Protein 4WZ9 (pdb70)

Sequence (1777 aa):
QAVDERYRLPTTSIPIHYDLHLRTEIHRNERTFTGTVGIQLQVVQATDKLVMHNRGLVMSSAKVSSLPNGVTGAPTLIGDVQYSTDTTFEHITFTSPTILQPGTYLLEVAFQGRLATNDDGFYVSSYVADNGERRYLATTQFESTSARMAFPCYDEPGLKATFTVSITHSLSYKAISNMPQKTTTDIETDMRTTFFEKTPAMSTYLLAFVVSDFQLRLSGAQRVYVRPNAFNEATFALEAGVKILKVLDDHLGIPYDTYMPKLDQIAIPDFAAGAMENWGLVTYREQALLFNPAVSTYRGKTNVATTIAHEYAHQWFGNLVSPEWWEYIWLNEGFATLYEFYALDMAYPGQEYWELFNQQVIQYAMGQDGQASTRPMNWNAATPGEISALFDRVAYDKSGSVLNMMRHVLGDDNWKAGLKAYLTDRALQGAVDEQLYAGLQSAIEGKGVLPNGVTVAQIMRTWTNEAGYPVLNVRRSYDTGDVIISQERFYNDRKVPNTNIWMIPYNYVHQAKADFNEFDDFQWLATKAARIETTVPANEWIVFNKQQVGYYRVNYDEHNWELITNALHENWASIHRLNRAQLIDDAYWLARSGRLDLRVALRFMTYLRNEREYAPWTAANVALTYFNNRLRGTAEYHNFLIFVDALIEDIYSLLTIDAVSPDDTLLHKYLVQTISTWACSMGYTDCLMKTAALLKAEASGTGPAVHPDIASVTYCYGMRSALESEFQYLYRKMMNSKNLAERTMLIDSLGCSNNKEFLKAFLTTALGSINYRADERRRVVQAIYSGGRTGVDALIEFLMDPALVNEFVSTLSTSTLNSALSAIASRTNNVEEMNKLNALITALGSRVNSQTAANLRTTAQANLDWVNGFEGLMLSNFLAEAQAVDERYRLPTTSIPIHYDLHLRTEIHRNERTFTGTVGIQLQVVQATDKLVMHNRGLVMSSAKVSSLPNGVTGAPTLIGDVQYSTDTTFEHITFTSPTILQPGTYLLEVAFQGRLATNDDGFYVSSYVADNGERRYLATTQFESTSARMAFPCYDEPGLKATFTVSITHSLSYKAISNMPQKTTTDIETDMRTTFFEKTPAMSTYLLAFVVSDFQLRLSGAQRVYVRPNAFNEATFALEAGVKILKVLDDHLGIPYDTYMPKLDQIAIPDFAAGAMENWGLVTYREQALLFNPAVSTYRGKTNVATTIAHEYAHQWFGNLVSPEWWEYIWLNEGFATLYEFYALDMAYPGQEYWELFNQQVIQYAMGQDGQASTRPMNWNAATPGEISALFDRVAYDKSGSVLNMMRHVLGDDNWKAGLKAYLTDRALQGAVDEQLYAGLQSAIEGKGVLPNGVTVAQIMRTWTNEAGYPVLNVRRSYDTGDVIISQERFYNDRKVPNTNIWMIPYNYVHQAKADFNEFDDFQWLATKAARIETTVPANEWIVFNKQQVGYYRVNYDEHNWELITNALHENWASIHRLNRAQLIDDAYWLARSGRLDLRVALRFMTYLRNEREYAPWTAANVALTYFNNRLRGTAEYHNFLIFVDALIEDIYSLLTIDAVSPDDTLLHKYLVQTISTWACSMGYTDCLMKTAALLKAEASGTGPAVHPDIASVTYCYGMRSALESEFQYLYRKMMNSKNLAERTMLIDSLGCSNNKEFLKAFLTTALGSGTGVEINYRADERRRVVQAIYSGGRTGVDALIEFLMDPALVNEFVSTLSTSTLNSALSAIASRTNNVEEMNKLNALITALGSRVNSQTAANLRTTAQANLDWVNGFEGLMLSNFLAEAAAAKAAAK

Secondary structure (DSSP, 8-state):
-----S-SPPSSEEEEEEEEEEEE-GGGT--EEEEEEEEEEEESS-EEEEEEE-SS-EEEEEEEEEESSSSSS--EEEEE-EEEEETTTTEEEEEEEEEE-SSEEEEEEEEEEE-BSSSSSEEEEEEE-TTS-EEEEEEE--TTT-GGGTS-B---TTS-BEEEEEEEEETTSEEEESSPEEEEEEETTTEEEEEEPPP-SB-GGG--EEEE--EEEEETTEEEEE-GGGGGG-HHHHHHHHHHHHHHHHHHTS-GGGT-S-EEEEEESS-SSSEE--TTEEEEEGGGT---TTT--HHHHHHHHHHHHHHHHHTTBTTTEEESSGGGTHHHHHHHHHHHHHHHHHHSTTS-GGGHHIIIIIIHHHHHHTSTTPPPSS----SHHHHHHTSSTIIIIIHHHHHHHHHHHH-HHHHHHHHHHHHHHHTTEEE-HHHHHHHHHHTTTTS--S-TT--HHHHHHHHHSSSS-EEEEEE--TTTTEEEEEEEE--SS----------EEE--EESSS------S--EEE-SSEEEEE----TTS-EE-SGGG-SSSEEEE-HHHHHHHHHHHHH-TTSS-HHHHHHHHHHHHHHHHHTSS-HHHHHHHHGGGGT---HHHHHHHHHHHHHHHHHHTTSTTHHHHHHHHHHHHTTT--S--SS---TT--HHHHHHHHHHHHHHHHTT-HHHHHHHHHHHHHHHHSSSPPPPGGGHHHHHHTTSTT--HHHHHHHHHHHHH---HHHHHHHHHHHTT-S-HHHHHHHHHHTS------HHHHHHHHHHHHHT-HHHHHHHHHHHHSHHHHHHHHHHS-HHHHHHHHHHHHHT--SHHHHHHHHHHHHHHGGGS-HHHHHHHHHHHHHHHHHTTBHHHHHHHHHT---/-----S-SPPSSEEEEEEEEEEEE-GGGT--EEEEEEEEEEEESS-EEEEEEE-SS-EEEEEEEEEETTTTTS--EEEEE-EEEEETTTTEEEEEEEEEE-SSEEEEEEEEEEE-BSSSSSEEEEEEE-TTS-EEEEEEE--TTTTGGGTS-B---TTS-BEEEEEEEEETTSEEEESSPEEEEEEETTTEEEEEEPPP-SB-GGG--EEEE--EEEEETTEEEEE-GGGGGG-HHHHHHHHHHHHHHHHHHTS-GGGT-S-EEEEEESS-SSSEE--TTEEEEEGGGT---TTT--HHHHHHHHHHHHHHHHHTTBTTTEEESSGGGTHHHHHHHHHHHHHHHHHHSBTB-GGGHHIIIIIIHHHHHHTSTT---SS----SHHHHHHTSSTIIIIIHHHHHHHHHHHH-HHHHHHHHHHHHHHHTTEEE-HHHHHHHHHHTTTTS--S-TT--HHHHHHHHHSSSS-EEEEEEEETTTTEEEEEEEE--SS----------EEE--EESSS------S--EEE-SSEEEEE----TTS-EE-SGGG-SSSEEEE-HHHHHHHHHHHHH-TTSS-HHHHHHHHHHHHHHHHHTSS-HHHHHHHHGGGGT---HHHHHHHHHHHHHHHHHHTTSTTHHHHHHHHHHHHTTT--S--SS---TT--HHHHHHHHHHHHHHHHHT-HHHHHHHHHHHHHHHHSSSPPPPGGGHHHHHHHTTTT--HHHHHHHHHHHHH---HHHHHHHHHHHHT-S-HHHHHHHHHHTSS---TT-----HHHHHHHHHHHHHT-HHHHHHHHHHHHSHHHHHHHHHHS-HHHHHHHHHHHHHT--SHHHHHHHHHHHHHHGGGS-HHHHHHHHHHHHHHHHHTTBHHHHHHHHS----/-B---/-B-

B-factor: mean 59.49, std 18.25, range [20.0, 155.06]

Solvent-accessible surface area: 66012 Å² total; per-residue (Å²): 240,62,143,44,75,108,37,101,16,55,114,28,4,56,5,56,22,0,74,2,54,0,59,1,35,1,53,143,33,50,58,18,2,67,2,69,2,14,0,32,0,59,2,88,121,42,16,48,100,6,15,0,5,6,60,39,13,23,21,80,57,8,87,1,5,24,10,100,97,40,71,118,41,68,72,70,123,58,12,115,10,116,64,78,54,64,86,80,42,24,18,1,29,2,44,10,101,72,97,7,109,83,19,24,16,28,0,61,3,31,1,50,1,43,0,10,35,59,34,37,0,2,0,13,2,20,12,50,6,115,105,44,80,126,68,26,0,0,1,1,20,0,13,21,6,3,0,12,30,0,0,0,0,1,6,13,3,22,41,28,5,32,1,39,3,16,0,4,2,8,58,90,22,80,2,14,2,1,17,33,82,132,61,68,54,85,54,119,122,85,3,56,11,2,69,5,70,117,4,28,28,0,0,1,2,0,0,0,0,2,1,6,33,18,82,57,62,93,48,78,65,10,75,0,7,0,15,43,44,2,72,123,25,0,64,16,0,20,85,0,0,63,95,0,21,132,26,0,22,94,16,1,32,18,58,15,105,75,72,5,81,31,1,7,0,0,2,0,13,35,8,69,25,2,0,1,0,0,4,0,0,0,0,0,35,7,37,6,0,16,24,38,95,74,30,17,24,11,91,20,66,5,79,0,0,10,15,0,0,2,0,0,0,0,3,4,2,0,0,4,4,0,0,80,21,2,43,41,0,0,3,1,0,0,0,0,4,0,0,37,4,29,0,0,38,60,11,36,105,68,89,58,11,49,20,0,0,7,15,72,3,3,15,92,1,0,16,64,2,0,69,52,101,18,24,17,0,17,112,51,5,7,36,40,51,82,4,57,70,5,45,47,74,6,0,20,17,1,0,0,1,1,0,2,0,5,26,38,13,6,27,90,100,33,1,71,49,0,0,97,35,2,0,84,81,41,20,58,81,8,0,40,7,73,49,0,2,60,8,0,30,66,13,7,118,83,139,62,59,14,73,154,75,29,45,3,9,75,3,1,95,24,3,0,67,61,22,0,0,0,0,0,42,4,179,18,54,43,110,110,29,32,3,74,0,33,8,40,28,0,21,16,94,105,147,61,128,28,131,33,66,0,39,0,0,6,3,68,7,31,63,77,159,48,78,6,89,98,50,127,60,34,97,45,4,49,75,73,49,35,158,32,139,33,117,12,53,37,109,22,2,2,1,2,1,11,30,0,7,0,1,0,0,1,14,12,24,102,111,0,0,72,42,0,4,68,3,0,79,138,83,52,50,38,1,24,76,11,0,7,0,0,1,0,6,1,0,8,32,0,14,77,18,64,31,18,63,15,120,21,2,6,106,0,4,40,0,0,87,51,0,152,62,10,0,0,4,32,2,0,45,73,0,3,55,33,6,30,88,60,1,60,25,21,101,59,46,120,48,4,45,73,12,0,52,28,2,0,78,69,8,43,96,35,112,9,59,90,10,40,43,137,125,32,66,17,17,54,30,11,11,2,26,19,0,2,47,19,0,4,64,31,29,37,97,64,0,49,143,59,4,40,57,32,0,106,18,16,28,68,64,120,25,118,69,10,81,13,17,10,2,43,11,0,5,20,19,3,1,51,106,22,120,116,72,9,19,75,46,0,29,119,51,0,23,119,18,93,13,23,44,16,12,36,26,0,0,45,3,0,1,11,4,73,55,76,135,36,1,61,58,4,2,75,29,0,15,47,82,115,88,13,64,57,55,4,37,118,70,0,4,64,3,2,30,65,11,34,40,45,3,1,21,1,2,3,64,7,1,72,62,91,60,51,6,81,97,0,21,60,57,12,46,47,34,11,2,14,64,2,0,57,9,0,0,67,88,0,7,33,107,113,8,21,95,64,0,41,45,0,10,98,46,11,38,63,68,17,36,95,99,16,8,52,74,6,91,90,64,0,74,51,21,28,82,23,32,110,28,161,41,1,88,44,1,19,104,26,5,82,97,154,239,58,143,46,79,163,38,98,17,54,109,23,3,60,5,55,20,0,75,1,55,0,62,1,42,0,48,92,42,65,54,36,2,55,3,71,2,14,0,35,0,62,2,90,119,35,20,48,97,5,13,0,4,7,60,71,12,102,18,81,56,9,86,1,6,24,11,102,114,25,77,130,15,71,69,72,125,57,12,117,12,119,65,81,65,63,120,84,40,22,18,2,30,1,48,11,100,75,101,6,121,77,19,22,16,28,0,55,2,30,4,82,8,160,8,24,102,106,33,39,0,3,0,16,2,21,13,45,11,42,73,49,93,118,58,27,0,0,0,1,22,1,13,20,5,2,0,12,30,0,0,0,0,1,5,12,2,23,39,27,5,31,0,38,3,15,0,4,1,7,50,46,6,75,1,14,2,1,16,31,77,134,63,66,55,84,55,115,104,75,3,54,11,3,70,6,73,117,5,27,28,0,0,1,2,0,0,0,0,1,1,7,22,17,15,28,22,94,44,78,65,7,75,0,7,0,15,18,43,1,6,73,24,0,50,12,0,15,80,0,0,62,96,0,21,126,25,0,20,98,11,1,33,19,58,14,107,77,70,5,83,29,1,6,0,0,2,0,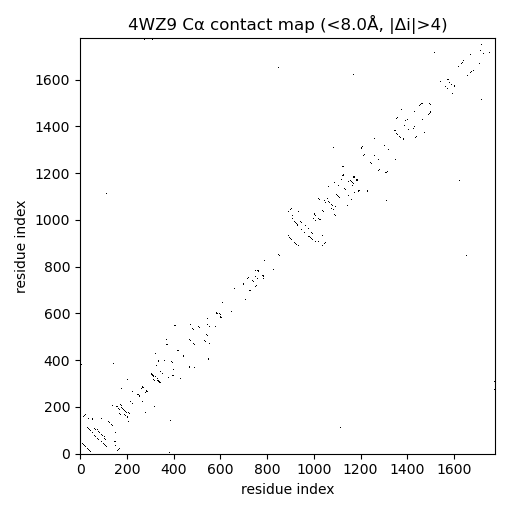12,35,9,71,27,9,0,0,0,0,3,0,0,0,0,0,66,7,46,7,0,15,24,30,95,44,29,18,21,11,93,20,66,4,82,0,0,10,15,0,0,1,0,0,0,0,4,4,2,0,0,4,3,0,0,74,21,2,43,37,2,0,3,1,0,0,0,0,3,0,0,36,6,19,0,0,37,75,12,36,105,69,91,57,11,50,18,0,0,6,16,71,3,2,16,97,1,0,18,65,2,0,74,51,101,17,24,15,0,17,111,51,4,7,36,39,50,82,4,57,69,5,32,40,62,6,0,8,12,1,0,0,2,1,0,2,0,4,27,36,14,6,30,85,106,27,1,69,47,0,0,95,35,2,0,83,80,41,20,58,80,6,0,39,8,71,50,0,2,59,7,0,31,65,14,7,117,82,138,71,56,18,68,163,68,28,45,3,8,76,2,1,92,24,2,0,70,61,22,0,0,0,0,0,39,4,159,9,52,42,132,83,11,22,4,78,1,34,6,34,27,0,23,18,94,104,140,64,125,20,132,33,69,0,39,0,0,5,2,70,7,29,62,76,157,48,78,5,89,98,52,131,61,36,97,44,3,48,77,75,49,34,161,30,138,32,117,7,53,41,107,24,1,2,1,1,2,12,32,0,7,0,1,0,0,2,12,11,25,101,88,0,0,68,24,0,3,67,2,0,80,141,82,56,52,36,1,24,73,9,0,3,0,0,2,0,7,1,0,7,31,0,14,78,15,63,27,17,63,16,123,21,2,3,106,0,3,41,0,0,88,50,0,148,63,10,0,0,6,33,1,0,42,72,0,3,56,32,6,32,91,67,1,62,25,26,95,62,43,123,40,2,53,63,25,1,53,34,3,2,81,63,7,40,89,36,118,12,61,85,13,37,45,137,123,37,65,18,17,58,32,13,10,5,30,17,2,2,42,22,0,5,71,34,31,35,97,60,0,49,144,67,3,41,58,30,0,108,18,16,27,68,36,116,14,107,67,11,78,12,20,15,2,39,13,1,4,19,21,2,1,49,105,22,120,110,77,10,16,72,45,0,28,122,52,0,9,108,16,105,16,25,45,15,10,37,28,0,0,44,2,0,1,12,3,71,53,75,137,30,0,60,59,3,2,67,44,0,14,14,24,19,51,23,136,60,85,58,11,62,62,55,6,32,120,72,0,5,67,4,2,33,65,11,34,38,45,3,0,19,2,2,3,57,5,1,70,62,88,60,48,5,81,92,0,23,92,47,13,64,67,78,19,1,56,67,2,2,55,11,0,0,65,83,0,13,34,110,112,9,23,87,71,0,49,40,0,12,98,43,9,40,123,89,21,91,97,124,46,10,43,71,10,98,88,63,0,75,55,27,35,82,27,33,111,31,164,39,2,91,42,1,18,106,28,12,81,112,137,10,11,62,100,124,15,12,134

Radius of gyration: 40.38 Å; Cα contacts (8 Å, |Δi|>4): 3620; chains: 4; bounding box: 84×122×118 Å

CATH classification: 2.60.40.1730 (+3 more: 1.10.390.10, 2.60.40.1910, 1.25.50.20)

Foldseek 3Di:
DDDADDLAFDPQKAWAEKEKEKEDACQVPPFKMKIKIKTKMWGRHWFQKDKAAADAKFWDWKFKWFAPPHDPGDTHTQTTWDWDADNFSRIIMTGGPDTDDGHIMIMMTIIMGGADDQAAAQHKAWDADPVGDIGIKTKGAQPLHHLNRVDTGRQFFQRWYKYWYKYKYFPQKDKDWQADWPDWDDDDPTMIMTTGDIAFTGGSRLTIMMIGNWDWDDDQQEIETDRVVQVQFQVLLRLLLVLLQVLCCVLLVNHLVVGGSHAYEYATCDHDDQWAQRRRYIYGHCLQGGHDQQAAALVSSLSVNLVSQLSSQCNQQDTQENASGLLQLLSRQLSSQLSSQVSSCVSPPPQPSNLVLLLVFQLVLQVVLQAPPFAFNRDHHNGSVRSVVNPDSCSHRVSNLVLLLVCLLQDSVLSSQLSSQLSVVQGSGHDDDVSSQVSSQVSCPVVCSDPPPDGSVVQVCLRRHDGAAWEKEWEDPAVVAKIKIFIAGHHLAEGDGDDGFHFWWKAKAKQVGADLPHRSGIDTDRDGMDMGGGDDHLLIAMDMHRLCSTSHAYHYPLSNLVSLLVVCQVPVPSHPPSSLLSLLLSLLSCCSHVVDQVLSSLSSLLSLLPDAFQRNLSSNLVSLVVVQLLCPVHPLNVLSLVSVCSNQVNNVPADLLQRDDPPQHSRVLNVSQSRLQSCLVSCVVVSLVSLLVQLVCPLPVVHHHRRNSNCLSSLQSSLAAHDPSSLVSLVVVLLPDPRVVSNLSSLLSSLQYLDLVSLLVQLVCLFDHSPDDLVVNLSNLVSNLVNDPSSLLSVLVQLLDPVSVVRVCVRRPLVSVLVSLLSLLLRQQDPVSLVSSVSNLVSNPPSDDPVSSVVSNVNNVCSNVCCPDPNNCSVSVSSPDD/DDDADDLAFDPFKFWAEKEKEKEDACQVPAFKMKIKIKTKMWGDHWFQKDKAAADAKFWDWKFKWFAPPAPPGDTGTQTTWDWDADNFSRIIMTGGPDTDDGHIMIMMTIIMGGADDQQAAQHKAWDADPVRDIGIKTKGAQPLHHLNHVDTDRQFFQRWYKYWYKYKYFPQKDKDWQADWPDWADDDPTMIMTTGDIAFTGGSRLTIMMIGNWDWDDDQQEIETERPVLVVQQVLLRLLLVLLQVLCCVLLVNHLVVGGSHAYEYATCDHDDQWAQRNRYIYGHCLQGGHDQQAAALVSSLSVNLVSQLSSQCNQQDTQENASGLLQLLSRQLSSQLSSQVSSCVSVPPLPSNVCLLLVAQLVLQVVLQAPPFAFNRDDHNGSVRSVVNVDSCSHRVSNLVVLLVPLLQDSQLNSQLSSQLSVVQGSGHDDPVSSQVSSQVSCPVVPSDDDPDGSVVQVCLRRHDGAAWEWEWEFCAVQTKIKIFIAGHHLAEGDGDDRFHFWWKDKAKQVGADLPHRSGIDTDRDGMDMGGDDDHSLIAMDMHRLCSTSHAYHYPLSNLVSQLVVCQVPVPSHPLSSLLRLLQSLLSCCSHVVDQVLSSLSSLLSLLPDAFQRNLSSNLVSLVVVCLLCPVHPLNVLSLVSVCSNQVNNVPADLLQRDDPPQHSRNLNVSQSRLQSCLVSCVVVSLVSLLVQLVCPLPVVDDHRRNSNCLSSLQSNQAAHDPSSLVSLVVVLQPDPRVVSVLSSLLRSLQYLDLVSLLVQLVCLQDHDDDSTDHDDLVVNLSNLVSNLVNDPSSLLSVLVQLLDPVSVVSVPVRHPLVSVLVSLLSLLLRAQDPVSLVSSVSNVVSNPPSDDPVSVVVSNVNNVVSNCCCPDPNVVSPSVSSPPD/DDDDD

InterPro domains:
  IPR001930 Peptidase M1, alanine aminopeptidase/leukotriene A4 hydrolase [PR00756] (204-219)
  IPR001930 Peptidase M1, alanine aminopeptidase/leukotriene A4 hydrolase [PR00756] (252-267)
  IPR001930 Peptidase M1, alanine aminopeptidase/leukotriene A4 hydrolase [PR00756] (327-337)
  IPR001930 Peptidase M1, alanine aminopeptidase/leukotriene A4 hydrolase [PR00756] (363-378)
  IPR001930 Peptidase M1, alanine aminopeptidase/leukotriene A4 hydrolase [PR00756] (382-394)
  IPR014782 Peptidase M1, membrane alanine aminopeptidase [PF01433] (292-519)
  IPR024571 ERAP1-like C-terminal domain [PF11838] (597-905)
  IPR027268 Peptidase M4/M1, CTD superfamily [G3DSA:1.10.390.10] (272-524)
  IPR034016 Aminopeptidase N-type [cd09601] (72-521)
  IPR042097 Aminopeptidase N-like , N-terminal domain superfamliy [G3DSA:2.60.40.1730] (57-270)
  IPR042097 Aminopeptidase N-like , N-terminal domain superfamliy [SSF63737] (61-269)
  IPR045357 Aminopeptidase N-like , N-terminal domain [PF17900] (71-262)
  IPR050344 Peptidase M1 family aminopeptidases [PTHR11533] (50-929)

GO terms:
  GO:0042802 identical protein binding (F, IPI)
  GO:0008237 metallopeptidase activity (F, IDA)
  GO:0008270 zinc ion binding (F, IDA)
  GO:0006508 proteolysis (P, IDA)
  GO:0016285 alanyl aminopeptidase activity (F, EXP)

Nearest PDB structures (foldseek):
  4wz9-assembly1_B  TM=1.001E+00  e=0.000E+00  Anopheles gambiae
  6m8p-assembly1_A  TM=8.643E-01  e=8.526E-62  Homo sapiens
  6atk-assembly3_C  TM=8.465E-01  e=3.366E-62  Homo sapiens
  5lhd-assembly1_A  TM=8.600E-01  e=1.985E-61  Homo sapiens
  7zyf-assembly2_B  TM=8.657E-01  e=4.342E-54  Homo sapiens

Structure (mmCIF, N/CA/C/O backbone):
data_4WZ9
#
_entry.id   4WZ9
#
_cell.length_a   113.480
_cell.length_b   132.900
_cell.length_c   146.010
_cell.angle_alpha   90.00
_cell.angle_beta   90.00
_cell.angle_gamma   90.00
#
_symmetry.space_group_name_H-M   'P 21 21 21'
#
loop_
_entity.id
_entity.type
_entity.pdbx_description
1 polymer AGAP004809-PA
2 polymer ALA-ALA-ALA-LYS-ALA
3 polymer ALA-ALA-LYS
4 non-polymer 'ZINC ION'
5 non-polymer GLYCEROL
6 non-polymer '2-[N-CYCLOHEXYLAMINO]ETHANE SULFONIC ACID'
7 non-polymer 'COPPER (II) ION'
8 water water
#
loop_
_atom_site.group_PDB
_atom_site.id
_atom_site.type_symbol
_atom_site.label_atom_id
_atom_site.label_alt_id
_atom_site.label_comp_id
_atom_site.label_asym_id
_atom_site.label_entity_id
_atom_site.label_seq_id
_atom_site.pdbx_PDB_ins_code
_atom_site.Cartn_x
_atom_site.Cartn_y
_atom_site.Cartn_z
_atom_site.occupancy
_atom_site.B_iso_or_equiv
_atom_site.auth_seq_id
_atom_site.auth_comp_id
_atom_site.auth_asym_id
_atom_site.auth_atom_id
_atom_site.pdbx_PDB_model_num
ATOM 1 N N . GLN A 1 40 ? 34.413 1.255 -28.977 1.00 117.63 57 GLN A N 1
ATOM 2 C CA . GLN A 1 40 ? 35.055 0.163 -29.770 1.00 118.52 57 GLN A CA 1
ATOM 3 C C . GLN A 1 40 ? 34.845 -1.206 -29.139 1.00 112.27 57 GLN A C 1
ATOM 4 O O . GLN A 1 40 ? 35.799 -1.869 -28.705 1.00 120.13 57 GLN A O 1
ATOM 10 N N . ALA A 1 41 ? 33.584 -1.619 -29.089 1.00 101.57 58 ALA A N 1
ATOM 11 C CA . ALA A 1 41 ? 33.241 -2.995 -28.766 1.00 97.93 58 ALA A CA 1
ATOM 12 C C . ALA A 1 41 ? 32.734 -3.691 -30.035 1.00 96.09 58 ALA A C 1
ATOM 13 O O . ALA A 1 41 ? 31.604 -3.466 -30.473 1.00 87.93 58 ALA A O 1
ATOM 15 N N . VAL A 1 42 ? 33.608 -4.495 -30.638 1.00 100.32 59 VAL A N 1
ATOM 16 C CA . VAL A 1 42 ? 33.240 -5.385 -31.741 1.00 103.09 59 VAL A CA 1
ATOM 17 C C . VAL A 1 42 ? 32.468 -6.581 -31.196 1.00 94.28 59 VAL A C 1
ATOM 18 O O . VAL A 1 42 ? 32.875 -7.159 -30.183 1.00 96.74 59 VAL A O 1
ATOM 22 N N . ASP A 1 43 ? 31.377 -6.948 -31.864 1.00 82.24 60 ASP A N 1
ATOM 23 C CA . ASP A 1 43 ? 30.672 -8.188 -31.550 1.00 80.30 60 ASP A CA 1
ATOM 24 C C . ASP A 1 43 ? 30.517 -9.092 -32.749 1.00 82.60 60 ASP A C 1
ATOM 25 O O . ASP A 1 43 ? 31.503 -9.716 -33.119 1.00 83.79 60 ASP A O 1
ATOM 30 N N . GLU A 1 44 ? 29.325 -9.169 -33.377 1.00 84.26 61 GLU A N 1
ATOM 31 C CA . GLU A 1 44 ? 29.029 -10.340 -34.203 1.00 76.22 61 GLU A CA 1
ATOM 32 C C . GLU A 1 44 ? 27.744 -10.518 -35.084 1.00 77.90 61 GLU A C 1
ATOM 33 O O . GLU A 1 44 ? 26.829 -9.689 -35.209 1.00 68.71 61 GLU A O 1
ATOM 39 N N . ARG A 1 45 ? 27.779 -11.696 -35.698 1.00 77.84 62 ARG A N 1
ATOM 40 C CA . ARG A 1 45 ? 26.809 -12.245 -36.599 1.00 73.39 62 ARG A CA 1
ATOM 41 C C . ARG A 1 45 ? 26.271 -13.569 -36.024 1.00 72.80 62 ARG A C 1
ATOM 42 O O . ARG A 1 45 ? 25.775 -14.431 -36.755 1.00 73.93 62 ARG A O 1
ATOM 50 N N . TYR A 1 46 ? 26.408 -13.743 -34.710 1.00 70.58 63 TYR A N 1
ATOM 51 C CA . TYR A 1 46 ? 25.701 -14.792 -33.985 1.00 67.19 63 TYR A CA 1
ATOM 52 C C . TYR A 1 46 ? 24.209 -14.411 -33.800 1.00 63.46 63 TYR A C 1
ATOM 53 O O . TYR A 1 46 ? 23.422 -15.244 -33.375 1.00 70.17 63 TYR A O 1
ATOM 62 N N . ARG A 1 47 ? 23.837 -13.168 -34.079 1.00 58.53 64 ARG A N 1
ATOM 63 C CA . ARG A 1 47 ? 22.449 -12.759 -33.980 1.00 58.19 64 ARG A CA 1
ATOM 64 C C . ARG A 1 47 ? 21.657 -13.373 -35.110 1.00 60.01 64 ARG A C 1
ATOM 65 O O . ARG A 1 47 ? 22.155 -13.570 -36.220 1.00 60.47 64 ARG A O 1
ATOM 73 N N . LEU A 1 48 ? 20.411 -13.690 -34.818 1.00 58.69 65 LEU A N 1
ATOM 74 C CA . LEU A 1 48 ? 19.549 -14.269 -35.822 1.00 60.73 65 LEU A CA 1
ATOM 75 C C . LEU A 1 48 ? 19.309 -13.284 -36.972 1.00 62.91 65 LEU A C 1
ATOM 76 O O . LEU A 1 48 ? 19.264 -12.073 -36.751 1.00 64.46 65 LEU A O 1
ATOM 81 N N . PRO A 1 49 ? 19.138 -13.804 -38.204 1.00 65.21 66 PRO A N 1
ATOM 82 C CA . PRO A 1 49 ? 18.580 -12.972 -39.253 1.00 66.83 66 PRO A CA 1
ATOM 83 C C . PRO A 1 49 ? 17.300 -12.320 -38.774 1.00 67.94 66 PRO A C 1
ATOM 84 O O . PRO A 1 49 ? 16.596 -12.849 -37.924 1.00 69.27 66 PRO A O 1
ATOM 88 N N . THR A 1 50 ? 17.014 -11.163 -39.312 1.00 71.02 67 THR A N 1
ATOM 89 C CA . THR A 1 50 ? 15.929 -10.390 -38.806 1.00 72.97 67 THR A CA 1
ATOM 90 C C . THR A 1 50 ? 14.687 -10.518 -39.710 1.00 74.78 67 THR A C 1
ATOM 91 O O . THR A 1 50 ? 13.703 -9.803 -39.521 1.00 76.31 67 THR A O 1
ATOM 95 N N . THR A 1 51 ? 14.718 -11.467 -40.646 1.00 76.58 68 THR A N 1
ATOM 96 C CA . THR A 1 51 ? 13.697 -11.590 -41.695 1.00 81.47 68 THR A CA 1
ATOM 97 C C . THR A 1 51 ? 12.362 -12.128 -41.177 1.00 79.09 68 THR A C 1
ATOM 98 O O . THR A 1 51 ? 11.293 -11.786 -41.684 1.00 80.82 68 THR A O 1
ATOM 102 N N . SER A 1 52 ? 12.452 -12.972 -40.164 1.00 74.17 69 SER A N 1
ATOM 103 C CA . SER A 1 52 ? 11.330 -13.676 -39.607 1.00 76.72 69 SER A CA 1
ATOM 104 C C . SER A 1 52 ? 11.272 -13.468 -38.094 1.00 75.34 69 SER A C 1
ATOM 105 O O . SER A 1 52 ? 12.282 -13.147 -37.475 1.00 73.20 69 SER A O 1
ATOM 108 N N . ILE A 1 53 ? 10.099 -13.679 -37.495 1.00 73.67 70 ILE A N 1
ATOM 109 C CA . ILE A 1 53 ? 9.856 -13.327 -36.090 1.00 71.56 70 ILE A CA 1
ATOM 110 C C . ILE A 1 53 ? 8.779 -14.245 -35.490 1.00 68.01 70 ILE A C 1
ATOM 111 O O . ILE A 1 53 ? 7.759 -14.508 -36.118 1.00 65.53 70 ILE A O 1
ATOM 116 N N . PRO A 1 54 ? 8.986 -14.725 -34.254 1.00 65.28 71 PRO A N 1
ATOM 117 C CA . PRO A 1 54 ? 8.002 -15.670 -33.735 1.00 61.78 71 PRO A CA 1
ATOM 118 C C . PRO A 1 54 ? 6.727 -14.980 -33.278 1.00 60.12 71 PRO A C 1
ATOM 119 O O . PRO A 1 54 ? 6.747 -13.822 -32.904 1.00 59.56 71 PRO A O 1
ATOM 123 N N . ILE A 1 55 ? 5.633 -15.726 -33.279 1.00 60.93 72 ILE A N 1
ATOM 124 C CA . ILE A 1 55 ? 4.353 -15.274 -32.712 1.00 61.75 72 ILE A CA 1
ATOM 125 C C . ILE A 1 55 ? 3.937 -16.220 -31.577 1.00 57.64 72 ILE A C 1
ATOM 126 O O . ILE A 1 55 ? 3.660 -15.778 -30.464 1.00 55.17 72 ILE A O 1
ATOM 131 N N . HIS A 1 56 ? 3.889 -17.518 -31.868 1.00 55.57 73 HIS A N 1
ATOM 132 C CA . HIS A 1 56 ? 3.380 -18.488 -30.907 1.00 54.92 73 HIS A CA 1
ATOM 133 C C . HIS A 1 56 ? 4.003 -19.849 -31.088 1.00 52.69 73 HIS A C 1
ATOM 134 O O . HIS A 1 56 ? 4.119 -20.364 -32.186 1.00 55.09 73 HIS A O 1
ATOM 141 N N . TYR A 1 57 ? 4.413 -20.433 -29.994 1.00 52.99 74 TYR A N 1
ATOM 142 C CA . TYR A 1 57 ? 4.958 -21.770 -30.022 1.00 53.90 74 TYR A CA 1
ATOM 143 C C . TYR A 1 57 ? 3.945 -22.714 -29.394 1.00 55.45 74 TYR A C 1
ATOM 144 O O . TYR A 1 57 ? 3.402 -22.454 -28.311 1.00 54.64 74 TYR A O 1
ATOM 153 N N . ASP A 1 58 ? 3.726 -23.825 -30.072 1.00 57.16 75 ASP A N 1
ATOM 154 C CA . ASP A 1 58 ? 2.877 -24.887 -29.583 1.00 60.75 75 ASP A CA 1
ATOM 155 C C . ASP A 1 58 ? 3.765 -26.133 -29.340 1.00 56.82 75 ASP A C 1
ATOM 156 O O . ASP A 1 58 ? 4.094 -26.843 -30.294 1.00 56.52 75 ASP A O 1
ATOM 161 N N . LEU A 1 59 ? 4.200 -26.354 -28.103 1.00 48.48 76 LEU A N 1
ATOM 162 C CA . LEU A 1 59 ? 5.239 -27.336 -27.827 1.00 47.71 76 LEU A CA 1
ATOM 163 C C . LEU A 1 59 ? 4.716 -28.575 -27.147 1.00 48.23 76 LEU A C 1
ATOM 164 O O . LEU A 1 59 ? 4.047 -28.482 -26.118 1.00 50.07 76 LEU A O 1
ATOM 169 N N . HIS A 1 60 ? 5.027 -29.740 -27.715 1.00 46.58 77 HIS A N 1
ATOM 170 C CA . HIS A 1 60 ? 4.755 -30.991 -27.056 1.00 46.50 77 HIS A CA 1
ATOM 171 C C . HIS A 1 60 ? 6.051 -31.819 -26.926 1.00 48.41 77 HIS A C 1
ATOM 172 O O . HIS A 1 60 ? 6.763 -32.010 -27.905 1.00 48.21 77 HIS A O 1
ATOM 179 N N . LEU A 1 61 ? 6.325 -32.315 -25.715 1.00 46.10 78 LEU A N 1
ATOM 180 C CA . LEU A 1 61 ? 7.479 -33.150 -25.444 1.00 45.42 78 LEU A CA 1
ATOM 181 C C . LEU A 1 61 ? 7.057 -34.414 -24.748 1.00 45.40 78 LEU A C 1
ATOM 182 O O . LEU A 1 61 ? 6.119 -34.405 -23.935 1.00 50.50 78 LEU A O 1
ATOM 187 N N . ARG A 1 62 ? 7.747 -35.509 -25.058 1.00 43.18 79 ARG A N 1
ATOM 188 C CA . ARG A 1 62 ? 7.528 -36.770 -24.359 1.00 43.89 79 ARG A CA 1
ATOM 189 C C . ARG A 1 62 ? 8.798 -37.196 -23.663 1.00 42.34 79 ARG A C 1
ATOM 190 O O . ARG A 1 62 ? 9.865 -37.201 -24.291 1.00 42.67 79 ARG A O 1
ATOM 198 N N . THR A 1 63 ? 8.696 -37.544 -22.381 1.00 40.53 80 THR A N 1
ATOM 199 C CA . THR A 1 63 ? 9.831 -38.114 -21.651 1.00 41.06 80 THR A CA 1
ATOM 200 C C . THR A 1 63 ? 9.427 -39.294 -20.803 1.00 40.03 80 THR A C 1
ATOM 201 O O . THR A 1 63 ? 8.414 -39.253 -20.090 1.00 42.11 80 THR A O 1
ATOM 205 N N . GLU A 1 64 ? 10.247 -40.327 -20.841 1.00 38.80 81 GLU A N 1
ATOM 206 C CA . GLU A 1 64 ? 10.032 -41.475 -20.000 1.00 39.79 81 GLU A CA 1
ATOM 207 C C . GLU A 1 64 ? 11.136 -41.552 -18.937 1.00 38.68 81 GLU A C 1
ATOM 208 O O . GLU A 1 64 ? 11.636 -42.614 -18.594 1.00 40.76 81 GLU A O 1
ATOM 214 N N . ILE A 1 65 ? 11.422 -40.399 -18.346 1.00 37.56 82 ILE A N 1
ATOM 215 C CA . ILE A 1 65 ? 12.446 -40.276 -17.313 1.00 38.23 82 ILE A CA 1
ATOM 216 C C . ILE A 1 65 ? 12.150 -41.098 -16.043 1.00 38.91 82 ILE A C 1
ATOM 217 O O . ILE A 1 65 ? 13.070 -41.373 -15.242 1.00 35.85 82 ILE A O 1
ATOM 222 N N . HIS A 1 66 ? 10.882 -41.492 -15.858 1.00 37.39 83 HIS A N 1
ATOM 223 C CA . HIS A 1 66 ? 10.463 -42.278 -14.697 1.00 36.82 83 HIS A CA 1
ATOM 224 C C . HIS A 1 66 ? 11.134 -43.647 -14.743 1.00 38.57 83 HIS A C 1
ATOM 225 O O . HIS A 1 66 ? 11.298 -44.294 -13.746 1.00 36.52 83 HIS A O 1
ATOM 232 N N . ARG A 1 67 ? 11.552 -44.031 -15.937 1.00 43.91 84 ARG A N 1
ATOM 233 C CA . ARG A 1 67 ? 12.157 -45.315 -16.241 1.00 45.72 84 ARG A CA 1
ATOM 234 C C . ARG A 1 67 ? 13.669 -45.127 -16.483 1.00 45.05 84 ARG A C 1
ATOM 235 O O . ARG A 1 67 ? 14.356 -46.036 -16.906 1.00 46.61 84 ARG A O 1
ATOM 243 N N . ASN A 1 68 ? 14.191 -43.947 -16.187 1.00 43.44 85 ASN A N 1
ATOM 244 C CA . ASN A 1 68 ? 15.539 -43.563 -16.585 1.00 43.11 85 ASN A CA 1
ATOM 245 C C . ASN A 1 68 ? 15.833 -43.646 -18.097 1.00 47.28 85 ASN A C 1
ATOM 246 O O . ASN A 1 68 ? 16.990 -43.738 -18.478 1.00 50.07 85 ASN A O 1
ATOM 251 N N . GLU A 1 69 ? 14.804 -43.577 -18.945 1.00 47.52 86 GLU A N 1
ATOM 252 C CA . GLU A 1 69 ? 14.996 -43.289 -20.349 1.00 50.06 86 GLU A CA 1
ATOM 253 C C . GLU A 1 69 ? 15.322 -41.828 -20.532 1.00 46.01 86 GLU A C 1
ATOM 254 O O . GLU A 1 69 ? 14.546 -40.975 -20.192 1.00 48.84 86 GLU A O 1
ATOM 260 N N . ARG A 1 70 ? 16.452 -41.547 -21.157 1.00 46.07 87 ARG A N 1
ATOM 261 C CA . ARG A 1 70 ? 16.982 -40.187 -21.254 1.00 42.96 87 ARG A CA 1
ATOM 262 C C . ARG A 1 70 ? 16.898 -39.566 -22.639 1.00 42.10 87 ARG A C 1
ATOM 263 O O . ARG A 1 70 ? 17.343 -38.446 -22.832 1.00 45.66 87 ARG A O 1
ATOM 271 N N . THR A 1 71 ? 16.297 -40.263 -23.581 1.00 39.77 88 THR A N 1
ATOM 272 C CA . THR A 1 71 ? 15.937 -39.628 -24.826 1.00 41.03 88 THR A CA 1
ATOM 273 C C . THR A 1 71 ? 14.583 -38.922 -24.660 1.00 40.95 88 THR A C 1
ATOM 274 O O . THR A 1 71 ? 13.742 -39.303 -23.858 1.00 39.86 88 THR A O 1
ATOM 278 N N . PHE A 1 72 ? 14.366 -37.885 -25.441 1.00 41.49 89 PHE A N 1
ATOM 279 C CA . PHE A 1 72 ? 13.064 -37.250 -25.439 1.00 41.35 89 PHE A CA 1
ATOM 280 C C . PHE A 1 72 ? 12.647 -36.851 -26.826 1.00 44.11 89 PHE A C 1
ATOM 281 O O . PHE A 1 72 ? 13.476 -36.615 -27.681 1.00 49.18 89 PHE A O 1
ATOM 289 N N . THR A 1 73 ? 11.356 -36.828 -27.056 1.00 47.52 90 THR A N 1
ATOM 290 C CA . THR A 1 73 ? 10.824 -36.530 -28.372 1.00 53.07 90 THR A CA 1
ATOM 291 C C . THR A 1 73 ? 9.909 -35.338 -28.310 1.00 51.74 90 THR A C 1
ATOM 292 O O . THR A 1 73 ? 9.252 -35.103 -27.310 1.00 53.22 90 THR A O 1
ATOM 296 N N . GLY A 1 74 ? 9.831 -34.599 -29.401 1.00 51.04 91 GLY A N 1
ATOM 297 C CA . GLY A 1 74 ? 9.032 -33.407 -29.386 1.00 50.22 91 GLY A CA 1
ATOM 298 C C . GLY A 1 74 ? 8.496 -33.035 -30.732 1.00 51.04 91 GLY A C 1
ATOM 299 O O . GLY A 1 74 ? 9.018 -33.457 -31.766 1.00 51.89 91 GLY A O 1
ATOM 300 N N . THR A 1 75 ? 7.436 -32.241 -30.700 1.00 51.29 92 THR A N 1
ATOM 301 C CA . THR A 1 75 ? 6.958 -31.550 -31.873 1.00 52.53 92 THR A CA 1
ATOM 302 C C . THR A 1 75 ? 6.691 -30.111 -31.469 1.00 52.42 92 THR A C 1
ATOM 303 O O . THR A 1 75 ? 6.323 -29.820 -30.330 1.00 57.55 92 THR A O 1
ATOM 307 N N . VAL A 1 76 ? 6.919 -29.211 -32.401 1.00 51.46 93 VAL A N 1
ATOM 308 C CA . VAL A 1 76 ? 6.624 -27.819 -32.186 1.00 52.21 93 VAL A CA 1
ATOM 309 C C . VAL A 1 76 ? 5.960 -27.251 -33.433 1.00 52.13 93 VAL A C 1
ATOM 310 O O . VAL A 1 76 ? 6.384 -27.523 -34.550 1.00 50.30 93 VAL A O 1
ATOM 314 N N . GLY A 1 77 ? 4.874 -26.514 -33.208 1.00 54.18 94 GLY A N 1
ATOM 315 C CA . GLY A 1 77 ? 4.178 -25.770 -34.249 1.00 54.65 94 GLY A CA 1
ATOM 316 C C . GLY A 1 77 ? 4.446 -24.298 -33.978 1.00 54.99 94 GLY A C 1
ATOM 317 O O . GLY A 1 77 ? 3.985 -23.768 -32.967 1.00 56.72 94 GLY A O 1
ATOM 318 N N . ILE A 1 78 ? 5.232 -23.651 -34.834 1.00 53.56 95 ILE A N 1
ATOM 319 C CA . ILE A 1 78 ? 5.603 -22.266 -34.626 1.00 52.33 95 ILE A CA 1
ATOM 320 C C . ILE A 1 78 ? 4.905 -21.339 -35.607 1.00 55.40 95 ILE A C 1
ATOM 321 O O . ILE A 1 78 ? 5.215 -21.353 -36.808 1.00 55.46 95 ILE A O 1
ATOM 326 N N . GLN A 1 79 ? 3.969 -20.541 -35.090 1.00 55.89 96 GLN A N 1
ATOM 327 C CA . GLN A 1 79 ? 3.366 -19.442 -35.853 1.00 59.05 96 GLN A CA 1
ATOM 328 C C . GLN A 1 79 ? 4.363 -18.276 -35.891 1.00 59.69 96 GLN A C 1
ATOM 329 O O . GLN A 1 79 ? 4.836 -17.811 -34.856 1.00 57.70 96 GLN A O 1
ATOM 335 N N . LEU A 1 80 ? 4.684 -17.812 -37.089 1.00 64.25 97 LEU A N 1
ATOM 336 C CA . LEU A 1 80 ? 5.683 -16.764 -37.261 1.00 67.87 97 LEU A CA 1
ATOM 337 C C . LEU A 1 80 ? 5.275 -15.780 -38.333 1.00 72.45 97 LEU A C 1
ATOM 338 O O . LEU A 1 80 ? 4.421 -16.084 -39.168 1.00 78.72 97 LEU A O 1
ATOM 343 N N . GLN A 1 81 ? 5.889 -14.601 -38.290 1.00 73.33 98 GLN A N 1
ATOM 344 C CA . GLN A 1 81 ? 5.650 -13.559 -39.255 1.00 75.47 98 GLN A CA 1
ATOM 345 C C . GLN A 1 81 ? 6.886 -13.389 -40.113 1.00 76.36 98 GLN A C 1
ATOM 346 O O . GLN A 1 81 ? 7.997 -13.312 -39.601 1.00 74.36 98 GLN A O 1
ATOM 352 N N . VAL A 1 82 ? 6.715 -13.353 -41.428 1.00 82.24 99 VAL A N 1
ATOM 353 C CA . VAL A 1 82 ? 7.833 -12.967 -42.294 1.00 84.25 99 VAL A CA 1
ATOM 354 C C . VAL A 1 82 ? 7.723 -11.467 -42.467 1.00 86.91 99 VAL A C 1
ATOM 355 O O . VAL A 1 82 ? 6.625 -10.934 -42.644 1.00 96.15 99 VAL A O 1
ATOM 359 N N . VAL A 1 83 ? 8.857 -10.791 -42.358 1.00 86.05 100 VAL A N 1
ATOM 360 C CA . VAL A 1 83 ? 8.931 -9.335 -42.520 1.00 88.86 100 VAL A CA 1
ATOM 361 C C . VAL A 1 83 ? 9.644 -8.978 -43.828 1.00 89.83 100 VAL A C 1
ATOM 362 O O . VAL A 1 83 ? 9.149 -8.159 -44.600 1.00 97.66 100 VAL A O 1
ATOM 366 N N . GLN A 1 84 ? 10.806 -9.583 -44.054 1.00 87.55 101 GLN A N 1
ATOM 367 C CA . GLN A 1 84 ? 11.541 -9.445 -45.302 1.00 91.05 101 GLN A CA 1
ATOM 368 C C . GLN A 1 84 ? 11.415 -10.774 -46.039 1.00 86.82 101 GLN A C 1
ATOM 369 O O . GLN A 1 84 ? 11.738 -11.817 -45.499 1.00 88.22 101 GLN A O 1
ATOM 375 N N . ALA A 1 85 ? 10.959 -10.729 -47.277 1.00 88.07 102 ALA A N 1
ATOM 376 C CA . ALA A 1 85 ? 10.678 -11.952 -48.022 1.00 89.16 102 ALA A CA 1
ATOM 377 C C . ALA A 1 85 ? 11.885 -12.871 -47.971 1.00 85.81 102 ALA A C 1
ATOM 378 O O . ALA A 1 85 ? 13.006 -12.418 -48.130 1.00 83.81 102 ALA A O 1
ATOM 380 N N . THR A 1 86 ? 11.666 -14.160 -47.749 1.00 84.56 103 THR A N 1
ATOM 381 C CA . THR A 1 86 ? 12.790 -15.088 -47.747 1.00 83.55 103 THR A CA 1
ATOM 382 C C . THR A 1 86 ? 12.419 -16.508 -48.124 1.00 83.04 103 THR A C 1
ATOM 383 O O . THR A 1 86 ? 11.256 -16.908 -48.194 1.00 85.92 103 THR A O 1
ATOM 387 N N . ASP A 1 87 ? 13.481 -17.222 -48.422 1.00 85.24 104 ASP A N 1
ATOM 388 C CA . ASP A 1 87 ? 13.504 -18.597 -48.823 1.00 88.05 104 ASP A CA 1
ATOM 389 C C . ASP A 1 87 ? 13.850 -19.440 -47.585 1.00 89.66 104 ASP A C 1
ATOM 390 O O . ASP A 1 87 ? 13.680 -20.663 -47.574 1.00 89.93 104 ASP A O 1
ATOM 395 N N . LYS A 1 88 ? 14.314 -18.783 -46.522 1.00 88.75 105 LYS A N 1
ATOM 396 C CA . LYS A 1 88 ? 14.814 -19.516 -45.370 1.00 90.11 105 LYS A CA 1
ATOM 397 C C . LYS A 1 88 ? 14.607 -18.857 -44.005 1.00 86.95 105 LYS A C 1
ATOM 398 O O . LYS A 1 88 ? 14.834 -17.657 -43.824 1.00 89.20 105 LYS A O 1
ATOM 404 N N . LEU A 1 89 ? 14.190 -19.684 -43.053 1.00 82.26 106 LEU A N 1
ATOM 405 C CA . LEU A 1 89 ? 13.866 -19.253 -41.705 1.00 76.92 106 LEU A CA 1
ATOM 406 C C . LEU A 1 89 ? 14.970 -19.729 -40.773 1.00 69.80 106 LEU A C 1
ATOM 407 O O . LEU A 1 89 ? 15.259 -20.927 -40.714 1.00 69.75 106 LEU A O 1
ATOM 412 N N . VAL A 1 90 ? 15.614 -18.780 -40.097 1.00 64.42 107 VAL A N 1
ATOM 413 C CA . VAL A 1 90 ? 16.758 -19.075 -39.262 1.00 60.17 107 VAL A CA 1
ATOM 414 C C . VAL A 1 90 ? 16.422 -18.860 -37.787 1.00 60.28 107 VAL A C 1
ATOM 415 O O . VAL A 1 90 ? 15.988 -17.776 -37.380 1.00 59.31 107 VAL A O 1
ATOM 419 N N . MET A 1 91 ? 16.610 -19.919 -36.997 1.00 60.25 108 MET A N 1
ATOM 420 C CA . MET A 1 91 ? 16.438 -19.853 -35.548 1.00 59.53 108 MET A CA 1
ATOM 421 C C . MET A 1 91 ? 17.524 -20.716 -34.868 1.00 56.78 108 MET A C 1
ATOM 422 O O . MET A 1 91 ? 18.492 -21.090 -35.535 1.00 55.38 108 MET A O 1
ATOM 427 N N . HIS A 1 92 ? 17.370 -21.047 -33.580 1.00 52.91 109 HIS A N 1
ATOM 428 C CA . HIS A 1 92 ? 18.444 -21.696 -32.817 1.00 49.81 109 HIS A CA 1
ATOM 429 C C . HIS A 1 92 ? 18.215 -23.169 -32.586 1.00 49.43 109 HIS A C 1
ATOM 430 O O . HIS A 1 92 ? 17.072 -23.627 -32.523 1.00 48.96 109 HIS A O 1
ATOM 437 N N . ASN A 1 93 ? 19.319 -23.902 -32.459 1.00 48.71 110 ASN A N 1
ATOM 438 C CA . ASN A 1 93 ? 19.314 -25.317 -32.065 1.00 49.34 110 ASN A CA 1
ATOM 439 C C . ASN A 1 93 ? 20.706 -25.713 -31.570 1.00 48.93 110 ASN A C 1
ATOM 440 O O . ASN A 1 93 ? 21.701 -25.525 -32.284 1.00 50.68 110 ASN A O 1
ATOM 445 N N . ARG A 1 94 ? 20.753 -26.262 -30.359 1.00 45.43 111 ARG A N 1
ATOM 446 C CA . ARG A 1 94 ? 21.938 -26.912 -29.824 1.00 44.66 111 ARG A CA 1
ATOM 447 C C . ARG A 1 94 ? 21.614 -28.343 -29.423 1.00 44.26 111 ARG A C 1
ATOM 448 O O . ARG A 1 94 ? 20.986 -28.585 -28.396 1.00 48.45 111 ARG A O 1
ATOM 456 N N . GLY A 1 95 ? 22.063 -29.286 -30.226 1.00 45.24 112 GLY A N 1
ATOM 457 C CA . GLY A 1 95 ? 22.009 -30.697 -29.892 1.00 45.20 112 GLY A CA 1
ATOM 458 C C . GLY A 1 95 ? 20.838 -31.461 -30.485 1.00 45.83 112 GLY A C 1
ATOM 459 O O . GLY A 1 95 ? 20.841 -32.694 -30.470 1.00 48.50 112 GLY A O 1
ATOM 460 N N . LEU A 1 96 ? 19.828 -30.768 -30.987 1.00 46.48 113 LEU A N 1
ATOM 461 C CA . LEU A 1 96 ? 18.616 -31.477 -31.432 1.00 49.56 113 LEU A CA 1
ATOM 462 C C . LEU A 1 96 ? 18.755 -32.035 -32.839 1.00 52.28 113 LEU A C 1
ATOM 463 O O . LEU A 1 96 ? 19.436 -31.457 -33.685 1.00 56.58 113 LEU A O 1
ATOM 468 N N . VAL A 1 97 ? 18.113 -33.175 -33.061 1.00 50.90 114 VAL A N 1
ATOM 469 C CA . VAL A 1 97 ? 18.122 -33.863 -34.334 1.00 52.51 114 VAL A CA 1
ATOM 470 C C . VAL A 1 97 ? 16.727 -33.816 -34.946 1.00 54.48 114 VAL A C 1
ATOM 471 O O . VAL A 1 97 ? 15.820 -34.505 -34.459 1.00 53.84 114 VAL A O 1
ATOM 475 N N . MET A 1 98 ? 16.538 -33.049 -36.019 1.00 54.81 115 MET A N 1
ATOM 476 C CA . MET A 1 98 ? 15.210 -33.007 -36.658 1.00 57.02 115 MET A CA 1
ATOM 477 C C . MET A 1 98 ? 14.926 -34.301 -37.410 1.00 56.31 115 MET A C 1
ATOM 478 O O . MET A 1 98 ? 15.834 -34.884 -37.992 1.00 56.84 115 MET A O 1
ATOM 483 N N . SER A 1 99 ? 13.662 -34.728 -37.399 1.00 56.05 116 SER A N 1
ATOM 484 C CA . SER A 1 99 ? 13.183 -35.898 -38.166 1.00 58.04 116 SER A CA 1
ATOM 485 C C . SER A 1 99 ? 12.222 -35.546 -39.303 1.00 58.86 116 SER A C 1
ATOM 486 O O . SER A 1 99 ? 12.003 -36.371 -40.175 1.00 63.97 116 SER A O 1
ATOM 489 N N . SER A 1 100 ? 11.654 -34.339 -39.289 1.00 57.67 117 SER A N 1
ATOM 490 C CA . SER A 1 100 ? 10.724 -33.882 -40.320 1.00 56.48 117 SER A CA 1
ATOM 491 C C . SER A 1 100 ? 10.359 -32.424 -40.111 1.00 58.33 117 SER A C 1
ATOM 492 O O . SER A 1 100 ? 10.382 -31.917 -38.988 1.00 55.33 117 SER A O 1
ATOM 495 N N . ALA A 1 101 ? 9.978 -31.757 -41.194 1.00 63.08 118 ALA A N 1
ATOM 496 C CA . ALA A 1 101 ? 9.523 -30.379 -41.095 1.00 66.18 118 ALA A CA 1
ATOM 497 C C . ALA A 1 101 ? 8.800 -29.924 -42.353 1.00 71.83 118 ALA A C 1
ATOM 498 O O . ALA A 1 101 ? 9.141 -30.324 -43.476 1.00 74.44 118 ALA A O 1
ATOM 500 N N . LYS A 1 102 ? 7.810 -29.060 -42.135 1.00 73.09 119 LYS A N 1
ATOM 501 C CA . LYS A 1 102 ? 6.971 -28.556 -43.194 1.00 73.66 119 LYS A CA 1
ATOM 502 C C . LYS A 1 102 ? 6.449 -27.168 -42.835 1.00 74.47 119 LYS A C 1
ATOM 503 O O . LYS A 1 102 ? 6.460 -26.782 -41.680 1.00 73.14 119 LYS A O 1
ATOM 509 N N . VAL A 1 103 ? 5.994 -26.425 -43.834 1.00 77.56 120 VAL A N 1
ATOM 510 C CA . VAL A 1 103 ? 5.465 -25.079 -43.622 1.00 78.68 120 VAL A CA 1
ATOM 511 C C . VAL A 1 103 ? 4.077 -24.976 -44.221 1.00 79.23 120 VAL A C 1
ATOM 512 O O . VAL A 1 103 ? 3.715 -25.731 -45.114 1.00 80.24 120 VAL A O 1
ATOM 516 N N . SER A 1 104 ? 3.302 -24.043 -43.702 1.00 77.20 121 SER A N 1
ATOM 517 C CA . SER A 1 104 ? 2.040 -23.693 -44.280 1.00 80.69 121 SER A CA 1
ATOM 518 C C . SER A 1 104 ? 1.858 -22.211 -44.063 1.00 81.20 121 SER A C 1
ATOM 519 O O . SER A 1 104 ? 2.607 -21.581 -43.309 1.00 72.85 121 SER A O 1
ATOM 522 N N . SER A 1 105 ? 0.899 -21.649 -44.792 1.00 84.50 122 SER A N 1
ATOM 523 C CA . SER A 1 105 ? 0.624 -20.244 -44.663 1.00 85.04 122 SER A CA 1
ATOM 524 C C . SER A 1 105 ? -0.627 -20.164 -43.834 1.00 81.49 122 SER A C 1
ATOM 525 O O . SER A 1 105 ? -1.402 -21.120 -43.774 1.00 79.03 122 SER A O 1
ATOM 528 N N . LEU A 1 106 ? -0.799 -19.030 -43.179 1.00 82.26 123 LEU A N 1
ATOM 529 C CA . LEU A 1 106 ? -2.069 -18.696 -42.571 1.00 89.78 123 LEU A CA 1
ATOM 530 C C . LEU A 1 106 ? -2.585 -17.454 -43.271 1.00 94.41 123 LEU A C 1
ATOM 531 O O . LEU A 1 106 ? -2.120 -16.339 -42.988 1.00 93.31 123 LEU A O 1
ATOM 536 N N . PRO A 1 107 ? -3.524 -17.644 -44.213 1.00 100.55 124 PRO A N 1
ATOM 537 C CA . PRO A 1 107 ? -3.918 -16.489 -45.002 1.00 105.36 124 PRO A CA 1
ATOM 538 C C . PRO A 1 107 ? -4.728 -15.504 -44.171 1.00 107.88 124 PRO A C 1
ATOM 539 O O . PRO A 1 107 ? -4.548 -14.304 -44.322 1.00 105.04 124 PRO A O 1
ATOM 543 N N . ASN A 1 108 ? -5.591 -15.996 -43.287 1.00 112.86 125 ASN A N 1
ATOM 544 C CA . ASN A 1 108 ? -6.156 -15.136 -42.256 1.00 119.15 125 ASN A CA 1
ATOM 545 C C . ASN A 1 108 ? -5.440 -15.501 -40.958 1.00 116.43 125 ASN A C 1
ATOM 546 O O . ASN A 1 108 ? -5.338 -16.672 -40.582 1.00 114.96 125 ASN A O 1
ATOM 551 N N . GLY A 1 109 ? -4.881 -14.462 -40.345 1.00 118.89 126 GLY A N 1
ATOM 552 C CA . GLY A 1 109 ? -3.968 -14.513 -39.203 1.00 118.56 126 GLY A CA 1
ATOM 553 C C . GLY A 1 109 ? -3.604 -15.811 -38.498 1.00 114.60 126 GLY A C 1
ATOM 554 O O . GLY A 1 109 ? -2.925 -16.670 -39.067 1.00 127.14 126 GLY A O 1
ATOM 555 N N . VAL A 1 110 ? -3.992 -15.911 -37.228 1.00 106.70 127 VAL A N 1
ATOM 556 C CA . VAL A 1 110 ? -3.542 -17.011 -36.353 1.00 98.27 127 VAL A CA 1
ATOM 557 C C . VAL A 1 110 ? -4.710 -17.920 -36.032 1.00 98.03 127 VAL A C 1
ATOM 558 O O . VAL A 1 110 ? -4.546 -19.126 -35.903 1.00 96.81 127 VAL A O 1
ATOM 562 N N . THR A 1 111 ? -5.896 -17.334 -35.913 1.00 100.49 128 THR A N 1
ATOM 563 C CA . THR A 1 111 ? -7.117 -18.092 -36.019 1.00 100.26 128 THR A CA 1
ATOM 564 C C . THR A 1 111 ? -7.297 -18.148 -37.532 1.00 101.77 128 THR A C 1
ATOM 565 O O . THR A 1 111 ? -6.878 -17.229 -38.269 1.00 110.71 128 THR A O 1
ATOM 569 N N . GLY A 1 112 ? -7.888 -19.236 -37.994 1.00 96.31 129 GLY A N 1
ATOM 570 C CA . GLY A 1 112 ? -8.039 -19.485 -39.419 1.00 94.81 129 GLY A CA 1
ATOM 571 C C . GLY A 1 112 ? -7.153 -20.655 -39.783 1.00 90.00 129 GLY A C 1
ATOM 572 O O . GLY A 1 112 ? -6.258 -21.008 -39.035 1.00 86.77 129 GLY A O 1
ATOM 573 N N . ALA A 1 113 ? -7.415 -21.262 -40.929 1.00 92.17 130 ALA A N 1
ATOM 574 C CA . ALA A 1 113 ? -6.811 -22.543 -41.256 1.00 88.38 130 ALA A CA 1
ATOM 575 C C . ALA A 1 113 ? -5.485 -22.361 -41.985 1.00 88.14 130 ALA A C 1
ATOM 576 O O . ALA A 1 113 ? -5.256 -21.332 -42.657 1.00 88.10 130 ALA A O 1
ATOM 578 N N . PRO A 1 114 ? -4.604 -23.370 -41.866 1.00 87.44 131 PRO A N 1
ATOM 579 C CA . PRO A 1 114 ? -3.322 -23.337 -42.557 1.00 87.35 131 PRO A CA 1
ATOM 580 C C . PRO A 1 114 ? -3.446 -23.983 -43.919 1.00 84.82 131 PRO A C 1
ATOM 581 O O . PRO A 1 114 ? -4.361 -24.758 -44.144 1.00 82.46 131 PRO A O 1
ATOM 585 N N . THR A 1 115 ? -2.530 -23.663 -44.820 1.00 85.02 132 THR A N 1
ATOM 586 C CA . THR A 1 115 ? -2.562 -24.268 -46.136 1.00 84.56 132 THR A CA 1
ATOM 587 C C . THR A 1 115 ? -1.133 -24.717 -46.496 1.00 82.07 132 THR A C 1
ATOM 588 O O . THR A 1 115 ? -0.216 -23.902 -46.698 1.00 76.22 132 THR A O 1
ATOM 592 N N . LEU A 1 116 ? -0.981 -26.038 -46.567 1.00 80.81 133 LEU A N 1
ATOM 593 C CA . LEU A 1 116 ? 0.304 -26.679 -46.762 1.00 81.18 133 LEU A CA 1
ATOM 594 C C . LEU A 1 116 ? 1.067 -26.139 -47.964 1.00 81.66 133 LEU A C 1
ATOM 595 O O . LEU A 1 116 ? 0.604 -26.183 -49.107 1.00 84.01 133 LEU A O 1
ATOM 600 N N . ILE A 1 117 ? 2.254 -25.629 -47.683 1.00 78.70 134 ILE A N 1
ATOM 601 C CA . ILE A 1 117 ? 3.173 -25.161 -48.708 1.00 79.41 134 ILE A CA 1
ATOM 602 C C . ILE A 1 117 ? 4.042 -26.361 -49.120 1.00 80.61 134 ILE A C 1
ATOM 603 O O . ILE A 1 117 ? 3.811 -26.934 -50.164 1.00 89.03 134 ILE A O 1
ATOM 608 N N . GLY A 1 118 ? 4.984 -26.782 -48.289 1.00 79.96 135 GLY A N 1
ATOM 609 C CA . GLY A 1 118 ? 5.697 -28.044 -48.541 1.00 79.85 135 GLY A CA 1
ATOM 610 C C . GLY A 1 118 ? 6.617 -28.492 -47.411 1.00 78.42 135 GLY A C 1
ATOM 611 O O . GLY A 1 118 ? 6.891 -27.732 -46.475 1.00 74.76 135 GLY A O 1
ATOM 612 N N . ASP A 1 119 ? 7.101 -29.729 -47.507 1.00 77.60 136 ASP A N 1
ATOM 613 C CA . ASP A 1 119 ? 8.155 -30.196 -46.620 1.00 77.85 136 ASP A CA 1
ATOM 614 C C . ASP A 1 119 ? 9.283 -29.179 -46.737 1.00 79.37 136 ASP A C 1
ATOM 615 O O . ASP A 1 119 ? 9.422 -28.532 -47.763 1.00 83.41 136 ASP A O 1
ATOM 620 N N . VAL A 1 120 ? 10.095 -29.037 -45.703 1.00 78.13 137 VAL A N 1
ATOM 621 C CA . VAL A 1 120 ? 11.159 -28.031 -45.743 1.00 78.44 137 VAL A CA 1
ATOM 622 C C . VAL A 1 120 ? 12.479 -28.685 -45.421 1.00 79.74 137 VAL A C 1
ATOM 623 O O . VAL A 1 120 ? 12.497 -29.786 -44.828 1.00 79.04 137 VAL A O 1
ATOM 627 N N . GLN A 1 121 ? 13.567 -28.019 -45.809 1.00 77.71 138 GLN A N 1
ATOM 628 C CA . GLN A 1 121 ? 14.879 -28.561 -45.573 1.00 81.97 138 GLN A CA 1
ATOM 629 C C . GLN A 1 121 ? 15.565 -27.921 -44.370 1.00 75.62 138 GLN A C 1
ATOM 630 O O . GLN A 1 121 ? 15.550 -26.705 -44.219 1.00 79.22 138 GLN A O 1
ATOM 636 N N . TYR A 1 122 ? 16.187 -28.750 -43.536 1.00 68.40 139 TYR A N 1
ATOM 637 C CA . TYR A 1 122 ? 16.845 -28.267 -42.330 1.00 63.93 139 TYR A CA 1
ATOM 638 C C . TYR A 1 122 ? 18.337 -28.553 -42.290 1.00 62.20 139 TYR A C 1
ATOM 639 O O . TYR A 1 122 ? 18.797 -29.643 -42.630 1.00 65.82 139 TYR A O 1
ATOM 648 N N . SER A 1 123 ? 19.086 -27.550 -41.859 1.00 61.11 140 SER A N 1
ATOM 649 C CA . SER A 1 123 ? 20.518 -27.679 -41.629 1.00 61.68 140 SER A CA 1
ATOM 650 C C . SER A 1 123 ? 20.912 -26.787 -40.448 1.00 61.53 140 SER A C 1
ATOM 651 O O . SER A 1 123 ? 20.317 -25.735 -40.270 1.00 64.27 140 SER A O 1
ATOM 654 N N . THR A 1 124 ? 21.911 -27.202 -39.662 1.00 59.16 141 THR A N 1
ATOM 655 C CA . THR A 1 124 ? 22.330 -26.436 -38.492 1.00 55.52 141 THR A CA 1
ATOM 656 C C . THR A 1 124 ? 23.818 -26.077 -38.522 1.00 54.00 141 THR A C 1
ATOM 657 O O . THR A 1 124 ? 24.634 -26.926 -38.812 1.00 53.50 141 THR A O 1
ATOM 661 N N . ASP A 1 125 ? 24.151 -24.821 -38.202 1.00 52.68 142 ASP A N 1
ATOM 662 C CA . ASP A 1 125 ? 25.524 -24.369 -38.003 1.00 52.16 142 ASP A CA 1
ATOM 663 C C . ASP A 1 125 ? 25.876 -24.482 -36.518 1.00 53.44 142 ASP A C 1
ATOM 664 O O . ASP A 1 125 ? 25.448 -23.689 -35.696 1.00 54.18 142 ASP A O 1
ATOM 669 N N . THR A 1 126 ? 26.680 -25.488 -36.201 1.00 54.06 143 THR A N 1
ATOM 670 C CA . THR A 1 126 ? 27.123 -25.803 -34.846 1.00 52.11 143 THR A CA 1
ATOM 671 C C . THR A 1 126 ? 27.795 -24.671 -34.107 1.00 51.06 143 THR A C 1
ATOM 672 O O . THR A 1 126 ? 27.623 -24.563 -32.905 1.00 55.83 143 THR A O 1
ATOM 676 N N . THR A 1 127 ? 28.513 -23.812 -34.814 1.00 50.62 144 THR A N 1
ATOM 677 C CA . THR A 1 127 ? 29.181 -22.655 -34.231 1.00 53.46 144 THR A CA 1
ATOM 678 C C . THR A 1 127 ? 28.245 -21.499 -33.830 1.00 55.10 144 THR A C 1
ATOM 679 O O . THR A 1 127 ? 28.272 -21.072 -32.674 1.00 55.59 144 THR A O 1
ATOM 683 N N . PHE A 1 128 ? 27.440 -20.986 -34.762 1.00 56.25 145 PHE A N 1
ATOM 684 C CA . PHE A 1 128 ? 26.426 -19.984 -34.412 1.00 59.71 145 PHE A CA 1
ATOM 685 C C . PHE A 1 128 ? 25.186 -20.623 -33.782 1.00 61.23 145 PHE A C 1
ATOM 686 O O . PHE A 1 128 ? 24.351 -19.915 -33.244 1.00 61.03 145 PHE A O 1
ATOM 694 N N . GLU A 1 129 ? 25.074 -21.953 -33.834 1.00 60.67 146 GLU A N 1
ATOM 695 C CA . GLU A 1 129 ? 23.901 -22.678 -33.344 1.00 59.82 146 GLU A CA 1
ATOM 696 C C . GLU A 1 129 ? 22.646 -22.141 -34.012 1.00 60.57 146 GLU A C 1
ATOM 697 O O . GLU A 1 129 ? 21.607 -21.987 -33.387 1.00 64.54 146 GLU A O 1
ATOM 703 N N . HIS A 1 130 ? 22.765 -21.830 -35.299 1.00 62.44 147 HIS A N 1
ATOM 704 C CA . HIS A 1 130 ? 21.624 -21.436 -36.099 1.00 58.70 147 HIS A CA 1
ATOM 705 C C . HIS A 1 130 ? 21.155 -22.670 -36.844 1.00 56.55 147 HIS A C 1
ATOM 706 O O . HIS A 1 130 ? 21.932 -23.333 -37.490 1.00 54.07 147 HIS A O 1
ATOM 713 N N . ILE A 1 131 ? 19.882 -22.997 -36.710 1.00 57.32 148 ILE A N 1
ATOM 714 C CA . ILE A 1 131 ? 19.257 -23.974 -37.589 1.00 58.13 148 ILE A CA 1
ATOM 715 C C . ILE A 1 131 ? 18.477 -23.199 -38.663 1.00 58.79 148 ILE A C 1
ATOM 716 O O . ILE A 1 131 ? 17.786 -22.223 -38.360 1.00 54.18 148 ILE A O 1
ATOM 721 N N . THR A 1 132 ? 18.580 -23.658 -39.910 1.00 58.23 149 THR A N 1
ATOM 722 C CA . THR A 1 132 ? 17.901 -23.022 -41.007 1.00 58.56 149 THR A CA 1
ATOM 723 C C . THR A 1 132 ? 16.966 -23.995 -41.667 1.00 60.73 149 THR A C 1
ATOM 724 O O . THR A 1 132 ? 17.350 -25.074 -42.094 1.00 65.72 149 THR A O 1
ATOM 728 N N . PHE A 1 133 ? 15.716 -23.599 -41.739 1.00 63.63 150 PHE A N 1
ATOM 729 C CA . PHE A 1 133 ? 14.714 -24.343 -42.443 1.00 67.71 150 PHE A CA 1
ATOM 730 C C . PHE A 1 133 ? 14.561 -23.668 -43.797 1.00 72.46 150 PHE A C 1
ATOM 731 O O . PHE A 1 133 ? 14.422 -22.442 -43.872 1.00 71.68 150 PHE A O 1
ATOM 739 N N . THR A 1 134 ? 14.594 -24.464 -44.863 1.00 75.66 151 THR A N 1
ATOM 740 C CA . THR A 1 134 ? 14.555 -23.927 -46.207 1.00 79.23 151 THR A CA 1
ATOM 741 C C . THR A 1 134 ? 13.373 -24.458 -47.021 1.00 84.84 151 THR A C 1
ATOM 742 O O . THR A 1 134 ? 13.226 -25.663 -47.234 1.00 90.52 151 THR A O 1
ATOM 746 N N . SER A 1 135 ? 12.563 -23.513 -47.495 1.00 83.75 152 SER A N 1
ATOM 747 C CA . SER A 1 135 ? 11.307 -23.795 -48.178 1.00 84.21 152 SER A CA 1
ATOM 748 C C . SER A 1 135 ? 11.564 -23.968 -49.677 1.00 87.05 152 SER A C 1
ATOM 749 O O . SER A 1 135 ? 12.483 -23.364 -50.210 1.00 85.90 152 SER A O 1
ATOM 752 N N . PRO A 1 136 ? 10.745 -24.781 -50.367 1.00 89.17 153 PRO A N 1
ATOM 753 C CA . PRO A 1 136 ? 10.856 -24.829 -51.828 1.00 91.14 153 PRO A CA 1
ATOM 754 C C . PRO A 1 136 ? 10.521 -23.473 -52.417 1.00 90.73 153 PRO A C 1
ATOM 755 O O . PRO A 1 136 ? 11.115 -23.067 -53.407 1.00 85.29 153 PRO A O 1
ATOM 759 N N . THR A 1 137 ? 9.597 -22.770 -51.772 1.00 91.88 154 THR A N 1
ATOM 760 C CA . THR A 1 137 ? 9.148 -21.458 -52.201 1.00 93.82 154 THR A CA 1
ATOM 761 C C . THR A 1 137 ? 9.740 -20.311 -51.399 1.00 96.18 154 THR A C 1
ATOM 762 O O . THR A 1 137 ? 10.139 -20.481 -50.254 1.00 99.63 154 THR A O 1
ATOM 766 N N . ILE A 1 138 ? 9.770 -19.125 -51.997 1.00 97.35 155 ILE A N 1
ATOM 767 C CA . ILE A 1 138 ? 10.103 -17.918 -51.257 1.00 95.53 155 ILE A CA 1
ATOM 768 C C . ILE A 1 138 ? 8.847 -17.327 -50.603 1.00 96.24 155 ILE A C 1
ATOM 769 O O . ILE A 1 138 ? 7.894 -16.944 -51.281 1.00 92.88 155 ILE A O 1
ATOM 774 N N . LEU A 1 139 ? 8.862 -17.236 -49.273 1.00 94.84 156 LEU A N 1
ATOM 775 C CA . LEU A 1 139 ? 7.712 -16.735 -48.533 1.00 96.40 156 LEU A CA 1
ATOM 776 C C . LEU A 1 139 ? 7.628 -15.213 -48.572 1.00 95.11 156 LEU A C 1
ATOM 777 O O . LEU A 1 139 ? 8.633 -14.528 -48.428 1.00 94.61 156 LEU A O 1
ATOM 782 N N . GLN A 1 140 ? 6.414 -14.700 -48.729 1.00 94.25 157 GLN A N 1
ATOM 783 C CA . GLN A 1 140 ? 6.192 -13.264 -48.821 1.00 96.21 157 GLN A CA 1
ATOM 784 C C . GLN A 1 140 ? 5.608 -12.760 -47.504 1.00 94.88 157 GLN A C 1
ATOM 785 O O . GLN A 1 140 ? 4.761 -13.430 -46.911 1.00 92.10 157 GLN A O 1
ATOM 791 N N . PRO A 1 141 ? 6.041 -11.564 -47.061 1.00 93.87 158 PRO A N 1
ATOM 792 C CA . PRO A 1 141 ? 5.612 -10.945 -45.812 1.00 92.25 158 PRO A CA 1
ATOM 793 C C . PRO A 1 141 ? 4.174 -11.299 -45.390 1.00 93.82 158 PRO A C 1
ATOM 794 O O . PRO A 1 141 ? 3.200 -10.714 -45.880 1.00 97.89 158 PRO A O 1
ATOM 798 N N . GLY A 1 142 ? 4.056 -12.265 -44.484 1.00 89.56 159 GLY A N 1
ATOM 799 C CA . GLY A 1 142 ? 2.760 -12.693 -43.969 1.00 85.78 159 GLY A CA 1
ATOM 800 C C . GLY A 1 142 ? 2.914 -13.581 -42.756 1.00 81.47 159 GLY A C 1
ATOM 801 O O . GLY A 1 142 ? 3.975 -13.626 -42.141 1.00 79.77 159 GLY A O 1
ATOM 802 N N . THR A 1 143 ? 1.847 -14.286 -42.415 1.00 81.27 160 THR A N 1
ATOM 803 C CA . THR A 1 143 ? 1.835 -15.147 -41.255 1.00 78.17 160 THR A CA 1
ATOM 804 C C . THR A 1 143 ? 1.923 -16.589 -41.747 1.00 78.65 160 THR A C 1
ATOM 805 O O . THR A 1 143 ? 1.136 -17.000 -42.606 1.00 78.91 160 THR A O 1
ATOM 809 N N . TYR A 1 144 ? 2.859 -17.354 -41.181 1.00 78.40 161 TYR A N 1
ATOM 810 C CA . TYR A 1 144 ? 3.036 -18.766 -41.534 1.00 79.95 161 TYR A CA 1
ATOM 811 C C . TYR A 1 144 ? 3.086 -19.703 -40.321 1.00 77.73 161 TYR A C 1
ATOM 812 O O . TYR A 1 144 ? 3.225 -19.250 -39.180 1.00 75.79 161 TYR A O 1
ATOM 821 N N . LEU A 1 145 ? 2.951 -21.006 -40.576 1.00 74.51 162 LEU A N 1
ATOM 822 C CA . LEU A 1 145 ? 3.039 -22.004 -39.523 1.00 68.48 162 LEU A CA 1
ATOM 823 C C . LEU A 1 145 ? 4.038 -23.069 -39.875 1.00 66.51 162 LEU A C 1
ATOM 824 O O . LEU A 1 145 ? 3.776 -23.901 -40.742 1.00 66.65 162 LEU A O 1
ATOM 829 N N . LEU A 1 146 ? 5.162 -23.058 -39.155 1.00 65.25 163 LEU A N 1
ATOM 830 C CA . LEU A 1 146 ? 6.221 -24.064 -39.292 1.00 63.88 163 LEU A CA 1
ATOM 831 C C . LEU A 1 146 ? 6.013 -25.203 -38.295 1.00 63.43 163 LEU A C 1
ATOM 832 O O . LEU A 1 146 ? 5.681 -24.951 -37.143 1.00 67.62 163 LEU A O 1
ATOM 837 N N . GLU A 1 147 ? 6.195 -26.443 -38.736 1.00 61.70 164 GLU A N 1
ATOM 838 C CA . GLU A 1 147 ? 5.907 -27.614 -37.909 1.00 60.14 164 GLU A CA 1
ATOM 839 C C . GLU A 1 147 ? 7.048 -28.606 -38.007 1.00 60.00 164 GLU A C 1
ATOM 840 O O . GLU A 1 147 ? 7.333 -29.149 -39.063 1.00 58.40 164 GLU A O 1
ATOM 846 N N . VAL A 1 148 ? 7.700 -28.837 -36.877 1.00 60.21 165 VAL A N 1
ATOM 847 C CA . VAL A 1 148 ? 8.912 -29.630 -36.839 1.00 59.15 165 VAL A CA 1
ATOM 848 C C . VAL A 1 148 ? 8.781 -30.761 -35.845 1.00 54.98 165 VAL A C 1
ATOM 849 O O . VAL A 1 148 ? 8.311 -30.548 -34.757 1.00 52.33 165 VAL A O 1
ATOM 853 N N . ALA A 1 149 ? 9.184 -31.960 -36.229 1.00 55.18 166 ALA A N 1
ATOM 854 C CA . ALA A 1 149 ? 9.306 -33.049 -35.279 1.00 55.74 166 ALA A CA 1
ATOM 855 C C . ALA A 1 149 ? 10.779 -33.264 -35.080 1.00 56.48 166 ALA A C 1
ATOM 856 O O . ALA A 1 149 ? 11.548 -33.101 -36.017 1.00 54.98 166 ALA A O 1
ATOM 858 N N . PHE A 1 150 ? 11.174 -33.597 -33.851 1.00 53.76 167 PHE A N 1
ATOM 859 C CA . PHE A 1 150 ? 12.571 -33.644 -33.508 1.00 51.17 167 PHE A CA 1
ATOM 860 C C . PHE A 1 150 ? 12.795 -34.514 -32.311 1.00 50.31 167 PHE A C 1
ATOM 861 O O . PHE A 1 150 ? 11.863 -34.835 -31.592 1.00 49.30 167 PHE A O 1
ATOM 869 N N . GLN A 1 151 ? 14.051 -34.844 -32.062 1.00 51.01 168 GLN A N 1
ATOM 870 C CA . GLN A 1 151 ? 14.395 -35.706 -30.956 1.00 51.20 168 GLN A CA 1
ATOM 871 C C . GLN A 1 151 ? 15.668 -35.215 -30.299 1.00 49.54 168 GLN A C 1
ATOM 872 O O . GLN A 1 151 ? 16.618 -34.817 -30.962 1.00 57.32 168 GLN A O 1
ATOM 878 N N . GLY A 1 152 ? 15.685 -35.234 -28.975 1.00 48.26 169 GLY A N 1
ATOM 879 C CA . GLY A 1 152 ? 16.866 -34.881 -28.208 1.00 45.17 169 GLY A CA 1
ATOM 880 C C . GLY A 1 152 ? 17.247 -35.898 -27.148 1.00 43.40 169 GLY A C 1
ATOM 881 O O . GLY A 1 152 ? 16.679 -36.997 -27.085 1.00 43.78 169 GLY A O 1
ATOM 882 N N . ARG A 1 153 ? 18.204 -35.503 -26.305 1.00 41.29 170 ARG A N 1
ATOM 883 C CA . ARG A 1 153 ? 18.565 -36.255 -25.107 1.00 40.37 170 ARG A CA 1
ATOM 884 C C . ARG A 1 153 ? 18.743 -35.332 -23.893 1.00 39.39 170 ARG A C 1
ATOM 885 O O . ARG A 1 153 ? 19.169 -34.200 -24.032 1.00 37.30 170 ARG A O 1
ATOM 893 N N . LEU A 1 154 ? 18.388 -35.823 -22.705 1.00 41.02 171 LEU A N 1
ATOM 894 C CA . LEU A 1 154 ? 18.513 -35.040 -21.460 1.00 41.29 171 LEU A CA 1
ATOM 895 C C . LEU A 1 154 ? 19.962 -34.760 -21.036 1.00 38.87 171 LEU A C 1
ATOM 896 O O . LEU A 1 154 ? 20.796 -35.658 -20.943 1.00 42.65 171 LEU A O 1
ATOM 901 N N . ALA A 1 155 ? 20.282 -33.505 -20.810 1.00 37.26 172 ALA A N 1
ATOM 902 C CA . ALA A 1 155 ? 21.650 -33.176 -20.436 1.00 36.81 172 ALA A CA 1
ATOM 903 C C . ALA A 1 155 ? 22.012 -33.805 -19.074 1.00 37.95 172 ALA A C 1
ATOM 904 O O . ALA A 1 155 ? 21.123 -34.225 -18.368 1.00 36.32 172 ALA A O 1
ATOM 906 N N . THR A 1 156 ? 23.303 -33.877 -18.721 1.00 37.34 173 THR A N 1
ATOM 907 C CA . THR A 1 156 ? 23.694 -34.279 -17.377 1.00 36.20 173 THR A CA 1
ATOM 908 C C . THR A 1 156 ? 24.608 -33.283 -16.753 1.00 34.62 173 THR A C 1
ATOM 909 O O . THR A 1 156 ? 25.276 -33.578 -15.774 1.00 34.09 173 THR A O 1
ATOM 913 N N . ASN A 1 157 ? 24.628 -32.082 -17.308 1.00 34.77 174 ASN A N 1
ATOM 914 C CA . ASN A 1 157 ? 25.449 -31.002 -16.799 1.00 35.43 174 ASN A CA 1
ATOM 915 C C . ASN A 1 157 ? 24.539 -29.873 -16.305 1.00 37.44 174 ASN A C 1
ATOM 916 O O . ASN A 1 157 ? 24.949 -28.702 -16.267 1.00 37.60 174 ASN A O 1
ATOM 921 N N . ASP A 1 158 ? 23.282 -30.203 -15.998 1.00 39.02 175 ASP A N 1
ATOM 922 C CA . ASP A 1 158 ? 22.303 -29.252 -15.406 1.00 40.14 175 ASP A CA 1
ATOM 923 C C . ASP A 1 158 ? 21.994 -28.038 -16.277 1.00 38.01 175 ASP A C 1
ATOM 924 O O . ASP A 1 158 ? 21.874 -26.949 -15.752 1.00 36.96 175 ASP A O 1
ATOM 929 N N . ASP A 1 159 ? 21.886 -28.223 -17.592 1.00 39.29 176 ASP A N 1
ATOM 930 C CA . ASP A 1 159 ? 21.719 -27.083 -18.450 1.00 43.85 176 ASP A CA 1
ATOM 931 C C . ASP A 1 159 ? 20.554 -27.064 -19.394 1.00 46.88 176 ASP A C 1
ATOM 932 O O . ASP A 1 159 ? 19.969 -25.995 -19.632 1.00 55.98 176 ASP A O 1
ATOM 937 N N . GLY A 1 160 ? 20.166 -28.138 -20.006 1.00 42.48 177 GLY A N 1
ATOM 938 C CA . GLY A 1 160 ? 19.060 -27.825 -20.966 1.00 41.40 177 GLY A CA 1
ATOM 939 C C . GLY A 1 160 ? 17.751 -28.203 -20.369 1.00 37.21 177 GLY A C 1
ATOM 940 O O . GLY A 1 160 ? 17.365 -27.733 -19.307 1.00 37.90 177 GLY A O 1
ATOM 941 N N . PHE A 1 161 ? 17.114 -29.115 -21.063 1.00 34.26 178 PHE A N 1
ATOM 942 C CA . PHE A 1 161 ? 16.238 -30.069 -20.474 1.00 35.71 178 PHE A CA 1
ATOM 943 C C . PHE A 1 161 ? 17.197 -31.134 -19.965 1.00 37.20 178 PHE A C 1
ATOM 944 O O . PHE A 1 161 ? 17.838 -31.846 -20.737 1.00 37.51 178 PHE A O 1
ATOM 952 N N . TYR A 1 162 ? 17.298 -31.272 -18.653 1.00 37.55 179 TYR A N 1
ATOM 953 C CA . TYR A 1 162 ? 18.278 -32.223 -18.083 1.00 36.95 179 TYR A CA 1
ATOM 954 C C . TYR A 1 162 ? 17.725 -33.210 -17.069 1.00 35.50 179 TYR A C 1
ATOM 955 O O . TYR A 1 162 ? 16.585 -33.102 -16.641 1.00 40.00 179 TYR A O 1
ATOM 964 N N . VAL A 1 163 ? 18.558 -34.158 -16.689 1.00 33.18 180 VAL A N 1
ATOM 965 C CA . VAL A 1 163 ? 18.211 -35.112 -15.681 1.00 35.73 180 VAL A CA 1
ATOM 966 C C . VAL A 1 163 ? 18.667 -34.661 -14.296 1.00 35.06 180 VAL A C 1
ATOM 967 O O . VAL A 1 163 ? 19.724 -34.062 -14.157 1.00 34.84 180 VAL A O 1
ATOM 971 N N . SER A 1 164 ? 17.864 -34.971 -13.272 1.00 34.63 181 SER A N 1
ATOM 972 C CA . SER A 1 164 ? 18.238 -34.768 -11.878 1.00 32.32 181 SER A CA 1
ATOM 973 C C . SER A 1 164 ? 17.833 -36.018 -11.154 1.00 30.68 181 SER A C 1
ATOM 974 O O . SER A 1 164 ? 17.175 -36.906 -11.717 1.00 31.50 181 SER A O 1
ATOM 977 N N . SER A 1 165 ? 18.199 -36.137 -9.897 1.00 30.70 182 SER A N 1
ATOM 978 C CA . SER A 1 165 ? 17.873 -37.365 -9.204 1.00 29.88 182 SER A CA 1
ATOM 979 C C . SER A 1 165 ? 17.953 -37.207 -7.736 1.00 28.90 182 SER A C 1
ATOM 980 O O . SER A 1 165 ? 18.488 -36.261 -7.244 1.00 28.94 182 SER A O 1
ATOM 983 N N . TYR A 1 166 ? 17.379 -38.145 -7.015 1.00 32.12 183 TYR A N 1
ATOM 984 C CA . TYR A 1 166 ? 17.543 -38.169 -5.552 1.00 31.38 183 TYR A CA 1
ATOM 985 C C . TYR A 1 166 ? 17.362 -39.571 -5.089 1.00 32.13 183 TYR A C 1
ATOM 986 O O . TYR A 1 166 ? 16.892 -40.444 -5.844 1.00 33.86 183 TYR A O 1
ATOM 995 N N . VAL A 1 167 ? 17.684 -39.788 -3.832 1.00 34.78 184 VAL A N 1
ATOM 996 C CA . VAL A 1 167 ? 17.547 -41.099 -3.230 1.00 34.98 184 VAL A CA 1
ATOM 997 C C . VAL A 1 167 ? 16.436 -41.042 -2.224 1.00 35.08 184 VAL A C 1
ATOM 998 O O . VAL A 1 167 ? 16.453 -40.242 -1.297 1.00 32.08 184 VAL A O 1
ATOM 1002 N N . ALA A 1 168 ? 15.487 -41.940 -2.400 1.00 39.75 185 ALA A N 1
ATOM 1003 C CA . ALA A 1 168 ? 14.350 -42.054 -1.506 1.00 42.83 185 ALA A CA 1
ATOM 1004 C C . ALA A 1 168 ? 14.786 -42.570 -0.135 1.00 48.10 185 ALA A C 1
ATOM 1005 O O . ALA A 1 168 ? 15.948 -42.974 0.038 1.00 49.29 185 ALA A O 1
ATOM 1007 N N . ASP A 1 169 ? 13.855 -42.578 0.830 1.00 48.96 186 ASP A N 1
ATOM 1008 C CA . ASP A 1 169 ? 14.167 -43.098 2.171 1.00 48.54 186 ASP A CA 1
ATOM 1009 C C . ASP A 1 169 ? 14.535 -44.600 2.145 1.00 49.20 186 ASP A C 1
ATOM 1010 O O . ASP A 1 169 ? 15.317 -45.042 2.966 1.00 51.24 186 ASP A O 1
ATOM 1015 N N . ASN A 1 170 ? 14.071 -45.353 1.154 1.00 48.99 187 ASN A N 1
ATOM 1016 C CA . ASN A 1 170 ? 14.358 -46.800 1.075 1.00 51.40 187 ASN A CA 1
ATOM 1017 C C . ASN A 1 170 ? 15.623 -47.125 0.333 1.00 52.94 187 ASN A C 1
ATOM 1018 O O . ASN A 1 170 ? 15.798 -48.262 -0.078 1.00 57.52 187 ASN A O 1
ATOM 1023 N N . GLY A 1 171 ? 16.443 -46.119 0.046 1.00 53.61 188 GLY A N 1
ATOM 1024 C CA . GLY A 1 171 ? 17.645 -46.291 -0.792 1.00 52.35 188 GLY A CA 1
ATOM 1025 C C . GLY A 1 171 ? 17.535 -46.312 -2.328 1.00 52.02 188 GLY A C 1
ATOM 1026 O O . GLY A 1 171 ? 18.553 -46.376 -3.002 1.00 52.72 188 GLY A O 1
ATOM 1027 N N . GLU A 1 172 ? 16.328 -46.295 -2.891 1.00 49.97 189 GLU A N 1
ATOM 1028 C CA . GLU A 1 172 ? 16.138 -46.347 -4.352 1.00 49.06 189 GLU A CA 1
ATOM 1029 C C . GLU A 1 172 ? 16.356 -44.928 -4.935 1.00 45.15 189 GLU A C 1
ATOM 1030 O O . GLU A 1 172 ? 16.066 -43.932 -4.301 1.00 44.84 189 GLU A O 1
ATOM 1036 N N . ARG A 1 173 ? 16.930 -44.857 -6.121 1.00 42.71 190 ARG A N 1
ATOM 1037 C CA . ARG A 1 173 ? 17.246 -43.613 -6.771 1.00 39.76 190 ARG A CA 1
ATOM 1038 C C . ARG A 1 173 ? 16.114 -43.307 -7.696 1.00 40.24 190 ARG A C 1
ATOM 1039 O O . ARG A 1 173 ? 15.647 -44.173 -8.429 1.00 42.37 190 ARG A O 1
ATOM 1047 N N . ARG A 1 174 ? 15.662 -42.063 -7.675 1.00 41.21 191 ARG A N 1
ATOM 1048 C CA . ARG A 1 174 ? 14.515 -41.674 -8.478 1.00 40.98 191 ARG A CA 1
ATOM 1049 C C . ARG A 1 174 ? 14.932 -40.519 -9.362 1.00 37.65 191 ARG A C 1
ATOM 1050 O O . ARG A 1 174 ? 15.670 -39.627 -8.919 1.00 39.47 191 ARG A O 1
ATOM 1058 N N . TYR A 1 175 ? 14.441 -40.524 -10.588 1.00 35.16 192 TYR A N 1
ATOM 1059 C CA . TYR A 1 175 ? 14.854 -39.546 -11.571 1.00 34.54 192 TYR A CA 1
ATOM 1060 C C . TYR A 1 175 ? 13.758 -38.536 -11.788 1.00 34.34 192 TYR A C 1
ATOM 1061 O O . TYR A 1 175 ? 12.593 -38.794 -11.505 1.00 33.92 192 TYR A O 1
ATOM 1070 N N . LEU A 1 176 ? 14.152 -37.389 -12.316 1.00 35.24 193 LEU A N 1
ATOM 1071 C CA . LEU A 1 176 ? 13.209 -36.371 -12.755 1.00 36.79 193 LEU A CA 1
ATOM 1072 C C . LEU A 1 176 ? 13.820 -35.553 -13.885 1.00 36.91 193 LEU A C 1
ATOM 1073 O O . LEU A 1 176 ? 15.040 -35.451 -13.994 1.00 34.68 193 LEU A O 1
ATOM 1078 N N . ALA A 1 177 ? 12.973 -35.005 -14.751 1.00 37.27 194 ALA A N 1
ATOM 1079 C CA . ALA A 1 177 ? 13.442 -34.155 -15.824 1.00 36.76 194 ALA A CA 1
ATOM 1080 C C . ALA A 1 177 ? 13.070 -32.749 -15.476 1.00 38.65 194 ALA A C 1
ATOM 1081 O O . ALA A 1 177 ? 11.956 -32.498 -15.025 1.00 39.46 194 ALA A O 1
ATOM 1083 N N . THR A 1 178 ? 13.982 -31.824 -15.734 1.00 38.78 195 THR A N 1
ATOM 1084 C CA . THR A 1 178 ? 13.758 -30.452 -15.387 1.00 40.16 195 THR A CA 1
ATOM 1085 C C . THR A 1 178 ? 14.511 -29.555 -16.331 1.00 39.71 195 THR A C 1
ATOM 1086 O O . THR A 1 178 ? 15.243 -30.047 -17.183 1.00 41.42 195 THR A O 1
ATOM 1090 N N . THR A 1 179 ? 14.334 -28.241 -16.193 1.00 40.23 196 THR A N 1
ATOM 1091 C CA . THR A 1 179 ? 14.862 -27.277 -17.164 1.00 39.16 196 THR A CA 1
ATOM 1092 C C . THR A 1 179 ? 15.637 -26.114 -16.582 1.00 40.48 196 THR A C 1
ATOM 1093 O O . THR A 1 179 ? 15.424 -25.700 -15.436 1.00 43.08 196 THR A O 1
ATOM 1097 N N . GLN A 1 180 ? 16.556 -25.593 -17.394 1.00 38.63 197 GLN A N 1
ATOM 1098 C CA . GLN A 1 180 ? 17.253 -24.355 -17.099 1.00 38.11 197 GLN A CA 1
ATOM 1099 C C . GLN A 1 180 ? 17.589 -23.710 -18.445 1.00 38.32 197 GLN A C 1
ATOM 1100 O O . GLN A 1 180 ? 18.339 -24.280 -19.213 1.00 38.94 197 GLN A O 1
ATOM 1106 N N . PHE A 1 181 ? 17.016 -22.560 -18.760 1.00 37.77 198 PHE A N 1
ATOM 1107 C CA . PHE A 1 181 ? 17.259 -22.009 -20.078 1.00 38.32 198 PHE A CA 1
ATOM 1108 C C . PHE A 1 181 ? 18.077 -20.730 -20.076 1.00 39.71 198 PHE A C 1
ATOM 1109 O O . PHE A 1 181 ? 18.777 -20.517 -21.054 1.00 41.92 198 PHE A O 1
ATOM 1117 N N . GLU A 1 182 ? 18.037 -19.923 -18.997 1.00 42.49 199 GLU A N 1
ATOM 1118 C CA . GLU A 1 182 ? 18.632 -18.580 -19.005 1.00 43.26 199 GLU A CA 1
ATOM 1119 C C . GLU A 1 182 ? 20.088 -18.694 -19.432 1.00 48.50 199 GLU A C 1
ATOM 1120 O O . GLU A 1 182 ? 20.750 -19.672 -19.118 1.00 40.58 199 GLU A O 1
ATOM 1126 N N . SER A 1 183 ? 20.551 -17.593 -20.053 1.00 55.60 200 SER A N 1
ATOM 1127 C CA . SER A 1 183 ? 21.501 -17.551 -21.126 1.00 58.78 200 SER A CA 1
ATOM 1128 C C . SER A 1 183 ? 20.711 -18.136 -22.322 1.00 57.10 200 SER A C 1
ATOM 1129 O O . SER A 1 183 ? 19.711 -17.579 -22.745 1.00 54.32 200 SER A O 1
ATOM 1132 N N . THR A 1 184 ? 21.112 -19.281 -22.837 1.00 56.09 201 THR A N 1
ATOM 1133 C CA . THR A 1 184 ? 20.802 -19.622 -24.220 1.00 52.35 201 THR A CA 1
ATOM 1134 C C . THR A 1 184 ? 20.570 -21.102 -24.388 1.00 48.02 201 THR A C 1
ATOM 1135 O O . THR A 1 184 ? 21.061 -21.724 -25.338 1.00 42.75 201 THR A O 1
ATOM 1139 N N . SER A 1 185 ? 19.818 -21.672 -23.472 1.00 45.74 202 SER A N 1
ATOM 1140 C CA . SER A 1 185 ? 19.670 -23.105 -23.460 1.00 46.03 202 SER A CA 1
ATOM 1141 C C . SER A 1 185 ? 18.269 -23.624 -23.761 1.00 43.50 202 SER A C 1
ATOM 1142 O O . SER A 1 185 ? 18.053 -24.821 -23.766 1.00 41.18 202 SER A O 1
ATOM 1145 N N . ALA A 1 186 ? 17.343 -22.727 -24.060 1.00 44.56 203 ALA A N 1
ATOM 1146 C CA . ALA A 1 186 ? 16.017 -23.140 -24.522 1.00 46.20 203 ALA A CA 1
ATOM 1147 C C . ALA A 1 186 ? 16.153 -23.849 -25.850 1.00 44.72 203 ALA A C 1
ATOM 1148 O O . ALA A 1 186 ? 15.417 -24.788 -26.154 1.00 43.51 203 ALA A O 1
ATOM 1150 N N . ARG A 1 187 ? 17.161 -23.435 -26.602 1.00 46.01 204 ARG A N 1
ATOM 1151 C CA . ARG A 1 187 ? 17.538 -24.121 -27.845 1.00 45.98 204 ARG A CA 1
ATOM 1152 C C . ARG A 1 187 ? 17.979 -25.603 -27.672 1.00 44.17 204 ARG A C 1
ATOM 1153 O O . ARG A 1 187 ? 18.090 -26.324 -28.662 1.00 47.02 204 ARG A O 1
ATOM 1161 N N . MET A 1 188 ? 18.205 -26.071 -26.449 1.00 43.52 205 MET A N 1
ATOM 1162 C CA . MET A 1 188 ? 18.544 -27.501 -26.228 1.00 44.82 205 MET A CA 1
ATOM 1163 C C . MET A 1 188 ? 17.321 -28.382 -26.072 1.00 45.85 205 MET A C 1
ATOM 1164 O O . MET A 1 188 ? 17.462 -29.594 -26.041 1.00 46.15 205 MET A O 1
ATOM 1169 N N . ALA A 1 189 ? 16.134 -27.781 -25.966 1.00 45.71 206 ALA A N 1
ATOM 1170 C CA . ALA A 1 189 ? 14.924 -28.545 -25.714 1.00 46.49 206 ALA A CA 1
ATOM 1171 C C . ALA A 1 189 ? 13.972 -28.464 -26.866 1.00 48.52 206 ALA A C 1
ATOM 1172 O O . ALA A 1 189 ? 13.245 -29.425 -27.159 1.00 50.90 206 ALA A O 1
ATOM 1174 N N . PHE A 1 190 ? 13.966 -27.322 -27.551 1.00 50.10 207 PHE A N 1
ATOM 1175 C CA . PHE A 1 190 ? 13.203 -27.208 -28.798 1.00 49.99 207 PHE A CA 1
ATOM 1176 C C . PHE A 1 190 ? 13.777 -26.118 -29.684 1.00 47.54 207 PHE A C 1
ATOM 1177 O O . PHE A 1 190 ? 14.366 -25.155 -29.194 1.00 46.34 207 PHE A O 1
ATOM 1185 N N . PRO A 1 191 ? 13.646 -26.297 -31.003 1.00 47.31 208 PRO A N 1
ATOM 1186 C CA . PRO A 1 191 ? 14.154 -25.295 -31.935 1.00 48.60 208 PRO A CA 1
ATOM 1187 C C . PRO A 1 191 ? 13.322 -24.027 -31.781 1.00 50.47 208 PRO A C 1
ATOM 1188 O O . PRO A 1 191 ? 12.109 -24.116 -31.792 1.00 52.62 208 PRO A O 1
ATOM 1192 N N . CYS A 1 192 ? 13.962 -22.878 -31.613 1.00 50.22 209 CYS A N 1
ATOM 1193 C CA . CYS A 1 192 ? 13.245 -21.660 -31.325 1.00 52.57 209 CYS A CA 1
ATOM 1194 C C . CYS A 1 192 ? 14.077 -20.444 -31.607 1.00 53.78 209 CYS A C 1
ATOM 1195 O O . CYS A 1 192 ? 15.268 -20.565 -31.901 1.00 57.96 209 CYS A O 1
ATOM 1198 N N . TYR A 1 193 ? 13.441 -19.276 -31.600 1.00 55.60 210 TYR A N 1
ATOM 1199 C CA . TYR A 1 193 ? 14.154 -18.025 -31.813 1.00 55.57 210 TYR A CA 1
ATOM 1200 C C . TYR A 1 193 ? 14.652 -17.606 -30.446 1.00 55.08 210 TYR A C 1
ATOM 1201 O O . TYR A 1 193 ? 14.071 -16.753 -29.796 1.00 58.73 210 TYR A O 1
ATOM 1210 N N . ASP A 1 194 ? 15.737 -18.222 -30.016 1.00 52.65 211 ASP A N 1
ATOM 1211 C CA . ASP A 1 194 ? 16.223 -18.094 -28.657 1.00 51.23 211 ASP A CA 1
ATOM 1212 C C . ASP A 1 194 ? 16.968 -16.759 -28.408 1.00 52.14 211 ASP A C 1
ATOM 1213 O O . ASP A 1 194 ? 18.164 -16.730 -28.088 1.00 53.58 211 ASP A O 1
ATOM 1218 N N . GLU A 1 195 ? 16.246 -15.642 -28.530 1.00 51.75 212 GLU A N 1
ATOM 1219 C CA . GLU A 1 195 ? 16.760 -14.333 -28.100 1.00 52.24 212 GLU A CA 1
ATOM 1220 C C . GLU A 1 195 ? 15.702 -13.652 -27.261 1.00 48.71 212 GLU A C 1
ATOM 1221 O O . GLU A 1 195 ? 14.556 -13.543 -27.686 1.00 56.04 212 GLU A O 1
ATOM 1227 N N . PRO A 1 196 ? 16.083 -13.118 -26.098 1.00 45.74 213 PRO A N 1
ATOM 1228 C CA . PRO A 1 196 ? 15.099 -12.503 -25.170 1.00 45.89 213 PRO A CA 1
ATOM 1229 C C . PRO A 1 196 ? 14.153 -11.423 -25.739 1.00 47.74 213 PRO A C 1
ATOM 1230 O O . PRO A 1 196 ? 13.125 -11.178 -25.156 1.00 48.10 213 PRO A O 1
ATOM 1234 N N . GLY A 1 197 ? 14.522 -10.753 -26.826 1.00 50.91 214 GLY A N 1
ATOM 1235 C CA . GLY A 1 197 ? 13.675 -9.693 -27.393 1.00 52.27 214 GLY A CA 1
ATOM 1236 C C . GLY A 1 197 ? 12.538 -10.251 -28.243 1.00 53.01 214 GLY A C 1
ATOM 1237 O O . GLY A 1 197 ? 11.591 -9.536 -28.569 1.00 60.17 214 GLY A O 1
ATOM 1238 N N . LEU A 1 198 ? 12.642 -11.519 -28.626 1.00 51.85 215 LEU A N 1
ATOM 1239 C CA . LEU A 1 198 ? 11.690 -12.159 -29.525 1.00 51.66 215 LEU A CA 1
ATOM 1240 C C . LEU A 1 198 ? 10.624 -12.887 -28.733 1.00 52.31 215 LEU A C 1
ATOM 1241 O O . LEU A 1 198 ? 10.423 -14.106 -28.866 1.00 51.52 215 LEU A O 1
ATOM 1246 N N . LYS A 1 199 ? 9.904 -12.114 -27.934 1.00 52.56 216 LYS A N 1
ATOM 1247 C CA . LYS A 1 199 ? 8.872 -12.651 -27.082 1.00 52.23 216 LYS A CA 1
ATOM 1248 C C . LYS A 1 199 ? 7.763 -13.304 -27.903 1.00 53.87 216 LYS A C 1
ATOM 1249 O O . LYS A 1 199 ? 7.486 -12.907 -29.020 1.00 55.46 216 LYS A O 1
ATOM 1255 N N . ALA A 1 200 ? 7.136 -14.309 -27.322 1.00 53.29 217 ALA A N 1
ATOM 1256 C CA . ALA A 1 200 ? 6.074 -15.045 -27.975 1.00 53.89 217 ALA A CA 1
ATOM 1257 C C . ALA A 1 200 ? 5.206 -15.704 -26.891 1.00 55.23 217 ALA A C 1
ATOM 1258 O O . ALA A 1 200 ? 5.600 -15.747 -25.720 1.00 54.82 217 ALA A O 1
ATOM 1260 N N . THR A 1 201 ? 4.017 -16.176 -27.271 1.00 57.35 218 THR A N 1
ATOM 1261 C CA . THR A 1 201 ? 3.189 -16.989 -26.378 1.00 58.70 218 THR A CA 1
ATOM 1262 C C . THR A 1 201 ? 3.569 -18.470 -26.524 1.00 56.95 218 THR A C 1
ATOM 1263 O O . THR A 1 201 ? 4.043 -18.900 -27.574 1.00 60.56 218 THR A O 1
ATOM 1267 N N . PHE A 1 202 ? 3.384 -19.235 -25.461 1.00 56.09 219 PHE A N 1
ATOM 1268 C CA . PHE A 1 202 ? 3.820 -20.628 -25.433 1.00 54.19 219 PHE A CA 1
ATOM 1269 C C . PHE A 1 202 ? 2.710 -21.527 -24.923 1.00 52.54 219 PHE A C 1
ATOM 1270 O O . PHE A 1 202 ? 2.168 -21.266 -23.849 1.00 55.37 219 PHE A O 1
ATOM 1278 N N . THR A 1 203 ? 2.361 -22.564 -25.676 1.00 48.84 220 THR A N 1
ATOM 1279 C CA . THR A 1 203 ? 1.385 -23.510 -25.196 1.00 50.47 220 THR A CA 1
ATOM 1280 C C . THR A 1 203 ? 2.045 -24.839 -25.156 1.00 49.08 220 THR A C 1
ATOM 1281 O O . THR A 1 203 ? 2.347 -25.408 -26.203 1.00 56.55 220 THR A O 1
ATOM 1285 N N . VAL A 1 204 ? 2.181 -25.350 -23.940 1.00 47.03 221 VAL A N 1
ATOM 1286 C CA . VAL A 1 204 ? 3.034 -26.484 -23.625 1.00 45.49 221 VAL A CA 1
ATOM 1287 C C . VAL A 1 204 ? 2.233 -27.708 -23.209 1.00 43.33 221 VAL A C 1
ATOM 1288 O O . VAL A 1 204 ? 1.343 -27.607 -22.395 1.00 41.07 221 VAL A O 1
ATOM 1292 N N . SER A 1 205 ? 2.606 -28.865 -23.739 1.00 43.35 222 SER A N 1
ATOM 1293 C CA . SER A 1 205 ? 2.048 -30.126 -23.307 1.00 45.24 222 SER A CA 1
ATOM 1294 C C . SER A 1 205 ? 3.140 -31.190 -23.174 1.00 44.59 222 SER A C 1
ATOM 1295 O O . SER A 1 205 ? 4.109 -31.173 -23.952 1.00 45.06 222 SER A O 1
ATOM 1298 N N . ILE A 1 206 ? 3.010 -32.068 -22.171 1.00 40.83 223 ILE A N 1
ATOM 1299 C CA . ILE A 1 206 ? 4.037 -33.059 -21.890 1.00 43.15 223 ILE A CA 1
ATOM 1300 C C . ILE A 1 206 ? 3.474 -34.441 -21.638 1.00 41.64 223 ILE A C 1
ATOM 1301 O O . ILE A 1 206 ? 2.590 -34.622 -20.821 1.00 39.94 223 ILE A O 1
ATOM 1306 N N . THR A 1 207 ? 4.039 -35.428 -22.322 1.00 41.02 224 THR A N 1
ATOM 1307 C CA . THR A 1 207 ? 3.633 -36.806 -22.117 1.00 40.93 224 THR A CA 1
ATOM 1308 C C . THR A 1 207 ? 4.601 -37.455 -21.140 1.00 39.95 224 THR A C 1
ATOM 1309 O O . THR A 1 207 ? 5.808 -37.323 -21.276 1.00 39.31 224 THR A O 1
ATOM 1313 N N . HIS A 1 208 ? 4.057 -38.174 -20.177 1.00 39.11 225 HIS A N 1
ATOM 1314 C CA . HIS A 1 208 ? 4.848 -38.695 -19.084 1.00 39.73 225 HIS A CA 1
ATOM 1315 C C . HIS A 1 208 ? 4.088 -39.797 -18.348 1.00 39.44 225 HIS A C 1
ATOM 1316 O O . HIS A 1 208 ? 2.962 -40.106 -18.695 1.00 41.17 225 HIS A O 1
ATOM 1323 N N . SER A 1 209 ? 4.743 -40.426 -17.386 1.00 39.25 226 SER A N 1
ATOM 1324 C CA . SER A 1 209 ? 4.158 -41.534 -16.632 1.00 40.45 226 SER A CA 1
ATOM 1325 C C . SER A 1 209 ? 2.973 -41.078 -15.803 1.00 42.44 226 SER A C 1
ATOM 1326 O O . SER A 1 209 ? 3.025 -40.024 -15.173 1.00 44.09 226 SER A O 1
ATOM 1329 N N . LEU A 1 210 ? 1.905 -41.878 -15.827 1.00 47.24 227 LEU A N 1
ATOM 1330 C CA . LEU A 1 210 ? 0.671 -41.611 -15.059 1.00 48.81 227 LEU A CA 1
ATOM 1331 C C . LEU A 1 210 ? 1.122 -41.315 -13.607 1.00 46.30 227 LEU A C 1
ATOM 1332 O O . LEU A 1 210 ? 0.525 -40.515 -12.908 1.00 46.52 227 LEU A O 1
ATOM 1337 N N . SER A 1 211 ? 2.195 -41.966 -13.167 1.00 43.46 228 SER A N 1
ATOM 1338 C CA . SER A 1 211 ? 2.604 -41.909 -11.739 1.00 43.22 228 SER A CA 1
ATOM 1339 C C . SER A 1 211 ? 3.510 -40.733 -11.367 1.00 40.57 228 SER A C 1
ATOM 1340 O O . SER A 1 211 ? 3.993 -40.666 -10.258 1.00 38.32 228 SER A O 1
ATOM 1343 N N . TYR A 1 212 ? 3.771 -39.854 -12.328 1.00 40.20 229 TYR A N 1
ATOM 1344 C CA . TYR A 1 212 ? 4.568 -38.692 -12.153 1.00 38.11 229 TYR A CA 1
ATOM 1345 C C . TYR A 1 212 ? 3.675 -37.511 -12.503 1.00 40.06 229 TYR A C 1
ATOM 1346 O O . TYR A 1 212 ? 2.694 -37.655 -13.210 1.00 41.45 229 TYR A O 1
ATOM 1355 N N . LYS A 1 213 ? 4.094 -36.326 -12.071 1.00 43.25 230 LYS A N 1
ATOM 1356 C CA . LYS A 1 213 ? 3.401 -35.109 -12.336 1.00 45.09 230 LYS A CA 1
ATOM 1357 C C . LYS A 1 213 ? 4.273 -34.174 -13.175 1.00 43.69 230 LYS A C 1
ATOM 1358 O O . LYS A 1 213 ? 5.494 -34.175 -13.063 1.00 41.98 230 LYS A O 1
ATOM 1364 N N . ALA A 1 214 ? 3.612 -33.365 -14.004 1.00 43.94 231 ALA A N 1
ATOM 1365 C CA . ALA A 1 214 ? 4.246 -32.341 -14.805 1.00 42.79 231 ALA A CA 1
ATOM 1366 C C . ALA A 1 214 ? 3.734 -30.995 -14.352 1.00 41.98 231 ALA A C 1
ATOM 1367 O O . ALA A 1 214 ? 2.543 -30.815 -14.172 1.00 42.30 231 ALA A O 1
ATOM 1369 N N . ILE A 1 215 ? 4.622 -30.037 -14.192 1.00 39.86 232 ILE A N 1
ATOM 1370 C CA . ILE A 1 215 ? 4.193 -28.684 -13.977 1.00 40.25 232 ILE A CA 1
ATOM 1371 C C . ILE A 1 215 ? 5.006 -27.823 -14.928 1.00 40.91 232 ILE A C 1
ATOM 1372 O O . ILE A 1 215 ? 5.999 -28.259 -15.473 1.00 44.95 232 ILE A O 1
ATOM 1377 N N . SER A 1 216 ? 4.615 -26.578 -15.059 1.00 39.96 233 SER A N 1
ATOM 1378 C CA . SER A 1 216 ? 5.219 -25.704 -16.004 1.00 40.59 233 SER A CA 1
ATOM 1379 C C . SER A 1 216 ? 4.915 -24.263 -15.613 1.00 39.23 233 SER A C 1
ATOM 1380 O O . SER A 1 216 ? 4.426 -24.015 -14.541 1.00 43.82 233 SER A O 1
ATOM 1383 N N . ASN A 1 217 ? 5.227 -23.309 -16.456 1.00 38.01 234 ASN A N 1
ATOM 1384 C CA . ASN A 1 217 ? 4.889 -21.934 -16.137 1.00 40.55 234 ASN A CA 1
ATOM 1385 C C . ASN A 1 217 ? 3.411 -21.732 -15.783 1.00 43.43 234 ASN A C 1
ATOM 1386 O O . ASN A 1 217 ? 3.107 -21.138 -14.769 1.00 46.61 234 ASN A O 1
ATOM 1391 N N . MET A 1 218 ? 2.516 -22.209 -16.647 1.00 45.61 235 MET A N 1
ATOM 1392 C CA . MET A 1 218 ? 1.094 -21.936 -16.523 1.00 47.33 235 MET A CA 1
ATOM 1393 C C . MET A 1 218 ? 0.407 -23.081 -15.805 1.00 46.37 235 MET A C 1
ATOM 1394 O O . MET A 1 218 ? 1.003 -24.140 -15.627 1.00 48.47 235 MET A O 1
ATOM 1399 N N . PRO A 1 219 ? -0.828 -22.853 -15.336 1.00 45.80 236 PRO A N 1
ATOM 1400 C CA . PRO A 1 219 ? -1.589 -23.874 -14.672 1.00 44.28 236 PRO A CA 1
ATOM 1401 C C . PRO A 1 219 ? -1.929 -25.014 -15.613 1.00 45.34 236 PRO A C 1
ATOM 1402 O O . PRO A 1 219 ? -1.972 -24.848 -16.823 1.00 43.04 236 PRO A O 1
ATOM 1406 N N . GLN A 1 220 ? -2.216 -26.163 -15.024 1.00 47.59 237 GLN A N 1
ATOM 1407 C CA . GLN A 1 220 ? -2.712 -27.268 -15.790 1.00 49.39 237 GLN A CA 1
ATOM 1408 C C . GLN A 1 220 ? -4.019 -26.862 -16.453 1.00 51.87 237 GLN A C 1
ATOM 1409 O O . GLN A 1 220 ? -4.899 -26.298 -15.806 1.00 53.16 237 GLN A O 1
ATOM 1415 N N . LYS A 1 221 ? -4.149 -27.143 -17.743 1.00 55.22 238 LYS A N 1
ATOM 1416 C CA . LYS A 1 221 ? -5.435 -27.011 -18.444 1.00 57.74 238 LYS A CA 1
ATOM 1417 C C . LYS A 1 221 ? -6.233 -28.322 -18.461 1.00 55.29 238 LYS A C 1
ATOM 1418 O O . LYS A 1 221 ? -7.436 -28.288 -18.294 1.00 50.44 238 LYS A O 1
ATOM 1424 N N . THR A 1 222 ? -5.566 -29.462 -18.643 1.00 55.10 239 THR A N 1
ATOM 1425 C CA . THR A 1 222 ? -6.253 -30.745 -18.633 1.00 53.20 239 THR A CA 1
ATOM 1426 C C . THR A 1 222 ? -5.280 -31.946 -18.698 1.00 55.23 239 THR A C 1
ATOM 1427 O O . THR A 1 222 ? -4.204 -31.826 -19.238 1.00 55.15 239 THR A O 1
ATOM 1431 N N . THR A 1 223 ? -5.669 -33.075 -18.089 1.00 57.41 240 THR A N 1
ATOM 1432 C CA . THR A 1 223 ? -4.932 -34.354 -18.143 1.00 57.94 240 THR A CA 1
ATOM 1433 C C . THR A 1 223 ? -5.620 -35.124 -19.254 1.00 54.43 240 THR A C 1
ATOM 1434 O O . THR A 1 223 ? -6.739 -34.852 -19.553 1.00 54.31 240 THR A O 1
ATOM 1438 N N . THR A 1 224 ? -4.929 -36.049 -19.883 1.00 52.90 241 THR A N 1
ATOM 1439 C CA . THR A 1 224 ? -5.596 -37.104 -20.615 1.00 51.96 241 THR A CA 1
ATOM 1440 C C . THR A 1 224 ? -4.755 -38.363 -20.477 1.00 51.03 241 THR A C 1
ATOM 1441 O O . THR A 1 224 ? -3.588 -38.356 -20.827 1.00 53.15 241 THR A O 1
ATOM 1445 N N . ASP A 1 225 ? -5.324 -39.416 -19.911 1.00 51.30 242 ASP A N 1
ATOM 1446 C CA . ASP A 1 225 ? -4.600 -40.680 -19.780 1.00 50.08 242 ASP A CA 1
ATOM 1447 C C . ASP A 1 225 ? -4.456 -41.260 -21.161 1.00 48.99 242 ASP A C 1
ATOM 1448 O O . ASP A 1 225 ? -5.284 -41.014 -22.016 1.00 49.74 242 ASP A O 1
ATOM 1453 N N . ILE A 1 226 ? -3.368 -41.983 -21.392 1.00 48.59 243 ILE A N 1
ATOM 1454 C CA . ILE A 1 226 ? -3.119 -42.588 -22.692 1.00 48.58 243 ILE A CA 1
ATOM 1455 C C . ILE A 1 226 ? -2.349 -43.860 -22.541 1.00 49.14 243 ILE A C 1
ATOM 1456 O O . ILE A 1 226 ? -1.791 -44.158 -21.479 1.00 52.70 243 ILE A O 1
ATOM 1461 N N . GLU A 1 227 ? -2.340 -44.624 -23.618 1.00 51.23 244 GLU A N 1
ATOM 1462 C CA . GLU A 1 227 ? -1.741 -45.943 -23.627 1.00 53.86 244 GLU A CA 1
ATOM 1463 C C . GLU A 1 227 ? -2.150 -46.680 -22.369 1.00 52.32 244 GLU A C 1
ATOM 1464 O O . GLU A 1 227 ? -3.241 -46.513 -21.861 1.00 52.84 244 GLU A O 1
ATOM 1470 N N . THR A 1 228 ? -1.248 -47.483 -21.855 1.00 53.13 245 THR A N 1
ATOM 1471 C CA . THR A 1 228 ? -1.507 -48.224 -20.690 1.00 52.57 245 THR A CA 1
ATOM 1472 C C . THR A 1 228 ? -0.919 -47.512 -19.428 1.00 52.28 245 THR A C 1
ATOM 1473 O O . THR A 1 228 ? -1.443 -47.645 -18.335 1.00 46.92 245 THR A O 1
ATOM 1477 N N . ASP A 1 229 ? 0.115 -46.694 -19.626 1.00 55.61 246 ASP A N 1
ATOM 1478 C CA . ASP A 1 229 ? 1.032 -46.228 -18.564 1.00 57.09 246 ASP A CA 1
ATOM 1479 C C . ASP A 1 229 ? 1.121 -44.728 -18.363 1.00 52.58 246 ASP A C 1
ATOM 1480 O O . ASP A 1 229 ? 1.732 -44.241 -17.404 1.00 49.02 246 ASP A O 1
ATOM 1485 N N . MET A 1 230 ? 0.639 -43.985 -19.333 1.00 50.66 247 MET A N 1
ATOM 1486 C CA . MET A 1 230 ? 1.178 -42.657 -19.532 1.00 51.10 247 MET A CA 1
ATOM 1487 C C . MET A 1 230 ? 0.056 -41.690 -19.544 1.00 49.56 247 MET A C 1
ATOM 1488 O O . MET A 1 230 ? -1.095 -42.073 -19.489 1.00 52.35 247 MET A O 1
ATOM 1493 N N . ARG A 1 231 ? 0.429 -40.432 -19.619 1.00 49.64 248 ARG A N 1
ATOM 1494 C CA . ARG A 1 231 ? -0.492 -39.341 -19.605 1.00 49.97 248 ARG A CA 1
ATOM 1495 C C . ARG A 1 231 ? 0.119 -38.147 -20.297 1.00 48.06 248 ARG A C 1
ATOM 1496 O O . ARG A 1 231 ? 1.334 -37.919 -20.208 1.00 50.55 248 ARG A O 1
ATOM 1504 N N . THR A 1 232 ? -0.731 -37.351 -20.919 1.00 44.39 249 THR A N 1
ATOM 1505 C CA . THR A 1 232 ? -0.345 -36.046 -21.382 1.00 43.54 249 THR A CA 1
ATOM 1506 C C . THR A 1 232 ? -0.995 -34.974 -20.542 1.00 42.78 249 THR A C 1
ATOM 1507 O O . THR A 1 232 ? -2.243 -34.929 -20.409 1.00 42.71 249 THR A O 1
ATOM 1511 N N . THR A 1 233 ? -0.148 -34.115 -19.987 1.00 39.12 250 THR A N 1
ATOM 1512 C CA . THR A 1 233 ? -0.594 -32.978 -19.257 1.00 40.97 250 THR A CA 1
ATOM 1513 C C . THR A 1 233 ? -0.557 -31.791 -20.202 1.00 43.43 250 THR A C 1
ATOM 1514 O O . THR A 1 233 ? 0.431 -31.602 -20.877 1.00 47.93 250 THR A O 1
ATOM 1518 N N . PHE A 1 234 ? -1.650 -31.028 -20.270 1.00 44.59 251 PHE A N 1
ATOM 1519 C CA . PHE A 1 234 ? -1.754 -29.824 -21.095 1.00 44.48 251 PHE A CA 1
ATOM 1520 C C . PHE A 1 234 ? -1.765 -28.566 -20.236 1.00 44.55 251 PHE A C 1
ATOM 1521 O O . PHE A 1 234 ? -2.376 -28.522 -19.183 1.00 45.26 251 PHE A O 1
ATOM 1529 N N . PHE A 1 235 ? -1.086 -27.532 -20.699 1.00 45.86 252 PHE A N 1
ATOM 1530 C CA . PHE A 1 235 ? -0.944 -26.291 -19.925 1.00 45.14 252 PHE A CA 1
ATOM 1531 C C . PHE A 1 235 ? -1.606 -25.147 -20.655 1.00 45.97 252 PHE A C 1
ATOM 1532 O O . PHE A 1 235 ? -1.677 -25.150 -21.873 1.00 45.05 252 PHE A O 1
ATOM 1540 N N . GLU A 1 236 ? -2.106 -24.188 -19.893 1.00 48.51 253 GLU A N 1
ATOM 1541 C CA . GLU A 1 236 ? -2.661 -22.967 -20.441 1.00 52.33 253 GLU A CA 1
ATOM 1542 C C . GLU A 1 236 ? -1.567 -22.207 -21.159 1.00 50.39 253 GLU A C 1
ATOM 1543 O O . GLU A 1 236 ? -0.403 -22.350 -20.831 1.00 54.16 253 GLU A O 1
ATOM 1549 N N . LYS A 1 237 ? -1.969 -21.422 -22.150 1.00 51.82 254 LYS A N 1
ATOM 1550 C CA . LYS A 1 237 ? -1.081 -20.588 -22.955 1.00 52.74 254 LYS A CA 1
ATOM 1551 C C . LYS A 1 237 ? -0.482 -19.486 -22.131 1.00 50.28 254 LYS A C 1
ATOM 1552 O O . LYS A 1 237 ? -1.154 -18.884 -21.312 1.00 49.85 254 LYS A O 1
ATOM 1558 N N . THR A 1 238 ? 0.796 -19.224 -22.348 1.00 50.71 255 THR A N 1
ATOM 1559 C CA . THR A 1 238 ? 1.484 -18.176 -21.603 1.00 50.07 255 THR A CA 1
ATOM 1560 C C . THR A 1 238 ? 1.138 -16.830 -22.188 1.00 48.55 255 THR A C 1
ATOM 1561 O O . THR A 1 238 ? 0.644 -16.757 -23.302 1.00 47.87 255 THR A O 1
ATOM 1565 N N . PRO A 1 239 ? 1.432 -15.761 -21.437 1.00 48.49 256 PRO A N 1
ATOM 1566 C CA . PRO A 1 239 ? 1.528 -14.446 -22.015 1.00 48.99 256 PRO A CA 1
ATOM 1567 C C . PRO A 1 239 ? 2.754 -14.380 -22.880 1.00 52.86 256 PRO A C 1
ATOM 1568 O O . PRO A 1 239 ? 3.481 -15.402 -23.056 1.00 48.14 256 PRO A O 1
ATOM 1572 N N . ALA A 1 240 ? 2.948 -13.181 -23.437 1.00 57.17 257 ALA A N 1
ATOM 1573 C CA . ALA A 1 240 ? 4.134 -12.831 -24.185 1.00 57.14 257 ALA A CA 1
ATOM 1574 C C . ALA A 1 240 ? 5.346 -12.930 -23.268 1.00 58.31 257 ALA A C 1
ATOM 1575 O O . ALA A 1 240 ? 5.451 -12.216 -22.267 1.00 62.43 257 ALA A O 1
ATOM 1577 N N . MET A 1 241 ? 6.282 -13.794 -23.624 1.00 56.89 258 MET A N 1
ATOM 1578 C CA . MET A 1 241 ? 7.463 -13.933 -22.801 1.00 56.44 258 MET A CA 1
ATOM 1579 C C . MET A 1 241 ? 8.632 -14.445 -23.603 1.00 52.60 258 MET A C 1
ATOM 1580 O O . MET A 1 241 ? 8.467 -14.870 -24.747 1.00 50.16 258 MET A O 1
ATOM 1585 N N . SER A 1 242 ? 9.805 -14.362 -22.993 1.00 48.95 259 SER A N 1
ATOM 1586 C CA . SER A 1 242 ? 11.021 -14.783 -23.628 1.00 48.56 259 SER A CA 1
ATOM 1587 C C . SER A 1 242 ? 11.229 -16.286 -23.453 1.00 49.99 259 SER A C 1
ATOM 1588 O O . SER A 1 242 ? 10.817 -16.895 -22.459 1.00 56.59 259 SER A O 1
ATOM 1591 N N . THR A 1 243 ? 11.866 -16.897 -24.430 1.00 47.76 260 THR A N 1
ATOM 1592 C CA . THR A 1 243 ? 12.159 -18.326 -24.375 1.00 44.98 260 THR A CA 1
ATOM 1593 C C . THR A 1 243 ? 12.977 -18.755 -23.169 1.00 42.90 260 THR A C 1
ATOM 1594 O O . THR A 1 243 ? 12.891 -19.899 -22.743 1.00 42.39 260 THR A O 1
ATOM 1598 N N . TYR A 1 244 ? 13.812 -17.870 -22.641 1.00 43.57 261 TYR A N 1
ATOM 1599 C CA . TYR A 1 244 ? 14.728 -18.267 -21.580 1.00 43.89 261 TYR A CA 1
ATOM 1600 C C . TYR A 1 244 ? 14.021 -18.523 -20.266 1.00 45.73 261 TYR A C 1
ATOM 1601 O O . TYR A 1 244 ? 14.602 -19.081 -19.339 1.00 47.19 261 TYR A O 1
ATOM 1610 N N . LEU A 1 245 ? 12.766 -18.091 -20.189 1.00 50.29 262 LEU A N 1
ATOM 1611 C CA . LEU A 1 245 ? 11.956 -18.189 -18.981 1.00 47.16 262 LEU A CA 1
ATOM 1612 C C . LEU A 1 245 ? 11.004 -19.343 -19.039 1.00 46.24 262 LEU A C 1
ATOM 1613 O O . LEU A 1 245 ? 10.293 -19.567 -18.075 1.00 45.90 262 LEU A O 1
ATOM 1618 N N . LEU A 1 246 ? 10.959 -20.066 -20.158 1.00 44.49 263 LEU A N 1
ATOM 1619 C CA . LEU A 1 246 ? 10.079 -21.227 -20.254 1.00 43.96 263 LEU A CA 1
ATOM 1620 C C . LEU A 1 246 ? 10.625 -22.309 -19.367 1.00 38.76 263 LEU A C 1
ATOM 1621 O O . LEU A 1 246 ? 11.812 -22.437 -19.224 1.00 41.53 263 LEU A O 1
ATOM 1626 N N . ALA A 1 247 ? 9.751 -23.092 -18.769 1.00 37.32 264 ALA A N 1
ATOM 1627 C CA . ALA A 1 247 ? 10.177 -24.117 -17.824 1.00 37.43 264 ALA A CA 1
ATOM 1628 C C . ALA A 1 247 ? 9.124 -25.199 -17.628 1.00 39.02 264 ALA A C 1
ATOM 1629 O O . ALA A 1 247 ? 7.941 -24.958 -17.719 1.00 42.04 264 ALA A O 1
ATOM 1631 N N . PHE A 1 248 ? 9.569 -26.405 -17.350 1.00 40.00 265 PHE A N 1
ATOM 1632 C CA . PHE A 1 248 ? 8.673 -27.506 -16.994 1.00 40.39 265 PHE A CA 1
ATOM 1633 C C . PHE A 1 248 ? 9.447 -28.533 -16.238 1.00 40.63 265 PHE A C 1
ATOM 1634 O O . PHE A 1 248 ? 10.673 -28.608 -16.366 1.00 42.51 265 PHE A O 1
ATOM 1642 N N . VAL A 1 249 ? 8.739 -29.331 -15.453 1.00 39.80 266 VAL A N 1
ATOM 1643 C CA . VAL A 1 249 ? 9.393 -30.312 -14.618 1.00 40.19 266 VAL A CA 1
ATOM 1644 C C . VAL A 1 249 ? 8.499 -31.523 -14.566 1.00 43.29 266 VAL A C 1
ATOM 1645 O O . VAL A 1 249 ? 7.294 -31.395 -14.328 1.00 43.92 266 VAL A O 1
ATOM 1649 N N . VAL A 1 250 ? 9.112 -32.697 -14.706 1.00 42.95 267 VAL A N 1
ATOM 1650 C CA . VAL A 1 250 ? 8.397 -33.942 -14.686 1.00 40.31 267 VAL A CA 1
ATOM 1651 C C . VAL A 1 250 ? 9.017 -34.739 -13.573 1.00 38.07 267 VAL A C 1
ATOM 1652 O O . VAL A 1 250 ? 10.165 -35.078 -13.631 1.00 38.79 267 VAL A O 1
ATOM 1656 N N . SER A 1 251 ? 8.237 -35.029 -12.539 1.00 39.24 268 SER A N 1
ATOM 1657 C CA . SER A 1 251 ? 8.750 -35.652 -11.306 1.00 34.58 268 SER A CA 1
ATOM 1658 C C . SER A 1 251 ? 7.679 -36.384 -10.523 1.00 35.07 268 SER A C 1
ATOM 1659 O O . SER A 1 251 ? 6.507 -36.418 -10.908 1.00 35.65 268 SER A O 1
ATOM 1662 N N . ASP A 1 252 ? 8.101 -36.962 -9.410 1.00 35.97 269 ASP A N 1
ATOM 1663 C CA . ASP A 1 252 ? 7.196 -37.552 -8.432 1.00 37.06 269 ASP A CA 1
ATOM 1664 C C . ASP A 1 252 ? 7.272 -36.748 -7.130 1.00 36.47 269 ASP A C 1
ATOM 1665 O O . ASP A 1 252 ? 7.077 -37.310 -6.048 1.00 38.73 269 ASP A O 1
ATOM 1670 N N . PHE A 1 253 ? 7.555 -35.451 -7.246 1.00 36.71 270 PHE A N 1
ATOM 1671 C CA . PHE A 1 253 ? 7.628 -34.537 -6.082 1.00 39.92 270 PHE A CA 1
ATOM 1672 C C . PHE A 1 253 ? 6.280 -34.250 -5.413 1.00 43.66 270 PHE A C 1
ATOM 1673 O O . PHE A 1 253 ? 5.226 -34.601 -5.937 1.00 47.72 270 PHE A O 1
ATOM 1681 N N . GLN A 1 254 ? 6.330 -33.604 -4.250 1.00 45.78 271 GLN A N 1
ATOM 1682 C CA . GLN A 1 254 ? 5.129 -33.160 -3.513 1.00 41.19 271 GLN A CA 1
ATOM 1683 C C . GLN A 1 254 ? 5.094 -31.692 -3.304 1.00 39.50 271 GLN A C 1
ATOM 1684 O O . GLN A 1 254 ? 6.067 -31.024 -3.559 1.00 42.99 271 GLN A O 1
ATOM 1690 N N . LEU A 1 255 ? 3.936 -31.199 -2.901 1.00 40.15 272 LEU A N 1
ATOM 1691 C CA . LEU A 1 255 ? 3.632 -29.797 -2.881 1.00 39.63 272 LEU A CA 1
ATOM 1692 C C . LEU A 1 255 ? 3.242 -29.502 -1.462 1.00 41.57 272 LEU A C 1
ATOM 1693 O O . LEU A 1 255 ? 2.784 -30.373 -0.752 1.00 49.51 272 LEU A O 1
ATOM 1698 N N . ARG A 1 256 ? 3.478 -28.282 -1.026 1.00 42.86 273 ARG A N 1
ATOM 1699 C CA . ARG A 1 256 ? 2.724 -27.680 0.060 1.00 43.02 273 ARG A CA 1
ATOM 1700 C C . ARG A 1 256 ? 2.113 -26.416 -0.505 1.00 43.22 273 ARG A C 1
ATOM 1701 O O . ARG A 1 256 ? 2.572 -25.935 -1.546 1.00 38.51 273 ARG A O 1
ATOM 1709 N N . LEU A 1 257 ? 1.028 -25.930 0.103 1.00 44.16 274 LEU A N 1
ATOM 1710 C CA . LEU A 1 257 ? 0.383 -24.764 -0.472 1.00 45.61 274 LEU A CA 1
ATOM 1711 C C . LEU A 1 257 ? -0.390 -23.862 0.421 1.00 44.62 274 LEU A C 1
ATOM 1712 O O . LEU A 1 257 ? -0.639 -24.125 1.608 1.00 42.58 274 LEU A O 1
ATOM 1717 N N . SER A 1 258 ? -0.714 -22.741 -0.202 1.00 43.17 275 SER A N 1
ATOM 1718 C CA . SER A 1 258 ? -1.338 -21.645 0.443 1.00 44.31 275 SER A CA 1
ATOM 1719 C C . SER A 1 258 ? -1.890 -20.810 -0.672 1.00 44.18 275 SER A C 1
ATOM 1720 O O . SER A 1 258 ? -1.113 -20.152 -1.379 1.00 43.64 275 SER A O 1
ATOM 1723 N N . GLY A 1 259 ? -3.211 -20.858 -0.858 1.00 43.69 276 GLY A N 1
ATOM 1724 C CA . GLY A 1 259 ? -3.869 -20.083 -1.904 1.00 44.12 276 GLY A CA 1
ATOM 1725 C C . GLY A 1 259 ? -3.386 -20.439 -3.297 1.00 44.37 276 GLY A C 1
ATOM 1726 O O . GLY A 1 259 ? -3.468 -21.567 -3.687 1.00 41.66 276 GLY A O 1
ATOM 1727 N N . ALA A 1 260 ? -2.860 -19.448 -4.024 1.00 48.16 277 ALA A N 1
ATOM 1728 C CA . ALA A 1 260 ? -2.420 -19.578 -5.412 1.00 46.77 277 ALA A CA 1
ATOM 1729 C C . ALA A 1 260 ? -0.906 -19.941 -5.535 1.00 46.59 277 ALA A C 1
ATOM 1730 O O . ALA A 1 260 ? -0.356 -19.953 -6.632 1.00 48.01 277 ALA A O 1
ATOM 1732 N N . GLN A 1 261 ? -0.248 -20.252 -4.415 1.00 46.29 278 GLN A N 1
ATOM 1733 C CA . GLN A 1 261 ? 1.206 -20.542 -4.362 1.00 45.45 278 GLN A CA 1
ATOM 1734 C C . GLN A 1 261 ? 1.544 -21.917 -3.796 1.00 42.93 278 GLN A C 1
ATOM 1735 O O . GLN A 1 261 ? 1.057 -22.293 -2.771 1.00 44.61 278 GLN A O 1
ATOM 1741 N N . ARG A 1 262 ? 2.399 -22.659 -4.457 1.00 43.32 279 ARG A N 1
ATOM 1742 C CA . ARG A 1 262 ? 2.869 -23.912 -3.924 1.00 42.46 279 ARG A CA 1
ATOM 1743 C C . ARG A 1 262 ? 4.383 -23.926 -3.849 1.00 42.47 279 ARG A C 1
ATOM 1744 O O . ARG A 1 262 ? 5.070 -23.129 -4.478 1.00 42.83 279 ARG A O 1
ATOM 1752 N N . VAL A 1 263 ? 4.890 -24.851 -3.052 1.00 43.13 280 VAL A N 1
ATOM 1753 C CA . VAL A 1 263 ? 6.294 -25.207 -3.019 1.00 40.45 280 VAL A CA 1
ATOM 1754 C C . VAL A 1 263 ? 6.431 -26.714 -3.248 1.00 38.81 280 VAL A C 1
ATOM 1755 O O . VAL A 1 263 ? 5.922 -27.512 -2.467 1.00 35.07 280 VAL A O 1
ATOM 1759 N N . TYR A 1 264 ? 7.144 -27.091 -4.305 1.00 37.97 281 TYR A N 1
ATOM 1760 C CA . TYR A 1 264 ? 7.422 -28.482 -4.588 1.00 37.08 281 TYR A CA 1
ATOM 1761 C C . TYR A 1 264 ? 8.770 -29.006 -4.109 1.00 36.66 281 TYR A C 1
ATOM 1762 O O . TYR A 1 264 ? 9.802 -28.379 -4.282 1.00 38.20 281 TYR A O 1
ATOM 1771 N N . VAL A 1 265 ? 8.748 -30.190 -3.520 1.00 37.31 282 VAL A N 1
ATOM 1772 C CA . VAL A 1 265 ? 9.945 -30.846 -2.982 1.00 35.77 282 VAL A CA 1
ATOM 1773 C C . VAL A 1 265 ? 9.908 -32.356 -3.166 1.00 35.54 282 VAL A C 1
ATOM 1774 O O . VAL A 1 265 ? 8.843 -32.963 -3.371 1.00 36.80 282 VAL A O 1
ATOM 1778 N N . ARG A 1 266 ? 11.085 -32.951 -3.140 1.00 34.44 283 ARG A N 1
ATOM 1779 C CA . ARG A 1 266 ? 11.174 -34.391 -3.156 1.00 35.86 283 ARG A CA 1
ATOM 1780 C C . ARG A 1 266 ? 10.471 -34.856 -1.882 1.00 35.18 283 ARG A C 1
ATOM 1781 O O . ARG A 1 266 ? 10.552 -34.190 -0.850 1.00 33.61 283 ARG A O 1
ATOM 1789 N N . PRO A 1 267 ? 9.792 -36.004 -1.952 1.00 32.90 284 PRO A N 1
ATOM 1790 C CA . PRO A 1 267 ? 8.955 -36.401 -0.858 1.00 34.17 284 PRO A CA 1
ATOM 1791 C C . PRO A 1 267 ? 9.665 -36.427 0.497 1.00 36.12 284 PRO A C 1
ATOM 1792 O O . PRO A 1 267 ? 9.044 -36.047 1.504 1.00 37.42 284 PRO A O 1
ATOM 1796 N N . ASN A 1 268 ? 10.920 -36.866 0.549 1.00 33.77 285 ASN A N 1
ATOM 1797 C CA . ASN A 1 268 ? 11.620 -36.856 1.818 1.00 34.39 285 ASN A CA 1
ATOM 1798 C C . ASN A 1 268 ? 12.219 -35.517 2.235 1.00 34.57 285 ASN A C 1
ATOM 1799 O O . ASN A 1 268 ? 13.007 -35.496 3.160 1.00 34.94 285 ASN A O 1
ATOM 1804 N N . ALA A 1 269 ? 11.796 -34.409 1.618 1.00 32.24 286 ALA A N 1
ATOM 1805 C CA . ALA A 1 269 ? 12.150 -33.067 2.082 1.00 33.92 286 ALA A CA 1
ATOM 1806 C C . ALA A 1 269 ? 10.934 -32.240 2.510 1.00 35.57 286 ALA A C 1
ATOM 1807 O O . ALA A 1 269 ? 11.013 -31.055 2.856 1.00 34.38 286 ALA A O 1
ATOM 1809 N N . PHE A 1 270 ? 9.800 -32.894 2.512 1.00 37.90 287 PHE A N 1
ATOM 1810 C CA . PHE A 1 270 ? 8.516 -32.264 2.750 1.00 37.80 287 PHE A CA 1
ATOM 1811 C C . PHE A 1 270 ? 8.490 -31.357 3.992 1.00 36.79 287 PHE A C 1
ATOM 1812 O O . PHE A 1 270 ? 7.885 -30.291 3.948 1.00 35.31 287 PHE A O 1
ATOM 1820 N N . ASN A 1 271 ? 9.117 -31.799 5.080 1.00 38.95 288 ASN A N 1
ATOM 1821 C CA . ASN A 1 271 ? 9.134 -31.024 6.325 1.00 41.87 288 ASN A CA 1
ATOM 1822 C C . ASN A 1 271 ? 10.006 -29.811 6.305 1.00 43.07 288 ASN A C 1
ATOM 1823 O O . ASN A 1 271 ? 9.994 -29.066 7.254 1.00 48.92 288 ASN A O 1
ATOM 1828 N N . GLU A 1 272 ? 10.753 -29.593 5.236 1.00 42.86 289 GLU A N 1
ATOM 1829 C CA . GLU A 1 272 ? 11.651 -28.469 5.191 1.00 42.60 289 GLU A CA 1
ATOM 1830 C C . GLU A 1 272 ? 11.166 -27.382 4.247 1.00 40.55 289 GLU A C 1
ATOM 1831 O O . GLU A 1 272 ? 11.916 -26.469 3.918 1.00 38.90 289 GLU A O 1
ATOM 1837 N N . ALA A 1 273 ? 9.908 -27.453 3.835 1.00 41.32 290 ALA A N 1
ATOM 1838 C CA . ALA A 1 273 ? 9.397 -26.547 2.804 1.00 42.91 290 ALA A CA 1
ATOM 1839 C C . ALA A 1 273 ? 8.480 -25.430 3.331 1.00 44.29 290 ALA A C 1
ATOM 1840 O O . ALA A 1 273 ? 8.043 -24.572 2.570 1.00 41.91 290 ALA A O 1
ATOM 1842 N N . THR A 1 274 ? 8.246 -25.429 4.639 1.00 46.23 291 THR A N 1
ATOM 1843 C CA . THR A 1 274 ? 7.312 -24.498 5.293 1.00 45.69 291 THR A CA 1
ATOM 1844 C C . THR A 1 274 ? 7.720 -23.048 5.207 1.00 44.74 291 THR A C 1
ATOM 1845 O O . THR A 1 274 ? 6.903 -22.180 4.861 1.00 42.45 291 THR A O 1
ATOM 1849 N N . PHE A 1 275 ? 8.988 -22.762 5.536 1.00 44.06 292 PHE A N 1
ATOM 1850 C CA . PHE A 1 275 ? 9.457 -21.378 5.497 1.00 42.84 292 PHE A CA 1
ATOM 1851 C C . PHE A 1 275 ? 9.311 -20.754 4.112 1.00 42.60 292 PHE A C 1
ATOM 1852 O O . PHE A 1 275 ? 8.905 -19.610 4.002 1.00 45.36 292 PHE A O 1
ATOM 1860 N N . ALA A 1 276 ? 9.659 -21.501 3.066 1.00 39.66 293 ALA A N 1
ATOM 1861 C CA . ALA A 1 276 ? 9.674 -20.944 1.721 1.00 38.61 293 ALA A CA 1
ATOM 1862 C C . ALA A 1 276 ? 8.300 -20.507 1.333 1.00 38.92 293 ALA A C 1
ATOM 1863 O O . ALA A 1 276 ? 8.124 -19.473 0.712 1.00 39.60 293 ALA A O 1
ATOM 1865 N N . LEU A 1 277 ? 7.315 -21.305 1.723 1.00 39.41 294 LEU A N 1
ATOM 1866 C CA . LEU A 1 277 ? 5.917 -20.997 1.430 1.00 38.50 294 LEU A CA 1
ATOM 1867 C C . LEU A 1 277 ? 5.467 -19.732 2.185 1.00 40.96 294 LEU A C 1
ATOM 1868 O O . LEU A 1 277 ? 4.863 -18.850 1.597 1.00 39.89 294 LEU A O 1
ATOM 1873 N N . GLU A 1 278 ? 5.796 -19.618 3.469 1.00 45.34 295 GLU A N 1
ATOM 1874 C CA . GLU A 1 278 ? 5.532 -18.356 4.191 1.00 51.44 295 GLU A CA 1
ATOM 1875 C C . GLU A 1 278 ? 6.148 -17.166 3.509 1.00 48.09 295 GLU A C 1
ATOM 1876 O O . GLU A 1 278 ? 5.502 -16.155 3.323 1.00 50.45 295 GLU A O 1
ATOM 1882 N N . ALA A 1 279 ? 7.420 -17.276 3.190 1.00 46.21 296 ALA A N 1
ATOM 1883 C CA . ALA A 1 279 ? 8.167 -16.126 2.692 1.00 46.52 296 ALA A CA 1
ATOM 1884 C C . ALA A 1 279 ? 7.620 -15.709 1.353 1.00 43.65 296 ALA A C 1
ATOM 1885 O O . ALA A 1 279 ? 7.494 -14.553 1.059 1.00 42.30 296 ALA A O 1
ATOM 1887 N N . GLY A 1 280 ? 7.293 -16.689 0.543 1.00 45.38 297 GLY A N 1
ATOM 1888 C CA . GLY A 1 280 ? 6.770 -16.417 -0.780 1.00 48.44 297 GLY A CA 1
ATOM 1889 C C . GLY A 1 280 ? 5.471 -15.630 -0.728 1.00 50.85 297 GLY A C 1
ATOM 1890 O O . GLY A 1 280 ? 5.245 -14.720 -1.530 1.00 48.01 297 GLY A O 1
ATOM 1891 N N . VAL A 1 281 ? 4.606 -15.985 0.205 1.00 50.14 298 VAL A N 1
ATOM 1892 C CA . VAL A 1 281 ? 3.362 -15.280 0.297 1.00 52.85 298 VAL A CA 1
ATOM 1893 C C . VAL A 1 281 ? 3.622 -13.814 0.703 1.00 52.54 298 VAL A C 1
ATOM 1894 O O . VAL A 1 281 ? 3.111 -12.884 0.073 1.00 53.78 298 VAL A O 1
ATOM 1898 N N . LYS A 1 282 ? 4.415 -13.615 1.745 1.00 49.85 299 LYS A N 1
ATOM 1899 C CA . LYS A 1 282 ? 4.641 -12.277 2.262 1.00 49.99 299 LYS A CA 1
ATOM 1900 C C . LYS A 1 282 ? 5.318 -11.416 1.222 1.00 49.50 299 LYS A C 1
ATOM 1901 O O . LYS A 1 282 ? 4.858 -10.310 0.934 1.00 53.96 299 LYS A O 1
ATOM 1907 N N . ILE A 1 283 ? 6.355 -11.957 0.603 1.00 46.78 300 ILE A N 1
ATOM 1908 C CA . ILE A 1 283 ? 7.182 -11.205 -0.365 1.00 48.06 300 ILE A CA 1
ATOM 1909 C C . ILE A 1 283 ? 6.416 -10.839 -1.616 1.00 47.03 300 ILE A C 1
ATOM 1910 O O . ILE A 1 283 ? 6.534 -9.739 -2.094 1.00 49.49 300 ILE A O 1
ATOM 1915 N N . LEU A 1 284 ? 5.616 -11.749 -2.127 1.00 48.29 301 LEU A N 1
ATOM 1916 C CA . LEU A 1 284 ? 4.837 -11.446 -3.315 1.00 50.45 301 LEU A CA 1
ATOM 1917 C C . LEU A 1 284 ? 3.866 -10.273 -3.086 1.00 55.03 301 LEU A C 1
ATOM 1918 O O . LEU A 1 284 ? 3.626 -9.469 -3.983 1.00 51.81 301 LEU A O 1
ATOM 1923 N N . LYS A 1 285 ? 3.337 -10.177 -1.870 1.00 59.78 302 LYS A N 1
ATOM 1924 C CA . LYS A 1 285 ? 2.368 -9.145 -1.560 1.00 67.55 302 LYS A CA 1
ATOM 1925 C C . LYS A 1 285 ? 3.025 -7.770 -1.454 1.00 63.91 302 LYS A C 1
ATOM 1926 O O . LYS A 1 285 ? 2.495 -6.773 -1.961 1.00 62.78 302 LYS A O 1
ATOM 1932 N N . VAL A 1 286 ? 4.160 -7.732 -0.757 1.00 59.89 303 VAL A N 1
ATOM 1933 C CA . VAL A 1 286 ? 4.952 -6.518 -0.607 1.00 57.43 303 VAL A CA 1
ATOM 1934 C C . VAL A 1 286 ? 5.256 -5.947 -1.997 1.00 57.42 303 VAL A C 1
ATOM 1935 O O . VAL A 1 286 ? 5.069 -4.752 -2.245 1.00 57.96 303 VAL A O 1
ATOM 1939 N N . LEU A 1 287 ? 5.678 -6.808 -2.907 1.00 55.01 304 LEU A N 1
ATOM 1940 C CA . LEU A 1 287 ? 6.033 -6.379 -4.247 1.00 58.50 304 LEU A CA 1
ATOM 1941 C C . LEU A 1 287 ? 4.847 -5.917 -5.052 1.00 59.61 304 LEU A C 1
ATOM 1942 O O . LEU A 1 287 ? 4.964 -4.952 -5.803 1.00 65.21 304 LEU A O 1
ATOM 1947 N N . ASP A 1 288 ? 3.721 -6.606 -4.897 1.00 60.35 305 ASP A N 1
ATOM 1948 C CA . ASP A 1 288 ? 2.443 -6.195 -5.489 1.00 61.16 305 ASP A CA 1
ATOM 1949 C C . ASP A 1 288 ? 2.095 -4.757 -5.120 1.00 62.69 305 ASP A C 1
ATOM 1950 O O . ASP A 1 288 ? 1.827 -3.931 -5.991 1.00 63.48 305 ASP A O 1
ATOM 1955 N N . ASP A 1 289 ? 2.130 -4.471 -3.822 1.00 63.62 306 ASP A N 1
ATOM 1956 C CA . ASP A 1 289 ? 1.801 -3.156 -3.296 1.00 65.62 306 ASP A CA 1
ATOM 1957 C C . ASP A 1 289 ? 2.824 -2.120 -3.673 1.00 65.42 306 ASP A C 1
ATOM 1958 O O . ASP A 1 289 ? 2.506 -1.100 -4.253 1.00 68.43 306 ASP A O 1
ATOM 1963 N N . HIS A 1 290 ? 4.065 -2.388 -3.324 1.00 65.86 307 HIS A N 1
ATOM 1964 C CA . HIS A 1 290 ? 5.164 -1.454 -3.569 1.00 65.85 307 HIS A CA 1
ATOM 1965 C C . HIS A 1 290 ? 5.283 -1.024 -5.031 1.00 64.82 307 HIS A C 1
ATOM 1966 O O . HIS A 1 290 ? 5.507 0.152 -5.325 1.00 64.28 307 HIS A O 1
ATOM 1973 N N . LEU A 1 291 ? 5.155 -1.976 -5.951 1.00 63.55 308 LEU A N 1
ATOM 1974 C CA . LEU A 1 291 ? 5.301 -1.655 -7.375 1.00 65.31 308 LEU A CA 1
ATOM 1975 C C . LEU A 1 291 ? 3.980 -1.213 -7.989 1.00 67.46 308 LEU A C 1
ATOM 1976 O O . LEU A 1 291 ? 3.967 -0.602 -9.058 1.00 68.41 308 LEU A O 1
ATOM 1981 N N . GLY A 1 292 ? 2.874 -1.546 -7.327 1.00 67.47 309 GLY A N 1
ATOM 1982 C CA . GLY A 1 292 ? 1.562 -1.109 -7.762 1.00 68.98 309 GLY A CA 1
ATOM 1983 C C . GLY A 1 292 ? 1.061 -1.852 -8.974 1.00 68.78 309 GLY A C 1
ATOM 1984 O O . GLY A 1 292 ? 0.182 -1.355 -9.679 1.00 68.42 309 GLY A O 1
ATOM 1985 N N . ILE A 1 293 ? 1.635 -3.028 -9.232 1.00 65.76 310 ILE A N 1
ATOM 1986 C CA . ILE A 1 293 ? 1.132 -3.922 -10.270 1.00 65.81 310 ILE A CA 1
ATOM 1987 C C . ILE A 1 293 ? 1.073 -5.320 -9.662 1.00 65.55 310 ILE A C 1
ATOM 1988 O O . ILE A 1 293 ? 2.101 -5.926 -9.414 1.00 67.85 310 ILE A O 1
ATOM 1993 N N . PRO A 1 294 ? -0.124 -5.824 -9.383 1.00 65.80 311 PRO A N 1
ATOM 1994 C CA . PRO A 1 294 ? -0.100 -7.142 -8.809 1.00 64.61 311 PRO A CA 1
ATOM 1995 C C . PRO A 1 294 ? 0.395 -8.220 -9.762 1.00 62.99 311 PRO A C 1
ATOM 1996 O O . PRO A 1 294 ? 0.212 -8.128 -10.969 1.00 61.97 311 PRO A O 1
ATOM 2000 N N . TYR A 1 295 ? 1.070 -9.217 -9.208 1.00 62.34 312 TYR A N 1
ATOM 2001 C CA . TYR A 1 295 ? 1.508 -10.373 -9.967 1.00 61.05 312 TYR A CA 1
ATOM 2002 C C . TYR A 1 295 ? 0.312 -11.024 -10.675 1.00 61.86 312 TYR A C 1
ATOM 2003 O O . TYR A 1 295 ? 0.417 -11.378 -11.857 1.00 62.48 312 TYR A O 1
ATOM 2012 N N . ASP A 1 296 ? -0.816 -11.157 -9.971 1.00 58.46 313 ASP A N 1
ATOM 2013 C CA . ASP A 1 296 ? -1.993 -11.791 -10.571 1.00 59.84 313 ASP A CA 1
ATOM 2014 C C . ASP A 1 296 ? -2.598 -10.972 -11.704 1.00 60.07 313 ASP A C 1
ATOM 2015 O O . ASP A 1 296 ? -3.496 -11.440 -12.382 1.00 61.09 313 ASP A O 1
ATOM 2020 N N . THR A 1 297 ? -2.108 -9.758 -11.915 1.00 61.55 314 THR A N 1
ATOM 2021 C CA . THR A 1 297 ? -2.454 -9.008 -13.117 1.00 64.22 314 THR A CA 1
ATOM 2022 C C . THR A 1 297 ? -2.146 -9.833 -14.373 1.00 63.53 314 THR A C 1
ATOM 2023 O O . THR A 1 297 ? -2.795 -9.657 -15.400 1.00 66.22 314 THR A O 1
ATOM 2027 N N . TYR A 1 298 ? -1.147 -10.709 -14.289 1.00 60.98 315 TYR A N 1
ATOM 2028 C CA . TYR A 1 298 ? -0.735 -11.498 -15.443 1.00 58.04 315 TYR A CA 1
ATOM 2029 C C . TYR A 1 298 ? -0.699 -13.015 -15.256 1.00 53.84 315 TYR A C 1
ATOM 2030 O O . TYR A 1 298 ? -0.696 -13.717 -16.271 1.00 49.40 315 TYR A O 1
ATOM 2039 N N . MET A 1 299 ? -0.732 -13.512 -14.004 1.00 51.40 316 MET A N 1
ATOM 2040 C CA . MET A 1 299 ? -0.531 -14.946 -13.703 1.00 52.15 316 MET A CA 1
ATOM 2041 C C . MET A 1 299 ? -1.395 -15.502 -12.536 1.00 51.87 316 MET A C 1
ATOM 2042 O O . MET A 1 299 ? -1.427 -14.937 -11.449 1.00 50.97 316 MET A O 1
ATOM 2047 N N . PRO A 1 300 ? -2.071 -16.647 -12.736 1.00 55.36 317 PRO A N 1
ATOM 2048 C CA . PRO A 1 300 ? -3.002 -17.121 -11.708 1.00 54.01 317 PRO A CA 1
ATOM 2049 C C . PRO A 1 300 ? -2.353 -17.940 -10.606 1.00 52.67 317 PRO A C 1
ATOM 2050 O O . PRO A 1 300 ? -3.051 -18.336 -9.675 1.00 56.87 317 PRO A O 1
ATOM 2054 N N . LYS A 1 301 ? -1.062 -18.243 -10.722 1.00 50.18 318 LYS A N 1
ATOM 2055 C CA . LYS A 1 301 ? -0.364 -19.002 -9.691 1.00 48.83 318 LYS A CA 1
ATOM 2056 C C . LYS A 1 301 ? 1.128 -18.851 -9.813 1.00 46.67 318 LYS A C 1
ATOM 2057 O O . LYS A 1 301 ? 1.634 -18.577 -10.901 1.00 51.46 318 LYS A O 1
ATOM 2063 N N . LEU A 1 302 ? 1.822 -19.070 -8.701 1.00 44.95 319 LEU A N 1
ATOM 2064 C CA . LEU A 1 302 ? 3.281 -19.030 -8.643 1.00 45.07 319 LEU A CA 1
ATOM 2065 C C . LEU A 1 302 ? 3.798 -20.227 -7.848 1.00 45.63 319 LEU A C 1
ATOM 2066 O O . LEU A 1 302 ? 3.546 -20.371 -6.649 1.00 44.59 319 LEU A O 1
ATOM 2071 N N . ASP A 1 303 ? 4.503 -21.110 -8.530 1.00 46.72 320 ASP A N 1
ATOM 2072 C CA . ASP A 1 303 ? 5.165 -22.238 -7.893 1.00 47.01 320 ASP A CA 1
ATOM 2073 C C . ASP A 1 303 ? 6.648 -21.997 -7.592 1.00 42.88 320 ASP A C 1
ATOM 2074 O O . ASP A 1 303 ? 7.356 -21.354 -8.342 1.00 44.50 320 ASP A O 1
ATOM 2079 N N . GLN A 1 304 ? 7.127 -22.583 -6.506 1.00 39.17 321 GLN A N 1
ATOM 2080 C CA . GLN A 1 304 ? 8.555 -22.673 -6.220 1.00 36.75 321 GLN A CA 1
ATOM 2081 C C . GLN A 1 304 ? 8.916 -24.151 -6.120 1.00 36.09 321 GLN A C 1
ATOM 2082 O O . GLN A 1 304 ? 8.175 -24.903 -5.537 1.00 37.46 321 GLN A O 1
ATOM 2088 N N . ILE A 1 305 ? 10.051 -24.566 -6.681 1.00 36.89 322 ILE A N 1
ATOM 2089 C CA . ILE A 1 305 ? 10.498 -25.981 -6.591 1.00 37.60 322 ILE A CA 1
ATOM 2090 C C . ILE A 1 305 ? 11.988 -26.140 -6.288 1.00 35.41 322 ILE A C 1
ATOM 2091 O O . ILE A 1 305 ? 12.823 -25.426 -6.810 1.00 32.48 322 ILE A O 1
ATOM 2096 N N . ALA A 1 306 ? 12.300 -27.110 -5.448 1.00 35.33 323 ALA A N 1
ATOM 2097 C CA . ALA A 1 306 ? 13.675 -27.353 -5.029 1.00 34.20 323 ALA A CA 1
ATOM 2098 C C . ALA A 1 306 ? 14.204 -28.507 -5.864 1.00 32.86 323 ALA A C 1
ATOM 2099 O O . ALA A 1 306 ? 13.751 -29.637 -5.741 1.00 30.42 323 ALA A O 1
ATOM 2101 N N . ILE A 1 307 ? 15.176 -28.205 -6.702 1.00 33.30 324 ILE A N 1
ATOM 2102 C CA . ILE A 1 307 ? 15.766 -29.190 -7.605 1.00 34.37 324 ILE A CA 1
ATOM 2103 C C . ILE A 1 307 ? 17.124 -29.706 -7.088 1.00 34.11 324 ILE A C 1
ATOM 2104 O O . ILE A 1 307 ? 18.068 -28.918 -6.918 1.00 37.19 324 ILE A O 1
ATOM 2109 N N . PRO A 1 308 ? 17.251 -31.018 -6.851 1.00 34.15 325 PRO A N 1
ATOM 2110 C CA . PRO A 1 308 ? 18.505 -31.577 -6.271 1.00 33.47 325 PRO A CA 1
ATOM 2111 C C . PRO A 1 308 ? 19.789 -31.256 -7.056 1.00 34.31 325 PRO A C 1
ATOM 2112 O O . PRO A 1 308 ? 20.832 -31.054 -6.446 1.00 33.39 325 PRO A O 1
ATOM 2116 N N . ASP A 1 309 ? 19.732 -31.233 -8.381 1.00 34.85 326 ASP A N 1
ATOM 2117 C CA . ASP A 1 309 ? 20.909 -30.890 -9.174 1.00 35.40 326 ASP A CA 1
ATOM 2118 C C . ASP A 1 309 ? 20.633 -29.592 -9.889 1.00 36.67 326 ASP A C 1
ATOM 2119 O O . ASP A 1 309 ? 19.799 -29.530 -10.775 1.00 41.40 326 ASP A O 1
ATOM 2124 N N . PHE A 1 310 ? 21.298 -28.530 -9.455 1.00 37.86 327 PHE A N 1
ATOM 2125 C CA . PHE A 1 310 ? 21.032 -27.216 -9.948 1.00 37.76 327 PHE A CA 1
ATOM 2126 C C . PHE A 1 310 ? 22.301 -26.358 -9.902 1.00 38.90 327 PHE A C 1
ATOM 2127 O O . PHE A 1 310 ? 22.872 -26.146 -8.844 1.00 48.42 327 PHE A O 1
ATOM 2135 N N . ALA A 1 311 ? 22.707 -25.847 -11.058 1.00 37.25 328 ALA A N 1
ATOM 2136 C CA . ALA A 1 311 ? 23.939 -25.059 -11.255 1.00 34.22 328 ALA A CA 1
ATOM 2137 C C . ALA A 1 311 ? 23.992 -23.695 -10.566 1.00 35.69 328 ALA A C 1
ATOM 2138 O O . ALA A 1 311 ? 24.924 -23.421 -9.837 1.00 38.08 328 ALA A O 1
ATOM 2140 N N . ALA A 1 312 ? 23.029 -22.819 -10.813 1.00 36.77 329 ALA A N 1
ATOM 2141 C CA . ALA A 1 312 ? 22.941 -21.560 -10.069 1.00 36.86 329 ALA A CA 1
ATOM 2142 C C . ALA A 1 312 ? 22.362 -21.767 -8.685 1.00 38.42 329 ALA A C 1
ATOM 2143 O O . ALA A 1 312 ? 22.221 -22.883 -8.207 1.00 41.21 329 ALA A O 1
ATOM 2145 N N . GLY A 1 313 ? 22.046 -20.661 -8.030 1.00 43.17 330 GLY A N 1
ATOM 2146 C CA . GLY A 1 313 ? 21.277 -20.668 -6.774 1.00 43.36 330 GLY A CA 1
ATOM 2147 C C . GLY A 1 313 ? 19.797 -20.862 -7.046 1.00 42.01 330 GLY A C 1
ATOM 2148 O O . GLY A 1 313 ? 19.163 -21.673 -6.379 1.00 40.57 330 GLY A O 1
ATOM 2149 N N . ALA A 1 314 ? 19.283 -20.168 -8.066 1.00 40.94 331 ALA A N 1
ATOM 2150 C CA . ALA A 1 314 ? 17.863 -20.229 -8.423 1.00 40.51 331 ALA A CA 1
ATOM 2151 C C . ALA A 1 314 ? 17.601 -19.594 -9.773 1.00 40.30 331 ALA A C 1
ATOM 2152 O O . ALA A 1 314 ? 18.466 -18.917 -10.304 1.00 42.70 331 ALA A O 1
ATOM 2154 N N . MET A 1 315 ? 16.443 -19.871 -10.358 1.00 42.74 332 MET A N 1
ATOM 2155 C CA . MET A 1 315 ? 16.060 -19.305 -11.676 1.00 45.02 332 MET A CA 1
ATOM 2156 C C . MET A 1 315 ? 14.577 -18.855 -11.704 1.00 45.37 332 MET A C 1
ATOM 2157 O O . MET A 1 315 ? 13.654 -19.629 -11.431 1.00 45.09 332 MET A O 1
ATOM 2162 N N . GLU A 1 316 ? 14.376 -17.607 -12.100 1.00 46.83 333 GLU A N 1
ATOM 2163 C CA . GLU A 1 316 ? 13.084 -16.896 -11.968 1.00 47.76 333 GLU A CA 1
ATOM 2164 C C . GLU A 1 316 ? 11.994 -17.219 -12.999 1.00 46.77 333 GLU A C 1
ATOM 2165 O O . GLU A 1 316 ? 11.123 -16.384 -13.256 1.00 50.37 333 GLU A O 1
ATOM 2171 N N . ASN A 1 317 ? 12.035 -18.396 -13.613 1.00 46.42 334 ASN A N 1
ATOM 2172 C CA . ASN A 1 317 ? 11.046 -18.742 -14.656 1.00 45.60 334 ASN A CA 1
ATOM 2173 C C . ASN A 1 317 ? 9.678 -18.289 -14.215 1.00 45.87 334 ASN A C 1
ATOM 2174 O O . ASN A 1 317 ? 9.252 -18.591 -13.102 1.00 50.17 334 ASN A O 1
ATOM 2179 N N . TRP A 1 318 ? 8.984 -17.586 -15.091 1.00 46.94 335 TRP A N 1
ATOM 2180 C CA . TRP A 1 318 ? 7.678 -17.025 -14.768 1.00 48.10 335 TRP A CA 1
ATOM 2181 C C . TRP A 1 318 ? 6.706 -18.111 -14.297 1.00 48.27 335 TRP A C 1
ATOM 2182 O O . TRP A 1 318 ? 6.471 -19.101 -15.009 1.00 48.66 335 TRP A O 1
ATOM 2193 N N . GLY A 1 319 ? 6.194 -17.955 -13.078 1.00 46.20 336 GLY A N 1
ATOM 2194 C CA . GLY A 1 319 ? 5.245 -18.906 -12.521 1.00 45.92 336 GLY A CA 1
ATOM 2195 C C . GLY A 1 319 ? 5.817 -20.190 -11.935 1.00 45.70 336 GLY A C 1
ATOM 2196 O O . GLY A 1 319 ? 5.074 -20.934 -11.248 1.00 49.45 336 GLY A O 1
ATOM 2197 N N . LEU A 1 320 ? 7.102 -20.466 -12.200 1.00 41.60 337 LEU A N 1
ATOM 2198 C CA . LEU A 1 320 ? 7.742 -21.687 -11.775 1.00 40.35 337 LEU A CA 1
ATOM 2199 C C . LEU A 1 320 ? 9.250 -21.446 -11.527 1.00 42.41 337 LEU A C 1
ATOM 2200 O O . LEU A 1 320 ? 10.099 -21.636 -12.403 1.00 45.55 337 LEU A O 1
ATOM 2205 N N . VAL A 1 321 ? 9.574 -21.093 -10.295 1.00 41.10 338 VAL A N 1
ATOM 2206 C CA . VAL A 1 321 ? 10.894 -20.629 -9.928 1.00 39.81 338 VAL A CA 1
ATOM 2207 C C . VAL A 1 321 ? 11.661 -21.801 -9.386 1.00 38.68 338 VAL A C 1
ATOM 2208 O O . VAL A 1 321 ? 11.197 -22.440 -8.448 1.00 37.79 338 VAL A O 1
ATOM 2212 N N . THR A 1 322 ? 12.827 -22.094 -9.965 1.00 38.48 339 THR A N 1
ATOM 2213 C CA . THR A 1 322 ? 13.631 -23.243 -9.534 1.00 39.57 339 THR A CA 1
ATOM 2214 C C . THR A 1 322 ? 14.719 -22.819 -8.570 1.00 41.45 339 THR A C 1
ATOM 2215 O O . THR A 1 322 ? 15.282 -21.726 -8.671 1.00 47.16 339 THR A O 1
ATOM 2219 N N . TYR A 1 323 ? 14.995 -23.682 -7.602 1.00 39.86 340 TYR A N 1
ATOM 2220 C CA . TYR A 1 323 ? 16.001 -23.399 -6.607 1.00 37.30 340 TYR A CA 1
ATOM 2221 C C . TYR A 1 323 ? 16.866 -24.610 -6.441 1.00 35.98 340 TYR A C 1
ATOM 2222 O O . TYR A 1 323 ? 16.394 -25.737 -6.561 1.00 33.55 340 TYR A O 1
ATOM 2231 N N . ARG A 1 324 ? 18.133 -24.393 -6.113 1.00 37.51 341 ARG A N 1
ATOM 2232 C CA . ARG A 1 324 ? 18.894 -25.486 -5.553 1.00 40.21 341 ARG A CA 1
ATOM 2233 C C . ARG A 1 324 ? 18.356 -25.619 -4.115 1.00 38.20 341 ARG A C 1
ATOM 2234 O O . ARG A 1 324 ? 17.861 -24.647 -3.520 1.00 36.91 341 ARG A O 1
ATOM 2242 N N . GLU A 1 325 ? 18.453 -26.813 -3.556 1.00 35.47 342 GLU A N 1
ATOM 2243 C CA . GLU A 1 325 ? 17.900 -27.079 -2.233 1.00 34.17 342 GLU A CA 1
ATOM 2244 C C . GLU A 1 325 ? 18.383 -26.156 -1.136 1.00 34.12 342 GLU A C 1
ATOM 2245 O O . GLU A 1 325 ? 17.602 -25.746 -0.282 1.00 34.92 342 GLU A O 1
ATOM 2251 N N . GLN A 1 326 ? 19.653 -25.800 -1.157 1.00 34.26 343 GLN A N 1
ATOM 2252 C CA . GLN A 1 326 ? 20.193 -24.904 -0.103 1.00 35.75 343 GLN A CA 1
ATOM 2253 C C . GLN A 1 326 ? 19.623 -23.510 -0.192 1.00 33.76 343 GLN A C 1
ATOM 2254 O O . GLN A 1 326 ? 19.808 -22.724 0.722 1.00 30.65 343 GLN A O 1
ATOM 2260 N N . ALA A 1 327 ? 18.956 -23.189 -1.299 1.00 33.65 344 ALA A N 1
ATOM 2261 C CA . ALA A 1 327 ? 18.399 -21.849 -1.450 1.00 36.28 344 ALA A CA 1
ATOM 2262 C C . ALA A 1 327 ? 16.916 -21.788 -1.122 1.00 36.16 344 ALA A C 1
ATOM 2263 O O . ALA A 1 327 ? 16.296 -20.744 -1.253 1.00 39.70 344 ALA A O 1
ATOM 2265 N N . LEU A 1 328 ? 16.349 -22.901 -0.709 1.00 36.64 345 LEU A N 1
ATOM 2266 C CA . LEU A 1 328 ? 14.912 -22.963 -0.457 1.00 38.10 345 LEU A CA 1
ATOM 2267 C C . LEU A 1 328 ? 14.535 -23.760 0.795 1.00 37.52 345 LEU A C 1
ATOM 2268 O O . LEU A 1 328 ? 13.573 -23.418 1.473 1.00 38.81 345 LEU A O 1
ATOM 2273 N N . LEU A 1 329 ? 15.240 -24.847 1.080 1.00 36.05 346 LEU A N 1
ATOM 2274 C CA . LEU A 1 329 ? 14.874 -25.664 2.199 1.00 36.66 346 LEU A CA 1
ATOM 2275 C C . LEU A 1 329 ? 15.429 -25.107 3.465 1.00 37.61 346 LEU A C 1
ATOM 2276 O O . LEU A 1 329 ? 16.521 -24.569 3.475 1.00 41.68 346 LEU A O 1
ATOM 2281 N N . PHE A 1 330 ? 14.651 -25.260 4.542 1.00 38.42 347 PHE A N 1
ATOM 2282 C CA . PHE A 1 330 ? 15.029 -24.834 5.884 1.00 37.02 347 PHE A CA 1
ATOM 2283 C C . PHE A 1 330 ? 14.425 -25.799 6.890 1.00 38.27 347 PHE A C 1
ATOM 2284 O O . PHE A 1 330 ? 13.263 -26.175 6.810 1.00 36.95 347 PHE A O 1
ATOM 2292 N N . ASN A 1 331 ? 15.245 -26.171 7.850 1.00 40.83 348 ASN A N 1
ATOM 2293 C CA . ASN A 1 331 ? 14.854 -27.075 8.893 1.00 44.22 348 ASN A CA 1
ATOM 2294 C C . ASN A 1 331 ? 15.454 -26.520 10.139 1.00 46.82 348 ASN A C 1
ATOM 2295 O O . ASN A 1 331 ? 16.662 -26.596 10.311 1.00 46.63 348 ASN A O 1
ATOM 2300 N N . PRO A 1 332 ? 14.613 -26.006 11.027 1.00 49.65 349 PRO A N 1
ATOM 2301 C CA . PRO A 1 332 ? 15.080 -25.287 12.210 1.00 52.14 349 PRO A CA 1
ATOM 2302 C C . PRO A 1 332 ? 15.891 -26.123 13.201 1.00 51.90 349 PRO A C 1
ATOM 2303 O O . PRO A 1 332 ? 16.647 -25.554 13.976 1.00 54.96 349 PRO A O 1
ATOM 2307 N N . ALA A 1 333 ? 15.772 -27.444 13.172 1.00 48.13 350 ALA A N 1
ATOM 2308 C CA . ALA A 1 333 ? 16.649 -28.268 14.008 1.00 47.65 350 ALA A CA 1
ATOM 2309 C C . ALA A 1 333 ? 18.148 -28.270 13.583 1.00 48.86 350 ALA A C 1
ATOM 2310 O O . ALA A 1 333 ? 19.028 -28.516 14.434 1.00 49.09 350 ALA A O 1
ATOM 2312 N N . VAL A 1 334 ? 18.441 -28.017 12.295 1.00 45.09 351 VAL A N 1
ATOM 2313 C CA . VAL A 1 334 ? 19.834 -28.009 11.811 1.00 42.64 351 VAL A CA 1
ATOM 2314 C C . VAL A 1 334 ? 20.263 -26.857 10.921 1.00 39.71 351 VAL A C 1
ATOM 2315 O O . VAL A 1 334 ? 21.448 -26.606 10.796 1.00 41.30 351 VAL A O 1
ATOM 2319 N N . SER A 1 335 ? 19.341 -26.122 10.342 1.00 38.72 352 SER A N 1
ATOM 2320 C CA . SER A 1 335 ? 19.723 -24.990 9.507 1.00 37.43 352 SER A CA 1
ATOM 2321 C C . SER A 1 335 ? 20.099 -23.737 10.313 1.00 39.82 352 SER A C 1
ATOM 2322 O O . SER A 1 335 ? 19.481 -23.401 11.310 1.00 41.34 352 SER A O 1
ATOM 2325 N N . THR A 1 336 ? 21.119 -23.029 9.864 1.00 40.02 353 THR A N 1
ATOM 2326 C CA . THR A 1 336 ? 21.581 -21.845 10.599 1.00 40.19 353 THR A CA 1
ATOM 2327 C C . THR A 1 336 ? 20.771 -20.605 10.221 1.00 40.35 353 THR A C 1
ATOM 2328 O O . THR A 1 336 ? 20.084 -20.607 9.189 1.00 37.44 353 THR A O 1
ATOM 2332 N N . TYR A 1 337 ? 20.857 -19.560 11.054 1.00 40.07 354 TYR A N 1
ATOM 2333 C CA . TYR A 1 337 ? 20.299 -18.260 10.702 1.00 40.40 354 TYR A CA 1
ATOM 2334 C C . TYR A 1 337 ? 20.864 -17.780 9.332 1.00 41.57 354 TYR A C 1
ATOM 2335 O O . TYR A 1 337 ? 20.189 -17.069 8.580 1.00 39.93 354 TYR A O 1
ATOM 2344 N N . ARG A 1 338 ? 22.097 -18.168 8.996 1.00 41.80 355 ARG A N 1
ATOM 2345 C CA . ARG A 1 338 ? 22.638 -17.800 7.683 1.00 41.03 355 ARG A CA 1
ATOM 2346 C C . ARG A 1 338 ? 21.898 -18.513 6.598 1.00 36.64 355 ARG A C 1
ATOM 2347 O O . ARG A 1 338 ? 21.506 -17.917 5.610 1.00 37.25 355 ARG A O 1
ATOM 2355 N N . GLY A 1 339 ? 21.699 -19.793 6.797 1.00 34.09 356 GLY A N 1
ATOM 2356 C CA . GLY A 1 339 ? 20.961 -20.576 5.867 1.00 33.80 356 GLY A CA 1
ATOM 2357 C C . GLY A 1 339 ? 19.585 -20.019 5.652 1.00 35.40 356 GLY A C 1
ATOM 2358 O O . GLY A 1 339 ? 19.094 -19.961 4.543 1.00 35.30 356 GLY A O 1
ATOM 2359 N N . LYS A 1 340 ? 18.949 -19.583 6.722 1.00 39.56 357 LYS A N 1
ATOM 2360 C CA . LYS A 1 340 ? 17.613 -19.049 6.590 1.00 39.46 357 LYS A CA 1
ATOM 2361 C C . LYS A 1 340 ? 17.667 -17.751 5.819 1.00 38.17 357 LYS A C 1
ATOM 2362 O O . LYS A 1 340 ? 16.787 -17.458 5.022 1.00 37.51 357 LYS A O 1
ATOM 2368 N N . THR A 1 341 ? 18.694 -16.972 6.066 1.00 37.73 358 THR A N 1
ATOM 2369 C CA . THR A 1 341 ? 18.841 -15.743 5.333 1.00 41.57 358 THR A CA 1
ATOM 2370 C C . THR A 1 341 ? 19.047 -16.001 3.848 1.00 43.45 358 THR A C 1
ATOM 2371 O O . THR A 1 341 ? 18.533 -15.253 3.001 1.00 49.15 358 THR A O 1
ATOM 2375 N N . ASN A 1 342 ? 19.785 -17.044 3.510 1.00 45.09 359 ASN A N 1
ATOM 2376 C CA . ASN A 1 342 ? 19.991 -17.362 2.101 1.00 47.26 359 ASN A CA 1
ATOM 2377 C C . ASN A 1 342 ? 18.707 -17.724 1.411 1.00 44.18 359 ASN A C 1
ATOM 2378 O O . ASN A 1 342 ? 18.504 -17.294 0.261 1.00 41.84 359 ASN A O 1
ATOM 2383 N N . VAL A 1 343 ? 17.850 -18.509 2.079 1.00 39.62 360 VAL A N 1
ATOM 2384 C CA . VAL A 1 343 ? 16.567 -18.847 1.479 1.00 39.69 360 VAL A CA 1
ATOM 2385 C C . VAL A 1 343 ? 15.712 -17.573 1.257 1.00 41.50 360 VAL A C 1
ATOM 2386 O O . VAL A 1 343 ? 15.125 -17.383 0.187 1.00 40.36 360 VAL A O 1
ATOM 2390 N N . ALA A 1 344 ? 15.704 -16.686 2.253 1.00 42.91 361 ALA A N 1
ATOM 2391 C CA . ALA A 1 344 ? 14.803 -15.536 2.293 1.00 44.33 361 ALA A CA 1
ATOM 2392 C C . ALA A 1 344 ? 15.176 -14.502 1.248 1.00 45.47 361 ALA A C 1
ATOM 2393 O O . ALA A 1 344 ? 14.325 -13.944 0.575 1.00 48.00 361 ALA A O 1
ATOM 2395 N N . THR A 1 345 ? 16.470 -14.270 1.099 1.00 43.89 362 THR A N 1
ATOM 2396 C CA . THR A 1 345 ? 16.976 -13.318 0.107 1.00 43.32 362 THR A CA 1
ATOM 2397 C C . THR A 1 345 ? 16.816 -13.883 -1.304 1.00 43.10 362 THR A C 1
ATOM 2398 O O . THR A 1 345 ? 16.587 -13.158 -2.254 1.00 46.44 362 THR A O 1
ATOM 2402 N N . THR A 1 346 ? 16.965 -15.189 -1.450 1.00 39.84 363 THR A N 1
ATOM 2403 C CA . THR A 1 346 ? 16.898 -15.775 -2.772 1.00 38.14 363 THR A CA 1
ATOM 2404 C C . THR A 1 346 ? 15.491 -15.710 -3.290 1.00 37.28 363 THR A C 1
ATOM 2405 O O . THR A 1 346 ? 15.279 -15.422 -4.455 1.00 35.84 363 THR A O 1
ATOM 2409 N N . ILE A 1 347 ? 14.530 -16.030 -2.423 1.00 37.61 364 ILE A N 1
ATOM 2410 C CA . ILE A 1 347 ? 13.129 -15.907 -2.769 1.00 37.71 364 ILE A CA 1
ATOM 2411 C C . ILE A 1 347 ? 12.851 -14.465 -3.133 1.00 38.17 364 ILE A C 1
ATOM 2412 O O . ILE A 1 347 ? 12.278 -14.176 -4.175 1.00 40.57 364 ILE A O 1
ATOM 2417 N N . ALA A 1 348 ? 13.282 -13.551 -2.306 1.00 38.59 365 ALA A N 1
ATOM 2418 C CA . ALA A 1 348 ? 13.031 -12.163 -2.614 1.00 42.42 365 ALA A CA 1
ATOM 2419 C C . ALA A 1 348 ? 13.638 -11.798 -3.973 1.00 40.47 365 ALA A C 1
ATOM 2420 O O . ALA A 1 348 ? 13.054 -11.070 -4.744 1.00 38.75 365 ALA A O 1
ATOM 2422 N N . HIS A 1 349 ? 14.831 -12.295 -4.230 1.00 41.64 366 HIS A N 1
ATOM 2423 C CA . HIS A 1 349 ? 15.530 -12.006 -5.470 1.00 40.17 366 HIS A CA 1
ATOM 2424 C C . HIS A 1 349 ? 14.669 -12.457 -6.638 1.00 38.96 366 HIS A C 1
ATOM 2425 O O . HIS A 1 349 ? 14.372 -11.690 -7.539 1.00 37.98 366 HIS A O 1
ATOM 2432 N N . GLU A 1 350 ? 14.277 -13.723 -6.632 1.00 39.63 367 GLU A N 1
ATOM 2433 C CA . GLU A 1 350 ? 13.609 -14.319 -7.804 1.00 40.75 367 GLU A CA 1
ATOM 2434 C C . GLU A 1 350 ? 12.163 -13.802 -7.989 1.00 40.43 367 GLU A C 1
ATOM 2435 O O . GLU A 1 350 ? 11.675 -13.703 -9.110 1.00 37.86 367 GLU A O 1
ATOM 2441 N N . TYR A 1 351 ? 11.497 -13.449 -6.891 1.00 41.35 368 TYR A N 1
ATOM 2442 C CA . TYR A 1 351 ? 10.168 -12.844 -6.985 1.00 44.82 368 TYR A CA 1
ATOM 2443 C C . TYR A 1 351 ? 10.210 -11.439 -7.606 1.00 45.17 368 TYR A C 1
ATOM 2444 O O . TYR A 1 351 ? 9.348 -11.082 -8.431 1.00 44.00 368 TYR A O 1
ATOM 2453 N N . ALA A 1 352 ? 11.245 -10.678 -7.260 1.00 45.15 369 ALA A N 1
ATOM 2454 C CA . ALA A 1 352 ? 11.489 -9.406 -7.893 1.00 45.14 369 ALA A CA 1
ATOM 2455 C C . ALA A 1 352 ? 11.541 -9.552 -9.408 1.00 46.75 369 ALA A C 1
ATOM 2456 O O . ALA A 1 352 ? 10.994 -8.720 -10.119 1.00 46.78 369 ALA A O 1
ATOM 2458 N N . HIS A 1 353 ? 12.198 -10.609 -9.894 1.00 47.11 370 HIS A N 1
ATOM 2459 C CA . HIS A 1 353 ? 12.286 -10.890 -11.345 1.00 48.60 370 HIS A CA 1
ATOM 2460 C C . HIS A 1 353 ? 10.934 -11.059 -12.060 1.00 46.36 370 HIS A C 1
ATOM 2461 O O . HIS A 1 353 ? 10.857 -10.853 -13.269 1.00 46.55 370 HIS A O 1
ATOM 2468 N N . GLN A 1 354 ? 9.891 -11.449 -11.337 1.00 43.30 371 GLN A N 1
ATOM 2469 C CA . GLN A 1 354 ? 8.590 -11.631 -11.976 1.00 47.50 371 GLN A CA 1
ATOM 2470 C C . GLN A 1 354 ? 8.169 -10.349 -12.691 1.00 53.64 371 GLN A C 1
ATOM 2471 O O . GLN A 1 354 ? 7.490 -10.402 -13.723 1.00 58.75 371 GLN A O 1
ATOM 2477 N N . TRP A 1 355 ? 8.581 -9.204 -12.133 1.00 54.59 372 TRP A N 1
ATOM 2478 C CA . TRP A 1 355 ? 8.436 -7.914 -12.790 1.00 56.25 372 TRP A CA 1
ATOM 2479 C C . TRP A 1 355 ? 9.703 -7.600 -13.591 1.00 55.47 372 TRP A C 1
ATOM 2480 O O . TRP A 1 355 ? 9.655 -7.440 -14.823 1.00 57.68 372 TRP A O 1
ATOM 2491 N N . PHE A 1 356 ? 10.843 -7.530 -12.898 1.00 53.44 373 PHE A N 1
ATOM 2492 C CA . PHE A 1 356 ? 12.117 -7.167 -13.520 1.00 52.68 373 PHE A CA 1
ATOM 2493 C C . PHE A 1 356 ? 12.814 -8.365 -14.158 1.00 52.04 373 PHE A C 1
ATOM 2494 O O . PHE A 1 356 ? 13.736 -8.963 -13.597 1.00 54.02 373 PHE A O 1
ATOM 2502 N N . GLY A 1 357 ? 12.402 -8.679 -15.366 1.00 50.67 374 GLY A N 1
ATOM 2503 C CA . GLY A 1 357 ? 12.931 -9.796 -16.071 1.00 49.19 374 GLY A CA 1
ATOM 2504 C C . GLY A 1 357 ? 11.817 -10.432 -16.835 1.00 50.65 374 GLY A C 1
ATOM 2505 O O . GLY A 1 357 ? 11.975 -10.667 -18.014 1.00 50.53 374 GLY A O 1
ATOM 2506 N N . ASN A 1 358 ? 10.697 -10.735 -16.174 1.00 53.53 375 ASN A N 1
ATOM 2507 C CA . ASN A 1 358 ? 9.690 -11.613 -16.773 1.00 54.23 375 ASN A CA 1
ATOM 2508 C C . ASN A 1 358 ? 8.613 -10.811 -17.524 1.00 55.49 375 ASN A C 1
ATOM 2509 O O . ASN A 1 358 ? 8.475 -10.934 -18.766 1.00 58.27 375 ASN A O 1
ATOM 2514 N N . LEU A 1 359 ? 7.911 -9.949 -16.784 1.00 54.57 376 LEU A N 1
ATOM 2515 C CA . LEU A 1 359 ? 7.022 -8.932 -17.355 1.00 56.41 376 LEU A CA 1
ATOM 2516 C C . LEU A 1 359 ? 7.766 -7.956 -18.257 1.00 56.72 376 LEU A C 1
ATOM 2517 O O . LEU A 1 359 ? 7.377 -7.739 -19.396 1.00 58.39 376 LEU A O 1
ATOM 2522 N N . VAL A 1 360 ? 8.844 -7.378 -17.739 1.00 58.14 377 VAL A N 1
ATOM 2523 C CA . VAL A 1 360 ? 9.768 -6.568 -18.531 1.00 58.57 377 VAL A CA 1
ATOM 2524 C C . VAL A 1 360 ? 11.077 -7.319 -18.622 1.00 53.97 377 VAL A C 1
ATOM 2525 O O . VAL A 1 360 ? 11.749 -7.489 -17.624 1.00 55.88 377 VAL A O 1
ATOM 2529 N N . SER A 1 361 ? 11.438 -7.688 -19.845 1.00 51.90 378 SER A N 1
ATOM 2530 C CA . SER A 1 361 ? 12.644 -8.417 -20.141 1.00 53.04 378 SER A CA 1
ATOM 2531 C C . SER A 1 361 ? 13.643 -7.539 -20.925 1.00 56.32 378 SER A C 1
ATOM 2532 O O . SER A 1 361 ? 13.238 -6.616 -21.621 1.00 52.59 378 SER A O 1
ATOM 2535 N N . PRO A 1 362 ? 14.953 -7.843 -20.825 1.00 56.42 379 PRO A N 1
ATOM 2536 C CA . PRO A 1 362 ? 15.958 -7.139 -21.605 1.00 57.77 379 PRO A CA 1
ATOM 2537 C C . PRO A 1 362 ? 15.799 -7.379 -23.096 1.00 58.78 379 PRO A C 1
ATOM 2538 O O . PRO A 1 362 ? 15.619 -8.517 -23.524 1.00 54.81 379 PRO A O 1
ATOM 2542 N N . GLU A 1 363 ? 15.868 -6.297 -23.871 1.00 61.41 380 GLU A N 1
ATOM 2543 C CA . GLU A 1 363 ? 15.748 -6.378 -25.323 1.00 63.18 380 GLU A CA 1
ATOM 2544 C C . GLU A 1 363 ? 16.856 -7.282 -25.845 1.00 58.33 380 GLU A C 1
ATOM 2545 O O . GLU A 1 363 ? 16.658 -8.056 -26.795 1.00 59.06 380 GLU A O 1
ATOM 2551 N N . TRP A 1 364 ? 18.011 -7.164 -25.194 1.00 55.42 381 TRP A N 1
ATOM 2552 C CA . TRP A 1 364 ? 19.195 -7.993 -25.465 1.00 53.71 381 TRP A CA 1
ATOM 2553 C C . TRP A 1 364 ? 20.115 -7.990 -24.199 1.00 52.92 381 TRP A C 1
ATOM 2554 O O . TRP A 1 364 ? 19.946 -7.160 -23.302 1.00 54.39 381 TRP A O 1
ATOM 2565 N N . TRP A 1 365 ? 21.028 -8.951 -24.107 1.00 51.52 382 TRP A N 1
ATOM 2566 C CA . TRP A 1 365 ? 21.799 -9.187 -22.893 1.00 50.87 382 TRP A CA 1
ATOM 2567 C C . TRP A 1 365 ? 22.673 -8.015 -22.471 1.00 53.31 382 TRP A C 1
ATOM 2568 O O . TRP A 1 365 ? 23.100 -7.939 -21.328 1.00 58.07 382 TRP A O 1
ATOM 2579 N N . GLU A 1 366 ? 22.938 -7.097 -23.387 1.00 60.14 383 GLU A N 1
ATOM 2580 C CA . GLU A 1 366 ? 23.675 -5.870 -23.084 1.00 63.20 383 GLU A CA 1
ATOM 2581 C C . GLU A 1 366 ? 23.050 -5.161 -21.890 1.00 62.77 383 GLU A C 1
ATOM 2582 O O . GLU A 1 366 ? 23.727 -4.459 -21.126 1.00 60.17 383 GLU A O 1
ATOM 2588 N N . TYR A 1 367 ? 21.750 -5.361 -21.711 1.00 61.21 384 TYR A N 1
ATOM 2589 C CA . TYR A 1 367 ? 21.039 -4.667 -20.657 1.00 61.74 384 TYR A CA 1
ATOM 2590 C C . TYR A 1 367 ? 20.566 -5.636 -19.589 1.00 59.93 384 TYR A C 1
ATOM 2591 O O . TYR A 1 367 ? 19.551 -5.394 -18.925 1.00 55.40 384 TYR A O 1
ATOM 2600 N N . ILE A 1 368 ? 21.340 -6.704 -19.388 1.00 58.17 385 ILE A N 1
ATOM 2601 C CA . ILE A 1 368 ? 20.978 -7.707 -18.421 1.00 54.36 385 ILE A CA 1
ATOM 2602 C C . ILE A 1 368 ? 20.923 -7.158 -17.007 1.00 51.82 385 ILE A C 1
ATOM 2603 O O . ILE A 1 368 ? 20.266 -7.743 -16.155 1.00 54.04 385 ILE A O 1
ATOM 2608 N N . TRP A 1 369 ? 21.598 -6.049 -16.741 1.00 49.43 386 TRP A N 1
ATOM 2609 C CA . TRP A 1 369 ? 21.521 -5.458 -15.402 1.00 49.93 386 TRP A CA 1
ATOM 2610 C C . TRP A 1 369 ? 20.112 -4.955 -15.116 1.00 50.99 386 TRP A C 1
ATOM 2611 O O . TRP A 1 369 ? 19.713 -4.852 -13.953 1.00 50.38 386 TRP A O 1
ATOM 2622 N N . LEU A 1 370 ? 19.337 -4.689 -16.164 1.00 52.27 387 LEU A N 1
ATOM 2623 C CA . LEU A 1 370 ? 17.933 -4.303 -15.960 1.00 53.77 387 LEU A CA 1
ATOM 2624 C C . LEU A 1 370 ? 17.187 -5.378 -15.153 1.00 52.63 387 LEU A C 1
ATOM 2625 O O . LEU A 1 370 ? 16.278 -5.061 -14.399 1.00 55.07 387 LEU A O 1
ATOM 2630 N N . ASN A 1 371 ? 17.564 -6.639 -15.328 1.00 50.55 388 ASN A N 1
ATOM 2631 C CA . ASN A 1 371 ? 17.072 -7.723 -14.476 1.00 51.11 388 ASN A CA 1
ATOM 2632 C C . ASN A 1 371 ? 17.820 -7.797 -13.154 1.00 49.82 388 ASN A C 1
ATOM 2633 O O . ASN A 1 371 ? 17.252 -7.561 -12.073 1.00 47.51 388 ASN A O 1
ATOM 2638 N N . GLU A 1 372 ? 19.125 -8.043 -13.251 1.00 48.15 389 GLU A N 1
ATOM 2639 C CA . GLU A 1 372 ? 19.887 -8.482 -12.090 1.00 47.75 389 GLU A CA 1
ATOM 2640 C C . GLU A 1 372 ? 20.234 -7.360 -11.098 1.00 48.61 389 GLU A C 1
ATOM 2641 O O . GLU A 1 372 ? 20.498 -7.628 -9.922 1.00 49.52 389 GLU A O 1
ATOM 2647 N N . GLY A 1 373 ? 20.196 -6.111 -11.546 1.00 47.52 390 GLY A N 1
ATOM 2648 C CA . GLY A 1 373 ? 20.351 -5.001 -10.641 1.00 47.37 390 GLY A CA 1
ATOM 2649 C C . GLY A 1 373 ? 19.162 -4.837 -9.727 1.00 47.92 390 GLY A C 1
ATOM 2650 O O . GLY A 1 373 ? 19.303 -4.716 -8.509 1.00 50.43 390 GLY A O 1
ATOM 2651 N N . PHE A 1 374 ? 17.969 -4.850 -10.298 1.00 49.29 391 PHE A N 1
ATOM 2652 C CA . PHE A 1 374 ? 16.752 -4.709 -9.494 1.00 49.94 391 PHE A CA 1
ATOM 2653 C C . PHE A 1 374 ? 16.547 -5.902 -8.580 1.00 47.05 391 PHE A C 1
ATOM 2654 O O . PHE A 1 374 ? 16.144 -5.739 -7.428 1.00 43.69 391 PHE A O 1
ATOM 2662 N N . ALA A 1 375 ? 16.841 -7.096 -9.091 1.00 46.38 392 ALA A N 1
ATOM 2663 C CA . ALA A 1 375 ? 16.722 -8.319 -8.266 1.00 47.57 392 ALA A CA 1
ATOM 2664 C C . ALA A 1 375 ? 17.652 -8.291 -7.051 1.00 46.76 392 ALA A C 1
ATOM 2665 O O . ALA A 1 375 ? 17.265 -8.715 -5.974 1.00 45.86 392 ALA A O 1
ATOM 2667 N N . THR A 1 376 ? 18.856 -7.747 -7.228 1.00 44.31 393 THR A N 1
ATOM 2668 C CA . THR A 1 376 ? 19.802 -7.647 -6.125 1.00 44.56 393 THR A CA 1
ATOM 2669 C C . THR A 1 376 ? 19.369 -6.599 -5.119 1.00 46.93 393 THR A C 1
ATOM 2670 O O . THR A 1 376 ? 19.465 -6.829 -3.927 1.00 51.14 393 THR A O 1
ATOM 2674 N N . LEU A 1 377 ? 18.893 -5.450 -5.584 1.00 46.47 394 LEU A N 1
ATOM 2675 C CA . LEU A 1 377 ? 18.386 -4.456 -4.665 1.00 47.97 394 LEU A CA 1
ATOM 2676 C C . LEU A 1 377 ? 17.219 -5.009 -3.870 1.00 50.95 394 LEU A C 1
ATOM 2677 O O . LEU A 1 377 ? 17.177 -4.855 -2.642 1.00 51.48 394 LEU A O 1
ATOM 2682 N N . TYR A 1 378 ? 16.249 -5.606 -4.567 1.00 52.17 395 TYR A N 1
ATOM 2683 C CA . TYR A 1 378 ? 15.010 -6.040 -3.921 1.00 54.76 395 TYR A CA 1
ATOM 2684 C C . TYR A 1 378 ? 15.222 -7.343 -3.155 1.00 51.75 395 TYR A C 1
ATOM 2685 O O . TYR A 1 378 ? 14.441 -7.685 -2.274 1.00 50.52 395 TYR A O 1
ATOM 2694 N N . GLU A 1 379 ? 16.313 -8.033 -3.469 1.00 53.94 396 GLU A N 1
ATOM 2695 C CA . GLU A 1 379 ? 16.800 -9.163 -2.682 1.00 52.47 396 GLU A CA 1
ATOM 2696 C C . GLU A 1 379 ? 16.790 -8.803 -1.201 1.00 49.55 396 GLU A C 1
ATOM 2697 O O . GLU A 1 379 ? 16.428 -9.623 -0.363 1.00 51.52 396 GLU A O 1
ATOM 2703 N N . PHE A 1 380 ? 17.173 -7.575 -0.878 1.00 48.47 397 PHE A N 1
ATOM 2704 C CA . PHE A 1 380 ? 17.205 -7.114 0.535 1.00 52.12 397 PHE A CA 1
ATOM 2705 C C . PHE A 1 380 ? 16.047 -6.156 0.916 1.00 54.44 397 PHE A C 1
ATOM 2706 O O . PHE A 1 380 ? 15.530 -6.208 2.022 1.00 55.70 397 PHE A O 1
ATOM 2714 N N . TYR A 1 381 ? 15.618 -5.324 -0.026 1.00 56.11 398 TYR A N 1
ATOM 2715 C CA . TYR A 1 381 ? 14.601 -4.287 0.235 1.00 57.78 398 TYR A CA 1
ATOM 2716 C C . TYR A 1 381 ? 13.160 -4.839 0.421 1.00 55.93 398 TYR A C 1
ATOM 2717 O O . TYR A 1 381 ? 12.528 -4.608 1.460 1.00 51.23 398 TYR A O 1
ATOM 2726 N N . ALA A 1 382 ? 12.679 -5.599 -0.570 1.00 56.00 399 ALA A N 1
ATOM 2727 C CA . ALA A 1 382 ? 11.396 -6.326 -0.442 1.00 55.72 399 ALA A CA 1
ATOM 2728 C C . ALA A 1 382 ? 11.386 -7.267 0.769 1.00 55.52 399 ALA A C 1
ATOM 2729 O O . ALA A 1 382 ? 10.417 -7.288 1.507 1.00 59.43 399 ALA A O 1
ATOM 2731 N N . LEU A 1 383 ? 12.478 -7.992 1.008 1.00 55.18 400 LEU A N 1
ATOM 2732 C CA . LEU A 1 383 ? 12.546 -8.851 2.179 1.00 52.73 400 LEU A CA 1
ATOM 2733 C C . LEU A 1 383 ? 12.390 -8.054 3.475 1.00 55.28 400 LEU A C 1
ATOM 2734 O O . LEU A 1 383 ? 11.690 -8.487 4.404 1.00 56.44 400 LEU A O 1
ATOM 2739 N N . ASP A 1 384 ? 13.027 -6.884 3.552 1.00 57.21 401 ASP A N 1
ATOM 2740 C CA . ASP A 1 384 ? 12.928 -6.035 4.755 1.00 56.36 401 ASP A CA 1
ATOM 2741 C C . ASP A 1 384 ? 11.516 -5.492 4.963 1.00 56.19 401 ASP A C 1
ATOM 2742 O O . ASP A 1 384 ? 11.011 -5.481 6.084 1.00 55.06 401 ASP A O 1
ATOM 2747 N N . MET A 1 385 ? 10.878 -5.119 3.858 1.00 55.24 402 MET A N 1
ATOM 2748 C CA . MET A 1 385 ? 9.462 -4.775 3.849 1.00 57.19 402 MET A CA 1
ATOM 2749 C C . MET A 1 385 ? 8.558 -5.978 4.194 1.00 56.03 402 MET A C 1
ATOM 2750 O O . MET A 1 385 ? 7.472 -5.814 4.733 1.00 56.29 402 MET A O 1
ATOM 2755 N N . ALA A 1 386 ? 8.995 -7.190 3.878 1.00 53.88 403 ALA A N 1
ATOM 2756 C CA . ALA A 1 386 ? 8.213 -8.383 4.211 1.00 53.78 403 ALA A CA 1
ATOM 2757 C C . ALA A 1 386 ? 8.453 -8.935 5.622 1.00 53.79 403 ALA A C 1
ATOM 2758 O O . ALA A 1 386 ? 7.642 -9.708 6.127 1.00 56.37 403 ALA A O 1
ATOM 2760 N N . TYR A 1 387 ? 9.566 -8.567 6.251 1.00 54.83 404 TYR A N 1
ATOM 2761 C CA . TYR A 1 387 ? 9.839 -8.967 7.633 1.00 55.82 404 TYR A CA 1
ATOM 2762 C C . TYR A 1 387 ? 10.449 -7.777 8.402 1.00 57.08 404 TYR A C 1
ATOM 2763 O O . TYR A 1 387 ? 11.581 -7.865 8.896 1.00 58.36 404 TYR A O 1
ATOM 2772 N N . PRO A 1 388 ? 9.697 -6.660 8.517 1.00 59.47 405 PRO A N 1
ATOM 2773 C CA . PRO A 1 388 ? 10.175 -5.431 9.193 1.00 60.70 405 PRO A CA 1
ATOM 2774 C C . PRO A 1 388 ? 10.613 -5.709 10.616 1.00 60.59 405 PRO A C 1
ATOM 2775 O O . PRO A 1 388 ? 9.924 -6.430 11.308 1.00 62.81 405 PRO A O 1
ATOM 2779 N N . GLY A 1 389 ? 11.772 -5.217 11.031 1.00 62.77 406 GLY A N 1
ATOM 2780 C CA . GLY A 1 389 ? 12.219 -5.413 12.417 1.00 67.05 406 GLY A CA 1
ATOM 2781 C C . GLY A 1 389 ? 13.259 -6.508 12.585 1.00 67.16 406 GLY A C 1
ATOM 2782 O O . GLY A 1 389 ? 14.081 -6.458 13.503 1.00 69.57 406 GLY A O 1
ATOM 2783 N N . GLN A 1 390 ? 13.199 -7.519 11.727 1.00 69.34 407 GLN A N 1
ATOM 2784 C CA . GLN A 1 390 ? 14.367 -8.339 11.438 1.00 70.61 407 GLN A CA 1
ATOM 2785 C C . GLN A 1 390 ? 15.162 -7.377 10.588 1.00 73.42 407 GLN A C 1
ATOM 2786 O O . GLN A 1 390 ? 14.626 -6.856 9.599 1.00 80.47 407 GLN A O 1
ATOM 2792 N N . GLU A 1 391 ? 16.397 -7.077 10.951 1.00 70.03 408 GLU A N 1
ATOM 2793 C CA . GLU A 1 391 ? 17.025 -5.917 10.318 1.00 69.23 408 GLU A CA 1
ATOM 2794 C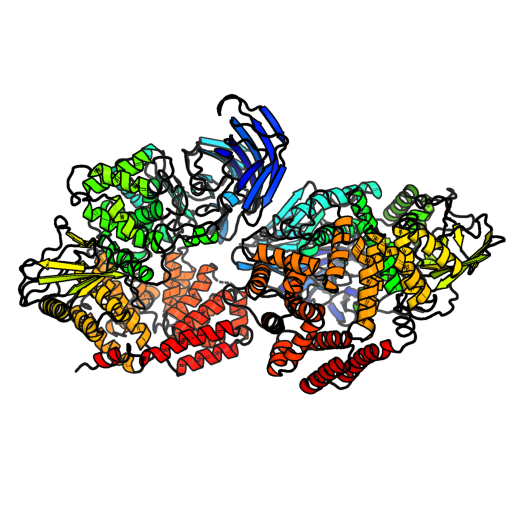 C . GLU A 1 391 ? 17.702 -6.323 8.989 1.00 64.59 408 GLU A C 1
ATOM 2795 O O . GLU A 1 391 ? 18.871 -5.985 8.730 1.00 68.00 408 GLU A O 1
ATOM 2801 N N . TYR A 1 392 ? 16.973 -7.030 8.130 1.00 56.06 409 TYR A N 1
ATOM 2802 C CA . TYR A 1 392 ? 17.571 -7.586 6.914 1.00 52.22 409 TYR A CA 1
ATOM 2803 C C . TYR A 1 392 ? 18.239 -6.526 6.036 1.00 51.92 409 TYR A C 1
ATOM 2804 O O . TYR A 1 392 ? 19.274 -6.794 5.421 1.00 51.30 409 TYR A O 1
ATOM 2813 N N . TRP A 1 393 ? 17.641 -5.341 5.940 1.00 51.34 410 TRP A N 1
ATOM 2814 C CA . TRP A 1 393 ? 18.214 -4.297 5.096 1.00 51.33 410 TRP A CA 1
ATOM 2815 C C . TRP A 1 393 ? 19.626 -3.893 5.506 1.00 51.71 410 TRP A C 1
ATOM 2816 O O . TRP A 1 393 ? 20.376 -3.452 4.641 1.00 52.55 410 TRP A O 1
ATOM 2827 N N . GLU A 1 394 ? 20.014 -4.039 6.778 1.00 53.07 411 GLU A N 1
ATOM 2828 C CA . GLU A 1 394 ? 21.398 -3.672 7.162 1.00 55.95 411 GLU A CA 1
ATOM 2829 C C . GLU A 1 394 ? 22.420 -4.485 6.392 1.00 54.87 411 GLU A C 1
ATOM 2830 O O . GLU A 1 394 ? 23.513 -4.008 6.099 1.00 59.90 411 GLU A O 1
ATOM 2836 N N . LEU A 1 395 ? 22.059 -5.717 6.074 1.00 53.26 412 LEU A N 1
ATOM 2837 C CA . LEU A 1 395 ? 22.968 -6.631 5.418 1.00 52.92 412 LEU A CA 1
ATOM 2838 C C . LEU A 1 395 ? 23.424 -6.115 4.054 1.00 49.89 412 LEU A C 1
ATOM 2839 O O . LEU A 1 395 ? 24.445 -6.538 3.544 1.00 44.71 412 LEU A O 1
ATOM 2844 N N . PHE A 1 396 ? 22.640 -5.219 3.478 1.00 48.41 413 PHE A N 1
ATOM 2845 C CA . PHE A 1 396 ? 22.908 -4.712 2.159 1.00 50.36 413 PHE A CA 1
ATOM 2846 C C . PHE A 1 396 ? 24.254 -3.989 2.040 1.00 54.68 413 PHE A C 1
ATOM 2847 O O . PHE A 1 396 ? 24.951 -4.168 1.058 1.00 58.76 413 PHE A O 1
ATOM 2855 N N . ASN A 1 397 ? 24.623 -3.189 3.030 1.00 56.73 414 ASN A N 1
ATOM 2856 C CA . ASN A 1 397 ? 25.816 -2.378 2.927 1.00 57.44 414 ASN A CA 1
ATOM 2857 C C . ASN A 1 397 ? 27.049 -3.231 2.794 1.00 59.64 414 ASN A C 1
ATOM 2858 O O . ASN A 1 397 ? 27.897 -2.950 1.951 1.00 65.99 414 ASN A O 1
ATOM 2863 N N . GLN A 1 398 ? 27.151 -4.300 3.581 1.00 59.73 415 GLN A N 1
ATOM 2864 C CA . GLN A 1 398 ? 28.353 -5.143 3.543 1.00 55.33 415 GLN A CA 1
ATOM 2865 C C . GLN A 1 398 ? 28.264 -6.236 2.480 1.00 49.84 415 GLN A C 1
ATOM 2866 O O . GLN A 1 398 ? 29.238 -6.539 1.826 1.00 47.47 415 GLN A O 1
ATOM 2872 N N . GLN A 1 399 ? 27.094 -6.799 2.296 1.00 46.73 416 GLN A N 1
ATOM 2873 C CA . GLN A 1 399 ? 26.951 -7.908 1.397 1.00 44.77 416 GLN A CA 1
ATOM 2874 C C . GLN A 1 399 ? 26.738 -7.490 -0.027 1.00 44.97 416 GLN A C 1
ATOM 2875 O O . GLN A 1 399 ? 26.831 -8.324 -0.907 1.00 43.96 416 GLN A O 1
ATOM 2881 N N . VAL A 1 400 ? 26.427 -6.231 -0.276 1.00 45.50 417 VAL A N 1
ATOM 2882 C CA . VAL A 1 400 ? 26.276 -5.782 -1.654 1.00 48.50 417 VAL A CA 1
ATOM 2883 C C . VAL A 1 400 ? 27.164 -4.585 -2.036 1.00 48.64 417 VAL A C 1
ATOM 2884 O O . VAL A 1 400 ? 27.885 -4.659 -3.017 1.00 44.53 417 VAL A O 1
ATOM 2888 N N . ILE A 1 401 ? 27.095 -3.495 -1.276 1.00 48.07 418 ILE A N 1
ATOM 2889 C CA . ILE A 1 401 ? 27.790 -2.283 -1.659 1.00 49.38 418 ILE A CA 1
ATOM 2890 C C . ILE A 1 401 ? 29.281 -2.526 -1.574 1.00 46.93 418 ILE A C 1
ATOM 2891 O O . ILE A 1 401 ? 29.973 -2.450 -2.582 1.00 46.74 418 ILE A O 1
ATOM 2896 N N . GLN A 1 402 ? 29.758 -2.862 -0.375 1.00 46.58 419 GLN A N 1
ATOM 2897 C CA . GLN A 1 402 ? 31.194 -3.038 -0.154 1.00 46.69 419 GLN A CA 1
ATOM 2898 C C . GLN A 1 402 ? 31.725 -4.218 -0.934 1.00 43.22 419 GLN A C 1
ATOM 2899 O O . GLN A 1 402 ? 32.742 -4.120 -1.585 1.00 44.81 419 GLN A O 1
ATOM 2905 N N . TYR A 1 403 ? 30.975 -5.297 -0.946 1.00 42.01 420 TYR A N 1
ATOM 2906 C CA . TYR A 1 403 ? 31.249 -6.381 -1.854 1.00 42.99 420 TYR A CA 1
ATOM 2907 C C . TYR A 1 403 ? 31.388 -5.941 -3.302 1.00 43.34 420 TYR A C 1
ATOM 2908 O O . TYR A 1 403 ? 32.309 -6.366 -3.974 1.00 47.94 420 TYR A O 1
ATOM 2917 N N . ALA A 1 404 ? 30.504 -5.096 -3.805 1.00 45.02 421 ALA A N 1
ATOM 2918 C CA . ALA A 1 404 ? 30.607 -4.645 -5.215 1.00 46.40 421 ALA A CA 1
ATOM 2919 C C . ALA A 1 404 ? 31.862 -3.870 -5.461 1.00 46.77 421 ALA A C 1
ATOM 2920 O O . ALA A 1 404 ? 32.498 -4.062 -6.493 1.00 49.11 421 ALA A O 1
ATOM 2922 N N . MET A 1 405 ? 32.212 -2.987 -4.532 1.00 47.52 422 MET A N 1
ATOM 2923 C CA . MET A 1 405 ? 33.374 -2.103 -4.707 1.00 50.31 422 MET A CA 1
ATOM 2924 C C . MET A 1 405 ? 34.674 -2.881 -4.791 1.00 48.22 422 MET A C 1
ATOM 2925 O O . MET A 1 405 ? 35.580 -2.513 -5.543 1.00 51.17 422 MET A O 1
ATOM 2930 N N . GLY A 1 406 ? 34.764 -3.966 -4.031 1.00 45.42 423 GLY A N 1
ATOM 2931 C CA . GLY A 1 406 ? 35.915 -4.845 -4.110 1.00 46.30 423 GLY A CA 1
ATOM 2932 C C . GLY A 1 406 ? 36.245 -5.296 -5.543 1.00 45.40 423 GLY A C 1
ATOM 2933 O O . GLY A 1 406 ? 37.342 -5.076 -6.036 1.00 42.37 423 GLY A O 1
ATOM 2934 N N . GLN A 1 407 ? 35.284 -5.893 -6.229 1.00 45.62 424 GLN A N 1
ATOM 2935 C CA . GLN A 1 407 ? 35.541 -6.378 -7.570 1.00 49.67 424 GLN A CA 1
ATOM 2936 C C . GLN A 1 407 ? 35.639 -5.246 -8.569 1.00 49.77 424 GLN A C 1
ATOM 2937 O O . GLN A 1 407 ? 36.407 -5.340 -9.535 1.00 47.18 424 GLN A O 1
ATOM 2943 N N . ASP A 1 408 ? 34.872 -4.172 -8.334 1.00 49.74 425 ASP A N 1
ATOM 2944 C CA . ASP A 1 408 ? 34.729 -3.102 -9.310 1.00 50.02 425 ASP A CA 1
ATOM 2945 C C . ASP A 1 408 ? 35.945 -2.159 -9.214 1.00 49.44 425 ASP A C 1
ATOM 2946 O O . ASP A 1 408 ? 36.103 -1.251 -10.012 1.00 55.40 425 ASP A O 1
ATOM 2951 N N . GLY A 1 409 ? 36.829 -2.396 -8.257 1.00 49.57 426 GLY A N 1
ATOM 2952 C CA . GLY A 1 409 ? 38.083 -1.658 -8.169 1.00 49.90 426 GLY A CA 1
ATOM 2953 C C . GLY A 1 409 ? 39.209 -2.292 -8.974 1.00 50.42 426 GLY A C 1
ATOM 2954 O O . GLY A 1 409 ? 40.340 -1.838 -8.922 1.00 46.83 426 GLY A O 1
ATOM 2955 N N . GLN A 1 410 ? 38.908 -3.357 -9.698 1.00 49.31 427 GLN A N 1
ATOM 2956 C CA . GLN A 1 410 ? 39.878 -3.977 -10.538 1.00 53.87 427 GLN A CA 1
ATOM 2957 C C . GLN A 1 410 ? 39.829 -3.445 -11.938 1.00 57.14 427 GLN A C 1
ATOM 2958 O O . GLN A 1 410 ? 38.785 -2.997 -12.383 1.00 69.02 427 GLN A O 1
ATOM 2964 N N . ALA A 1 411 ? 40.960 -3.510 -12.636 1.00 55.96 428 ALA A N 1
ATOM 2965 C CA . ALA A 1 411 ? 41.098 -2.945 -13.979 1.00 53.81 428 ALA A CA 1
ATOM 2966 C C . ALA A 1 411 ? 40.350 -3.760 -15.014 1.00 51.03 428 ALA A C 1
ATOM 2967 O O . ALA A 1 411 ? 40.016 -3.275 -16.063 1.00 53.80 428 ALA A O 1
ATOM 2969 N N . SER A 1 412 ? 40.080 -5.006 -14.718 1.00 50.11 429 SER A N 1
ATOM 2970 C CA . SER A 1 412 ? 39.305 -5.840 -15.632 1.00 46.87 429 SER A CA 1
ATOM 2971 C C . SER A 1 412 ? 37.775 -5.651 -15.541 1.00 47.26 429 SER A C 1
ATOM 2972 O O . SER A 1 412 ? 37.062 -6.224 -16.351 1.00 47.61 429 SER A O 1
ATOM 2975 N N . THR A 1 413 ? 37.260 -4.873 -14.582 1.00 43.89 430 THR A N 1
ATOM 2976 C CA . THR A 1 413 ? 35.809 -4.740 -14.419 1.00 41.80 430 THR A CA 1
ATOM 2977 C C . THR A 1 413 ? 35.173 -4.054 -15.633 1.00 42.59 430 THR A C 1
ATOM 2978 O O . THR A 1 413 ? 35.799 -3.249 -16.303 1.00 43.60 430 THR A O 1
ATOM 2982 N N . ARG A 1 414 ? 33.918 -4.384 -15.893 1.00 42.28 431 ARG A N 1
ATOM 2983 C CA . ARG A 1 414 ? 33.182 -3.835 -17.031 1.00 43.49 431 ARG A CA 1
ATOM 2984 C C . ARG A 1 414 ? 32.191 -2.699 -16.643 1.00 45.42 431 ARG A C 1
ATOM 2985 O O . ARG A 1 414 ? 31.818 -2.505 -15.464 1.00 44.81 431 ARG A O 1
ATOM 2993 N N . PRO A 1 415 ? 31.774 -1.928 -17.645 1.00 48.27 432 PRO A N 1
ATOM 2994 C CA . PRO A 1 415 ? 30.617 -1.054 -17.431 1.00 51.15 432 PRO A CA 1
ATOM 2995 C C . PRO A 1 415 ? 29.298 -1.836 -17.404 1.00 48.63 432 PRO A C 1
ATOM 2996 O O . PRO A 1 415 ? 29.194 -2.878 -18.032 1.00 48.73 432 PRO A O 1
ATOM 3000 N N . MET A 1 416 ? 28.320 -1.346 -16.665 1.00 47.66 433 MET A N 1
ATOM 3001 C CA . MET A 1 416 ? 27.005 -1.991 -16.615 1.00 47.74 433 MET A CA 1
ATOM 3002 C C . MET A 1 416 ? 26.473 -2.308 -18.021 1.00 47.97 433 MET A C 1
ATOM 3003 O O . MET A 1 416 ? 26.051 -3.429 -18.308 1.00 46.53 433 MET A O 1
ATOM 3008 N N . ASN A 1 417 ? 26.498 -1.318 -18.903 1.00 51.08 434 ASN A N 1
ATOM 3009 C CA . ASN A 1 417 ? 26.154 -1.554 -20.308 1.00 52.00 434 ASN A CA 1
ATOM 3010 C C . ASN A 1 417 ? 27.335 -2.137 -21.021 1.00 50.64 434 ASN A C 1
ATOM 3011 O O . ASN A 1 417 ? 28.386 -1.517 -21.097 1.00 52.94 434 ASN A O 1
ATOM 3016 N N . TRP A 1 418 ? 27.179 -3.347 -21.518 1.00 50.75 435 TRP A N 1
ATOM 3017 C CA . TRP A 1 418 ? 28.293 -4.040 -22.133 1.00 51.20 435 TRP A CA 1
ATOM 3018 C C . TRP A 1 418 ? 27.734 -5.203 -22.879 1.00 48.65 435 TRP A C 1
ATOM 3019 O O . TRP A 1 418 ? 26.984 -6.024 -22.336 1.00 51.17 435 TRP A O 1
ATOM 3030 N N . ASN A 1 419 ? 28.114 -5.270 -24.134 1.00 49.26 436 ASN A N 1
ATOM 3031 C CA . ASN A 1 419 ? 27.448 -6.119 -25.076 1.00 49.32 436 ASN A CA 1
ATOM 3032 C C . ASN A 1 419 ? 28.132 -7.476 -25.133 1.00 48.97 436 ASN A C 1
ATOM 3033 O O . ASN A 1 419 ? 29.213 -7.667 -24.548 1.00 47.27 436 ASN A O 1
ATOM 3038 N N . ALA A 1 420 ? 27.481 -8.417 -25.811 1.00 48.85 437 ALA A N 1
ATOM 3039 C CA . ALA A 1 420 ? 27.993 -9.779 -25.950 1.00 51.35 437 ALA A CA 1
ATOM 3040 C C . ALA A 1 420 ? 27.337 -10.484 -27.131 1.00 51.63 437 ALA A C 1
ATOM 3041 O O . ALA A 1 420 ? 26.302 -10.050 -27.637 1.00 50.06 437 ALA A O 1
ATOM 3043 N N . ALA A 1 421 ? 27.969 -11.561 -27.581 1.00 52.07 438 ALA A N 1
ATOM 3044 C CA . ALA A 1 421 ? 27.502 -12.256 -28.769 1.00 54.47 438 ALA A CA 1
ATOM 3045 C C . ALA A 1 421 ? 27.497 -13.752 -28.598 1.00 52.23 438 ALA A C 1
ATOM 3046 O O . ALA A 1 421 ? 26.496 -14.371 -28.876 1.00 58.72 438 ALA A O 1
ATOM 3048 N N . THR A 1 422 ? 28.602 -14.340 -28.166 1.00 50.22 439 THR A N 1
ATOM 3049 C CA . THR A 1 422 ? 28.668 -15.801 -28.053 1.00 51.35 439 THR A CA 1
ATOM 3050 C C . THR A 1 422 ? 27.995 -16.295 -26.791 1.00 46.76 439 THR A C 1
ATOM 3051 O O . THR A 1 422 ? 27.776 -15.539 -25.865 1.00 46.30 439 THR A O 1
ATOM 3055 N N . PRO A 1 423 ? 27.682 -17.583 -26.735 1.00 49.31 440 PRO A N 1
ATOM 3056 C CA . PRO A 1 423 ? 27.085 -18.050 -25.472 1.00 46.34 440 PRO A CA 1
ATOM 3057 C C . PRO A 1 423 ? 27.981 -17.846 -24.259 1.00 45.52 440 PRO A C 1
ATOM 3058 O O . PRO A 1 423 ? 27.488 -17.524 -23.194 1.00 50.95 440 PRO A O 1
ATOM 3062 N N . GLY A 1 424 ? 29.287 -17.994 -24.417 1.00 46.95 441 GLY A N 1
ATOM 3063 C CA . GLY A 1 424 ? 30.215 -17.793 -23.320 1.00 43.19 441 GLY A CA 1
ATOM 3064 C C . GLY A 1 424 ? 30.298 -16.335 -22.933 1.00 43.57 441 GLY A C 1
ATOM 3065 O O . GLY A 1 424 ? 30.402 -15.987 -21.721 1.00 38.32 441 GLY A O 1
ATOM 3066 N N . GLU A 1 425 ? 30.254 -15.465 -23.939 1.00 42.39 442 GLU A N 1
ATOM 3067 C CA . GLU A 1 425 ? 30.286 -14.026 -23.634 1.00 45.69 442 GLU A CA 1
ATOM 3068 C C . GLU A 1 425 ? 29.033 -13.621 -22.835 1.00 47.29 442 GLU A C 1
ATOM 3069 O O . GLU A 1 425 ? 29.119 -12.811 -21.910 1.00 45.16 442 GLU A O 1
ATOM 3075 N N . ILE A 1 426 ? 27.890 -14.219 -23.175 1.00 46.25 443 ILE A N 1
ATOM 3076 C CA . ILE A 1 426 ? 26.643 -13.911 -22.507 1.00 47.57 443 ILE A CA 1
ATOM 3077 C C . ILE A 1 426 ? 26.658 -14.377 -21.054 1.00 45.03 443 ILE A C 1
ATOM 3078 O O . ILE A 1 426 ? 26.426 -13.567 -20.147 1.00 42.98 443 ILE A O 1
ATOM 3083 N N . SER A 1 427 ? 26.995 -15.643 -20.808 1.00 44.53 444 SER A N 1
ATOM 3084 C CA . SER A 1 427 ? 27.158 -16.096 -19.404 1.00 42.75 444 SER A CA 1
ATOM 3085 C C . SER A 1 427 ? 28.092 -15.198 -18.613 1.00 39.82 444 SER A C 1
ATOM 3086 O O . SER A 1 427 ? 27.850 -14.950 -17.467 1.00 40.62 444 SER A O 1
ATOM 3089 N N . ALA A 1 428 ? 29.169 -14.737 -19.229 1.00 38.95 445 ALA A N 1
ATOM 3090 C CA . ALA A 1 428 ? 30.177 -13.953 -18.516 1.00 39.76 445 ALA A CA 1
ATOM 3091 C C . ALA A 1 428 ? 29.652 -12.617 -18.074 1.00 41.12 445 ALA A C 1
ATOM 3092 O O . ALA A 1 428 ? 30.239 -12.007 -17.196 1.00 43.73 445 ALA A O 1
ATOM 3094 N N . LEU A 1 429 ? 28.542 -12.165 -18.657 1.00 40.13 446 LEU A N 1
ATOM 3095 C CA . LEU A 1 429 ? 27.940 -10.943 -18.190 1.00 42.85 446 LEU A CA 1
ATOM 3096 C C . LEU A 1 429 ? 27.275 -11.099 -16.808 1.00 42.81 446 LEU A C 1
ATOM 3097 O O . LEU A 1 429 ? 26.970 -10.086 -16.137 1.00 45.21 446 LEU A O 1
ATOM 3102 N N . PHE A 1 430 ? 26.995 -12.337 -16.411 1.00 39.14 447 PHE A N 1
ATOM 3103 C CA . PHE A 1 430 ? 26.314 -12.573 -15.165 1.00 41.18 447 PHE A CA 1
ATOM 3104 C C . PHE A 1 430 ? 27.312 -12.570 -14.045 1.00 39.79 447 PHE A C 1
ATOM 3105 O O . PHE A 1 430 ? 27.579 -13.583 -13.444 1.00 39.54 447 PHE A O 1
ATOM 3113 N N . ASP A 1 431 ? 27.799 -11.386 -13.725 1.00 43.48 448 ASP A N 1
ATOM 3114 C CA . ASP A 1 431 ? 28.962 -11.213 -12.861 1.00 42.92 448 ASP A CA 1
ATOM 3115 C C . ASP A 1 431 ? 28.679 -10.183 -11.782 1.00 44.07 448 ASP A C 1
ATOM 3116 O O . ASP A 1 431 ? 27.563 -9.763 -11.615 1.00 43.59 448 ASP A O 1
ATOM 3121 N N . ARG A 1 432 ? 29.700 -9.748 -11.067 1.00 49.14 449 ARG A N 1
ATOM 3122 C CA . ARG A 1 432 ? 29.473 -8.841 -9.962 1.00 55.66 449 ARG A CA 1
ATOM 3123 C C . ARG A 1 432 ? 29.054 -7.457 -10.409 1.00 52.22 449 ARG A C 1
ATOM 3124 O O . ARG A 1 432 ? 28.556 -6.709 -9.609 1.00 50.49 449 ARG A O 1
ATOM 3132 N N . VAL A 1 433 ? 29.225 -7.116 -11.676 1.00 50.59 450 VAL A N 1
ATOM 3133 C CA . VAL A 1 433 ? 28.766 -5.817 -12.148 1.00 50.56 450 VAL A CA 1
ATOM 3134 C C . VAL A 1 433 ? 27.263 -5.833 -12.429 1.00 51.00 450 VAL A C 1
ATOM 3135 O O . VAL A 1 433 ? 26.528 -4.904 -12.049 1.00 48.87 450 VAL A O 1
ATOM 3139 N N . ALA A 1 434 ? 26.796 -6.891 -13.090 1.00 48.70 451 ALA A N 1
ATOM 3140 C CA . ALA A 1 434 ? 25.382 -7.004 -13.384 1.00 48.65 451 ALA A CA 1
ATOM 3141 C C . ALA A 1 434 ? 24.560 -7.064 -12.112 1.00 49.96 451 ALA A C 1
ATOM 3142 O O . ALA A 1 434 ? 23.429 -6.555 -12.078 1.00 54.49 451 ALA A O 1
ATOM 3144 N N . TYR A 1 435 ? 25.119 -7.699 -11.081 1.00 47.03 452 TYR A N 1
ATOM 3145 C CA . TYR A 1 435 ? 24.412 -7.936 -9.829 1.00 46.63 452 TYR A CA 1
ATOM 3146 C C . TYR A 1 435 ? 24.689 -6.795 -8.839 1.00 47.69 452 TYR A C 1
ATOM 3147 O O . TYR A 1 435 ? 23.997 -5.805 -8.810 1.00 52.30 452 TYR A O 1
ATOM 3156 N N . ASP A 1 436 ? 25.736 -6.928 -8.049 1.00 47.80 453 ASP A N 1
ATOM 3157 C CA . ASP A 1 436 ? 25.948 -6.073 -6.903 1.00 48.36 453 ASP A CA 1
ATOM 3158 C C . ASP A 1 436 ? 26.239 -4.605 -7.222 1.00 49.42 453 ASP A C 1
ATOM 3159 O O . ASP A 1 436 ? 25.715 -3.712 -6.530 1.00 49.85 453 ASP A O 1
ATOM 3164 N N . LYS A 1 437 ? 27.061 -4.333 -8.241 1.00 48.59 454 LYS A N 1
ATOM 3165 C CA . LYS A 1 437 ? 27.312 -2.940 -8.669 1.00 53.10 454 LYS A CA 1
ATOM 3166 C C . LYS A 1 437 ? 25.993 -2.276 -9.069 1.00 53.21 454 LYS A C 1
ATOM 3167 O O . LYS A 1 437 ? 25.650 -1.253 -8.504 1.00 56.95 454 LYS A O 1
ATOM 3173 N N . SER A 1 438 ? 25.280 -2.858 -10.038 1.00 51.53 455 SER A N 1
ATOM 3174 C CA . SER A 1 438 ? 24.009 -2.315 -10.513 1.00 54.46 455 SER A CA 1
ATOM 3175 C C . SER A 1 438 ? 23.047 -2.068 -9.364 1.00 56.68 455 SER A C 1
ATOM 3176 O O . SER A 1 438 ? 22.408 -1.005 -9.265 1.00 59.68 455 SER A O 1
ATOM 3179 N N . GLY A 1 439 ? 22.987 -3.043 -8.475 1.00 54.47 456 GLY A N 1
ATOM 3180 C CA . GLY A 1 439 ? 22.169 -2.938 -7.289 1.00 54.95 456 GLY A CA 1
ATOM 3181 C C . GLY A 1 439 ? 22.631 -1.840 -6.349 1.00 55.47 456 GLY A C 1
ATOM 3182 O O . GLY A 1 439 ? 21.832 -1.264 -5.657 1.00 55.82 456 GLY A O 1
ATOM 3183 N N . SER A 1 440 ? 23.926 -1.547 -6.301 1.00 53.83 457 SER A N 1
ATOM 3184 C CA . SER A 1 440 ? 24.378 -0.466 -5.441 1.00 52.57 457 SER A CA 1
ATOM 3185 C C . SER A 1 440 ? 24.054 0.890 -6.059 1.00 52.63 457 SER A C 1
ATOM 3186 O O . SER A 1 440 ? 23.696 1.810 -5.321 1.00 49.97 457 SER A O 1
ATOM 3189 N N . VAL A 1 441 ? 24.130 1.010 -7.389 1.00 52.36 458 VAL A N 1
ATOM 3190 C CA . VAL A 1 441 ? 23.853 2.311 -7.992 1.00 62.03 458 VAL A CA 1
ATOM 3191 C C . VAL A 1 441 ? 22.347 2.605 -8.001 1.00 62.12 458 VAL A C 1
ATOM 3192 O O . VAL A 1 441 ? 21.923 3.744 -7.820 1.00 61.64 458 VAL A O 1
ATOM 3196 N N . LEU A 1 442 ? 21.555 1.563 -8.205 1.00 58.96 459 LEU A N 1
ATOM 3197 C CA . LEU A 1 442 ? 20.129 1.691 -8.118 1.00 56.32 459 LEU A CA 1
ATOM 3198 C C . LEU A 1 442 ? 19.738 2.114 -6.705 1.00 57.49 459 LEU A C 1
ATOM 3199 O O . LEU A 1 442 ? 18.889 3.002 -6.533 1.00 59.29 459 LEU A O 1
ATOM 3204 N N . ASN A 1 443 ? 20.349 1.509 -5.691 1.00 54.65 460 ASN A N 1
ATOM 3205 C CA . ASN A 1 443 ? 20.108 1.953 -4.324 1.00 56.63 460 ASN A CA 1
ATOM 3206 C C . ASN A 1 443 ? 20.469 3.432 -4.124 1.00 57.29 460 ASN A C 1
ATOM 3207 O O . ASN A 1 443 ? 19.833 4.146 -3.324 1.00 54.19 460 ASN A O 1
ATOM 3212 N N . MET A 1 444 ? 21.498 3.874 -4.844 1.00 58.75 461 MET A N 1
ATOM 3213 C CA . MET A 1 444 ? 21.938 5.272 -4.796 1.00 61.43 461 MET A CA 1
ATOM 3214 C C . MET A 1 444 ? 20.871 6.194 -5.403 1.00 62.76 461 MET A C 1
ATOM 3215 O O . MET A 1 444 ? 20.461 7.178 -4.805 1.00 63.35 461 MET A O 1
ATOM 3220 N N . MET A 1 445 ? 20.401 5.837 -6.588 1.00 63.78 462 MET A N 1
ATOM 3221 C CA . MET A 1 445 ? 19.316 6.541 -7.236 1.00 67.77 462 MET A CA 1
ATOM 3222 C C . MET A 1 445 ? 18.010 6.607 -6.416 1.00 68.74 462 MET A C 1
ATOM 3223 O O . MET A 1 445 ? 17.330 7.616 -6.375 1.00 70.15 462 MET A O 1
ATOM 3228 N N . ARG A 1 446 ? 17.662 5.497 -5.802 1.00 70.95 463 ARG A N 1
ATOM 3229 C CA . ARG A 1 446 ? 16.437 5.376 -5.029 1.00 74.86 463 ARG A CA 1
ATOM 3230 C C . ARG A 1 446 ? 16.452 6.458 -3.949 1.00 76.55 463 ARG A C 1
ATOM 3231 O O . ARG A 1 446 ? 15.482 7.197 -3.794 1.00 80.13 463 ARG A O 1
ATOM 3239 N N . HIS A 1 447 ? 17.567 6.578 -3.236 1.00 76.96 464 HIS A N 1
ATOM 3240 C CA . HIS A 1 447 ? 17.695 7.598 -2.186 1.00 79.96 464 HIS A CA 1
ATOM 3241 C C . HIS A 1 447 ? 17.690 9.022 -2.718 1.00 82.11 464 HIS A C 1
ATOM 3242 O O . HIS A 1 447 ? 17.169 9.933 -2.079 1.00 82.14 464 HIS A O 1
ATOM 3249 N N . VAL A 1 448 ? 18.308 9.218 -3.871 1.00 81.22 465 VAL A N 1
ATOM 3250 C CA . VAL A 1 448 ? 18.324 10.528 -4.499 1.00 83.23 465 VAL A CA 1
ATOM 3251 C C . VAL A 1 448 ? 16.931 10.981 -4.950 1.00 81.15 465 VAL A C 1
ATOM 3252 O O . VAL A 1 448 ? 16.616 12.152 -4.882 1.00 80.03 465 VAL A O 1
ATOM 3256 N N . LEU A 1 449 ? 16.106 10.053 -5.419 1.00 82.61 466 LEU A N 1
ATOM 3257 C CA . LEU A 1 449 ? 14.792 10.407 -5.967 1.00 82.67 466 LEU A CA 1
ATOM 3258 C C . LEU A 1 449 ? 13.718 10.495 -4.906 1.00 81.07 466 LEU A C 1
ATOM 3259 O O . LEU A 1 449 ? 12.749 11.233 -5.062 1.00 86.60 466 LEU A O 1
ATOM 3264 N N . GLY A 1 450 ? 13.899 9.753 -3.826 1.00 77.41 467 GLY A N 1
ATOM 3265 C CA . GLY A 1 450 ? 12.887 9.664 -2.801 1.00 77.34 467 GLY A CA 1
ATOM 3266 C C . GLY A 1 450 ? 11.962 8.495 -3.057 1.00 77.18 467 GLY A C 1
ATOM 3267 O O . GLY A 1 450 ? 11.695 8.125 -4.212 1.00 76.13 467 GLY A O 1
ATOM 3268 N N . ASP A 1 451 ? 11.443 7.936 -1.967 1.00 79.02 468 ASP A N 1
ATOM 3269 C CA . ASP A 1 451 ? 10.652 6.702 -2.006 1.00 81.02 468 ASP A CA 1
ATOM 3270 C C . ASP A 1 451 ? 9.519 6.742 -2.993 1.00 78.87 468 ASP A C 1
ATOM 3271 O O . ASP A 1 451 ? 9.444 5.908 -3.892 1.00 81.79 468 ASP A O 1
ATOM 3276 N N . ASP A 1 452 ? 8.630 7.707 -2.834 1.00 79.30 469 ASP A N 1
ATOM 3277 C CA . ASP A 1 452 ? 7.449 7.765 -3.671 1.00 77.41 469 ASP A CA 1
ATOM 3278 C C . ASP A 1 452 ? 7.760 8.036 -5.131 1.00 74.43 469 ASP A C 1
ATOM 3279 O O . ASP A 1 452 ? 7.152 7.437 -6.004 1.00 70.96 469 ASP A O 1
ATOM 3284 N N . ASN A 1 453 ? 8.721 8.906 -5.398 1.00 74.78 470 ASN A N 1
ATOM 3285 C CA . ASN A 1 453 ? 9.108 9.166 -6.777 1.00 74.64 470 ASN A CA 1
ATOM 3286 C C . ASN A 1 453 ? 9.700 7.952 -7.433 1.00 73.20 470 ASN A C 1
ATOM 3287 O O . ASN A 1 453 ? 9.467 7.671 -8.605 1.00 73.43 470 ASN A O 1
ATOM 3292 N N . TRP A 1 454 ? 10.490 7.236 -6.648 1.00 72.67 471 TRP A N 1
ATOM 3293 C CA . TRP A 1 454 ? 11.088 5.985 -7.060 1.00 70.14 471 TRP A CA 1
ATOM 3294 C C . TRP A 1 454 ? 10.021 4.942 -7.482 1.00 69.25 471 TRP A C 1
ATOM 3295 O O . TRP A 1 454 ? 10.064 4.419 -8.610 1.00 65.01 471 TRP A O 1
ATOM 3306 N N . LYS A 1 455 ? 9.082 4.654 -6.571 1.00 69.61 472 LYS A N 1
ATOM 3307 C CA . LYS A 1 455 ? 7.972 3.732 -6.837 1.00 70.57 472 LYS A CA 1
ATOM 3308 C C . LYS A 1 455 ? 7.228 4.154 -8.094 1.00 71.88 472 LYS A C 1
ATOM 3309 O O . LYS A 1 455 ? 6.966 3.348 -8.978 1.00 75.36 472 LYS A O 1
ATOM 3315 N N . ALA A 1 456 ? 6.904 5.434 -8.162 1.00 71.95 473 ALA A N 1
ATOM 3316 C CA . ALA A 1 456 ? 6.187 5.979 -9.303 1.00 73.02 473 ALA A CA 1
ATOM 3317 C C . ALA A 1 456 ? 6.966 5.770 -10.585 1.00 70.06 473 ALA A C 1
ATOM 3318 O O . ALA A 1 456 ? 6.414 5.303 -11.590 1.00 69.89 473 ALA A O 1
ATOM 3320 N N . GLY A 1 457 ? 8.238 6.146 -10.552 1.00 69.81 474 GLY A N 1
ATOM 3321 C CA . GLY A 1 457 ? 9.127 5.945 -11.688 1.00 69.87 474 GLY A CA 1
ATOM 3322 C C . GLY A 1 457 ? 9.096 4.502 -12.169 1.00 69.58 474 GLY A C 1
ATOM 3323 O O . GLY A 1 457 ? 8.876 4.222 -13.358 1.00 69.65 474 GLY A O 1
ATOM 3324 N N . LEU A 1 458 ? 9.280 3.568 -11.239 1.00 68.33 475 LEU A N 1
ATOM 3325 C CA . LEU A 1 458 ? 9.272 2.148 -11.612 1.00 67.27 475 LEU A CA 1
ATOM 3326 C C . LEU A 1 458 ? 7.922 1.685 -12.207 1.00 68.82 475 LEU A C 1
ATOM 3327 O O . LEU A 1 458 ? 7.897 0.922 -13.193 1.00 68.24 475 LEU A O 1
ATOM 3332 N N . LYS A 1 459 ? 6.814 2.141 -11.621 1.00 69.42 476 LYS A N 1
ATOM 3333 C CA . LYS A 1 459 ? 5.495 1.769 -12.125 1.00 68.80 476 LYS A CA 1
ATOM 3334 C C . LYS A 1 459 ? 5.299 2.298 -13.549 1.00 68.37 476 LYS A C 1
ATOM 3335 O O . LYS A 1 459 ? 4.707 1.632 -14.392 1.00 64.62 476 LYS A O 1
ATOM 3341 N N . ALA A 1 460 ? 5.828 3.491 -13.810 1.00 70.85 477 ALA A N 1
ATOM 3342 C CA . ALA A 1 460 ? 5.827 4.047 -15.153 1.00 73.87 477 ALA A CA 1
ATOM 3343 C C . ALA A 1 460 ? 6.606 3.156 -16.113 1.00 73.55 477 ALA A C 1
ATOM 3344 O O . ALA A 1 460 ? 6.106 2.803 -17.177 1.00 76.14 477 ALA A O 1
ATOM 3346 N N . TYR A 1 461 ? 7.828 2.800 -15.723 1.00 70.74 478 TYR A N 1
ATOM 3347 C CA . TYR A 1 461 ? 8.685 1.892 -16.504 1.00 65.84 478 TYR A CA 1
ATOM 3348 C C . TYR A 1 461 ? 8.004 0.569 -16.829 1.00 62.65 478 TYR A C 1
ATOM 3349 O O . TYR A 1 461 ? 7.890 0.181 -17.989 1.00 58.48 478 TYR A O 1
ATOM 3358 N N . LEU A 1 462 ? 7.565 -0.116 -15.774 1.00 61.69 479 LEU A N 1
ATOM 3359 C CA . LEU A 1 462 ? 7.006 -1.441 -15.895 1.00 59.49 479 LEU A CA 1
ATOM 3360 C C . LEU A 1 462 ? 5.750 -1.399 -16.739 1.00 63.10 479 LEU A C 1
ATOM 3361 O O . LEU A 1 462 ? 5.518 -2.261 -17.586 1.00 63.15 479 LEU A O 1
ATOM 3366 N N . THR A 1 463 ? 4.933 -0.381 -16.505 1.00 66.69 480 THR A N 1
ATOM 3367 C CA . THR A 1 463 ? 3.678 -0.233 -17.228 1.00 67.54 480 THR A CA 1
ATOM 3368 C C . THR A 1 463 ? 3.973 -0.001 -18.692 1.00 67.27 480 THR A C 1
ATOM 3369 O O . THR A 1 463 ? 3.364 -0.613 -19.548 1.00 64.63 480 THR A O 1
ATOM 3373 N N . ASP A 1 464 ? 4.927 0.890 -18.953 1.00 70.87 481 ASP A N 1
ATOM 3374 C CA . ASP A 1 464 ? 5.357 1.221 -20.300 1.00 72.74 481 ASP A CA 1
ATOM 3375 C C . ASP A 1 464 ? 5.845 -0.007 -21.052 1.00 71.20 481 ASP A C 1
ATOM 3376 O O . ASP A 1 464 ? 5.405 -0.266 -22.163 1.00 74.49 481 ASP A O 1
ATOM 3381 N N . ARG A 1 465 ? 6.742 -0.775 -20.453 1.00 67.38 482 ARG A N 1
ATOM 3382 C CA . ARG A 1 465 ? 7.437 -1.816 -21.205 1.00 65.21 482 ARG A CA 1
ATOM 3383 C C . ARG A 1 465 ? 6.870 -3.211 -20.980 1.00 62.72 482 ARG A C 1
ATOM 3384 O O . ARG A 1 465 ? 7.376 -4.190 -21.518 1.00 58.11 482 ARG A O 1
ATOM 3392 N N . ALA A 1 466 ? 5.806 -3.274 -20.185 1.00 63.58 483 ALA A N 1
ATOM 3393 C CA . ALA A 1 466 ? 5.072 -4.502 -19.931 1.00 61.59 483 ALA A CA 1
ATOM 3394 C C . ALA A 1 466 ? 4.949 -5.398 -21.163 1.00 61.04 483 ALA A C 1
ATOM 3395 O O . ALA A 1 466 ? 4.690 -4.936 -22.282 1.00 62.66 483 ALA A O 1
ATOM 3397 N N . LEU A 1 467 ? 5.205 -6.679 -20.934 1.00 58.46 484 LEU A N 1
ATOM 3398 C CA . LEU A 1 467 ? 5.200 -7.699 -21.966 1.00 59.74 484 LEU A CA 1
ATOM 3399 C C . LEU A 1 467 ? 6.115 -7.370 -23.136 1.00 59.62 484 LEU A C 1
ATOM 3400 O O . LEU A 1 467 ? 5.948 -7.913 -24.216 1.00 60.34 484 LEU A O 1
ATOM 3405 N N . GLN A 1 468 ? 7.098 -6.509 -22.921 1.00 61.01 485 GLN A N 1
ATOM 3406 C CA . GLN A 1 468 ? 8.007 -6.152 -23.989 1.00 64.69 485 GLN A CA 1
ATOM 3407 C C . GLN A 1 468 ? 9.452 -6.198 -23.558 1.00 63.17 485 GLN A C 1
ATOM 3408 O O . GLN A 1 468 ? 9.758 -6.583 -22.431 1.00 59.48 485 GLN A O 1
ATOM 3414 N N . GLY A 1 469 ? 10.334 -5.794 -24.472 1.00 63.64 486 GLY A N 1
ATOM 3415 C CA . GLY A 1 469 ? 11.758 -5.619 -24.169 1.00 66.42 486 GLY A CA 1
ATOM 3416 C C . GLY A 1 469 ? 12.117 -4.238 -23.641 1.00 66.09 486 GLY A C 1
ATOM 3417 O O . GLY A 1 469 ? 11.420 -3.272 -23.892 1.00 69.18 486 GLY A O 1
ATOM 3418 N N . ALA A 1 470 ? 13.198 -4.158 -22.880 1.00 65.75 487 ALA A N 1
ATOM 3419 C CA . ALA A 1 470 ? 13.632 -2.895 -22.308 1.00 66.62 487 ALA A CA 1
ATOM 3420 C C . ALA A 1 470 ? 15.097 -2.668 -22.632 1.00 67.34 487 ALA A C 1
ATOM 3421 O O . ALA A 1 470 ? 15.889 -3.616 -22.749 1.00 62.52 487 ALA A O 1
ATOM 3423 N N . VAL A 1 471 ? 15.436 -1.394 -22.799 1.00 67.86 488 VAL A N 1
ATOM 3424 C CA . VAL A 1 471 ? 16.810 -0.967 -22.862 1.00 66.48 488 VAL A CA 1
ATOM 3425 C C . VAL A 1 471 ? 16.998 0.111 -21.851 1.00 67.13 488 VAL A C 1
ATOM 3426 O O . VAL A 1 471 ? 16.046 0.627 -21.246 1.00 68.54 488 VAL A O 1
ATOM 3430 N N . ASP A 1 472 ? 18.268 0.433 -21.716 1.00 66.21 489 ASP A N 1
ATOM 3431 C CA . ASP A 1 472 ? 18.788 1.435 -20.844 1.00 68.20 489 ASP A CA 1
ATOM 3432 C C . ASP A 1 472 ? 17.934 2.717 -20.757 1.00 69.67 489 ASP A C 1
ATOM 3433 O O . ASP A 1 472 ? 17.481 3.106 -19.675 1.00 68.82 489 ASP A O 1
ATOM 3438 N N . GLU A 1 473 ? 17.722 3.367 -21.892 1.00 68.27 490 GLU A N 1
ATOM 3439 C CA . GLU A 1 473 ? 17.036 4.650 -21.917 1.00 70.73 490 GLU A CA 1
ATOM 3440 C C . GLU A 1 473 ? 15.560 4.591 -21.450 1.00 71.25 490 GLU A C 1
ATOM 3441 O O . GLU A 1 473 ? 15.113 5.462 -20.688 1.00 72.30 490 GLU A O 1
ATOM 3447 N N . GLN A 1 474 ? 14.828 3.545 -21.842 1.00 69.87 491 GLN A N 1
ATOM 3448 C CA . GLN A 1 474 ? 13.431 3.383 -21.405 1.00 67.87 491 GLN A CA 1
ATOM 3449 C C . GLN A 1 474 ? 13.276 3.428 -19.880 1.00 67.00 491 GLN A C 1
ATOM 3450 O O . GLN A 1 474 ? 12.281 3.939 -19.382 1.00 69.72 491 GLN A O 1
ATOM 3456 N N . LEU A 1 475 ? 14.235 2.890 -19.140 1.00 61.99 492 LEU A N 1
ATOM 3457 C CA . LEU A 1 475 ? 14.175 3.007 -17.693 1.00 62.49 492 LEU A CA 1
ATOM 3458 C C . LEU A 1 475 ? 14.307 4.440 -17.230 1.00 65.92 492 LEU A C 1
ATOM 3459 O O . LEU A 1 475 ? 13.600 4.860 -16.320 1.00 67.47 492 LEU A O 1
ATOM 3464 N N . TYR A 1 476 ? 15.251 5.178 -17.810 1.00 69.26 493 TYR A N 1
ATOM 3465 C CA . TYR A 1 476 ? 15.492 6.564 -17.385 1.00 70.20 493 TYR A CA 1
ATOM 3466 C C . TYR A 1 476 ? 14.242 7.413 -17.660 1.00 71.17 493 TYR A C 1
ATOM 3467 O O . TYR A 1 476 ? 13.861 8.260 -16.849 1.00 71.09 493 TYR A O 1
ATOM 3476 N N . ALA A 1 477 ? 13.617 7.178 -18.809 1.00 72.32 494 ALA A N 1
ATOM 3477 C CA . ALA A 1 477 ? 12.343 7.821 -19.154 1.00 76.65 494 ALA A CA 1
ATOM 3478 C C . ALA A 1 477 ? 11.321 7.667 -18.018 1.00 76.44 494 ALA A C 1
ATOM 3479 O O . ALA A 1 477 ? 10.818 8.663 -17.470 1.00 77.43 494 ALA A O 1
ATOM 3481 N N . GLY A 1 478 ? 11.043 6.412 -17.672 1.00 74.14 495 GLY A N 1
ATOM 3482 C CA . GLY A 1 478 ? 10.156 6.064 -16.569 1.00 75.36 495 GLY A CA 1
ATOM 3483 C C . GLY A 1 478 ? 10.437 6.820 -15.279 1.00 77.00 495 GLY A C 1
ATOM 3484 O O . GLY A 1 478 ? 9.527 7.371 -14.676 1.00 81.01 495 GLY A O 1
ATOM 3485 N N . LEU A 1 479 ? 11.694 6.895 -14.884 1.00 76.94 496 LEU A N 1
ATOM 3486 C CA . LEU A 1 479 ? 12.037 7.511 -13.612 1.00 79.34 496 LEU A CA 1
ATOM 3487 C C . LEU A 1 479 ? 11.891 9.011 -13.675 1.00 80.28 496 LEU A C 1
ATOM 3488 O O . LEU A 1 479 ? 11.521 9.630 -12.689 1.00 83.45 496 LEU A O 1
ATOM 3493 N N . GLN A 1 480 ? 12.199 9.566 -14.847 1.00 79.18 497 GLN A N 1
ATOM 3494 C CA . GLN A 1 480 ? 12.111 10.992 -15.148 1.00 79.77 497 GLN A CA 1
ATOM 3495 C C . GLN A 1 480 ? 10.671 11.479 -15.030 1.00 82.28 497 GLN A C 1
ATOM 3496 O O . GLN A 1 480 ? 10.382 12.440 -14.304 1.00 81.68 497 GLN A O 1
ATOM 3502 N N . SER A 1 481 ? 9.775 10.796 -15.738 1.00 81.76 498 SER A N 1
ATOM 3503 C CA . SER A 1 481 ? 8.356 11.116 -15.712 1.00 82.27 498 SER A CA 1
ATOM 3504 C C . SER A 1 481 ? 7.824 11.329 -14.304 1.00 83.28 498 SER A C 1
ATOM 3505 O O . SER A 1 481 ? 7.044 12.256 -14.092 1.00 91.33 498 SER A O 1
ATOM 3508 N N . ALA A 1 482 ? 8.252 10.516 -13.342 1.00 79.89 499 ALA A N 1
ATOM 3509 C CA . ALA A 1 482 ? 7.743 10.626 -11.962 1.00 81.78 499 ALA A CA 1
ATOM 3510 C C . ALA A 1 482 ? 8.269 11.838 -11.195 1.00 86.36 499 ALA A C 1
ATOM 3511 O O . ALA A 1 482 ? 7.808 12.097 -10.077 1.00 87.28 499 ALA A O 1
ATOM 3513 N N . ILE A 1 483 ? 9.224 12.564 -11.784 1.00 89.39 500 ILE A N 1
ATOM 3514 C CA . ILE A 1 483 ? 9.746 13.807 -11.183 1.00 90.87 500 ILE A CA 1
ATOM 3515 C C . ILE A 1 483 ? 9.786 15.017 -12.099 1.00 91.87 500 ILE A C 1
ATOM 3516 O O . ILE A 1 483 ? 10.311 16.064 -11.710 1.00 93.18 500 ILE A O 1
ATOM 3521 N N . GLU A 1 484 ? 9.266 14.870 -13.316 1.00 92.36 501 GLU A N 1
ATOM 3522 C CA . GLU A 1 484 ? 9.203 15.988 -14.251 1.00 94.96 501 GLU A CA 1
ATOM 3523 C C . GLU A 1 484 ? 8.517 17.178 -13.574 1.00 96.45 501 GLU A C 1
ATOM 3524 O O . GLU A 1 484 ? 7.489 17.018 -12.927 1.00 97.28 501 GLU A O 1
ATOM 3530 N N . GLY A 1 485 ? 9.131 18.350 -13.672 1.00 98.28 502 GLY A N 1
ATOM 3531 C CA . GLY A 1 485 ? 8.620 19.557 -13.022 1.00 104.22 502 GLY A CA 1
ATOM 3532 C C . GLY A 1 485 ? 8.727 19.628 -11.498 1.00 104.20 502 GLY A C 1
ATOM 3533 O O . GLY A 1 485 ? 8.518 20.702 -10.914 1.00 107.03 502 GLY A O 1
ATOM 3534 N N . LYS A 1 486 ? 9.069 18.520 -10.840 1.00 98.04 503 LYS A N 1
ATOM 3535 C CA . LYS A 1 486 ? 9.037 18.483 -9.375 1.00 97.11 503 LYS A CA 1
ATOM 3536 C C . LYS A 1 486 ? 10.295 19.059 -8.725 1.00 97.37 503 LYS A C 1
ATOM 3537 O O . LYS A 1 486 ? 10.415 19.067 -7.495 1.00 93.25 503 LYS A O 1
ATOM 3543 N N . GLY A 1 487 ? 11.221 19.540 -9.556 1.00 101.02 504 GLY A N 1
ATOM 3544 C CA . GLY A 1 487 ? 12.434 20.210 -9.096 1.00 105.02 504 GLY A CA 1
ATOM 3545 C C . GLY A 1 487 ? 13.221 19.455 -8.037 1.00 107.48 504 GLY A C 1
ATOM 3546 O O . GLY A 1 487 ? 13.714 20.064 -7.103 1.00 113.16 504 GLY A O 1
ATOM 3547 N N . VAL A 1 488 ? 13.330 18.135 -8.179 1.00 105.52 505 VAL A N 1
ATOM 3548 C CA . VAL A 1 488 ? 14.084 17.292 -7.227 1.00 105.04 505 VAL A CA 1
ATOM 3549 C C . VAL A 1 488 ? 15.546 17.172 -7.691 1.00 99.36 505 VAL A C 1
ATOM 3550 O O . VAL A 1 488 ? 16.465 17.007 -6.888 1.00 89.46 505 VAL A O 1
ATOM 3554 N N . LEU A 1 489 ? 15.742 17.271 -9.003 1.00 99.02 506 LEU A N 1
ATOM 3555 C CA . LEU A 1 489 ? 17.065 17.437 -9.567 1.00 99.34 506 LEU A CA 1
ATOM 3556 C C . LEU A 1 489 ? 17.305 18.920 -9.931 1.00 102.89 506 LEU A C 1
ATOM 3557 O O . LEU A 1 489 ? 16.409 19.601 -10.462 1.00 102.54 506 LEU A O 1
ATOM 3562 N N . PRO A 1 490 ? 18.516 19.428 -9.637 1.00 101.89 507 PRO A N 1
ATOM 3563 C CA . PRO A 1 490 ? 18.943 20.739 -10.114 1.00 105.71 507 PRO A CA 1
ATOM 3564 C C . PRO A 1 490 ? 18.512 21.000 -11.567 1.00 108.06 507 PRO A C 1
ATOM 3565 O O . PRO A 1 490 ? 18.338 20.076 -12.360 1.00 106.12 507 PRO A O 1
ATOM 3569 N N . ASN A 1 491 ? 18.363 22.257 -11.926 1.00 107.57 508 ASN A N 1
ATOM 3570 C CA . ASN A 1 491 ? 17.726 22.565 -13.188 1.00 107.97 508 ASN A CA 1
ATOM 3571 C C . ASN A 1 491 ? 18.633 22.251 -14.370 1.00 103.69 508 ASN A C 1
ATOM 3572 O O . ASN A 1 491 ? 19.810 22.590 -14.355 1.00 97.91 508 ASN A O 1
ATOM 3577 N N . GLY A 1 492 ? 18.070 21.587 -15.379 1.00 102.33 509 GLY A N 1
ATOM 3578 C CA . GLY A 1 492 ? 18.776 21.291 -16.617 1.00 102.02 509 GLY A CA 1
ATOM 3579 C C . GLY A 1 492 ? 19.328 19.882 -16.623 1.00 100.76 509 GLY A C 1
ATOM 3580 O O . GLY A 1 492 ? 19.973 19.488 -17.587 1.00 101.37 509 GLY A O 1
ATOM 3581 N N . VAL A 1 493 ? 19.068 19.109 -15.565 1.00 98.80 510 VAL A N 1
ATOM 3582 C CA . VAL A 1 493 ? 19.638 17.763 -15.446 1.00 98.53 510 VAL A CA 1
ATOM 3583 C C . VAL A 1 493 ? 18.585 16.641 -15.458 1.00 94.47 510 VAL A C 1
ATOM 3584 O O . VAL A 1 493 ? 17.683 16.603 -14.625 1.00 92.81 510 VAL A O 1
ATOM 3588 N N . THR A 1 494 ? 18.751 15.728 -16.417 1.00 89.02 511 THR A N 1
ATOM 3589 C CA . THR A 1 494 ? 17.887 14.571 -16.597 1.00 84.11 511 THR A CA 1
ATOM 3590 C C . THR A 1 494 ? 18.261 13.460 -15.605 1.00 82.40 511 THR A C 1
ATOM 3591 O O . THR A 1 494 ? 19.373 13.444 -15.068 1.00 80.08 511 THR A O 1
ATOM 3595 N N . VAL A 1 495 ? 17.343 12.515 -15.387 1.00 79.32 512 VAL A N 1
ATOM 3596 C CA . VAL A 1 495 ? 17.702 11.245 -14.793 1.00 74.12 512 VAL A CA 1
ATOM 3597 C C . VAL A 1 495 ? 18.747 10.541 -15.669 1.00 70.45 512 VAL A C 1
ATOM 3598 O O . VAL A 1 495 ? 19.720 10.002 -15.145 1.00 65.95 512 VAL A O 1
ATOM 3602 N N . ALA A 1 496 ? 18.516 10.521 -16.982 1.00 68.36 513 ALA A N 1
ATOM 3603 C CA . ALA A 1 496 ? 19.444 9.915 -17.945 1.00 68.12 513 ALA A CA 1
ATOM 3604 C C . ALA A 1 496 ? 20.852 10.547 -17.995 1.00 71.56 513 ALA A C 1
ATOM 3605 O O . ALA A 1 496 ? 21.871 9.867 -18.200 1.00 65.61 513 ALA A O 1
ATOM 3607 N N . GLN A 1 497 ? 20.931 11.850 -17.773 1.00 78.51 514 GLN A N 1
ATOM 3608 C CA . GLN A 1 497 ? 22.235 12.499 -17.803 1.00 79.74 514 GLN A CA 1
ATOM 3609 C C . GLN A 1 497 ? 23.097 11.866 -16.715 1.00 73.86 514 GLN A C 1
ATOM 3610 O O . GLN A 1 497 ? 24.248 11.514 -16.971 1.00 70.63 514 GLN A O 1
ATOM 3616 N N . ILE A 1 498 ? 22.506 11.712 -15.527 1.00 70.03 515 ILE A N 1
ATOM 3617 C CA . ILE A 1 498 ? 23.198 11.200 -14.357 1.00 68.69 515 ILE A CA 1
ATOM 3618 C C . ILE A 1 498 ? 23.577 9.746 -14.573 1.00 67.75 515 ILE A C 1
ATOM 3619 O O . ILE A 1 498 ? 24.744 9.377 -14.444 1.00 62.81 515 ILE A O 1
ATOM 3624 N N . MET A 1 499 ? 22.591 8.929 -14.917 1.00 70.22 516 MET A N 1
ATOM 3625 C CA . MET A 1 499 ? 22.789 7.485 -14.925 1.00 69.51 516 MET A CA 1
ATOM 3626 C C . MET A 1 499 ? 23.760 7.053 -15.997 1.00 69.25 516 MET A C 1
ATOM 3627 O O . MET A 1 499 ? 24.531 6.101 -15.790 1.00 64.53 516 MET A O 1
ATOM 3632 N N . ARG A 1 500 ? 23.806 7.798 -17.093 1.00 67.27 517 ARG A N 1
ATOM 3633 C CA . ARG A 1 500 ? 24.749 7.455 -18.130 1.00 66.26 517 ARG A CA 1
ATOM 3634 C C . ARG A 1 500 ? 26.191 7.546 -17.671 1.00 66.04 517 ARG A C 1
ATOM 3635 O O . ARG A 1 500 ? 27.042 6.785 -18.131 1.00 63.25 517 ARG A O 1
ATOM 3643 N N . THR A 1 501 ? 26.483 8.458 -16.745 1.00 68.12 518 THR A N 1
ATOM 3644 C CA . THR A 1 501 ? 27.868 8.588 -16.261 1.00 63.47 518 THR A CA 1
ATOM 3645 C C . THR A 1 501 ? 28.248 7.333 -15.491 1.00 58.73 518 THR A C 1
ATOM 3646 O O . THR A 1 501 ? 29.383 6.909 -15.535 1.00 57.89 518 THR A O 1
ATOM 3650 N N . TRP A 1 502 ? 27.272 6.727 -14.822 1.00 59.69 519 TRP A N 1
ATOM 3651 C CA . TRP A 1 502 ? 27.503 5.508 -14.031 1.00 60.38 519 TRP A CA 1
ATOM 3652 C C . TRP A 1 502 ? 27.359 4.207 -14.840 1.00 60.13 519 TRP A C 1
ATOM 3653 O O . TRP A 1 502 ? 27.946 3.178 -14.510 1.00 63.48 519 TRP A O 1
ATOM 3664 N N . THR A 1 503 ? 26.577 4.283 -15.904 1.00 62.20 520 THR A N 1
ATOM 3665 C CA . THR A 1 503 ? 26.135 3.121 -16.640 1.00 60.54 520 THR A CA 1
ATOM 3666 C C . THR A 1 503 ? 27.091 2.740 -17.727 1.00 55.17 520 THR A C 1
ATOM 3667 O O . THR A 1 503 ? 27.286 1.568 -17.991 1.00 54.44 520 THR A O 1
ATOM 3671 N N . ASN A 1 504 ? 27.675 3.739 -18.364 1.00 54.53 521 ASN A N 1
ATOM 3672 C CA . ASN A 1 504 ? 28.565 3.537 -19.503 1.00 53.67 521 ASN A CA 1
ATOM 3673 C C . ASN A 1 504 ? 30.067 3.599 -19.174 1.00 52.69 521 ASN A C 1
ATOM 3674 O O . ASN A 1 504 ? 30.903 3.625 -20.064 1.00 53.48 521 ASN A O 1
ATOM 3679 N N . GLU A 1 505 ? 30.399 3.586 -17.896 1.00 52.09 522 GLU A N 1
ATOM 3680 C CA . GLU A 1 505 ? 31.773 3.689 -17.479 1.00 53.68 522 GLU A CA 1
ATOM 3681 C C . GLU A 1 505 ? 32.132 2.594 -16.463 1.00 50.00 522 GLU A C 1
ATOM 3682 O O . GLU A 1 505 ? 31.452 2.405 -15.490 1.00 52.04 522 GLU A O 1
ATOM 3688 N N . ALA A 1 506 ? 33.216 1.884 -16.724 1.00 49.05 523 ALA A N 1
ATOM 3689 C CA . ALA A 1 506 ? 33.744 0.905 -15.821 1.00 48.28 523 ALA A CA 1
ATOM 3690 C C . ALA A 1 506 ? 34.177 1.518 -14.501 1.00 50.40 523 ALA A C 1
ATOM 3691 O O . ALA A 1 506 ? 34.817 2.554 -14.459 1.00 56.37 523 ALA A O 1
ATOM 3693 N N . GLY A 1 507 ? 33.850 0.828 -13.419 1.00 52.32 524 GLY A N 1
ATOM 3694 C CA . GLY A 1 507 ? 34.410 1.140 -12.143 1.00 50.14 524 GLY A CA 1
ATOM 3695 C C . GLY A 1 507 ? 33.602 2.207 -11.464 1.00 52.03 524 GLY A C 1
ATOM 3696 O O . GLY A 1 507 ? 32.490 2.551 -11.884 1.00 52.40 524 GLY A O 1
ATOM 3697 N N . TYR A 1 508 ? 34.207 2.750 -10.426 1.00 52.14 525 TYR A N 1
ATOM 3698 C CA . TYR A 1 508 ? 33.600 3.752 -9.608 1.00 53.72 525 TYR A CA 1
ATOM 3699 C C . TYR A 1 508 ? 34.664 4.758 -9.172 1.00 55.37 525 TYR A C 1
ATOM 3700 O O . TYR A 1 508 ? 35.856 4.482 -9.290 1.00 58.64 525 TYR A O 1
ATOM 3709 N N . PRO A 1 509 ? 34.238 5.943 -8.712 1.00 53.50 526 PRO A N 1
ATOM 3710 C CA . PRO A 1 509 ? 35.195 6.928 -8.267 1.00 54.12 526 PRO A CA 1
ATOM 3711 C C . PRO A 1 509 ? 35.527 6.847 -6.805 1.00 52.71 526 PRO A C 1
ATOM 3712 O O . PRO A 1 509 ? 34.771 6.295 -6.014 1.00 51.86 526 PRO A O 1
ATOM 3716 N N . VAL A 1 510 ? 36.665 7.427 -6.468 1.00 52.22 527 VAL A N 1
ATOM 3717 C CA . VAL A 1 510 ? 36.909 7.857 -5.117 1.00 54.44 527 VAL A CA 1
ATOM 3718 C C . VAL A 1 510 ? 36.764 9.374 -5.097 1.00 59.40 527 VAL A C 1
ATOM 3719 O O . VAL A 1 510 ? 37.236 10.074 -6.016 1.00 58.01 527 VAL A O 1
ATOM 3723 N N . LEU A 1 511 ? 36.103 9.871 -4.051 1.00 61.35 528 LEU A N 1
ATOM 3724 C CA . LEU A 1 511 ? 35.918 11.291 -3.874 1.00 64.28 528 LEU A CA 1
ATOM 3725 C C . LEU A 1 511 ? 36.906 11.749 -2.834 1.00 64.50 528 LEU A C 1
ATOM 3726 O O . LEU A 1 511 ? 36.826 11.339 -1.659 1.00 60.84 528 LEU A O 1
ATOM 3731 N N . ASN A 1 512 ? 37.845 12.582 -3.279 1.00 66.10 529 ASN A N 1
ATOM 3732 C CA . ASN A 1 512 ? 38.860 13.134 -2.402 1.00 69.08 529 ASN A CA 1
ATOM 3733 C C . ASN A 1 512 ? 38.395 14.398 -1.771 1.00 68.24 529 ASN A C 1
ATOM 3734 O O . ASN A 1 512 ? 37.906 15.252 -2.484 1.00 69.80 529 ASN A O 1
ATOM 3739 N N . VAL A 1 513 ? 38.553 14.515 -0.445 1.00 69.90 530 VAL A N 1
ATOM 3740 C CA . VAL A 1 513 ? 38.148 15.727 0.303 1.00 75.39 530 VAL A CA 1
ATOM 3741 C C . VAL A 1 513 ? 39.296 16.337 1.125 1.00 75.53 530 VAL A C 1
ATOM 3742 O O . VAL A 1 513 ? 39.744 15.804 2.151 1.00 69.62 530 VAL A O 1
ATOM 3746 N N . ARG A 1 514 ? 39.751 17.482 0.623 1.00 80.89 531 ARG A N 1
ATOM 3747 C CA . ARG A 1 514 ? 40.865 18.215 1.183 1.00 85.63 531 ARG A CA 1
ATOM 3748 C C . ARG A 1 514 ? 40.323 19.477 1.829 1.00 88.16 531 ARG A C 1
ATOM 3749 O O . ARG A 1 514 ? 39.666 20.299 1.191 1.00 85.64 531 ARG A O 1
ATOM 3757 N N . ARG A 1 515 ? 40.610 19.652 3.106 1.00 92.31 532 ARG A N 1
ATOM 3758 C CA . ARG A 1 515 ? 40.218 20.905 3.711 1.00 97.77 532 ARG A CA 1
ATOM 3759 C C . ARG A 1 515 ? 41.354 21.870 3.949 1.00 99.34 532 ARG A C 1
ATOM 3760 O O . ARG A 1 515 ? 42.300 21.566 4.673 1.00 91.09 532 ARG A O 1
ATOM 3768 N N . SER A 1 516 ? 41.227 23.041 3.314 1.00 109.45 533 SER A N 1
ATOM 3769 C CA . SER A 1 516 ? 41.939 24.265 3.725 1.00 111.16 533 SER A CA 1
ATOM 3770 C C . SER A 1 516 ? 41.199 24.612 5.004 1.00 108.60 533 SER A C 1
ATOM 3771 O O . SER A 1 516 ? 40.225 25.378 4.991 1.00 109.06 533 SER A O 1
ATOM 3774 N N . TYR A 1 517 ? 41.644 23.966 6.082 1.00 108.54 534 TYR A N 1
ATOM 3775 C CA . TYR A 1 517 ? 40.989 23.998 7.376 1.00 113.45 534 TYR A CA 1
ATOM 3776 C C . TYR A 1 517 ? 40.859 25.421 7.866 1.00 123.61 534 TYR A C 1
ATOM 3777 O O . TYR A 1 517 ? 39.961 26.166 7.468 1.00 130.60 534 TYR A O 1
ATOM 3786 N N . ASP A 1 518 ? 41.800 25.779 8.745 1.00 129.34 535 ASP A N 1
ATOM 3787 C CA . ASP A 1 518 ? 41.733 27.033 9.489 1.00 132.95 535 ASP A CA 1
ATOM 3788 C C . ASP A 1 518 ? 41.692 28.165 8.502 1.00 131.11 535 ASP A C 1
ATOM 3789 O O . ASP A 1 518 ? 42.682 28.845 8.259 1.00 132.44 535 ASP A O 1
ATOM 3794 N N . THR A 1 519 ? 40.496 28.363 7.974 1.00 127.05 536 THR A N 1
ATOM 3795 C CA . THR A 1 519 ? 40.290 29.145 6.776 1.00 124.91 536 THR A CA 1
ATOM 3796 C C . THR A 1 519 ? 38.951 28.786 6.147 1.00 119.03 536 THR A C 1
ATOM 3797 O O . THR A 1 519 ? 38.557 29.416 5.181 1.00 112.44 536 THR A O 1
ATOM 3801 N N . GLY A 1 520 ? 38.273 27.769 6.687 1.00 117.89 537 GLY A N 1
ATOM 3802 C CA . GLY A 1 520 ? 36.873 27.504 6.405 1.00 116.22 537 GLY A CA 1
ATOM 3803 C C . GLY A 1 520 ? 36.500 27.160 4.969 1.00 114.79 537 GLY A C 1
ATOM 3804 O O . GLY A 1 520 ? 35.521 27.709 4.469 1.00 120.96 537 GLY A O 1
ATOM 3805 N N . ASP A 1 521 ? 37.273 26.304 4.287 1.00 107.37 538 ASP A N 1
ATOM 3806 C CA . ASP A 1 521 ? 36.859 25.751 2.982 1.00 102.93 538 ASP A CA 1
ATOM 3807 C C . ASP A 1 521 ? 37.087 24.247 2.841 1.00 98.11 538 ASP A C 1
ATOM 3808 O O . ASP A 1 521 ? 37.756 23.613 3.656 1.00 93.91 538 ASP A O 1
ATOM 3813 N N . VAL A 1 522 ? 36.491 23.672 1.800 1.00 96.22 539 VAL A N 1
ATOM 3814 C CA . VAL A 1 522 ? 36.759 22.281 1.421 1.00 93.02 539 VAL A CA 1
ATOM 3815 C C . VAL A 1 522 ? 36.853 22.175 -0.093 1.00 90.85 539 VAL A C 1
ATOM 3816 O O . VAL A 1 522 ? 36.023 22.722 -0.821 1.00 91.56 539 VAL A O 1
ATOM 3820 N N . ILE A 1 523 ? 37.863 21.447 -0.554 1.00 88.33 540 ILE A N 1
ATOM 3821 C CA . ILE A 1 523 ? 37.952 21.060 -1.954 1.00 85.06 540 ILE A CA 1
ATOM 3822 C C . ILE A 1 523 ? 37.746 19.570 -2.085 1.00 80.32 540 ILE A C 1
ATOM 3823 O O . ILE A 1 523 ? 38.288 18.771 -1.314 1.00 76.96 540 ILE A O 1
ATOM 3828 N N . ILE A 1 524 ? 36.950 19.232 -3.090 1.00 78.37 541 ILE A N 1
ATOM 3829 C CA . ILE A 1 524 ? 36.629 17.868 -3.420 1.00 76.34 541 ILE A CA 1
ATOM 3830 C C . ILE A 1 524 ? 36.984 17.648 -4.857 1.00 74.11 541 ILE A C 1
ATOM 3831 O O . ILE A 1 524 ? 36.952 18.577 -5.663 1.00 73.49 541 ILE A O 1
ATOM 3836 N N . SER A 1 525 ? 37.272 16.389 -5.158 1.00 72.60 542 SER A N 1
ATOM 3837 C CA . SER A 1 525 ? 37.682 15.988 -6.472 1.00 71.23 542 SER A CA 1
ATOM 3838 C C . SER A 1 525 ? 37.524 14.496 -6.631 1.00 66.82 542 SER A C 1
ATOM 3839 O O . SER A 1 525 ? 37.558 13.755 -5.642 1.00 63.51 542 SER A O 1
ATOM 3842 N N . GLN A 1 526 ? 37.369 14.086 -7.897 1.00 68.08 543 GLN A N 1
ATOM 3843 C CA . GLN A 1 526 ? 37.052 12.710 -8.271 1.00 69.28 543 GLN A CA 1
ATOM 3844 C C . GLN A 1 526 ? 38.013 12.152 -9.293 1.00 69.14 543 GLN A C 1
ATOM 3845 O O . GLN A 1 526 ? 38.361 12.794 -10.288 1.00 69.18 543 GLN A O 1
ATOM 3851 N N . GLU A 1 527 ? 38.440 10.935 -9.015 1.00 69.44 544 GLU A N 1
ATOM 3852 C CA . GLU A 1 527 ? 39.177 10.124 -9.970 1.00 70.57 544 GLU A CA 1
ATOM 3853 C C . GLU A 1 527 ? 38.681 8.667 -9.831 1.00 65.50 544 GLU A C 1
ATOM 3854 O O . GLU A 1 527 ? 38.131 8.277 -8.782 1.00 60.02 544 GLU A O 1
ATOM 3860 N N . ARG A 1 528 ? 38.858 7.889 -10.896 1.00 61.32 545 ARG A N 1
ATOM 3861 C CA . ARG A 1 528 ? 38.542 6.473 -10.859 1.00 59.04 545 ARG A CA 1
ATOM 3862 C C . ARG A 1 528 ? 39.360 5.751 -9.796 1.00 55.99 545 ARG A C 1
ATOM 3863 O O . ARG A 1 528 ? 40.557 5.987 -9.659 1.00 58.31 545 ARG A O 1
ATOM 3871 N N . PHE A 1 529 ? 38.704 4.885 -9.033 1.00 54.09 546 PHE A N 1
ATOM 3872 C CA . PHE A 1 529 ? 39.378 4.102 -8.004 1.00 53.56 546 PHE A CA 1
ATOM 3873 C C . PHE A 1 529 ? 39.767 2.715 -8.504 1.00 48.87 546 PHE A C 1
ATOM 3874 O O . PHE A 1 529 ? 38.928 1.983 -9.033 1.00 50.84 546 PHE A O 1
ATOM 3882 N N . TYR A 1 530 ? 41.026 2.362 -8.293 1.00 46.29 547 TYR A N 1
ATOM 3883 C CA . TYR A 1 530 ? 41.521 1.019 -8.539 1.00 46.59 547 TYR A CA 1
ATOM 3884 C C . TYR A 1 530 ? 42.123 0.473 -7.249 1.00 48.33 547 TYR A C 1
ATOM 3885 O O . TYR A 1 530 ? 42.661 1.226 -6.436 1.00 44.71 547 TYR A O 1
ATOM 3894 N N . ASN A 1 531 ? 42.082 -0.854 -7.107 1.00 51.98 548 ASN A N 1
ATOM 3895 C CA . ASN A 1 531 ? 42.551 -1.511 -5.894 1.00 49.68 548 ASN A CA 1
ATOM 3896 C C . ASN A 1 531 ? 44.060 -1.515 -5.819 1.00 48.69 548 ASN A C 1
ATOM 3897 O O . ASN A 1 531 ? 44.628 -1.740 -4.769 1.00 45.85 548 ASN A O 1
ATOM 3902 N N . ASP A 1 532 ? 44.670 -1.148 -6.945 1.00 52.72 549 ASP A N 1
ATOM 3903 C CA . ASP A 1 532 ? 45.873 -1.757 -7.523 1.00 49.82 549 ASP A CA 1
ATOM 3904 C C . ASP A 1 532 ? 46.883 -0.706 -8.086 1.00 49.44 549 ASP A C 1
ATOM 3905 O O . ASP A 1 532 ? 48.053 -1.007 -8.344 1.00 46.52 549 ASP A O 1
ATOM 3910 N N . ARG A 1 533 ? 46.416 0.524 -8.275 1.00 47.78 550 ARG A N 1
ATOM 3911 C CA . ARG A 1 533 ? 47.055 1.467 -9.148 1.00 48.84 550 ARG A CA 1
ATOM 3912 C C . ARG A 1 533 ? 46.284 2.777 -9.136 1.00 48.95 550 ARG A C 1
ATOM 3913 O O . ARG A 1 533 ? 45.126 2.838 -8.724 1.00 46.69 550 ARG A O 1
ATOM 3921 N N . LYS A 1 534 ? 46.937 3.825 -9.616 1.00 52.27 551 LYS A N 1
ATOM 3922 C CA . LYS A 1 534 ? 46.308 5.134 -9.766 1.00 53.18 551 LYS A CA 1
ATOM 3923 C C . LYS A 1 534 ? 46.572 5.459 -11.220 1.00 51.37 551 LYS A C 1
ATOM 3924 O O . LYS A 1 534 ? 47.711 5.441 -11.659 1.00 50.56 551 LYS A O 1
ATOM 3930 N N . VAL A 1 535 ? 45.512 5.676 -11.980 1.00 50.50 552 VAL A N 1
ATOM 3931 C CA . VAL A 1 535 ? 45.631 5.905 -13.401 1.00 52.08 552 VAL A CA 1
ATOM 3932 C C . VAL A 1 535 ? 44.635 6.956 -13.805 1.00 54.11 552 VAL A C 1
ATOM 3933 O O . VAL A 1 535 ? 43.452 6.751 -13.629 1.00 53.96 552 VAL A O 1
ATOM 3937 N N . PRO A 1 536 ? 45.097 8.068 -14.394 1.00 58.32 553 PRO A N 1
ATOM 3938 C CA . PRO A 1 536 ? 44.141 9.123 -14.689 1.00 60.32 553 PRO A CA 1
ATOM 3939 C C . PRO A 1 536 ? 43.047 8.660 -15.648 1.00 59.39 553 PRO A C 1
ATOM 3940 O O . PRO A 1 536 ? 43.245 7.739 -16.425 1.00 61.31 553 PRO A O 1
ATOM 3944 N N . ASN A 1 537 ? 41.883 9.286 -15.563 1.00 59.33 554 ASN A N 1
ATOM 3945 C CA . ASN A 1 537 ? 40.712 8.883 -16.354 1.00 58.71 554 ASN A CA 1
ATOM 3946 C C . ASN A 1 537 ? 39.973 10.126 -16.802 1.00 59.85 554 ASN A C 1
ATOM 3947 O O . ASN A 1 537 ? 39.844 11.075 -16.038 1.00 57.41 554 ASN A O 1
ATOM 3952 N N . THR A 1 538 ? 39.497 10.125 -18.043 1.00 63.39 555 THR A N 1
ATOM 3953 C CA . THR A 1 538 ? 38.850 11.320 -18.642 1.00 65.20 555 THR A CA 1
ATOM 3954 C C . THR A 1 538 ? 37.397 11.504 -18.213 1.00 65.78 555 THR A C 1
ATOM 3955 O O . THR A 1 538 ? 36.959 12.627 -18.040 1.00 65.65 555 THR A O 1
ATOM 3959 N N . ASN A 1 539 ? 36.653 10.398 -18.080 1.00 64.51 556 ASN A N 1
ATOM 3960 C CA . ASN A 1 539 ? 35.227 10.419 -17.731 1.00 62.14 556 ASN A CA 1
ATOM 3961 C C . ASN A 1 539 ? 34.917 11.043 -16.372 1.00 62.07 556 ASN A C 1
ATOM 3962 O O . ASN A 1 539 ? 35.711 10.941 -15.439 1.00 59.96 556 ASN A O 1
ATOM 3967 N N . ILE A 1 540 ? 33.756 11.700 -16.285 1.00 63.89 557 ILE A N 1
ATOM 3968 C CA . ILE A 1 540 ? 33.367 12.452 -15.098 1.00 65.19 557 ILE A CA 1
ATOM 3969 C C . ILE A 1 540 ? 32.012 11.982 -14.586 1.00 65.74 557 ILE A C 1
ATOM 3970 O O . ILE A 1 540 ? 30.977 12.230 -15.204 1.00 68.52 557 ILE A O 1
ATOM 3975 N N . TRP A 1 541 ? 32.020 11.291 -13.458 1.00 63.97 558 TRP A N 1
ATOM 3976 C CA . TRP A 1 541 ? 30.793 10.811 -12.881 1.00 62.82 558 TRP A CA 1
ATOM 3977 C C . TRP A 1 541 ? 30.009 11.987 -12.313 1.00 66.50 558 TRP A C 1
ATOM 3978 O O . TRP A 1 541 ? 30.573 12.869 -11.663 1.00 63.99 558 TRP A O 1
ATOM 3989 N N . MET A 1 542 ? 28.707 11.999 -12.571 1.00 68.03 559 MET A N 1
ATOM 3990 C CA . MET A 1 542 ? 27.855 12.915 -11.885 1.00 69.90 559 MET A CA 1
ATOM 3991 C C . MET A 1 542 ? 27.572 12.291 -10.514 1.00 66.16 559 MET A C 1
ATOM 3992 O O . MET A 1 542 ? 26.756 11.401 -10.390 1.00 66.52 559 MET A O 1
ATOM 3997 N N . ILE A 1 543 ? 28.213 12.817 -9.484 1.00 63.49 560 ILE A N 1
ATOM 3998 C CA . ILE A 1 543 ? 28.220 12.212 -8.166 1.00 62.51 560 ILE A CA 1
ATOM 3999 C C . ILE A 1 543 ? 27.369 12.997 -7.160 1.00 65.62 560 ILE A C 1
ATOM 4000 O O . ILE A 1 543 ? 27.606 14.188 -6.943 1.00 66.10 560 ILE A O 1
ATOM 4005 N N . PRO A 1 544 ? 26.372 12.333 -6.552 1.00 66.10 561 PRO A N 1
ATOM 4006 C CA . PRO A 1 544 ? 25.621 12.929 -5.478 1.00 67.23 561 PRO A CA 1
ATOM 4007 C C . PRO A 1 544 ? 26.309 12.745 -4.128 1.00 68.41 561 PRO A C 1
ATOM 4008 O O . PRO A 1 544 ? 26.708 11.638 -3.758 1.00 66.48 561 PRO A O 1
ATOM 4012 N N . TYR A 1 545 ? 26.439 13.842 -3.401 1.00 71.35 562 TYR A N 1
ATOM 4013 C CA . TYR A 1 545 ? 27.103 13.815 -2.115 1.00 71.15 562 TYR A CA 1
ATOM 4014 C C . TYR A 1 545 ? 26.355 14.655 -1.106 1.00 72.02 562 TYR A C 1
ATOM 4015 O O . TYR A 1 545 ? 25.463 15.431 -1.451 1.00 75.43 562 TYR A O 1
ATOM 4024 N N . ASN A 1 546 ? 26.713 14.450 0.147 1.00 70.18 563 ASN A N 1
ATOM 4025 C CA . ASN A 1 546 ? 26.251 15.266 1.229 1.00 73.77 563 ASN A CA 1
ATOM 4026 C C . ASN A 1 546 ? 27.354 15.208 2.248 1.00 73.20 563 ASN A C 1
ATOM 4027 O O . ASN A 1 546 ? 28.357 14.618 1.972 1.00 74.16 563 ASN A O 1
ATOM 4032 N N . TYR A 1 547 ? 27.208 15.837 3.397 1.00 77.84 564 TYR A N 1
ATOM 4033 C CA . TYR A 1 547 ? 28.222 15.700 4.429 1.00 78.55 564 TYR A CA 1
ATOM 4034 C C . TYR A 1 547 ? 27.709 16.100 5.800 1.00 79.68 564 TYR A C 1
ATOM 4035 O O . TYR A 1 547 ? 26.650 16.706 5.927 1.00 83.88 564 TYR A O 1
ATOM 4044 N N . VAL A 1 548 ? 28.483 15.754 6.820 1.00 76.36 565 VAL A N 1
ATOM 4045 C CA . VAL A 1 548 ? 28.030 15.822 8.189 1.00 77.23 565 VAL A CA 1
ATOM 4046 C C . VAL A 1 548 ? 29.181 16.193 9.084 1.00 79.89 565 VAL A C 1
ATOM 4047 O O . VAL A 1 548 ? 30.258 15.610 8.937 1.00 78.88 565 VAL A O 1
ATOM 4051 N N . HIS A 1 549 ? 28.966 17.132 10.012 1.00 84.38 566 HIS A N 1
ATOM 4052 C CA . HIS A 1 549 ? 30.052 17.556 10.901 1.00 86.72 566 HIS A CA 1
ATOM 4053 C C . HIS A 1 549 ? 29.771 17.293 12.396 1.00 86.19 566 HIS A C 1
ATOM 4054 O O . HIS A 1 549 ? 28.636 17.102 12.799 1.00 83.37 566 HIS A O 1
ATOM 4061 N N . GLN A 1 550 ? 30.844 17.272 13.188 1.00 87.06 567 GLN A N 1
ATOM 4062 C CA . GLN A 1 550 ? 30.862 16.698 14.548 1.00 88.23 567 GLN A CA 1
ATOM 4063 C C . GLN A 1 550 ? 29.812 17.241 15.527 1.00 94.78 567 GLN A C 1
ATOM 4064 O O . GLN A 1 550 ? 29.263 16.477 16.319 1.00 96.88 567 GLN A O 1
ATOM 4070 N N . ALA A 1 551 ? 29.549 18.546 15.480 1.00 100.48 568 ALA A N 1
ATOM 4071 C CA . ALA A 1 551 ? 28.550 19.182 16.363 1.00 105.22 568 ALA A CA 1
ATOM 4072 C C . ALA A 1 551 ? 27.113 18.823 15.978 1.00 107.06 568 ALA A C 1
ATOM 4073 O O . ALA A 1 551 ? 26.294 18.549 16.842 1.00 106.30 568 ALA A O 1
ATOM 4075 N N . LYS A 1 552 ? 26.825 18.848 14.678 1.00 109.59 569 LYS A N 1
ATOM 4076 C CA . LYS A 1 552 ? 25.556 18.374 14.119 1.00 108.71 569 LYS A CA 1
ATOM 4077 C C . LYS A 1 552 ? 25.778 17.005 13.513 1.00 104.83 569 LYS A C 1
ATOM 4078 O O . LYS A 1 552 ? 26.128 16.914 12.333 1.00 108.62 569 LYS A O 1
ATOM 4084 N N . ALA A 1 553 ? 25.570 15.940 14.285 1.00 104.37 570 ALA A N 1
ATOM 4085 C CA . ALA A 1 553 ? 25.889 14.568 13.819 1.00 98.45 570 ALA A CA 1
ATOM 4086 C C . ALA A 1 553 ? 24.665 13.761 13.401 1.00 99.29 570 ALA A C 1
ATOM 4087 O O . ALA A 1 553 ? 24.430 12.668 13.923 1.00 105.33 570 ALA A O 1
ATOM 4089 N N . ASP A 1 554 ? 23.901 14.282 12.441 1.00 102.00 571 ASP A N 1
ATOM 4090 C CA . ASP A 1 554 ? 22.683 13.619 11.948 1.00 104.23 571 ASP A CA 1
ATOM 4091 C C . ASP A 1 554 ? 22.862 12.997 10.560 1.00 95.58 571 ASP A C 1
ATOM 4092 O O . ASP A 1 554 ? 23.036 13.703 9.576 1.00 95.82 571 ASP A O 1
ATOM 4097 N N . PHE A 1 555 ? 22.803 11.676 10.485 1.00 91.21 572 PHE A N 1
ATOM 4098 C CA . PHE A 1 555 ? 23.058 10.971 9.232 1.00 89.96 572 PHE A CA 1
ATOM 4099 C C . PHE A 1 555 ? 21.794 10.404 8.590 1.00 93.91 572 PHE A C 1
ATOM 4100 O O . PHE A 1 555 ? 21.888 9.614 7.636 1.00 96.12 572 PHE A O 1
ATOM 4108 N N . ASN A 1 556 ? 20.619 10.764 9.108 1.00 94.85 573 ASN A N 1
ATOM 4109 C CA . ASN A 1 556 ? 19.402 10.017 8.745 1.00 93.45 573 ASN A CA 1
ATOM 4110 C C . ASN A 1 556 ? 18.552 10.662 7.652 1.00 92.30 573 ASN A C 1
ATOM 4111 O O . ASN A 1 556 ? 17.604 10.049 7.192 1.00 92.56 573 ASN A O 1
ATOM 4116 N N . GLU A 1 557 ? 18.854 11.883 7.242 1.00 94.11 574 GLU A N 1
ATOM 4117 C CA . GLU A 1 557 ? 18.014 12.524 6.227 1.00 100.96 574 GLU A CA 1
ATOM 4118 C C . GLU A 1 557 ? 18.734 12.507 4.891 1.00 99.12 574 GLU A C 1
ATOM 4119 O O . GLU A 1 557 ? 19.955 12.423 4.841 1.00 96.37 574 GLU A O 1
ATOM 4125 N N . PHE A 1 558 ? 17.967 12.563 3.806 1.00 101.54 575 PHE A N 1
ATOM 4126 C CA . PHE A 1 558 ? 18.534 12.540 2.453 1.00 99.93 575 PHE A CA 1
ATOM 4127 C C . PHE A 1 558 ? 17.999 13.658 1.557 1.00 101.66 575 PHE A C 1
ATOM 4128 O O . PHE A 1 558 ? 18.006 13.558 0.338 1.00 99.89 575 PHE A O 1
ATOM 4136 N N . ASP A 1 559 ? 17.547 14.727 2.190 1.00 106.37 576 ASP A N 1
ATOM 4137 C CA . ASP A 1 559 ? 17.030 15.886 1.481 1.00 108.14 576 ASP A CA 1
ATOM 4138 C C . ASP A 1 559 ? 18.160 16.757 0.938 1.00 106.82 576 ASP A C 1
ATOM 4139 O O . ASP A 1 559 ? 17.951 17.513 -0.008 1.00 107.08 576 ASP A O 1
ATOM 4144 N N . ASP A 1 560 ? 19.351 16.645 1.533 1.00 101.33 577 ASP A N 1
ATOM 4145 C CA . ASP A 1 560 ? 20.429 17.627 1.317 1.00 97.04 577 ASP A CA 1
ATOM 4146 C C . ASP A 1 560 ? 21.430 17.193 0.234 1.00 95.46 577 ASP A C 1
ATOM 4147 O O . ASP A 1 560 ? 22.638 17.480 0.349 1.00 94.01 577 ASP A O 1
ATOM 4152 N N . PHE A 1 561 ? 20.948 16.516 -0.814 1.00 91.68 578 PHE A N 1
ATOM 4153 C CA . PHE A 1 561 ? 21.872 15.954 -1.801 1.00 89.92 578 PHE A CA 1
ATOM 4154 C C . PHE A 1 561 ? 22.435 17.019 -2.704 1.00 90.02 578 PHE A C 1
ATOM 4155 O O . PHE A 1 561 ? 21.703 17.827 -3.270 1.00 95.06 578 PHE A O 1
ATOM 4163 N N . GLN A 1 562 ? 23.750 16.980 -2.842 1.00 86.19 579 GLN A N 1
ATOM 4164 C CA . GLN A 1 562 ? 24.510 17.930 -3.625 1.00 85.46 579 GLN A CA 1
ATOM 4165 C C . GLN A 1 562 ? 25.124 17.192 -4.822 1.00 82.04 579 GLN A C 1
ATOM 4166 O O . GLN A 1 562 ? 25.215 15.984 -4.790 1.00 79.17 579 GLN A O 1
ATOM 4172 N N . TRP A 1 563 ? 25.572 17.905 -5.853 1.00 80.94 580 TRP A N 1
ATOM 4173 C CA . TRP A 1 563 ? 26.190 17.241 -7.009 1.00 79.57 580 TRP A CA 1
ATOM 4174 C C . TRP A 1 563 ? 27.583 17.723 -7.400 1.00 80.78 580 TRP A C 1
ATOM 4175 O O . TRP A 1 563 ? 27.832 18.913 -7.490 1.00 80.42 580 TRP A O 1
ATOM 4186 N N . LEU A 1 564 ? 28.486 16.781 -7.650 1.00 81.69 581 LEU A N 1
ATOM 4187 C CA . LEU A 1 564 ? 29.748 17.078 -8.337 1.00 81.99 581 LEU A CA 1
ATOM 4188 C C . LEU A 1 564 ? 29.637 16.585 -9.772 1.00 80.96 581 LEU A C 1
ATOM 4189 O O . LEU A 1 564 ? 29.518 15.399 -10.013 1.00 80.90 581 LEU A O 1
ATOM 4194 N N . ALA A 1 565 ? 29.648 17.517 -10.710 1.00 85.25 582 ALA A N 1
ATOM 4195 C CA . ALA A 1 565 ? 29.458 17.216 -12.119 1.00 85.77 582 ALA A CA 1
ATOM 4196 C C . ALA A 1 565 ? 30.714 17.559 -12.916 1.00 83.76 582 ALA A C 1
ATOM 4197 O O . ALA A 1 565 ? 30.693 17.534 -14.148 1.00 85.60 582 ALA A O 1
ATOM 4199 N N . THR A 1 566 ? 31.799 17.878 -12.201 1.00 79.91 583 THR A N 1
ATOM 4200 C CA . THR A 1 566 ? 33.107 18.200 -12.795 1.00 77.59 583 THR A CA 1
ATOM 4201 C C . THR A 1 566 ? 34.210 17.470 -12.032 1.00 78.55 583 THR A C 1
ATOM 4202 O O . THR A 1 566 ? 33.947 16.774 -11.048 1.00 79.38 583 THR A O 1
ATOM 4206 N N . LYS A 1 567 ? 35.450 17.627 -12.476 1.00 79.79 584 LYS A N 1
ATOM 4207 C CA . LYS A 1 567 ? 36.560 16.944 -11.837 1.00 79.96 584 LYS A CA 1
ATOM 4208 C C . LYS A 1 567 ? 36.798 17.317 -10.403 1.00 78.78 584 LYS A C 1
ATOM 4209 O O . LYS A 1 567 ? 37.108 16.445 -9.593 1.00 76.92 584 LYS A O 1
ATOM 4215 N N . ALA A 1 568 ? 36.628 18.597 -10.090 1.00 82.88 585 ALA A N 1
ATOM 4216 C CA . ALA A 1 568 ? 36.835 19.083 -8.729 1.00 82.79 585 ALA A CA 1
ATOM 4217 C C . ALA A 1 568 ? 36.052 20.366 -8.447 1.00 81.36 585 ALA A C 1
ATOM 4218 O O . ALA A 1 568 ? 35.471 20.953 -9.348 1.00 79.29 585 ALA A O 1
ATOM 4220 N N . ALA A 1 569 ? 35.974 20.740 -7.175 1.00 83.07 586 ALA A N 1
ATOM 4221 C CA . ALA A 1 569 ? 35.138 21.861 -6.758 1.00 86.38 586 ALA A CA 1
ATOM 4222 C C . ALA A 1 569 ? 35.536 22.394 -5.393 1.00 91.90 586 ALA A C 1
ATOM 4223 O O . ALA A 1 569 ? 36.035 21.657 -4.544 1.00 92.09 586 ALA A O 1
ATOM 4225 N N . ARG A 1 570 ? 35.293 23.686 -5.186 1.00 100.76 587 ARG A N 1
ATOM 4226 C CA . ARG A 1 570 ? 35.485 24.300 -3.884 1.00 105.17 587 ARG A CA 1
ATOM 4227 C C . ARG A 1 570 ? 34.145 24.374 -3.159 1.00 103.77 587 ARG A C 1
ATOM 4228 O O . ARG A 1 570 ? 33.167 24.895 -3.680 1.00 97.19 587 ARG A O 1
ATOM 4236 N N . ILE A 1 571 ? 34.113 23.847 -1.943 1.00 105.00 588 ILE A N 1
ATOM 4237 C CA . ILE A 1 571 ? 32.920 23.904 -1.112 1.00 107.81 588 ILE A CA 1
ATOM 4238 C C . ILE A 1 571 ? 33.214 24.874 0.004 1.00 108.94 588 ILE A C 1
ATOM 4239 O O . ILE A 1 571 ? 34.160 24.682 0.783 1.00 106.18 588 ILE A O 1
ATOM 4244 N N . GLU A 1 572 ? 32.423 25.940 0.044 1.00 113.15 589 GLU A N 1
ATOM 4245 C CA . GLU A 1 572 ? 32.573 26.933 1.091 1.00 117.09 589 GLU A CA 1
ATOM 4246 C C . GLU A 1 572 ? 31.727 26.484 2.259 1.00 115.10 589 GLU A C 1
ATOM 4247 O O . GLU A 1 572 ? 30.651 25.930 2.070 1.00 106.90 589 GLU A O 1
ATOM 4253 N N . THR A 1 573 ? 32.241 26.675 3.465 1.00 118.14 590 THR A N 1
ATOM 4254 C CA . THR A 1 573 ? 31.597 26.093 4.623 1.00 121.24 590 THR A CA 1
ATOM 4255 C C . THR A 1 573 ? 31.965 26.738 5.952 1.00 124.44 590 THR A C 1
ATOM 4256 O O . THR A 1 573 ? 32.800 27.653 6.045 1.00 126.66 590 THR A O 1
ATOM 4260 N N . THR A 1 574 ? 31.339 26.185 6.977 1.00 122.29 591 THR A N 1
ATOM 4261 C CA . THR A 1 574 ? 31.104 26.843 8.240 1.00 121.56 591 THR A CA 1
ATOM 4262 C C . THR A 1 574 ? 31.876 26.165 9.380 1.00 115.21 591 THR A C 1
ATOM 4263 O O . THR A 1 574 ? 31.902 26.643 10.511 1.00 115.97 591 THR A O 1
ATOM 4267 N N . VAL A 1 575 ? 32.535 25.064 9.068 1.00 107.87 592 VAL A N 1
ATOM 4268 C CA . VAL A 1 575 ? 32.881 24.094 10.085 1.00 104.39 592 VAL A CA 1
ATOM 4269 C C . VAL A 1 575 ? 34.243 24.368 10.721 1.00 102.75 592 VAL A C 1
ATOM 4270 O O . VAL A 1 575 ? 35.224 24.606 10.016 1.00 99.13 592 VAL A O 1
ATOM 4274 N N . PRO A 1 576 ? 34.299 24.328 12.064 1.00 104.95 593 PRO A N 1
ATOM 4275 C CA . PRO A 1 576 ? 35.545 24.545 12.794 1.00 104.55 593 PRO A CA 1
ATOM 4276 C C . PRO A 1 576 ? 36.599 23.503 12.510 1.00 98.69 593 PRO A C 1
ATOM 4277 O O . PRO A 1 576 ? 36.286 22.316 12.366 1.00 95.25 593 PRO A O 1
ATOM 4281 N N . ALA A 1 577 ? 37.841 23.972 12.485 1.00 98.35 594 ALA A N 1
ATOM 4282 C CA . ALA A 1 577 ? 39.027 23.133 12.318 1.00 95.89 594 ALA A CA 1
ATOM 4283 C C . ALA A 1 577 ? 39.132 22.021 13.363 1.00 92.34 594 ALA A C 1
ATOM 4284 O O . ALA A 1 577 ? 39.946 21.103 13.221 1.00 86.37 594 ALA A O 1
ATOM 4286 N N . ASN A 1 578 ? 38.361 22.156 14.437 1.00 93.87 595 ASN A N 1
ATOM 4287 C CA . ASN A 1 578 ? 38.325 21.168 15.515 1.00 93.78 595 ASN A CA 1
ATOM 4288 C C . ASN A 1 578 ? 37.275 20.084 15.292 1.00 92.56 595 ASN A C 1
ATOM 4289 O O . ASN A 1 578 ? 37.410 18.976 15.805 1.00 87.94 595 ASN A O 1
ATOM 4294 N N . GLU A 1 579 ? 36.230 20.414 14.537 1.00 95.28 596 GLU A N 1
ATOM 4295 C CA . GLU A 1 579 ? 35.184 19.454 14.202 1.00 97.06 596 GLU A CA 1
ATOM 4296 C C . GLU A 1 579 ? 35.550 18.573 12.981 1.00 93.88 596 GLU A C 1
ATOM 4297 O O . GLU A 1 579 ? 36.104 19.072 12.005 1.00 91.22 596 GLU A O 1
ATOM 4303 N N . TRP A 1 580 ? 35.272 17.264 13.059 1.00 88.30 597 TRP A N 1
ATOM 4304 C CA . TRP A 1 580 ? 35.390 16.387 11.879 1.00 83.52 597 TRP A CA 1
ATOM 4305 C C . TRP A 1 580 ? 34.259 16.587 10.884 1.00 84.09 597 TRP A C 1
ATOM 4306 O O . TRP A 1 580 ? 33.181 17.078 11.239 1.00 84.18 597 TRP A O 1
ATOM 4317 N N . ILE A 1 581 ? 34.529 16.207 9.635 1.00 83.27 598 ILE A N 1
ATOM 4318 C CA . ILE A 1 581 ? 33.500 16.090 8.597 1.00 82.94 598 ILE A CA 1
ATOM 4319 C C . ILE A 1 581 ? 33.576 14.712 7.984 1.00 76.28 598 ILE A C 1
ATOM 4320 O O . ILE A 1 581 ? 34.648 14.130 7.890 1.00 74.55 598 ILE A O 1
ATOM 4325 N N . VAL A 1 582 ? 32.423 14.205 7.570 1.00 73.93 599 VAL A N 1
ATOM 4326 C CA . VAL A 1 582 ? 32.317 12.909 6.900 1.00 68.60 599 VAL A CA 1
ATOM 4327 C C . VAL A 1 582 ? 31.333 13.062 5.766 1.00 71.75 599 VAL A C 1
ATOM 4328 O O . VAL A 1 582 ? 30.243 13.608 5.952 1.00 73.46 599 VAL A O 1
ATOM 4332 N N . PHE A 1 583 ? 31.685 12.564 4.594 1.00 72.88 600 PHE A N 1
ATOM 4333 C CA . PHE A 1 583 ? 30.896 12.884 3.423 1.00 75.23 600 PHE A CA 1
ATOM 4334 C C . PHE A 1 583 ? 29.740 11.979 3.053 1.00 78.69 600 PHE A C 1
ATOM 4335 O O . PHE A 1 583 ? 28.649 12.470 2.804 1.00 93.18 600 PHE A O 1
ATOM 4343 N N . ASN A 1 584 ? 29.927 10.685 2.951 1.00 76.53 601 ASN A N 1
ATOM 4344 C CA . ASN A 1 584 ? 28.856 9.907 2.318 1.00 81.48 601 ASN A CA 1
ATOM 4345 C C . ASN A 1 584 ? 27.863 9.339 3.321 1.00 82.38 601 ASN A C 1
ATOM 4346 O O . ASN A 1 584 ? 28.154 8.350 3.993 1.00 88.55 601 ASN A O 1
ATOM 4351 N N . LYS A 1 585 ? 26.677 9.930 3.411 1.00 83.29 602 LYS A N 1
ATOM 4352 C CA . LYS A 1 585 ? 25.702 9.511 4.429 1.00 80.34 602 LYS A CA 1
ATOM 4353 C C . LYS A 1 585 ? 25.283 8.075 4.234 1.00 74.68 602 LYS A C 1
ATOM 4354 O O . LYS A 1 585 ? 24.675 7.754 3.216 1.00 74.70 602 LYS A O 1
ATOM 4360 N N . GLN A 1 586 ? 25.619 7.235 5.223 1.00 75.31 603 GLN A N 1
ATOM 4361 C CA . GLN A 1 586 ? 25.324 5.773 5.269 1.00 73.46 603 GLN A CA 1
ATOM 4362 C C . GLN A 1 586 ? 25.803 4.954 4.054 1.00 72.87 603 GLN A C 1
ATOM 4363 O O . GLN A 1 586 ? 25.263 3.873 3.748 1.00 68.02 603 GLN A O 1
ATOM 4369 N N . GLN A 1 587 ? 26.826 5.486 3.381 1.00 74.09 604 GLN A N 1
ATOM 4370 C CA . GLN A 1 587 ? 27.427 4.903 2.176 1.00 71.46 604 GLN A CA 1
ATOM 4371 C C . GLN A 1 587 ? 26.399 4.584 1.088 1.00 68.77 604 GLN A C 1
ATOM 4372 O O . GLN A 1 587 ? 26.525 3.604 0.358 1.00 75.74 604 GLN A O 1
ATOM 4378 N N . VAL A 1 588 ? 25.419 5.457 0.942 1.00 63.63 605 VAL A N 1
ATOM 4379 C CA . VAL A 1 588 ? 24.395 5.308 -0.071 1.00 62.86 605 VAL A CA 1
ATOM 4380 C C . VAL A 1 588 ? 24.946 5.609 -1.458 1.00 62.43 605 VAL A C 1
ATOM 4381 O O . VAL A 1 588 ? 24.512 5.021 -2.459 1.00 63.73 605 VAL A O 1
ATOM 4385 N N . GLY A 1 589 ? 25.884 6.549 -1.517 1.00 61.91 606 GLY A N 1
ATOM 4386 C CA . GLY A 1 589 ? 26.597 6.866 -2.760 1.00 62.28 606 GLY A CA 1
ATOM 4387 C C . GLY A 1 589 ? 27.654 5.835 -3.124 1.00 59.73 606 GLY A C 1
ATOM 4388 O O . GLY A 1 589 ? 28.435 5.399 -2.281 1.00 57.37 606 GLY A O 1
ATOM 4389 N N . TYR A 1 590 ? 27.675 5.430 -4.381 1.00 60.62 607 TYR A N 1
ATOM 4390 C CA . TYR A 1 590 ? 28.564 4.354 -4.807 1.00 59.65 607 TYR A CA 1
ATOM 4391 C C . TYR A 1 590 ? 29.962 4.875 -5.116 1.00 60.54 607 TYR A C 1
ATOM 4392 O O . TYR A 1 590 ? 30.373 4.988 -6.282 1.00 59.04 607 TYR A O 1
ATOM 4401 N N . TYR A 1 591 ? 30.659 5.249 -4.044 1.00 62.52 608 TYR A N 1
ATOM 4402 C CA . TYR A 1 591 ? 32.014 5.755 -4.130 1.00 61.25 608 TYR A CA 1
ATOM 4403 C C . TYR A 1 591 ? 32.711 5.688 -2.788 1.00 60.03 608 TYR A C 1
ATOM 4404 O O . TYR A 1 591 ? 32.079 5.716 -1.718 1.00 59.14 608 TYR A O 1
ATOM 4413 N N . ARG A 1 592 ? 34.030 5.599 -2.857 1.00 58.47 609 ARG A N 1
ATOM 4414 C CA . ARG A 1 592 ? 34.848 5.628 -1.665 1.00 57.73 609 ARG A CA 1
ATOM 4415 C C . ARG A 1 592 ? 35.167 7.075 -1.363 1.00 57.07 609 ARG A C 1
ATOM 4416 O O . ARG A 1 592 ? 35.002 7.932 -2.223 1.00 59.66 609 ARG A O 1
ATOM 4424 N N . VAL A 1 593 ? 35.610 7.339 -0.140 1.00 56.09 610 VAL A N 1
ATOM 4425 C CA . VAL A 1 593 ? 35.934 8.700 0.282 1.00 59.33 610 VAL A CA 1
ATOM 4426 C C . VAL A 1 593 ? 37.287 8.755 1.004 1.00 57.69 610 VAL A C 1
ATOM 4427 O O . VAL A 1 593 ? 37.511 8.010 1.964 1.00 55.17 610 VAL A O 1
ATOM 4431 N N . ASN A 1 594 ? 38.161 9.658 0.548 1.00 57.29 611 ASN A N 1
ATOM 4432 C CA . ASN A 1 594 ? 39.458 9.882 1.186 1.00 56.92 611 ASN A CA 1
ATOM 4433 C C . ASN A 1 594 ? 39.543 11.303 1.734 1.00 59.78 611 ASN A C 1
ATOM 4434 O O . ASN A 1 594 ? 39.002 12.252 1.155 1.00 60.19 611 ASN A O 1
ATOM 4439 N N . TYR A 1 595 ? 40.205 11.425 2.878 1.00 62.33 612 TYR A N 1
ATOM 4440 C CA . TYR A 1 595 ? 40.325 12.687 3.609 1.00 69.33 612 TYR A CA 1
ATOM 4441 C C . TYR A 1 595 ? 41.807 13.038 3.847 1.00 68.56 612 TYR A C 1
ATOM 4442 O O . TYR A 1 595 ? 42.680 12.207 3.660 1.00 64.02 612 TYR A O 1
ATOM 4451 N N . ASP A 1 596 ? 42.080 14.276 4.253 1.00 73.38 613 ASP A N 1
ATOM 4452 C CA . ASP A 1 596 ? 43.434 14.635 4.690 1.00 76.01 613 ASP A CA 1
ATOM 4453 C C . ASP A 1 596 ? 43.692 13.924 6.008 1.00 77.09 613 ASP A C 1
ATOM 4454 O O . ASP A 1 596 ? 42.742 13.613 6.748 1.00 76.57 613 ASP A O 1
ATOM 4459 N N . GLU A 1 597 ? 44.966 13.697 6.295 1.00 78.51 614 GLU A N 1
ATOM 4460 C CA . GLU A 1 597 ? 45.329 12.966 7.478 1.00 82.46 614 GLU A CA 1
ATOM 4461 C C . GLU A 1 597 ? 44.823 13.709 8.695 1.00 88.19 614 GLU A C 1
ATOM 4462 O O . GLU A 1 597 ? 44.717 13.119 9.778 1.00 85.46 614 GLU A O 1
ATOM 4468 N N . HIS A 1 598 ? 44.567 15.011 8.517 1.00 92.98 615 HIS A N 1
ATOM 4469 C CA . HIS A 1 598 ? 44.058 15.801 9.602 1.00 99.66 615 HIS A CA 1
ATOM 4470 C C . HIS A 1 598 ? 42.681 15.230 9.898 1.00 90.05 615 HIS A C 1
ATOM 4471 O O . HIS A 1 598 ? 42.455 14.572 10.921 1.00 84.10 615 HIS A O 1
ATOM 4478 N N . ASN A 1 599 ? 41.770 15.425 8.966 1.00 84.41 616 ASN A N 1
ATOM 4479 C CA . ASN A 1 599 ? 40.433 14.943 9.145 1.00 82.42 616 ASN A CA 1
ATOM 4480 C C . ASN A 1 599 ? 40.352 13.446 9.455 1.00 77.72 616 ASN A C 1
ATOM 4481 O O . ASN A 1 599 ? 39.430 13.007 10.121 1.00 73.09 616 ASN A O 1
ATOM 4486 N N . TRP A 1 600 ? 41.298 12.650 8.971 1.00 76.93 617 TRP A N 1
ATOM 4487 C CA . TRP A 1 600 ? 41.304 11.243 9.374 1.00 73.32 617 TRP A CA 1
ATOM 4488 C C . TRP A 1 600 ? 41.577 11.140 10.871 1.00 75.85 617 TRP A C 1
ATOM 4489 O O . TRP A 1 600 ? 40.989 10.304 11.559 1.00 76.91 617 TRP A O 1
ATOM 4500 N N . GLU A 1 601 ? 42.454 11.996 11.382 1.00 78.62 618 GLU A N 1
ATOM 4501 C CA . GLU A 1 601 ? 42.799 11.926 12.794 1.00 83.37 618 GLU A CA 1
ATOM 4502 C C . GLU A 1 601 ? 41.736 12.532 13.723 1.00 82.38 618 GLU A C 1
ATOM 4503 O O . GLU A 1 601 ? 41.616 12.126 14.881 1.00 78.02 618 GLU A O 1
ATOM 4509 N N . LEU A 1 602 ? 41.011 13.533 13.229 1.00 79.02 619 LEU A N 1
ATOM 4510 C CA . LEU A 1 602 ? 39.910 14.095 13.978 1.00 76.44 619 LEU A CA 1
ATOM 4511 C C . LEU A 1 602 ? 38.916 12.977 14.205 1.00 77.85 619 LEU A C 1
ATOM 4512 O O . LEU A 1 602 ? 38.452 12.736 15.336 1.00 76.53 619 LEU A O 1
ATOM 4517 N N . ILE A 1 603 ? 38.604 12.296 13.100 1.00 75.80 620 ILE A N 1
ATOM 4518 C CA . ILE A 1 603 ? 37.611 11.229 13.080 1.00 72.50 620 ILE A CA 1
ATOM 4519 C C . ILE A 1 603 ? 38.017 10.146 14.050 1.00 71.86 620 ILE A C 1
ATOM 4520 O O . ILE A 1 603 ? 37.236 9.752 14.931 1.00 70.59 620 ILE A O 1
ATOM 4525 N N . THR A 1 604 ? 39.270 9.729 13.912 1.00 70.39 621 THR A N 1
ATOM 4526 C CA . THR A 1 604 ? 39.850 8.681 14.739 1.00 69.28 621 THR A CA 1
ATOM 4527 C C . THR A 1 604 ? 39.715 8.984 16.238 1.00 71.23 621 THR A C 1
ATOM 4528 O O . THR A 1 604 ? 39.365 8.112 17.031 1.00 66.76 621 THR A O 1
ATOM 4532 N N . ASN A 1 605 ? 40.020 10.225 16.611 1.00 76.24 622 ASN A N 1
ATOM 4533 C CA . ASN A 1 605 ? 39.930 10.663 18.006 1.00 79.00 622 ASN A CA 1
ATOM 4534 C C . ASN A 1 605 ? 38.497 10.666 18.526 1.00 76.26 622 ASN A C 1
ATOM 4535 O O . ASN A 1 605 ? 38.228 10.153 19.602 1.00 72.75 622 ASN A O 1
ATOM 4540 N N . ALA A 1 606 ? 37.597 11.202 17.709 1.00 75.08 623 ALA A N 1
ATOM 4541 C CA . ALA A 1 606 ? 36.197 11.246 18.024 1.00 76.98 623 ALA A CA 1
ATOM 4542 C C . ALA A 1 606 ? 35.603 9.850 18.325 1.00 77.63 623 ALA A C 1
ATOM 4543 O O . ALA A 1 606 ? 34.754 9.727 19.219 1.00 80.75 623 ALA A O 1
ATOM 4545 N N . LEU A 1 607 ? 36.064 8.818 17.613 1.00 73.51 624 LEU A N 1
ATOM 4546 C CA . LEU A 1 607 ? 35.583 7.452 17.819 1.00 71.67 624 LEU A CA 1
ATOM 4547 C C . LEU A 1 607 ? 36.316 6.720 18.938 1.00 72.06 624 LEU A C 1
ATOM 4548 O O . LEU A 1 607 ? 35.877 5.642 19.407 1.00 71.22 624 LEU A O 1
ATOM 4553 N N . HIS A 1 608 ? 37.421 7.285 19.382 1.00 72.29 625 HIS A N 1
ATOM 4554 C CA . HIS A 1 608 ? 38.040 6.782 20.582 1.00 76.69 625 HIS A CA 1
ATOM 4555 C C . HIS A 1 608 ? 37.315 7.266 21.846 1.00 79.95 625 HIS A C 1
ATOM 4556 O O . HIS A 1 608 ? 37.184 6.503 22.804 1.00 80.14 625 HIS A O 1
ATOM 4563 N N . GLU A 1 609 ? 36.879 8.526 21.854 1.00 83.00 626 GLU A N 1
ATOM 4564 C CA . GLU A 1 609 ? 36.282 9.100 23.051 1.00 85.86 626 GLU A CA 1
ATOM 4565 C C . GLU A 1 609 ? 34.888 8.569 23.165 1.00 84.43 626 GLU A C 1
ATOM 4566 O O . GLU A 1 609 ? 34.469 8.173 24.250 1.00 83.70 626 GLU A O 1
ATOM 4572 N N . ASN A 1 610 ? 34.181 8.539 22.036 1.00 82.38 627 ASN A N 1
ATOM 4573 C CA . ASN A 1 610 ? 32.838 7.982 21.974 1.00 83.11 627 ASN A CA 1
ATOM 4574 C C . ASN A 1 610 ? 32.632 7.177 20.683 1.00 79.34 627 ASN A C 1
ATOM 4575 O O . ASN A 1 610 ? 32.331 7.735 19.618 1.00 77.22 627 ASN A O 1
ATOM 4580 N N . TRP A 1 611 ? 32.749 5.856 20.794 1.00 76.75 628 TRP A N 1
ATOM 4581 C CA . TRP A 1 611 ? 32.693 4.957 19.623 1.00 75.45 628 TRP A CA 1
ATOM 4582 C C . TRP A 1 611 ? 31.390 4.941 18.812 1.00 73.84 628 TRP A C 1
ATOM 4583 O O . TRP A 1 611 ? 31.357 4.409 17.694 1.00 71.70 628 TRP A O 1
ATOM 4594 N N . ALA A 1 612 ? 30.328 5.505 19.371 1.00 73.26 629 ALA A N 1
ATOM 4595 C CA . ALA A 1 612 ? 29.043 5.502 18.702 1.00 71.83 629 ALA A CA 1
ATOM 4596 C C . ALA A 1 612 ? 28.634 6.916 18.266 1.00 72.15 629 ALA A C 1
ATOM 4597 O O . ALA A 1 612 ? 27.495 7.151 17.857 1.00 68.24 629 ALA A O 1
ATOM 4599 N N . SER A 1 613 ? 29.583 7.842 18.297 1.00 74.60 630 SER A N 1
ATOM 4600 C CA . SER A 1 613 ? 29.341 9.222 17.844 1.00 79.03 630 SER A CA 1
ATOM 4601 C C . SER A 1 613 ? 29.013 9.356 16.332 1.00 80.82 630 SER A C 1
ATOM 4602 O O . SER A 1 613 ? 28.328 10.306 15.925 1.00 85.61 630 SER A O 1
ATOM 4605 N N . ILE A 1 614 ? 29.455 8.390 15.518 1.00 77.48 631 ILE A N 1
ATOM 4606 C CA . ILE A 1 614 ? 29.181 8.373 14.075 1.00 73.10 631 ILE A CA 1
ATOM 4607 C C . ILE A 1 614 ? 28.279 7.196 13.713 1.00 71.74 631 ILE A C 1
ATOM 4608 O O . ILE A 1 614 ? 28.408 6.117 14.282 1.00 71.44 631 ILE A O 1
ATOM 4613 N N . HIS A 1 615 ? 27.397 7.388 12.739 1.00 70.19 632 HIS A N 1
ATOM 4614 C CA . HIS A 1 615 ? 26.501 6.322 12.310 1.00 69.95 632 HIS A CA 1
ATOM 4615 C C . HIS A 1 615 ? 27.291 5.045 11.946 1.00 68.85 632 HIS A C 1
ATOM 4616 O O . HIS A 1 615 ? 28.299 5.076 11.223 1.00 65.86 632 HIS A O 1
ATOM 4623 N N . ARG A 1 616 ? 26.798 3.922 12.462 1.00 66.43 633 ARG A N 1
ATOM 4624 C CA . ARG A 1 616 ? 27.473 2.652 12.395 1.00 59.10 633 ARG A CA 1
ATOM 4625 C C . ARG A 1 616 ? 27.764 2.220 10.964 1.00 59.19 633 ARG A C 1
ATOM 4626 O O . ARG A 1 616 ? 28.719 1.479 10.732 1.00 58.02 633 ARG A O 1
ATOM 4634 N N . LEU A 1 617 ? 26.932 2.618 10.009 1.00 59.39 634 LEU A N 1
ATOM 4635 C CA . LEU A 1 617 ? 27.208 2.350 8.590 1.00 57.95 634 LEU A CA 1
ATOM 4636 C C . LEU A 1 617 ? 28.325 3.208 8.090 1.00 58.30 634 LEU A C 1
ATOM 4637 O O . LEU A 1 617 ? 29.136 2.782 7.276 1.00 61.39 634 LEU A O 1
ATOM 4642 N N . ASN A 1 618 ? 28.383 4.429 8.579 1.00 63.04 635 ASN A N 1
ATOM 4643 C CA . ASN A 1 618 ? 29.511 5.281 8.251 1.00 64.73 635 ASN A CA 1
ATOM 4644 C C . ASN A 1 618 ? 30.806 4.829 8.930 1.00 61.60 635 ASN A C 1
ATOM 4645 O O . ASN A 1 618 ? 31.863 4.966 8.346 1.00 61.56 635 ASN A O 1
ATOM 4650 N N . ARG A 1 619 ? 30.720 4.256 10.129 1.00 59.87 636 ARG A N 1
ATOM 4651 C CA . ARG A 1 619 ? 31.887 3.669 10.746 1.00 58.45 636 ARG A CA 1
ATOM 4652 C C . ARG A 1 619 ? 32.349 2.521 9.846 1.00 59.09 636 ARG A C 1
ATOM 4653 O O . ARG A 1 619 ? 33.546 2.366 9.598 1.00 61.09 636 ARG A O 1
ATOM 4661 N N . ALA A 1 620 ? 31.392 1.752 9.325 1.00 57.41 637 ALA A N 1
ATOM 4662 C CA . ALA A 1 620 ? 31.692 0.632 8.424 1.00 54.29 637 ALA A CA 1
ATOM 4663 C C . ALA A 1 620 ? 32.289 1.099 7.101 1.00 54.11 637 ALA A C 1
ATOM 4664 O O . ALA A 1 620 ? 33.161 0.439 6.558 1.00 51.62 637 ALA A O 1
ATOM 4666 N N . GLN A 1 621 ? 31.810 2.231 6.597 1.00 55.41 638 GLN A N 1
ATOM 4667 C CA . GLN A 1 621 ? 32.387 2.853 5.423 1.00 58.43 638 GLN A CA 1
ATOM 4668 C C . GLN A 1 621 ? 33.856 3.232 5.670 1.00 57.79 638 GLN A C 1
ATOM 4669 O O . GLN A 1 621 ? 34.770 2.885 4.890 1.00 53.09 638 GLN A O 1
ATOM 4675 N N . LEU A 1 622 ? 34.078 3.923 6.777 1.00 58.15 639 LEU A N 1
ATOM 4676 C CA . LEU A 1 622 ? 35.421 4.374 7.124 1.00 60.21 639 LEU A CA 1
ATOM 4677 C C . LEU A 1 622 ? 36.381 3.186 7.245 1.00 56.83 639 LEU A C 1
ATOM 4678 O O . LEU A 1 622 ? 37.475 3.214 6.707 1.00 59.18 639 LEU A O 1
ATOM 4683 N N . ILE A 1 623 ? 35.944 2.123 7.891 1.00 55.54 640 ILE A N 1
ATOM 4684 C CA . ILE A 1 623 ? 36.793 0.971 8.066 1.00 53.85 640 ILE A CA 1
ATOM 4685 C C . ILE A 1 623 ? 37.219 0.366 6.713 1.00 54.02 640 ILE A C 1
ATOM 4686 O O . ILE A 1 623 ? 38.411 0.146 6.466 1.00 50.35 640 ILE A O 1
ATOM 4691 N N . ASP A 1 624 ? 36.240 0.120 5.849 1.00 52.94 641 ASP A N 1
ATOM 4692 C CA . ASP A 1 624 ? 36.493 -0.492 4.558 1.00 51.17 641 ASP A CA 1
ATOM 4693 C C . ASP A 1 624 ? 37.204 0.455 3.601 1.00 49.47 641 ASP A C 1
ATOM 4694 O O . ASP A 1 624 ? 38.025 0.025 2.791 1.00 44.36 641 ASP A O 1
ATOM 4699 N N . ASP A 1 625 ? 36.841 1.737 3.660 1.00 50.95 642 ASP A N 1
ATOM 4700 C CA . ASP A 1 625 ? 37.506 2.746 2.844 1.00 53.24 642 ASP A CA 1
ATOM 4701 C C . ASP A 1 625 ? 38.992 2.836 3.249 1.00 50.88 642 ASP A C 1
ATOM 4702 O O . ASP A 1 625 ? 39.880 2.679 2.420 1.00 49.26 642 ASP A O 1
ATOM 4707 N N . ALA A 1 626 ? 39.256 3.022 4.530 1.00 49.14 643 ALA A N 1
ATOM 4708 C CA . ALA A 1 626 ? 40.629 3.096 5.001 1.00 50.48 643 ALA A CA 1
ATOM 4709 C C . ALA A 1 626 ? 41.408 1.893 4.530 1.00 48.68 643 ALA A C 1
ATOM 4710 O O . ALA A 1 626 ? 42.490 2.020 4.024 1.00 51.31 643 ALA A O 1
ATOM 4712 N N . TYR A 1 627 ? 40.832 0.720 4.715 1.00 49.91 644 TYR A N 1
ATOM 4713 C CA . TYR A 1 627 ? 41.440 -0.519 4.296 1.00 47.39 644 TYR A CA 1
ATOM 4714 C C . TYR A 1 627 ? 41.855 -0.458 2.842 1.00 47.15 644 TYR A C 1
ATOM 4715 O O . TYR A 1 627 ? 43.020 -0.621 2.531 1.00 48.63 644 TYR A O 1
ATOM 4724 N N . TRP A 1 628 ? 40.922 -0.185 1.945 1.00 48.65 645 TRP A N 1
ATOM 4725 C CA . TRP A 1 628 ? 41.235 -0.194 0.524 1.00 46.22 645 TRP A CA 1
ATOM 4726 C C . TRP A 1 628 ? 42.073 1.000 0.084 1.00 47.73 645 TRP A C 1
ATOM 4727 O O . TRP A 1 628 ? 42.830 0.918 -0.890 1.00 50.39 645 TRP A O 1
ATOM 4738 N N . LEU A 1 629 ? 41.935 2.129 0.740 1.00 48.02 646 LEU A N 1
ATOM 4739 C CA . LEU A 1 629 ? 42.749 3.262 0.353 1.00 50.34 646 LEU A CA 1
ATOM 4740 C C . LEU A 1 629 ? 44.211 2.931 0.646 1.00 52.64 646 LEU A C 1
ATOM 4741 O O . LEU A 1 629 ? 45.107 3.201 -0.177 1.00 54.18 646 LEU A O 1
ATOM 4746 N N . ALA A 1 630 ? 44.451 2.322 1.801 1.00 50.71 647 ALA A N 1
ATOM 4747 C CA . ALA A 1 630 ? 45.800 1.928 2.167 1.00 48.84 647 ALA A CA 1
ATOM 4748 C C . ALA A 1 630 ? 46.361 0.902 1.222 1.00 49.44 647 ALA A C 1
ATOM 4749 O O . ALA A 1 630 ? 47.522 0.978 0.816 1.00 51.29 647 ALA A O 1
ATOM 4751 N N . ARG A 1 631 ? 45.542 -0.069 0.837 1.00 49.80 648 ARG A N 1
ATOM 4752 C CA . ARG A 1 631 ? 46.021 -1.097 -0.089 1.00 46.54 648 ARG A CA 1
ATOM 4753 C C . ARG A 1 631 ? 46.364 -0.542 -1.455 1.00 44.55 648 ARG A C 1
ATOM 4754 O O . ARG A 1 631 ? 47.265 -1.015 -2.087 1.00 40.20 648 ARG A O 1
ATOM 4762 N N . SER A 1 632 ? 45.624 0.446 -1.912 1.00 44.67 649 SER A N 1
ATOM 4763 C CA . SER A 1 632 ? 45.901 1.005 -3.203 1.00 47.73 649 SER A CA 1
ATOM 4764 C C . SER A 1 632 ? 47.033 2.020 -3.123 1.00 47.40 649 SER A C 1
ATOM 4765 O O . SER A 1 632 ? 47.503 2.503 -4.134 1.00 45.53 649 SER A O 1
ATOM 4768 N N . GLY A 1 633 ? 47.467 2.346 -1.916 1.00 50.95 650 GLY A N 1
ATOM 4769 C CA . GLY A 1 633 ? 48.468 3.404 -1.723 1.00 55.06 650 GLY A CA 1
ATOM 4770 C C . GLY A 1 633 ? 47.957 4.823 -1.967 1.00 56.89 650 GLY A C 1
ATOM 4771 O O . GLY A 1 633 ? 48.717 5.699 -2.373 1.00 61.47 650 GLY A O 1
ATOM 4772 N N . ARG A 1 634 ? 46.668 5.037 -1.733 1.00 56.03 651 ARG A N 1
ATOM 4773 C CA . ARG A 1 634 ? 46.101 6.364 -1.702 1.00 57.63 651 ARG A CA 1
ATOM 4774 C C . ARG A 1 634 ? 46.025 6.866 -0.261 1.00 60.58 651 ARG A C 1
ATOM 4775 O O . ARG A 1 634 ? 45.600 8.001 -0.021 1.00 64.90 651 ARG A O 1
ATOM 4783 N N . LEU A 1 635 ? 46.433 6.044 0.700 1.00 57.88 652 LEU A N 1
ATOM 4784 C CA . LEU A 1 635 ? 46.474 6.485 2.086 1.00 60.60 652 LEU A CA 1
ATOM 4785 C C . LEU A 1 635 ? 47.536 5.739 2.882 1.00 60.17 652 LEU A C 1
ATOM 4786 O O . LEU A 1 635 ? 47.715 4.544 2.729 1.00 60.13 652 LEU A O 1
ATOM 4791 N N . ASP A 1 636 ? 48.217 6.476 3.743 1.00 62.08 653 ASP A N 1
ATOM 4792 C CA . ASP A 1 636 ? 49.226 5.928 4.631 1.00 64.00 653 ASP A CA 1
ATOM 4793 C C . ASP A 1 636 ? 48.639 4.810 5.496 1.00 61.19 653 ASP A C 1
ATOM 4794 O O . ASP A 1 636 ? 47.709 5.020 6.292 1.00 65.72 653 ASP A O 1
ATOM 4799 N N . LEU A 1 637 ? 49.199 3.624 5.349 1.00 60.10 654 LEU A N 1
ATOM 4800 C CA . LEU A 1 637 ? 48.742 2.449 6.079 1.00 59.65 654 LEU A CA 1
ATOM 4801 C C . LEU A 1 637 ? 48.696 2.719 7.560 1.00 61.26 654 LEU A C 1
ATOM 4802 O O . LEU A 1 637 ? 47.740 2.327 8.243 1.00 57.79 654 LEU A O 1
ATOM 4807 N N . ARG A 1 638 ? 49.720 3.418 8.042 1.00 64.33 655 ARG A N 1
ATOM 4808 C CA . ARG A 1 638 ? 49.810 3.786 9.445 1.00 67.06 655 ARG A CA 1
ATOM 4809 C C . ARG A 1 638 ? 48.555 4.536 9.952 1.00 65.81 655 ARG A C 1
ATOM 4810 O O . ARG A 1 638 ? 48.049 4.277 11.049 1.00 64.17 655 ARG A O 1
ATOM 4818 N N . VAL A 1 639 ? 48.020 5.418 9.127 1.00 62.62 656 VAL A N 1
ATOM 4819 C CA . VAL A 1 639 ? 46.790 6.120 9.462 1.00 61.30 656 VAL A CA 1
ATOM 4820 C C . VAL A 1 639 ? 45.601 5.168 9.576 1.00 61.68 656 VAL A C 1
ATOM 4821 O O . VAL A 1 639 ? 44.907 5.153 10.591 1.00 66.47 656 VAL A O 1
ATOM 4825 N N . ALA A 1 640 ? 45.375 4.358 8.547 1.00 63.71 657 ALA A N 1
ATOM 4826 C CA . ALA A 1 640 ? 44.250 3.407 8.522 1.00 64.33 657 ALA A CA 1
ATOM 4827 C C . ALA A 1 640 ? 44.271 2.462 9.715 1.00 64.39 657 ALA A C 1
ATOM 4828 O O . ALA A 1 640 ? 43.248 2.214 10.323 1.00 69.75 657 ALA A O 1
ATOM 4830 N N . LEU A 1 641 ? 45.437 1.923 10.043 1.00 66.01 658 LEU A N 1
ATOM 4831 C CA . LEU A 1 641 ? 45.600 1.074 11.230 1.00 67.79 658 LEU A CA 1
ATOM 4832 C C . LEU A 1 641 ? 45.374 1.789 12.554 1.00 72.26 658 LEU A C 1
ATOM 4833 O O . LEU A 1 641 ? 44.838 1.211 13.498 1.00 82.44 658 LEU A O 1
ATOM 4838 N N . ARG A 1 642 ? 45.799 3.040 12.626 1.00 71.99 659 ARG A N 1
ATOM 4839 C CA . ARG A 1 642 ? 45.484 3.883 13.763 1.00 71.51 659 ARG A CA 1
ATOM 4840 C C . ARG A 1 642 ? 43.951 4.003 13.875 1.00 66.50 659 ARG A C 1
ATOM 4841 O O . ARG A 1 642 ? 43.384 3.804 14.927 1.00 62.17 659 ARG A O 1
ATOM 4849 N N . PHE A 1 643 ? 43.281 4.283 12.770 1.00 63.71 660 PHE A N 1
ATOM 4850 C CA . PHE A 1 643 ? 41.836 4.446 12.787 1.00 63.39 660 PHE A CA 1
ATOM 4851 C C . PHE A 1 643 ? 41.101 3.234 13.302 1.00 63.25 660 PHE A C 1
ATOM 4852 O O . PHE A 1 643 ? 39.993 3.354 13.828 1.00 67.66 660 PHE A O 1
ATOM 4860 N N . MET A 1 644 ? 41.691 2.060 13.151 1.00 62.42 661 MET A N 1
ATOM 4861 C CA . MET A 1 644 ? 41.028 0.825 13.545 1.00 64.00 661 MET A CA 1
ATOM 4862 C C . MET A 1 644 ? 41.193 0.437 15.009 1.00 63.60 661 MET A C 1
ATOM 4863 O O . MET A 1 644 ? 40.418 -0.373 15.524 1.00 62.80 661 MET A O 1
ATOM 4868 N N . THR A 1 645 ? 42.159 1.029 15.692 1.00 64.06 662 THR A N 1
ATOM 4869 C CA . THR A 1 645 ? 42.279 0.816 17.121 1.00 65.16 662 THR A CA 1
ATOM 4870 C C . THR A 1 645 ? 40.990 1.146 17.872 1.00 66.76 662 THR A C 1
ATOM 4871 O O . THR A 1 645 ? 40.733 0.563 18.941 1.00 69.96 662 THR A O 1
ATOM 4875 N N . TYR A 1 646 ? 40.143 2.019 17.311 1.00 64.62 663 TYR A N 1
ATOM 4876 C CA . TYR A 1 646 ? 38.873 2.386 17.983 1.00 63.84 663 TYR A CA 1
ATOM 4877 C C . TYR A 1 646 ? 37.931 1.207 18.253 1.00 62.16 663 TYR A C 1
ATOM 4878 O O . TYR A 1 646 ? 37.034 1.304 19.086 1.00 65.51 663 TYR A O 1
ATOM 4887 N N . LEU A 1 647 ? 38.122 0.124 17.508 1.00 61.69 664 LEU A N 1
ATOM 4888 C CA . LEU A 1 647 ? 37.278 -1.049 17.602 1.00 63.18 664 LEU A CA 1
ATOM 4889 C C . LEU A 1 647 ? 37.238 -1.747 18.980 1.00 65.56 664 LEU A C 1
ATOM 4890 O O . LEU A 1 647 ? 36.287 -2.487 19.235 1.00 68.44 664 LEU A O 1
ATOM 4895 N N . ARG A 1 648 ? 38.235 -1.539 19.846 1.00 68.85 665 ARG A N 1
ATOM 4896 C CA . ARG A 1 648 ? 38.135 -1.957 21.259 1.00 73.65 665 ARG A CA 1
ATOM 4897 C C . ARG A 1 648 ? 36.739 -1.740 21.795 1.00 72.11 665 ARG A C 1
ATOM 4898 O O . ARG A 1 648 ? 36.192 -2.593 22.501 1.00 73.56 665 ARG A O 1
ATOM 4906 N N . ASN A 1 649 ? 36.177 -0.583 21.461 1.00 71.95 666 ASN A N 1
ATOM 4907 C CA . ASN A 1 649 ? 34.905 -0.135 22.030 1.00 74.03 666 ASN A CA 1
ATOM 4908 C C . ASN A 1 649 ? 33.691 -0.464 21.191 1.00 71.54 666 ASN A C 1
ATOM 4909 O O . ASN A 1 649 ? 32.564 -0.441 21.690 1.00 76.01 666 ASN A O 1
ATOM 4914 N N . GLU A 1 650 ? 33.923 -0.731 19.913 1.00 69.83 667 GLU A N 1
ATOM 4915 C CA . GLU A 1 650 ? 32.843 -1.036 18.964 1.00 65.48 667 GLU A CA 1
ATOM 4916 C C . GLU A 1 650 ? 31.986 -2.238 19.414 1.00 62.50 667 GLU A C 1
ATOM 4917 O O . GLU A 1 650 ? 32.491 -3.177 20.039 1.00 58.71 667 GLU A O 1
ATOM 4923 N N . ARG A 1 651 ? 30.687 -2.174 19.132 1.00 62.44 668 ARG A N 1
ATOM 4924 C CA . ARG A 1 651 ? 29.758 -3.212 19.583 1.00 64.62 668 ARG A CA 1
ATOM 4925 C C . ARG A 1 651 ? 28.666 -3.617 18.590 1.00 62.66 668 ARG A C 1
ATOM 4926 O O . ARG A 1 651 ? 27.897 -4.507 18.904 1.00 66.43 668 ARG A O 1
ATOM 4934 N N . GLU A 1 652 ? 28.657 -3.062 17.379 1.00 60.86 669 GLU A N 1
ATOM 4935 C CA . GLU A 1 652 ? 27.615 -3.354 16.406 1.00 60.74 669 GLU A CA 1
ATOM 4936 C C . GLU A 1 652 ? 28.063 -4.185 15.180 1.00 60.89 669 GLU A C 1
ATOM 4937 O O . GLU A 1 652 ? 29.257 -4.287 14.870 1.00 59.94 669 GLU A O 1
ATOM 4943 N N . TYR A 1 653 ? 27.065 -4.742 14.475 1.00 56.21 670 TYR A N 1
ATOM 4944 C CA . TYR A 1 653 ? 27.257 -5.713 13.408 1.00 51.35 670 TYR A CA 1
ATOM 4945 C C . TYR A 1 653 ? 28.002 -5.121 12.178 1.00 52.64 670 TYR A C 1
ATOM 4946 O O . TYR A 1 653 ? 28.973 -5.690 11.698 1.00 51.24 670 TYR A O 1
ATOM 4955 N N . ALA A 1 654 ? 27.531 -4.002 11.648 1.00 53.87 671 ALA A N 1
ATOM 4956 C CA . ALA A 1 654 ? 28.081 -3.501 10.400 1.00 54.28 671 ALA A CA 1
ATOM 4957 C C . ALA A 1 654 ? 29.604 -3.271 10.500 1.00 53.14 671 ALA A C 1
ATOM 4958 O O . ALA A 1 654 ? 30.380 -3.864 9.757 1.00 51.12 671 ALA A O 1
ATOM 4960 N N . PRO A 1 655 ? 30.039 -2.448 11.456 1.00 54.48 672 PRO A N 1
ATOM 4961 C CA . PRO A 1 655 ? 31.472 -2.115 11.477 1.00 52.03 672 PRO A CA 1
ATOM 4962 C C . PRO A 1 655 ? 32.358 -3.323 11.672 1.00 48.57 672 PRO A C 1
ATOM 4963 O O . PRO A 1 655 ? 33.396 -3.422 11.030 1.00 48.52 672 PRO A O 1
ATOM 4967 N N . TRP A 1 656 ? 31.965 -4.230 12.549 1.00 47.47 673 TRP A N 1
ATOM 4968 C CA . TRP A 1 656 ? 32.761 -5.419 12.777 1.00 47.67 673 TRP A CA 1
ATOM 4969 C C . TRP A 1 656 ? 32.826 -6.323 11.541 1.00 46.69 673 TRP A C 1
ATOM 4970 O O . TRP A 1 656 ? 33.867 -6.935 11.264 1.00 46.76 673 TRP A O 1
ATOM 4981 N N . THR A 1 657 ? 31.733 -6.376 10.782 1.00 45.53 674 THR A N 1
ATOM 4982 C CA . THR A 1 657 ? 31.722 -7.101 9.511 1.00 43.52 674 THR A CA 1
ATOM 4983 C C . THR A 1 657 ? 32.705 -6.494 8.496 1.00 43.30 674 THR A C 1
ATOM 4984 O O . THR A 1 657 ? 33.423 -7.207 7.796 1.00 41.34 674 THR A O 1
ATOM 4988 N N . ALA A 1 658 ? 32.720 -5.174 8.424 1.00 45.13 675 ALA A N 1
ATOM 4989 C CA . ALA A 1 658 ? 33.683 -4.462 7.593 1.00 44.01 675 ALA A CA 1
ATOM 4990 C C . ALA A 1 658 ? 35.117 -4.773 8.047 1.00 43.29 675 ALA A C 1
ATOM 4991 O O . ALA A 1 658 ? 35.962 -5.262 7.256 1.00 44.50 675 ALA A O 1
ATOM 4993 N N . ALA A 1 659 ? 35.354 -4.586 9.339 1.00 42.23 676 ALA A N 1
ATOM 4994 C CA . ALA A 1 659 ? 36.635 -4.865 9.941 1.00 42.65 676 ALA A CA 1
ATOM 4995 C C . ALA A 1 659 ? 37.106 -6.264 9.641 1.00 43.60 676 ALA A C 1
ATOM 4996 O O . ALA A 1 659 ? 38.282 -6.502 9.402 1.00 44.45 676 ALA A O 1
ATOM 4998 N N . ASN A 1 660 ? 36.177 -7.207 9.651 1.00 47.06 677 ASN A N 1
ATOM 4999 C CA . ASN A 1 660 ? 36.513 -8.602 9.462 1.00 45.20 677 ASN A CA 1
ATOM 5000 C C . ASN A 1 660 ? 37.178 -8.900 8.114 1.00 47.17 677 ASN A C 1
ATOM 5001 O O . ASN A 1 660 ? 38.053 -9.762 8.004 1.00 49.97 677 ASN A O 1
ATOM 5006 N N . VAL A 1 661 ? 36.839 -8.117 7.104 1.00 48.12 678 VAL A N 1
ATOM 5007 C CA . VAL A 1 661 ? 37.505 -8.242 5.810 1.00 44.58 678 VAL A CA 1
ATOM 5008 C C . VAL A 1 661 ? 38.952 -7.744 5.786 1.00 42.87 678 VAL A C 1
ATOM 5009 O O . VAL A 1 661 ? 39.808 -8.396 5.207 1.00 44.74 678 VAL A O 1
ATOM 5013 N N . ALA A 1 662 ? 39.208 -6.587 6.398 1.00 41.91 679 ALA A N 1
ATOM 5014 C CA . ALA A 1 662 ? 40.565 -6.038 6.509 1.00 40.95 679 ALA A CA 1
ATOM 5015 C C . ALA A 1 662 ? 41.447 -6.948 7.330 1.00 39.02 679 ALA A C 1
ATOM 5016 O O . ALA A 1 662 ? 42.520 -7.344 6.906 1.00 40.06 679 ALA A O 1
ATOM 5018 N N . LEU A 1 663 ? 40.955 -7.317 8.498 1.00 39.17 680 LEU A N 1
ATOM 5019 C CA . LEU A 1 663 ? 41.684 -8.213 9.397 1.00 40.07 680 LEU A CA 1
ATOM 5020 C C . LEU A 1 663 ? 42.003 -9.575 8.771 1.00 41.16 680 LEU A C 1
ATOM 5021 O O . LEU A 1 663 ? 43.078 -10.157 9.050 1.00 40.98 680 LEU A O 1
ATOM 5026 N N . THR A 1 664 ? 41.069 -10.074 7.943 1.00 38.96 681 THR A N 1
ATOM 5027 C CA . THR A 1 664 ? 41.220 -11.371 7.333 1.00 38.63 681 THR A CA 1
ATOM 5028 C C . THR A 1 664 ? 42.421 -11.304 6.384 1.00 40.61 681 THR A C 1
ATOM 5029 O O . THR A 1 664 ? 43.266 -12.228 6.372 1.00 40.96 681 THR A O 1
ATOM 5033 N N . TYR A 1 665 ? 42.526 -10.184 5.657 1.00 40.37 682 TYR A N 1
ATOM 5034 C CA . TYR A 1 665 ? 43.584 -9.994 4.678 1.00 38.18 682 TYR A CA 1
ATOM 5035 C C . TYR A 1 665 ? 44.911 -9.963 5.398 1.00 40.34 682 TYR A C 1
ATOM 5036 O O . TYR A 1 665 ? 45.859 -10.673 5.003 1.00 40.39 682 TYR A O 1
ATOM 5045 N N . PHE A 1 666 ? 44.989 -9.186 6.475 1.00 40.40 683 PHE A N 1
ATOM 5046 C CA . PHE A 1 666 ? 46.239 -9.104 7.191 1.00 41.37 683 PHE A CA 1
ATOM 5047 C C . PHE A 1 666 ? 46.583 -10.411 7.853 1.00 41.89 683 PHE A C 1
ATOM 5048 O O . PHE A 1 666 ? 47.753 -10.817 7.909 1.00 41.06 683 PHE A O 1
ATOM 5056 N N . ASN A 1 667 ? 45.554 -11.070 8.343 1.00 42.22 684 ASN A N 1
ATOM 5057 C CA . ASN A 1 667 ? 45.759 -12.330 8.980 1.00 42.94 684 ASN A CA 1
ATOM 5058 C C . ASN A 1 667 ? 46.363 -13.321 8.003 1.00 41.45 684 ASN A C 1
ATOM 5059 O O . ASN A 1 667 ? 47.303 -14.022 8.342 1.00 39.30 684 ASN A O 1
ATOM 5064 N N . ASN A 1 668 ? 45.819 -13.378 6.798 1.00 41.78 685 ASN A N 1
ATOM 5065 C CA . ASN A 1 668 ? 46.325 -14.321 5.810 1.00 40.98 685 ASN A CA 1
ATOM 5066 C C . ASN A 1 668 ? 47.749 -14.021 5.345 1.00 42.85 685 ASN A C 1
ATOM 5067 O O . ASN A 1 668 ? 48.469 -14.952 4.999 1.00 42.61 685 ASN A O 1
ATOM 5072 N N . ARG A 1 669 ? 48.160 -12.748 5.324 1.00 43.00 686 ARG A N 1
ATOM 5073 C CA . ARG A 1 669 ? 49.516 -12.408 4.854 1.00 44.79 686 ARG A CA 1
ATOM 5074 C C . ARG A 1 669 ? 50.541 -12.617 5.946 1.00 43.12 686 ARG A C 1
ATOM 5075 O O . ARG A 1 669 ? 51.676 -12.925 5.635 1.00 42.19 686 ARG A O 1
ATOM 5083 N N . LEU A 1 670 ? 50.156 -12.456 7.215 1.00 41.31 687 LEU A N 1
ATOM 5084 C CA . LEU A 1 670 ? 51.111 -12.618 8.314 1.00 44.17 687 LEU A CA 1
ATOM 5085 C C . LEU A 1 670 ? 51.280 -14.033 8.818 1.00 45.48 687 LEU A C 1
ATOM 5086 O O . LEU A 1 670 ? 52.308 -14.364 9.416 1.00 46.69 687 LEU A O 1
ATOM 5091 N N . ARG A 1 671 ? 50.264 -14.848 8.587 1.00 45.59 688 ARG A N 1
ATOM 5092 C CA . ARG A 1 671 ? 50.138 -16.133 9.215 1.00 48.15 688 ARG A CA 1
ATOM 5093 C C . ARG A 1 671 ? 51.394 -16.944 9.391 1.00 53.12 688 ARG A C 1
ATOM 5094 O O . ARG A 1 671 ? 51.792 -17.190 10.524 1.00 71.64 688 ARG A O 1
ATOM 5102 N N . GLY A 1 672 ? 52.032 -17.390 8.334 1.00 50.73 689 GLY A N 1
ATOM 5103 C CA . GLY A 1 672 ? 53.241 -18.207 8.559 1.00 55.40 689 GLY A CA 1
ATOM 5104 C C . GLY A 1 672 ? 54.533 -17.507 9.012 1.00 53.94 689 GLY A C 1
ATOM 5105 O O . GLY A 1 672 ? 55.567 -18.157 9.135 1.00 53.75 689 GLY A O 1
ATOM 5106 N N . THR A 1 673 ? 54.475 -16.198 9.255 1.00 53.97 690 THR A N 1
ATOM 5107 C CA . THR A 1 673 ? 55.671 -15.340 9.434 1.00 52.61 690 THR A CA 1
ATOM 5108 C C . THR A 1 673 ? 55.997 -15.062 10.903 1.00 53.23 690 THR A C 1
ATOM 5109 O O . THR A 1 673 ? 55.176 -15.294 11.792 1.00 56.77 690 THR A O 1
ATOM 5113 N N . ALA A 1 674 ? 57.188 -14.535 11.152 1.00 53.46 691 ALA A N 1
ATOM 5114 C CA . ALA A 1 674 ? 57.629 -14.183 12.523 1.00 57.26 691 ALA A CA 1
ATOM 5115 C C . ALA A 1 674 ? 56.797 -13.081 13.164 1.00 58.94 691 ALA A C 1
ATOM 5116 O O . ALA A 1 674 ? 56.425 -13.154 14.336 1.00 70.44 691 ALA A O 1
ATOM 5118 N N . GLU A 1 675 ? 56.468 -12.077 12.376 1.00 60.24 692 GLU A N 1
ATOM 5119 C CA . GLU A 1 675 ? 55.694 -10.952 12.852 1.00 63.37 692 GLU A CA 1
ATOM 5120 C C . GLU A 1 675 ? 54.264 -11.336 13.247 1.00 58.77 692 GLU A C 1
ATOM 5121 O O . GLU A 1 675 ? 53.537 -10.520 13.809 1.00 60.75 692 GLU A O 1
ATOM 5127 N N . TYR A 1 676 ? 53.885 -12.583 13.016 1.00 54.51 693 TYR A N 1
ATOM 5128 C CA . TYR A 1 676 ? 52.512 -13.020 13.246 1.00 54.41 693 TYR A CA 1
ATOM 5129 C C . TYR A 1 676 ? 52.028 -12.881 14.678 1.00 57.03 693 TYR A C 1
ATOM 5130 O O . TYR A 1 676 ? 50.870 -12.505 14.922 1.00 57.68 693 TYR A O 1
ATOM 5139 N N . HIS A 1 677 ? 52.919 -13.173 15.619 1.00 58.69 694 HIS A N 1
ATOM 5140 C CA . HIS A 1 677 ? 52.617 -12.979 17.036 1.00 59.34 694 HIS A CA 1
ATOM 5141 C C . HIS A 1 677 ? 52.100 -11.568 17.363 1.00 56.24 694 HIS A C 1
ATOM 5142 O O . HIS A 1 677 ? 51.144 -11.412 18.099 1.00 59.71 694 HIS A O 1
ATOM 5149 N N . ASN A 1 678 ? 52.737 -10.553 16.796 1.00 54.84 695 ASN A N 1
ATOM 5150 C CA . ASN A 1 678 ? 52.375 -9.180 17.068 1.00 57.34 695 ASN A CA 1
ATOM 5151 C C . ASN A 1 678 ? 51.017 -8.834 16.474 1.00 56.88 695 ASN A C 1
ATOM 5152 O O . ASN A 1 678 ? 50.356 -7.905 16.928 1.00 62.37 695 ASN A O 1
ATOM 5157 N N . PHE A 1 679 ? 50.641 -9.530 15.412 1.00 53.07 696 PHE A N 1
ATOM 5158 C CA . PHE A 1 679 ? 49.330 -9.352 14.825 1.00 50.96 696 PHE A CA 1
ATOM 5159 C C . PHE A 1 679 ? 48.283 -9.892 15.776 1.00 49.61 696 PHE A C 1
ATOM 5160 O O . PHE A 1 679 ? 47.285 -9.244 16.057 1.00 47.22 696 PHE A O 1
ATOM 5168 N N . LEU A 1 680 ? 48.532 -11.088 16.284 1.00 51.95 697 LEU A N 1
ATOM 5169 C CA . LEU A 1 680 ? 47.622 -11.713 17.235 1.00 53.77 697 LEU A CA 1
ATOM 5170 C C . LEU A 1 680 ? 47.378 -10.788 18.414 1.00 55.15 697 LEU A C 1
ATOM 5171 O O . LEU A 1 680 ? 46.229 -10.553 18.822 1.00 57.48 697 LEU A O 1
ATOM 5176 N N . ILE A 1 681 ? 48.470 -10.272 18.966 1.00 54.68 698 ILE A N 1
ATOM 5177 C CA . ILE A 1 681 ? 48.407 -9.343 20.077 1.00 55.15 698 ILE A CA 1
ATOM 5178 C C . ILE A 1 681 ? 47.526 -8.155 19.697 1.00 54.04 698 ILE A C 1
ATOM 5179 O O . ILE A 1 681 ? 46.573 -7.802 20.393 1.00 52.56 698 ILE A O 1
ATOM 5184 N N . PHE A 1 682 ? 47.832 -7.556 18.562 1.00 52.11 699 PHE A N 1
ATOM 5185 C CA . PHE A 1 682 ? 47.058 -6.413 18.102 1.00 53.75 699 PHE A CA 1
ATOM 5186 C C . PHE A 1 682 ? 45.544 -6.691 18.011 1.00 56.58 699 PHE A C 1
ATOM 5187 O O . PHE A 1 682 ? 44.725 -5.839 18.377 1.00 54.01 699 PHE A O 1
ATOM 5195 N N . VAL A 1 683 ? 45.173 -7.854 17.488 1.00 56.64 700 VAL A N 1
ATOM 5196 C CA . VAL A 1 683 ? 43.761 -8.155 17.321 1.00 59.43 700 VAL A CA 1
ATOM 5197 C C . VAL A 1 683 ? 43.091 -8.524 18.654 1.00 58.95 700 VAL A C 1
ATOM 5198 O O . VAL A 1 683 ? 41.933 -8.150 18.895 1.00 57.27 700 VAL A O 1
ATOM 5202 N N . ASP A 1 684 ? 43.825 -9.235 19.511 1.00 60.74 701 ASP A N 1
ATOM 5203 C CA . ASP A 1 684 ? 43.369 -9.540 20.877 1.00 63.24 701 ASP A CA 1
ATOM 5204 C C . ASP A 1 684 ? 42.896 -8.244 21.514 1.00 63.17 701 ASP A C 1
ATOM 5205 O O . ASP A 1 684 ? 41.808 -8.168 22.077 1.00 64.60 701 ASP A O 1
ATOM 5210 N N . ALA A 1 685 ? 43.734 -7.214 21.387 1.00 62.15 702 ALA A N 1
ATOM 5211 C CA . ALA A 1 685 ? 43.443 -5.877 21.905 1.00 60.30 702 ALA A CA 1
ATOM 5212 C C . ALA A 1 685 ? 42.106 -5.350 21.384 1.00 60.27 702 ALA A C 1
ATOM 5213 O O . ALA A 1 685 ? 41.328 -4.759 22.140 1.00 65.66 702 ALA A O 1
ATOM 5215 N N . LEU A 1 686 ? 41.816 -5.610 20.116 1.00 56.87 703 LEU A N 1
ATOM 5216 C CA . LEU A 1 686 ? 40.581 -5.141 19.480 1.00 59.27 703 LEU A CA 1
ATOM 5217 C C . LEU A 1 686 ? 39.267 -5.819 19.905 1.00 61.11 703 LEU A C 1
ATOM 5218 O O . LEU A 1 686 ? 38.221 -5.165 19.951 1.00 61.37 703 LEU A O 1
ATOM 5223 N N . ILE A 1 687 ? 39.338 -7.104 20.227 1.00 61.10 704 ILE A N 1
ATOM 5224 C CA . ILE A 1 687 ? 38.145 -7.853 20.496 1.00 63.95 704 ILE A CA 1
ATOM 5225 C C . ILE A 1 687 ? 37.888 -8.170 21.955 1.00 65.96 704 ILE A C 1
ATOM 5226 O O . ILE A 1 687 ? 36.737 -8.135 22.367 1.00 74.00 704 ILE A O 1
ATOM 5231 N N . GLU A 1 688 ? 38.922 -8.442 22.744 1.00 65.16 705 GLU A N 1
ATOM 5232 C CA . GLU A 1 688 ? 38.734 -8.990 24.090 1.00 65.16 705 GLU A CA 1
ATOM 5233 C C . GLU A 1 688 ? 37.587 -8.377 24.902 1.00 65.54 705 GLU A C 1
ATOM 5234 O O . GLU A 1 688 ? 36.946 -9.084 25.664 1.00 60.14 705 GLU A O 1
ATOM 5240 N N . ASP A 1 689 ? 37.342 -7.073 24.759 1.00 67.26 706 ASP A N 1
ATOM 5241 C CA . ASP A 1 689 ? 36.174 -6.453 25.402 1.00 68.49 706 ASP A CA 1
ATOM 5242 C C . ASP A 1 689 ? 34.866 -7.037 24.880 1.00 65.45 706 ASP A C 1
ATOM 5243 O O . ASP A 1 689 ? 34.133 -7.705 25.636 1.00 67.95 706 ASP A O 1
ATOM 5248 N N . ILE A 1 690 ? 34.575 -6.767 23.606 1.00 61.39 707 ILE A N 1
ATOM 5249 C CA . ILE A 1 690 ? 33.342 -7.224 22.993 1.00 59.49 707 ILE A CA 1
ATOM 5250 C C . ILE A 1 690 ? 33.130 -8.711 23.197 1.00 60.35 707 ILE A C 1
ATOM 5251 O O . ILE A 1 690 ? 32.001 -9.161 23.266 1.00 61.07 707 ILE A O 1
ATOM 5256 N N . TYR A 1 691 ? 34.202 -9.470 23.334 1.00 62.64 708 TYR A N 1
ATOM 5257 C CA . TYR A 1 691 ? 34.085 -10.825 23.847 1.00 64.68 708 TYR A CA 1
ATOM 5258 C C . TYR A 1 691 ? 33.590 -10.703 25.331 1.00 72.40 708 TYR A C 1
ATOM 5259 O O . TYR A 1 691 ? 34.290 -10.981 26.305 1.00 79.87 708 TYR A O 1
ATOM 5268 N N . SER A 1 692 ? 32.372 -10.174 25.458 1.00 77.62 709 SER A N 1
ATOM 5269 C CA . SER A 1 692 ? 31.500 -10.232 26.647 1.00 69.30 709 SER A CA 1
ATOM 5270 C C . SER A 1 692 ? 30.113 -10.536 26.032 1.00 71.30 709 SER A C 1
ATOM 5271 O O . SER A 1 692 ? 29.154 -9.794 26.205 1.00 67.92 709 SER A O 1
ATOM 5274 N N . LEU A 1 693 ? 30.072 -11.571 25.183 1.00 69.41 710 LEU A N 1
ATOM 5275 C CA . LEU A 1 693 ? 28.834 -12.113 24.663 1.00 69.80 710 LEU A CA 1
ATOM 5276 C C . LEU A 1 693 ? 28.742 -13.532 25.165 1.00 67.32 710 LEU A C 1
ATOM 5277 O O . LEU A 1 693 ? 29.604 -13.984 25.906 1.00 66.27 710 LEU A O 1
ATOM 5282 N N . LEU A 1 694 ? 27.712 -14.238 24.733 1.00 66.64 711 LEU A N 1
ATOM 5283 C CA . LEU A 1 694 ? 27.619 -15.644 25.019 1.00 69.24 711 LEU A CA 1
ATOM 5284 C C . LEU A 1 694 ? 27.845 -16.322 23.698 1.00 66.05 711 LEU A C 1
ATOM 5285 O O . LEU A 1 694 ? 27.202 -16.009 22.714 1.00 63.02 711 LEU A O 1
ATOM 5290 N N . THR A 1 695 ? 28.849 -17.180 23.679 1.00 66.77 712 THR A N 1
ATOM 5291 C CA . THR A 1 695 ? 29.153 -18.015 22.540 1.00 65.80 712 THR A CA 1
ATOM 5292 C C . THR A 1 695 ? 28.857 -19.481 22.859 1.00 65.23 712 THR A C 1
ATOM 5293 O O . THR A 1 695 ? 28.707 -20.261 21.952 1.00 65.44 712 THR A O 1
ATOM 5297 N N . ILE A 1 696 ? 28.800 -19.822 24.151 1.00 71.62 713 ILE A N 1
ATOM 5298 C CA . ILE A 1 696 ? 28.645 -21.195 24.646 1.00 73.48 713 ILE A CA 1
ATOM 5299 C C . ILE A 1 696 ? 27.255 -21.655 24.287 1.00 75.19 713 ILE A C 1
ATOM 5300 O O . ILE A 1 696 ? 27.037 -22.781 23.930 1.00 78.97 713 ILE A O 1
ATOM 5305 N N . ASP A 1 697 ? 26.285 -20.797 24.513 1.00 77.34 714 ASP A N 1
ATOM 5306 C CA . ASP A 1 697 ? 24.917 -21.198 24.408 1.00 77.97 714 ASP A CA 1
ATOM 5307 C C . ASP A 1 697 ? 24.198 -20.052 23.778 1.00 76.10 714 ASP A C 1
ATOM 5308 O O . ASP A 1 697 ? 22.973 -19.968 23.815 1.00 68.07 714 ASP A O 1
ATOM 5313 N N . ALA A 1 698 ? 25.001 -19.225 23.105 1.00 85.03 715 ALA A N 1
ATOM 5314 C CA . ALA A 1 698 ? 24.638 -17.863 22.663 1.00 89.32 715 ALA A CA 1
ATOM 5315 C C . ALA A 1 698 ? 23.148 -17.638 22.582 1.00 90.95 715 ALA A C 1
ATOM 5316 O O . ALA A 1 698 ? 22.667 -16.515 22.830 1.00 103.74 715 ALA A O 1
ATOM 5318 N N . VAL A 1 699 ? 22.421 -18.695 22.229 1.00 79.61 716 VAL A N 1
ATOM 5319 C CA . VAL A 1 699 ? 21.114 -18.499 21.718 1.00 74.57 716 VAL A CA 1
ATOM 5320 C C . VAL A 1 699 ? 20.156 -18.347 22.863 1.00 71.06 716 VAL A C 1
ATOM 5321 O O . VAL A 1 699 ? 19.792 -19.307 23.520 1.00 69.88 716 VAL A O 1
ATOM 5325 N N . SER A 1 700 ? 19.797 -17.088 23.086 1.00 70.59 717 SER A N 1
ATOM 5326 C CA . SER A 1 700 ? 18.604 -16.705 23.815 1.00 76.76 717 SER A CA 1
ATOM 5327 C C . SER A 1 700 ? 17.535 -16.351 22.788 1.00 76.87 717 SER A C 1
ATOM 5328 O O . SER A 1 700 ? 17.850 -15.840 21.711 1.00 77.87 717 SER A O 1
ATOM 5331 N N . PRO A 1 701 ? 16.268 -16.598 23.134 1.00 73.34 718 PRO A N 1
ATOM 5332 C CA . PRO A 1 701 ? 15.214 -16.300 22.194 1.00 70.55 718 PRO A CA 1
ATOM 5333 C C . PRO A 1 701 ? 15.120 -14.832 21.820 1.00 67.22 718 PRO A C 1
ATOM 5334 O O . PRO A 1 701 ? 14.484 -14.520 20.815 1.00 64.85 718 PRO A O 1
ATOM 5338 N N . ASP A 1 702 ? 15.741 -13.942 22.589 1.00 68.13 719 ASP A N 1
ATOM 5339 C CA . ASP A 1 702 ? 15.541 -12.523 22.358 1.00 70.91 719 ASP A CA 1
ATOM 5340 C C . ASP A 1 702 ? 16.691 -11.935 21.545 1.00 69.42 719 ASP A C 1
ATOM 5341 O O . ASP A 1 702 ? 16.693 -10.744 21.291 1.00 70.98 719 ASP A O 1
ATOM 5346 N N . ASP A 1 703 ? 17.679 -12.715 21.130 1.00 67.03 720 ASP A N 1
ATOM 5347 C CA . ASP A 1 703 ? 18.797 -12.037 20.469 1.00 67.69 720 ASP A CA 1
ATOM 5348 C C . ASP A 1 703 ? 18.599 -12.046 18.943 1.00 61.12 720 ASP A C 1
ATOM 5349 O O . ASP A 1 703 ? 18.148 -13.006 18.382 1.00 57.73 720 ASP A O 1
ATOM 5354 N N . THR A 1 704 ? 18.877 -10.918 18.311 1.00 59.18 721 THR A N 1
ATOM 5355 C CA . THR A 1 704 ? 18.433 -10.632 16.944 1.00 58.27 721 THR A CA 1
ATOM 5356 C C . THR A 1 704 ? 19.277 -11.320 15.842 1.00 55.60 721 THR A C 1
ATOM 5357 O O . THR A 1 704 ? 20.325 -11.890 16.108 1.00 54.05 721 THR A O 1
ATOM 5361 N N . LEU A 1 705 ? 18.806 -11.228 14.605 1.00 51.81 722 LEU A N 1
ATOM 5362 C CA . LEU A 1 705 ? 19.558 -11.650 13.459 1.00 50.28 722 LEU A CA 1
ATOM 5363 C C . LEU A 1 705 ? 20.976 -11.011 13.468 1.00 53.41 722 LEU A C 1
ATOM 5364 O O . LEU A 1 705 ? 22.024 -11.709 13.507 1.00 51.23 722 LEU A O 1
ATOM 5369 N N . LEU A 1 706 ? 21.008 -9.689 13.483 1.00 53.63 723 LEU A N 1
ATOM 5370 C CA . LEU A 1 706 ? 22.272 -8.996 13.502 1.00 53.77 723 LEU A CA 1
ATOM 5371 C C . LEU A 1 706 ? 23.142 -9.430 14.638 1.00 53.36 723 LEU A C 1
ATOM 5372 O O . LEU A 1 706 ? 24.364 -9.468 14.500 1.00 54.37 723 LEU A O 1
ATOM 5377 N N . HIS A 1 707 ? 22.549 -9.742 15.774 1.00 53.43 724 HIS A N 1
ATOM 5378 C CA . HIS A 1 707 ? 23.360 -10.194 16.889 1.00 53.80 724 HIS A CA 1
ATOM 5379 C C . HIS A 1 707 ? 24.046 -11.516 16.534 1.00 53.57 724 HIS A C 1
ATOM 5380 O O . HIS A 1 707 ? 25.224 -11.730 16.860 1.00 55.43 724 HIS A O 1
ATOM 5387 N N . LYS A 1 708 ? 23.315 -12.386 15.849 1.00 50.59 725 LYS A N 1
ATOM 5388 C CA . LYS A 1 708 ? 23.832 -13.677 15.494 1.00 49.83 725 LYS A CA 1
ATOM 5389 C C . LYS A 1 708 ? 25.055 -13.572 14.568 1.00 48.17 725 LYS A C 1
ATOM 5390 O O . LYS A 1 708 ? 26.087 -14.208 14.789 1.00 47.76 725 LYS A O 1
ATOM 5396 N N . TYR A 1 709 ? 24.942 -12.763 13.530 1.00 45.26 726 TYR A N 1
ATOM 5397 C CA . TYR A 1 709 ? 26.085 -12.503 12.699 1.00 44.28 726 TYR A CA 1
ATOM 5398 C C . TYR A 1 709 ? 27.276 -12.001 13.541 1.00 46.16 726 TYR A C 1
ATOM 5399 O O . TYR A 1 709 ? 28.381 -12.540 13.484 1.00 46.54 726 TYR A O 1
ATOM 5408 N N . LEU A 1 710 ? 27.031 -10.985 14.354 1.00 49.02 727 LEU A N 1
ATOM 5409 C CA . LEU A 1 710 ? 28.071 -10.414 15.207 1.00 51.01 727 LEU A CA 1
ATOM 5410 C C . LEU A 1 710 ? 28.740 -11.459 16.055 1.00 50.83 727 LEU A C 1
ATOM 5411 O O . LEU A 1 710 ? 29.951 -11.508 16.104 1.00 51.70 727 LEU A O 1
ATOM 5416 N N . VAL A 1 711 ? 27.951 -12.304 16.716 1.00 50.45 728 VAL A N 1
ATOM 5417 C CA . VAL A 1 711 ? 28.513 -13.349 17.568 1.00 49.21 728 VAL A CA 1
ATOM 5418 C C . VAL A 1 711 ? 29.376 -14.295 16.757 1.00 47.68 728 VAL A C 1
ATOM 5419 O O . VAL A 1 711 ? 30.376 -14.817 17.250 1.00 48.19 728 VAL A O 1
ATOM 5423 N N . GLN A 1 712 ? 28.980 -14.543 15.525 1.00 46.42 729 GLN A N 1
ATOM 5424 C CA . GLN A 1 712 ? 29.700 -15.515 14.734 1.00 46.89 729 GLN A CA 1
ATOM 5425 C C . GLN A 1 712 ? 31.082 -14.955 14.322 1.00 47.64 729 GLN A C 1
ATOM 5426 O O . GLN A 1 712 ? 32.118 -15.603 14.466 1.00 45.18 729 GLN A O 1
ATOM 5432 N N . THR A 1 713 ? 31.077 -13.701 13.905 1.00 48.02 730 THR A N 1
ATOM 5433 C CA . THR A 1 713 ? 32.293 -13.027 13.581 1.00 46.87 730 THR A CA 1
ATOM 5434 C C . THR A 1 713 ? 33.258 -12.914 14.759 1.00 47.51 730 THR A C 1
ATOM 5435 O O . THR A 1 713 ? 34.435 -13.157 14.599 1.00 48.85 730 THR A O 1
ATOM 5439 N N . ILE A 1 714 ? 32.788 -12.522 15.937 1.00 48.50 731 ILE A N 1
ATOM 5440 C CA . ILE A 1 714 ? 33.719 -12.319 17.057 1.00 50.77 731 ILE A CA 1
ATOM 5441 C C . ILE A 1 714 ? 34.263 -13.601 17.635 1.00 50.20 731 ILE A C 1
ATOM 5442 O O . ILE A 1 714 ? 35.434 -13.690 17.976 1.00 50.19 731 ILE A O 1
ATOM 5447 N N . SER A 1 715 ? 33.394 -14.580 17.794 1.00 50.86 732 SER A N 1
ATOM 5448 C CA . SER A 1 715 ? 33.813 -15.849 18.363 1.00 50.04 732 SER A CA 1
ATOM 5449 C C . SER A 1 715 ? 34.757 -16.536 17.377 1.00 48.05 732 SER A C 1
ATOM 5450 O O . SER A 1 715 ? 35.693 -17.226 17.787 1.00 49.16 732 SER A O 1
ATOM 5453 N N . THR A 1 716 ? 34.528 -16.318 16.086 1.00 45.80 733 THR A N 1
ATOM 5454 C CA . THR A 1 716 ? 35.381 -16.933 15.054 1.00 47.54 733 THR A CA 1
ATOM 5455 C C . THR A 1 716 ? 36.846 -16.465 15.273 1.00 46.37 733 THR A C 1
ATOM 5456 O O . THR A 1 716 ? 37.770 -17.265 15.441 1.00 44.32 733 THR A O 1
ATOM 5460 N N . TRP A 1 717 ? 37.014 -15.154 15.323 1.00 45.13 734 TRP A N 1
ATOM 5461 C CA . TRP A 1 717 ? 38.295 -14.571 15.608 1.00 44.34 734 TRP A CA 1
ATOM 5462 C C . TRP A 1 717 ? 38.942 -15.060 16.884 1.00 46.42 734 TRP A C 1
ATOM 5463 O O . TRP A 1 717 ? 40.128 -15.376 16.895 1.00 43.74 734 TRP A O 1
ATOM 5474 N N . ALA A 1 718 ? 38.165 -15.126 17.964 1.00 50.35 735 ALA A N 1
ATOM 5475 C CA . ALA A 1 718 ? 38.711 -15.533 19.268 1.00 52.42 735 ALA A CA 1
ATOM 5476 C C . ALA A 1 718 ? 39.240 -16.949 19.201 1.00 52.24 735 ALA A C 1
ATOM 5477 O O . ALA A 1 718 ? 40.341 -17.255 19.704 1.00 53.21 735 ALA A O 1
ATOM 5479 N N . CYS A 1 719 ? 38.460 -17.802 18.552 1.00 51.15 736 CYS A N 1
ATOM 5480 C CA . CYS A 1 719 ? 38.856 -19.184 18.396 1.00 53.38 736 CYS A CA 1
ATOM 5481 C C . CYS A 1 719 ? 40.062 -19.284 17.427 1.00 54.97 736 CYS A C 1
ATOM 5482 O O . CYS A 1 719 ? 40.965 -20.074 17.665 1.00 55.96 736 CYS A O 1
ATOM 5485 N N . SER A 1 720 ? 40.086 -18.489 16.352 1.00 55.01 737 SER A N 1
ATOM 5486 C CA . SER A 1 720 ? 41.245 -18.462 15.445 1.00 55.70 737 SER A CA 1
ATOM 5487 C C . SER A 1 720 ? 42.470 -18.171 16.264 1.00 57.65 737 SER A C 1
ATOM 5488 O O . SER A 1 720 ? 43.444 -18.881 16.209 1.00 57.34 737 SER A O 1
ATOM 5491 N N . MET A 1 721 ? 42.386 -17.156 17.091 1.00 59.62 738 MET A N 1
ATOM 5492 C CA . MET A 1 721 ? 43.528 -16.778 17.893 1.00 61.74 738 MET A CA 1
ATOM 5493 C C . MET A 1 721 ? 43.875 -17.716 19.051 1.00 62.12 738 MET A C 1
ATOM 5494 O O . MET A 1 721 ? 44.889 -17.522 19.712 1.00 58.89 738 MET A O 1
ATOM 5499 N N . GLY A 1 722 ? 43.039 -18.699 19.344 1.00 64.72 739 GLY A N 1
ATOM 5500 C CA . GLY A 1 722 ? 43.364 -19.635 20.410 1.00 63.32 739 GLY A CA 1
ATOM 5501 C C . GLY A 1 722 ? 42.941 -19.196 21.786 1.00 63.95 739 GLY A C 1
ATOM 5502 O O . GLY A 1 722 ? 43.450 -19.747 22.761 1.00 65.73 739 GLY A O 1
ATOM 5503 N N . TYR A 1 723 ? 42.027 -18.219 21.886 1.00 63.65 740 TYR A N 1
ATOM 5504 C CA . TYR A 1 723 ? 41.366 -17.925 23.168 1.00 65.91 740 TYR A CA 1
ATOM 5505 C C . TYR A 1 723 ? 40.973 -19.270 23.760 1.00 64.31 740 TYR A C 1
ATOM 5506 O O . TYR A 1 723 ? 40.209 -20.012 23.148 1.00 62.60 740 TYR A O 1
ATOM 5515 N N . THR A 1 724 ? 41.520 -19.602 24.916 1.00 63.66 741 THR A N 1
ATOM 5516 C CA . THR A 1 724 ? 41.259 -20.915 25.498 1.00 67.35 741 THR A CA 1
ATOM 5517 C C . THR A 1 724 ? 39.819 -21.032 26.042 1.00 66.47 741 THR A C 1
ATOM 5518 O O . THR A 1 724 ? 39.261 -22.111 26.158 1.00 65.76 741 THR A O 1
ATOM 5522 N N . ASP A 1 725 ? 39.231 -19.900 26.385 1.00 65.05 742 ASP A N 1
ATOM 5523 C CA . ASP A 1 725 ? 37.853 -19.856 26.759 1.00 62.83 742 ASP A CA 1
ATOM 5524 C C . ASP A 1 725 ? 36.973 -20.323 25.583 1.00 62.48 742 ASP A C 1
ATOM 5525 O O . ASP A 1 725 ? 36.117 -21.213 25.741 1.00 64.60 742 ASP A O 1
ATOM 5530 N N . CYS A 1 726 ? 37.189 -19.719 24.415 1.00 60.05 743 CYS A N 1
ATOM 5531 C CA . CYS A 1 726 ? 36.500 -20.093 23.171 1.00 59.53 743 CYS A CA 1
ATOM 5532 C C . CYS A 1 726 ? 36.731 -21.578 22.791 1.00 58.72 743 CYS A C 1
ATOM 5533 O O . CYS A 1 726 ? 35.806 -22.298 22.442 1.00 50.94 743 CYS A O 1
ATOM 5536 N N . LEU A 1 727 ? 37.978 -22.028 22.879 1.00 62.48 744 LEU A N 1
ATOM 5537 C CA . LEU A 1 727 ? 38.322 -23.372 22.411 1.00 61.41 744 LEU A CA 1
ATOM 5538 C C . LEU A 1 727 ? 37.771 -24.433 23.329 1.00 63.62 744 LEU A C 1
ATOM 5539 O O . LEU A 1 727 ? 37.470 -25.536 22.875 1.00 65.63 744 LEU A O 1
ATOM 5544 N N . MET A 1 728 ? 37.632 -24.099 24.613 1.00 64.57 745 MET A N 1
ATOM 5545 C CA . MET A 1 728 ? 37.194 -25.074 25.620 1.00 66.97 745 MET A CA 1
ATOM 5546 C C . MET A 1 728 ? 35.694 -25.193 25.657 1.00 64.40 745 MET A C 1
ATOM 5547 O O . MET A 1 728 ? 35.154 -26.288 25.793 1.00 66.19 745 MET A O 1
ATOM 5552 N N . LYS A 1 729 ? 35.013 -24.068 25.528 1.00 61.10 746 LYS A N 1
ATOM 5553 C CA . LYS A 1 729 ? 33.559 -24.083 25.451 1.00 60.23 746 LYS A CA 1
ATOM 5554 C C . LYS A 1 729 ? 32.995 -24.793 24.196 1.00 56.67 746 LYS A C 1
ATOM 5555 O O . LYS A 1 729 ? 32.031 -25.566 24.291 1.00 54.10 746 LYS A O 1
ATOM 5561 N N . THR A 1 730 ? 33.564 -24.493 23.036 1.00 51.41 747 THR A N 1
ATOM 5562 C CA . THR A 1 730 ? 33.119 -25.130 21.832 1.00 50.88 747 THR A CA 1
ATOM 5563 C C . THR A 1 730 ? 33.407 -26.609 21.962 1.00 54.35 747 THR A C 1
ATOM 5564 O O . THR A 1 730 ? 32.527 -27.452 21.650 1.00 56.65 747 THR A O 1
ATOM 5568 N N . ALA A 1 731 ? 34.619 -26.936 22.411 1.00 53.16 748 ALA A N 1
ATOM 5569 C CA . ALA A 1 731 ? 35.007 -28.343 22.545 1.00 54.50 748 ALA A CA 1
ATOM 5570 C C . ALA A 1 731 ? 34.027 -29.104 23.448 1.00 55.02 748 ALA A C 1
ATOM 5571 O O . ALA A 1 731 ? 33.674 -30.247 23.165 1.00 54.98 748 ALA A O 1
ATOM 5573 N N . ALA A 1 732 ? 33.569 -28.455 24.511 1.00 55.82 749 ALA A N 1
ATOM 5574 C CA . ALA A 1 732 ? 32.682 -29.101 25.469 1.00 61.14 749 ALA A CA 1
ATOM 5575 C C . ALA A 1 732 ? 31.310 -29.336 24.861 1.00 61.55 749 ALA A C 1
ATOM 5576 O O . ALA A 1 732 ? 30.742 -30.425 25.005 1.00 66.15 749 ALA A O 1
ATOM 5578 N N . LEU A 1 733 ? 30.783 -28.321 24.175 1.00 60.68 750 LEU A N 1
ATOM 5579 C CA . LEU A 1 733 ? 29.470 -28.418 23.520 1.00 58.75 750 LEU A CA 1
ATOM 5580 C C . LEU A 1 733 ? 29.328 -29.540 22.551 1.00 57.90 750 LEU A C 1
ATOM 5581 O O . LEU A 1 733 ? 28.316 -30.242 22.535 1.00 60.22 750 LEU A O 1
ATOM 5586 N N . LEU A 1 734 ? 30.328 -29.640 21.689 1.00 56.08 751 LEU A N 1
ATOM 5587 C CA . LEU A 1 734 ? 30.400 -30.728 20.753 1.00 54.29 751 LEU A CA 1
ATOM 5588 C C . LEU A 1 734 ? 30.414 -32.016 21.546 1.00 57.28 751 LEU A C 1
ATOM 5589 O O . LEU A 1 734 ? 29.613 -32.914 21.295 1.00 58.96 751 LEU A O 1
ATOM 5594 N N . LYS A 1 735 ? 31.302 -32.104 22.536 1.00 65.89 752 LYS A N 1
ATOM 5595 C CA . LYS A 1 735 ? 31.361 -33.315 23.406 1.00 70.32 752 LYS A CA 1
ATOM 5596 C C . LYS A 1 735 ? 30.010 -33.633 24.050 1.00 65.63 752 LYS A C 1
ATOM 5597 O O . LYS A 1 735 ? 29.610 -34.782 24.080 1.00 62.65 752 LYS A O 1
ATOM 5603 N N . ALA A 1 736 ? 29.321 -32.599 24.536 1.00 64.58 753 ALA A N 1
ATOM 5604 C CA . ALA A 1 736 ? 27.991 -32.740 25.128 1.00 66.08 753 ALA A CA 1
ATOM 5605 C C . ALA A 1 736 ? 26.944 -33.314 24.155 1.00 64.18 753 ALA A C 1
ATOM 5606 O O . ALA A 1 736 ? 26.145 -34.181 24.536 1.00 61.39 753 ALA A O 1
ATOM 5608 N N . GLU A 1 737 ? 26.978 -32.879 22.900 1.00 63.50 754 GLU A N 1
ATOM 5609 C CA . GLU A 1 737 ? 26.057 -33.417 21.895 1.00 61.94 754 GLU A CA 1
ATOM 5610 C C . GLU A 1 737 ? 26.455 -34.816 21.391 1.00 60.74 754 GLU A C 1
ATOM 5611 O O . GLU A 1 737 ? 25.618 -35.687 21.250 1.00 59.33 754 GLU A O 1
ATOM 5617 N N . ALA A 1 738 ? 27.736 -35.060 21.155 1.00 62.77 755 ALA A N 1
ATOM 5618 C CA . ALA A 1 738 ? 28.149 -36.379 20.646 1.00 65.94 755 ALA A CA 1
ATOM 5619 C C . ALA A 1 738 ? 28.017 -37.495 21.717 1.00 67.27 755 ALA A C 1
ATOM 5620 O O . ALA A 1 738 ? 28.016 -38.684 21.399 1.00 66.34 755 ALA A O 1
ATOM 5622 N N . SER A 1 739 ? 27.934 -37.097 22.980 1.00 67.86 756 SER A N 1
ATOM 5623 C CA . SER A 1 739 ? 28.023 -38.035 24.096 1.00 69.55 756 SER A CA 1
ATOM 5624 C C . SER A 1 739 ? 26.680 -38.486 24.624 1.00 69.13 756 SER A C 1
ATOM 5625 O O . SER A 1 739 ? 26.556 -39.627 25.073 1.00 72.47 756 SER A O 1
ATOM 5628 N N . GLY A 1 740 ? 25.699 -37.582 24.601 1.00 65.79 757 GLY A N 1
ATOM 5629 C CA . GLY A 1 740 ? 24.431 -37.784 25.288 1.00 66.80 757 GLY A CA 1
ATOM 5630 C C . GLY A 1 740 ? 24.288 -36.855 26.473 1.00 68.99 757 GLY A C 1
ATOM 5631 O O . GLY A 1 740 ? 23.197 -36.567 26.900 1.00 71.76 757 GLY A O 1
ATOM 5632 N N . THR A 1 741 ? 25.413 -36.368 26.985 1.00 74.40 758 THR A N 1
ATOM 5633 C CA . THR A 1 741 ? 25.462 -35.457 28.131 1.00 76.13 758 THR A CA 1
ATOM 5634 C C . THR A 1 741 ? 24.542 -34.255 28.004 1.00 73.13 758 THR A C 1
ATOM 5635 O O . THR A 1 741 ? 24.089 -33.709 29.012 1.00 72.03 758 THR A O 1
ATOM 5639 N N . GLY A 1 742 ? 24.266 -33.844 26.773 1.00 69.76 759 GLY A N 1
ATOM 5640 C CA . GLY A 1 742 ? 23.617 -32.576 26.553 1.00 66.35 759 GLY A CA 1
ATOM 5641 C C . GLY A 1 742 ? 22.847 -32.541 25.254 1.00 63.39 759 GLY A C 1
ATOM 5642 O O . GLY A 1 742 ? 22.837 -33.521 24.494 1.00 64.07 759 GLY A O 1
ATOM 5643 N N . PRO A 1 743 ? 22.174 -31.413 24.990 1.00 60.70 760 PRO A N 1
ATOM 5644 C CA . PRO A 1 743 ? 21.336 -31.304 23.796 1.00 58.92 760 PRO A CA 1
ATOM 5645 C C . PRO A 1 743 ? 22.185 -31.115 22.539 1.00 59.80 760 PRO A C 1
ATOM 5646 O O . PRO A 1 743 ? 23.401 -30.951 22.634 1.00 65.12 760 PRO A O 1
ATOM 5650 N N . ALA A 1 744 ? 21.561 -31.130 21.368 1.00 59.10 761 ALA A N 1
ATOM 5651 C CA . ALA A 1 744 ? 22.280 -30.762 20.164 1.00 55.20 761 ALA A CA 1
ATOM 5652 C C . ALA A 1 744 ? 22.660 -29.287 20.275 1.00 52.79 761 ALA A C 1
ATOM 5653 O O . ALA A 1 744 ? 21.995 -28.514 20.970 1.00 52.04 761 ALA A O 1
ATOM 5655 N N . VAL A 1 745 ? 23.735 -28.931 19.596 1.00 49.35 762 VAL A N 1
ATOM 5656 C CA . VAL A 1 745 ? 24.224 -27.577 19.562 1.00 50.86 762 VAL A CA 1
ATOM 5657 C C . VAL A 1 745 ? 23.208 -26.804 18.779 1.00 49.02 762 VAL A C 1
ATOM 5658 O O . VAL A 1 745 ? 22.734 -27.284 17.758 1.00 50.66 762 VAL A O 1
ATOM 5662 N N . HIS A 1 746 ? 22.849 -25.618 19.232 1.00 48.38 763 HIS A N 1
ATOM 5663 C CA . HIS A 1 746 ? 21.882 -24.839 18.486 1.00 49.79 763 HIS A CA 1
ATOM 5664 C C . HIS A 1 746 ? 22.493 -24.454 17.144 1.00 50.76 763 HIS A C 1
ATOM 5665 O O . HIS A 1 746 ? 23.671 -24.123 17.084 1.00 55.15 763 HIS A O 1
ATOM 5672 N N . PRO A 1 747 ? 21.717 -24.528 16.049 1.00 51.50 764 PRO A N 1
ATOM 5673 C CA . PRO A 1 747 ? 22.252 -24.255 14.716 1.00 48.70 764 PRO A CA 1
ATOM 5674 C C . PRO A 1 747 ? 22.932 -22.893 14.563 1.00 48.85 764 PRO A C 1
ATOM 5675 O O . PRO A 1 747 ? 23.993 -22.793 13.935 1.00 50.89 764 PRO A O 1
ATOM 5679 N N . ASP A 1 748 ? 22.335 -21.854 15.121 1.00 47.42 765 ASP A N 1
ATOM 5680 C CA . ASP A 1 748 ? 22.906 -20.515 15.055 1.00 49.46 765 ASP A CA 1
ATOM 5681 C C . ASP A 1 748 ? 24.308 -20.358 15.677 1.00 48.84 765 ASP A C 1
ATOM 5682 O O . ASP A 1 748 ? 24.882 -19.295 15.594 1.00 50.20 765 ASP A O 1
ATOM 5687 N N . ILE A 1 749 ? 24.840 -21.407 16.293 1.00 49.54 766 ILE A N 1
ATOM 5688 C CA . ILE A 1 749 ? 26.184 -21.424 16.881 1.00 52.67 766 ILE A CA 1
ATOM 5689 C C . ILE A 1 749 ? 26.988 -22.662 16.435 1.00 48.38 766 ILE A C 1
ATOM 5690 O O . ILE A 1 749 ? 28.114 -22.874 16.875 1.00 43.80 766 ILE A O 1
ATOM 5695 N N . ALA A 1 750 ? 26.413 -23.452 15.526 1.00 45.51 767 ALA A N 1
ATOM 5696 C CA . ALA A 1 750 ? 26.992 -24.726 15.102 1.00 44.46 767 ALA A CA 1
ATOM 5697 C C . ALA A 1 750 ? 28.256 -24.578 14.222 1.00 42.81 767 ALA A C 1
ATOM 5698 O O . ALA A 1 750 ? 29.221 -25.316 14.410 1.00 42.48 767 ALA A O 1
ATOM 5700 N N . SER A 1 751 ? 28.217 -23.647 13.269 1.00 42.15 768 SER A N 1
ATOM 5701 C CA . SER A 1 751 ? 29.332 -23.361 12.397 1.00 43.33 768 SER A CA 1
ATOM 5702 C C . SER A 1 751 ? 30.612 -23.210 13.213 1.00 45.50 768 SER A C 1
ATOM 5703 O O . SER A 1 751 ? 31.579 -23.948 12.988 1.00 47.14 768 SER A O 1
ATOM 5706 N N . VAL A 1 752 ? 30.598 -22.285 14.179 1.00 45.46 769 VAL A N 1
ATOM 5707 C CA . VAL A 1 752 ? 31.769 -22.054 14.994 1.00 44.65 769 VAL A CA 1
ATOM 5708 C C . VAL A 1 752 ? 32.077 -23.285 15.849 1.00 46.43 769 VAL A C 1
ATOM 5709 O O . VAL A 1 752 ? 33.204 -23.797 15.825 1.00 48.11 769 VAL A O 1
ATOM 5713 N N . THR A 1 753 ? 31.069 -23.742 16.596 1.00 45.83 770 THR A N 1
ATOM 5714 C CA . THR A 1 753 ? 31.211 -24.797 17.602 1.00 45.55 770 THR A CA 1
ATOM 5715 C C . THR A 1 753 ? 31.707 -26.116 17.011 1.00 44.51 770 THR A C 1
ATOM 5716 O O . THR A 1 753 ? 32.520 -26.809 17.609 1.00 41.88 770 THR A O 1
ATOM 5720 N N . TYR A 1 754 ? 31.254 -26.436 15.814 1.00 46.14 771 TYR A N 1
ATOM 5721 C CA . TYR A 1 754 ? 31.606 -27.719 15.225 1.00 47.96 771 TYR A CA 1
ATOM 5722 C C . TYR A 1 754 ? 33.021 -27.699 14.642 1.00 50.79 771 TYR A C 1
ATOM 5723 O O . TYR A 1 754 ? 33.731 -28.722 14.648 1.00 50.30 771 TYR A O 1
ATOM 5732 N N . CYS A 1 755 ? 33.428 -26.541 14.137 1.00 53.02 772 CYS A N 1
ATOM 5733 C CA . CYS A 1 755 ? 34.771 -26.399 13.586 1.00 53.91 772 CYS A CA 1
ATOM 5734 C C . CYS A 1 755 ? 35.815 -26.345 14.704 1.00 55.43 772 CYS A C 1
ATOM 5735 O O . CYS A 1 755 ? 36.604 -27.283 14.840 1.00 61.50 772 CYS A O 1
ATOM 5738 N N . TYR A 1 756 ? 35.779 -25.300 15.536 1.00 53.74 773 TYR A N 1
ATOM 5739 C CA . TYR A 1 756 ? 36.677 -25.174 16.681 1.00 54.55 773 TYR A CA 1
ATOM 5740 C C . TYR A 1 756 ? 35.930 -26.041 17.594 1.00 57.93 773 TYR A C 1
ATOM 5741 O O . TYR A 1 756 ? 34.715 -25.922 17.670 1.00 65.65 773 TYR A O 1
ATOM 5750 N N . GLY A 1 757 ? 36.547 -26.926 18.314 1.00 58.25 774 GLY A N 1
ATOM 5751 C CA . GLY A 1 757 ? 35.665 -27.848 19.064 1.00 57.14 774 GLY A CA 1
ATOM 5752 C C . GLY A 1 757 ? 35.989 -29.174 18.505 1.00 52.40 774 GLY A C 1
ATOM 5753 O O . GLY A 1 757 ? 36.179 -30.103 19.238 1.00 54.63 774 GLY A O 1
ATOM 5754 N N . MET A 1 758 ? 36.124 -29.223 17.197 1.00 49.88 775 MET A N 1
ATOM 5755 C CA . MET A 1 758 ? 36.804 -30.336 16.556 1.00 51.02 775 MET A CA 1
ATOM 5756 C C . MET A 1 758 ? 38.334 -30.212 16.585 1.00 52.06 775 MET A C 1
ATOM 5757 O O . MET A 1 758 ? 39.026 -31.192 16.304 1.00 56.43 775 MET A O 1
ATOM 5762 N N . ARG A 1 759 ? 38.869 -29.024 16.883 1.00 52.83 776 ARG A N 1
ATOM 5763 C CA . ARG A 1 759 ? 40.325 -28.791 16.804 1.00 54.94 776 ARG A CA 1
ATOM 5764 C C . ARG A 1 759 ? 41.193 -29.910 17.366 1.00 53.93 776 ARG A C 1
ATOM 5765 O O . ARG A 1 759 ? 41.957 -30.538 16.636 1.00 53.77 776 ARG A O 1
ATOM 5773 N N . SER A 1 760 ? 41.060 -30.155 18.660 1.00 54.39 777 SER A N 1
ATOM 5774 C CA . SER A 1 760 ? 41.765 -31.243 19.306 1.00 54.86 777 SER A CA 1
ATOM 5775 C C . SER A 1 760 ? 40.797 -32.271 19.872 1.00 55.89 777 SER A C 1
ATOM 5776 O O . SER A 1 760 ? 41.044 -32.847 20.922 1.00 56.52 777 SER A O 1
ATOM 5779 N N . ALA A 1 761 ? 39.710 -32.531 19.162 1.00 54.66 778 ALA A N 1
ATOM 5780 C CA . ALA A 1 761 ? 38.743 -33.504 19.626 1.00 56.96 778 ALA A CA 1
ATOM 5781 C C . ALA A 1 761 ? 39.236 -34.917 19.380 1.00 59.38 778 ALA A C 1
ATOM 5782 O O . ALA A 1 761 ? 40.045 -35.169 18.495 1.00 59.44 778 ALA A O 1
ATOM 5784 N N . LEU A 1 762 ? 38.701 -35.854 20.144 1.00 65.78 779 LEU A N 1
ATOM 5785 C CA . LEU A 1 762 ? 39.085 -37.253 19.993 1.00 69.33 779 LEU A CA 1
ATOM 5786 C C . LEU A 1 762 ? 38.228 -38.006 18.969 1.00 69.80 779 LEU A C 1
ATOM 5787 O O . LEU A 1 762 ? 37.173 -37.533 18.531 1.00 72.28 779 LEU A O 1
ATOM 5792 N N . GLU A 1 763 ? 38.676 -39.208 18.645 1.00 67.98 780 GLU A N 1
ATOM 5793 C CA . GLU A 1 763 ? 38.041 -40.083 17.666 1.00 65.91 780 GLU A CA 1
ATOM 5794 C C . GLU A 1 763 ? 36.516 -40.233 17.800 1.00 65.13 780 GLU A C 1
ATOM 5795 O O . GLU A 1 763 ? 35.825 -40.348 16.799 1.00 62.90 780 GLU A O 1
ATOM 5801 N N . SER A 1 764 ? 35.988 -40.255 19.017 1.00 66.49 781 SER A N 1
ATOM 5802 C CA . SER A 1 764 ? 34.565 -40.491 19.165 1.00 65.15 781 SER A CA 1
ATOM 5803 C C . SER A 1 764 ? 33.771 -39.281 18.673 1.00 65.24 781 SER A C 1
ATOM 5804 O O . SER A 1 764 ? 32.726 -39.444 18.065 1.00 68.34 781 SER A O 1
ATOM 5807 N N . GLU A 1 765 ? 34.254 -38.068 18.922 1.00 67.97 782 GLU A N 1
ATOM 5808 C CA . GLU A 1 765 ? 33.537 -36.854 18.476 1.00 68.54 782 GLU A CA 1
ATOM 5809 C C . GLU A 1 765 ? 33.693 -36.605 16.982 1.00 63.50 782 GLU A C 1
ATOM 5810 O O . GLU A 1 765 ? 32.776 -36.096 16.345 1.00 62.94 782 GLU A O 1
ATOM 5816 N N . PHE A 1 766 ? 34.840 -36.988 16.430 1.00 59.73 783 PHE A N 1
ATOM 5817 C CA . PHE A 1 766 ? 35.082 -36.904 14.995 1.00 57.00 783 PHE A CA 1
ATOM 5818 C C . PHE A 1 766 ? 34.160 -37.910 14.283 1.00 58.79 783 PHE A C 1
ATOM 5819 O O . PHE A 1 766 ? 33.501 -37.587 13.299 1.00 59.23 783 PHE A O 1
ATOM 5827 N N . GLN A 1 767 ? 34.104 -39.132 14.786 1.00 62.95 784 GLN A N 1
ATOM 5828 C CA . GLN A 1 767 ? 33.265 -40.145 14.164 1.00 65.06 784 GLN A CA 1
ATOM 5829 C C . GLN A 1 767 ? 31.795 -39.752 14.264 1.00 60.47 784 GLN A C 1
ATOM 5830 O O . GLN A 1 767 ? 31.012 -40.011 13.352 1.00 54.96 784 GLN A O 1
ATOM 5836 N N . TYR A 1 768 ? 31.430 -39.152 15.390 1.00 57.88 785 TYR A N 1
ATOM 5837 C CA . TYR A 1 768 ? 30.044 -38.812 15.650 1.00 57.67 785 TYR A CA 1
ATOM 5838 C C . TYR A 1 768 ? 29.572 -37.821 14.614 1.00 55.60 785 TYR A C 1
ATOM 5839 O O . TYR A 1 768 ? 28.494 -37.947 14.027 1.00 53.36 785 TYR A O 1
ATOM 5848 N N . LEU A 1 769 ? 30.384 -36.796 14.439 1.00 54.62 786 LEU A N 1
ATOM 5849 C CA . LEU A 1 769 ? 30.083 -35.732 13.489 1.00 54.11 786 LEU A CA 1
ATOM 5850 C C . LEU A 1 769 ? 30.095 -36.219 12.059 1.00 50.06 786 LEU A C 1
ATOM 5851 O O . LEU A 1 769 ? 29.312 -35.770 11.227 1.00 43.98 786 LEU A O 1
ATOM 5856 N N . TYR A 1 770 ? 30.990 -37.160 11.796 1.00 50.22 787 TYR A N 1
ATOM 5857 C CA . TYR A 1 770 ? 31.111 -37.775 10.489 1.00 46.77 787 TYR A CA 1
ATOM 5858 C C . TYR A 1 770 ? 29.883 -38.636 10.153 1.00 47.33 787 TYR A C 1
ATOM 5859 O O . TYR A 1 770 ? 29.387 -38.546 9.036 1.00 43.01 787 TYR A O 1
ATOM 5868 N N . ARG A 1 771 ? 29.424 -39.459 11.103 1.00 47.37 788 ARG A N 1
ATOM 5869 C CA . ARG A 1 771 ? 28.240 -40.302 10.877 1.00 51.18 788 ARG A CA 1
ATOM 5870 C C . ARG A 1 771 ? 26.992 -39.436 10.749 1.00 47.61 788 ARG A C 1
ATOM 5871 O O . ARG A 1 771 ? 26.091 -39.735 9.981 1.00 41.10 788 ARG A O 1
ATOM 5879 N N . LYS A 1 772 ? 26.979 -38.331 11.493 1.00 47.72 789 LYS A N 1
ATOM 5880 C CA . LYS A 1 772 ? 25.882 -37.385 11.417 1.00 45.28 789 LYS A CA 1
ATOM 5881 C C . LYS A 1 772 ? 25.775 -36.810 10.021 1.00 45.56 789 LYS A C 1
ATOM 5882 O O . LYS A 1 772 ? 24.673 -36.659 9.477 1.00 49.31 789 LYS A O 1
ATOM 5888 N N . MET A 1 773 ? 26.909 -36.450 9.445 1.00 44.28 790 MET A N 1
ATOM 5889 C CA . MET A 1 773 ? 26.911 -35.907 8.086 1.00 46.45 790 MET A CA 1
ATOM 5890 C C . MET A 1 773 ? 26.450 -36.962 7.064 1.00 45.62 790 MET A C 1
ATOM 5891 O O . MET A 1 773 ? 25.599 -36.722 6.210 1.00 44.79 790 MET A O 1
ATOM 5896 N N . MET A 1 774 ? 26.979 -38.157 7.193 1.00 46.85 791 MET A N 1
ATOM 5897 C CA . MET A 1 774 ? 26.673 -39.179 6.225 1.00 48.65 791 MET A CA 1
ATOM 5898 C C . MET A 1 774 ? 25.195 -39.587 6.245 1.00 48.26 791 MET A C 1
ATOM 5899 O O . MET A 1 774 ? 24.725 -40.122 5.261 1.00 44.67 791 MET A O 1
ATOM 5904 N N . ASN A 1 775 ? 24.512 -39.397 7.386 1.00 48.53 792 ASN A N 1
ATOM 5905 C CA . ASN A 1 775 ? 23.109 -39.736 7.561 1.00 48.30 792 ASN A CA 1
ATOM 5906 C C . ASN A 1 775 ? 22.134 -38.626 7.248 1.00 44.75 792 ASN A C 1
ATOM 5907 O O . ASN A 1 775 ? 20.941 -38.854 7.118 1.00 46.32 792 ASN A O 1
ATOM 5912 N N . SER A 1 776 ? 22.632 -37.419 7.180 1.00 42.36 793 SER A N 1
ATOM 5913 C CA . SER A 1 776 ? 21.790 -36.296 6.839 1.00 43.06 793 SER A CA 1
ATOM 5914 C C . SER A 1 776 ? 21.447 -36.408 5.380 1.00 43.46 793 SER A C 1
ATOM 5915 O O . SER A 1 776 ? 22.272 -36.858 4.590 1.00 46.44 793 SER A O 1
ATOM 5918 N N . LYS A 1 777 ? 20.207 -36.076 5.046 1.00 43.48 794 LYS A N 1
ATOM 5919 C CA . LYS A 1 777 ? 19.827 -35.921 3.669 1.00 42.78 794 LYS A CA 1
ATOM 5920 C C . LYS A 1 777 ? 19.673 -34.462 3.335 1.00 39.71 794 LYS A C 1
ATOM 5921 O O . LYS A 1 777 ? 19.056 -34.130 2.342 1.00 41.36 794 LYS A O 1
ATOM 5927 N N . ASN A 1 778 ? 20.244 -33.599 4.162 1.00 37.93 795 ASN A N 1
ATOM 5928 C CA . ASN A 1 778 ? 20.224 -32.174 3.947 1.00 36.02 795 ASN A CA 1
ATOM 5929 C C . ASN A 1 778 ? 21.571 -31.608 3.436 1.00 35.72 795 ASN A C 1
ATOM 5930 O O . ASN A 1 778 ? 22.587 -31.642 4.151 1.00 37.57 795 ASN A O 1
ATOM 5935 N N . LEU A 1 779 ? 21.577 -31.052 2.227 1.00 33.38 796 LEU A N 1
ATOM 5936 C CA . LEU A 1 779 ? 22.826 -30.633 1.599 1.00 31.25 796 LEU A CA 1
ATOM 5937 C C . LEU A 1 779 ? 23.537 -29.559 2.394 1.00 32.90 796 LEU A C 1
ATOM 5938 O O . LEU A 1 779 ? 24.760 -29.612 2.585 1.00 36.23 796 LEU A O 1
ATOM 5943 N N . ALA A 1 780 ? 22.811 -28.576 2.866 1.00 32.79 797 ALA A N 1
ATOM 5944 C CA . ALA A 1 780 ? 23.522 -27.494 3.548 1.00 32.46 797 ALA A CA 1
ATOM 5945 C C . ALA A 1 780 ? 24.124 -28.012 4.832 1.00 32.73 797 ALA A C 1
ATOM 5946 O O . ALA A 1 780 ? 25.230 -27.666 5.187 1.00 32.48 797 ALA A O 1
ATOM 5948 N N . GLU A 1 781 ? 23.374 -28.837 5.537 1.00 35.29 798 GLU A N 1
ATOM 5949 C CA . GLU A 1 781 ? 23.912 -29.446 6.727 1.00 39.01 798 GLU A CA 1
ATOM 5950 C C . GLU A 1 781 ? 25.188 -30.200 6.372 1.00 38.63 798 GLU A C 1
ATOM 5951 O O . GLU A 1 781 ? 26.221 -29.969 6.977 1.00 43.77 798 GLU A O 1
ATOM 5957 N N . ARG A 1 782 ? 25.106 -31.077 5.383 1.00 37.19 799 ARG A N 1
ATOM 5958 C CA . ARG A 1 782 ? 26.227 -31.888 5.013 1.00 37.60 799 ARG A CA 1
ATOM 5959 C C . ARG A 1 782 ? 27.463 -31.048 4.773 1.00 37.84 799 ARG A C 1
ATOM 5960 O O . ARG A 1 782 ? 28.561 -31.423 5.200 1.00 33.79 799 ARG A O 1
ATOM 5968 N N . THR A 1 783 ? 27.279 -29.922 4.084 1.00 37.14 800 THR A N 1
ATOM 5969 C CA . THR A 1 783 ? 28.382 -29.075 3.732 1.00 37.22 800 THR A CA 1
ATOM 5970 C C . THR A 1 783 ? 29.029 -28.503 4.976 1.00 39.66 800 THR A C 1
ATOM 5971 O O . THR A 1 783 ? 30.261 -28.520 5.109 1.00 38.80 800 THR A O 1
ATOM 5975 N N . MET A 1 784 ? 28.197 -28.039 5.907 1.00 42.29 801 MET A N 1
ATOM 5976 C CA . MET A 1 784 ? 28.711 -27.463 7.143 1.00 43.90 801 MET A CA 1
ATOM 5977 C C . MET A 1 784 ? 29.470 -28.496 7.967 1.00 42.29 801 MET A C 1
ATOM 5978 O O . MET A 1 784 ? 30.522 -28.208 8.531 1.00 41.38 801 MET A O 1
ATOM 5983 N N . LEU A 1 785 ? 28.936 -29.702 8.034 1.00 41.26 802 LEU A N 1
ATOM 5984 C CA . LEU A 1 785 ? 29.642 -30.752 8.733 1.00 41.88 802 LEU A CA 1
ATOM 5985 C C . LEU A 1 785 ? 30.946 -31.166 8.013 1.00 42.52 802 LEU A C 1
ATOM 5986 O O . LEU A 1 785 ? 31.937 -31.442 8.654 1.00 42.31 802 LEU A O 1
ATOM 5991 N N . ILE A 1 786 ? 30.967 -31.162 6.688 1.00 42.83 803 ILE A N 1
ATOM 5992 C CA . ILE A 1 786 ? 32.196 -31.491 5.959 1.00 41.23 803 ILE A CA 1
ATOM 5993 C C . ILE A 1 786 ? 33.277 -30.481 6.232 1.00 39.87 803 ILE A C 1
ATOM 5994 O O . ILE A 1 786 ? 34.424 -30.856 6.529 1.00 40.04 803 ILE A O 1
ATOM 5999 N N . ASP A 1 787 ? 32.903 -29.211 6.162 1.00 37.63 804 ASP A N 1
ATOM 6000 C CA . ASP A 1 787 ? 33.800 -28.140 6.578 1.00 37.99 804 ASP A CA 1
ATOM 6001 C C . ASP A 1 787 ? 34.245 -28.277 8.039 1.00 40.51 804 ASP A C 1
ATOM 6002 O O . ASP A 1 787 ? 35.394 -28.009 8.381 1.00 43.83 804 ASP A O 1
ATOM 6007 N N . SER A 1 788 ? 33.343 -28.716 8.897 1.00 41.75 805 SER A N 1
ATOM 6008 C CA . SER A 1 788 ? 33.628 -28.794 10.322 1.00 45.68 805 SER A CA 1
ATOM 6009 C C . SER A 1 788 ? 34.613 -29.882 10.640 1.00 45.47 805 SER A C 1
ATOM 6010 O O . SER A 1 788 ? 35.514 -29.697 11.467 1.00 46.09 805 SER A O 1
ATOM 6013 N N . LEU A 1 789 ? 34.460 -31.009 9.964 1.00 45.52 806 LEU A N 1
ATOM 6014 C CA . LEU A 1 789 ? 35.411 -32.095 10.107 1.00 46.27 806 LEU A CA 1
ATOM 6015 C C . LEU A 1 789 ? 36.776 -31.645 9.622 1.00 45.66 806 LEU A C 1
ATOM 6016 O O . LEU A 1 789 ? 37.817 -32.085 10.126 1.00 45.29 806 LEU A O 1
ATOM 6021 N N . GLY A 1 790 ? 36.765 -30.757 8.640 1.00 44.69 807 GLY A N 1
ATOM 6022 C CA . GLY A 1 790 ? 37.991 -30.233 8.058 1.00 42.46 807 GLY A CA 1
ATOM 6023 C C . GLY A 1 790 ? 38.868 -29.492 9.011 1.00 40.95 807 GLY A C 1
ATOM 6024 O O . GLY A 1 790 ? 40.064 -29.364 8.759 1.00 42.41 807 GLY A O 1
ATOM 6025 N N . CYS A 1 791 ? 38.268 -29.006 10.094 1.00 43.03 808 CYS A N 1
ATOM 6026 C CA . CYS A 1 791 ? 38.976 -28.235 11.096 1.00 44.99 808 CYS A CA 1
ATOM 6027 C C . CYS A 1 791 ? 39.738 -29.061 12.159 1.00 47.52 808 CYS A C 1
ATOM 6028 O O . CYS A 1 791 ? 40.335 -28.460 13.090 1.00 49.22 808 CYS A O 1
ATOM 6031 N N . SER A 1 792 ? 39.759 -30.390 12.051 1.00 46.08 809 SER A N 1
ATOM 6032 C CA . SER A 1 792 ? 40.586 -31.161 12.984 1.00 48.21 809 SER A CA 1
ATOM 6033 C C . SER A 1 792 ? 42.025 -30.699 12.838 1.00 50.70 809 SER A C 1
ATOM 6034 O O . SER A 1 792 ? 42.427 -30.302 11.750 1.00 49.72 809 SER A O 1
ATOM 6037 N N . ASN A 1 793 ? 42.789 -30.733 13.924 1.00 53.30 810 ASN A N 1
ATOM 6038 C CA . ASN A 1 793 ? 44.246 -30.584 13.837 1.00 55.86 810 ASN A CA 1
ATOM 6039 C C . ASN A 1 793 ? 44.950 -31.909 13.724 1.00 54.67 810 ASN A C 1
ATOM 6040 O O . ASN A 1 793 ? 46.154 -31.958 13.563 1.00 57.28 810 ASN A O 1
ATOM 6045 N N . ASN A 1 794 ? 44.199 -32.990 13.813 1.00 53.65 811 ASN A N 1
ATOM 6046 C CA . ASN A 1 794 ? 44.762 -34.303 13.705 1.00 51.62 811 ASN A CA 1
ATOM 6047 C C . ASN A 1 794 ? 44.940 -34.737 12.244 1.00 53.34 811 ASN A C 1
ATOM 6048 O O . ASN A 1 794 ? 43.950 -35.069 11.570 1.00 58.09 811 ASN A O 1
ATOM 6053 N N . LYS A 1 795 ? 46.194 -34.768 11.768 1.00 55.24 812 LYS A N 1
ATOM 6054 C CA . LYS A 1 795 ? 46.516 -35.148 10.385 1.00 57.47 812 LYS A CA 1
ATOM 6055 C C . LYS A 1 795 ? 46.112 -36.564 10.003 1.00 58.29 812 LYS A C 1
ATOM 6056 O O . LYS A 1 795 ? 45.804 -36.825 8.835 1.00 58.55 812 LYS A O 1
ATOM 6062 N N . GLU A 1 796 ? 46.089 -37.479 10.961 1.00 59.73 813 GLU A N 1
ATOM 6063 C CA . GLU A 1 796 ? 45.678 -38.838 10.651 1.00 62.45 813 GLU A CA 1
ATOM 6064 C C . GLU A 1 796 ? 44.162 -38.917 10.435 1.00 61.37 813 GLU A C 1
ATOM 6065 O O . GLU A 1 796 ? 43.701 -39.660 9.556 1.00 62.26 813 GLU A O 1
ATOM 6071 N N . PHE A 1 797 ? 43.394 -38.141 11.208 1.00 55.87 814 PHE A N 1
ATOM 6072 C CA . PHE A 1 797 ? 41.946 -38.032 10.976 1.00 54.47 814 PHE A CA 1
ATOM 6073 C C . PHE A 1 797 ? 41.712 -37.455 9.553 1.00 51.54 814 PHE A C 1
ATOM 6074 O O . PHE A 1 797 ? 40.978 -38.019 8.727 1.00 46.87 814 PHE A O 1
ATOM 6082 N N . LEU A 1 798 ? 42.378 -36.343 9.264 1.00 48.90 815 LEU A N 1
ATOM 6083 C CA . LEU A 1 798 ? 42.182 -35.668 8.003 1.00 45.99 815 LEU A CA 1
ATOM 6084 C C . LEU A 1 798 ? 42.433 -36.607 6.819 1.00 46.91 815 LEU A C 1
ATOM 6085 O O . LEU A 1 798 ? 41.715 -36.563 5.807 1.00 45.61 815 LEU A O 1
ATOM 6090 N N . LYS A 1 799 ? 43.460 -37.440 6.922 1.00 48.30 816 LYS A N 1
ATOM 6091 C CA . LYS A 1 799 ? 43.848 -38.264 5.779 1.00 47.62 816 LYS A CA 1
ATOM 6092 C C . LYS A 1 799 ? 42.836 -39.363 5.615 1.00 44.91 816 LYS A C 1
ATOM 6093 O O . LYS A 1 799 ? 42.494 -39.744 4.498 1.00 40.96 816 LYS A O 1
ATOM 6099 N N . ALA A 1 800 ? 42.370 -39.902 6.730 1.00 44.76 817 ALA A N 1
ATOM 6100 C CA . ALA A 1 800 ? 41.363 -40.949 6.651 1.00 45.83 817 ALA A CA 1
ATOM 6101 C C . ALA A 1 800 ? 40.085 -40.338 6.039 1.00 47.22 817 ALA A C 1
ATOM 6102 O O . ALA A 1 800 ? 39.437 -40.925 5.162 1.00 46.76 817 ALA A O 1
ATOM 6104 N N . PHE A 1 801 ? 39.792 -39.119 6.476 1.00 47.33 818 PHE A N 1
ATOM 6105 C CA . PHE A 1 801 ? 38.635 -38.392 6.026 1.00 45.11 818 PHE A CA 1
ATOM 6106 C C . PHE A 1 801 ? 38.742 -38.216 4.541 1.00 45.05 818 PHE A C 1
ATOM 6107 O O . PHE A 1 801 ? 37.797 -38.460 3.819 1.00 46.07 818 PHE A O 1
ATOM 6115 N N . LEU A 1 802 ? 39.925 -37.850 4.064 1.00 44.89 819 LEU A N 1
ATOM 6116 C CA . LEU A 1 802 ? 40.101 -37.660 2.651 1.00 42.00 819 LEU A CA 1
ATOM 6117 C C . LEU A 1 802 ? 39.918 -38.956 1.903 1.00 41.92 819 LEU A C 1
ATOM 6118 O O . LEU A 1 802 ? 39.388 -38.975 0.805 1.00 42.29 819 LEU A O 1
ATOM 6123 N N . THR A 1 803 ? 40.347 -40.045 2.496 1.00 45.18 820 THR A N 1
ATOM 6124 C CA . THR A 1 803 ? 40.219 -41.348 1.842 1.00 49.47 820 THR A CA 1
ATOM 6125 C C . THR A 1 803 ? 38.774 -41.706 1.554 1.00 48.52 820 THR A C 1
ATOM 6126 O O . THR A 1 803 ? 38.504 -42.334 0.543 1.00 48.64 820 THR A O 1
ATOM 6130 N N . THR A 1 804 ? 37.872 -41.297 2.443 1.00 48.60 821 THR A N 1
ATOM 6131 C CA . THR A 1 804 ? 36.441 -41.563 2.256 1.00 50.99 821 THR A CA 1
ATOM 6132 C C . THR A 1 804 ? 35.872 -40.881 1.007 1.00 46.66 821 THR A C 1
ATOM 6133 O O . THR A 1 804 ? 35.016 -41.441 0.339 1.00 52.06 821 THR A O 1
ATOM 6137 N N . ALA A 1 805 ? 36.379 -39.709 0.675 1.00 43.54 822 ALA A N 1
ATOM 6138 C CA . ALA A 1 805 ? 35.996 -39.027 -0.570 1.00 42.96 822 ALA A CA 1
ATOM 6139 C C . ALA A 1 805 ? 36.502 -39.735 -1.830 1.00 47.93 822 ALA A C 1
ATOM 6140 O O . ALA A 1 805 ? 36.097 -39.388 -2.934 1.00 50.06 822 ALA A O 1
ATOM 6142 N N . LEU A 1 806 ? 37.407 -40.696 -1.682 1.00 52.45 823 LEU A N 1
ATOM 6143 C CA . LEU A 1 806 ? 37.907 -41.439 -2.827 1.00 56.95 823 LEU A CA 1
ATOM 6144 C C . LEU A 1 806 ? 37.289 -42.835 -2.856 1.00 66.86 823 LEU A C 1
ATOM 6145 O O . LEU A 1 806 ? 36.919 -43.372 -1.824 1.00 61.66 823 LEU A O 1
ATOM 6150 N N . GLY A 1 807 ? 37.100 -43.359 -4.060 1.00 83.21 824 GLY A N 1
ATOM 6151 C CA . GLY A 1 807 ? 36.771 -44.763 -4.275 1.00 94.32 824 GLY A CA 1
ATOM 6152 C C . GLY A 1 807 ? 35.284 -45.072 -4.372 1.00 110.41 824 GLY A C 1
ATOM 6153 O O . GLY A 1 807 ? 34.786 -45.362 -5.471 1.00 125.16 824 GLY A O 1
ATOM 6154 N N . SER A 1 808 ? 34.593 -45.037 -3.226 1.00 112.98 825 SER A N 1
ATOM 6155 C CA . SER A 1 808 ? 33.207 -45.562 -3.055 1.00 108.18 825 SER A CA 1
ATOM 6156 C C . SER A 1 808 ? 33.220 -47.041 -2.690 1.00 105.10 825 SER A C 1
ATOM 6157 O O . SER A 1 808 ? 33.009 -47.879 -3.552 1.00 100.83 825 SER A O 1
ATOM 6160 N N . ILE A 1 814 ? 28.908 -45.100 2.458 1.00 60.52 831 ILE A N 1
ATOM 6161 C CA . ILE A 1 814 ? 29.252 -43.734 2.016 1.00 66.63 831 ILE A CA 1
ATOM 6162 C C . ILE A 1 814 ? 28.473 -43.267 0.797 1.00 61.73 831 ILE A C 1
ATOM 6163 O O . ILE A 1 814 ? 28.265 -44.044 -0.144 1.00 64.46 831 ILE A O 1
ATOM 6168 N N . ASN A 1 815 ? 28.078 -41.995 0.792 1.00 55.12 832 ASN A N 1
ATOM 6169 C CA . ASN A 1 815 ? 27.221 -41.514 -0.274 1.00 54.00 832 ASN A CA 1
ATOM 6170 C C . ASN A 1 815 ? 27.416 -40.080 -0.795 1.00 47.08 832 ASN A C 1
ATOM 6171 O O . ASN A 1 815 ? 26.451 -39.493 -1.274 1.00 44.41 832 ASN A O 1
ATOM 6176 N N . TYR A 1 816 ? 28.633 -39.542 -0.710 1.00 40.98 833 TYR A N 1
ATOM 6177 C CA . TYR A 1 816 ? 28.933 -38.261 -1.344 1.00 41.91 833 TYR A CA 1
ATOM 6178 C C . TYR A 1 816 ? 28.390 -38.109 -2.776 1.00 40.86 833 TYR A C 1
ATOM 6179 O O . TYR A 1 816 ? 28.511 -38.992 -3.587 1.00 42.47 833 TYR A O 1
ATOM 6188 N N . ARG A 1 817 ? 27.846 -36.938 -3.069 1.00 42.73 834 ARG A N 1
ATOM 6189 C CA . ARG A 1 817 ? 27.776 -36.413 -4.438 1.00 43.29 834 ARG A CA 1
ATOM 6190 C C . ARG A 1 817 ? 29.164 -35.950 -4.893 1.00 41.14 834 ARG A C 1
ATOM 6191 O O . ARG A 1 817 ? 30.048 -35.716 -4.076 1.00 44.83 834 ARG A O 1
ATOM 6199 N N . ALA A 1 818 ? 29.335 -35.797 -6.195 1.00 38.65 835 ALA A N 1
ATOM 6200 C CA . ALA A 1 818 ? 30.582 -35.328 -6.750 1.00 36.89 835 ALA A CA 1
ATOM 6201 C C . ALA A 1 818 ? 31.009 -34.023 -6.097 1.00 38.59 835 ALA A C 1
ATOM 6202 O O . ALA A 1 818 ? 32.152 -33.891 -5.672 1.00 38.01 835 ALA A O 1
ATOM 6204 N N . ASP A 1 819 ? 30.087 -33.069 -6.008 1.00 40.60 836 ASP A N 1
ATOM 6205 C CA . ASP A 1 819 ? 30.382 -31.768 -5.416 1.00 41.06 836 ASP A CA 1
ATOM 6206 C C . ASP A 1 819 ? 30.844 -31.955 -3.979 1.00 39.72 836 ASP A C 1
ATOM 6207 O O . ASP A 1 819 ? 31.707 -31.243 -3.515 1.00 40.46 836 ASP A O 1
ATOM 6212 N N . GLU A 1 820 ? 30.307 -32.925 -3.265 1.00 40.71 837 GLU A N 1
ATOM 6213 C CA . GLU A 1 820 ? 30.702 -33.117 -1.862 1.00 38.81 837 GLU A CA 1
ATOM 6214 C C . GLU A 1 820 ? 32.098 -33.701 -1.739 1.00 38.39 837 GLU A C 1
ATOM 6215 O O . GLU A 1 820 ? 32.814 -33.354 -0.829 1.00 36.29 837 GLU A O 1
ATOM 6221 N N . ARG A 1 821 ? 32.493 -34.583 -2.653 1.00 39.37 838 ARG A N 1
ATOM 6222 C CA . ARG A 1 821 ? 33.819 -35.165 -2.577 1.00 41.69 838 ARG A CA 1
ATOM 6223 C C . ARG A 1 821 ? 34.860 -34.041 -2.725 1.00 39.45 838 ARG A C 1
ATOM 6224 O O . ARG A 1 821 ? 35.750 -33.889 -1.877 1.00 38.77 838 ARG A O 1
ATOM 6232 N N . ARG A 1 822 ? 34.685 -33.218 -3.749 1.00 36.40 839 ARG A N 1
ATOM 6233 C CA . ARG A 1 822 ? 35.434 -31.975 -3.900 1.00 36.65 839 ARG A CA 1
ATOM 6234 C C . ARG A 1 822 ? 35.401 -31.123 -2.614 1.00 37.91 839 ARG A C 1
ATOM 6235 O O . ARG A 1 822 ? 36.391 -30.524 -2.200 1.00 38.27 839 ARG A O 1
ATOM 6243 N N . ARG A 1 823 ? 34.266 -31.106 -1.951 1.00 37.60 840 ARG A N 1
ATOM 6244 C CA . ARG A 1 823 ? 34.138 -30.279 -0.767 1.00 38.27 840 ARG A CA 1
ATOM 6245 C C . ARG A 1 823 ? 35.070 -30.725 0.366 1.00 36.02 840 ARG A C 1
ATOM 6246 O O . ARG A 1 823 ? 35.577 -29.902 1.114 1.00 31.45 840 ARG A O 1
ATOM 6254 N N . VAL A 1 824 ? 35.258 -32.036 0.476 1.00 37.02 841 VAL A N 1
ATOM 6255 C CA . VAL A 1 824 ? 36.107 -32.617 1.493 1.00 37.76 841 VAL A CA 1
ATOM 6256 C C . VAL A 1 824 ? 37.540 -32.133 1.324 1.00 38.42 841 VAL A C 1
ATOM 6257 O O . VAL A 1 824 ? 38.184 -31.697 2.302 1.00 41.20 841 VAL A O 1
ATOM 6261 N N . VAL A 1 825 ? 38.034 -32.173 0.094 1.00 35.29 842 VAL A N 1
ATOM 6262 C CA . VAL A 1 825 ? 39.342 -31.603 -0.191 1.00 35.79 842 VAL A CA 1
ATOM 6263 C C . VAL A 1 825 ? 39.420 -30.152 0.283 1.00 36.35 842 VAL A C 1
ATOM 6264 O O . VAL A 1 825 ? 40.331 -29.773 1.043 1.00 39.61 842 VAL A O 1
ATOM 6268 N N . GLN A 1 826 ? 38.449 -29.358 -0.126 1.00 33.55 843 GLN A N 1
ATOM 6269 C CA . GLN A 1 826 ? 38.409 -27.968 0.249 1.00 35.25 843 GLN A CA 1
ATOM 6270 C C . GLN A 1 826 ? 38.307 -27.716 1.753 1.00 35.78 843 GLN A C 1
ATOM 6271 O O . GLN A 1 826 ? 38.948 -26.795 2.286 1.00 38.33 843 GLN A O 1
ATOM 6277 N N . ALA A 1 827 ? 37.534 -28.532 2.450 1.00 34.81 844 ALA A N 1
ATOM 6278 C CA . ALA A 1 827 ? 37.434 -28.410 3.892 1.00 35.05 844 ALA A CA 1
ATOM 6279 C C . ALA A 1 827 ? 38.812 -28.599 4.547 1.00 36.73 844 ALA A C 1
ATOM 6280 O O . ALA A 1 827 ? 39.219 -27.864 5.484 1.00 36.47 844 ALA A O 1
ATOM 6282 N N . ILE A 1 828 ? 39.521 -29.597 4.040 1.00 37.76 845 ILE A N 1
ATOM 6283 C CA . ILE A 1 828 ? 40.803 -29.971 4.614 1.00 39.36 845 ILE A CA 1
ATOM 6284 C C . ILE A 1 828 ? 41.813 -28.846 4.444 1.00 37.82 845 ILE A C 1
ATOM 6285 O O . ILE A 1 828 ? 42.446 -28.456 5.418 1.00 39.17 845 ILE A O 1
ATOM 6290 N N . TYR A 1 829 ? 41.940 -28.301 3.248 1.00 36.88 846 TYR A N 1
ATOM 6291 C CA . TYR A 1 829 ? 42.905 -27.221 3.079 1.00 41.62 846 TYR A CA 1
ATOM 6292 C C . TYR A 1 829 ? 42.415 -25.884 3.664 1.00 42.67 846 TYR A C 1
ATOM 6293 O O . TYR A 1 829 ? 43.246 -25.045 4.043 1.00 46.55 846 TYR A O 1
ATOM 6302 N N . SER A 1 830 ? 41.100 -25.696 3.778 1.00 39.40 847 SER A N 1
ATOM 6303 C CA . SER A 1 830 ? 40.589 -24.453 4.345 1.00 38.09 847 SER A CA 1
ATOM 6304 C C . SER A 1 830 ? 40.606 -24.488 5.868 1.00 37.50 847 SER A C 1
ATOM 6305 O O . SER A 1 830 ? 40.326 -23.495 6.501 1.00 37.43 847 SER A O 1
ATOM 6308 N N . GLY A 1 831 ? 40.901 -25.631 6.463 1.00 37.70 848 GLY A N 1
ATOM 6309 C CA . GLY A 1 831 ? 40.887 -25.755 7.911 1.00 40.47 848 GLY A CA 1
ATOM 6310 C C . GLY A 1 831 ? 41.985 -25.003 8.629 1.00 41.08 848 GLY A C 1
ATOM 6311 O O . GLY A 1 831 ? 41.854 -24.641 9.788 1.00 44.66 848 GLY A O 1
ATOM 6312 N N . GLY A 1 832 ? 43.094 -24.805 7.941 1.00 42.24 849 GLY A N 1
ATOM 6313 C CA . GLY A 1 832 ? 44.303 -24.334 8.570 1.00 43.54 849 GLY A CA 1
ATOM 6314 C C . GLY A 1 832 ? 45.525 -25.041 8.021 1.00 43.59 849 GLY A C 1
ATOM 6315 O O . GLY A 1 832 ? 45.423 -26.032 7.272 1.00 42.95 849 GLY A O 1
ATOM 6316 N N . ARG A 1 833 ? 46.692 -24.530 8.400 1.00 41.65 850 ARG A N 1
ATOM 6317 C CA . ARG A 1 833 ? 47.916 -24.953 7.764 1.00 39.82 850 ARG A CA 1
ATOM 6318 C C . ARG A 1 833 ? 48.141 -26.428 7.979 1.00 39.20 850 ARG A C 1
ATOM 6319 O O . ARG A 1 833 ? 48.719 -27.098 7.124 1.00 44.65 850 ARG A O 1
ATOM 6327 N N . THR A 1 834 ? 47.670 -26.948 9.097 1.00 38.47 851 THR A N 1
ATOM 6328 C CA . THR A 1 834 ? 47.832 -28.363 9.389 1.00 40.01 851 THR A CA 1
ATOM 6329 C C . THR A 1 834 ? 47.113 -29.294 8.383 1.00 41.58 851 THR A C 1
ATOM 6330 O O . THR A 1 834 ? 47.583 -30.403 8.109 1.00 44.96 851 THR A O 1
ATOM 6334 N N . GLY A 1 835 ? 45.976 -28.851 7.855 1.00 39.09 852 GLY A N 1
ATOM 6335 C CA . GLY A 1 835 ? 45.252 -29.623 6.870 1.00 36.38 852 GLY A CA 1
ATOM 6336 C C . GLY A 1 835 ? 45.959 -29.558 5.546 1.00 36.57 852 GLY A C 1
ATOM 6337 O O . GLY A 1 835 ? 46.015 -30.535 4.785 1.00 34.02 852 GLY A O 1
ATOM 6338 N N . VAL A 1 836 ? 46.502 -28.385 5.266 1.00 37.11 853 VAL A N 1
ATOM 6339 C CA . VAL A 1 836 ? 47.253 -28.229 4.055 1.00 38.30 853 VAL A CA 1
ATOM 6340 C C . VAL A 1 836 ? 48.400 -29.227 4.088 1.00 41.36 853 VAL A C 1
ATOM 6341 O O . VAL A 1 836 ? 48.694 -29.890 3.083 1.00 43.01 853 VAL A O 1
ATOM 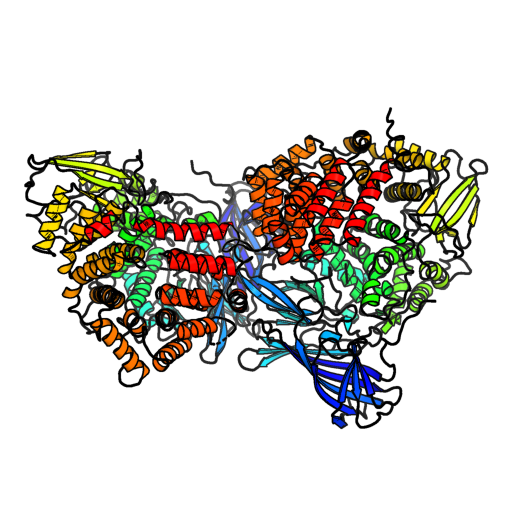6345 N N . ASP A 1 837 ? 49.073 -29.327 5.227 1.00 42.70 854 ASP A N 1
ATOM 6346 C CA . ASP A 1 837 ? 50.219 -30.220 5.299 1.00 45.49 854 ASP A CA 1
ATOM 6347 C C . ASP A 1 837 ? 49.722 -31.668 5.116 1.00 45.13 854 ASP A C 1
ATOM 6348 O O . ASP A 1 837 ? 50.299 -32.452 4.366 1.00 44.31 854 ASP A O 1
ATOM 6353 N N . ALA A 1 838 ? 48.620 -31.996 5.788 1.00 42.74 855 ALA A N 1
ATOM 6354 C CA . ALA A 1 838 ? 48.041 -33.303 5.684 1.00 40.84 855 ALA A CA 1
ATOM 6355 C C . ALA A 1 838 ? 47.762 -33.589 4.222 1.00 39.60 855 ALA A C 1
ATOM 6356 O O . ALA A 1 838 ? 48.015 -34.705 3.741 1.00 36.33 855 ALA A O 1
ATOM 6358 N N . LEU A 1 839 ? 47.257 -32.592 3.511 1.00 37.11 856 LEU A N 1
ATOM 6359 C CA . LEU A 1 839 ? 46.943 -32.800 2.107 1.00 37.99 856 LEU A CA 1
ATOM 6360 C C . LEU A 1 839 ? 48.196 -33.004 1.278 1.00 38.23 856 LEU A C 1
ATOM 6361 O O . LEU A 1 839 ? 48.204 -33.832 0.364 1.00 36.72 856 LEU A O 1
ATOM 6366 N N . ILE A 1 840 ? 49.236 -32.204 1.535 1.00 39.17 857 ILE A N 1
ATOM 6367 C CA . ILE A 1 840 ? 50.490 -32.313 0.780 1.00 38.75 857 ILE A CA 1
ATOM 6368 C C . ILE A 1 840 ? 51.087 -33.709 1.023 1.00 39.19 857 ILE A C 1
ATOM 6369 O O . ILE A 1 840 ? 51.456 -34.381 0.067 1.00 39.46 857 ILE A O 1
ATOM 6374 N N . GLU A 1 841 ? 51.183 -34.120 2.287 1.00 38.76 858 GLU A N 1
ATOM 6375 C CA . GLU A 1 841 ? 51.693 -35.439 2.638 1.00 42.61 858 GLU A CA 1
ATOM 6376 C C . GLU A 1 841 ? 50.955 -36.519 1.932 1.00 42.22 858 GLU A C 1
ATOM 6377 O O . GLU A 1 841 ? 51.523 -37.539 1.571 1.00 48.35 858 GLU A O 1
ATOM 6383 N N . PHE A 1 842 ? 49.668 -36.329 1.762 1.00 41.18 859 PHE A N 1
ATOM 6384 C CA . PHE A 1 842 ? 48.867 -37.329 1.110 1.00 39.89 859 PHE A CA 1
ATOM 6385 C C . PHE A 1 842 ? 49.292 -37.439 -0.356 1.00 41.08 859 PHE A C 1
ATOM 6386 O O . PHE A 1 842 ? 49.501 -38.541 -0.860 1.00 42.12 859 PHE A O 1
ATOM 6394 N N . LEU A 1 843 ? 49.450 -36.291 -1.026 1.00 41.15 860 LEU A N 1
ATOM 6395 C CA . LEU A 1 843 ? 49.737 -36.233 -2.486 1.00 40.94 860 LEU A CA 1
ATOM 6396 C C . LEU A 1 843 ? 51.180 -36.555 -2.850 1.00 41.14 860 LEU A C 1
ATOM 6397 O O . LEU A 1 843 ? 51.479 -36.813 -3.989 1.00 41.41 860 LEU A O 1
ATOM 6402 N N . MET A 1 844 ? 52.073 -36.531 -1.871 1.00 42.39 861 MET A N 1
ATOM 6403 C CA . MET A 1 844 ? 53.419 -36.950 -2.098 1.00 43.99 861 MET A CA 1
ATOM 6404 C C . MET A 1 844 ? 53.417 -38.394 -2.559 1.00 46.40 861 MET A C 1
ATOM 6405 O O . MET A 1 844 ? 54.134 -38.718 -3.496 1.00 51.58 861 MET A O 1
ATOM 6410 N N . ASP A 1 845 ? 52.588 -39.248 -1.936 1.00 45.98 862 ASP A N 1
ATOM 6411 C CA . ASP A 1 845 ? 52.496 -40.695 -2.272 1.00 44.83 862 ASP A CA 1
ATOM 6412 C C . ASP A 1 845 ? 51.894 -40.926 -3.666 1.00 42.88 862 ASP A C 1
ATOM 6413 O O . ASP A 1 845 ? 50.789 -40.543 -3.913 1.00 39.67 862 ASP A O 1
ATOM 6418 N N . PRO A 1 846 ? 52.645 -41.521 -4.591 1.00 43.28 863 PRO A N 1
ATOM 6419 C CA . PRO A 1 846 ? 52.145 -41.564 -5.975 1.00 44.59 863 PRO A CA 1
ATOM 6420 C C . PRO A 1 846 ? 50.928 -42.466 -6.182 1.00 43.39 863 PRO A C 1
ATOM 6421 O O . PRO A 1 846 ? 50.104 -42.198 -7.058 1.00 43.52 863 PRO A O 1
ATOM 6425 N N . ALA A 1 847 ? 50.858 -43.531 -5.389 1.00 42.93 864 ALA A N 1
ATOM 6426 C CA . ALA A 1 847 ? 49.717 -44.410 -5.373 1.00 43.53 864 ALA A CA 1
ATOM 6427 C C . ALA A 1 847 ? 48.481 -43.628 -4.900 1.00 45.89 864 ALA A C 1
ATOM 6428 O O . ALA A 1 847 ? 47.342 -43.873 -5.361 1.00 44.95 864 ALA A O 1
ATOM 6430 N N . LEU A 1 848 ? 48.703 -42.673 -4.003 1.00 46.98 865 LEU A N 1
ATOM 6431 C CA . LEU A 1 848 ? 47.599 -41.867 -3.490 1.00 47.06 865 LEU A CA 1
ATOM 6432 C C . LEU A 1 848 ? 47.133 -40.809 -4.464 1.00 47.61 865 LEU A C 1
ATOM 6433 O O . LEU A 1 848 ? 45.930 -40.543 -4.541 1.00 49.17 865 LEU A O 1
ATOM 6438 N N . VAL A 1 849 ? 48.031 -40.202 -5.223 1.00 50.84 866 VAL A N 1
ATOM 6439 C CA . VAL A 1 849 ? 47.555 -39.239 -6.202 1.00 52.85 866 VAL A CA 1
ATOM 6440 C C . VAL A 1 849 ? 46.863 -40.004 -7.278 1.00 51.30 866 VAL A C 1
ATOM 6441 O O . VAL A 1 849 ? 45.981 -39.450 -7.931 1.00 53.80 866 VAL A O 1
ATOM 6445 N N . ASN A 1 850 ? 47.235 -41.272 -7.456 1.00 50.35 867 ASN A N 1
ATOM 6446 C CA . ASN A 1 850 ? 46.526 -42.107 -8.418 1.00 54.06 867 ASN A CA 1
ATOM 6447 C C . ASN A 1 850 ? 45.059 -42.270 -8.085 1.00 51.53 867 ASN A C 1
ATOM 6448 O O . ASN A 1 850 ? 44.221 -42.035 -8.943 1.00 51.01 867 ASN A O 1
ATOM 6453 N N . GLU A 1 851 ? 44.764 -42.681 -6.853 1.00 53.09 868 GLU A N 1
ATOM 6454 C CA . GLU A 1 851 ? 43.378 -42.827 -6.393 1.00 56.30 868 GLU A CA 1
ATOM 6455 C C . GLU A 1 851 ? 42.680 -41.484 -6.438 1.00 48.82 868 GLU A C 1
ATOM 6456 O O . GLU A 1 851 ? 41.645 -41.335 -7.048 1.00 54.04 868 GLU A O 1
ATOM 6462 N N . PHE A 1 852 ? 43.303 -40.493 -5.845 1.00 44.60 869 PHE A N 1
ATOM 6463 C CA . PHE A 1 852 ? 42.821 -39.129 -5.883 1.00 42.34 869 PHE A CA 1
ATOM 6464 C C . PHE A 1 852 ? 42.377 -38.693 -7.265 1.00 43.50 869 PHE A C 1
ATOM 6465 O O . PHE A 1 852 ? 41.356 -38.036 -7.413 1.00 42.91 869 PHE A O 1
ATOM 6473 N N . VAL A 1 853 ? 43.176 -38.962 -8.283 1.00 45.35 870 VAL A N 1
ATOM 6474 C CA . VAL A 1 853 ? 42.876 -38.410 -9.604 1.00 45.85 870 VAL A CA 1
ATOM 6475 C C . VAL A 1 853 ? 41.889 -39.265 -10.385 1.00 45.36 870 VAL A C 1
ATOM 6476 O O . VAL A 1 853 ? 41.262 -38.766 -11.301 1.00 49.75 870 VAL A O 1
ATOM 6480 N N . SER A 1 854 ? 41.737 -40.534 -10.048 1.00 44.15 871 SER A N 1
ATOM 6481 C CA . SER A 1 854 ? 40.881 -41.353 -10.822 1.00 49.43 871 SER A CA 1
ATOM 6482 C C . SER A 1 854 ? 39.405 -41.104 -10.438 1.00 49.26 871 SER A C 1
ATOM 6483 O O . SER A 1 854 ? 38.507 -41.250 -11.295 1.00 52.21 871 SER A O 1
ATOM 6486 N N . THR A 1 855 ? 39.167 -40.696 -9.198 1.00 46.67 872 THR A N 1
ATOM 6487 C CA . THR A 1 855 ? 37.811 -40.470 -8.736 1.00 50.66 872 THR A CA 1
ATOM 6488 C C . THR A 1 855 ? 37.375 -38.995 -8.715 1.00 50.38 872 THR A C 1
ATOM 6489 O O . THR A 1 855 ? 36.220 -38.691 -8.974 1.00 58.60 872 THR A O 1
ATOM 6493 N N . LEU A 1 856 ? 38.300 -38.093 -8.472 1.00 47.90 873 LEU A N 1
ATOM 6494 C CA . LEU A 1 856 ? 38.103 -36.665 -8.753 1.00 47.96 873 LEU A CA 1
ATOM 6495 C C . LEU A 1 856 ? 38.892 -36.432 -10.012 1.00 53.38 873 LEU A C 1
ATOM 6496 O O . LEU A 1 856 ? 39.690 -37.286 -10.420 1.00 58.22 873 LEU A O 1
ATOM 6501 N N . SER A 1 857 ? 38.733 -35.305 -10.671 1.00 56.38 874 SER A N 1
ATOM 6502 C CA . SER A 1 857 ? 39.436 -35.198 -11.969 1.00 56.65 874 SER A CA 1
ATOM 6503 C C . SER A 1 857 ? 40.888 -34.797 -11.697 1.00 54.43 874 SER A C 1
ATOM 6504 O O . SER A 1 857 ? 41.319 -34.746 -10.560 1.00 57.15 874 SER A O 1
ATOM 6507 N N . THR A 1 858 ? 41.626 -34.492 -12.747 1.00 53.35 875 THR A N 1
ATOM 6508 C CA . THR A 1 858 ? 42.865 -33.760 -12.590 1.00 51.28 875 THR A CA 1
ATOM 6509 C C . THR A 1 858 ? 42.575 -32.312 -12.298 1.00 45.80 875 THR A C 1
ATOM 6510 O O . THR A 1 858 ? 43.364 -31.635 -11.669 1.00 56.14 875 THR A O 1
ATOM 6514 N N . SER A 1 859 ? 41.461 -31.800 -12.771 1.00 45.51 876 SER A N 1
ATOM 6515 C CA . SER A 1 859 ? 41.103 -30.415 -12.430 1.00 43.69 876 SER A CA 1
ATOM 6516 C C . SER A 1 859 ? 40.962 -30.185 -10.934 1.00 38.61 876 SER A C 1
ATOM 6517 O O . SER A 1 859 ? 41.279 -29.121 -10.454 1.00 41.35 876 SER A O 1
ATOM 6520 N N . THR A 1 860 ? 40.499 -31.185 -10.211 1.00 37.90 877 THR A N 1
ATOM 6521 C CA . THR A 1 860 ? 40.429 -31.083 -8.769 1.00 39.31 877 THR A CA 1
ATOM 6522 C C . THR A 1 860 ? 41.855 -31.075 -8.195 1.00 40.25 877 THR A C 1
ATOM 6523 O O . THR A 1 860 ? 42.148 -30.271 -7.323 1.00 37.11 877 THR A O 1
ATOM 6527 N N . LEU A 1 861 ? 42.757 -31.885 -8.762 1.00 42.00 878 LEU A N 1
ATOM 6528 C CA . LEU A 1 861 ? 44.168 -31.802 -8.416 1.00 43.55 878 LEU A CA 1
ATOM 6529 C C . LEU A 1 861 ? 44.768 -30.368 -8.646 1.00 47.45 878 LEU A C 1
ATOM 6530 O O . LEU A 1 861 ? 45.391 -29.789 -7.745 1.00 44.55 878 LEU A O 1
ATOM 6535 N N . ASN A 1 862 ? 44.562 -29.785 -9.819 1.00 48.03 879 ASN A N 1
ATOM 6536 C CA . ASN A 1 862 ? 45.168 -28.479 -10.077 1.00 49.05 879 ASN A CA 1
ATOM 6537 C C . ASN A 1 862 ? 44.535 -27.432 -9.213 1.00 47.09 879 ASN A C 1
ATOM 6538 O O . ASN A 1 862 ? 45.156 -26.433 -8.845 1.00 51.06 879 ASN A O 1
ATOM 6543 N N . SER A 1 863 ? 43.287 -27.661 -8.873 1.00 41.96 880 SER A N 1
ATOM 6544 C CA . SER A 1 863 ? 42.589 -26.738 -8.035 1.00 40.06 880 SER A CA 1
ATOM 6545 C C . SER A 1 863 ? 43.210 -26.738 -6.632 1.00 38.55 880 SER A C 1
ATOM 6546 O O . SER A 1 863 ? 43.546 -25.674 -6.061 1.00 38.29 880 SER A O 1
ATOM 6549 N N . ALA A 1 864 ? 43.393 -27.938 -6.087 1.00 36.62 881 ALA A N 1
ATOM 6550 C CA . ALA A 1 864 ? 44.040 -28.103 -4.775 1.00 37.36 881 ALA A CA 1
ATOM 6551 C C . ALA A 1 864 ? 45.469 -27.538 -4.750 1.00 38.73 881 ALA A C 1
ATOM 6552 O O . ALA A 1 864 ? 45.858 -26.877 -3.784 1.00 36.55 881 ALA A O 1
ATOM 6554 N N . LEU A 1 865 ? 46.228 -27.785 -5.812 1.00 37.62 882 LEU A N 1
ATOM 6555 C CA . LEU A 1 865 ? 47.555 -27.233 -5.898 1.00 41.25 882 LEU A CA 1
ATOM 6556 C C . LEU A 1 865 ? 47.545 -25.720 -5.804 1.00 41.25 882 LEU A C 1
ATOM 6557 O O . LEU A 1 865 ? 48.390 -25.143 -5.100 1.00 40.69 882 LEU A O 1
ATOM 6562 N N . SER A 1 866 ? 46.593 -25.080 -6.487 1.00 38.49 883 SER A N 1
ATOM 6563 C CA . SER A 1 866 ? 46.489 -23.615 -6.397 1.00 40.04 883 SER A CA 1
ATOM 6564 C C . SER A 1 866 ? 46.165 -23.228 -4.972 1.00 39.09 883 SER A C 1
ATOM 6565 O O . SER A 1 866 ? 46.693 -22.243 -4.454 1.00 38.16 883 SER A O 1
ATOM 6568 N N . ALA A 1 867 ? 45.260 -23.975 -4.357 1.00 35.43 884 ALA A N 1
ATOM 6569 C CA . ALA A 1 867 ? 44.847 -23.621 -3.036 1.00 35.73 884 ALA A CA 1
ATOM 6570 C C . ALA A 1 867 ? 46.044 -23.675 -2.096 1.00 34.77 884 ALA A C 1
ATOM 6571 O O . ALA A 1 867 ? 46.269 -22.753 -1.300 1.00 32.51 884 ALA A O 1
ATOM 6573 N N . ILE A 1 868 ? 46.813 -24.758 -2.210 1.00 33.74 885 ILE A N 1
ATOM 6574 C CA . ILE A 1 868 ? 48.009 -24.934 -1.399 1.00 33.36 885 ILE A CA 1
ATOM 6575 C C . ILE A 1 868 ? 48.958 -23.780 -1.641 1.00 32.89 885 ILE A C 1
ATOM 6576 O O . ILE A 1 868 ? 49.520 -23.240 -0.691 1.00 32.53 885 ILE A O 1
ATOM 6581 N N . ALA A 1 869 ? 49.150 -23.419 -2.912 1.00 33.70 886 ALA A N 1
ATOM 6582 C CA . ALA A 1 869 ? 50.016 -22.278 -3.262 1.00 38.40 886 ALA A CA 1
ATOM 6583 C C . ALA A 1 869 ? 49.572 -20.965 -2.598 1.00 37.73 886 ALA A C 1
ATOM 6584 O O . ALA A 1 869 ? 50.384 -20.254 -2.020 1.00 40.61 886 ALA A O 1
ATOM 6586 N N . SER A 1 870 ? 48.282 -20.681 -2.632 1.00 38.17 887 SER A N 1
ATOM 6587 C CA . SER A 1 870 ? 47.768 -19.463 -2.020 1.00 39.81 887 SER A CA 1
ATOM 6588 C C . SER A 1 870 ? 48.065 -19.390 -0.537 1.00 40.17 887 SER A C 1
ATOM 6589 O O . SER A 1 870 ? 48.175 -18.305 0.025 1.00 41.57 887 SER A O 1
ATOM 6592 N N . ARG A 1 871 ? 48.210 -20.554 0.079 1.00 41.08 888 ARG A N 1
ATOM 6593 C CA . ARG A 1 871 ? 48.462 -20.662 1.508 1.00 43.49 888 ARG A CA 1
ATOM 6594 C C . ARG A 1 871 ? 49.911 -21.039 1.896 1.00 43.13 888 ARG A C 1
ATOM 6595 O O . ARG A 1 871 ? 50.142 -21.406 3.037 1.00 47.74 888 ARG A O 1
ATOM 6603 N N . THR A 1 872 ? 50.882 -20.945 0.987 1.00 44.27 889 THR A N 1
ATOM 6604 C CA . THR A 1 872 ? 52.269 -21.095 1.422 1.00 47.27 889 THR A CA 1
ATOM 6605 C C . THR A 1 872 ? 52.826 -19.704 1.672 1.00 42.59 889 THR A C 1
ATOM 6606 O O . THR A 1 872 ? 52.762 -18.849 0.824 1.00 36.66 889 THR A O 1
ATOM 6610 N N . ASN A 1 873 ? 53.334 -19.489 2.876 1.00 44.47 890 ASN A N 1
ATOM 6611 C CA . ASN A 1 873 ? 53.853 -18.194 3.282 1.00 46.75 890 ASN A CA 1
ATOM 6612 C C . ASN A 1 873 ? 55.282 -18.150 3.724 1.00 45.99 890 ASN A C 1
ATOM 6613 O O . ASN A 1 873 ? 55.754 -17.065 4.021 1.00 46.63 890 ASN A O 1
ATOM 6618 N N . ASN A 1 874 ? 55.984 -19.282 3.744 1.00 42.86 891 ASN A N 1
ATOM 6619 C CA . ASN A 1 874 ? 57.340 -19.257 4.242 1.00 42.43 891 ASN A CA 1
ATOM 6620 C C . ASN A 1 874 ? 58.261 -20.248 3.522 1.00 43.12 891 ASN A C 1
ATOM 6621 O O . ASN A 1 874 ? 57.839 -21.137 2.770 1.00 38.03 891 ASN A O 1
ATOM 6626 N N . VAL A 1 875 ? 59.548 -20.064 3.769 1.00 42.83 892 VAL A N 1
ATOM 6627 C CA . VAL A 1 875 ? 60.533 -20.896 3.138 1.00 44.71 892 VAL A CA 1
ATOM 6628 C C . VAL A 1 875 ? 60.302 -22.394 3.344 1.00 44.13 892 VAL A C 1
ATOM 6629 O O . VAL A 1 875 ? 60.461 -23.169 2.415 1.00 44.26 892 VAL A O 1
ATOM 6633 N N . GLU A 1 876 ? 59.914 -22.778 4.536 1.00 46.99 893 GLU A N 1
ATOM 6634 C CA . GLU A 1 876 ? 59.694 -24.164 4.863 1.00 51.77 893 GLU A CA 1
ATOM 6635 C C . GLU A 1 876 ? 58.469 -24.704 4.097 1.00 48.61 893 GLU A C 1
ATOM 6636 O O . GLU A 1 876 ? 58.443 -25.864 3.671 1.00 45.42 893 GLU A O 1
ATOM 6642 N N . GLU A 1 877 ? 57.468 -23.860 3.885 1.00 45.67 894 GLU A N 1
ATOM 6643 C CA . GLU A 1 877 ? 56.300 -24.253 3.093 1.00 43.77 894 GLU A CA 1
ATOM 6644 C C . GLU A 1 877 ? 56.576 -24.282 1.587 1.00 40.02 894 GLU A C 1
ATOM 6645 O O . GLU A 1 877 ? 56.096 -25.146 0.850 1.00 37.71 894 GLU A O 1
ATOM 6651 N N . MET A 1 878 ? 57.363 -23.322 1.143 1.00 39.70 895 MET A N 1
ATOM 6652 C CA . MET A 1 878 ? 57.791 -23.271 -0.237 1.00 40.31 895 MET A CA 1
ATOM 6653 C C . MET A 1 878 ? 58.552 -24.531 -0.603 1.00 40.89 895 MET A C 1
ATOM 6654 O O . MET A 1 878 ? 58.398 -25.074 -1.691 1.00 40.86 895 MET A O 1
ATOM 6659 N N . ASN A 1 879 ? 59.366 -25.013 0.325 1.00 40.78 896 ASN A N 1
ATOM 6660 C CA . ASN A 1 879 ? 60.042 -26.275 0.104 1.00 39.52 896 ASN A CA 1
ATOM 6661 C C . ASN A 1 879 ? 59.047 -27.389 -0.044 1.00 39.87 896 ASN A C 1
ATOM 6662 O O . ASN A 1 879 ? 59.165 -28.164 -0.974 1.00 38.16 896 ASN A O 1
ATOM 6667 N N . LYS A 1 880 ? 58.083 -27.467 0.875 1.00 41.58 897 LYS A N 1
ATOM 6668 C CA . LYS A 1 880 ? 57.085 -28.521 0.847 1.00 43.17 897 LYS A CA 1
ATOM 6669 C C . LYS A 1 880 ? 56.378 -28.497 -0.495 1.00 40.52 897 LYS A C 1
ATOM 6670 O O . LYS A 1 880 ? 56.199 -29.525 -1.138 1.00 39.24 897 LYS A O 1
ATOM 6676 N N . LEU A 1 881 ? 56.043 -27.302 -0.957 1.00 38.97 898 LEU A N 1
ATOM 6677 C CA . LEU A 1 881 ? 55.323 -27.142 -2.254 1.00 36.75 898 LEU A CA 1
ATOM 6678 C C . LEU A 1 881 ? 56.137 -27.592 -3.453 1.00 36.14 898 LEU A C 1
ATOM 6679 O O . LEU A 1 881 ? 55.678 -28.352 -4.293 1.00 37.81 898 LEU A O 1
ATOM 6684 N N . ASN A 1 882 ? 57.380 -27.149 -3.503 1.00 36.08 899 ASN A N 1
ATOM 6685 C CA . ASN A 1 882 ? 58.264 -27.540 -4.549 1.00 36.18 899 ASN A CA 1
ATOM 6686 C C . ASN A 1 882 ? 58.522 -29.025 -4.559 1.00 36.75 899 ASN A C 1
ATOM 6687 O O . ASN A 1 882 ? 58.605 -29.653 -5.636 1.00 39.02 899 ASN A O 1
ATOM 6692 N N . ALA A 1 883 ? 58.609 -29.598 -3.376 1.00 36.20 900 ALA A N 1
ATOM 6693 C CA . ALA A 1 883 ? 58.780 -31.035 -3.270 1.00 39.69 900 ALA A CA 1
ATOM 6694 C C . ALA A 1 883 ? 57.585 -31.746 -3.856 1.00 38.17 900 ALA A C 1
ATOM 6695 O O . ALA A 1 883 ? 57.725 -32.793 -4.458 1.00 38.05 900 ALA A O 1
ATOM 6697 N N . LEU A 1 884 ? 56.406 -31.185 -3.658 1.00 37.29 901 LEU A N 1
ATOM 6698 C CA . LEU A 1 884 ? 55.181 -31.831 -4.143 1.00 39.43 901 LEU A CA 1
ATOM 6699 C C . LEU A 1 884 ? 55.110 -31.763 -5.680 1.00 40.77 901 LEU A C 1
ATOM 6700 O O . LEU A 1 884 ? 54.962 -32.810 -6.342 1.00 41.17 901 LEU A O 1
ATOM 6705 N N . ILE A 1 885 ? 55.284 -30.554 -6.223 1.00 40.21 902 ILE A N 1
ATOM 6706 C CA . ILE A 1 885 ? 55.338 -30.354 -7.659 1.00 40.48 902 ILE A CA 1
ATOM 6707 C C . ILE A 1 885 ? 56.283 -31.367 -8.295 1.00 40.80 902 ILE A C 1
ATOM 6708 O O . ILE A 1 885 ? 55.996 -31.980 -9.314 1.00 40.66 902 ILE A O 1
ATOM 6713 N N . THR A 1 886 ? 57.444 -31.524 -7.681 1.00 40.37 903 THR A N 1
ATOM 6714 C CA . THR A 1 886 ? 58.449 -32.371 -8.230 1.00 41.72 903 THR A CA 1
ATOM 6715 C C . THR A 1 886 ? 58.042 -33.813 -8.102 1.00 43.23 903 THR A C 1
ATOM 6716 O O . THR A 1 886 ? 58.148 -34.592 -9.057 1.00 43.13 903 THR A O 1
ATOM 6720 N N . ALA A 1 887 ? 57.556 -34.173 -6.925 1.00 44.68 904 ALA A N 1
ATOM 6721 C CA . ALA A 1 887 ? 57.030 -35.520 -6.697 1.00 45.62 904 ALA A CA 1
ATOM 6722 C C . ALA A 1 887 ? 55.909 -35.850 -7.714 1.00 44.04 904 ALA A C 1
ATOM 6723 O O . ALA A 1 887 ? 55.833 -36.950 -8.202 1.00 41.92 904 ALA A O 1
ATOM 6725 N N . LEU A 1 888 ? 55.053 -34.886 -8.019 1.00 43.46 905 LEU A N 1
ATOM 6726 C CA . LEU A 1 888 ? 53.956 -35.119 -8.950 1.00 44.51 905 LEU A CA 1
ATOM 6727 C C . LEU A 1 888 ? 54.387 -35.357 -10.394 1.00 45.20 905 LEU A C 1
ATOM 6728 O O . LEU A 1 888 ? 53.616 -35.863 -11.198 1.00 43.55 905 LEU A O 1
ATOM 6733 N N . GLY A 1 889 ? 55.605 -34.931 -10.714 1.00 45.84 906 GLY A N 1
ATOM 6734 C CA . GLY A 1 889 ? 56.231 -35.219 -11.983 1.00 44.62 906 GLY A CA 1
ATOM 6735 C C . GLY A 1 889 ? 55.495 -34.741 -13.195 1.00 47.14 906 GLY A C 1
ATOM 6736 O O . GLY A 1 889 ? 55.219 -33.551 -13.395 1.00 51.01 906 GLY A O 1
ATOM 6737 N N . SER A 1 890 ? 55.136 -35.690 -14.018 1.00 50.45 907 SER A N 1
ATOM 6738 C CA . SER A 1 890 ? 54.522 -35.359 -15.278 1.00 50.04 907 SER A CA 1
ATOM 6739 C C . SER A 1 890 ? 53.053 -34.907 -15.163 1.00 49.50 907 SER A C 1
ATOM 6740 O O . SER A 1 890 ? 52.431 -34.605 -16.186 1.00 51.65 907 SER A O 1
ATOM 6743 N N . ARG A 1 891 ? 52.482 -34.880 -13.959 1.00 48.16 908 ARG A N 1
ATOM 6744 C CA . ARG A 1 891 ? 51.117 -34.350 -13.783 1.00 43.78 908 ARG A CA 1
ATOM 6745 C C . ARG A 1 891 ? 51.131 -32.835 -13.788 1.00 43.07 908 ARG A C 1
ATOM 6746 O O . ARG A 1 891 ? 50.105 -32.196 -13.947 1.00 42.92 908 ARG A O 1
ATOM 6754 N N . VAL A 1 892 ? 52.288 -32.239 -13.546 1.00 46.00 909 VAL A N 1
ATOM 6755 C CA . VAL A 1 892 ? 52.345 -30.790 -13.540 1.00 43.88 909 VAL A CA 1
ATOM 6756 C C . VAL A 1 892 ? 53.230 -30.338 -14.668 1.00 44.10 909 VAL A C 1
ATOM 6757 O O . VAL A 1 892 ? 54.416 -30.702 -14.746 1.00 41.90 909 VAL A O 1
ATOM 6761 N N . ASN A 1 893 ? 52.640 -29.561 -15.567 1.00 46.62 910 ASN A N 1
ATOM 6762 C CA . ASN A 1 893 ? 53.399 -29.059 -16.692 1.00 50.30 910 ASN A CA 1
ATOM 6763 C C . ASN A 1 893 ? 54.172 -27.837 -16.229 1.00 50.80 910 ASN A C 1
ATOM 6764 O O . ASN A 1 893 ? 54.054 -27.413 -15.090 1.00 55.96 910 ASN A O 1
ATOM 6769 N N . SER A 1 894 ? 54.959 -27.278 -17.114 1.00 54.01 911 SER A N 1
ATOM 6770 C CA . SER A 1 894 ? 55.858 -26.200 -16.752 1.00 53.42 911 SER A CA 1
ATOM 6771 C C . SER A 1 894 ? 55.094 -24.948 -16.451 1.00 51.60 911 SER A C 1
ATOM 6772 O O . SER A 1 894 ? 55.434 -24.217 -15.536 1.00 52.48 911 SER A O 1
ATOM 6775 N N . GLN A 1 895 ? 54.065 -24.683 -17.241 1.00 55.55 912 GLN A N 1
ATOM 6776 C CA . GLN A 1 895 ? 53.312 -23.465 -17.070 1.00 61.37 912 GLN A CA 1
ATOM 6777 C C . GLN A 1 895 ? 52.722 -23.414 -15.669 1.00 57.94 912 GLN A C 1
ATOM 6778 O O . GLN A 1 895 ? 52.965 -22.466 -14.920 1.00 57.60 912 GLN A O 1
ATOM 6784 N N . THR A 1 896 ? 51.960 -24.439 -15.325 1.00 49.83 913 THR A N 1
ATOM 6785 C CA . THR A 1 896 ? 51.304 -24.503 -14.041 1.00 48.77 913 THR A CA 1
ATOM 6786 C C . THR A 1 896 ? 52.288 -24.404 -12.886 1.00 46.92 913 THR A C 1
ATOM 6787 O O . THR A 1 896 ? 52.046 -23.717 -11.911 1.00 47.80 913 THR A O 1
ATOM 6791 N N . ALA A 1 897 ? 53.377 -25.127 -12.997 1.00 43.11 914 ALA A N 1
ATOM 6792 C CA . ALA A 1 897 ? 54.376 -25.120 -11.963 1.00 42.52 914 ALA A CA 1
ATOM 6793 C C . ALA A 1 897 ? 54.872 -23.691 -11.787 1.00 41.38 914 ALA A C 1
ATOM 6794 O O . ALA A 1 897 ? 55.064 -23.199 -10.652 1.00 39.89 914 ALA A O 1
ATOM 6796 N N . ALA A 1 898 ? 55.047 -23.006 -12.904 1.00 40.72 915 ALA A N 1
ATOM 6797 C CA . ALA A 1 898 ? 55.531 -21.645 -12.826 1.00 44.47 915 ALA A CA 1
ATOM 6798 C C . ALA A 1 898 ? 54.517 -20.790 -12.061 1.00 47.21 915 ALA A C 1
ATOM 6799 O O . ALA A 1 898 ? 54.906 -19.995 -11.198 1.00 49.93 915 ALA A O 1
ATOM 6801 N N . ASN A 1 899 ? 53.228 -20.995 -12.366 1.00 47.67 916 ASN A N 1
ATOM 6802 C CA . ASN A 1 899 ? 52.148 -20.256 -11.724 1.00 44.73 916 ASN A CA 1
ATOM 6803 C C . ASN A 1 899 ? 52.073 -20.497 -10.228 1.00 41.82 916 ASN A C 1
ATOM 6804 O O . ASN A 1 899 ? 52.002 -19.544 -9.452 1.00 41.68 916 ASN A O 1
ATOM 6809 N N . LEU A 1 900 ? 52.121 -21.755 -9.826 1.00 36.89 917 LEU A N 1
ATOM 6810 C CA . LEU A 1 900 ? 52.077 -22.088 -8.427 1.00 37.73 917 LEU A CA 1
ATOM 6811 C C . LEU A 1 900 ? 53.204 -21.390 -7.687 1.00 39.36 917 LEU A C 1
ATOM 6812 O O . LEU A 1 900 ? 52.970 -20.717 -6.666 1.00 39.53 917 LEU A O 1
ATOM 6817 N N . ARG A 1 901 ? 54.412 -21.490 -8.241 1.00 39.52 918 ARG A N 1
ATOM 6818 C CA . ARG A 1 901 ? 55.560 -20.834 -7.650 1.00 39.86 918 ARG A CA 1
ATOM 6819 C C . ARG A 1 901 ? 55.412 -19.341 -7.600 1.00 41.95 918 ARG A C 1
ATOM 6820 O O . ARG A 1 901 ? 55.718 -18.715 -6.572 1.00 48.00 918 ARG A O 1
ATOM 6828 N N . THR A 1 902 ? 54.929 -18.767 -8.684 1.00 42.30 919 THR A N 1
ATOM 6829 C CA . THR A 1 902 ? 54.630 -17.349 -8.725 1.00 43.57 919 THR A CA 1
ATOM 6830 C C . THR A 1 902 ? 53.665 -16.898 -7.620 1.00 43.93 919 THR A C 1
ATOM 6831 O O . THR A 1 902 ? 53.994 -15.960 -6.877 1.00 46.26 919 THR A O 1
ATOM 6835 N N . THR A 1 903 ? 52.520 -17.557 -7.452 1.00 41.94 920 THR A N 1
ATOM 6836 C CA . THR A 1 903 ? 51.615 -17.110 -6.396 1.00 43.48 920 THR A CA 1
ATOM 6837 C C . THR A 1 903 ? 52.238 -17.351 -5.002 1.00 43.15 920 THR A C 1
ATOM 6838 O O . THR A 1 903 ? 52.048 -16.567 -4.061 1.00 42.60 920 THR A O 1
ATOM 6842 N N . ALA A 1 904 ? 53.014 -18.415 -4.870 1.00 43.75 921 ALA A N 1
ATOM 6843 C CA . ALA A 1 904 ? 53.644 -18.706 -3.570 1.00 42.91 921 ALA A CA 1
ATOM 6844 C C . ALA A 1 904 ? 54.714 -17.656 -3.259 1.00 41.74 921 ALA A C 1
ATOM 6845 O O . ALA A 1 904 ? 54.817 -17.129 -2.140 1.00 39.66 921 ALA A O 1
ATOM 6847 N N . GLN A 1 905 ? 55.494 -17.334 -4.277 1.00 39.96 922 GLN A N 1
ATOM 6848 C CA . GLN A 1 905 ? 56.603 -16.381 -4.102 1.00 41.22 922 GLN A CA 1
ATOM 6849 C C . GLN A 1 905 ? 56.094 -14.978 -3.745 1.00 39.29 922 GLN A C 1
ATOM 6850 O O . GLN A 1 905 ? 56.711 -14.281 -2.961 1.00 37.11 922 GLN A O 1
ATOM 6856 N N . ALA A 1 906 ? 54.962 -14.601 -4.343 1.00 37.70 923 ALA A N 1
ATOM 6857 C CA . ALA A 1 906 ? 54.277 -13.354 -4.022 1.00 37.52 923 ALA A CA 1
ATOM 6858 C C . ALA A 1 906 ? 53.989 -13.255 -2.534 1.00 37.26 923 ALA A C 1
ATOM 6859 O O . ALA A 1 906 ? 54.158 -12.200 -1.962 1.00 37.74 923 ALA A O 1
ATOM 6861 N N . ASN A 1 907 ? 53.566 -14.354 -1.915 1.00 37.09 924 ASN A N 1
ATOM 6862 C CA . ASN A 1 907 ? 53.390 -14.386 -0.457 1.00 39.62 924 ASN A CA 1
ATOM 6863 C C . ASN A 1 907 ? 54.695 -14.211 0.343 1.00 38.48 924 ASN A C 1
ATOM 6864 O O . ASN A 1 907 ? 54.747 -13.437 1.268 1.00 39.27 924 ASN A O 1
ATOM 6869 N N . LEU A 1 908 ? 55.744 -14.931 -0.033 1.00 39.51 925 LEU A N 1
ATOM 6870 C CA . LEU A 1 908 ? 56.997 -14.834 0.689 1.00 41.77 925 LEU A CA 1
ATOM 6871 C C . LEU A 1 908 ? 57.520 -13.429 0.610 1.00 41.26 925 LEU A C 1
ATOM 6872 O O . LEU A 1 908 ? 57.994 -12.894 1.607 1.00 41.37 925 LEU A O 1
ATOM 6877 N N . ASP A 1 909 ? 57.419 -12.838 -0.583 1.00 41.52 926 ASP A N 1
ATOM 6878 C CA . ASP A 1 909 ? 57.876 -11.473 -0.860 1.00 40.75 926 ASP A CA 1
ATOM 6879 C C . ASP A 1 909 ? 57.096 -10.419 -0.095 1.00 41.80 926 ASP A C 1
ATOM 6880 O O . ASP A 1 909 ? 57.667 -9.390 0.302 1.00 43.11 926 ASP A O 1
ATOM 6885 N N . TRP A 1 910 ? 55.817 -10.691 0.128 1.00 40.73 927 TRP A N 1
ATOM 6886 C CA . TRP A 1 910 ? 54.935 -9.740 0.733 1.00 42.16 927 TRP A CA 1
ATOM 6887 C C . TRP A 1 910 ? 55.437 -9.239 2.065 1.00 46.68 927 TRP A C 1
ATOM 6888 O O . TRP A 1 910 ? 55.280 -8.050 2.374 1.00 45.78 927 TRP A O 1
ATOM 6899 N N . VAL A 1 911 ? 56.108 -10.119 2.812 1.00 50.67 928 VAL A N 1
ATOM 6900 C CA . VAL A 1 911 ? 56.558 -9.829 4.193 1.00 54.68 928 VAL A CA 1
ATOM 6901 C C . VAL A 1 911 ? 57.550 -8.661 4.299 1.00 55.00 928 VAL A C 1
ATOM 6902 O O . VAL A 1 911 ? 57.569 -7.952 5.327 1.00 54.52 928 VAL A O 1
ATOM 6906 N N . ASN A 1 912 ? 58.350 -8.467 3.244 1.00 52.23 929 ASN A N 1
ATOM 6907 C CA . ASN A 1 912 ? 59.335 -7.410 3.199 1.00 54.79 929 ASN A CA 1
ATOM 6908 C C . ASN A 1 912 ? 59.096 -6.412 2.088 1.00 54.49 929 ASN A C 1
ATOM 6909 O O . ASN A 1 912 ? 60.029 -5.698 1.674 1.00 57.31 929 ASN A O 1
ATOM 6914 N N . GLY A 1 913 ? 57.857 -6.344 1.606 1.00 51.62 930 GLY A N 1
ATOM 6915 C CA . GLY A 1 913 ? 57.460 -5.291 0.674 1.00 52.17 930 GLY A CA 1
ATOM 6916 C C . GLY A 1 913 ? 57.199 -4.047 1.483 1.00 52.78 930 GLY A C 1
ATOM 6917 O O . GLY A 1 913 ? 57.339 -4.052 2.715 1.00 50.87 930 GLY A O 1
ATOM 6918 N N . PHE A 1 914 ? 56.828 -2.976 0.806 1.00 54.27 931 PHE A N 1
ATOM 6919 C CA . PHE A 1 914 ? 56.570 -1.750 1.514 1.00 57.49 931 PHE A CA 1
ATOM 6920 C C . PHE A 1 914 ? 55.406 -1.996 2.511 1.00 56.03 931 PHE A C 1
ATOM 6921 O O . PHE A 1 914 ? 55.549 -1.796 3.713 1.00 55.03 931 PHE A O 1
ATOM 6929 N N . GLU A 1 915 ? 54.277 -2.470 2.013 1.00 57.44 932 GLU A N 1
ATOM 6930 C CA . GLU A 1 915 ? 53.207 -3.003 2.871 1.00 60.16 932 GLU A CA 1
ATOM 6931 C C . GLU A 1 915 ? 53.801 -4.252 3.467 1.00 61.87 932 GLU A C 1
ATOM 6932 O O . GLU A 1 915 ? 54.391 -5.090 2.753 1.00 73.97 932 GLU A O 1
ATOM 6938 N N . GLY A 1 916 ? 53.684 -4.406 4.758 1.00 55.74 933 GLY A N 1
ATOM 6939 C CA . GLY A 1 916 ? 54.292 -5.559 5.362 1.00 54.83 933 GLY A CA 1
ATOM 6940 C C . GLY A 1 916 ? 55.424 -5.056 6.196 1.00 55.13 933 GLY A C 1
ATOM 6941 O O . GLY A 1 916 ? 55.575 -5.446 7.338 1.00 56.26 933 GLY A O 1
ATOM 6942 N N . LEU A 1 917 ? 56.247 -4.189 5.637 1.00 55.38 934 LEU A N 1
ATOM 6943 C CA . LEU A 1 917 ? 57.217 -3.511 6.467 1.00 52.94 934 LEU A CA 1
ATOM 6944 C C . LEU A 1 917 ? 56.494 -2.451 7.224 1.00 54.12 934 LEU A C 1
ATOM 6945 O O . LEU A 1 917 ? 56.657 -2.320 8.440 1.00 54.83 934 LEU A O 1
ATOM 6950 N N . MET A 1 918 ? 55.645 -1.719 6.516 1.00 53.76 935 MET A N 1
ATOM 6951 C CA . MET A 1 918 ? 54.827 -0.691 7.146 1.00 54.64 935 MET A CA 1
ATOM 6952 C C . MET A 1 918 ? 53.982 -1.298 8.249 1.00 54.85 935 MET A C 1
ATOM 6953 O O . MET A 1 918 ? 53.828 -0.740 9.319 1.00 53.81 935 MET A O 1
ATOM 6958 N N . LEU A 1 919 ? 53.443 -2.469 7.973 1.00 57.71 936 LEU A N 1
ATOM 6959 C CA . LEU A 1 919 ? 52.668 -3.170 8.973 1.00 57.10 936 LEU A CA 1
ATOM 6960 C C . LEU A 1 919 ? 53.412 -3.823 10.103 1.00 57.05 936 LEU A C 1
ATOM 6961 O O . LEU A 1 919 ? 53.014 -3.681 11.228 1.00 56.44 936 LEU A O 1
ATOM 6966 N N . SER A 1 920 ? 54.487 -4.532 9.847 1.00 59.94 937 SER A N 1
ATOM 6967 C CA . SER A 1 920 ? 55.252 -5.109 10.952 1.00 67.10 937 SER A CA 1
ATOM 6968 C C . SER A 1 920 ? 55.747 -4.020 11.916 1.00 69.04 937 SER A C 1
ATOM 6969 O O . SER A 1 920 ? 55.834 -4.209 13.142 1.00 78.73 937 SER A O 1
ATOM 6972 N N . ASN A 1 921 ? 56.073 -2.887 11.317 1.00 67.34 938 ASN A N 1
ATOM 6973 C CA . ASN A 1 921 ? 56.449 -1.660 11.997 1.00 67.59 938 ASN A CA 1
ATOM 6974 C C . ASN A 1 921 ? 55.387 -1.211 12.973 1.00 67.89 938 ASN A C 1
ATOM 6975 O O . ASN A 1 921 ? 55.642 -1.037 14.155 1.00 68.37 938 ASN A O 1
ATOM 6980 N N . PHE A 1 922 ? 54.189 -0.993 12.447 1.00 64.12 939 PHE A N 1
ATOM 6981 C CA . PHE A 1 922 ? 53.109 -0.481 13.241 1.00 62.14 939 PHE A CA 1
ATOM 6982 C C . PHE A 1 922 ? 52.822 -1.414 14.399 1.00 63.15 939 PHE A C 1
ATOM 6983 O O . PHE A 1 922 ? 52.464 -0.960 15.477 1.00 68.41 939 PHE A O 1
ATOM 6991 N N . LEU A 1 923 ? 52.995 -2.717 14.201 1.00 61.30 940 LEU A N 1
ATOM 6992 C CA . LEU A 1 923 ? 52.763 -3.674 15.274 1.00 63.65 940 LEU A CA 1
ATOM 6993 C C . LEU A 1 923 ? 53.919 -3.724 16.252 1.00 69.17 940 LEU A C 1
ATOM 6994 O O . LEU A 1 923 ? 54.201 -4.766 16.833 1.00 71.12 940 LEU A O 1
ATOM 6999 N N . ALA A 1 924 ? 54.551 -2.569 16.439 1.00 78.21 941 ALA A N 1
ATOM 7000 C CA . ALA A 1 924 ? 55.552 -2.326 17.455 1.00 74.60 941 ALA A CA 1
ATOM 7001 C C . ALA A 1 924 ? 54.815 -1.472 18.445 1.00 76.63 941 ALA A C 1
ATOM 7002 O O . ALA A 1 924 ? 55.054 -0.289 18.567 1.00 75.00 941 ALA A O 1
ATOM 7004 N N . GLU A 1 925 ? 53.842 -2.071 19.110 1.00 85.57 942 GLU A N 1
ATOM 7005 C CA . GLU A 1 925 ? 53.203 -1.430 20.222 1.00 93.35 942 GLU A CA 1
ATOM 7006 C C . GLU A 1 925 ? 54.013 -1.619 21.520 1.00 102.12 942 GLU A C 1
ATOM 7007 O O . GLU A 1 925 ? 54.736 -2.601 21.687 1.00 110.83 942 GLU A O 1
ATOM 7013 N N . ALA A 1 926 ? 53.864 -0.681 22.445 1.00 103.35 943 ALA A N 1
ATOM 7014 C CA . ALA A 1 926 ? 54.417 -0.820 23.779 1.00 99.91 943 ALA A CA 1
ATOM 7015 C C . ALA A 1 926 ? 53.820 0.283 24.653 1.00 97.50 943 ALA A C 1
ATOM 7016 O O . ALA A 1 926 ? 52.923 1.018 24.215 1.00 93.23 943 ALA A O 1
ATOM 7018 N N . GLN B 1 40 ? 54.084 -78.268 -47.503 1.00 95.77 57 GLN B N 1
ATOM 7019 C CA . GLN B 1 40 ? 54.952 -78.353 -46.293 1.00 103.73 57 GLN B CA 1
ATOM 7020 C C . GLN B 1 40 ? 54.822 -77.137 -45.372 1.00 100.10 57 GLN B C 1
ATOM 7021 O O . GLN B 1 40 ? 55.769 -76.371 -45.181 1.00 92.95 57 GLN B O 1
ATOM 7027 N N . ALA B 1 41 ? 53.625 -76.966 -44.823 1.00 97.50 58 ALA B N 1
ATOM 7028 C CA . ALA B 1 41 ? 53.402 -76.026 -43.735 1.00 95.53 58 ALA B CA 1
ATOM 7029 C C . ALA B 1 41 ? 53.208 -76.848 -42.456 1.00 96.13 58 ALA B C 1
ATOM 7030 O O . ALA B 1 41 ? 52.164 -77.466 -42.254 1.00 90.75 58 ALA B O 1
ATOM 7032 N N . VAL B 1 42 ? 54.243 -76.873 -41.616 1.00 95.20 59 VAL B N 1
ATOM 7033 C CA . VAL B 1 42 ? 54.164 -77.466 -40.273 1.00 94.91 59 VAL B CA 1
ATOM 7034 C C . VAL B 1 42 ? 53.376 -76.568 -39.306 1.00 93.06 59 VAL B C 1
ATOM 7035 O O . VAL B 1 42 ? 53.602 -75.354 -39.280 1.00 88.03 59 VAL B O 1
ATOM 7039 N N . ASP B 1 43 ? 52.473 -77.164 -38.511 1.00 90.87 60 ASP B N 1
ATOM 7040 C CA . ASP B 1 43 ? 51.770 -76.442 -37.443 1.00 84.48 60 ASP B CA 1
ATOM 7041 C C . ASP B 1 43 ? 51.898 -77.068 -36.063 1.00 84.39 60 ASP B C 1
ATOM 7042 O O . ASP B 1 43 ? 52.962 -76.933 -35.483 1.00 87.20 60 ASP B O 1
ATOM 7047 N N . GLU B 1 44 ? 50.855 -77.740 -35.529 1.00 79.30 61 GLU B N 1
ATOM 7048 C CA . GLU B 1 44 ? 50.745 -77.898 -34.064 1.00 66.44 61 GLU B CA 1
ATOM 7049 C C . GLU B 1 44 ? 49.627 -78.700 -33.307 1.00 67.25 61 GLU B C 1
ATOM 7050 O O . GLU B 1 44 ? 48.729 -79.348 -33.848 1.00 55.70 61 GLU B O 1
ATOM 7056 N N . ARG B 1 45 ? 49.817 -78.653 -31.989 1.00 70.83 62 ARG B N 1
ATOM 7057 C CA . ARG B 1 45 ? 49.021 -79.284 -30.965 1.00 69.75 62 ARG B CA 1
ATOM 7058 C C . ARG B 1 45 ? 48.439 -78.217 -30.015 1.00 70.05 62 ARG B C 1
ATOM 7059 O O . ARG B 1 45 ? 48.120 -78.484 -28.860 1.00 66.47 62 ARG B O 1
ATOM 7067 N N . TYR B 1 46 ? 48.355 -76.985 -30.501 1.00 68.87 63 TYR B N 1
ATOM 7068 C CA . TYR B 1 46 ? 47.577 -75.944 -29.850 1.00 61.61 63 TYR B CA 1
ATOM 7069 C C . TYR B 1 46 ? 46.089 -76.182 -30.099 1.00 60.33 63 TYR B C 1
ATOM 7070 O O . TYR B 1 46 ? 45.247 -75.497 -29.525 1.00 59.71 63 TYR B O 1
ATOM 7079 N N . ARG B 1 47 ? 45.761 -77.112 -30.997 1.00 59.94 64 ARG B N 1
ATOM 7080 C CA . ARG B 1 47 ? 44.373 -77.440 -31.273 1.00 59.80 64 ARG B CA 1
ATOM 7081 C C . ARG B 1 47 ? 43.814 -78.244 -30.137 1.00 61.14 64 ARG B C 1
ATOM 7082 O O . ARG B 1 47 ? 44.497 -79.066 -29.531 1.00 68.93 64 ARG B O 1
ATOM 7090 N N . LEU B 1 48 ? 42.542 -78.032 -29.868 1.00 60.65 65 LEU B N 1
ATOM 7091 C CA . LEU B 1 48 ? 41.890 -78.757 -28.809 1.00 60.96 65 LEU B CA 1
ATOM 7092 C C . LEU B 1 48 ? 41.826 -80.245 -29.108 1.00 65.24 65 LEU B C 1
ATOM 7093 O O . LEU B 1 48 ? 41.717 -80.653 -30.269 1.00 63.67 65 LEU B O 1
ATOM 7098 N N . PRO B 1 49 ? 41.934 -81.076 -28.058 1.00 71.22 66 PRO B N 1
ATOM 7099 C CA . PRO B 1 49 ? 41.575 -82.469 -28.232 1.00 72.23 66 PRO B CA 1
ATOM 7100 C C . PRO B 1 49 ? 40.223 -82.555 -28.902 1.00 72.74 66 PRO B C 1
ATOM 7101 O O . PRO B 1 49 ? 39.393 -81.660 -28.770 1.00 70.33 66 PRO B O 1
ATOM 7105 N N . THR B 1 50 ? 39.988 -83.645 -29.595 1.00 76.35 67 THR B N 1
ATOM 7106 C CA . THR B 1 50 ? 38.798 -83.752 -30.393 1.00 73.93 67 THR B CA 1
ATOM 7107 C C . THR B 1 50 ? 37.734 -84.620 -29.706 1.00 76.13 67 THR B C 1
ATOM 7108 O O . THR B 1 50 ? 36.719 -84.967 -30.316 1.00 85.64 67 THR B O 1
ATOM 7112 N N . THR B 1 51 ? 37.957 -84.941 -28.431 1.00 73.00 68 THR B N 1
ATOM 7113 C CA . THR B 1 51 ? 37.146 -85.940 -27.718 1.00 74.49 68 THR B CA 1
ATOM 7114 C C . THR B 1 51 ? 35.727 -85.458 -27.376 1.00 74.46 68 THR B C 1
ATOM 7115 O O . THR B 1 51 ? 34.781 -86.255 -27.315 1.00 74.36 68 THR B O 1
ATOM 7119 N N . SER B 1 52 ? 35.613 -84.155 -27.132 1.00 72.61 69 SER B N 1
ATOM 7120 C CA . SER B 1 52 ? 34.386 -83.520 -26.651 1.00 67.80 69 SER B CA 1
ATOM 7121 C C . SER B 1 52 ? 34.094 -82.347 -27.568 1.00 65.79 69 SER B C 1
ATOM 7122 O O . SER B 1 52 ? 34.983 -81.852 -28.267 1.00 62.84 69 SER B O 1
ATOM 7125 N N . ILE B 1 53 ? 32.841 -81.916 -27.562 1.00 65.79 70 ILE B N 1
ATOM 7126 C CA . ILE B 1 53 ? 32.338 -80.930 -28.511 1.00 65.66 70 ILE B CA 1
ATOM 7127 C C . ILE B 1 53 ? 31.198 -80.137 -27.852 1.00 64.40 70 ILE B C 1
ATOM 7128 O O . ILE B 1 53 ? 30.322 -80.716 -27.225 1.00 64.75 70 ILE B O 1
ATOM 7133 N N . PRO B 1 54 ? 31.231 -78.800 -27.957 1.00 61.41 71 PRO B N 1
ATOM 7134 C CA . PRO B 1 54 ? 30.184 -78.042 -27.279 1.00 58.62 71 PRO B CA 1
ATOM 7135 C C . PRO B 1 54 ? 28.817 -78.129 -27.970 1.00 56.31 71 PRO B C 1
ATOM 7136 O O . PRO B 1 54 ? 28.738 -78.409 -29.161 1.00 56.03 71 PRO B O 1
ATOM 7140 N N . ILE B 1 55 ? 27.759 -77.923 -27.195 1.00 56.08 72 ILE B N 1
ATOM 7141 C CA . ILE B 1 55 ? 26.391 -77.888 -27.697 1.00 58.12 72 ILE B CA 1
ATOM 7142 C C . ILE B 1 55 ? 25.767 -76.545 -27.338 1.00 59.01 72 ILE B C 1
ATOM 7143 O O . ILE B 1 55 ? 25.263 -75.836 -28.217 1.00 61.28 72 ILE B O 1
ATOM 7148 N N . HIS B 1 56 ? 25.794 -76.193 -26.054 1.00 57.55 73 HIS B N 1
ATOM 7149 C CA . HIS B 1 56 ? 25.154 -74.972 -25.601 1.00 57.94 73 HIS B CA 1
ATOM 7150 C C . HIS B 1 56 ? 25.855 -74.369 -24.401 1.00 58.91 73 HIS B C 1
ATOM 7151 O O . HIS B 1 56 ? 26.177 -75.061 -23.447 1.00 60.00 73 HIS B O 1
ATOM 7158 N N . TYR B 1 57 ? 26.073 -73.066 -24.442 1.00 57.87 74 TYR B N 1
ATOM 7159 C CA . TYR B 1 57 ? 26.648 -72.381 -23.314 1.00 57.13 74 TYR B CA 1
ATOM 7160 C C . TYR B 1 57 ? 25.558 -71.539 -22.654 1.00 59.52 74 TYR B C 1
ATOM 7161 O O . TYR B 1 57 ? 24.793 -70.805 -23.314 1.00 64.79 74 TYR B O 1
ATOM 7170 N N . ASP B 1 58 ? 25.502 -71.638 -21.340 1.00 60.39 75 ASP B N 1
ATOM 7171 C CA . ASP B 1 58 ? 24.605 -70.842 -20.534 1.00 59.11 75 ASP B CA 1
ATOM 7172 C C . ASP B 1 58 ? 25.482 -69.938 -19.690 1.00 52.35 75 ASP B C 1
ATOM 7173 O O . ASP B 1 58 ? 26.013 -70.374 -18.673 1.00 51.62 75 ASP B O 1
ATOM 7178 N N . LEU B 1 59 ? 25.664 -68.686 -20.126 1.00 48.71 76 LEU B N 1
ATOM 7179 C CA . LEU B 1 59 ? 26.638 -67.769 -19.510 1.00 48.57 76 LEU B CA 1
ATOM 7180 C C . LEU B 1 59 ? 26.006 -66.648 -18.676 1.00 49.99 76 LEU B C 1
ATOM 7181 O O . LEU B 1 59 ? 25.146 -65.917 -19.160 1.00 50.64 76 LEU B O 1
ATOM 7186 N N . HIS B 1 60 ? 26.431 -66.523 -17.421 1.00 51.74 77 HIS B N 1
ATOM 7187 C CA . HIS B 1 60 ? 26.082 -65.352 -16.605 1.00 54.50 77 HIS B CA 1
ATOM 7188 C C . HIS B 1 60 ? 27.344 -64.650 -16.104 1.00 53.60 77 HIS B C 1
ATOM 7189 O O . HIS B 1 60 ? 28.241 -65.296 -15.577 1.00 55.04 77 HIS B O 1
ATOM 7196 N N . LEU B 1 61 ? 27.411 -63.337 -16.275 1.00 53.98 78 LEU B N 1
ATOM 7197 C CA . LEU B 1 61 ? 28.541 -62.543 -15.780 1.00 54.13 78 LEU B CA 1
ATOM 7198 C C . LEU B 1 61 ? 28.022 -61.394 -14.959 1.00 56.61 78 LEU B C 1
ATOM 7199 O O . LEU B 1 61 ? 26.939 -60.857 -15.254 1.00 57.59 78 LEU B O 1
ATOM 7204 N N . ARG B 1 62 ? 28.783 -61.019 -13.929 1.00 54.60 79 ARG B N 1
ATOM 7205 C CA . ARG B 1 62 ? 28.470 -59.843 -13.129 1.00 51.74 79 ARG B CA 1
ATOM 7206 C C . ARG B 1 62 ? 29.602 -58.841 -13.240 1.00 50.68 79 ARG B C 1
ATOM 7207 O O . ARG B 1 62 ? 30.762 -59.217 -13.051 1.00 50.85 79 ARG B O 1
ATOM 7215 N N . THR B 1 63 ? 29.272 -57.579 -13.524 1.00 47.85 80 THR B N 1
ATOM 7216 C CA . THR B 1 63 ? 30.251 -56.495 -13.471 1.00 49.66 80 THR B CA 1
ATOM 7217 C C . THR B 1 63 ? 29.723 -55.253 -12.796 1.00 49.19 80 THR B C 1
ATOM 7218 O O . THR B 1 63 ? 28.606 -54.828 -13.038 1.00 52.45 80 THR B O 1
ATOM 7222 N N . GLU B 1 64 ? 30.568 -54.636 -11.992 1.00 48.46 81 GLU B N 1
ATOM 7223 C CA . GLU B 1 64 ? 30.231 -53.365 -11.341 1.00 53.49 81 GLU B CA 1
ATOM 7224 C C . GLU B 1 64 ? 31.103 -52.234 -11.916 1.00 49.27 81 GLU B C 1
ATOM 7225 O O . GLU B 1 64 ? 31.608 -51.369 -11.199 1.00 48.36 81 GLU B O 1
ATOM 7231 N N . ILE B 1 65 ? 31.258 -52.265 -13.239 1.00 44.86 82 ILE B N 1
ATOM 7232 C CA . ILE B 1 65 ? 32.092 -51.291 -13.960 1.00 43.16 82 ILE B CA 1
ATOM 7233 C C . ILE B 1 65 ? 31.580 -49.832 -13.843 1.00 44.21 82 ILE B C 1
ATOM 7234 O O . ILE B 1 65 ? 32.342 -48.866 -14.042 1.00 41.43 82 ILE B O 1
ATOM 7239 N N . HIS B 1 66 ? 30.310 -49.691 -13.471 1.00 44.05 83 HIS B N 1
ATOM 7240 C CA . HIS B 1 66 ? 29.712 -48.397 -13.253 1.00 44.32 83 HIS B CA 1
ATOM 7241 C C . HIS B 1 66 ? 30.435 -47.665 -12.155 1.00 46.56 83 HIS B C 1
ATOM 7242 O O . HIS B 1 66 ? 30.443 -46.454 -12.117 1.00 50.12 83 HIS B O 1
ATOM 7249 N N . ARG B 1 67 ? 31.062 -48.425 -11.278 1.00 49.77 84 ARG B N 1
ATOM 7250 C CA . ARG B 1 67 ? 31.740 -47.921 -10.108 1.00 50.12 84 ARG B CA 1
ATOM 7251 C C . ARG B 1 67 ? 33.258 -47.918 -10.328 1.00 49.63 84 ARG B C 1
ATOM 7252 O O . ARG B 1 67 ? 34.036 -47.681 -9.409 1.00 51.29 84 ARG B O 1
ATOM 7260 N N . ASN B 1 68 ? 33.681 -48.197 -11.546 1.00 46.89 85 ASN B N 1
ATOM 7261 C CA . ASN B 1 68 ? 35.067 -48.518 -11.821 1.00 49.98 85 ASN B CA 1
ATOM 7262 C C . ASN B 1 68 ? 35.660 -49.731 -11.086 1.00 48.34 85 ASN B C 1
ATOM 7263 O O . ASN B 1 68 ? 36.864 -49.852 -11.032 1.00 48.41 85 ASN B O 1
ATOM 7268 N N . GLU B 1 69 ? 34.823 -50.647 -10.587 1.00 50.82 86 GLU B N 1
ATOM 7269 C CA . GLU B 1 69 ? 35.272 -51.983 -10.186 1.00 50.66 86 GLU B CA 1
ATOM 7270 C C . GLU B 1 69 ? 35.602 -52.848 -11.388 1.00 50.96 86 GLU B C 1
ATOM 7271 O O . GLU B 1 69 ? 34.761 -53.122 -12.210 1.00 52.66 86 GLU B O 1
ATOM 7277 N N . ARG B 1 70 ? 36.825 -53.336 -11.453 1.00 53.62 87 ARG B N 1
ATOM 7278 C CA . ARG B 1 70 ? 37.330 -54.009 -12.634 1.00 53.28 87 ARG B CA 1
ATOM 7279 C C . ARG B 1 70 ? 37.383 -55.523 -12.506 1.00 52.83 87 ARG B C 1
ATOM 7280 O O . ARG B 1 70 ? 37.898 -56.197 -13.382 1.00 57.85 87 ARG B O 1
ATOM 7288 N N . THR B 1 71 ? 36.885 -56.064 -11.419 1.00 51.31 88 THR B N 1
ATOM 7289 C CA . THR B 1 71 ? 36.781 -57.501 -11.280 1.00 51.01 88 THR B CA 1
ATOM 7290 C C . THR B 1 71 ? 35.455 -57.951 -11.861 1.00 47.70 88 THR B C 1
ATOM 7291 O O . THR B 1 71 ? 34.487 -57.213 -11.861 1.00 53.76 88 THR B O 1
ATOM 7295 N N . PHE B 1 72 ? 35.398 -59.159 -12.369 1.00 43.94 89 PHE B N 1
ATOM 7296 C CA . PHE B 1 72 ? 34.140 -59.685 -12.801 1.00 43.45 89 PHE B CA 1
ATOM 7297 C C . PHE B 1 72 ? 34.015 -61.160 -12.474 1.00 46.13 89 PHE B C 1
ATOM 7298 O O . PHE B 1 72 ? 34.984 -61.878 -12.391 1.00 46.11 89 PHE B O 1
ATOM 7306 N N . THR B 1 73 ? 32.784 -61.599 -12.268 1.00 49.86 90 THR B N 1
ATOM 7307 C CA . THR B 1 73 ? 32.524 -62.988 -11.896 1.00 52.85 90 THR B CA 1
ATOM 7308 C C . THR B 1 73 ? 31.523 -63.615 -12.819 1.00 53.08 90 THR B C 1
ATOM 7309 O O . THR B 1 73 ? 30.662 -62.945 -13.392 1.00 60.19 90 THR B O 1
ATOM 7313 N N . GLY B 1 74 ? 31.636 -64.913 -12.960 1.00 52.73 91 GLY B N 1
ATOM 7314 C CA . GLY B 1 74 ? 30.822 -65.602 -13.903 1.00 55.47 91 GLY B CA 1
ATOM 7315 C C . GLY B 1 74 ? 30.551 -67.038 -13.567 1.00 58.48 91 GLY B C 1
ATOM 7316 O O . GLY B 1 74 ? 31.284 -67.662 -12.807 1.00 60.22 91 GLY B O 1
ATOM 7317 N N . THR B 1 75 ? 29.463 -67.538 -14.143 1.00 59.34 92 THR B N 1
ATOM 7318 C CA . THR B 1 75 ? 29.169 -68.948 -14.142 1.00 62.01 92 THR B CA 1
ATOM 7319 C C . THR B 1 75 ? 28.821 -69.322 -15.557 1.00 57.75 92 THR B C 1
ATOM 7320 O O . THR B 1 75 ? 28.228 -68.532 -16.293 1.00 56.75 92 THR B O 1
ATOM 7324 N N . VAL B 1 76 ? 29.212 -70.526 -15.936 1.00 56.29 93 VAL B N 1
ATOM 7325 C CA . VAL B 1 76 ? 28.834 -71.064 -17.212 1.00 57.30 93 VAL B CA 1
ATOM 7326 C C . VAL B 1 76 ? 28.407 -72.516 -17.035 1.00 58.79 93 VAL B C 1
ATOM 7327 O O . VAL B 1 76 ? 29.040 -73.294 -16.332 1.00 57.73 93 VAL B O 1
ATOM 7331 N N . GLY B 1 77 ? 27.295 -72.854 -17.679 1.00 62.08 94 GLY B N 1
ATOM 7332 C CA . GLY B 1 77 ? 26.797 -74.224 -17.772 1.00 61.45 94 GLY B CA 1
ATOM 7333 C C . GLY B 1 77 ? 26.967 -74.635 -19.212 1.00 60.52 94 GLY B C 1
ATOM 7334 O O . GLY B 1 77 ? 26.279 -74.110 -20.089 1.00 62.70 94 GLY B O 1
ATOM 7335 N N . ILE B 1 78 ? 27.878 -75.578 -19.464 1.00 59.55 95 ILE B N 1
ATOM 7336 C CA . ILE B 1 78 ? 28.171 -76.038 -20.829 1.00 58.40 95 ILE B CA 1
ATOM 7337 C C . ILE B 1 78 ? 27.634 -77.451 -21.094 1.00 60.41 95 ILE B C 1
ATOM 7338 O O . ILE B 1 78 ? 28.155 -78.431 -20.560 1.00 64.72 95 ILE B O 1
ATOM 7343 N N . GLN B 1 79 ? 26.591 -77.533 -21.918 1.00 61.34 96 GLN B N 1
ATOM 7344 C CA . GLN B 1 79 ? 26.123 -78.808 -22.470 1.00 63.82 96 GLN B CA 1
ATOM 7345 C C . GLN B 1 79 ? 27.094 -79.232 -23.584 1.00 63.66 96 GLN B C 1
ATOM 7346 O O . GLN B 1 79 ? 27.341 -78.479 -24.527 1.00 58.86 96 GLN B O 1
ATOM 7352 N N . LEU B 1 80 ? 27.621 -80.443 -23.483 1.00 64.79 97 LEU B N 1
ATOM 7353 C CA . LEU B 1 80 ? 28.599 -80.926 -24.441 1.00 64.32 97 LEU B CA 1
ATOM 7354 C C . LEU B 1 80 ? 28.371 -82.397 -24.758 1.00 66.90 97 LEU B C 1
ATOM 7355 O O . LEU B 1 80 ? 27.715 -83.119 -24.014 1.00 69.81 97 LEU B O 1
ATOM 7360 N N . GLN B 1 81 ? 28.923 -82.832 -25.875 1.00 68.63 98 GLN B N 1
ATOM 7361 C CA . GLN B 1 81 ? 28.832 -84.217 -26.309 1.00 72.25 98 GLN B CA 1
ATOM 7362 C C . GLN B 1 81 ? 30.206 -84.847 -26.178 1.00 70.04 98 GLN B C 1
ATOM 7363 O O . GLN B 1 81 ? 31.184 -84.273 -26.629 1.00 72.08 98 GLN B O 1
ATOM 7369 N N . VAL B 1 82 ? 30.299 -86.011 -25.558 1.00 71.48 99 VAL B N 1
ATOM 7370 C CA . VAL B 1 82 ? 31.535 -86.775 -25.635 1.00 73.42 99 VAL B CA 1
ATOM 7371 C C . VAL B 1 82 ? 31.440 -87.677 -26.866 1.00 74.70 99 VAL B C 1
ATOM 7372 O O . VAL B 1 82 ? 30.394 -88.273 -27.135 1.00 75.06 99 VAL B O 1
ATOM 7376 N N . VAL B 1 83 ? 32.528 -87.737 -27.620 1.00 74.11 100 VAL B N 1
ATOM 7377 C CA . VAL B 1 83 ? 32.605 -88.561 -28.814 1.00 78.50 100 VAL B CA 1
ATOM 7378 C C . VAL B 1 83 ? 33.553 -89.743 -28.575 1.00 82.18 100 VAL B C 1
ATOM 7379 O O . VAL B 1 83 ? 33.217 -90.881 -28.893 1.00 86.67 100 VAL B O 1
ATOM 7383 N N . GLN B 1 84 ? 34.747 -89.450 -28.063 1.00 85.20 101 GLN B N 1
ATOM 7384 C CA . GLN B 1 84 ? 35.733 -90.468 -27.692 1.00 90.00 101 GLN B CA 1
ATOM 7385 C C . GLN B 1 84 ? 35.791 -90.501 -26.177 1.00 89.31 101 GLN B C 1
ATOM 7386 O O . GLN B 1 84 ? 35.987 -89.457 -25.549 1.00 82.56 101 GLN B O 1
ATOM 7392 N N . ALA B 1 85 ? 35.589 -91.686 -25.588 1.00 93.37 102 ALA B N 1
ATOM 7393 C CA . ALA B 1 85 ? 35.470 -91.828 -24.117 1.00 94.40 102 ALA B CA 1
ATOM 7394 C C . ALA B 1 85 ? 36.684 -91.229 -23.420 1.00 91.44 102 ALA B C 1
ATOM 7395 O O . ALA B 1 85 ? 37.817 -91.485 -23.820 1.00 93.11 102 ALA B O 1
ATOM 7397 N N . THR B 1 86 ? 36.446 -90.390 -22.420 1.00 90.37 103 THR B N 1
ATOM 7398 C CA . THR B 1 86 ? 37.540 -89.694 -21.743 1.00 91.67 103 THR B CA 1
ATOM 7399 C C . THR B 1 86 ? 37.296 -89.451 -20.282 1.00 89.15 103 THR B C 1
ATOM 7400 O O . THR B 1 86 ? 36.159 -89.456 -19.827 1.00 85.33 103 THR B O 1
ATOM 7404 N N . ASP B 1 87 ? 38.399 -89.174 -19.589 1.00 92.54 104 ASP B N 1
ATOM 7405 C CA . ASP B 1 87 ? 38.395 -88.758 -18.191 1.00 93.89 104 ASP B CA 1
ATOM 7406 C C . ASP B 1 87 ? 38.580 -87.224 -18.129 1.00 92.18 104 ASP B C 1
ATOM 7407 O O . ASP B 1 87 ? 38.440 -86.625 -17.071 1.00 97.30 104 ASP B O 1
ATOM 7412 N N . LYS B 1 88 ? 38.917 -86.592 -19.255 1.00 86.09 105 LYS B N 1
ATOM 7413 C CA . LYS B 1 88 ? 39.231 -85.172 -19.234 1.00 84.96 105 LYS B CA 1
ATOM 7414 C C . LYS B 1 88 ? 38.732 -84.374 -20.443 1.00 76.95 105 LYS B C 1
ATOM 7415 O O . LYS B 1 88 ? 38.897 -84.771 -21.589 1.00 76.99 105 LYS B O 1
ATOM 7421 N N . LEU B 1 89 ? 38.145 -83.220 -20.137 1.00 71.75 106 LEU B N 1
ATOM 7422 C CA . LEU B 1 89 ? 37.543 -82.322 -21.109 1.00 67.16 106 LEU B CA 1
ATOM 7423 C C . LEU B 1 89 ? 38.444 -81.102 -21.251 1.00 63.68 106 LEU B C 1
ATOM 7424 O O . LEU B 1 89 ? 38.649 -80.372 -20.287 1.00 62.86 106 LEU B O 1
ATOM 7429 N N . VAL B 1 90 ? 38.988 -80.893 -22.438 1.00 60.03 107 VAL B N 1
ATOM 7430 C CA . VAL B 1 90 ? 39.965 -79.834 -22.662 1.00 61.16 107 VAL B CA 1
ATOM 7431 C C . VAL B 1 90 ? 39.340 -78.711 -23.496 1.00 59.87 107 VAL B C 1
ATOM 7432 O O . VAL B 1 90 ? 38.809 -78.947 -24.595 1.00 58.86 107 VAL B O 1
ATOM 7436 N N . MET B 1 91 ? 39.414 -77.495 -22.971 1.00 56.84 108 MET B N 1
ATOM 7437 C CA . MET B 1 91 ? 38.959 -76.305 -23.699 1.00 56.80 108 MET B CA 1
ATOM 7438 C C . MET B 1 91 ? 39.903 -75.137 -23.364 1.00 53.90 108 MET B C 1
ATOM 7439 O O . MET B 1 91 ? 41.001 -75.366 -22.865 1.00 54.47 108 MET B O 1
ATOM 7444 N N . HIS B 1 92 ? 39.489 -73.902 -23.637 1.00 50.78 109 HIS B N 1
ATOM 7445 C CA . HIS B 1 92 ? 40.391 -72.763 -23.567 1.00 48.62 109 HIS B CA 1
ATOM 7446 C C . HIS B 1 92 ? 40.189 -71.877 -22.365 1.00 48.39 109 HIS B C 1
ATOM 7447 O O . HIS B 1 92 ? 39.074 -71.746 -21.874 1.00 47.17 109 HIS B O 1
ATOM 7454 N N . ASN B 1 93 ? 41.283 -71.250 -21.930 1.00 48.35 110 ASN B N 1
ATOM 7455 C CA . ASN B 1 93 ? 41.250 -70.216 -20.912 1.00 49.40 110 ASN B CA 1
ATOM 7456 C C . ASN B 1 93 ? 42.525 -69.374 -20.991 1.00 49.84 110 ASN B C 1
ATOM 7457 O O . ASN B 1 93 ? 43.629 -69.926 -20.916 1.00 51.39 110 ASN B O 1
ATOM 7462 N N . ARG B 1 94 ? 42.351 -68.048 -21.108 1.00 47.70 111 ARG B N 1
ATOM 7463 C CA . ARG B 1 94 ? 43.425 -67.074 -20.939 1.00 47.40 111 ARG B CA 1
ATOM 7464 C C . ARG B 1 94 ? 43.097 -66.076 -19.836 1.00 46.03 111 ARG B C 1
ATOM 7465 O O . ARG B 1 94 ? 42.280 -65.201 -20.015 1.00 52.83 111 ARG B O 1
ATOM 7473 N N . GLY B 1 95 ? 43.716 -66.240 -18.676 1.00 48.61 112 GLY B N 1
ATOM 7474 C CA . GLY B 1 95 ? 43.618 -65.269 -17.575 1.00 48.01 112 GLY B CA 1
ATOM 7475 C C . GLY B 1 95 ? 42.592 -65.569 -16.495 1.00 47.84 112 GLY B C 1
ATOM 7476 O O . GLY B 1 95 ? 42.606 -64.941 -15.451 1.00 50.95 112 GLY B O 1
ATOM 7477 N N . LEU B 1 96 ? 41.693 -66.514 -16.722 1.00 47.24 113 LEU B N 1
ATOM 7478 C CA . LEU B 1 96 ? 40.623 -66.756 -15.759 1.00 50.27 113 LEU B CA 1
ATOM 7479 C C . LEU B 1 96 ? 41.063 -67.680 -14.617 1.00 53.23 113 LEU B C 1
ATOM 7480 O O . LEU B 1 96 ? 41.881 -68.575 -14.819 1.00 53.27 113 LEU B O 1
ATOM 7485 N N . VAL B 1 97 ? 40.465 -67.463 -13.444 1.00 53.05 114 VAL B N 1
ATOM 7486 C CA . VAL B 1 97 ? 40.697 -68.226 -12.243 1.00 55.81 114 VAL B CA 1
ATOM 7487 C C . VAL B 1 97 ? 39.423 -68.986 -11.832 1.00 59.05 114 VAL B C 1
ATOM 7488 O O . VAL B 1 97 ? 38.468 -68.381 -11.363 1.00 59.37 114 VAL B O 1
ATOM 7492 N N . MET B 1 98 ? 39.403 -70.306 -11.981 1.00 64.14 115 MET B N 1
ATOM 7493 C CA . MET B 1 98 ? 38.224 -71.087 -11.561 1.00 66.47 115 MET B CA 1
ATOM 7494 C C . MET B 1 98 ? 38.119 -71.156 -10.037 1.00 67.14 115 MET B C 1
ATOM 7495 O O . MET B 1 98 ? 39.136 -71.191 -9.358 1.00 67.88 115 MET B O 1
ATOM 7500 N N . SER B 1 99 ? 36.890 -71.158 -9.519 1.00 66.62 116 SER B N 1
ATOM 7501 C CA . SER B 1 99 ? 36.609 -71.342 -8.077 1.00 66.83 116 SER B CA 1
ATOM 7502 C C . SER B 1 99 ? 35.867 -72.633 -7.765 1.00 66.53 116 SER B C 1
ATOM 7503 O O . SER B 1 99 ? 35.827 -73.034 -6.615 1.00 66.60 116 SER B O 1
ATOM 7506 N N . SER B 1 100 ? 35.269 -73.267 -8.778 1.00 65.87 117 SER B N 1
ATOM 7507 C CA . SER B 1 100 ? 34.534 -74.519 -8.601 1.00 66.14 117 SER B CA 1
ATOM 7508 C C . SER B 1 100 ? 34.089 -75.092 -9.934 1.00 66.40 117 SER B C 1
ATOM 7509 O O . SER B 1 100 ? 33.901 -74.364 -10.906 1.00 66.13 117 SER B O 1
ATOM 7512 N N . ALA B 1 101 ? 33.904 -76.408 -9.972 1.00 68.39 118 ALA B N 1
ATOM 7513 C CA . ALA B 1 101 ? 33.420 -77.079 -11.167 1.00 66.99 118 ALA B CA 1
ATOM 7514 C C . ALA B 1 101 ? 32.956 -78.512 -10.904 1.00 71.95 118 ALA B C 1
ATOM 7515 O O . ALA B 1 101 ? 33.508 -79.223 -10.058 1.00 78.76 118 ALA B O 1
ATOM 7517 N N . LYS B 1 102 ? 31.939 -78.920 -11.653 1.00 74.52 119 LYS B N 1
ATOM 7518 C CA . LYS B 1 102 ? 31.311 -80.216 -11.504 1.00 80.91 119 LYS B CA 1
ATOM 7519 C C . LYS B 1 102 ? 30.706 -80.656 -12.822 1.00 81.09 119 LYS B C 1
ATOM 7520 O O . LYS B 1 102 ? 30.475 -79.831 -13.695 1.00 75.81 119 LYS B O 1
ATOM 7526 N N . VAL B 1 103 ? 30.423 -81.949 -12.948 1.00 88.55 120 VAL B N 1
ATOM 7527 C CA . VAL B 1 103 ? 29.826 -82.510 -14.161 1.00 89.80 120 VAL B CA 1
ATOM 7528 C C . VAL B 1 103 ? 28.599 -83.346 -13.818 1.00 85.29 120 VAL B C 1
ATOM 7529 O O . VAL B 1 103 ? 28.422 -83.789 -12.709 1.00 86.20 120 VAL B O 1
ATOM 7533 N N . SER B 1 104 ? 27.713 -83.484 -14.780 1.00 83.73 121 SER B N 1
ATOM 7534 C CA . SER B 1 104 ? 26.594 -84.392 -14.664 1.00 85.42 121 SER B CA 1
ATOM 7535 C C . SER B 1 104 ? 26.427 -85.066 -15.994 1.00 85.37 121 SER B C 1
ATOM 7536 O O . SER B 1 104 ? 27.021 -84.636 -16.973 1.00 85.54 121 SER B O 1
ATOM 7539 N N . SER B 1 105 ? 25.592 -86.085 -16.069 1.00 88.26 122 SER B N 1
ATOM 7540 C CA . SER B 1 105 ? 25.241 -86.622 -17.372 1.00 87.88 122 SER B CA 1
ATOM 7541 C C . SER B 1 105 ? 23.864 -86.121 -17.711 1.00 86.82 122 SER B C 1
ATOM 7542 O O . SER B 1 105 ? 23.097 -85.766 -16.834 1.00 83.97 122 SER B O 1
ATOM 7545 N N . LEU B 1 106 ? 23.556 -86.089 -18.998 1.00 89.74 123 LEU B N 1
ATOM 7546 C CA . LEU B 1 106 ? 22.191 -85.884 -19.441 1.00 92.27 123 LEU B CA 1
ATOM 7547 C C . LEU B 1 106 ? 21.740 -87.144 -20.199 1.00 93.41 123 LEU B C 1
ATOM 7548 O O . LEU B 1 106 ? 22.100 -87.345 -21.348 1.00 82.63 123 LEU B O 1
ATOM 7553 N N . PRO B 1 107 ? 20.964 -88.020 -19.536 1.00 103.46 124 PRO B N 1
ATOM 7554 C CA . PRO B 1 107 ? 20.615 -89.276 -20.209 1.00 106.97 124 PRO B CA 1
ATOM 7555 C C . PRO B 1 107 ? 19.575 -89.086 -21.327 1.00 107.77 124 PRO B C 1
ATOM 7556 O O . PRO B 1 107 ? 19.676 -89.727 -22.360 1.00 101.89 124 PRO B O 1
ATOM 7560 N N . ASN B 1 108 ? 18.592 -88.213 -21.120 1.00 109.80 125 ASN B N 1
ATOM 7561 C CA . ASN B 1 108 ? 17.582 -87.969 -22.136 1.00 113.76 125 ASN B CA 1
ATOM 7562 C C . ASN B 1 108 ? 17.913 -86.762 -23.032 1.00 110.07 125 ASN B C 1
ATOM 7563 O O . ASN B 1 108 ? 17.023 -86.126 -23.596 1.00 104.79 125 ASN B O 1
ATOM 7568 N N . GLY B 1 109 ? 19.192 -86.434 -23.166 1.00 108.43 126 GLY B N 1
ATOM 7569 C CA . GLY B 1 109 ? 19.600 -85.397 -24.129 1.00 113.20 126 GLY B CA 1
ATOM 7570 C C . GLY B 1 109 ? 19.822 -84.008 -23.547 1.00 112.06 126 GLY B C 1
ATOM 7571 O O . GLY B 1 109 ? 20.577 -83.842 -22.595 1.00 119.84 126 GLY B O 1
ATOM 7572 N N . VAL B 1 110 ? 19.182 -83.006 -24.145 1.00 108.13 127 VAL B N 1
ATOM 7573 C CA . VAL B 1 110 ? 19.349 -81.607 -23.722 1.00 106.64 127 VAL B CA 1
ATOM 7574 C C . VAL B 1 110 ? 18.076 -81.078 -23.077 1.00 105.27 127 VAL B C 1
ATOM 7575 O O . VAL B 1 110 ? 18.143 -80.146 -22.277 1.00 109.41 127 VAL B O 1
ATOM 7579 N N . THR B 1 111 ? 16.929 -81.633 -23.467 1.00 103.80 128 THR B N 1
ATOM 7580 C CA . THR B 1 111 ? 15.689 -81.457 -22.706 1.00 102.08 128 THR B CA 1
ATOM 7581 C C . THR B 1 111 ? 15.646 -82.247 -21.389 1.00 103.12 128 THR B C 1
ATOM 7582 O O . THR B 1 111 ? 15.178 -81.709 -20.387 1.00 105.03 128 THR B O 1
ATOM 7586 N N . GLY B 1 112 ? 16.146 -83.485 -21.375 1.00 103.30 129 GLY B N 1
ATOM 7587 C CA . GLY B 1 112 ? 16.122 -84.355 -20.168 1.00 102.26 129 GLY B CA 1
ATOM 7588 C C . GLY B 1 112 ? 16.788 -83.785 -18.919 1.00 100.25 129 GLY B C 1
ATOM 7589 O O . GLY B 1 112 ? 17.399 -82.726 -18.975 1.00 91.31 129 GLY B O 1
ATOM 7590 N N . ALA B 1 113 ? 16.684 -84.481 -17.784 1.00 104.56 130 ALA B N 1
ATOM 7591 C CA . ALA B 1 113 ? 17.294 -83.999 -16.519 1.00 107.15 130 ALA B CA 1
ATOM 7592 C C . ALA B 1 113 ? 18.754 -84.465 -16.339 1.00 108.86 130 ALA B C 1
ATOM 7593 O O . ALA B 1 113 ? 19.109 -85.547 -16.828 1.00 120.91 130 ALA B O 1
ATOM 7595 N N . PRO B 1 114 ? 19.600 -83.646 -15.653 1.00 102.73 131 PRO B N 1
ATOM 7596 C CA . PRO B 1 114 ? 20.991 -84.009 -15.389 1.00 99.46 131 PRO B CA 1
ATOM 7597 C C . PRO B 1 114 ? 21.121 -84.879 -14.148 1.00 94.34 131 PRO B C 1
ATOM 7598 O O . PRO B 1 114 ? 20.241 -84.864 -13.300 1.00 102.81 131 PRO B O 1
ATOM 7602 N N . THR B 1 115 ? 22.199 -85.641 -14.048 1.00 88.82 132 THR B N 1
ATOM 7603 C CA . THR B 1 115 ? 22.418 -86.492 -12.883 1.00 91.24 132 THR B CA 1
ATOM 7604 C C . THR B 1 115 ? 23.877 -86.358 -12.426 1.00 89.18 132 THR B C 1
ATOM 7605 O O . THR B 1 115 ? 24.817 -86.761 -13.121 1.00 85.69 132 THR B O 1
ATOM 7609 N N . LEU B 1 116 ? 24.045 -85.717 -11.270 1.00 87.40 133 LEU B N 1
ATOM 7610 C CA . LEU B 1 116 ? 25.364 -85.342 -10.779 1.00 85.04 133 LEU B CA 1
ATOM 7611 C C . LEU B 1 116 ? 26.330 -86.508 -10.832 1.00 84.85 133 LEU B C 1
ATOM 7612 O O . LEU B 1 116 ? 26.080 -87.563 -10.262 1.00 87.79 133 LEU B O 1
ATOM 7617 N N . ILE B 1 117 ? 27.438 -86.292 -11.514 1.00 80.74 134 ILE B N 1
ATOM 7618 C CA . ILE B 1 117 ? 28.526 -87.234 -11.531 1.00 80.69 134 ILE B CA 1
ATOM 7619 C C . ILE B 1 117 ? 29.470 -86.863 -10.379 1.00 84.88 134 ILE B C 1
ATOM 7620 O O . ILE B 1 117 ? 29.465 -87.533 -9.359 1.00 89.56 134 ILE B O 1
ATOM 7625 N N . GLY B 1 118 ? 30.255 -85.793 -10.500 1.00 88.87 135 GLY B N 1
ATOM 7626 C CA . GLY B 1 118 ? 31.041 -85.280 -9.349 1.00 90.48 135 GLY B CA 1
ATOM 7627 C C . GLY B 1 118 ? 31.747 -83.935 -9.565 1.00 89.53 135 GLY B C 1
ATOM 7628 O O . GLY B 1 118 ? 31.840 -83.442 -10.687 1.00 85.53 135 GLY B O 1
ATOM 7629 N N . ASP B 1 119 ? 32.242 -83.339 -8.481 1.00 90.22 136 ASP B N 1
ATOM 7630 C CA . ASP B 1 119 ? 33.122 -82.179 -8.576 1.00 88.92 136 ASP B CA 1
ATOM 7631 C C . ASP B 1 119 ? 34.258 -82.579 -9.499 1.00 88.47 136 ASP B C 1
ATOM 7632 O O . ASP B 1 119 ? 34.569 -83.760 -9.640 1.00 89.31 136 ASP B O 1
ATOM 7637 N N . VAL B 1 120 ? 34.875 -81.591 -10.128 1.00 88.27 137 VAL B N 1
ATOM 7638 C CA . VAL B 1 120 ? 35.870 -81.813 -11.156 1.00 84.06 137 VAL B CA 1
ATOM 7639 C C . VAL B 1 120 ? 37.139 -81.040 -10.825 1.00 83.82 137 VAL B C 1
ATOM 7640 O O . VAL B 1 120 ? 37.082 -80.033 -10.127 1.00 84.52 137 VAL B O 1
ATOM 7644 N N . GLN B 1 121 ? 38.277 -81.525 -11.313 1.00 83.60 138 GLN B N 1
ATOM 7645 C CA . GLN B 1 121 ? 39.554 -80.856 -11.091 1.00 89.01 138 GLN B CA 1
ATOM 7646 C C . GLN B 1 121 ? 39.983 -80.053 -12.320 1.00 85.83 138 GLN B C 1
ATOM 7647 O O . GLN B 1 121 ? 39.868 -80.518 -13.451 1.00 86.85 138 GLN B O 1
ATOM 7653 N N . TYR B 1 122 ? 40.490 -78.852 -12.089 1.00 79.67 139 TYR B N 1
ATOM 7654 C CA . TYR B 1 122 ? 40.879 -77.982 -13.181 1.00 75.30 139 TYR B CA 1
ATOM 7655 C C . TYR B 1 122 ? 42.346 -77.568 -13.114 1.00 74.40 139 TYR B C 1
ATOM 7656 O O . TYR B 1 122 ? 42.870 -77.245 -12.057 1.00 68.53 139 TYR B O 1
ATOM 7665 N N . SER B 1 123 ? 42.977 -77.555 -14.283 1.00 75.85 140 SER B N 1
ATOM 7666 C CA . SER B 1 123 ? 44.340 -77.075 -14.445 1.00 74.97 140 SER B CA 1
ATOM 7667 C C . SER B 1 123 ? 44.460 -76.439 -15.816 1.00 69.96 140 SER B C 1
ATOM 7668 O O . SER B 1 123 ? 43.825 -76.903 -16.766 1.00 72.13 140 SER B O 1
ATOM 7671 N N . THR B 1 124 ? 45.274 -75.395 -15.929 1.00 66.49 141 THR B N 1
ATOM 7672 C CA . THR B 1 124 ? 45.404 -74.666 -17.193 1.00 67.06 141 THR B CA 1
ATOM 7673 C C . THR B 1 124 ? 46.865 -74.539 -17.666 1.00 66.39 141 THR B C 1
ATOM 7674 O O . THR B 1 124 ? 47.724 -74.142 -16.904 1.00 72.86 141 THR B O 1
ATOM 7678 N N . ASP B 1 125 ? 47.130 -74.875 -18.927 1.00 66.12 142 ASP B N 1
ATOM 7679 C CA . ASP B 1 125 ? 48.452 -74.695 -19.563 1.00 65.37 142 ASP B CA 1
ATOM 7680 C C . ASP B 1 125 ? 48.550 -73.308 -20.237 1.00 60.84 142 ASP B C 1
ATOM 7681 O O . ASP B 1 125 ? 47.959 -73.056 -21.272 1.00 55.28 142 ASP B O 1
ATOM 7686 N N . THR B 1 126 ? 49.309 -72.423 -19.612 1.00 61.78 143 THR B N 1
ATOM 7687 C CA . THR B 1 126 ? 49.498 -71.058 -20.060 1.00 60.12 143 THR B CA 1
ATOM 7688 C C . THR B 1 126 ? 49.940 -70.931 -21.522 1.00 61.89 143 THR B C 1
ATOM 7689 O O . THR B 1 126 ? 49.547 -69.985 -22.193 1.00 59.31 143 THR B O 1
ATOM 7693 N N . THR B 1 127 ? 50.781 -71.849 -21.995 1.00 65.21 144 THR B N 1
ATOM 7694 C CA . THR B 1 127 ? 51.322 -71.781 -23.358 1.00 64.50 144 THR B CA 1
ATOM 7695 C C . THR B 1 127 ? 50.285 -72.084 -24.444 1.00 63.46 144 THR B C 1
ATOM 7696 O O . THR B 1 127 ? 50.115 -71.299 -25.371 1.00 61.29 144 THR B O 1
ATOM 7700 N N . PHE B 1 128 ? 49.626 -73.238 -24.339 1.00 64.97 145 PHE B N 1
ATOM 7701 C CA . PHE B 1 128 ? 48.528 -73.605 -25.250 1.00 65.93 145 PHE B CA 1
ATOM 7702 C C . PHE B 1 128 ? 47.189 -72.992 -24.804 1.00 63.69 145 PHE B C 1
ATOM 7703 O O . PHE B 1 128 ? 46.170 -73.156 -25.466 1.00 57.46 145 PHE B O 1
ATOM 7711 N N . GLU B 1 129 ? 47.181 -72.353 -23.637 1.00 66.58 146 GLU B N 1
ATOM 7712 C CA . GLU B 1 129 ? 45.958 -71.789 -23.071 1.00 65.77 146 GLU B CA 1
ATOM 7713 C C . GLU B 1 129 ? 44.821 -72.802 -22.977 1.00 66.64 146 GLU B C 1
ATOM 7714 O O . GLU B 1 129 ? 43.650 -72.450 -23.059 1.00 74.40 146 GLU B O 1
ATOM 7720 N N . HIS B 1 130 ? 45.178 -74.064 -22.773 1.00 63.35 147 HIS B N 1
ATOM 7721 C CA . HIS B 1 130 ? 44.195 -75.122 -22.622 1.00 58.68 147 HIS B CA 1
ATOM 7722 C C . HIS B 1 130 ? 43.906 -75.228 -21.151 1.00 55.46 147 HIS B C 1
ATOM 7723 O O . HIS B 1 130 ? 44.816 -75.266 -20.366 1.00 53.28 147 HIS B O 1
ATOM 7730 N N . ILE B 1 131 ? 42.632 -75.238 -20.793 1.00 54.47 148 ILE B N 1
ATOM 7731 C CA . ILE B 1 131 ? 42.207 -75.627 -19.455 1.00 55.39 148 ILE B CA 1
ATOM 7732 C C . ILE B 1 131 ? 41.640 -77.030 -19.527 1.00 56.31 148 ILE B C 1
ATOM 7733 O O . ILE B 1 131 ? 40.885 -77.368 -20.445 1.00 56.44 148 ILE B O 1
ATOM 7738 N N . THR B 1 132 ? 42.018 -77.850 -18.562 1.00 58.30 149 THR B N 1
ATOM 7739 C CA . THR B 1 132 ? 41.562 -79.220 -18.511 1.00 58.92 149 THR B CA 1
ATOM 7740 C C . THR B 1 132 ? 40.767 -79.478 -17.249 1.00 61.76 149 THR B C 1
ATOM 7741 O O . THR B 1 132 ? 41.235 -79.246 -16.147 1.00 64.34 149 THR B O 1
ATOM 7745 N N . PHE B 1 133 ? 39.541 -79.946 -17.439 1.00 64.93 150 PHE B N 1
ATOM 7746 C CA . PHE B 1 133 ? 38.679 -80.352 -16.347 1.00 68.71 150 PHE B CA 1
ATOM 7747 C C . PHE B 1 133 ? 38.785 -81.874 -16.329 1.00 72.60 150 PHE B C 1
ATOM 7748 O O . PHE B 1 133 ? 38.628 -82.520 -17.357 1.00 69.52 150 PHE B O 1
ATOM 7756 N N . THR B 1 134 ? 39.109 -82.442 -15.171 1.00 77.13 151 THR B N 1
ATOM 7757 C CA . THR B 1 134 ? 39.281 -83.891 -15.042 1.00 78.80 151 THR B CA 1
ATOM 7758 C C . THR B 1 134 ? 38.251 -84.479 -14.108 1.00 81.77 151 THR B C 1
ATOM 7759 O O . THR B 1 134 ? 38.162 -84.090 -12.939 1.00 85.54 151 THR B O 1
ATOM 7763 N N . SER B 1 135 ? 37.505 -85.447 -14.623 1.00 82.74 152 SER B N 1
ATOM 7764 C CA . SER B 1 135 ? 36.408 -86.067 -13.898 1.00 85.29 152 SER B CA 1
ATOM 7765 C C . SER B 1 135 ? 36.908 -87.249 -13.064 1.00 87.53 152 SER B C 1
ATOM 7766 O O . SER B 1 135 ? 37.865 -87.912 -13.453 1.00 92.86 152 SER B O 1
ATOM 7769 N N . PRO B 1 136 ? 36.270 -87.511 -11.908 1.00 89.56 153 PRO B N 1
ATOM 7770 C CA . PRO B 1 136 ? 36.630 -88.752 -11.193 1.00 91.45 153 PRO B CA 1
ATOM 7771 C C . PRO B 1 136 ? 36.390 -90.005 -12.057 1.00 90.54 153 PRO B C 1
ATOM 7772 O O . PRO B 1 136 ? 37.151 -90.948 -11.982 1.00 94.18 153 PRO B O 1
ATOM 7776 N N . THR B 1 137 ? 35.341 -89.976 -12.871 1.00 89.41 154 THR B N 1
ATOM 7777 C CA . THR B 1 137 ? 34.960 -91.090 -13.730 1.00 92.01 154 THR B CA 1
ATOM 7778 C C . THR B 1 137 ? 35.360 -90.798 -15.173 1.00 90.97 154 THR B C 1
ATOM 7779 O O . THR B 1 137 ? 35.515 -89.645 -15.571 1.00 88.77 154 THR B O 1
ATOM 7783 N N . ILE B 1 138 ? 35.512 -91.853 -15.960 1.00 91.92 155 ILE B N 1
ATOM 7784 C CA . ILE B 1 138 ? 35.694 -91.716 -17.402 1.00 89.55 155 ILE B CA 1
ATOM 7785 C C . ILE B 1 138 ? 34.336 -91.672 -18.100 1.00 88.73 155 ILE B C 1
ATOM 7786 O O . ILE B 1 138 ? 33.536 -92.608 -18.008 1.00 91.18 155 ILE B O 1
ATOM 7791 N N . LEU B 1 139 ? 34.074 -90.570 -18.786 1.00 88.29 156 LEU B N 1
ATOM 7792 C CA . LEU B 1 139 ? 32.777 -90.359 -19.421 1.00 87.48 156 LEU B CA 1
ATOM 7793 C C . LEU B 1 139 ? 32.646 -91.124 -20.718 1.00 86.01 156 LEU B C 1
ATOM 7794 O O . LEU B 1 139 ? 33.588 -91.190 -21.498 1.00 80.82 156 LEU B O 1
ATOM 7799 N N . GLN B 1 140 ? 31.457 -91.678 -20.948 1.00 89.05 157 GLN B N 1
ATOM 7800 C CA . GLN B 1 140 ? 31.194 -92.502 -22.120 1.00 91.27 157 GLN B CA 1
ATOM 7801 C C . GLN B 1 140 ? 30.348 -91.746 -23.123 1.00 86.93 157 GLN B C 1
ATOM 7802 O O . GLN B 1 140 ? 29.399 -91.078 -22.730 1.00 85.62 157 GLN B O 1
ATOM 7808 N N . PRO B 1 141 ? 30.671 -91.863 -24.425 1.00 83.98 158 PRO B N 1
ATOM 7809 C CA . PRO B 1 141 ? 29.993 -91.158 -25.523 1.00 81.04 158 PRO B CA 1
ATOM 7810 C C . PRO B 1 141 ? 28.499 -90.832 -25.315 1.00 83.68 158 PRO B C 1
ATOM 7811 O O . PRO B 1 141 ? 27.609 -91.667 -25.529 1.00 86.55 158 PRO B O 1
ATOM 7815 N N . GLY B 1 142 ? 28.242 -89.606 -24.885 1.00 82.02 159 GLY B N 1
ATOM 7816 C CA . GLY B 1 142 ? 26.881 -89.160 -24.623 1.00 81.67 159 GLY B CA 1
ATOM 7817 C C . GLY B 1 142 ? 26.844 -87.661 -24.386 1.00 79.70 159 GLY B C 1
ATOM 7818 O O . GLY B 1 142 ? 27.809 -86.960 -24.664 1.00 78.86 159 GLY B O 1
ATOM 7819 N N . THR B 1 143 ? 25.736 -87.184 -23.834 1.00 76.42 160 THR B N 1
ATOM 7820 C CA . THR B 1 143 ? 25.529 -85.773 -23.589 1.00 75.92 160 THR B CA 1
ATOM 7821 C C . THR B 1 143 ? 25.728 -85.470 -22.094 1.00 76.58 160 THR B C 1
ATOM 7822 O O . THR B 1 143 ? 25.111 -86.111 -21.245 1.00 83.39 160 THR B O 1
ATOM 7826 N N . TYR B 1 144 ? 26.598 -84.499 -21.783 1.00 72.20 161 TYR B N 1
ATOM 7827 C CA . TYR B 1 144 ? 26.892 -84.112 -20.402 1.00 71.41 161 TYR B CA 1
ATOM 7828 C C . TYR B 1 144 ? 26.722 -82.604 -20.163 1.00 71.46 161 TYR B C 1
ATOM 7829 O O . TYR B 1 144 ? 26.610 -81.816 -21.102 1.00 67.58 161 TYR B O 1
ATOM 7838 N N . LEU B 1 145 ? 26.694 -82.215 -18.886 1.00 72.48 162 LEU B N 1
ATOM 7839 C CA . LEU B 1 145 ? 26.596 -80.812 -18.502 1.00 71.36 162 LEU B CA 1
ATOM 7840 C C . LEU B 1 145 ? 27.685 -80.438 -17.528 1.00 70.39 162 LEU B C 1
ATOM 7841 O O . LEU B 1 145 ? 27.618 -80.833 -16.368 1.00 67.24 162 LEU B O 1
ATOM 7846 N N . LEU B 1 146 ? 28.643 -79.637 -18.003 1.00 68.76 163 LEU B N 1
ATOM 7847 C CA . LEU B 1 146 ? 29.727 -79.114 -17.168 1.00 68.97 163 LEU B CA 1
ATOM 7848 C C . LEU B 1 146 ? 29.345 -77.749 -16.612 1.00 67.78 163 LEU B C 1
ATOM 7849 O O . LEU B 1 146 ? 28.781 -76.933 -17.332 1.00 66.67 163 LEU B O 1
ATOM 7854 N N . GLU B 1 147 ? 29.651 -77.497 -15.342 1.00 69.53 164 GLU B N 1
ATOM 7855 C CA . GLU B 1 147 ? 29.237 -76.247 -14.680 1.00 70.15 164 GLU B CA 1
ATOM 7856 C C . GLU B 1 147 ? 30.397 -75.668 -13.921 1.00 68.53 164 GLU B C 1
ATOM 7857 O O . GLU B 1 147 ? 30.902 -76.279 -12.994 1.00 71.88 164 GLU B O 1
ATOM 7863 N N . VAL B 1 148 ? 30.813 -74.480 -14.320 1.00 67.14 165 VAL B N 1
ATOM 7864 C CA . VAL B 1 148 ? 31.990 -73.872 -13.767 1.00 69.31 165 VAL B CA 1
ATOM 7865 C C . VAL B 1 148 ? 31.625 -72.505 -13.232 1.00 71.09 165 VAL B C 1
ATOM 7866 O O . VAL B 1 148 ? 30.875 -71.772 -13.860 1.00 71.25 165 VAL B O 1
ATOM 7870 N N . ALA B 1 149 ? 32.159 -72.173 -12.064 1.00 71.52 166 ALA B N 1
ATOM 7871 C CA . ALA B 1 149 ? 32.150 -70.799 -11.576 1.00 69.15 166 ALA B CA 1
ATOM 7872 C C . ALA B 1 149 ? 33.568 -70.295 -11.671 1.00 67.64 166 ALA B C 1
ATOM 7873 O O . ALA B 1 149 ? 34.510 -71.044 -11.409 1.00 72.15 166 ALA B O 1
ATOM 7875 N N . PHE B 1 150 ? 33.728 -69.024 -11.999 1.00 64.39 167 PHE B N 1
ATOM 7876 C CA . PHE B 1 150 ? 35.054 -68.477 -12.242 1.00 62.04 167 PHE B CA 1
ATOM 7877 C C . PHE B 1 150 ? 35.065 -66.980 -12.070 1.00 59.72 167 PHE B C 1
ATOM 7878 O O . PHE B 1 150 ? 34.035 -66.347 -12.030 1.00 55.89 167 PHE B O 1
ATOM 7886 N N . GLN B 1 151 ? 36.260 -66.424 -12.015 1.00 61.53 168 GLN B N 1
ATOM 7887 C CA . GLN B 1 151 ? 36.424 -65.008 -11.828 1.00 61.64 168 GLN B CA 1
ATOM 7888 C C . GLN B 1 151 ? 37.558 -64.479 -12.697 1.00 61.21 168 GLN B C 1
ATOM 7889 O O . GLN B 1 151 ? 38.612 -65.090 -12.822 1.00 59.89 168 GLN B O 1
ATOM 7895 N N . GLY B 1 152 ? 37.323 -63.315 -13.287 1.00 63.15 169 GLY B N 1
ATOM 7896 C CA . GLY B 1 152 ? 38.324 -62.640 -14.080 1.00 58.94 169 GLY B CA 1
ATOM 7897 C C . GLY B 1 152 ? 38.485 -61.193 -13.696 1.00 54.40 169 GLY B C 1
ATOM 7898 O O . GLY B 1 152 ? 37.943 -60.717 -12.703 1.00 51.10 169 GLY B O 1
ATOM 7899 N N . ARG B 1 153 ? 39.275 -60.507 -14.501 1.00 54.77 170 ARG B N 1
ATOM 7900 C CA . ARG B 1 153 ? 39.448 -59.082 -14.381 1.00 53.88 170 ARG B CA 1
ATOM 7901 C C . ARG B 1 153 ? 39.415 -58.386 -15.758 1.00 50.56 170 ARG B C 1
ATOM 7902 O O . ARG B 1 153 ? 39.914 -58.919 -16.729 1.00 56.63 170 ARG B O 1
ATOM 7910 N N . LEU B 1 154 ? 38.793 -57.220 -15.862 1.00 46.80 171 LEU B N 1
ATOM 7911 C CA . LEU B 1 154 ? 38.660 -56.535 -17.156 1.00 44.36 171 LEU B CA 1
ATOM 7912 C C . LEU B 1 154 ? 40.014 -56.152 -17.762 1.00 42.80 171 LEU B C 1
ATOM 7913 O O . LEU B 1 154 ? 40.850 -55.555 -17.078 1.00 45.05 171 LEU B O 1
ATOM 7918 N N . ALA B 1 155 ? 40.240 -56.471 -19.042 1.00 39.18 172 ALA B N 1
ATOM 7919 C CA . ALA B 1 155 ? 41.498 -56.066 -19.719 1.00 41.03 172 ALA B CA 1
ATOM 7920 C C . ALA B 1 155 ? 41.632 -54.534 -19.903 1.00 37.99 172 ALA B C 1
ATOM 7921 O O . ALA B 1 155 ? 40.650 -53.823 -19.782 1.00 35.89 172 ALA B O 1
ATOM 7923 N N . THR B 1 156 ? 42.829 -54.034 -20.171 1.00 37.46 173 THR B N 1
ATOM 7924 C CA . THR B 1 156 ? 42.977 -52.615 -20.480 1.00 40.08 173 THR B CA 1
ATOM 7925 C C . THR B 1 156 ? 43.751 -52.402 -21.754 1.00 40.55 173 THR B C 1
ATOM 7926 O O . THR B 1 156 ? 44.196 -51.322 -22.029 1.00 40.83 173 THR B O 1
ATOM 7930 N N . ASN B 1 157 ? 43.860 -53.452 -22.548 1.00 46.73 174 ASN B N 1
ATOM 7931 C CA . ASN B 1 157 ? 44.479 -53.413 -23.868 1.00 46.69 174 ASN B CA 1
ATOM 7932 C C . ASN B 1 157 ? 43.396 -53.654 -24.976 1.00 44.65 174 ASN B C 1
ATOM 7933 O O . ASN B 1 157 ? 43.707 -54.104 -26.081 1.00 45.52 174 ASN B O 1
ATOM 7938 N N . ASP B 1 158 ? 42.137 -53.392 -24.647 1.00 40.78 175 ASP B N 1
ATOM 7939 C CA . ASP B 1 158 ? 41.053 -53.467 -25.605 1.00 42.45 175 ASP B CA 1
ATOM 7940 C C . ASP B 1 158 ? 40.960 -54.841 -26.224 1.00 39.84 175 ASP B C 1
ATOM 7941 O O . ASP B 1 158 ? 40.802 -54.938 -27.411 1.00 35.67 175 ASP B O 1
ATOM 7946 N N . ASP B 1 159 ? 41.056 -55.906 -25.431 1.00 44.04 176 ASP B N 1
ATOM 7947 C CA . ASP B 1 159 ? 41.040 -57.216 -26.012 1.00 44.33 176 ASP B CA 1
ATOM 7948 C C . ASP B 1 159 ? 40.062 -58.229 -25.467 1.00 50.10 176 ASP B C 1
ATOM 7949 O O . ASP B 1 159 ? 39.511 -59.037 -26.231 1.00 64.08 176 ASP B O 1
ATOM 7954 N N . GLY B 1 160 ? 39.826 -58.325 -24.197 1.00 45.41 177 GLY B N 1
ATOM 7955 C CA . GLY B 1 160 ? 38.928 -59.453 -23.894 1.00 46.93 177 GLY B CA 1
ATOM 7956 C C . GLY B 1 160 ? 37.533 -58.933 -23.671 1.00 43.41 177 GLY B C 1
ATOM 7957 O O . GLY B 1 160 ? 36.922 -58.338 -24.538 1.00 37.90 177 GLY B O 1
ATOM 7958 N N . PHE B 1 161 ? 37.055 -59.223 -22.472 1.00 43.73 178 PHE B N 1
ATOM 7959 C CA . PHE B 1 161 ? 36.128 -58.387 -21.794 1.00 44.25 178 PHE B CA 1
ATOM 7960 C C . PHE B 1 161 ? 36.975 -57.271 -21.209 1.00 43.43 178 PHE B C 1
ATOM 7961 O O . PHE B 1 161 ? 37.767 -57.501 -20.305 1.00 46.48 178 PHE B O 1
ATOM 7969 N N . TYR B 1 162 ? 36.840 -56.067 -21.728 1.00 42.65 179 TYR B N 1
ATOM 7970 C CA . TYR B 1 162 ? 37.718 -54.984 -21.280 1.00 41.42 179 TYR B CA 1
ATOM 7971 C C . TYR B 1 162 ? 37.026 -53.701 -20.855 1.00 39.73 179 TYR B C 1
ATOM 7972 O O . TYR B 1 162 ? 35.824 -53.555 -20.989 1.00 40.89 179 TYR B O 1
ATOM 7981 N N . VAL B 1 163 ? 37.809 -52.792 -20.303 1.00 40.73 180 VAL B N 1
ATOM 7982 C CA . VAL B 1 163 ? 37.305 -51.483 -19.874 1.00 42.24 180 VAL B CA 1
ATOM 7983 C C . VAL B 1 163 ? 37.489 -50.415 -20.955 1.00 40.20 180 VAL B C 1
ATOM 7984 O O . VAL B 1 163 ? 38.461 -50.459 -21.702 1.00 47.58 180 VAL B O 1
ATOM 7988 N N . SER B 1 164 ? 36.512 -49.523 -21.081 1.00 37.63 181 SER B N 1
ATOM 7989 C CA . SER B 1 164 ? 36.591 -48.384 -21.980 1.00 35.85 181 SER B CA 1
ATOM 7990 C C . SER B 1 164 ? 36.067 -47.209 -21.175 1.00 35.55 181 SER B C 1
ATOM 7991 O O . SER B 1 164 ? 35.567 -47.398 -20.076 1.00 37.08 181 SER B O 1
ATOM 7994 N N . SER B 1 165 ? 36.154 -46.000 -21.705 1.00 34.37 182 SER B N 1
ATOM 7995 C CA . SER B 1 165 ? 35.737 -44.852 -20.945 1.00 35.03 182 SER B CA 1
ATOM 7996 C C . SER B 1 165 ? 35.537 -43.621 -21.782 1.00 36.06 182 SER B C 1
ATOM 7997 O O . SER B 1 165 ? 36.022 -43.527 -22.901 1.00 36.13 182 SER B O 1
ATOM 8000 N N . TYR B 1 166 ? 34.793 -42.668 -21.243 1.00 36.72 183 TYR B N 1
ATOM 8001 C CA . TYR B 1 166 ? 34.622 -41.397 -21.924 1.00 35.33 183 TYR B CA 1
ATOM 8002 C C . TYR B 1 166 ? 34.356 -40.339 -20.901 1.00 36.33 183 TYR B C 1
ATOM 8003 O O . TYR B 1 166 ? 34.079 -40.635 -19.743 1.00 38.42 183 TYR B O 1
ATOM 8012 N N . VAL B 1 167 ? 34.458 -39.096 -21.329 1.00 36.02 184 VAL B N 1
ATOM 8013 C CA . VAL B 1 167 ? 34.182 -37.973 -20.474 1.00 35.79 184 VAL B CA 1
ATOM 8014 C C . VAL B 1 167 ? 32.845 -37.380 -20.832 1.00 35.66 184 VAL B C 1
ATOM 8015 O O . VAL B 1 167 ? 32.619 -36.989 -21.972 1.00 34.69 184 VAL B O 1
ATOM 8019 N N . ALA B 1 168 ? 31.972 -37.303 -19.835 1.00 37.60 185 ALA B N 1
ATOM 8020 C CA . ALA B 1 168 ? 30.620 -36.784 -20.013 1.00 39.38 185 ALA B CA 1
ATOM 8021 C C . ALA B 1 168 ? 30.622 -35.275 -20.203 1.00 40.30 185 ALA B C 1
ATOM 8022 O O . ALA B 1 168 ? 31.670 -34.621 -20.144 1.00 38.98 185 ALA B O 1
ATOM 8024 N N . ASP B 1 169 ? 29.430 -34.752 -20.488 1.00 44.28 186 ASP B N 1
ATOM 8025 C CA . ASP B 1 169 ? 29.192 -33.322 -20.720 1.00 42.27 186 ASP B CA 1
ATOM 8026 C C . ASP B 1 169 ? 29.419 -32.476 -19.504 1.00 39.85 186 ASP B C 1
ATOM 8027 O O . ASP B 1 169 ? 29.532 -31.301 -19.636 1.00 40.18 186 ASP B O 1
ATOM 8032 N N . ASN B 1 170 ? 29.474 -33.092 -18.328 1.00 42.73 187 ASN B N 1
ATOM 8033 C CA . ASN B 1 170 ? 29.817 -32.410 -17.057 1.00 43.65 187 ASN B CA 1
ATOM 8034 C C . ASN B 1 170 ? 31.236 -32.610 -16.584 1.00 43.72 187 ASN B C 1
ATOM 8035 O O . ASN B 1 170 ? 31.511 -32.408 -15.392 1.00 40.83 187 ASN B O 1
ATOM 8040 N N . GLY B 1 171 ? 32.117 -33.067 -17.476 1.00 44.56 188 GLY B N 1
ATOM 8041 C CA . GLY B 1 171 ? 33.523 -33.330 -17.109 1.00 45.40 188 GLY B CA 1
ATOM 8042 C C . GLY B 1 171 ? 33.879 -34.611 -16.351 1.00 43.31 188 GLY B C 1
ATOM 8043 O O . GLY B 1 171 ? 35.059 -34.874 -16.109 1.00 40.30 188 GLY B O 1
ATOM 8044 N N . GLU B 1 172 ? 32.886 -35.408 -15.971 1.00 45.04 189 GLU B N 1
ATOM 8045 C CA . GLU B 1 172 ? 33.131 -36.639 -15.252 1.00 46.21 189 GLU B CA 1
ATOM 8046 C C . GLU B 1 172 ? 33.498 -37.756 -16.251 1.00 44.15 189 GLU B C 1
ATOM 8047 O O . GLU B 1 172 ? 33.082 -37.731 -17.392 1.00 36.80 189 GLU B O 1
ATOM 8053 N N . ARG B 1 173 ? 34.329 -38.699 -15.806 1.00 45.15 190 ARG B N 1
ATOM 8054 C CA . ARG B 1 173 ? 34.744 -39.832 -16.599 1.00 43.96 190 ARG B CA 1
ATOM 8055 C C . ARG B 1 173 ? 33.851 -41.036 -16.274 1.00 42.22 190 ARG B C 1
ATOM 8056 O O . ARG B 1 173 ? 33.611 -41.337 -15.113 1.00 37.07 190 ARG B O 1
ATOM 8064 N N . ARG B 1 174 ? 33.372 -41.696 -17.329 1.00 41.01 191 ARG B N 1
ATOM 8065 C CA . ARG B 1 174 ? 32.410 -42.766 -17.205 1.00 43.16 191 ARG B CA 1
ATOM 8066 C C . ARG B 1 174 ? 32.996 -43.996 -17.799 1.00 42.49 191 ARG B C 1
ATOM 8067 O O . ARG B 1 174 ? 33.601 -43.923 -18.862 1.00 39.70 191 ARG B O 1
ATOM 8075 N N . TYR B 1 175 ? 32.779 -45.125 -17.132 1.00 41.13 192 TYR B N 1
ATOM 8076 C CA . TYR B 1 175 ? 33.336 -46.380 -17.575 1.00 41.06 192 TYR B CA 1
ATOM 8077 C C . TYR B 1 175 ? 32.269 -47.248 -18.165 1.00 41.06 192 TYR B C 1
ATOM 8078 O O . TYR B 1 175 ? 31.074 -47.043 -17.943 1.00 41.63 192 TYR B O 1
ATOM 8087 N N . LEU B 1 176 ? 32.716 -48.189 -18.983 1.00 44.25 193 LEU B N 1
ATOM 8088 C CA . LEU B 1 176 ? 31.820 -49.204 -19.587 1.00 41.59 193 LEU B CA 1
ATOM 8089 C C . LEU B 1 176 ? 32.634 -50.469 -19.847 1.00 40.44 193 LEU B C 1
ATOM 8090 O O . LEU B 1 176 ? 33.851 -50.398 -20.014 1.00 40.28 193 LEU B O 1
ATOM 8095 N N . ALA B 1 177 ? 31.981 -51.622 -19.802 1.00 42.01 194 ALA B N 1
ATOM 8096 C CA . ALA B 1 177 ? 32.629 -52.908 -20.083 1.00 40.83 194 ALA B CA 1
ATOM 8097 C C . ALA B 1 177 ? 32.154 -53.365 -21.415 1.00 39.31 194 ALA B C 1
ATOM 8098 O O . ALA B 1 177 ? 30.976 -53.233 -21.740 1.00 44.23 194 ALA B O 1
ATOM 8100 N N . THR B 1 178 ? 33.064 -53.877 -22.211 1.00 38.07 195 THR B N 1
ATOM 8101 C CA . THR B 1 178 ? 32.735 -54.245 -23.580 1.00 36.28 195 THR B CA 1
ATOM 8102 C C . THR B 1 178 ? 33.657 -55.374 -24.007 1.00 34.84 195 THR B C 1
ATOM 8103 O O . THR B 1 178 ? 34.549 -55.744 -23.251 1.00 32.17 195 THR B O 1
ATOM 8107 N N . THR B 1 179 ? 33.411 -55.925 -25.197 1.00 34.57 196 THR B N 1
ATOM 8108 C CA . THR B 1 179 ? 34.073 -57.138 -25.634 1.00 36.65 196 THR B CA 1
ATOM 8109 C C . THR B 1 179 ? 34.715 -57.042 -27.022 1.00 37.62 196 THR B C 1
ATOM 8110 O O . THR B 1 179 ? 34.254 -56.304 -27.897 1.00 46.10 196 THR B O 1
ATOM 8114 N N . GLN B 1 180 ? 35.756 -57.838 -27.213 1.00 36.04 197 GLN B N 1
ATOM 8115 C CA . GLN B 1 180 ? 36.315 -58.091 -28.514 1.00 35.10 197 GLN B CA 1
ATOM 8116 C C . GLN B 1 180 ? 36.857 -59.491 -28.470 1.00 35.77 197 GLN B C 1
ATOM 8117 O O . GLN B 1 180 ? 37.772 -59.754 -27.711 1.00 36.56 197 GLN B O 1
ATOM 8123 N N . PHE B 1 181 ? 36.320 -60.417 -29.258 1.00 37.56 198 PHE B N 1
ATOM 8124 C CA . PHE B 1 181 ? 36.801 -61.797 -29.145 1.00 37.39 198 PHE B CA 1
ATOM 8125 C C . PHE B 1 181 ? 37.607 -62.281 -30.352 1.00 41.49 198 PHE B C 1
ATOM 8126 O O . PHE B 1 181 ? 38.467 -63.135 -30.170 1.00 45.81 198 PHE B O 1
ATOM 8134 N N . GLU B 1 182 ? 37.369 -61.732 -31.558 1.00 45.97 199 GLU B N 1
ATOM 8135 C CA . GLU B 1 182 ? 37.916 -62.322 -32.801 1.00 48.94 199 GLU B CA 1
ATOM 8136 C C . GLU B 1 182 ? 39.429 -62.429 -32.719 1.00 54.23 199 GLU B C 1
ATOM 8137 O O . GLU B 1 182 ? 40.058 -61.569 -32.098 1.00 48.07 199 GLU B O 1
ATOM 8143 N N . SER B 1 183 ? 39.946 -63.437 -33.456 1.00 58.76 200 SER B N 1
ATOM 8144 C CA . SER B 1 183 ? 41.079 -64.245 -33.117 1.00 57.22 200 SER B CA 1
ATOM 8145 C C . SER B 1 183 ? 40.557 -65.103 -31.935 1.00 53.61 200 SER B C 1
ATOM 8146 O O . SER B 1 183 ? 39.629 -65.882 -32.083 1.00 46.14 200 SER B O 1
ATOM 8149 N N . THR B 1 184 ? 41.101 -64.923 -30.746 1.00 57.16 201 THR B N 1
ATOM 8150 C CA . THR B 1 184 ? 41.069 -65.994 -29.748 1.00 56.07 201 THR B CA 1
ATOM 8151 C C . THR B 1 184 ? 40.892 -65.437 -28.356 1.00 49.91 201 THR B C 1
ATOM 8152 O O . THR B 1 184 ? 41.542 -65.886 -27.425 1.00 42.48 201 THR B O 1
ATOM 8156 N N . SER B 1 185 ? 40.009 -64.452 -28.218 1.00 49.51 202 SER B N 1
ATOM 8157 C CA . SER B 1 185 ? 39.903 -63.756 -26.958 1.00 46.59 202 SER B CA 1
ATOM 8158 C C . SER B 1 185 ? 38.616 -64.007 -26.179 1.00 43.69 202 SER B C 1
ATOM 8159 O O . SER B 1 185 ? 38.457 -63.503 -25.082 1.00 41.40 202 SER B O 1
ATOM 8162 N N . ALA B 1 186 ? 37.708 -64.816 -26.719 1.00 41.46 203 ALA B N 1
ATOM 8163 C CA . ALA B 1 186 ? 36.540 -65.209 -25.967 1.00 42.52 203 ALA B CA 1
ATOM 8164 C C . ALA B 1 186 ? 36.995 -65.977 -24.727 1.00 48.52 203 ALA B C 1
ATOM 8165 O O . ALA B 1 186 ? 36.348 -65.922 -23.664 1.00 47.71 203 ALA B O 1
ATOM 8167 N N . ARG B 1 187 ? 38.094 -66.726 -24.869 1.00 48.85 204 ARG B N 1
ATOM 8168 C CA . ARG B 1 187 ? 38.666 -67.448 -23.727 1.00 49.11 204 ARG B CA 1
ATOM 8169 C C . ARG B 1 187 ? 39.073 -66.514 -22.560 1.00 47.43 204 ARG B C 1
ATOM 8170 O O . ARG B 1 187 ? 39.401 -66.986 -21.497 1.00 52.71 204 ARG B O 1
ATOM 8178 N N . MET B 1 188 ? 39.073 -65.205 -22.755 1.00 45.46 205 MET B N 1
ATOM 8179 C CA . MET B 1 188 ? 39.412 -64.283 -21.675 1.00 45.88 205 MET B CA 1
ATOM 8180 C C . MET B 1 188 ? 38.206 -63.907 -20.830 1.00 47.10 205 MET B C 1
ATOM 8181 O O . MET B 1 188 ? 38.351 -63.246 -19.815 1.00 46.66 205 MET B O 1
ATOM 8186 N N . ALA B 1 189 ? 37.018 -64.296 -21.246 1.00 46.27 206 ALA B N 1
ATOM 8187 C CA . ALA B 1 189 ? 35.820 -63.890 -20.529 1.00 45.00 206 ALA B CA 1
ATOM 8188 C C . ALA B 1 189 ? 35.114 -65.091 -19.922 1.00 42.99 206 ALA B C 1
ATOM 8189 O O . ALA B 1 189 ? 34.444 -64.972 -18.892 1.00 41.65 206 ALA B O 1
ATOM 8191 N N . PHE B 1 190 ? 35.188 -66.215 -20.608 1.00 41.03 207 PHE B N 1
ATOM 8192 C CA . PHE B 1 190 ? 34.665 -67.432 -20.073 1.00 42.82 207 PHE B CA 1
ATOM 8193 C C . PHE B 1 190 ? 35.393 -68.632 -20.684 1.00 43.77 207 PHE B C 1
ATOM 8194 O O . PHE B 1 190 ? 35.815 -68.587 -21.849 1.00 44.57 207 PHE B O 1
ATOM 8202 N N . PRO B 1 191 ? 35.562 -69.692 -19.884 1.00 44.93 208 PRO B N 1
ATOM 8203 C CA . PRO B 1 191 ? 36.152 -70.919 -20.386 1.00 46.40 208 PRO B CA 1
ATOM 8204 C C . PRO B 1 191 ? 35.269 -71.527 -21.455 1.00 46.65 208 PRO B C 1
ATOM 8205 O O . PRO B 1 191 ? 34.066 -71.664 -21.243 1.00 47.14 208 PRO B O 1
ATOM 8209 N N . CYS B 1 192 ? 35.845 -71.848 -22.604 1.00 45.04 209 CYS B N 1
ATOM 8210 C CA . CYS B 1 192 ? 35.052 -72.306 -23.709 1.00 48.16 209 CYS B CA 1
ATOM 8211 C C . CYS B 1 192 ? 35.902 -73.045 -24.716 1.00 49.39 209 CYS B C 1
ATOM 8212 O O . CYS B 1 192 ? 37.138 -73.004 -24.646 1.00 51.17 209 CYS B O 1
ATOM 8215 N N . TYR B 1 193 ? 35.242 -73.708 -25.667 1.00 49.77 210 TYR B N 1
ATOM 8216 C CA . TYR B 1 193 ? 35.954 -74.356 -26.777 1.00 49.37 210 TYR B CA 1
ATOM 8217 C C . TYR B 1 193 ? 36.169 -73.302 -27.855 1.00 49.61 210 TYR B C 1
ATOM 8218 O O . TYR B 1 193 ? 35.421 -73.219 -28.809 1.00 48.56 210 TYR B O 1
ATOM 8227 N N . ASP B 1 194 ? 37.168 -72.461 -27.659 1.00 50.16 211 ASP B N 1
ATOM 8228 C CA . ASP B 1 194 ? 37.363 -71.265 -28.465 1.00 47.47 211 ASP B CA 1
ATOM 8229 C C . ASP B 1 194 ? 38.000 -71.553 -29.828 1.00 46.07 211 ASP B C 1
ATOM 8230 O O . ASP B 1 194 ? 39.118 -71.107 -30.142 1.00 44.17 211 ASP B O 1
ATOM 8235 N N . GLU B 1 195 ? 37.258 -72.281 -30.665 1.00 45.20 212 GLU B N 1
ATOM 8236 C CA . GLU B 1 195 ? 37.661 -72.469 -32.063 1.00 46.27 212 GLU B CA 1
ATOM 8237 C C . GLU B 1 195 ? 36.444 -72.274 -32.935 1.00 47.57 212 GLU B C 1
ATOM 8238 O O . GLU B 1 195 ? 35.384 -72.841 -32.645 1.00 49.35 212 GLU B O 1
ATOM 8244 N N . PRO B 1 196 ? 36.593 -71.523 -34.042 1.00 45.55 213 PRO B N 1
ATOM 8245 C CA . PRO B 1 196 ? 35.436 -71.154 -34.849 1.00 43.89 213 PRO B CA 1
ATOM 8246 C C . PRO B 1 196 ? 34.604 -72.306 -35.412 1.00 45.93 213 PRO B C 1
ATOM 8247 O O . PRO B 1 196 ? 33.432 -72.090 -35.749 1.00 53.64 213 PRO B O 1
ATOM 8251 N N . GLY B 1 197 ? 35.166 -73.503 -35.546 1.00 48.21 214 GLY B N 1
ATOM 8252 C CA . GLY B 1 197 ? 34.420 -74.653 -36.099 1.00 49.70 214 GLY B CA 1
ATOM 8253 C C . GLY B 1 197 ? 33.515 -75.345 -35.082 1.00 49.88 214 GLY B C 1
ATOM 8254 O O . GLY B 1 197 ? 32.634 -76.153 -35.451 1.00 51.68 214 GLY B O 1
ATOM 8255 N N . LEU B 1 198 ? 33.695 -74.996 -33.811 1.00 49.92 215 LEU B N 1
ATOM 8256 C CA . LEU B 1 198 ? 32.916 -75.570 -32.712 1.00 51.37 215 LEU B CA 1
ATOM 8257 C C . LEU B 1 198 ? 31.693 -74.710 -32.336 1.00 52.39 215 LEU B C 1
ATOM 8258 O O . LEU B 1 198 ? 31.555 -74.263 -31.187 1.00 53.64 215 LEU B O 1
ATOM 8263 N N . LYS B 1 199 ? 30.805 -74.494 -33.310 1.00 51.27 216 LYS B N 1
ATOM 8264 C CA . LYS B 1 199 ? 29.630 -73.641 -33.122 1.00 48.70 216 LYS B CA 1
ATOM 8265 C C . LYS B 1 199 ? 28.706 -74.200 -32.058 1.00 48.73 216 LYS B C 1
ATOM 8266 O O . LYS B 1 199 ? 28.648 -75.409 -31.840 1.00 49.28 216 LYS B O 1
ATOM 8272 N N . ALA B 1 200 ? 28.027 -73.299 -31.362 1.00 48.17 217 ALA B N 1
ATOM 8273 C CA . ALA B 1 200 ? 27.129 -73.663 -30.268 1.00 47.65 217 ALA B CA 1
ATOM 8274 C C . ALA B 1 200 ? 26.100 -72.547 -30.108 1.00 48.01 217 ALA B C 1
ATOM 8275 O O . ALA B 1 200 ? 26.269 -71.465 -30.686 1.00 42.62 217 ALA B O 1
ATOM 8277 N N . THR B 1 201 ? 25.023 -72.832 -29.375 1.00 47.08 218 THR B N 1
ATOM 8278 C CA . THR B 1 201 ? 24.059 -71.805 -29.008 1.00 46.23 218 THR B CA 1
ATOM 8279 C C . THR B 1 201 ? 24.538 -71.163 -27.725 1.00 44.76 218 THR B C 1
ATOM 8280 O O . THR B 1 201 ? 25.258 -71.794 -26.951 1.00 45.86 218 THR B O 1
ATOM 8284 N N . PHE B 1 202 ? 24.113 -69.920 -27.485 1.00 43.08 219 PHE B N 1
ATOM 8285 C CA . PHE B 1 202 ? 24.554 -69.175 -26.322 1.00 44.67 219 PHE B CA 1
ATOM 8286 C C . PHE B 1 202 ? 23.381 -68.473 -25.648 1.00 45.62 219 PHE B C 1
ATOM 8287 O O . PHE B 1 202 ? 22.670 -67.724 -26.311 1.00 48.47 219 PHE B O 1
ATOM 8295 N N . THR B 1 203 ? 23.209 -68.661 -24.340 1.00 44.70 220 THR B N 1
ATOM 8296 C CA . THR B 1 203 ? 22.183 -67.929 -23.615 1.00 44.80 220 THR B CA 1
ATOM 8297 C C . THR B 1 203 ? 22.845 -67.151 -22.513 1.00 45.62 220 THR B C 1
ATOM 8298 O O . THR B 1 203 ? 23.375 -67.723 -21.578 1.00 48.05 220 THR B O 1
ATOM 8302 N N . VAL B 1 204 ? 22.777 -65.827 -22.646 1.00 46.47 221 VAL B N 1
ATOM 8303 C CA . VAL B 1 204 ? 23.601 -64.890 -21.923 1.00 43.74 221 VAL B CA 1
ATOM 8304 C C . VAL B 1 204 ? 22.763 -64.047 -20.993 1.00 43.42 221 VAL B C 1
ATOM 8305 O O . VAL B 1 204 ? 21.707 -63.549 -21.382 1.00 44.21 221 VAL B O 1
ATOM 8309 N N . SER B 1 205 ? 23.259 -63.851 -19.776 1.00 43.37 222 SER B N 1
ATOM 8310 C CA . SER B 1 205 ? 22.655 -62.930 -18.841 1.00 43.01 222 SER B CA 1
ATOM 8311 C C . SER B 1 205 ? 23.775 -62.162 -18.128 1.00 43.50 222 SER B C 1
ATOM 8312 O O . SER B 1 205 ? 24.857 -62.697 -17.894 1.00 41.55 222 SER B O 1
ATOM 8315 N N . ILE B 1 206 ? 23.494 -60.916 -17.748 1.00 47.12 223 ILE B N 1
ATOM 8316 C CA . ILE B 1 206 ? 24.487 -60.053 -17.106 1.00 47.62 223 ILE B CA 1
ATOM 8317 C C . ILE B 1 206 ? 23.904 -59.243 -15.953 1.00 45.77 223 ILE B C 1
ATOM 8318 O O . ILE B 1 206 ? 22.885 -58.573 -16.085 1.00 43.81 223 ILE B O 1
ATOM 8323 N N . THR B 1 207 ? 24.597 -59.254 -14.830 1.00 45.22 224 THR B N 1
ATOM 8324 C CA . THR B 1 207 ? 24.185 -58.464 -13.695 1.00 44.89 224 THR B CA 1
ATOM 8325 C C . THR B 1 207 ? 25.000 -57.179 -13.643 1.00 45.41 224 THR B C 1
ATOM 8326 O O . THR B 1 207 ? 26.218 -57.194 -13.851 1.00 45.22 224 THR B O 1
ATOM 8330 N N . HIS B 1 208 ? 24.327 -56.061 -13.366 1.00 44.72 225 HIS B N 1
ATOM 8331 C CA . HIS B 1 208 ? 24.953 -54.750 -13.516 1.00 43.20 225 HIS B CA 1
ATOM 8332 C C . HIS B 1 208 ? 24.133 -53.702 -12.799 1.00 43.25 225 HIS B C 1
ATOM 8333 O O . HIS B 1 208 ? 23.064 -54.004 -12.280 1.00 42.32 225 HIS B O 1
ATOM 8340 N N . SER B 1 209 ? 24.605 -52.464 -12.805 1.00 42.40 226 SER B N 1
ATOM 8341 C CA . SER B 1 209 ? 23.883 -51.376 -12.157 1.00 45.14 226 SER B CA 1
ATOM 8342 C C . SER B 1 209 ? 22.526 -51.083 -12.815 1.00 44.78 226 SER B C 1
ATOM 8343 O O . SER B 1 209 ? 22.464 -51.063 -14.055 1.00 41.82 226 SER B O 1
ATOM 8346 N N . LEU B 1 210 ? 21.479 -50.828 -11.993 1.00 44.44 227 LEU B N 1
ATOM 8347 C CA . LEU B 1 210 ? 20.135 -50.402 -12.460 1.00 45.87 227 LEU B CA 1
ATOM 8348 C C . LEU B 1 210 ? 20.312 -49.149 -13.357 1.00 44.03 227 LEU B C 1
ATOM 8349 O O . LEU B 1 210 ? 19.577 -48.964 -14.364 1.00 40.85 227 LEU B O 1
ATOM 8354 N N . SER B 1 211 ? 21.340 -48.342 -13.072 1.00 41.36 228 SER B N 1
ATOM 8355 C CA . SER B 1 211 ? 21.588 -47.109 -13.859 1.00 42.10 228 SER B CA 1
ATOM 8356 C C . SER B 1 211 ? 22.321 -47.320 -15.192 1.00 42.18 228 SER B C 1
ATOM 8357 O O . SER B 1 211 ? 22.557 -46.350 -15.871 1.00 43.31 228 SER B O 1
ATOM 8360 N N . TYR B 1 212 ? 22.657 -48.565 -15.548 1.00 42.40 229 TYR B N 1
ATOM 8361 C CA . TYR B 1 212 ? 23.367 -48.910 -16.782 1.00 47.18 229 TYR B CA 1
ATOM 8362 C C . TYR B 1 212 ? 22.519 -49.914 -17.542 1.00 49.10 229 TYR B C 1
ATOM 8363 O O . TYR B 1 212 ? 21.642 -50.539 -16.952 1.00 56.03 229 TYR B O 1
ATOM 8372 N N . LYS B 1 213 ? 22.808 -50.066 -18.836 1.00 45.19 230 LYS B N 1
ATOM 8373 C CA . LYS B 1 213 ? 22.122 -51.007 -19.691 1.00 45.63 230 LYS B CA 1
ATOM 8374 C C . LYS B 1 213 ? 23.101 -52.051 -20.235 1.00 44.43 230 LYS B C 1
ATOM 8375 O O . LYS B 1 213 ? 24.279 -51.761 -20.463 1.00 43.53 230 LYS B O 1
ATOM 8381 N N . ALA B 1 214 ? 22.585 -53.244 -20.479 1.00 42.92 231 ALA B N 1
ATOM 8382 C CA . ALA B 1 214 ? 23.344 -54.325 -21.087 1.00 41.68 231 ALA B CA 1
ATOM 8383 C C . ALA B 1 214 ? 22.722 -54.695 -22.418 1.00 40.94 231 ALA B C 1
ATOM 8384 O O . ALA B 1 214 ? 21.525 -54.834 -22.539 1.00 40.93 231 ALA B O 1
ATOM 8386 N N . ILE B 1 215 ? 23.530 -54.837 -23.446 1.00 41.09 232 ILE B N 1
ATOM 8387 C CA . ILE B 1 215 ? 23.021 -55.355 -24.697 1.00 40.87 232 ILE B CA 1
ATOM 8388 C C . ILE B 1 215 ? 23.983 -56.444 -25.130 1.00 45.87 232 ILE B C 1
ATOM 8389 O O . ILE B 1 215 ? 25.078 -56.576 -24.572 1.00 44.92 232 ILE B O 1
ATOM 8394 N N . SER B 1 216 ? 23.564 -57.232 -26.113 1.00 46.49 233 SER B N 1
ATOM 8395 C CA . SER B 1 216 ? 24.298 -58.401 -26.481 1.00 44.15 233 SER B CA 1
ATOM 8396 C C . SER B 1 216 ? 23.866 -58.802 -27.873 1.00 44.71 233 SER B C 1
ATOM 8397 O O . SER B 1 216 ? 23.194 -58.051 -28.528 1.00 46.21 233 SER B O 1
ATOM 8400 N N . ASN B 1 217 ? 24.306 -59.953 -28.356 1.00 45.53 234 ASN B N 1
ATOM 8401 C CA . ASN B 1 217 ? 23.923 -60.381 -29.684 1.00 46.09 234 ASN B CA 1
ATOM 8402 C C . ASN B 1 217 ? 22.421 -60.386 -29.867 1.00 46.84 234 ASN B C 1
ATOM 8403 O O . ASN B 1 217 ? 21.914 -59.833 -30.832 1.00 46.40 234 ASN B O 1
ATOM 8408 N N . MET B 1 218 ? 21.716 -61.023 -28.935 1.00 48.45 235 MET B N 1
ATOM 8409 C CA . MET B 1 218 ? 20.287 -61.247 -29.098 1.00 48.56 235 MET B CA 1
ATOM 8410 C C . MET B 1 218 ? 19.509 -60.134 -28.416 1.00 48.63 235 MET B C 1
ATOM 8411 O O . MET B 1 218 ? 20.058 -59.427 -27.575 1.00 48.62 235 MET B O 1
ATOM 8416 N N . PRO B 1 219 ? 18.215 -59.991 -28.759 1.00 47.25 236 PRO B N 1
ATOM 8417 C CA . PRO B 1 219 ? 17.317 -59.107 -28.021 1.00 46.05 236 PRO B CA 1
ATOM 8418 C C . PRO B 1 219 ? 17.182 -59.417 -26.538 1.00 45.90 236 PRO B C 1
ATOM 8419 O O . PRO B 1 219 ? 17.376 -60.562 -26.077 1.00 45.48 236 PRO B O 1
ATOM 8423 N N . GLN B 1 220 ? 16.806 -58.384 -25.809 1.00 46.02 237 GLN B N 1
ATOM 8424 C CA . GLN B 1 220 ? 16.465 -58.534 -24.410 1.00 49.75 237 GLN B CA 1
ATOM 8425 C C . GLN B 1 220 ? 15.293 -59.473 -24.308 1.00 48.66 237 GLN B C 1
ATOM 8426 O O . GLN B 1 220 ? 14.323 -59.334 -25.017 1.00 51.03 237 GLN B O 1
ATOM 8432 N N . LYS B 1 221 ? 15.416 -60.459 -23.453 1.00 50.81 238 LYS B N 1
ATOM 8433 C CA . LYS B 1 221 ? 14.268 -61.276 -23.122 1.00 56.13 238 LYS B CA 1
ATOM 8434 C C . LYS B 1 221 ? 13.519 -60.670 -21.918 1.00 55.62 238 LYS B C 1
ATOM 8435 O O . LYS B 1 221 ? 12.318 -60.664 -21.943 1.00 49.74 238 LYS B O 1
ATOM 8441 N N . THR B 1 222 ? 14.240 -60.185 -20.879 1.00 57.94 239 THR B N 1
ATOM 8442 C CA . THR B 1 222 ? 13.623 -59.607 -19.659 1.00 58.83 239 THR B CA 1
ATOM 8443 C C . THR B 1 222 ? 14.635 -58.965 -18.675 1.00 59.45 239 THR B C 1
ATOM 8444 O O . THR B 1 222 ? 15.788 -59.387 -18.628 1.00 61.38 239 THR B O 1
ATOM 8448 N N . THR B 1 223 ? 14.201 -57.935 -17.929 1.00 59.51 240 THR B N 1
ATOM 8449 C CA . THR B 1 223 ? 15.010 -57.277 -16.882 1.00 55.76 240 THR B CA 1
ATOM 8450 C C . THR B 1 223 ? 14.542 -57.981 -15.634 1.00 58.34 240 THR B C 1
ATOM 8451 O O . THR B 1 223 ? 13.492 -58.578 -15.650 1.00 61.37 240 THR B O 1
ATOM 8455 N N . THR B 1 224 ? 15.340 -57.963 -14.572 1.00 58.25 241 THR B N 1
ATOM 8456 C CA . THR B 1 224 ? 14.841 -58.160 -13.228 1.00 56.30 241 THR B CA 1
ATOM 8457 C C . THR B 1 224 ? 15.695 -57.335 -12.267 1.00 56.55 241 THR B C 1
ATOM 8458 O O . THR B 1 224 ? 16.904 -57.516 -12.205 1.00 54.19 241 THR B O 1
ATOM 8462 N N . ASP B 1 225 ? 15.068 -56.431 -11.507 1.00 59.40 242 ASP B N 1
ATOM 8463 C CA . ASP B 1 225 ? 15.787 -55.607 -10.509 1.00 61.44 242 ASP B CA 1
ATOM 8464 C C . ASP B 1 225 ? 16.176 -56.453 -9.323 1.00 61.12 242 ASP B C 1
ATOM 8465 O O . ASP B 1 225 ? 15.501 -57.442 -9.037 1.00 64.75 242 ASP B O 1
ATOM 8470 N N . ILE B 1 226 ? 17.309 -56.137 -8.709 1.00 59.05 243 ILE B N 1
ATOM 8471 C CA . ILE B 1 226 ? 17.820 -56.937 -7.599 1.00 62.43 243 ILE B CA 1
ATOM 8472 C C . ILE B 1 226 ? 18.624 -56.091 -6.635 1.00 64.12 243 ILE B C 1
ATOM 8473 O O . ILE B 1 226 ? 19.007 -54.961 -6.950 1.00 61.16 243 ILE B O 1
ATOM 8478 N N . GLU B 1 227 ? 18.863 -56.663 -5.459 1.00 64.92 244 GLU B N 1
ATOM 8479 C CA . GLU B 1 227 ? 19.511 -55.954 -4.372 1.00 64.56 244 GLU B CA 1
ATOM 8480 C C . GLU B 1 227 ? 18.904 -54.564 -4.232 1.00 65.80 244 GLU B C 1
ATOM 8481 O O . GLU B 1 227 ? 17.699 -54.403 -4.411 1.00 66.60 244 GLU B O 1
ATOM 8487 N N . THR B 1 228 ? 19.714 -53.565 -3.917 1.00 66.61 245 THR B N 1
ATOM 8488 C CA . THR B 1 228 ? 19.204 -52.213 -3.800 1.00 65.07 245 THR B CA 1
ATOM 8489 C C . THR B 1 228 ? 19.385 -51.422 -5.098 1.00 64.01 245 THR B C 1
ATOM 8490 O O . THR B 1 228 ? 18.600 -50.542 -5.382 1.00 63.73 245 THR B O 1
ATOM 8494 N N . ASP B 1 229 ? 20.391 -51.762 -5.906 1.00 68.28 246 ASP B N 1
ATOM 8495 C CA . ASP B 1 229 ? 20.806 -50.891 -7.051 1.00 65.71 246 ASP B CA 1
ATOM 8496 C C . ASP B 1 229 ? 21.208 -51.630 -8.305 1.00 60.10 246 ASP B C 1
ATOM 8497 O O . ASP B 1 229 ? 21.742 -51.024 -9.208 1.00 59.69 246 ASP B O 1
ATOM 8502 N N . MET B 1 230 ? 20.965 -52.930 -8.380 1.00 59.44 247 MET B N 1
ATOM 8503 C CA . MET B 1 230 ? 21.509 -53.728 -9.473 1.00 58.55 247 MET B CA 1
ATOM 8504 C C . MET B 1 230 ? 20.397 -54.441 -10.191 1.00 56.54 247 MET B C 1
ATOM 8505 O O . MET B 1 230 ? 19.292 -54.588 -9.672 1.00 60.47 247 MET B O 1
ATOM 8510 N N . ARG B 1 231 ? 20.726 -54.946 -11.364 1.00 53.49 248 ARG B N 1
ATOM 8511 C CA . ARG B 1 231 ? 19.770 -55.578 -12.226 1.00 51.45 248 ARG B CA 1
ATOM 8512 C C . ARG B 1 231 ? 20.442 -56.673 -13.012 1.00 51.00 248 ARG B C 1
ATOM 8513 O O . ARG B 1 231 ? 21.627 -56.585 -13.330 1.00 55.12 248 ARG B O 1
ATOM 8521 N N . THR B 1 232 ? 19.669 -57.696 -13.343 1.00 49.44 249 THR B N 1
ATOM 8522 C CA . THR B 1 232 ? 20.086 -58.696 -14.268 1.00 46.34 249 THR B CA 1
ATOM 8523 C C . THR B 1 232 ? 19.265 -58.583 -15.538 1.00 47.76 249 THR B C 1
ATOM 8524 O O . THR B 1 232 ? 18.022 -58.640 -15.530 1.00 46.26 249 THR B O 1
ATOM 8528 N N . THR B 1 233 ? 19.995 -58.466 -16.645 1.00 48.13 250 THR B N 1
ATOM 8529 C CA . THR B 1 233 ? 19.395 -58.440 -17.955 1.00 46.44 250 THR B CA 1
ATOM 8530 C C . THR B 1 233 ? 19.575 -59.808 -18.543 1.00 45.90 250 THR B C 1
ATOM 8531 O O . THR B 1 233 ? 20.663 -60.355 -18.470 1.00 45.80 250 THR B O 1
ATOM 8535 N N . PHE B 1 234 ? 18.491 -60.356 -19.094 1.00 46.15 251 PHE B N 1
ATOM 8536 C CA . PHE B 1 234 ? 18.499 -61.667 -19.738 1.00 48.01 251 PHE B CA 1
ATOM 8537 C C . PHE B 1 234 ? 18.341 -61.560 -21.240 1.00 49.70 251 PHE B C 1
ATOM 8538 O O . PHE B 1 234 ? 17.572 -60.731 -21.736 1.00 51.78 251 PHE B O 1
ATOM 8546 N N . PHE B 1 235 ? 19.039 -62.410 -21.978 1.00 50.47 252 PHE B N 1
ATOM 8547 C CA . PHE B 1 235 ? 18.981 -62.347 -23.434 1.00 48.11 252 PHE B CA 1
ATOM 8548 C C . PHE B 1 235 ? 18.420 -63.643 -23.996 1.00 49.09 252 PHE B C 1
ATOM 8549 O O . PHE B 1 235 ? 18.567 -64.701 -23.403 1.00 49.05 252 PHE B O 1
ATOM 8557 N N . GLU B 1 236 ? 17.744 -63.532 -25.136 1.00 51.36 253 GLU B N 1
ATOM 8558 C CA . GLU B 1 236 ? 17.253 -64.696 -25.870 1.00 48.16 253 GLU B CA 1
ATOM 8559 C C . GLU B 1 236 ? 18.464 -65.523 -26.293 1.00 46.95 253 GLU B C 1
ATOM 8560 O O . GLU B 1 236 ? 19.580 -64.982 -26.473 1.00 46.47 253 GLU B O 1
ATOM 8566 N N . LYS B 1 237 ? 18.241 -66.822 -26.459 1.00 48.54 254 LYS B N 1
ATOM 8567 C CA . LYS B 1 237 ? 19.262 -67.776 -26.929 1.00 52.52 254 LYS B CA 1
ATOM 8568 C C . LYS B 1 237 ? 19.686 -67.479 -28.363 1.00 50.05 254 LYS B C 1
ATOM 8569 O O . LYS B 1 237 ? 18.853 -67.191 -29.207 1.00 52.20 254 LYS B O 1
ATOM 8575 N N . THR B 1 238 ? 20.979 -67.590 -28.644 1.00 50.64 255 THR B N 1
ATOM 8576 C CA . THR B 1 238 ? 21.497 -67.380 -30.011 1.00 48.22 255 THR B CA 1
ATOM 8577 C C . THR B 1 238 ? 21.218 -68.583 -30.859 1.00 46.55 255 THR B C 1
ATOM 8578 O O . THR B 1 238 ? 20.957 -69.675 -30.345 1.00 50.34 255 THR B O 1
ATOM 8582 N N . PRO B 1 239 ? 21.294 -68.405 -32.160 1.00 46.49 256 PRO B N 1
ATOM 8583 C CA . PRO B 1 239 ? 21.492 -69.534 -33.025 1.00 46.52 256 PRO B CA 1
ATOM 8584 C C . PRO B 1 239 ? 22.880 -70.142 -32.804 1.00 47.06 256 PRO B C 1
ATOM 8585 O O . PRO B 1 239 ? 23.659 -69.682 -31.942 1.00 42.81 256 PRO B O 1
ATOM 8589 N N . ALA B 1 240 ? 23.152 -71.178 -33.599 1.00 51.61 257 ALA B N 1
ATOM 8590 C CA . ALA B 1 240 ? 24.471 -71.802 -33.707 1.00 50.38 257 ALA B CA 1
ATOM 8591 C C . ALA B 1 240 ? 25.472 -70.793 -34.195 1.00 48.04 257 ALA B C 1
ATOM 8592 O O . ALA B 1 240 ? 25.337 -70.247 -35.304 1.00 60.20 257 ALA B O 1
ATOM 8594 N N . MET B 1 241 ? 26.475 -70.526 -33.378 1.00 45.42 258 MET B N 1
ATOM 8595 C CA . MET B 1 241 ? 27.475 -69.569 -33.757 1.00 45.16 258 MET B CA 1
ATOM 8596 C C . MET B 1 241 ? 28.777 -69.828 -33.047 1.00 44.32 258 MET B C 1
ATOM 8597 O O . MET B 1 241 ? 28.854 -70.629 -32.161 1.00 44.44 258 MET B O 1
ATOM 8602 N N . SER B 1 242 ? 29.819 -69.175 -33.530 1.00 46.56 259 SER B N 1
ATOM 8603 C CA . SER B 1 242 ? 31.156 -69.327 -33.025 1.00 44.32 259 SER B CA 1
ATOM 8604 C C . SER B 1 242 ? 31.370 -68.419 -31.825 1.00 45.00 259 SER B C 1
ATOM 8605 O O . SER B 1 242 ? 30.816 -67.325 -31.732 1.00 45.21 259 SER B O 1
ATOM 8608 N N . THR B 1 243 ? 32.220 -68.869 -30.922 1.00 45.84 260 THR B N 1
ATOM 8609 C CA . THR B 1 243 ? 32.553 -68.088 -29.740 1.00 42.95 260 THR B CA 1
ATOM 8610 C C . THR B 1 243 ? 33.157 -66.723 -30.036 1.00 40.91 260 THR B C 1
ATOM 8611 O O . THR B 1 243 ? 32.999 -65.787 -29.236 1.00 41.92 260 THR B O 1
ATOM 8615 N N . TYR B 1 244 ? 33.861 -66.592 -31.147 1.00 40.12 261 TYR B N 1
ATOM 8616 C CA . TYR B 1 244 ? 34.549 -65.316 -31.430 1.00 42.34 261 TYR B CA 1
ATOM 8617 C C . TYR B 1 244 ? 33.598 -64.170 -31.760 1.00 43.69 261 TYR B C 1
ATOM 8618 O O . TYR B 1 244 ? 34.001 -63.003 -31.768 1.00 45.37 261 TYR B O 1
ATOM 8627 N N . LEU B 1 245 ? 32.335 -64.515 -32.011 1.00 48.45 262 LEU B N 1
ATOM 8628 C CA . LEU B 1 245 ? 31.312 -63.560 -32.399 1.00 48.60 262 LEU B CA 1
ATOM 8629 C C . LEU B 1 245 ? 30.400 -63.185 -31.264 1.00 45.99 262 LEU B C 1
ATOM 8630 O O . LEU B 1 245 ? 29.532 -62.350 -31.448 1.00 50.19 262 LEU B O 1
ATOM 8635 N N . LEU B 1 246 ? 30.594 -63.771 -30.090 1.00 43.78 263 LEU B N 1
ATOM 8636 C CA . LEU B 1 246 ? 29.772 -63.406 -28.924 1.00 41.14 263 LEU B CA 1
ATOM 8637 C C . LEU B 1 246 ? 30.168 -62.044 -28.463 1.00 41.13 263 LEU B C 1
ATOM 8638 O O . LEU B 1 246 ? 31.335 -61.679 -28.535 1.00 42.69 263 LEU B O 1
ATOM 8643 N N . ALA B 1 247 ? 29.203 -61.287 -27.969 1.00 41.92 264 ALA B N 1
ATOM 8644 C CA . ALA B 1 247 ? 29.463 -59.919 -27.566 1.00 40.25 264 ALA B CA 1
ATOM 8645 C C . ALA B 1 247 ? 28.403 -59.356 -26.635 1.00 39.09 264 ALA B C 1
ATOM 8646 O O . ALA B 1 247 ? 27.224 -59.673 -26.731 1.00 37.78 264 ALA B O 1
ATOM 8648 N N . PHE B 1 248 ? 28.852 -58.514 -25.720 1.00 39.84 265 PHE B N 1
ATOM 8649 C CA . PHE B 1 248 ? 27.968 -57.844 -24.805 1.00 39.86 265 PHE B CA 1
ATOM 8650 C C . PHE B 1 248 ? 28.619 -56.565 -24.316 1.00 41.37 265 PHE B C 1
ATOM 8651 O O . PHE B 1 248 ? 29.847 -56.435 -24.348 1.00 41.81 265 PHE B O 1
ATOM 8659 N N . VAL B 1 249 ? 27.788 -55.609 -23.898 1.00 37.83 266 VAL B N 1
ATOM 8660 C CA . VAL B 1 249 ? 28.292 -54.294 -23.542 1.00 36.28 266 VAL B CA 1
ATOM 8661 C C . VAL B 1 249 ? 27.441 -53.763 -22.446 1.00 37.07 266 VAL B C 1
ATOM 8662 O O . VAL B 1 249 ? 26.218 -53.839 -22.523 1.00 41.57 266 VAL B O 1
ATOM 8666 N N . VAL B 1 250 ? 28.093 -53.246 -21.415 1.00 36.01 267 VAL B N 1
ATOM 8667 C CA . VAL B 1 250 ? 27.416 -52.775 -20.222 1.00 34.40 267 VAL B CA 1
ATOM 8668 C C . VAL B 1 250 ? 27.833 -51.316 -20.088 1.00 34.42 267 VAL B C 1
ATOM 8669 O O . VAL B 1 250 ? 28.998 -51.029 -19.917 1.00 32.54 267 VAL B O 1
ATOM 8673 N N . SER B 1 251 ? 26.870 -50.414 -20.215 1.00 34.99 268 SER B N 1
ATOM 8674 C CA . SER B 1 251 ? 27.149 -49.012 -20.337 1.00 35.85 268 SER B CA 1
ATOM 8675 C C . SER B 1 251 ? 25.949 -48.175 -20.005 1.00 37.34 268 SER B C 1
ATOM 8676 O O . SER B 1 251 ? 24.866 -48.684 -19.686 1.00 38.82 268 SER B O 1
ATOM 8679 N N . ASP B 1 252 ? 26.173 -46.873 -20.043 1.00 38.61 269 ASP B N 1
ATOM 8680 C CA . ASP B 1 252 ? 25.136 -45.882 -19.827 1.00 40.53 269 ASP B CA 1
ATOM 8681 C C . ASP B 1 252 ? 24.924 -45.112 -21.110 1.00 37.99 269 ASP B C 1
ATOM 8682 O O . ASP B 1 252 ? 24.529 -43.935 -21.084 1.00 36.33 269 ASP B O 1
ATOM 8687 N N . PHE B 1 253 ? 25.191 -45.794 -22.222 1.00 35.43 270 PHE B N 1
ATOM 8688 C CA . PHE B 1 253 ? 24.989 -45.228 -23.550 1.00 38.30 270 PHE B CA 1
ATOM 8689 C C . PHE B 1 253 ? 23.521 -45.016 -23.924 1.00 40.82 270 PHE B C 1
ATOM 8690 O O . PHE B 1 253 ? 22.613 -45.496 -23.272 1.00 43.11 270 PHE B O 1
ATOM 8698 N N . GLN B 1 254 ? 23.296 -44.325 -25.024 1.00 42.90 271 GLN B N 1
ATOM 8699 C CA . GLN B 1 254 ? 21.947 -44.158 -25.538 1.00 42.31 271 GLN B CA 1
ATOM 8700 C C . GLN B 1 254 ? 21.799 -44.800 -26.878 1.00 40.13 271 GLN B C 1
ATOM 8701 O O . GLN B 1 254 ? 22.791 -45.108 -27.521 1.00 37.96 271 GLN B O 1
ATOM 8707 N N . LEU B 1 255 ? 20.560 -44.909 -27.319 1.00 40.23 272 LEU B N 1
ATOM 8708 C CA . LEU B 1 255 ? 20.216 -45.525 -28.583 1.00 44.52 272 LEU B CA 1
ATOM 8709 C C . LEU B 1 255 ? 19.480 -44.471 -29.426 1.00 44.58 272 LEU B C 1
ATOM 8710 O O . LEU B 1 255 ? 18.854 -43.550 -28.898 1.00 48.84 272 LEU B O 1
ATOM 8715 N N . ARG B 1 256 ? 19.625 -44.585 -30.732 1.00 44.26 273 ARG B N 1
ATOM 8716 C CA . ARG B 1 256 ? 18.652 -44.084 -31.688 1.00 44.83 273 ARG B CA 1
ATOM 8717 C C . ARG B 1 256 ? 18.173 -45.284 -32.482 1.00 44.46 273 ARG B C 1
ATOM 8718 O O . ARG B 1 256 ? 18.864 -46.289 -32.565 1.00 39.51 273 ARG B O 1
ATOM 8726 N N . LEU B 1 257 ? 17.004 -45.182 -33.085 1.00 49.54 274 LEU B N 1
ATOM 8727 C CA . LEU B 1 257 ? 16.541 -46.297 -33.862 1.00 56.75 274 LEU B CA 1
ATOM 8728 C C . LEU B 1 257 ? 15.675 -46.054 -35.072 1.00 54.86 274 LEU B C 1
ATOM 8729 O O . LEU B 1 257 ? 15.191 -44.970 -35.328 1.00 52.76 274 LEU B O 1
ATOM 8734 N N . SER B 1 258 ? 15.511 -47.150 -35.799 1.00 59.45 275 SER B N 1
ATOM 8735 C CA . SER B 1 258 ? 14.792 -47.208 -37.030 1.00 59.48 275 SER B CA 1
ATOM 8736 C C . SER B 1 258 ? 14.474 -48.679 -37.289 1.00 61.31 275 SER B C 1
ATOM 8737 O O . SER B 1 258 ? 15.363 -49.466 -37.601 1.00 60.76 275 SER B O 1
ATOM 8740 N N . GLY B 1 259 ? 13.209 -49.047 -37.101 1.00 60.95 276 GLY B N 1
ATOM 8741 C CA . GLY B 1 259 ? 12.763 -50.421 -37.287 1.00 58.75 276 GLY B CA 1
ATOM 8742 C C . GLY B 1 259 ? 13.477 -51.395 -36.363 1.00 55.04 276 GLY B C 1
ATOM 8743 O O . GLY B 1 259 ? 13.468 -51.225 -35.168 1.00 48.64 276 GLY B O 1
ATOM 8744 N N . ALA B 1 260 ? 14.100 -52.418 -36.940 1.00 55.78 277 ALA B N 1
ATOM 8745 C CA . ALA B 1 260 ? 14.718 -53.488 -36.171 1.00 52.06 277 ALA B CA 1
ATOM 8746 C C . ALA B 1 260 ? 16.197 -53.130 -35.801 1.00 49.50 277 ALA B C 1
ATOM 8747 O O . ALA B 1 260 ? 16.924 -53.945 -35.223 1.00 46.76 277 ALA B O 1
ATOM 8749 N N . GLN B 1 261 ? 16.630 -51.913 -36.136 1.00 48.29 278 GLN B N 1
ATOM 8750 C CA . GLN B 1 261 ? 18.029 -51.478 -35.983 1.00 47.10 278 GLN B CA 1
ATOM 8751 C C . GLN B 1 261 ? 18.195 -50.304 -34.993 1.00 45.64 278 GLN B C 1
ATOM 8752 O O . GLN B 1 261 ? 17.467 -49.335 -35.078 1.00 40.76 278 GLN B O 1
ATOM 8758 N N . ARG B 1 262 ? 19.222 -50.362 -34.136 1.00 44.39 279 ARG B N 1
ATOM 8759 C CA . ARG B 1 262 ? 19.629 -49.206 -33.329 1.00 41.68 279 ARG B CA 1
ATOM 8760 C C . ARG B 1 262 ? 21.101 -48.847 -33.496 1.00 39.29 279 ARG B C 1
ATOM 8761 O O . ARG B 1 262 ? 21.872 -49.650 -34.008 1.00 39.89 279 ARG B O 1
ATOM 8769 N N . VAL B 1 263 ? 21.463 -47.617 -33.116 1.00 39.57 280 VAL B N 1
ATOM 8770 C CA . VAL B 1 263 ? 22.875 -47.198 -32.987 1.00 39.96 280 VAL B CA 1
ATOM 8771 C C . VAL B 1 263 ? 23.031 -46.698 -31.560 1.00 38.95 280 VAL B C 1
ATOM 8772 O O . VAL B 1 263 ? 22.343 -45.779 -31.129 1.00 36.69 280 VAL B O 1
ATOM 8776 N N . TYR B 1 264 ? 23.974 -47.291 -30.842 1.00 37.66 281 TYR B N 1
ATOM 8777 C CA . TYR B 1 264 ? 24.325 -46.830 -29.530 1.00 31.41 281 TYR B CA 1
ATOM 8778 C C . TYR B 1 264 ? 25.536 -45.947 -29.474 1.00 30.40 281 TYR B C 1
ATOM 8779 O O . TYR B 1 264 ? 26.581 -46.237 -30.016 1.00 30.31 281 TYR B O 1
ATOM 8788 N N . VAL B 1 265 ? 25.407 -44.870 -28.728 1.00 33.88 282 VAL B N 1
ATOM 8789 C CA . VAL B 1 265 ? 26.504 -43.928 -28.536 1.00 31.82 282 VAL B CA 1
ATOM 8790 C C . VAL B 1 265 ? 26.564 -43.438 -27.101 1.00 30.51 282 VAL B C 1
ATOM 8791 O O . VAL B 1 265 ? 25.569 -43.494 -26.361 1.00 32.99 282 VAL B O 1
ATOM 8795 N N . ARG B 1 266 ? 27.709 -42.883 -26.742 1.00 30.47 283 ARG B N 1
ATOM 8796 C CA . ARG B 1 266 ? 27.841 -42.141 -25.501 1.00 30.88 283 ARG B CA 1
ATOM 8797 C C . ARG B 1 266 ? 26.928 -40.930 -25.596 1.00 32.44 283 ARG B C 1
ATOM 8798 O O . ARG B 1 266 ? 26.744 -40.357 -26.678 1.00 31.96 283 ARG B O 1
ATOM 8806 N N . PRO B 1 267 ? 26.297 -40.573 -24.485 1.00 35.44 284 PRO B N 1
ATOM 8807 C CA . PRO B 1 267 ? 25.225 -39.596 -24.552 1.00 37.04 284 PRO B CA 1
ATOM 8808 C C . PRO B 1 267 ? 25.606 -38.311 -25.252 1.00 37.84 284 PRO B C 1
ATOM 8809 O O . PRO B 1 267 ? 24.789 -37.764 -25.987 1.00 37.60 284 PRO B O 1
ATOM 8813 N N . ASN B 1 268 ? 26.830 -37.834 -25.053 1.00 40.02 285 ASN B N 1
ATOM 8814 C CA . ASN B 1 268 ? 27.239 -36.591 -25.728 1.00 41.29 285 ASN B CA 1
ATOM 8815 C C . ASN B 1 268 ? 27.676 -36.747 -27.175 1.00 40.14 285 ASN B C 1
ATOM 8816 O O . ASN B 1 268 ? 28.269 -35.839 -27.715 1.00 40.66 285 ASN B O 1
ATOM 8821 N N . ALA B 1 269 ? 27.412 -37.899 -27.789 1.00 41.67 286 ALA B N 1
ATOM 8822 C CA . ALA B 1 269 ? 27.681 -38.106 -29.232 1.00 43.47 286 ALA B CA 1
ATOM 8823 C C . ALA B 1 269 ? 26.389 -38.340 -30.034 1.00 40.57 286 ALA B C 1
ATOM 8824 O O . ALA B 1 269 ? 26.408 -38.614 -31.230 1.00 40.03 286 ALA B O 1
ATOM 8826 N N . PHE B 1 270 ? 25.273 -38.211 -29.344 1.00 41.97 287 PHE B N 1
ATOM 8827 C CA . PHE B 1 270 ? 23.931 -38.495 -29.856 1.00 43.13 287 PHE B CA 1
ATOM 8828 C C . PHE B 1 270 ? 23.618 -37.961 -31.236 1.00 41.53 287 PHE B C 1
ATOM 8829 O O . PHE B 1 270 ? 23.070 -38.672 -32.064 1.00 44.65 287 PHE B O 1
ATOM 8837 N N . ASN B 1 271 ? 24.018 -36.745 -31.527 1.00 43.13 288 ASN B N 1
ATOM 8838 C CA . ASN B 1 271 ? 23.698 -36.188 -32.841 1.00 45.31 288 ASN B CA 1
ATOM 8839 C C . ASN B 1 271 ? 24.666 -36.608 -33.930 1.00 42.99 288 ASN B C 1
ATOM 8840 O O . ASN B 1 271 ? 24.472 -36.244 -35.067 1.00 42.92 288 ASN B O 1
ATOM 8845 N N . GLU B 1 272 ? 25.709 -37.365 -33.615 1.00 41.65 289 GLU B N 1
ATOM 8846 C CA . GLU B 1 272 ? 26.682 -37.743 -34.644 1.00 41.66 289 GLU B CA 1
ATOM 8847 C C . GLU B 1 272 ? 26.395 -39.144 -35.161 1.00 41.24 289 GLU B C 1
ATOM 8848 O O . GLU B 1 272 ? 27.215 -39.726 -35.870 1.00 38.49 289 GLU B O 1
ATOM 8854 N N . ALA B 1 273 ? 25.220 -39.679 -34.803 1.00 40.75 290 ALA B N 1
ATOM 8855 C CA . ALA B 1 273 ? 24.893 -41.077 -35.046 1.00 39.00 290 ALA B CA 1
ATOM 8856 C C . ALA B 1 273 ? 23.935 -41.260 -36.206 1.00 38.63 290 ALA B C 1
ATOM 8857 O O . ALA B 1 273 ? 23.578 -42.383 -36.547 1.00 37.88 290 ALA B O 1
ATOM 8859 N N . THR B 1 274 ? 23.524 -40.144 -36.800 1.00 39.19 291 THR B N 1
ATOM 8860 C CA . THR B 1 274 ? 22.489 -40.110 -37.828 1.00 40.34 291 THR B CA 1
ATOM 8861 C C . THR B 1 274 ? 22.854 -40.876 -39.085 1.00 39.03 291 THR B C 1
ATOM 8862 O O . THR B 1 274 ? 22.070 -41.695 -39.581 1.00 37.74 291 THR B O 1
ATOM 8866 N N . PHE B 1 275 ? 24.018 -40.570 -39.621 1.00 37.02 292 PHE B N 1
ATOM 8867 C CA . PHE B 1 275 ? 24.412 -41.217 -40.841 1.00 38.42 292 PHE B CA 1
ATOM 8868 C C . PHE B 1 275 ? 24.461 -42.735 -40.689 1.00 37.17 292 PHE B C 1
ATOM 8869 O O . PHE B 1 275 ? 23.999 -43.451 -41.562 1.00 34.66 292 PHE B O 1
ATOM 8877 N N . ALA B 1 276 ? 25.018 -43.214 -39.585 1.00 38.37 293 ALA B N 1
ATOM 8878 C CA . ALA B 1 276 ? 25.213 -44.628 -39.406 1.00 38.21 293 ALA B CA 1
ATOM 8879 C C . ALA B 1 276 ? 23.899 -45.357 -39.436 1.00 39.04 293 ALA B C 1
ATOM 8880 O O . ALA B 1 276 ? 23.799 -46.451 -40.010 1.00 39.02 293 ALA B O 1
ATOM 8882 N N . LEU B 1 277 ? 22.892 -44.750 -38.840 1.00 42.98 294 LEU B N 1
ATOM 8883 C CA . LEU B 1 277 ? 21.569 -45.362 -38.782 1.00 49.70 294 LEU B CA 1
ATOM 8884 C C . LEU B 1 277 ? 20.897 -45.412 -40.169 1.00 46.22 294 LEU B C 1
ATOM 8885 O O . LEU B 1 277 ? 20.372 -46.458 -40.561 1.00 48.90 294 LEU B O 1
ATOM 8890 N N . GLU B 1 278 ? 20.990 -44.336 -40.936 1.00 44.32 295 GLU B N 1
ATOM 8891 C CA . GLU B 1 278 ? 20.561 -44.385 -42.338 1.00 48.24 295 GLU B CA 1
ATOM 8892 C C . GLU B 1 278 ? 21.273 -45.472 -43.145 1.00 44.71 295 GLU B C 1
ATOM 8893 O O . GLU B 1 278 ? 20.636 -46.246 -43.836 1.00 40.29 295 GLU B O 1
ATOM 8899 N N . ALA B 1 279 ? 22.601 -45.487 -43.068 1.00 42.15 296 ALA B N 1
ATOM 8900 C CA . ALA B 1 279 ? 23.423 -46.369 -43.897 1.00 42.82 296 ALA B CA 1
ATOM 8901 C C . ALA B 1 279 ? 23.160 -47.815 -43.561 1.00 39.98 296 ALA B C 1
ATOM 8902 O O . ALA B 1 279 ? 23.015 -48.648 -44.442 1.00 38.00 296 ALA B O 1
ATOM 8904 N N . GLY B 1 280 ? 23.037 -48.098 -42.278 1.00 38.70 297 GLY B N 1
ATOM 8905 C CA . GLY B 1 280 ? 22.730 -49.463 -41.846 1.00 42.65 297 GLY B CA 1
ATOM 8906 C C . GLY B 1 280 ? 21.417 -49.994 -42.408 1.00 44.09 297 GLY B C 1
ATOM 8907 O O . GLY B 1 280 ? 21.329 -51.135 -42.820 1.00 45.69 297 GLY B O 1
ATOM 8908 N N . VAL B 1 281 ? 20.395 -49.153 -42.449 1.00 45.04 298 VAL B N 1
ATOM 8909 C CA . VAL B 1 281 ? 19.124 -49.596 -42.971 1.00 46.12 298 VAL B CA 1
ATOM 8910 C C . VAL B 1 281 ? 19.232 -49.891 -44.478 1.00 44.17 298 VAL B C 1
ATOM 8911 O O . VAL B 1 281 ? 18.868 -50.964 -44.944 1.00 42.48 298 VAL B O 1
ATOM 8915 N N . LYS B 1 282 ? 19.783 -48.958 -45.223 1.00 45.14 299 LYS B N 1
ATOM 8916 C CA . LYS B 1 282 ? 19.898 -49.123 -46.657 1.00 47.01 299 LYS B CA 1
ATOM 8917 C C . LYS B 1 282 ? 20.774 -50.340 -47.017 1.00 46.24 299 LYS B C 1
ATOM 8918 O O . LYS B 1 282 ? 20.364 -51.190 -47.796 1.00 49.88 299 LYS B O 1
ATOM 8924 N N . ILE B 1 283 ? 21.950 -50.428 -46.410 1.00 45.55 300 ILE B N 1
ATOM 8925 C CA . ILE B 1 283 ? 22.917 -51.500 -46.705 1.00 43.26 300 ILE B CA 1
ATOM 8926 C C . ILE B 1 283 ? 22.364 -52.881 -46.359 1.00 41.85 300 ILE B C 1
ATOM 8927 O O . ILE B 1 283 ? 22.556 -53.823 -47.123 1.00 38.69 300 ILE B O 1
ATOM 8932 N N . LEU B 1 284 ? 21.709 -53.012 -45.206 1.00 39.51 301 LEU B N 1
ATOM 8933 C CA . LEU B 1 284 ? 21.164 -54.305 -44.829 1.00 39.67 301 LEU B CA 1
ATOM 8934 C C . LEU B 1 284 ? 20.142 -54.803 -45.863 1.00 41.82 301 LEU B C 1
ATOM 8935 O O . LEU B 1 284 ? 20.050 -56.004 -46.130 1.00 41.93 301 LEU B O 1
ATOM 8940 N N . LYS B 1 285 ? 19.388 -53.880 -46.445 1.00 43.80 302 LYS B N 1
ATOM 8941 C CA . LYS B 1 285 ? 18.346 -54.249 -47.380 1.00 45.87 302 LYS B CA 1
ATOM 8942 C C . LYS B 1 285 ? 18.939 -54.680 -48.736 1.00 44.62 302 LYS B C 1
ATOM 8943 O O . LYS B 1 285 ? 18.482 -55.662 -49.330 1.00 44.82 302 LYS B O 1
ATOM 8949 N N . VAL B 1 286 ? 19.936 -53.948 -49.207 1.00 41.63 303 VAL B N 1
ATOM 8950 C CA . VAL B 1 286 ? 20.653 -54.303 -50.415 1.00 44.54 303 VAL B CA 1
ATOM 8951 C C . VAL B 1 286 ? 21.173 -55.740 -50.311 1.00 44.86 303 VAL B C 1
ATOM 8952 O O . VAL B 1 286 ? 20.972 -56.559 -51.216 1.00 48.15 303 VAL B O 1
ATOM 8956 N N . LEU B 1 287 ? 21.799 -56.052 -49.190 1.00 44.39 304 LEU B N 1
ATOM 8957 C CA . LEU B 1 287 ? 22.363 -57.375 -48.978 1.00 44.99 304 LEU B CA 1
ATOM 8958 C C . LEU B 1 287 ? 21.290 -58.466 -48.914 1.00 43.23 304 LEU B C 1
ATOM 8959 O O . LEU B 1 287 ? 21.494 -59.549 -49.462 1.00 41.90 304 LEU B O 1
ATOM 8964 N N . ASP B 1 288 ? 20.198 -58.192 -48.209 1.00 41.56 305 ASP B N 1
ATOM 8965 C CA . ASP B 1 288 ? 19.043 -59.108 -48.141 1.00 46.88 305 ASP B CA 1
ATOM 8966 C C . ASP B 1 288 ? 18.589 -59.532 -49.542 1.00 47.83 305 ASP B C 1
ATOM 8967 O O . ASP B 1 288 ? 18.417 -60.722 -49.821 1.00 45.14 305 ASP B O 1
ATOM 8972 N N . ASP B 1 289 ? 18.405 -58.533 -50.408 1.00 50.05 306 ASP B N 1
ATOM 8973 C CA . ASP B 1 289 ? 17.908 -58.744 -51.773 1.00 52.06 306 ASP B CA 1
ATOM 8974 C C . ASP B 1 289 ? 18.956 -59.417 -52.607 1.00 52.31 306 ASP B C 1
ATOM 8975 O O . ASP B 1 289 ? 18.723 -60.464 -53.189 1.00 50.07 306 ASP B O 1
ATOM 8980 N N . HIS B 1 290 ? 20.132 -58.812 -52.620 1.00 51.02 307 HIS B N 1
ATOM 8981 C CA . HIS B 1 290 ? 21.216 -59.309 -53.405 1.00 50.54 307 HIS B CA 1
ATOM 8982 C C . HIS B 1 290 ? 21.611 -60.756 -53.110 1.00 52.28 307 HIS B C 1
ATOM 8983 O O . HIS B 1 290 ? 21.882 -61.528 -54.037 1.00 55.52 307 HIS B O 1
ATOM 8990 N N . LEU B 1 291 ? 21.674 -61.131 -51.841 1.00 53.44 308 LEU B N 1
ATOM 8991 C CA . LEU B 1 291 ? 22.063 -62.501 -51.488 1.00 51.91 308 LEU B CA 1
ATOM 8992 C C . LEU B 1 291 ? 20.865 -63.444 -51.476 1.00 56.84 308 LEU B C 1
ATOM 8993 O O . LEU B 1 291 ? 21.025 -64.666 -51.514 1.00 54.46 308 LEU B O 1
ATOM 8998 N N . GLY B 1 292 ? 19.657 -62.878 -51.410 1.00 57.91 309 GLY B N 1
ATOM 8999 C CA . GLY B 1 292 ? 18.445 -63.677 -51.432 1.00 56.95 309 GLY B CA 1
ATOM 9000 C C . GLY B 1 292 ? 18.195 -64.432 -50.131 1.00 56.59 309 GLY B C 1
ATOM 9001 O O . GLY B 1 292 ? 17.446 -65.411 -50.121 1.00 61.13 309 GLY B O 1
ATOM 9002 N N . ILE B 1 293 ? 18.817 -63.992 -49.036 1.00 53.20 310 ILE B N 1
ATOM 9003 C CA . ILE B 1 293 ? 18.538 -64.542 -47.694 1.00 50.65 310 ILE B CA 1
ATOM 9004 C C . ILE B 1 293 ? 18.442 -63.358 -46.760 1.00 47.67 310 ILE B C 1
ATOM 9005 O O . ILE B 1 293 ? 19.431 -62.709 -46.472 1.00 49.68 310 ILE B O 1
ATOM 9010 N N . PRO B 1 294 ? 17.234 -63.018 -46.336 1.00 47.88 311 PRO B N 1
ATOM 9011 C CA . PRO B 1 294 ? 17.207 -61.873 -45.464 1.00 49.92 311 PRO B CA 1
ATOM 9012 C C . PRO B 1 294 ? 17.902 -62.137 -44.122 1.00 51.06 311 PRO B C 1
ATOM 9013 O O . PRO B 1 294 ? 17.899 -63.267 -43.613 1.00 55.97 311 PRO B O 1
ATOM 9017 N N . TYR B 1 295 ? 18.528 -61.100 -43.589 1.00 49.58 312 TYR B N 1
ATOM 9018 C CA . TYR B 1 295 ? 19.121 -61.143 -42.267 1.00 49.32 312 TYR B CA 1
ATOM 9019 C C . TYR B 1 295 ? 18.088 -61.631 -41.252 1.00 50.41 312 TYR B C 1
ATOM 9020 O O . TYR B 1 295 ? 18.408 -62.468 -40.417 1.00 56.30 312 TYR B O 1
ATOM 9029 N N . ASP B 1 296 ? 16.857 -61.123 -41.343 1.00 50.00 313 ASP B N 1
ATOM 9030 C CA . ASP B 1 296 ? 15.791 -61.501 -40.395 1.00 52.04 313 ASP B CA 1
ATOM 9031 C C . ASP B 1 296 ? 15.303 -62.945 -40.567 1.00 51.74 313 ASP B C 1
ATOM 9032 O O . ASP B 1 296 ? 14.437 -63.393 -39.808 1.00 50.50 313 ASP B O 1
ATOM 9037 N N . THR B 1 297 ? 15.853 -63.674 -41.540 1.00 48.68 314 THR B N 1
ATOM 9038 C CA . THR B 1 297 ? 15.722 -65.142 -41.536 1.00 51.70 314 THR B CA 1
ATOM 9039 C C . THR B 1 297 ? 16.314 -65.753 -40.261 1.00 50.17 314 THR B C 1
ATOM 9040 O O . THR B 1 297 ? 15.839 -66.796 -39.808 1.00 49.24 314 THR B O 1
ATOM 9044 N N . TYR B 1 298 ? 17.331 -65.113 -39.680 1.00 49.26 315 TYR B N 1
ATOM 9045 C CA . TYR B 1 298 ? 17.964 -65.644 -38.472 1.00 51.43 315 TYR B CA 1
ATOM 9046 C C . TYR B 1 298 ? 18.007 -64.760 -37.240 1.00 50.45 315 TYR B C 1
ATOM 9047 O O . TYR B 1 298 ? 18.211 -65.287 -36.152 1.00 50.25 315 TYR B O 1
ATOM 9056 N N . MET B 1 299 ? 17.793 -63.446 -37.390 1.00 55.78 316 MET B N 1
ATOM 9057 C CA . MET B 1 299 ? 17.981 -62.463 -36.292 1.00 57.51 316 MET B CA 1
ATOM 9058 C C . MET B 1 299 ? 16.923 -61.319 -36.273 1.00 59.35 316 MET B C 1
ATOM 9059 O O . MET B 1 299 ? 16.668 -60.678 -37.291 1.00 65.15 316 MET B O 1
ATOM 9064 N N . PRO B 1 300 ? 16.286 -61.050 -35.116 1.00 63.72 317 PRO B N 1
ATOM 9065 C CA . PRO B 1 300 ? 15.170 -60.075 -35.090 1.00 57.21 317 PRO B CA 1
ATOM 9066 C C . PRO B 1 300 ? 15.623 -58.635 -34.975 1.00 52.63 317 PRO B C 1
ATOM 9067 O O . PRO B 1 300 ? 14.793 -57.749 -35.032 1.00 51.35 317 PRO B O 1
ATOM 9071 N N . LYS B 1 301 ? 16.923 -58.397 -34.794 1.00 48.31 318 LYS B N 1
ATOM 9072 C CA . LYS B 1 301 ? 17.463 -57.041 -34.701 1.00 46.70 318 LYS B CA 1
ATOM 9073 C C . LYS B 1 301 ? 18.970 -56.988 -34.938 1.00 46.70 318 LYS B C 1
ATOM 9074 O O . LYS B 1 301 ? 19.672 -57.971 -34.704 1.00 45.25 318 LYS B O 1
ATOM 9080 N N . LEU B 1 302 ? 19.446 -55.801 -35.304 1.00 46.74 319 LEU B N 1
ATOM 9081 C CA . LEU B 1 302 ? 20.860 -55.534 -35.515 1.00 48.35 319 LEU B CA 1
ATOM 9082 C C . LEU B 1 302 ? 21.252 -54.183 -34.897 1.00 47.46 319 LEU B C 1
ATOM 9083 O O . LEU B 1 302 ? 20.785 -53.113 -35.329 1.00 44.78 319 LEU B O 1
ATOM 9088 N N . ASP B 1 303 ? 22.106 -54.236 -33.871 1.00 45.41 320 ASP B N 1
ATOM 9089 C CA . ASP B 1 303 ? 22.639 -53.038 -33.247 1.00 42.46 320 ASP B CA 1
ATOM 9090 C C . ASP B 1 303 ? 24.025 -52.659 -33.739 1.00 42.12 320 ASP B C 1
ATOM 9091 O O . ASP B 1 303 ? 24.834 -53.512 -34.106 1.00 47.59 320 ASP B O 1
ATOM 9096 N N . GLN B 1 304 ? 24.293 -51.367 -33.755 1.00 39.09 321 GLN B N 1
ATOM 9097 C CA . GLN B 1 304 ? 25.629 -50.849 -34.008 1.00 37.80 321 GLN B CA 1
ATOM 9098 C C . GLN B 1 304 ? 26.005 -50.008 -32.811 1.00 37.16 321 GLN B C 1
ATOM 9099 O O . GLN B 1 304 ? 25.184 -49.223 -32.347 1.00 36.32 321 GLN B O 1
ATOM 9105 N N . ILE B 1 305 ? 27.233 -50.143 -32.318 1.00 35.11 322 ILE B N 1
ATOM 9106 C CA . ILE B 1 305 ? 27.669 -49.309 -31.207 1.00 34.48 322 ILE B CA 1
ATOM 9107 C C . ILE B 1 305 ? 29.066 -48.723 -31.390 1.00 33.75 322 ILE B C 1
ATOM 9108 O O . ILE B 1 305 ? 29.970 -49.363 -31.868 1.00 31.94 322 ILE B O 1
ATOM 9113 N N . ALA B 1 306 ? 29.226 -47.480 -30.952 1.00 36.92 323 ALA B N 1
ATOM 9114 C CA . ALA B 1 306 ? 30.487 -46.769 -31.084 1.00 36.75 323 ALA B CA 1
ATOM 9115 C C . ALA B 1 306 ? 31.202 -46.854 -29.745 1.00 36.71 323 ALA B C 1
ATOM 9116 O O . ALA B 1 306 ? 30.747 -46.278 -28.770 1.00 36.88 323 ALA B O 1
ATOM 9118 N N . ILE B 1 307 ? 32.327 -47.558 -29.738 1.00 37.64 324 ILE B N 1
ATOM 9119 C CA . ILE B 1 307 ? 33.114 -47.790 -28.545 1.00 38.17 324 ILE B CA 1
ATOM 9120 C C . ILE B 1 307 ? 34.339 -46.883 -28.542 1.00 39.92 324 ILE B C 1
ATOM 9121 O O . ILE B 1 307 ? 35.209 -47.004 -29.398 1.00 42.54 324 ILE B O 1
ATOM 9126 N N . PRO B 1 308 ? 34.443 -45.983 -27.560 1.00 43.86 325 PRO B N 1
ATOM 9127 C CA . PRO B 1 308 ? 35.592 -45.049 -27.465 1.00 42.12 325 PRO B CA 1
ATOM 9128 C C . PRO B 1 308 ? 36.988 -45.670 -27.508 1.00 42.28 325 PRO B C 1
ATOM 9129 O O . PRO B 1 308 ? 37.873 -45.106 -28.149 1.00 46.99 325 PRO B O 1
ATOM 9133 N N . ASP B 1 309 ? 37.183 -46.819 -26.874 1.00 40.48 326 ASP B N 1
ATOM 9134 C CA . ASP B 1 309 ? 38.461 -47.536 -26.953 1.00 41.15 326 ASP B CA 1
ATOM 9135 C C . ASP B 1 309 ? 38.281 -48.827 -27.707 1.00 40.96 326 ASP B C 1
ATOM 9136 O O . ASP B 1 309 ? 37.667 -49.764 -27.228 1.00 44.51 326 ASP B O 1
ATOM 9141 N N . PHE B 1 310 ? 38.844 -48.867 -28.902 1.00 40.80 327 PHE B N 1
ATOM 9142 C CA . PHE B 1 310 ? 38.657 -49.970 -29.792 1.00 40.07 327 PHE B CA 1
ATOM 9143 C C . PHE B 1 310 ? 39.872 -50.149 -30.716 1.00 40.96 327 PHE B C 1
ATOM 9144 O O . PHE B 1 310 ? 40.231 -49.250 -31.442 1.00 50.87 327 PHE B O 1
ATOM 9152 N N . ALA B 1 311 ? 40.493 -51.317 -30.661 1.00 42.77 328 ALA B N 1
ATOM 9153 C CA . ALA B 1 311 ? 41.719 -51.644 -31.401 1.00 42.39 328 ALA B CA 1
ATOM 9154 C C . ALA B 1 311 ? 41.579 -51.717 -32.926 1.00 38.51 328 ALA B C 1
ATOM 9155 O O . ALA B 1 311 ? 42.284 -51.059 -33.614 1.00 38.33 328 ALA B O 1
ATOM 9157 N N . ALA B 1 312 ? 40.708 -52.549 -33.464 1.00 40.20 329 ALA B N 1
ATOM 9158 C CA . ALA B 1 312 ? 40.466 -52.523 -34.916 1.00 39.71 329 ALA B CA 1
ATOM 9159 C C . ALA B 1 312 ? 39.674 -51.299 -35.309 1.00 41.72 329 ALA B C 1
ATOM 9160 O O . ALA B 1 312 ? 39.475 -50.376 -34.522 1.00 44.79 329 ALA B O 1
ATOM 9162 N N . GLY B 1 313 ? 39.207 -51.295 -36.544 1.00 46.88 330 GLY B N 1
ATOM 9163 C CA . GLY B 1 313 ? 38.201 -50.323 -36.994 1.00 44.19 330 GLY B CA 1
ATOM 9164 C C . GLY B 1 313 ? 36.821 -50.721 -36.488 1.00 43.61 330 GLY B C 1
ATOM 9165 O O . GLY B 1 313 ? 36.070 -49.864 -36.039 1.00 43.04 330 GLY B O 1
ATOM 9166 N N . ALA B 1 314 ? 36.492 -52.020 -36.577 1.00 42.28 331 ALA B N 1
ATOM 9167 C CA . ALA B 1 314 ? 35.180 -52.520 -36.189 1.00 43.64 331 ALA B CA 1
ATOM 9168 C C . ALA B 1 314 ? 35.168 -54.042 -36.069 1.00 43.16 331 ALA B C 1
ATOM 9169 O O . ALA B 1 314 ? 36.077 -54.674 -36.547 1.00 47.54 331 ALA B O 1
ATOM 9171 N N . MET B 1 315 ? 34.126 -54.612 -35.450 1.00 42.20 332 MET B N 1
ATOM 9172 C CA . MET B 1 315 ? 33.995 -56.073 -35.317 1.00 43.36 332 MET B CA 1
ATOM 9173 C C . MET B 1 315 ? 32.550 -56.543 -35.531 1.00 43.27 332 MET B C 1
ATOM 9174 O O . MET B 1 315 ? 31.609 -56.022 -34.930 1.00 44.82 332 MET B O 1
ATOM 9179 N N . GLU B 1 316 ? 32.386 -57.540 -36.391 1.00 43.45 333 GLU B N 1
ATOM 9180 C CA . GLU B 1 316 ? 31.062 -57.926 -36.939 1.00 44.16 333 GLU B CA 1
ATOM 9181 C C . GLU B 1 316 ? 30.167 -58.802 -36.053 1.00 41.96 333 GLU B C 1
ATOM 9182 O O . GLU B 1 316 ? 29.338 -59.555 -36.569 1.00 43.48 333 GLU B O 1
ATOM 9188 N N . ASN B 1 317 ? 30.334 -58.753 -34.740 1.00 42.75 334 ASN B N 1
ATOM 9189 C CA . ASN B 1 317 ? 29.582 -59.647 -33.826 1.00 39.77 334 ASN B CA 1
ATOM 9190 C C . ASN B 1 317 ? 28.149 -59.701 -34.249 1.00 39.26 334 ASN B C 1
ATOM 9191 O O . ASN B 1 317 ? 27.527 -58.669 -34.481 1.00 41.05 334 ASN B O 1
ATOM 9196 N N . TRP B 1 318 ? 27.645 -60.921 -34.419 1.00 42.03 335 TRP B N 1
ATOM 9197 C CA . TRP B 1 318 ? 26.300 -61.132 -34.938 1.00 39.39 335 TRP B CA 1
ATOM 9198 C C . TRP B 1 318 ? 25.293 -60.361 -34.093 1.00 40.74 335 TRP B C 1
ATOM 9199 O O . TRP B 1 318 ? 25.221 -60.529 -32.865 1.00 40.34 335 TRP B O 1
ATOM 9210 N N . GLY B 1 319 ? 24.555 -59.461 -34.737 1.00 43.12 336 GLY B N 1
ATOM 9211 C CA . GLY B 1 319 ? 23.511 -58.649 -34.049 1.00 43.38 336 GLY B CA 1
ATOM 9212 C C . GLY B 1 319 ? 23.981 -57.430 -33.253 1.00 43.70 336 GLY B C 1
ATOM 9213 O O . GLY B 1 319 ? 23.153 -56.600 -32.847 1.00 40.75 336 GLY B O 1
ATOM 9214 N N . LEU B 1 320 ? 25.306 -57.312 -33.051 1.00 41.72 337 LEU B N 1
ATOM 9215 C CA . LEU B 1 320 ? 25.896 -56.255 -32.233 1.00 39.57 337 LEU B CA 1
ATOM 9216 C C . LEU B 1 320 ? 27.306 -55.912 -32.725 1.00 37.09 337 LEU B C 1
ATOM 9217 O O . LEU B 1 320 ? 28.309 -56.452 -32.265 1.00 37.08 337 LEU B O 1
ATOM 9222 N N . VAL B 1 321 ? 27.363 -54.980 -33.651 1.00 34.71 338 VAL B N 1
ATOM 9223 C CA . VAL B 1 321 ? 28.571 -54.687 -34.374 1.00 33.67 338 VAL B CA 1
ATOM 9224 C C . VAL B 1 321 ? 29.236 -53.517 -33.664 1.00 33.85 338 VAL B C 1
ATOM 9225 O O . VAL B 1 321 ? 28.632 -52.476 -33.507 1.00 35.66 338 VAL B O 1
ATOM 9229 N N . THR B 1 322 ? 30.487 -53.683 -33.270 1.00 34.31 339 THR B N 1
ATOM 9230 C CA . THR B 1 322 ? 31.218 -52.638 -32.580 1.00 35.60 339 THR B CA 1
ATOM 9231 C C . THR B 1 322 ? 32.077 -51.825 -33.537 1.00 34.45 339 THR B C 1
ATOM 9232 O O . THR B 1 322 ? 32.642 -52.344 -34.512 1.00 33.90 339 THR B O 1
ATOM 9236 N N . TYR B 1 323 ? 32.214 -50.556 -33.224 1.00 33.26 340 TYR B N 1
ATOM 9237 C CA . TYR B 1 323 ? 33.012 -49.684 -34.047 1.00 37.81 340 TYR B CA 1
ATOM 9238 C C . TYR B 1 323 ? 33.852 -48.788 -33.188 1.00 37.36 340 TYR B C 1
ATOM 9239 O O . TYR B 1 323 ? 33.430 -48.400 -32.101 1.00 37.20 340 TYR B O 1
ATOM 9248 N N . ARG B 1 324 ? 35.035 -48.447 -33.682 1.00 36.25 341 ARG B N 1
ATOM 9249 C CA . ARG B 1 324 ? 35.716 -47.331 -33.094 1.00 39.35 341 ARG B CA 1
ATOM 9250 C C . ARG B 1 324 ? 34.900 -46.102 -33.575 1.00 36.43 341 ARG B C 1
ATOM 9251 O O . ARG B 1 324 ? 34.271 -46.135 -34.623 1.00 34.16 341 ARG B O 1
ATOM 9259 N N . GLU B 1 325 ? 34.914 -45.041 -32.796 1.00 35.99 342 GLU B N 1
ATOM 9260 C CA . GLU B 1 325 ? 34.117 -43.870 -33.088 1.00 36.79 342 GLU B CA 1
ATOM 9261 C C . GLU B 1 325 ? 34.367 -43.306 -34.474 1.00 36.09 342 GLU B C 1
ATOM 9262 O O . GLU B 1 325 ? 33.427 -42.878 -35.127 1.00 38.90 342 GLU B O 1
ATOM 9268 N N . GLN B 1 326 ? 35.616 -43.315 -34.926 1.00 33.44 343 GLN B N 1
ATOM 9269 C CA . GLN B 1 326 ? 35.956 -42.775 -36.250 1.00 32.53 343 GLN B CA 1
ATOM 9270 C C . GLN B 1 326 ? 35.355 -43.595 -37.360 1.00 31.29 343 GLN B C 1
ATOM 9271 O O . GLN B 1 326 ? 35.350 -43.151 -38.493 1.00 32.24 343 GLN B O 1
ATOM 9277 N N . ALA B 1 327 ? 34.881 -44.801 -37.055 1.00 31.50 344 ALA B N 1
ATOM 9278 C CA . ALA B 1 327 ? 34.336 -45.651 -38.086 1.00 31.98 344 ALA B CA 1
ATOM 9279 C C . ALA B 1 327 ? 32.821 -45.646 -38.093 1.00 33.25 344 ALA B C 1
ATOM 9280 O O . ALA B 1 327 ? 32.209 -46.332 -38.916 1.00 34.88 344 ALA B O 1
ATOM 9282 N N . LEU B 1 328 ? 32.219 -44.848 -37.232 1.00 33.06 345 LEU B N 1
ATOM 9283 C CA . LEU B 1 328 ? 30.766 -44.789 -37.153 1.00 35.49 345 LEU B CA 1
ATOM 9284 C C . LEU B 1 328 ? 30.161 -43.364 -36.993 1.00 36.18 345 LEU B C 1
ATOM 9285 O O . LEU B 1 328 ? 29.113 -43.080 -37.537 1.00 35.64 345 LEU B O 1
ATOM 9290 N N . LEU B 1 329 ? 30.827 -42.475 -36.269 1.00 36.22 346 LEU B N 1
ATOM 9291 C CA . LEU B 1 329 ? 30.296 -41.170 -36.053 1.00 36.58 346 LEU B CA 1
ATOM 9292 C C . LEU B 1 329 ? 30.649 -40.274 -37.224 1.00 39.25 346 LEU B C 1
ATOM 9293 O O . LEU B 1 329 ? 31.722 -40.379 -37.796 1.00 42.02 346 LEU B O 1
ATOM 9298 N N . PHE B 1 330 ? 29.729 -39.377 -37.537 1.00 38.70 347 PHE B N 1
ATOM 9299 C CA . PHE B 1 330 ? 29.882 -38.400 -38.574 1.00 37.58 347 PHE B CA 1
ATOM 9300 C C . PHE B 1 330 ? 29.125 -37.143 -38.144 1.00 40.55 347 PHE B C 1
ATOM 9301 O O . PHE B 1 330 ? 27.989 -37.189 -37.642 1.00 36.38 347 PHE B O 1
ATOM 9309 N N . ASN B 1 331 ? 29.784 -36.023 -38.339 1.00 42.61 348 ASN B N 1
ATOM 9310 C CA . ASN B 1 331 ? 29.244 -34.763 -37.986 1.00 44.12 348 ASN B CA 1
ATOM 9311 C C . ASN B 1 331 ? 29.642 -33.867 -39.108 1.00 43.14 348 ASN B C 1
ATOM 9312 O O . ASN B 1 331 ? 30.813 -33.508 -39.214 1.00 44.64 348 ASN B O 1
ATOM 9317 N N . PRO B 1 332 ? 28.675 -33.480 -39.941 1.00 43.77 349 PRO B N 1
ATOM 9318 C CA . PRO B 1 332 ? 28.940 -32.726 -41.176 1.00 44.28 349 PRO B CA 1
ATOM 9319 C C . PRO B 1 332 ? 29.614 -31.384 -40.980 1.00 45.82 349 PRO B C 1
ATOM 9320 O O . PRO B 1 332 ? 30.255 -30.888 -41.908 1.00 48.12 349 PRO B O 1
ATOM 9324 N N . ALA B 1 333 ? 29.537 -30.812 -39.787 1.00 46.70 350 ALA B N 1
ATOM 9325 C CA . ALA B 1 333 ? 30.297 -29.583 -39.525 1.00 51.04 350 ALA B CA 1
ATOM 9326 C C . ALA B 1 333 ? 31.837 -29.732 -39.482 1.00 50.35 350 ALA B C 1
ATOM 9327 O O . ALA B 1 333 ? 32.565 -28.766 -39.760 1.00 48.88 350 ALA B O 1
ATOM 9329 N N . VAL B 1 334 ? 32.333 -30.912 -39.118 1.00 48.45 351 VAL B N 1
ATOM 9330 C CA . VAL B 1 334 ? 33.791 -31.119 -39.056 1.00 46.01 351 VAL B CA 1
ATOM 9331 C C . VAL B 1 334 ? 34.325 -32.341 -39.743 1.00 43.79 351 VAL B C 1
ATOM 9332 O O . VAL B 1 334 ? 35.513 -32.418 -39.971 1.00 49.41 351 VAL B O 1
ATOM 9336 N N . SER B 1 335 ? 33.482 -33.313 -40.038 1.00 42.65 352 SER B N 1
ATOM 9337 C CA . SER B 1 335 ? 33.968 -34.559 -40.614 1.00 41.27 352 SER B CA 1
ATOM 9338 C C . SER B 1 335 ? 34.216 -34.438 -42.093 1.00 43.35 352 SER B C 1
ATOM 9339 O O . SER B 1 335 ? 33.447 -33.822 -42.798 1.00 48.29 352 SER B O 1
ATOM 9342 N N . THR B 1 336 ? 35.281 -35.048 -42.574 1.00 45.77 353 THR B N 1
ATOM 9343 C CA . THR B 1 336 ? 35.640 -34.963 -44.006 1.00 47.43 353 THR B CA 1
ATOM 9344 C C . THR B 1 336 ? 34.826 -35.953 -44.816 1.00 43.88 353 THR B C 1
ATOM 9345 O O . THR B 1 336 ? 34.221 -36.868 -44.259 1.00 44.70 353 THR B O 1
ATOM 9349 N N . TYR B 1 337 ? 34.761 -35.742 -46.128 1.00 42.22 354 TYR B N 1
ATOM 9350 C CA . TYR B 1 337 ? 34.207 -36.744 -47.066 1.00 39.52 354 TYR B CA 1
ATOM 9351 C C . TYR B 1 337 ? 34.954 -38.088 -46.932 1.00 40.32 354 TYR B C 1
ATOM 9352 O O . TYR B 1 337 ? 34.379 -39.158 -47.131 1.00 41.22 354 TYR B O 1
ATOM 9361 N N . ARG B 1 338 ? 36.239 -38.031 -46.591 1.00 40.17 355 ARG B N 1
ATOM 9362 C CA . ARG B 1 338 ? 36.996 -39.260 -46.351 1.00 43.10 355 ARG B CA 1
ATOM 9363 C C . ARG B 1 338 ? 36.443 -39.946 -45.130 1.00 39.71 355 ARG B C 1
ATOM 9364 O O . ARG B 1 338 ? 36.206 -41.124 -45.167 1.00 35.65 355 ARG B O 1
ATOM 9372 N N . GLY B 1 339 ? 36.230 -39.167 -44.065 1.00 38.51 356 GLY B N 1
ATOM 9373 C CA . GLY B 1 339 ? 35.659 -39.661 -42.853 1.00 36.18 356 GLY B CA 1
ATOM 9374 C C . GLY B 1 339 ? 34.320 -40.284 -43.148 1.00 39.41 356 GLY B C 1
ATOM 9375 O O . GLY B 1 339 ? 33.997 -41.342 -42.657 1.00 38.95 356 GLY B O 1
ATOM 9376 N N . LYS B 1 340 ? 33.521 -39.642 -43.972 1.00 44.05 357 LYS B N 1
ATOM 9377 C CA . LYS B 1 340 ? 32.201 -40.183 -44.228 1.00 46.07 357 LYS B CA 1
ATOM 9378 C C . LYS B 1 340 ? 32.318 -41.485 -45.001 1.00 44.15 357 LYS B C 1
ATOM 9379 O O . LYS B 1 340 ? 31.532 -42.427 -44.791 1.00 40.09 357 LYS B O 1
ATOM 9385 N N . THR B 1 341 ? 33.295 -41.539 -45.902 1.00 40.18 358 THR B N 1
ATOM 9386 C CA . THR B 1 341 ? 33.530 -42.760 -46.640 1.00 40.55 358 THR B CA 1
ATOM 9387 C C . THR B 1 341 ? 34.013 -43.912 -45.753 1.00 40.62 358 THR B C 1
ATOM 9388 O O . THR B 1 341 ? 33.607 -45.063 -45.960 1.00 40.27 358 THR B O 1
ATOM 9392 N N . ASN B 1 342 ? 34.843 -43.603 -44.756 1.00 39.03 359 ASN B N 1
ATOM 9393 C CA . ASN B 1 342 ? 35.279 -44.599 -43.823 1.00 40.66 359 ASN B CA 1
ATOM 9394 C C . ASN B 1 342 ? 34.124 -45.191 -43.058 1.00 37.23 359 ASN B C 1
ATOM 9395 O O . ASN B 1 342 ? 34.100 -46.420 -42.869 1.00 37.17 359 ASN B O 1
ATOM 9400 N N . VAL B 1 343 ? 33.178 -44.361 -42.630 1.00 32.42 360 VAL B N 1
ATOM 9401 C CA . VAL B 1 343 ? 32.020 -44.886 -41.921 1.00 34.41 360 VAL B CA 1
ATOM 9402 C C . VAL B 1 343 ? 31.197 -45.843 -42.820 1.00 35.86 360 VAL B C 1
ATOM 9403 O O . VAL B 1 343 ? 30.775 -46.937 -42.409 1.00 38.65 360 VAL B O 1
ATOM 9407 N N . ALA B 1 344 ? 30.993 -45.412 -44.042 1.00 36.13 361 ALA B N 1
ATOM 9408 C CA . ALA B 1 344 ? 30.075 -46.061 -44.943 1.00 37.74 361 ALA B CA 1
ATOM 9409 C C . ALA B 1 344 ? 30.608 -47.397 -45.372 1.00 34.69 361 ALA B C 1
ATOM 9410 O O . ALA B 1 344 ? 29.852 -48.364 -45.491 1.00 33.86 361 ALA B O 1
ATOM 9412 N N . THR B 1 345 ? 31.896 -47.431 -45.664 1.00 33.69 362 THR B N 1
ATOM 9413 C CA . THR B 1 345 ? 32.549 -48.662 -46.120 1.00 36.46 362 THR B CA 1
ATOM 9414 C C . THR B 1 345 ? 32.668 -49.633 -44.963 1.00 34.73 362 THR B C 1
ATOM 9415 O O . THR B 1 345 ? 32.567 -50.825 -45.143 1.00 38.44 362 THR B O 1
ATOM 9419 N N . THR B 1 346 ? 32.835 -49.112 -43.762 1.00 34.12 363 THR B N 1
ATOM 9420 C CA . THR B 1 346 ? 32.978 -49.957 -42.631 1.00 33.80 363 THR B CA 1
ATOM 9421 C C . THR B 1 346 ? 31.685 -50.646 -42.307 1.00 34.44 363 THR B C 1
ATOM 9422 O O . THR B 1 346 ? 31.687 -51.828 -41.995 1.00 34.13 363 THR B O 1
ATOM 9426 N N . ILE B 1 347 ? 30.598 -49.900 -42.311 1.00 37.56 364 ILE B N 1
ATOM 9427 C CA . ILE B 1 347 ? 29.276 -50.496 -42.076 1.00 38.33 364 ILE B CA 1
ATOM 9428 C C . ILE B 1 347 ? 29.046 -51.549 -43.144 1.00 36.60 364 ILE B C 1
ATOM 9429 O O . ILE B 1 347 ? 28.687 -52.669 -42.857 1.00 34.92 364 ILE B O 1
ATOM 9434 N N . ALA B 1 348 ? 29.276 -51.188 -44.389 1.00 37.59 365 ALA B N 1
ATOM 9435 C CA . ALA B 1 348 ? 29.056 -52.152 -45.469 1.00 39.92 365 ALA B CA 1
ATOM 9436 C C . ALA B 1 348 ? 29.907 -53.396 -45.260 1.00 36.34 365 ALA B C 1
ATOM 9437 O O . ALA B 1 348 ? 29.439 -54.509 -45.444 1.00 34.87 365 ALA B O 1
ATOM 9439 N N . HIS B 1 349 ? 31.157 -53.196 -44.849 1.00 34.68 366 HIS B N 1
ATOM 9440 C CA . HIS B 1 349 ? 32.070 -54.295 -44.570 1.00 31.81 366 HIS B CA 1
ATOM 9441 C C . HIS B 1 349 ? 31.510 -55.246 -43.496 1.00 35.55 366 HIS B C 1
ATOM 9442 O O . HIS B 1 349 ? 31.371 -56.451 -43.735 1.00 36.33 366 HIS B O 1
ATOM 9449 N N . GLU B 1 350 ? 31.126 -54.696 -42.349 1.00 34.46 367 GLU B N 1
ATOM 9450 C CA . GLU B 1 350 ? 30.699 -55.496 -41.229 1.00 36.85 367 GLU B CA 1
ATOM 9451 C C . GLU B 1 350 ? 29.320 -56.125 -41.450 1.00 38.21 367 GLU B C 1
ATOM 9452 O O . GLU B 1 350 ? 29.049 -57.232 -40.955 1.00 35.83 367 GLU B O 1
ATOM 9458 N N . TYR B 1 351 ? 28.434 -55.439 -42.166 1.00 39.40 368 TYR B N 1
ATOM 9459 C CA . TYR B 1 351 ? 27.121 -56.021 -42.449 1.00 39.67 368 TYR B CA 1
ATOM 9460 C C . TYR B 1 351 ? 27.268 -57.237 -43.395 1.00 41.85 368 TYR B C 1
ATOM 9461 O O . TYR B 1 351 ? 26.549 -58.257 -43.259 1.00 38.16 368 TYR B O 1
ATOM 9470 N N . ALA B 1 352 ? 28.209 -57.131 -44.343 1.00 38.63 369 ALA B N 1
ATOM 9471 C CA . ALA B 1 352 ? 28.532 -58.250 -45.193 1.00 37.85 369 ALA B CA 1
ATOM 9472 C C . ALA B 1 352 ? 28.869 -59.478 -44.383 1.00 37.77 369 ALA B C 1
ATOM 9473 O O . ALA B 1 352 ? 28.424 -60.573 -44.716 1.00 39.48 369 ALA B O 1
ATOM 9475 N N . HIS B 1 353 ? 29.638 -59.300 -43.316 1.00 37.37 370 HIS B N 1
ATOM 9476 C CA . HIS B 1 353 ? 29.993 -60.404 -42.438 1.00 37.72 370 HIS B CA 1
ATOM 9477 C C . HIS B 1 353 ? 28.788 -61.163 -41.801 1.00 42.26 370 HIS B C 1
ATOM 9478 O O . HIS B 1 353 ? 28.923 -62.338 -41.409 1.00 43.24 370 HIS B O 1
ATOM 9485 N N . GLN B 1 354 ? 27.634 -60.506 -41.669 1.00 40.27 371 GLN B N 1
ATOM 9486 C CA . GLN B 1 354 ? 26.474 -61.172 -41.060 1.00 42.28 371 GLN B CA 1
ATOM 9487 C C . GLN B 1 354 ? 26.141 -62.453 -41.817 1.00 40.66 371 GLN B C 1
ATOM 9488 O O . GLN B 1 354 ? 25.632 -63.413 -41.241 1.00 40.84 371 GLN B O 1
ATOM 9494 N N . TRP B 1 355 ? 26.465 -62.469 -43.095 1.00 38.42 372 TRP B N 1
ATOM 9495 C CA . TRP B 1 355 ? 26.378 -63.689 -43.884 1.00 43.16 372 TRP B CA 1
ATOM 9496 C C . TRP B 1 355 ? 27.770 -64.389 -43.951 1.00 43.16 372 TRP B C 1
ATOM 9497 O O . TRP B 1 355 ? 27.924 -65.525 -43.500 1.00 41.72 372 TRP B O 1
ATOM 9508 N N . PHE B 1 356 ? 28.773 -63.669 -44.459 1.00 40.30 373 PHE B N 1
ATOM 9509 C CA . PHE B 1 356 ? 30.129 -64.184 -44.622 1.00 36.65 373 PHE B CA 1
ATOM 9510 C C . PHE B 1 356 ? 30.981 -64.028 -43.370 1.00 36.46 373 PHE B C 1
ATOM 9511 O O . PHE B 1 356 ? 31.777 -63.101 -43.227 1.00 32.35 373 PHE B O 1
ATOM 9519 N N . GLY B 1 357 ? 30.793 -64.964 -42.454 1.00 40.23 374 GLY B N 1
ATOM 9520 C CA . GLY B 1 357 ? 31.470 -64.940 -41.172 1.00 40.37 374 GLY B CA 1
ATOM 9521 C C . GLY B 1 357 ? 30.597 -65.408 -40.025 1.00 43.24 374 GLY B C 1
ATOM 9522 O O . GLY B 1 357 ? 31.055 -66.121 -39.148 1.00 45.86 374 GLY B O 1
ATOM 9523 N N . ASN B 1 358 ? 29.338 -64.996 -40.018 1.00 44.65 375 ASN B N 1
ATOM 9524 C CA . ASN B 1 358 ? 28.467 -65.315 -38.902 1.00 46.32 375 ASN B CA 1
ATOM 9525 C C . ASN B 1 358 ? 27.558 -66.524 -39.187 1.00 46.84 375 ASN B C 1
ATOM 9526 O O . ASN B 1 358 ? 27.613 -67.534 -38.479 1.00 50.14 375 ASN B O 1
ATOM 9531 N N . LEU B 1 359 ? 26.706 -66.371 -40.195 1.00 45.61 376 LEU B N 1
ATOM 9532 C CA . LEU B 1 359 ? 25.862 -67.444 -40.689 1.00 45.66 376 LEU B CA 1
ATOM 9533 C C . LEU B 1 359 ? 26.707 -68.581 -41.220 1.00 45.92 376 LEU B C 1
ATOM 9534 O O . LEU B 1 359 ? 26.504 -69.731 -40.844 1.00 46.32 376 LEU B O 1
ATOM 9539 N N . VAL B 1 360 ? 27.644 -68.234 -42.104 1.00 45.03 377 VAL B N 1
ATOM 9540 C CA . VAL B 1 360 ? 28.670 -69.155 -42.563 1.00 45.22 377 VAL B CA 1
ATOM 9541 C C . VAL B 1 360 ? 30.033 -68.685 -42.047 1.00 47.25 377 VAL B C 1
ATOM 9542 O O . VAL B 1 360 ? 30.510 -67.593 -42.415 1.00 46.28 377 VAL B O 1
ATOM 9546 N N . SER B 1 361 ? 30.639 -69.506 -41.179 1.00 46.30 378 SER B N 1
ATOM 9547 C CA . SER B 1 361 ? 31.900 -69.183 -40.508 1.00 42.18 378 SER B CA 1
ATOM 9548 C C . SER B 1 361 ? 32.980 -70.111 -41.004 1.00 41.33 378 SER B C 1
ATOM 9549 O O . SER B 1 361 ? 32.670 -71.199 -41.453 1.00 41.76 378 SER B O 1
ATOM 9552 N N . PRO B 1 362 ? 34.259 -69.678 -40.950 1.00 40.22 379 PRO B N 1
ATOM 9553 C CA . PRO B 1 362 ? 35.380 -70.538 -41.324 1.00 39.61 379 PRO B CA 1
ATOM 9554 C C . PRO B 1 362 ? 35.510 -71.726 -40.388 1.00 41.37 379 PRO B C 1
ATOM 9555 O O . PRO B 1 362 ? 35.430 -71.570 -39.160 1.00 44.25 379 PRO B O 1
ATOM 9559 N N . GLU B 1 363 ? 35.682 -72.904 -40.973 1.00 43.99 380 GLU B N 1
ATOM 9560 C CA . GLU B 1 363 ? 35.866 -74.143 -40.205 1.00 47.84 380 GLU B CA 1
ATOM 9561 C C . GLU B 1 363 ? 37.082 -73.988 -39.320 1.00 43.36 380 GLU B C 1
ATOM 9562 O O . GLU B 1 363 ? 37.103 -74.448 -38.175 1.00 44.16 380 GLU B O 1
ATOM 9568 N N . TRP B 1 364 ? 38.079 -73.298 -39.861 1.00 42.15 381 TRP B N 1
ATOM 9569 C CA . TRP B 1 364 ? 39.294 -72.965 -39.130 1.00 42.67 381 TRP B CA 1
ATOM 9570 C C . TRP B 1 364 ? 39.921 -71.747 -39.802 1.00 42.89 381 TRP B C 1
ATOM 9571 O O . TRP B 1 364 ? 39.543 -71.410 -40.927 1.00 44.64 381 TRP B O 1
ATOM 9582 N N . TRP B 1 365 ? 40.874 -71.093 -39.136 1.00 45.22 382 TRP B N 1
ATOM 9583 C CA . TRP B 1 365 ? 41.426 -69.811 -39.595 1.00 47.40 382 TRP B CA 1
ATOM 9584 C C . TRP B 1 365 ? 42.208 -69.873 -40.901 1.00 45.78 382 TRP B C 1
ATOM 9585 O O . TRP B 1 365 ? 42.360 -68.874 -41.571 1.00 41.90 382 TRP B O 1
ATOM 9596 N N . GLU B 1 366 ? 42.629 -71.068 -41.292 1.00 49.26 383 GLU B N 1
ATOM 9597 C CA . GLU B 1 366 ? 43.188 -71.311 -42.610 1.00 50.62 383 GLU B CA 1
ATOM 9598 C C . GLU B 1 366 ? 42.291 -70.714 -43.717 1.00 48.58 383 GLU B C 1
ATOM 9599 O O . GLU B 1 366 ? 42.773 -70.320 -44.795 1.00 50.07 383 GLU B O 1
ATOM 9605 N N . TYR B 1 367 ? 40.988 -70.670 -43.484 1.00 45.90 384 TYR B N 1
ATOM 9606 C CA . TYR B 1 367 ? 40.078 -70.206 -44.524 1.00 48.15 384 TYR B CA 1
ATOM 9607 C C . TYR B 1 367 ? 39.469 -68.880 -44.128 1.00 45.20 384 TYR B C 1
ATOM 9608 O O . TYR B 1 367 ? 38.347 -68.567 -44.536 1.00 43.42 384 TYR B O 1
ATOM 9617 N N . ILE B 1 368 ? 40.233 -68.083 -43.369 1.00 42.24 385 ILE B N 1
ATOM 9618 C CA . ILE B 1 368 ? 39.740 -66.807 -42.889 1.00 40.17 385 ILE B CA 1
ATOM 9619 C C . ILE B 1 368 ? 39.410 -65.851 -44.043 1.00 41.55 385 ILE B C 1
ATOM 9620 O O . ILE B 1 368 ? 38.621 -64.925 -43.852 1.00 41.81 385 ILE B O 1
ATOM 9625 N N . TRP B 1 369 ? 39.969 -66.079 -45.233 1.00 39.24 386 TRP B N 1
ATOM 9626 C CA . TRP B 1 369 ? 39.623 -65.227 -46.354 1.00 38.81 386 TRP B CA 1
ATOM 9627 C C . TRP B 1 369 ? 38.160 -65.426 -46.719 1.00 39.91 386 TRP B C 1
ATOM 9628 O O . TRP B 1 369 ? 37.555 -64.538 -47.346 1.00 38.16 386 TRP B O 1
ATOM 9639 N N . LEU B 1 370 ? 37.580 -66.564 -46.324 1.00 38.52 387 LEU B N 1
ATOM 9640 C CA . LEU B 1 370 ? 36.161 -66.807 -46.632 1.00 39.86 387 LEU B CA 1
ATOM 9641 C C . LEU B 1 370 ? 35.323 -65.729 -46.029 1.00 40.64 387 LEU B C 1
ATOM 9642 O O . LEU B 1 370 ? 34.294 -65.357 -46.579 1.00 42.41 387 LEU B O 1
ATOM 9647 N N . ASN B 1 371 ? 35.779 -65.204 -44.907 1.00 41.10 388 ASN B N 1
ATOM 9648 C CA . ASN B 1 371 ? 35.185 -64.006 -44.338 1.00 43.76 388 ASN B CA 1
ATOM 9649 C C . ASN B 1 371 ? 35.698 -62.740 -45.041 1.00 41.77 388 ASN B C 1
ATOM 9650 O O . ASN B 1 371 ? 34.921 -62.000 -45.652 1.00 45.27 388 ASN B O 1
ATOM 9655 N N . GLU B 1 372 ? 36.992 -62.471 -44.898 1.00 41.44 389 GLU B N 1
ATOM 9656 C CA . GLU B 1 372 ? 37.516 -61.122 -45.092 1.00 40.56 389 GLU B CA 1
ATOM 9657 C C . GLU B 1 372 ? 37.594 -60.743 -46.576 1.00 40.64 389 GLU B C 1
ATOM 9658 O O . GLU B 1 372 ? 37.664 -59.567 -46.916 1.00 39.06 389 GLU B O 1
ATOM 9664 N N . GLY B 1 373 ? 37.575 -61.740 -47.451 1.00 40.09 390 GLY B N 1
ATOM 9665 C CA . GLY B 1 373 ? 37.534 -61.490 -48.863 1.00 38.42 390 GLY B CA 1
ATOM 9666 C C . GLY B 1 373 ? 36.186 -60.954 -49.267 1.00 41.31 390 GLY B C 1
ATOM 9667 O O . GLY B 1 373 ? 36.092 -59.939 -49.984 1.00 42.98 390 GLY B O 1
ATOM 9668 N N . PHE B 1 374 ? 35.131 -61.626 -48.827 1.00 39.48 391 PHE B N 1
ATOM 9669 C CA . PHE B 1 374 ? 33.801 -61.186 -49.183 1.00 38.92 391 PHE B CA 1
ATOM 9670 C C . PHE B 1 374 ? 33.473 -59.851 -48.536 1.00 35.33 391 PHE B C 1
ATOM 9671 O O . PHE B 1 374 ? 32.840 -58.989 -49.145 1.00 34.40 391 PHE B O 1
ATOM 9679 N N . ALA B 1 375 ? 33.900 -59.668 -47.308 1.00 35.24 392 ALA B N 1
ATOM 9680 C CA . ALA B 1 375 ? 33.671 -58.381 -46.646 1.00 38.45 392 ALA B CA 1
ATOM 9681 C C . ALA B 1 375 ? 34.362 -57.223 -47.362 1.00 38.36 392 ALA B C 1
ATOM 9682 O O . ALA B 1 375 ? 33.816 -56.130 -47.423 1.00 38.45 392 ALA B O 1
ATOM 9684 N N . THR B 1 376 ? 35.556 -57.467 -47.904 1.00 37.52 393 THR B N 1
ATOM 9685 C CA . THR B 1 376 ? 36.282 -56.435 -48.597 1.00 35.45 393 THR B CA 1
ATOM 9686 C C . THR B 1 376 ? 35.614 -56.106 -49.908 1.00 37.56 393 THR B C 1
ATOM 9687 O O . THR B 1 376 ? 35.517 -54.961 -50.277 1.00 38.60 393 THR B O 1
ATOM 9691 N N . LEU B 1 377 ? 35.151 -57.110 -50.632 1.00 42.54 394 LEU B N 1
ATOM 9692 C CA . LEU B 1 377 ? 34.451 -56.868 -51.899 1.00 39.04 394 LEU B CA 1
ATOM 9693 C C . LEU B 1 377 ? 33.192 -56.082 -51.663 1.00 40.93 394 LEU B C 1
ATOM 9694 O O . LEU B 1 377 ? 32.929 -55.116 -52.356 1.00 43.03 394 LEU B O 1
ATOM 9699 N N . TYR B 1 378 ? 32.399 -56.507 -50.676 1.00 42.74 395 TYR B N 1
ATOM 9700 C CA . TYR B 1 378 ? 31.088 -55.906 -50.446 1.00 41.86 395 TYR B CA 1
ATOM 9701 C C . TYR B 1 378 ? 31.210 -54.584 -49.685 1.00 43.07 395 TYR B C 1
ATOM 9702 O O . TYR B 1 378 ? 30.298 -53.755 -49.714 1.00 38.28 395 TYR B O 1
ATOM 9711 N N . GLU B 1 379 ? 32.369 -54.393 -49.038 1.00 45.44 396 GLU B N 1
ATOM 9712 C CA . GLU B 1 379 ? 32.767 -53.109 -48.460 1.00 44.44 396 GLU B CA 1
ATOM 9713 C C . GLU B 1 379 ? 32.461 -51.996 -49.474 1.00 45.32 396 GLU B C 1
ATOM 9714 O O . GLU B 1 379 ? 31.966 -50.922 -49.094 1.00 42.07 396 GLU B O 1
ATOM 9720 N N . PHE B 1 380 ? 32.725 -52.269 -50.750 1.00 41.15 397 PHE B N 1
ATOM 9721 C CA . PHE B 1 380 ? 32.472 -51.284 -51.814 1.00 43.62 397 PHE B CA 1
ATOM 9722 C C . PHE B 1 380 ? 31.238 -51.583 -52.669 1.00 42.24 397 PHE B C 1
ATOM 9723 O O . PHE B 1 380 ? 30.537 -50.675 -53.086 1.00 42.67 397 PHE B O 1
ATOM 9731 N N . TYR B 1 381 ? 30.979 -52.858 -52.916 1.00 43.81 398 TYR B N 1
ATOM 9732 C CA . TYR B 1 381 ? 29.917 -53.256 -53.831 1.00 44.77 398 TYR B CA 1
ATOM 9733 C C . TYR B 1 381 ? 28.515 -53.033 -53.228 1.00 45.09 398 TYR B C 1
ATOM 9734 O O . TYR B 1 381 ? 27.670 -52.392 -53.877 1.00 45.51 398 TYR B O 1
ATOM 9743 N N . ALA B 1 382 ? 28.262 -53.561 -52.024 1.00 40.59 399 ALA B N 1
ATOM 9744 C CA . ALA B 1 382 ? 26.987 -53.303 -51.347 1.00 41.51 399 ALA B CA 1
ATOM 9745 C C . ALA B 1 382 ? 26.765 -51.815 -51.113 1.00 42.69 399 ALA B C 1
ATOM 9746 O O . ALA B 1 382 ? 25.659 -51.308 -51.316 1.00 45.02 399 ALA B O 1
ATOM 9748 N N . LEU B 1 383 ? 27.818 -51.094 -50.745 1.00 40.02 400 LEU B N 1
ATOM 9749 C CA . LEU B 1 383 ? 27.692 -49.671 -50.536 1.00 38.95 400 LEU B CA 1
ATOM 9750 C C . LEU B 1 383 ? 27.283 -48.923 -51.827 1.00 41.21 400 LEU B C 1
ATOM 9751 O O . LEU B 1 383 ? 26.443 -48.014 -51.790 1.00 38.57 400 LEU B O 1
ATOM 9756 N N . ASP B 1 384 ? 27.853 -49.323 -52.951 1.00 44.29 401 ASP B N 1
ATOM 9757 C CA . ASP B 1 384 ? 27.527 -48.701 -54.223 1.00 50.68 401 ASP B CA 1
ATOM 9758 C C . ASP B 1 384 ? 26.063 -48.969 -54.540 1.00 54.53 401 ASP B C 1
ATOM 9759 O O . ASP B 1 384 ? 25.362 -48.092 -55.038 1.00 59.95 401 ASP B O 1
ATOM 9764 N N . MET B 1 385 ? 25.611 -50.191 -54.251 1.00 55.25 402 MET B N 1
ATOM 9765 C CA . MET B 1 385 ? 24.210 -50.584 -54.453 1.00 53.76 402 MET B CA 1
ATOM 9766 C C . MET B 1 385 ? 23.275 -49.827 -53.507 1.00 52.79 402 MET B C 1
ATOM 9767 O O . MET B 1 385 ? 22.108 -49.625 -53.791 1.00 51.56 402 MET B O 1
ATOM 9772 N N . ALA B 1 386 ? 23.796 -49.426 -52.365 1.00 50.40 403 ALA B N 1
ATOM 9773 C CA . ALA B 1 386 ? 22.992 -48.699 -51.412 1.00 47.16 403 ALA B CA 1
ATOM 9774 C C . ALA B 1 386 ? 22.972 -47.190 -51.702 1.00 45.54 403 ALA B C 1
ATOM 9775 O O . ALA B 1 386 ? 22.054 -46.516 -51.311 1.00 41.26 403 ALA B O 1
ATOM 9777 N N . TYR B 1 387 ? 23.990 -46.668 -52.367 1.00 46.79 404 TYR B N 1
ATOM 9778 C CA . TYR B 1 387 ? 24.058 -45.249 -52.656 1.00 48.50 404 TYR B CA 1
ATOM 9779 C C . TYR B 1 387 ? 24.491 -45.076 -54.117 1.00 50.45 404 TYR B C 1
ATOM 9780 O O . TYR B 1 387 ? 25.513 -44.441 -54.414 1.00 51.33 404 TYR B O 1
ATOM 9789 N N . PRO B 1 388 ? 23.690 -45.634 -55.041 1.00 53.50 405 PRO B N 1
ATOM 9790 C CA . PRO B 1 388 ? 24.007 -45.570 -56.474 1.00 53.95 405 PRO B CA 1
ATOM 9791 C C . PRO B 1 388 ? 24.219 -44.141 -56.941 1.00 53.65 405 PRO B C 1
ATOM 9792 O O . PRO B 1 388 ? 23.435 -43.292 -56.576 1.00 58.19 405 PRO B O 1
ATOM 9796 N N . GLY B 1 389 ? 25.264 -43.871 -57.717 1.00 55.51 406 GLY B N 1
ATOM 9797 C CA . GLY B 1 389 ? 25.463 -42.535 -58.291 1.00 59.21 406 GLY B CA 1
ATOM 9798 C C . GLY B 1 389 ? 26.481 -41.701 -57.541 1.00 62.13 406 GLY B C 1
ATOM 9799 O O . GLY B 1 389 ? 27.132 -40.811 -58.134 1.00 65.05 406 GLY B O 1
ATOM 9800 N N . GLN B 1 390 ? 26.594 -41.958 -56.233 1.00 60.53 407 GLN B N 1
ATOM 9801 C CA . GLN B 1 390 ? 27.799 -41.625 -55.506 1.00 59.57 407 GLN B CA 1
ATOM 9802 C C . GLN B 1 390 ? 28.702 -42.689 -56.039 1.00 59.96 407 GLN B C 1
ATOM 9803 O O . GLN B 1 390 ? 28.356 -43.882 -55.966 1.00 76.81 407 GLN B O 1
ATOM 9809 N N . GLU B 1 391 ? 29.846 -42.335 -56.584 1.00 54.99 408 GLU B N 1
ATOM 9810 C CA . GLU B 1 391 ? 30.553 -43.350 -57.352 1.00 55.51 408 GLU B CA 1
ATOM 9811 C C . GLU B 1 391 ? 31.458 -44.232 -56.439 1.00 51.82 408 GLU B C 1
ATOM 9812 O O . GLU B 1 391 ? 32.625 -44.482 -56.743 1.00 55.04 408 GLU B O 1
ATOM 9818 N N . TYR B 1 392 ? 30.910 -44.750 -55.343 1.00 48.93 409 TYR B N 1
ATOM 9819 C CA . TYR B 1 392 ? 31.722 -45.483 -54.360 1.00 47.15 409 TYR B CA 1
ATOM 9820 C C . TYR B 1 392 ? 32.475 -46.663 -54.955 1.00 48.89 409 TYR B C 1
ATOM 9821 O O . TYR B 1 392 ? 33.620 -46.914 -54.560 1.00 49.70 409 TYR B O 1
ATOM 9830 N N . TRP B 1 393 ? 31.856 -47.385 -55.889 1.00 48.95 410 TRP B N 1
ATOM 9831 C CA . TRP B 1 393 ? 32.532 -48.528 -56.493 1.00 50.49 410 TRP B CA 1
ATOM 9832 C C . TRP B 1 393 ? 33.847 -48.167 -57.208 1.00 49.29 410 TRP B C 1
ATOM 9833 O O . TRP B 1 393 ? 34.767 -48.985 -57.239 1.00 44.52 410 TRP B O 1
ATOM 9844 N N . GLU B 1 394 ? 33.969 -46.949 -57.723 1.00 49.18 411 GLU B N 1
ATOM 9845 C CA . GLU B 1 394 ? 35.225 -46.576 -58.382 1.00 55.71 411 GLU B CA 1
ATOM 9846 C C . GLU B 1 394 ? 36.437 -46.711 -57.466 1.00 53.22 411 GLU B C 1
ATOM 9847 O O . GLU B 1 394 ? 37.557 -46.998 -57.902 1.00 58.38 411 GLU B O 1
ATOM 9853 N N . LEU B 1 395 ? 36.199 -46.491 -56.184 1.00 49.46 412 LEU B N 1
ATOM 9854 C CA . LEU B 1 395 ? 37.245 -46.485 -55.203 1.00 44.38 412 LEU B CA 1
ATOM 9855 C C . LEU B 1 395 ? 37.913 -47.832 -55.087 1.00 42.13 412 LEU B C 1
ATOM 9856 O O . LEU B 1 395 ? 39.044 -47.937 -54.600 1.00 40.21 412 LEU B O 1
ATOM 9861 N N . PHE B 1 396 ? 37.205 -48.864 -55.507 1.00 42.59 413 PHE B N 1
ATOM 9862 C CA . PHE B 1 396 ? 37.693 -50.235 -55.357 1.00 44.03 413 PHE B CA 1
ATOM 9863 C C . PHE B 1 396 ? 39.009 -50.487 -56.091 1.00 43.57 413 PHE B C 1
ATOM 9864 O O . PHE B 1 396 ? 39.881 -51.161 -55.566 1.00 47.09 413 PHE B O 1
ATOM 9872 N N . ASN B 1 397 ? 39.160 -49.963 -57.296 1.00 42.81 414 ASN B N 1
ATOM 9873 C CA . ASN B 1 397 ? 40.336 -50.313 -58.097 1.00 44.39 414 ASN B CA 1
ATOM 9874 C C . ASN B 1 397 ? 41.622 -49.847 -57.457 1.00 45.81 414 ASN B C 1
ATOM 9875 O O . ASN B 1 397 ? 42.588 -50.591 -57.416 1.00 49.61 414 ASN B O 1
ATOM 9880 N N . GLN B 1 398 ? 41.636 -48.637 -56.920 1.00 49.50 415 GLN B N 1
ATOM 9881 C CA . GLN B 1 398 ? 42.865 -48.121 -56.333 1.00 51.35 415 GLN B CA 1
ATOM 9882 C C . GLN B 1 398 ? 43.004 -48.531 -54.904 1.00 48.66 415 GLN B C 1
ATOM 9883 O O . GLN B 1 398 ? 44.125 -48.794 -54.466 1.00 53.05 415 GLN B O 1
ATOM 9889 N N . GLN B 1 399 ? 41.894 -48.571 -54.157 1.00 45.05 416 GLN B N 1
ATOM 9890 C CA . GLN B 1 399 ? 41.960 -48.855 -52.726 1.00 41.61 416 GLN B CA 1
ATOM 9891 C C . GLN B 1 399 ? 42.061 -50.305 -52.407 1.00 41.05 416 GLN B C 1
ATOM 9892 O O . GLN B 1 399 ? 42.464 -50.652 -51.320 1.00 44.14 416 GLN B O 1
ATOM 9898 N N . VAL B 1 400 ? 41.698 -51.171 -53.342 1.00 41.93 417 VAL B N 1
ATOM 9899 C CA . VAL B 1 400 ? 41.759 -52.606 -53.085 1.00 41.00 417 VAL B CA 1
ATOM 9900 C C . VAL B 1 400 ? 42.644 -53.360 -54.080 1.00 40.81 417 VAL B C 1
ATOM 9901 O O . VAL B 1 400 ? 43.544 -54.085 -53.673 1.00 41.72 417 VAL B O 1
ATOM 9905 N N . ILE B 1 401 ? 42.390 -53.214 -55.370 1.00 39.99 418 ILE B N 1
ATOM 9906 C CA . ILE B 1 401 ? 43.088 -54.032 -56.353 1.00 39.57 418 ILE B CA 1
ATOM 9907 C C . ILE B 1 401 ? 44.556 -53.655 -56.371 1.00 41.98 418 ILE B C 1
ATOM 9908 O O . ILE B 1 401 ? 45.429 -54.473 -56.034 1.00 43.31 418 ILE B O 1
ATOM 9913 N N . GLN B 1 402 ? 44.819 -52.406 -56.700 1.00 43.17 419 GLN B N 1
ATOM 9914 C CA . GLN B 1 402 ? 46.206 -51.937 -56.803 1.00 45.67 419 GLN B CA 1
ATOM 9915 C C . GLN B 1 402 ? 46.912 -51.990 -55.467 1.00 44.40 419 GLN B C 1
ATOM 9916 O O . GLN B 1 402 ? 48.050 -52.447 -55.366 1.00 45.68 419 GLN B O 1
ATOM 9922 N N . TYR B 1 403 ? 46.213 -51.584 -54.434 1.00 42.98 420 TYR B N 1
ATOM 9923 C CA . TYR B 1 403 ? 46.702 -51.790 -53.097 1.00 43.73 420 TYR B CA 1
ATOM 9924 C C . TYR B 1 403 ? 47.104 -53.261 -52.846 1.00 43.34 420 TYR B C 1
ATOM 9925 O O . TYR B 1 403 ? 48.151 -53.514 -52.306 1.00 39.62 420 TYR B O 1
ATOM 9934 N N . ALA B 1 404 ? 46.276 -54.226 -53.235 1.00 44.63 421 ALA B N 1
ATOM 9935 C CA . ALA B 1 404 ? 46.639 -55.633 -53.006 1.00 44.50 421 ALA B CA 1
ATOM 9936 C C . ALA B 1 404 ? 47.903 -56.075 -53.771 1.00 45.03 421 ALA B C 1
ATOM 9937 O O . ALA B 1 404 ? 48.738 -56.758 -53.221 1.00 41.94 421 ALA B O 1
ATOM 9939 N N . MET B 1 405 ? 48.026 -55.670 -55.032 1.00 45.03 422 MET B N 1
ATOM 9940 C CA . MET B 1 405 ? 49.162 -56.049 -55.851 1.00 43.25 422 MET B CA 1
ATOM 9941 C C . MET B 1 405 ? 50.496 -55.550 -55.267 1.00 44.89 422 MET B C 1
ATOM 9942 O O . MET B 1 405 ? 51.519 -56.215 -55.386 1.00 48.89 422 MET B O 1
ATOM 9947 N N . GLY B 1 406 ? 50.489 -54.378 -54.640 1.00 44.42 423 GLY B N 1
ATOM 9948 C CA . GLY B 1 406 ? 51.681 -53.840 -54.003 1.00 44.14 423 GLY B CA 1
ATOM 9949 C C . GLY B 1 406 ? 52.292 -54.825 -53.033 1.00 46.94 423 GLY B C 1
ATOM 9950 O O . GLY B 1 406 ? 53.465 -55.204 -53.149 1.00 48.34 423 GLY B O 1
ATOM 9951 N N . GLN B 1 407 ? 51.497 -55.293 -52.088 1.00 48.25 424 GLN B N 1
ATOM 9952 C CA . GLN B 1 407 ? 52.016 -56.208 -51.080 1.00 51.70 424 GLN B CA 1
ATOM 9953 C C . GLN B 1 407 ? 52.253 -57.599 -51.657 1.00 48.07 424 GLN B C 1
ATOM 9954 O O . GLN B 1 407 ? 53.182 -58.279 -51.246 1.00 49.53 424 GLN B O 1
ATOM 9960 N N . ASP B 1 408 ? 51.405 -58.008 -52.592 1.00 43.95 425 ASP B N 1
ATOM 9961 C CA . ASP B 1 408 ? 51.381 -59.375 -53.072 1.00 45.90 425 ASP B CA 1
ATOM 9962 C C . ASP B 1 408 ? 52.534 -59.606 -54.074 1.00 46.25 425 ASP B C 1
ATOM 9963 O O . ASP B 1 408 ? 52.747 -60.716 -54.546 1.00 45.58 425 ASP B O 1
ATOM 9968 N N . GLY B 1 409 ? 53.268 -58.544 -54.392 1.00 43.79 426 GLY B N 1
ATOM 9969 C CA . GLY B 1 409 ? 54.433 -58.622 -55.253 1.00 43.75 426 GLY B CA 1
ATOM 9970 C C . GLY B 1 409 ? 55.708 -58.835 -54.500 1.00 43.39 426 GLY B C 1
ATOM 9971 O O . GLY B 1 409 ? 56.769 -58.902 -55.086 1.00 48.18 426 GLY B O 1
ATOM 9972 N N . GLN B 1 410 ? 55.594 -59.012 -53.203 1.00 44.35 427 GLN B N 1
ATOM 9973 C CA . GLN B 1 410 ? 56.720 -59.346 -52.398 1.00 46.60 427 GLN B CA 1
ATOM 9974 C C . GLN B 1 410 ? 56.854 -60.845 -52.201 1.00 50.54 427 GLN B C 1
ATOM 9975 O O . GLN B 1 410 ? 55.889 -61.567 -52.265 1.00 49.70 427 GLN B O 1
ATOM 9981 N N . ALA B 1 411 ? 58.093 -61.296 -52.022 1.00 54.37 428 ALA B N 1
ATOM 9982 C CA . ALA B 1 411 ? 58.419 -62.710 -51.932 1.00 51.55 428 ALA B CA 1
ATOM 9983 C C . ALA B 1 411 ? 57.895 -63.303 -50.640 1.00 51.82 428 ALA B C 1
ATOM 9984 O O . ALA B 1 411 ? 57.725 -64.489 -50.539 1.00 54.29 428 ALA B O 1
ATOM 9986 N N . SER B 1 412 ? 57.649 -62.467 -49.645 1.00 52.34 429 SER B N 1
ATOM 9987 C CA . SER B 1 412 ? 57.116 -62.934 -48.366 1.00 51.39 429 SER B CA 1
ATOM 9988 C C . SER B 1 412 ? 55.607 -63.158 -48.352 1.00 48.29 429 SER B C 1
ATOM 9989 O O . SER B 1 412 ? 55.079 -63.588 -47.333 1.00 50.09 429 SER B O 1
ATOM 9992 N N . THR B 1 413 ? 54.903 -62.823 -49.432 1.00 46.53 430 THR B N 1
ATOM 9993 C CA . THR B 1 413 ? 53.440 -62.892 -49.408 1.00 45.23 430 THR B CA 1
ATOM 9994 C C . THR B 1 413 ? 52.994 -64.337 -49.300 1.00 45.65 430 THR B C 1
ATOM 9995 O O . THR B 1 413 ? 53.690 -65.225 -49.772 1.00 48.64 430 THR B O 1
ATOM 9999 N N . ARG B 1 414 ? 51.830 -64.556 -48.689 1.00 44.28 431 ARG B N 1
ATOM 10000 C CA . ARG B 1 414 ? 51.298 -65.903 -48.475 1.00 42.24 431 ARG B CA 1
ATOM 10001 C C . ARG B 1 414 ? 50.164 -66.240 -49.429 1.00 40.88 431 ARG B C 1
ATOM 10002 O O . ARG B 1 414 ? 49.508 -65.359 -49.938 1.00 45.11 431 ARG B O 1
ATOM 10010 N N . PRO B 1 415 ? 49.931 -67.534 -49.676 1.00 41.49 432 PRO B N 1
ATOM 10011 C CA . PRO B 1 415 ? 48.724 -67.909 -50.434 1.00 41.45 432 PRO B CA 1
ATOM 10012 C C . PRO B 1 415 ? 47.453 -67.671 -49.594 1.00 41.22 432 PRO B C 1
ATOM 10013 O O . PRO B 1 415 ? 47.497 -67.727 -48.369 1.00 41.71 432 PRO B O 1
ATOM 10017 N N . MET B 1 416 ? 46.334 -67.400 -50.244 1.00 44.30 433 MET B N 1
ATOM 10018 C CA . MET B 1 416 ? 45.069 -67.209 -49.532 1.00 42.92 433 MET B CA 1
ATOM 10019 C C . MET B 1 416 ? 44.811 -68.359 -48.524 1.00 43.39 433 MET B C 1
ATOM 10020 O O . MET B 1 416 ? 44.490 -68.123 -47.357 1.00 44.54 433 MET B O 1
ATOM 10025 N N . ASN B 1 417 ? 44.968 -69.597 -48.965 1.00 41.37 434 ASN B N 1
ATOM 10026 C CA . ASN B 1 417 ? 44.878 -70.738 -48.041 1.00 41.29 434 ASN B CA 1
ATOM 10027 C C . ASN B 1 417 ? 46.194 -70.916 -47.333 1.00 41.85 434 ASN B C 1
ATOM 10028 O O . ASN B 1 417 ? 47.198 -71.249 -47.950 1.00 44.92 434 ASN B O 1
ATOM 10033 N N . TRP B 1 418 ? 46.196 -70.701 -46.025 1.00 40.87 435 TRP B N 1
ATOM 10034 C CA . TRP B 1 418 ? 47.421 -70.757 -45.269 1.00 41.33 435 TRP B CA 1
ATOM 10035 C C . TRP B 1 418 ? 47.054 -70.907 -43.812 1.00 44.19 435 TRP B C 1
ATOM 10036 O O . TRP B 1 418 ? 46.250 -70.154 -43.275 1.00 47.09 435 TRP B O 1
ATOM 10047 N N . ASN B 1 419 ? 47.668 -71.902 -43.195 1.00 46.35 436 ASN B N 1
ATOM 10048 C CA . ASN B 1 419 ? 47.249 -72.383 -41.938 1.00 47.15 436 ASN B CA 1
ATOM 10049 C C . ASN B 1 419 ? 48.000 -71.670 -40.807 1.00 46.09 436 ASN B C 1
ATOM 10050 O O . ASN B 1 419 ? 48.930 -70.918 -41.050 1.00 45.24 436 ASN B O 1
ATOM 10055 N N . ALA B 1 420 ? 47.549 -71.895 -39.580 1.00 47.49 437 ALA B N 1
ATOM 10056 C CA . ALA B 1 420 ? 48.118 -71.263 -38.402 1.00 51.92 437 ALA B CA 1
ATOM 10057 C C . ALA B 1 420 ? 47.751 -72.041 -37.141 1.00 52.17 437 ALA B C 1
ATOM 10058 O O . ALA B 1 420 ? 46.796 -72.842 -37.140 1.00 54.41 437 ALA B O 1
ATOM 10060 N N . ALA B 1 421 ? 48.507 -71.805 -36.073 1.00 49.94 438 ALA B N 1
ATOM 10061 C CA . ALA B 1 421 ? 48.301 -72.555 -34.830 1.00 54.24 438 ALA B CA 1
ATOM 10062 C C . ALA B 1 421 ? 48.314 -71.676 -33.593 1.00 54.47 438 ALA B C 1
ATOM 10063 O O . ALA B 1 421 ? 47.383 -71.724 -32.811 1.00 53.77 438 ALA B O 1
ATOM 10065 N N . THR B 1 422 ? 49.337 -70.847 -33.430 1.00 55.57 439 THR B N 1
ATOM 10066 C CA . THR B 1 422 ? 49.412 -69.999 -32.243 1.00 58.95 439 THR B CA 1
ATOM 10067 C C . THR B 1 422 ? 48.516 -68.737 -32.349 1.00 55.49 439 THR B C 1
ATOM 10068 O O . THR B 1 422 ? 48.101 -68.351 -33.439 1.00 47.94 439 THR B O 1
ATOM 10072 N N . PRO B 1 423 ? 48.211 -68.089 -31.201 1.00 53.66 440 PRO B N 1
ATOM 10073 C CA . PRO B 1 423 ? 47.389 -66.874 -31.302 1.00 50.07 440 PRO B CA 1
ATOM 10074 C C . PRO B 1 423 ? 48.027 -65.771 -32.145 1.00 49.31 440 PRO B C 1
ATOM 10075 O O . PRO B 1 423 ? 47.328 -65.082 -32.873 1.00 54.35 440 PRO B O 1
ATOM 10079 N N . GLY B 1 424 ? 49.345 -65.666 -32.102 1.00 48.30 441 GLY B N 1
ATOM 10080 C CA . GLY B 1 424 ? 50.050 -64.717 -32.930 1.00 47.93 441 GLY B CA 1
ATOM 10081 C C . GLY B 1 424 ? 49.996 -65.098 -34.393 1.00 47.60 441 GLY B C 1
ATOM 10082 O O . GLY B 1 424 ? 49.858 -64.235 -35.278 1.00 50.30 441 GLY B O 1
ATOM 10083 N N . GLU B 1 425 ? 50.117 -66.386 -34.673 1.00 45.53 442 GLU B N 1
ATOM 10084 C CA . GLU B 1 425 ? 50.056 -66.814 -36.068 1.00 45.30 442 GLU B CA 1
ATOM 10085 C C . GLU B 1 425 ? 48.674 -66.543 -36.657 1.00 43.80 442 GLU B C 1
ATOM 10086 O O . GLU B 1 425 ? 48.563 -66.132 -37.807 1.00 39.54 442 GLU B O 1
ATOM 10092 N N . ILE B 1 426 ? 47.634 -66.750 -35.850 1.00 45.19 443 ILE B N 1
ATOM 10093 C CA . ILE B 1 426 ? 46.271 -66.509 -36.284 1.00 44.59 443 ILE B CA 1
ATOM 10094 C C . ILE B 1 426 ? 46.045 -65.019 -36.555 1.00 47.56 443 ILE B C 1
ATOM 10095 O O . ILE B 1 426 ? 45.618 -64.661 -37.670 1.00 50.69 443 ILE B O 1
ATOM 10100 N N . SER B 1 427 ? 46.360 -64.149 -35.595 1.00 43.09 444 SER B N 1
ATOM 10101 C CA . SER B 1 427 ? 46.266 -62.703 -35.865 1.00 45.21 444 SER B CA 1
ATOM 10102 C C . SER B 1 427 ? 46.997 -62.302 -37.126 1.00 42.00 444 SER B C 1
ATOM 10103 O O . SER B 1 427 ? 46.494 -61.501 -37.875 1.00 42.71 444 SER B O 1
ATOM 10106 N N . ALA B 1 428 ? 48.170 -62.855 -37.353 1.00 40.96 445 ALA B N 1
ATOM 10107 C CA . ALA B 1 428 ? 48.969 -62.471 -38.493 1.00 44.50 445 ALA B CA 1
ATOM 10108 C C . ALA B 1 428 ? 48.297 -62.821 -39.822 1.00 43.67 445 ALA B C 1
ATOM 10109 O O . ALA B 1 428 ? 48.633 -62.252 -40.827 1.00 52.85 445 ALA B O 1
ATOM 10111 N N . LEU B 1 429 ? 47.359 -63.749 -39.850 1.00 41.86 446 LEU B N 1
ATOM 10112 C CA . LEU B 1 429 ? 46.643 -64.047 -41.096 1.00 42.78 446 LEU B CA 1
ATOM 10113 C C . LEU B 1 429 ? 45.707 -62.896 -41.545 1.00 43.85 446 LEU B C 1
ATOM 10114 O O . LEU B 1 429 ? 45.251 -62.864 -42.705 1.00 42.95 446 LEU B O 1
ATOM 10119 N N . PHE B 1 430 ? 45.392 -61.987 -40.622 1.00 37.93 447 PHE B N 1
ATOM 10120 C CA . PHE B 1 430 ? 44.493 -60.918 -40.920 1.00 39.39 447 PHE B CA 1
ATOM 10121 C C . PHE B 1 430 ? 45.268 -59.805 -41.583 1.00 41.26 447 PHE B C 1
ATOM 10122 O O . PHE B 1 430 ? 45.439 -58.732 -41.004 1.00 40.84 447 PHE B O 1
ATOM 10130 N N . ASP B 1 431 ? 45.685 -60.060 -42.820 1.00 39.13 448 ASP B N 1
ATOM 10131 C CA . ASP B 1 431 ? 46.674 -59.252 -43.500 1.00 36.81 448 ASP B CA 1
ATOM 10132 C C . ASP B 1 431 ? 46.158 -58.838 -44.855 1.00 36.48 448 ASP B C 1
ATOM 10133 O O . ASP B 1 431 ? 45.009 -59.074 -45.160 1.00 36.96 448 ASP B O 1
ATOM 10138 N N . ARG B 1 432 ? 47.017 -58.277 -45.697 1.00 39.87 449 ARG B N 1
ATOM 10139 C CA . ARG B 1 432 ? 46.566 -57.818 -46.975 1.00 48.08 449 ARG B CA 1
ATOM 10140 C C . ARG B 1 432 ? 46.144 -58.945 -47.918 1.00 46.38 449 ARG B C 1
ATOM 10141 O O . ARG B 1 432 ? 45.469 -58.676 -48.901 1.00 46.91 449 ARG B O 1
ATOM 10149 N N . VAL B 1 433 ? 46.534 -60.184 -47.645 1.00 41.26 450 VAL B N 1
ATOM 10150 C CA . VAL B 1 433 ? 46.131 -61.286 -48.510 1.00 42.20 450 VAL B CA 1
ATOM 10151 C C . VAL B 1 433 ? 44.697 -61.727 -48.168 1.00 42.67 450 VAL B C 1
ATOM 10152 O O . VAL B 1 433 ? 43.859 -61.923 -49.067 1.00 39.80 450 VAL B O 1
ATOM 10156 N N . ALA B 1 434 ? 44.412 -61.851 -46.880 1.00 40.38 451 ALA B N 1
ATOM 10157 C CA . ALA B 1 434 ? 43.086 -62.223 -46.458 1.00 39.13 451 ALA B CA 1
ATOM 10158 C C . ALA B 1 434 ? 42.039 -61.190 -46.879 1.00 41.28 451 ALA B C 1
ATOM 10159 O O . ALA B 1 434 ? 40.900 -61.560 -47.221 1.00 42.91 451 ALA B O 1
ATOM 10161 N N . TYR B 1 435 ? 42.432 -59.919 -46.876 1.00 40.23 452 TYR B N 1
ATOM 10162 C CA . TYR B 1 435 ? 41.518 -58.820 -47.176 1.00 41.70 452 TYR B CA 1
ATOM 10163 C C . TYR B 1 435 ? 41.561 -58.466 -48.675 1.00 39.64 452 TYR B C 1
ATOM 10164 O O . TYR B 1 435 ? 40.828 -59.005 -49.481 1.00 41.57 452 TYR B O 1
ATOM 10173 N N . ASP B 1 436 ? 42.473 -57.599 -49.054 1.00 36.97 453 ASP B N 1
ATOM 10174 C CA . ASP B 1 436 ? 42.445 -57.012 -50.379 1.00 37.56 453 ASP B CA 1
ATOM 10175 C C . ASP B 1 436 ? 42.706 -57.959 -51.558 1.00 37.44 453 ASP B C 1
ATOM 10176 O O . ASP B 1 436 ? 42.024 -57.861 -52.591 1.00 37.73 453 ASP B O 1
ATOM 10181 N N . LYS B 1 437 ? 43.677 -58.875 -51.420 1.00 37.93 454 LYS B N 1
ATOM 10182 C CA . LYS B 1 437 ? 43.939 -59.880 -52.461 1.00 37.19 454 LYS B CA 1
ATOM 10183 C C . LYS B 1 437 ? 42.704 -60.721 -52.695 1.00 36.59 454 LYS B C 1
ATOM 10184 O O . LYS B 1 437 ? 42.210 -60.773 -53.804 1.00 37.95 454 LYS B O 1
ATOM 10190 N N . SER B 1 438 ? 42.193 -61.352 -51.641 1.00 36.25 455 SER B N 1
ATOM 10191 C CA . SER B 1 438 ? 40.994 -62.194 -51.745 1.00 36.63 455 SER B CA 1
ATOM 10192 C C . SER B 1 438 ? 39.835 -61.452 -52.375 1.00 36.89 455 SER B C 1
ATOM 10193 O O . SER B 1 438 ? 39.132 -61.974 -53.264 1.00 33.52 455 SER B O 1
ATOM 10196 N N . GLY B 1 439 ? 39.662 -60.219 -51.917 1.00 37.80 456 GLY B N 1
ATOM 10197 C CA . GLY B 1 439 ? 38.632 -59.355 -52.436 1.00 40.15 456 GLY B CA 1
ATOM 10198 C C . GLY B 1 439 ? 38.854 -59.052 -53.895 1.00 39.41 456 GLY B C 1
ATOM 10199 O O . GLY B 1 439 ? 37.885 -58.869 -54.643 1.00 38.35 456 GLY B O 1
ATOM 10200 N N . SER B 1 440 ? 40.112 -58.976 -54.322 1.00 38.15 457 SER B N 1
ATOM 10201 C CA . SER B 1 440 ? 40.337 -58.713 -55.738 1.00 39.19 457 SER B CA 1
ATOM 10202 C C . SER B 1 440 ? 40.042 -59.936 -56.595 1.00 40.41 457 SER B C 1
ATOM 10203 O O . SER B 1 440 ? 39.501 -59.772 -57.693 1.00 46.86 457 SER B O 1
ATOM 10206 N N . VAL B 1 441 ? 40.367 -61.139 -56.110 1.00 36.53 458 VAL B N 1
ATOM 10207 C CA . VAL B 1 441 ? 40.136 -62.313 -56.920 1.00 40.51 458 VAL B CA 1
ATOM 10208 C C . VAL B 1 441 ? 38.658 -62.655 -56.969 1.00 41.75 458 VAL B C 1
ATOM 10209 O O . VAL B 1 441 ? 38.136 -63.119 -57.987 1.00 41.31 458 VAL B O 1
ATOM 10213 N N . LEU B 1 442 ? 37.973 -62.418 -55.862 1.00 43.96 459 LEU B N 1
ATOM 10214 C CA . LEU B 1 442 ? 36.527 -62.604 -55.840 1.00 43.19 459 LEU B CA 1
ATOM 10215 C C . LEU B 1 442 ? 35.831 -61.648 -56.830 1.00 42.86 459 LEU B C 1
ATOM 10216 O O . LEU B 1 442 ? 34.946 -62.045 -57.577 1.00 39.99 459 LEU B O 1
ATOM 10221 N N . ASN B 1 443 ? 36.276 -60.399 -56.864 1.00 43.61 460 ASN B N 1
ATOM 10222 C CA . ASN B 1 443 ? 35.772 -59.477 -57.852 1.00 42.01 460 ASN B CA 1
ATOM 10223 C C . ASN B 1 443 ? 36.014 -59.998 -59.285 1.00 44.34 460 ASN B C 1
ATOM 10224 O O . ASN B 1 443 ? 35.228 -59.722 -60.202 1.00 46.30 460 ASN B O 1
ATOM 10229 N N . MET B 1 444 ? 37.136 -60.686 -59.470 1.00 42.69 461 MET B N 1
ATOM 10230 C CA . MET B 1 444 ? 37.485 -61.254 -60.757 1.00 44.52 461 MET B CA 1
ATOM 10231 C C . MET B 1 444 ? 36.506 -62.370 -61.112 1.00 43.85 461 MET B C 1
ATOM 10232 O O . MET B 1 444 ? 35.945 -62.394 -62.202 1.00 46.85 461 MET B O 1
ATOM 10237 N N . MET B 1 445 ? 36.288 -63.267 -60.176 1.00 42.50 462 MET B N 1
ATOM 10238 C CA . MET B 1 445 ? 35.315 -64.312 -60.355 1.00 46.76 462 MET B CA 1
ATOM 10239 C C . MET B 1 445 ? 33.891 -63.818 -60.619 1.00 46.80 462 MET B C 1
ATOM 10240 O O . MET B 1 445 ? 33.150 -64.371 -61.430 1.00 42.77 462 MET B O 1
ATOM 10245 N N . ARG B 1 446 ? 33.509 -62.786 -59.897 1.00 47.84 463 ARG B N 1
ATOM 10246 C CA . ARG B 1 446 ? 32.176 -62.228 -60.003 1.00 50.28 463 ARG B CA 1
ATOM 10247 C C . ARG B 1 446 ? 31.907 -61.806 -61.452 1.00 49.57 463 ARG B C 1
ATOM 10248 O O . ARG B 1 446 ? 30.885 -62.192 -62.036 1.00 45.34 463 ARG B O 1
ATOM 10256 N N . HIS B 1 447 ? 32.844 -61.065 -62.036 1.00 47.06 464 HIS B N 1
ATOM 10257 C CA . HIS B 1 447 ? 32.727 -60.650 -63.434 1.00 50.16 464 HIS B CA 1
ATOM 10258 C C . HIS B 1 447 ? 32.765 -61.807 -64.442 1.00 50.65 464 HIS B C 1
ATOM 10259 O O . HIS B 1 447 ? 32.061 -61.791 -65.440 1.00 50.87 464 HIS B O 1
ATOM 10266 N N . VAL B 1 448 ? 33.583 -62.802 -64.170 1.00 49.88 465 VAL B N 1
ATOM 10267 C CA . VAL B 1 448 ? 33.634 -63.986 -65.017 1.00 52.39 465 VAL B CA 1
ATOM 10268 C C . VAL B 1 448 ? 32.326 -64.807 -64.987 1.00 52.11 465 VAL B C 1
ATOM 10269 O O . VAL B 1 448 ? 31.935 -65.376 -65.989 1.00 55.27 465 VAL B O 1
ATOM 10273 N N . LEU B 1 449 ? 31.654 -64.879 -63.849 1.00 53.01 466 LEU B N 1
ATOM 10274 C CA . LEU B 1 449 ? 30.453 -65.702 -63.732 1.00 51.66 466 LEU B CA 1
ATOM 10275 C C . LEU B 1 449 ? 29.188 -64.961 -64.142 1.00 51.14 466 LEU B C 1
ATOM 10276 O O . LEU B 1 449 ? 28.229 -65.575 -64.603 1.00 52.41 466 LEU B O 1
ATOM 10281 N N . GLY B 1 450 ? 29.201 -63.643 -64.018 1.00 50.28 467 GLY B N 1
ATOM 10282 C CA . GLY B 1 450 ? 28.015 -62.844 -64.274 1.00 51.52 467 GLY B CA 1
ATOM 10283 C C . GLY B 1 450 ? 27.201 -62.655 -63.009 1.00 53.08 467 GLY B C 1
ATOM 10284 O O . GLY B 1 450 ? 27.177 -63.545 -62.149 1.00 50.29 467 GLY B O 1
ATOM 10285 N N . ASP B 1 451 ? 26.518 -61.504 -62.924 1.00 57.18 468 ASP B N 1
ATOM 10286 C CA . ASP B 1 451 ? 25.786 -61.106 -61.707 1.00 62.85 468 ASP B CA 1
ATOM 10287 C C . ASP B 1 451 ? 24.854 -62.195 -61.206 1.00 58.33 468 ASP B C 1
ATOM 10288 O O . ASP B 1 451 ? 24.989 -62.652 -60.082 1.00 57.57 468 ASP B O 1
ATOM 10293 N N . ASP B 1 452 ? 23.925 -62.602 -62.063 1.00 56.34 469 ASP B N 1
ATOM 10294 C CA . ASP B 1 452 ? 22.895 -63.536 -61.677 1.00 57.51 469 ASP B CA 1
ATOM 10295 C C . ASP B 1 452 ? 23.458 -64.876 -61.287 1.00 53.67 469 ASP B C 1
ATOM 10296 O O . ASP B 1 452 ? 23.003 -65.465 -60.314 1.00 50.16 469 ASP B O 1
ATOM 10301 N N . ASN B 1 453 ? 24.446 -65.372 -62.015 1.00 51.86 470 ASN B N 1
ATOM 10302 C CA . ASN B 1 453 ? 25.067 -66.641 -61.623 1.00 51.77 470 ASN B CA 1
ATOM 10303 C C . ASN B 1 453 ? 25.826 -66.528 -60.306 1.00 48.23 470 ASN B C 1
ATOM 10304 O O . ASN B 1 453 ? 25.793 -67.434 -59.465 1.00 45.06 470 ASN B O 1
ATOM 10309 N N . TRP B 1 454 ? 26.521 -65.413 -60.170 1.00 46.30 471 TRP B N 1
ATOM 10310 C CA . TRP B 1 454 ? 27.261 -65.085 -58.966 1.00 47.30 471 TRP B CA 1
ATOM 10311 C C . TRP B 1 454 ? 26.337 -65.096 -57.761 1.00 48.02 471 TRP B C 1
ATOM 10312 O O . TRP B 1 454 ? 26.616 -65.793 -56.766 1.00 46.51 471 TRP B O 1
ATOM 10323 N N . LYS B 1 455 ? 25.232 -64.347 -57.872 1.00 46.55 472 LYS B N 1
ATOM 10324 C CA . LYS B 1 455 ? 24.249 -64.273 -56.817 1.00 48.27 472 LYS B CA 1
ATOM 10325 C C . LYS B 1 455 ? 23.741 -65.665 -56.465 1.00 47.58 472 LYS B C 1
ATOM 10326 O O . LYS B 1 455 ? 23.715 -66.048 -55.283 1.00 48.83 472 LYS B O 1
ATOM 10332 N N . ALA B 1 456 ? 23.316 -66.401 -57.485 1.00 45.24 473 ALA B N 1
ATOM 10333 C CA . ALA B 1 456 ? 22.798 -67.742 -57.305 1.00 45.76 473 ALA B CA 1
ATOM 10334 C C . ALA B 1 456 ? 23.831 -68.644 -56.631 1.00 48.80 473 ALA B C 1
ATOM 10335 O O . ALA B 1 456 ? 23.521 -69.344 -55.652 1.00 46.31 473 ALA B O 1
ATOM 10337 N N . GLY B 1 457 ? 25.063 -68.606 -57.141 1.00 47.54 474 GLY B N 1
ATOM 10338 C CA . GLY B 1 457 ? 26.166 -69.322 -56.515 1.00 49.13 474 GLY B CA 1
ATOM 10339 C C . GLY B 1 457 ? 26.305 -69.039 -55.015 1.00 49.33 474 GLY B C 1
ATOM 10340 O O . GLY B 1 457 ? 26.335 -69.979 -54.184 1.00 49.17 474 GLY B O 1
ATOM 10341 N N . LEU B 1 458 ? 26.391 -67.760 -54.667 1.00 46.40 475 LEU B N 1
ATOM 10342 C CA . LEU B 1 458 ? 26.538 -67.389 -53.271 1.00 50.43 475 LEU B CA 1
ATOM 10343 C C . LEU B 1 458 ? 25.360 -67.883 -52.419 1.00 52.38 475 LEU B C 1
ATOM 10344 O O . LEU B 1 458 ? 25.557 -68.354 -51.284 1.00 49.50 475 LEU B O 1
ATOM 10349 N N . LYS B 1 459 ? 24.146 -67.791 -52.967 1.00 50.80 476 LYS B N 1
ATOM 10350 C CA . LYS B 1 459 ? 22.970 -68.265 -52.245 1.00 51.58 476 LYS B CA 1
ATOM 10351 C C . LYS B 1 459 ? 23.028 -69.758 -51.999 1.00 49.59 476 LYS B C 1
ATOM 10352 O O . LYS B 1 459 ? 22.653 -70.241 -50.935 1.00 52.09 476 LYS B O 1
ATOM 10358 N N . ALA B 1 460 ? 23.511 -70.483 -52.992 1.00 49.19 477 ALA B N 1
ATOM 10359 C CA . ALA B 1 460 ? 23.740 -71.902 -52.852 1.00 48.71 477 ALA B CA 1
ATOM 10360 C C . ALA B 1 460 ? 24.749 -72.181 -51.752 1.00 49.62 477 ALA B C 1
ATOM 10361 O O . ALA B 1 460 ? 24.493 -73.019 -50.868 1.00 54.61 477 ALA B O 1
ATOM 10363 N N . TYR B 1 461 ? 25.883 -71.480 -51.793 1.00 46.65 478 TYR B N 1
ATOM 10364 C CA . TYR B 1 461 ? 26.917 -71.592 -50.738 1.00 46.65 478 TYR B CA 1
ATOM 10365 C C . TYR B 1 461 ? 26.364 -71.332 -49.347 1.00 46.99 478 TYR B C 1
ATOM 10366 O O . TYR B 1 461 ? 26.489 -72.176 -48.436 1.00 45.44 478 TYR B O 1
ATOM 10375 N N . LEU B 1 462 ? 25.756 -70.160 -49.190 1.00 50.14 479 LEU B N 1
ATOM 10376 C CA . LEU B 1 462 ? 25.264 -69.706 -47.885 1.00 51.01 479 LEU B CA 1
ATOM 10377 C C . LEU B 1 462 ? 24.201 -70.676 -47.388 1.00 51.80 479 LEU B C 1
ATOM 10378 O O . LEU B 1 462 ? 24.173 -71.022 -46.208 1.00 49.53 479 LEU B O 1
ATOM 10383 N N . THR B 1 463 ? 23.347 -71.127 -48.301 1.00 49.31 480 THR B N 1
ATOM 10384 C CA . THR B 1 463 ? 22.251 -71.998 -47.924 1.00 51.69 480 THR B CA 1
ATOM 10385 C C . THR B 1 463 ? 22.807 -73.339 -47.476 1.00 52.58 480 THR B C 1
ATOM 10386 O O . THR B 1 463 ? 22.388 -73.878 -46.462 1.00 50.96 480 THR B O 1
ATOM 10390 N N . ASP B 1 464 ? 23.754 -73.865 -48.247 1.00 56.23 481 ASP B N 1
ATOM 10391 C CA . ASP B 1 464 ? 24.423 -75.126 -47.949 1.00 56.63 481 ASP B CA 1
ATOM 10392 C C . ASP B 1 464 ? 25.085 -75.102 -46.576 1.00 54.19 481 ASP B C 1
ATOM 10393 O O . ASP B 1 464 ? 24.872 -75.998 -45.789 1.00 52.72 481 ASP B O 1
ATOM 10398 N N . ARG B 1 465 ? 25.885 -74.072 -46.293 1.00 51.46 482 ARG B N 1
ATOM 10399 C CA . ARG B 1 465 ? 26.760 -74.096 -45.122 1.00 53.21 482 ARG B CA 1
ATOM 10400 C C . ARG B 1 465 ? 26.221 -73.293 -43.957 1.00 52.61 482 ARG B C 1
ATOM 10401 O O . ARG B 1 465 ? 26.852 -73.209 -42.898 1.00 52.72 482 ARG B O 1
ATOM 10409 N N . ALA B 1 466 ? 25.032 -72.734 -44.151 1.00 50.11 483 ALA B N 1
ATOM 10410 C CA . ALA B 1 466 ? 24.304 -72.049 -43.104 1.00 47.82 483 ALA B CA 1
ATOM 10411 C C . ALA B 1 466 ? 24.464 -72.698 -41.718 1.00 50.30 483 ALA B C 1
ATOM 10412 O O . ALA B 1 466 ? 24.361 -73.933 -41.556 1.00 50.18 483 ALA B O 1
ATOM 10414 N N . LEU B 1 467 ? 24.726 -71.838 -40.733 1.00 48.58 484 LEU B N 1
ATOM 10415 C CA . LEU B 1 467 ? 24.914 -72.230 -39.343 1.00 45.78 484 LEU B CA 1
ATOM 10416 C C . LEU B 1 467 ? 26.013 -73.242 -39.174 1.00 43.65 484 LEU B C 1
ATOM 10417 O O . LEU B 1 467 ? 26.065 -73.920 -38.176 1.00 46.27 484 LEU B O 1
ATOM 10422 N N . GLN B 1 468 ? 26.913 -73.319 -40.136 1.00 44.09 485 GLN B N 1
ATOM 10423 C CA . GLN B 1 468 ? 28.006 -74.268 -40.066 1.00 49.50 485 GLN B CA 1
ATOM 10424 C C . GLN B 1 468 ? 29.354 -73.646 -40.435 1.00 52.98 485 GLN B C 1
ATOM 10425 O O . GLN B 1 468 ? 29.443 -72.439 -40.660 1.00 52.51 485 GLN B O 1
ATOM 10431 N N . GLY B 1 469 ? 30.396 -74.478 -40.437 1.00 54.26 486 GLY B N 1
ATOM 10432 C CA . GLY B 1 469 ? 31.713 -74.081 -40.889 1.00 52.19 486 GLY B CA 1
ATOM 10433 C C . GLY B 1 469 ? 31.883 -74.226 -42.402 1.00 50.53 486 GLY B C 1
ATOM 10434 O O . GLY B 1 469 ? 31.209 -75.049 -43.046 1.00 49.95 486 GLY B O 1
ATOM 10435 N N . ALA B 1 470 ? 32.812 -73.454 -42.968 1.00 44.83 487 ALA B N 1
ATOM 10436 C CA . ALA B 1 470 ? 33.091 -73.535 -44.393 1.00 43.04 487 ALA B CA 1
ATOM 10437 C C . ALA B 1 470 ? 34.585 -73.728 -44.638 1.00 42.81 487 ALA B C 1
ATOM 10438 O O . ALA B 1 470 ? 35.408 -73.289 -43.850 1.00 44.06 487 ALA B O 1
ATOM 10440 N N . VAL B 1 471 ? 34.912 -74.423 -45.723 1.00 42.83 488 VAL B N 1
ATOM 10441 C CA . VAL B 1 471 ? 36.270 -74.466 -46.278 1.00 41.63 488 VAL B CA 1
ATOM 10442 C C . VAL B 1 471 ? 36.164 -74.078 -47.748 1.00 41.64 488 VAL B C 1
ATOM 10443 O O . VAL B 1 471 ? 35.057 -73.966 -48.289 1.00 41.73 488 VAL B O 1
ATOM 10447 N N . ASP B 1 472 ? 37.305 -73.886 -48.391 1.00 44.08 489 ASP B N 1
ATOM 10448 C CA . ASP B 1 472 ? 37.330 -73.317 -49.756 1.00 45.84 489 ASP B CA 1
ATOM 10449 C C . ASP B 1 472 ? 36.583 -74.159 -50.780 1.00 46.53 489 ASP B C 1
ATOM 10450 O O . ASP B 1 472 ? 35.829 -73.632 -51.576 1.00 42.00 489 ASP B O 1
ATOM 10455 N N . GLU B 1 473 ? 36.708 -75.477 -50.686 1.00 50.45 490 GLU B N 1
ATOM 10456 C CA . GLU B 1 473 ? 35.998 -76.347 -51.612 1.00 50.20 490 GLU B CA 1
ATOM 10457 C C . GLU B 1 473 ? 34.451 -76.158 -51.556 1.00 50.43 490 GLU B C 1
ATOM 10458 O O . GLU B 1 473 ? 33.781 -76.092 -52.611 1.00 47.83 490 GLU B O 1
ATOM 10464 N N . GLN B 1 474 ? 33.883 -76.045 -50.358 1.00 48.54 491 GLN B N 1
ATOM 10465 C CA . GLN B 1 474 ? 32.426 -75.834 -50.239 1.00 48.65 491 GLN B CA 1
ATOM 10466 C C . GLN B 1 474 ? 31.941 -74.577 -50.954 1.00 46.18 491 GLN B C 1
ATOM 10467 O O . GLN B 1 474 ? 30.839 -74.573 -51.520 1.00 44.03 491 GLN B O 1
ATOM 10473 N N . LEU B 1 475 ? 32.768 -73.533 -50.964 1.00 43.41 492 LEU B N 1
ATOM 10474 C CA . LEU B 1 475 ? 32.448 -72.350 -51.762 1.00 43.46 492 LEU B CA 1
ATOM 10475 C C . LEU B 1 475 ? 32.426 -72.651 -53.260 1.00 46.67 492 LEU B C 1
ATOM 10476 O O . LEU B 1 475 ? 31.521 -72.195 -53.955 1.00 49.53 492 LEU B O 1
ATOM 10481 N N . TYR B 1 476 ? 33.410 -73.398 -53.758 1.00 44.82 493 TYR B N 1
ATOM 10482 C CA . TYR B 1 476 ? 33.481 -73.685 -55.204 1.00 44.21 493 TYR B CA 1
ATOM 10483 C C . TYR B 1 476 ? 32.254 -74.507 -55.652 1.00 44.77 493 TYR B C 1
ATOM 10484 O O . TYR B 1 476 ? 31.676 -74.256 -56.713 1.00 42.66 493 TYR B O 1
ATOM 10493 N N . ALA B 1 477 ? 31.875 -75.484 -54.832 1.00 45.18 494 ALA B N 1
ATOM 10494 C CA . ALA B 1 477 ? 30.663 -76.266 -55.054 1.00 46.12 494 ALA B CA 1
ATOM 10495 C C . ALA B 1 477 ? 29.445 -75.359 -55.309 1.00 46.54 494 ALA B C 1
ATOM 10496 O O . ALA B 1 477 ? 28.808 -75.417 -56.369 1.00 48.12 494 ALA B O 1
ATOM 10498 N N . GLY B 1 478 ? 29.163 -74.505 -54.334 1.00 46.71 495 GLY B N 1
ATOM 10499 C CA . GLY B 1 478 ? 28.118 -73.511 -54.440 1.00 49.33 495 GLY B CA 1
ATOM 10500 C C . GLY B 1 478 ? 28.125 -72.737 -55.742 1.00 51.39 495 GLY B C 1
ATOM 10501 O O . GLY B 1 478 ? 27.081 -72.582 -56.387 1.00 57.16 495 GLY B O 1
ATOM 10502 N N . LEU B 1 479 ? 29.285 -72.239 -56.145 1.00 49.15 496 LEU B N 1
ATOM 10503 C CA . LEU B 1 479 ? 29.344 -71.368 -57.317 1.00 50.79 496 LEU B CA 1
ATOM 10504 C C . LEU B 1 479 ? 29.116 -72.154 -58.587 1.00 48.46 496 LEU B C 1
ATOM 10505 O O . LEU B 1 479 ? 28.519 -71.657 -59.527 1.00 48.21 496 LEU B O 1
ATOM 10510 N N . GLN B 1 480 ? 29.620 -73.375 -58.578 1.00 50.76 497 GLN B N 1
ATOM 10511 C CA . GLN B 1 480 ? 29.510 -74.329 -59.679 1.00 51.29 497 GLN B CA 1
ATOM 10512 C C . GLN B 1 480 ? 28.068 -74.687 -59.955 1.00 52.73 497 GLN B C 1
ATOM 10513 O O . GLN B 1 480 ? 27.590 -74.571 -61.085 1.00 53.65 497 GLN B O 1
ATOM 10519 N N . SER B 1 481 ? 27.365 -75.111 -58.903 1.00 52.72 498 SER B N 1
ATOM 10520 C CA . SER B 1 481 ? 25.940 -75.457 -59.011 1.00 54.48 498 SER B CA 1
ATOM 10521 C C . SER B 1 481 ? 25.132 -74.416 -59.783 1.00 52.09 498 SER B C 1
ATOM 10522 O O . SER B 1 481 ? 24.296 -74.785 -60.573 1.00 58.29 498 SER B O 1
ATOM 10525 N N . ALA B 1 482 ? 25.397 -73.129 -59.580 1.00 51.17 499 ALA B N 1
ATOM 10526 C CA . ALA B 1 482 ? 24.620 -72.059 -60.240 1.00 54.83 499 ALA B CA 1
ATOM 10527 C C . ALA B 1 482 ? 24.929 -71.903 -61.708 1.00 58.63 499 ALA B C 1
ATOM 10528 O O . ALA B 1 482 ? 24.262 -71.120 -62.395 1.00 61.90 499 ALA B O 1
ATOM 10530 N N . ILE B 1 483 ? 25.949 -72.614 -62.191 1.00 62.39 500 ILE B N 1
ATOM 10531 C CA . ILE B 1 483 ? 26.296 -72.600 -63.629 1.00 62.63 500 ILE B CA 1
ATOM 10532 C C . ILE B 1 483 ? 26.448 -73.971 -64.265 1.00 61.68 500 ILE B C 1
ATOM 10533 O O . ILE B 1 483 ? 26.789 -74.056 -65.440 1.00 62.50 500 ILE B O 1
ATOM 10538 N N . GLU B 1 484 ? 26.174 -75.032 -63.507 1.00 65.17 501 GLU B N 1
ATOM 10539 C CA . GLU B 1 484 ? 26.203 -76.387 -64.057 1.00 65.78 501 GLU B CA 1
ATOM 10540 C C . GLU B 1 484 ? 25.326 -76.448 -65.309 1.00 63.71 501 GLU B C 1
ATOM 10541 O O . GLU B 1 484 ? 24.193 -75.967 -65.300 1.00 59.93 501 GLU B O 1
ATOM 10547 N N . GLY B 1 485 ? 25.883 -76.992 -66.392 1.00 65.56 502 GLY B N 1
ATOM 10548 C CA . GLY B 1 485 ? 25.191 -77.088 -67.681 1.00 67.52 502 GLY B CA 1
ATOM 10549 C C . GLY B 1 485 ? 24.992 -75.790 -68.465 1.00 67.69 502 GLY B C 1
ATOM 10550 O O . GLY B 1 485 ? 24.628 -75.827 -69.638 1.00 66.11 502 GLY B O 1
ATOM 10551 N N . LYS B 1 486 ? 25.235 -74.635 -67.840 1.00 67.83 503 LYS B N 1
ATOM 10552 C CA . LYS B 1 486 ? 24.949 -73.342 -68.485 1.00 68.94 503 LYS B CA 1
ATOM 10553 C C . LYS B 1 486 ? 26.060 -72.888 -69.458 1.00 67.97 503 LYS B C 1
ATOM 10554 O O . LYS B 1 486 ? 25.974 -71.805 -70.045 1.00 59.81 503 LYS B O 1
ATOM 10560 N N . GLY B 1 487 ? 27.107 -73.706 -69.593 1.00 69.95 504 GLY B N 1
ATOM 10561 C CA . GLY B 1 487 ? 28.208 -73.445 -70.529 1.00 75.43 504 GLY B CA 1
ATOM 10562 C C . GLY B 1 487 ? 28.828 -72.053 -70.461 1.00 77.37 504 GLY B C 1
ATOM 10563 O O . GLY B 1 487 ? 29.113 -71.452 -71.485 1.00 78.79 504 GLY B O 1
ATOM 10564 N N . VAL B 1 488 ? 29.017 -71.540 -69.253 1.00 83.56 505 VAL B N 1
ATOM 10565 C CA . VAL B 1 488 ? 29.622 -70.211 -69.052 1.00 81.49 505 VAL B CA 1
ATOM 10566 C C . VAL B 1 488 ? 31.147 -70.352 -68.925 1.00 71.24 505 VAL B C 1
ATOM 10567 O O . VAL B 1 488 ? 31.914 -69.440 -69.265 1.00 69.39 505 VAL B O 1
ATOM 10571 N N . LEU B 1 489 ? 31.577 -71.516 -68.454 1.00 65.42 506 LEU B N 1
ATOM 10572 C CA . LEU B 1 489 ? 32.978 -71.902 -68.520 1.00 64.07 506 LEU B CA 1
ATOM 10573 C C . LEU B 1 489 ? 33.233 -72.914 -69.643 1.00 68.81 506 LEU B C 1
ATOM 10574 O O . LEU B 1 489 ? 32.390 -73.781 -69.910 1.00 72.70 506 LEU B O 1
ATOM 10579 N N . PRO B 1 490 ? 34.401 -72.816 -70.297 1.00 71.01 507 PRO B N 1
ATOM 10580 C CA . PRO B 1 490 ? 34.878 -73.807 -71.269 1.00 74.50 507 PRO B CA 1
ATOM 10581 C C . PRO B 1 490 ? 34.645 -75.263 -70.881 1.00 76.09 507 PRO B C 1
ATOM 10582 O O . PRO B 1 490 ? 34.443 -75.561 -69.714 1.00 71.50 507 PRO B O 1
ATOM 10586 N N . ASN B 1 491 ? 34.723 -76.164 -71.857 1.00 81.65 508 ASN B N 1
ATOM 10587 C CA . ASN B 1 491 ? 34.328 -77.558 -71.657 1.00 83.95 508 ASN B CA 1
ATOM 10588 C C . ASN B 1 491 ? 34.902 -78.167 -70.388 1.00 72.25 508 ASN B C 1
ATOM 10589 O O . ASN B 1 491 ? 34.165 -78.511 -69.493 1.00 69.68 508 ASN B O 1
ATOM 10594 N N . GLY B 1 492 ? 36.213 -78.293 -70.295 1.00 71.02 509 GLY B N 1
ATOM 10595 C CA . GLY B 1 492 ? 36.792 -79.142 -69.245 1.00 76.09 509 GLY B CA 1
ATOM 10596 C C . GLY B 1 492 ? 36.768 -78.698 -67.780 1.00 74.31 509 GLY B C 1
ATOM 10597 O O . GLY B 1 492 ? 37.303 -79.391 -66.913 1.00 73.70 509 GLY B O 1
ATOM 10598 N N . VAL B 1 493 ? 36.130 -77.573 -67.483 1.00 74.23 510 VAL B N 1
ATOM 10599 C CA . VAL B 1 493 ? 36.604 -76.760 -66.382 1.00 73.84 510 VAL B CA 1
ATOM 10600 C C . VAL B 1 493 ? 35.608 -76.404 -65.284 1.00 69.70 510 VAL B C 1
ATOM 10601 O O . VAL B 1 493 ? 34.577 -75.804 -65.529 1.00 68.59 510 VAL B O 1
ATOM 10605 N N . THR B 1 494 ? 35.981 -76.770 -64.059 1.00 70.11 511 THR B N 1
ATOM 10606 C CA . THR B 1 494 ? 35.236 -76.493 -62.846 1.00 68.28 511 THR B CA 1
ATOM 10607 C C . THR B 1 494 ? 35.492 -75.042 -62.379 1.00 65.19 511 THR B C 1
ATOM 10608 O O . THR B 1 494 ? 36.487 -74.418 -62.771 1.00 57.40 511 THR B O 1
ATOM 10612 N N . VAL B 1 495 ? 34.599 -74.512 -61.538 1.00 58.43 512 VAL B N 1
ATOM 10613 C CA . VAL B 1 495 ? 34.902 -73.317 -60.755 1.00 52.48 512 VAL B CA 1
ATOM 10614 C C . VAL B 1 495 ? 36.116 -73.592 -59.860 1.00 54.31 512 VAL B C 1
ATOM 10615 O O . VAL B 1 495 ? 37.015 -72.757 -59.761 1.00 61.04 512 VAL B O 1
ATOM 10619 N N . ALA B 1 496 ? 36.140 -74.751 -59.200 1.00 51.76 513 ALA B N 1
ATOM 10620 C CA . ALA B 1 496 ? 37.273 -75.158 -58.354 1.00 50.71 513 ALA B CA 1
ATOM 10621 C C . ALA B 1 496 ? 38.627 -75.264 -59.095 1.00 50.15 513 ALA B C 1
ATOM 10622 O O . ALA B 1 496 ? 39.691 -75.019 -58.514 1.00 44.58 513 ALA B O 1
ATOM 10624 N N . GLN B 1 497 ? 38.597 -75.700 -60.346 1.00 51.23 514 GLN B N 1
ATOM 10625 C CA . GLN B 1 497 ? 39.839 -75.901 -61.053 1.00 53.68 514 GLN B CA 1
ATOM 10626 C C . GLN B 1 497 ? 40.509 -74.564 -61.126 1.00 48.05 514 GLN B C 1
ATOM 10627 O O . GLN B 1 497 ? 41.687 -74.453 -60.808 1.00 45.34 514 GLN B O 1
ATOM 10633 N N . ILE B 1 498 ? 39.723 -73.547 -61.471 1.00 45.78 515 ILE B N 1
ATOM 10634 C CA . ILE B 1 498 ? 40.211 -72.177 -61.642 1.00 44.24 515 ILE B CA 1
ATOM 10635 C C . ILE B 1 498 ? 40.695 -71.615 -60.319 1.00 44.96 515 ILE B C 1
ATOM 10636 O O . ILE B 1 498 ? 41.837 -71.178 -60.190 1.00 41.78 515 ILE B O 1
ATOM 10641 N N . MET B 1 499 ? 39.818 -71.636 -59.324 1.00 45.66 516 MET B N 1
ATOM 10642 C CA . MET B 1 499 ? 40.109 -70.936 -58.074 1.00 47.21 516 MET B CA 1
ATOM 10643 C C . MET B 1 499 ? 41.285 -71.521 -57.300 1.00 44.55 516 MET B C 1
ATOM 10644 O O . MET B 1 499 ? 42.049 -70.789 -56.653 1.00 40.89 516 MET B O 1
ATOM 10649 N N . ARG B 1 500 ? 41.491 -72.818 -57.445 1.00 42.23 517 ARG B N 1
ATOM 10650 C CA . ARG B 1 500 ? 42.623 -73.428 -56.798 1.00 42.21 517 ARG B CA 1
ATOM 10651 C C . ARG B 1 500 ? 43.946 -72.883 -57.290 1.00 39.77 517 ARG B C 1
ATOM 10652 O O . ARG B 1 500 ? 44.913 -72.815 -56.513 1.00 37.61 517 ARG B O 1
ATOM 10660 N N . THR B 1 501 ? 43.992 -72.458 -58.544 1.00 38.77 518 THR B N 1
ATOM 10661 C CA . THR B 1 501 ? 45.247 -71.934 -59.058 1.00 39.64 518 THR B CA 1
ATOM 10662 C C . THR B 1 501 ? 45.512 -70.626 -58.341 1.00 41.13 518 THR B C 1
ATOM 10663 O O . THR B 1 501 ? 46.659 -70.272 -58.121 1.00 46.04 518 THR B O 1
ATOM 10667 N N . TRP B 1 502 ? 44.460 -69.900 -57.987 1.00 42.60 519 TRP B N 1
ATOM 10668 C CA . TRP B 1 502 ? 44.627 -68.602 -57.343 1.00 41.65 519 TRP B CA 1
ATOM 10669 C C . TRP B 1 502 ? 44.722 -68.675 -55.817 1.00 40.41 519 TRP B C 1
ATOM 10670 O O . TRP B 1 502 ? 45.335 -67.823 -55.156 1.00 45.51 519 TRP B O 1
ATOM 10681 N N . THR B 1 503 ? 44.148 -69.724 -55.274 1.00 40.09 520 THR B N 1
ATOM 10682 C CA . THR B 1 503 ? 43.948 -69.862 -53.859 1.00 37.76 520 THR B CA 1
ATOM 10683 C C . THR B 1 503 ? 45.124 -70.514 -53.157 1.00 39.05 520 THR B C 1
ATOM 10684 O O . THR B 1 503 ? 45.445 -70.146 -52.024 1.00 41.51 520 THR B O 1
ATOM 10688 N N . ASN B 1 504 ? 45.735 -71.492 -53.804 1.00 37.77 521 ASN B N 1
ATOM 10689 C CA . ASN B 1 504 ? 46.807 -72.248 -53.201 1.00 39.96 521 ASN B CA 1
ATOM 10690 C C . ASN B 1 504 ? 48.209 -71.803 -53.560 1.00 40.22 521 ASN B C 1
ATOM 10691 O O . ASN B 1 504 ? 49.181 -72.485 -53.213 1.00 37.87 521 ASN B O 1
ATOM 10696 N N . GLU B 1 505 ? 48.324 -70.646 -54.220 1.00 41.30 522 GLU B N 1
ATOM 10697 C CA . GLU B 1 505 ? 49.610 -70.150 -54.703 1.00 41.36 522 GLU B CA 1
ATOM 10698 C C . GLU B 1 505 ? 49.827 -68.717 -54.257 1.00 38.49 522 GLU B C 1
ATOM 10699 O O . GLU B 1 505 ? 48.960 -67.882 -54.385 1.00 40.93 522 GLU B O 1
ATOM 10705 N N . ALA B 1 506 ? 51.007 -68.445 -53.721 1.00 38.71 523 ALA B N 1
ATOM 10706 C CA . ALA B 1 506 ? 51.410 -67.120 -53.372 1.00 38.48 523 ALA B CA 1
ATOM 10707 C C . ALA B 1 506 ? 51.556 -66.224 -54.580 1.00 41.89 523 ALA B C 1
ATOM 10708 O O . ALA B 1 506 ? 52.098 -66.613 -55.603 1.00 42.90 523 ALA B O 1
ATOM 10710 N N . GLY B 1 507 ? 51.081 -64.998 -54.429 1.00 40.65 524 GLY B N 1
ATOM 10711 C CA . GLY B 1 507 ? 51.356 -63.985 -55.388 1.00 42.12 524 GLY B CA 1
ATOM 10712 C C . GLY B 1 507 ? 50.382 -64.052 -56.545 1.00 41.75 524 GLY B C 1
ATOM 10713 O O . GLY B 1 507 ? 49.342 -64.720 -56.495 1.00 42.12 524 GLY B O 1
ATOM 10714 N N . TYR B 1 508 ? 50.734 -63.288 -57.568 1.00 41.36 525 TYR B N 1
ATOM 10715 C CA . TYR B 1 508 ? 49.928 -63.104 -58.745 1.00 40.62 525 TYR B CA 1
ATOM 10716 C C . TYR B 1 508 ? 50.830 -63.042 -59.972 1.00 39.83 525 TYR B C 1
ATOM 10717 O O . TYR B 1 508 ? 52.032 -62.817 -59.844 1.00 39.70 525 TYR B O 1
ATOM 10726 N N . PRO B 1 509 ? 50.256 -63.226 -61.153 1.00 40.17 526 PRO B N 1
ATOM 10727 C CA . PRO B 1 509 ? 51.052 -63.177 -62.366 1.00 42.72 526 PRO B CA 1
ATOM 10728 C C . PRO B 1 509 ? 51.103 -61.834 -63.001 1.00 43.19 526 PRO B C 1
ATOM 10729 O O . PRO B 1 509 ? 50.251 -60.998 -62.768 1.00 43.18 526 PRO B O 1
ATOM 10733 N N . VAL B 1 510 ? 52.117 -61.654 -63.824 1.00 46.19 527 VAL B N 1
ATOM 10734 C CA . VAL B 1 510 ? 52.091 -60.641 -64.851 1.00 45.46 527 VAL B CA 1
ATOM 10735 C C . VAL B 1 510 ? 51.851 -61.380 -66.157 1.00 47.15 527 VAL B C 1
ATOM 10736 O O . VAL B 1 510 ? 52.435 -62.449 -66.403 1.00 43.55 527 VAL B O 1
ATOM 10740 N N . LEU B 1 511 ? 50.991 -60.793 -66.991 1.00 48.17 528 LEU B N 1
ATOM 10741 C CA . LEU B 1 511 ? 50.671 -61.333 -68.297 1.00 47.08 528 LEU B CA 1
ATOM 10742 C C . LEU B 1 511 ? 51.424 -60.485 -69.310 1.00 50.67 528 LEU B C 1
ATOM 10743 O O . LEU B 1 511 ? 51.138 -59.297 -69.476 1.00 50.26 528 LEU B O 1
ATOM 10748 N N . ASN B 1 512 ? 52.414 -61.104 -69.949 1.00 51.89 529 ASN B N 1
ATOM 10749 C CA . ASN B 1 512 ? 53.203 -60.442 -70.970 1.00 55.43 529 ASN B CA 1
ATOM 10750 C C . ASN B 1 512 ? 52.472 -60.531 -72.282 1.00 56.37 529 ASN B C 1
ATOM 10751 O O . ASN B 1 512 ? 51.962 -61.588 -72.605 1.00 60.64 529 ASN B O 1
ATOM 10756 N N . VAL B 1 513 ? 52.429 -59.440 -73.042 1.00 56.79 530 VAL B N 1
ATOM 10757 C CA . VAL B 1 513 ? 51.839 -59.468 -74.385 1.00 56.20 530 VAL B CA 1
ATOM 10758 C C . VAL B 1 513 ? 52.828 -58.923 -75.423 1.00 61.13 530 VAL B C 1
ATOM 10759 O O . VAL B 1 513 ? 53.126 -57.723 -75.508 1.00 63.49 530 VAL B O 1
ATOM 10763 N N . ARG B 1 514 ? 53.339 -59.859 -76.201 1.00 67.42 531 ARG B N 1
ATOM 10764 C CA . ARG B 1 514 ? 54.359 -59.606 -77.189 1.00 71.44 531 ARG B CA 1
ATOM 10765 C C . ARG B 1 514 ? 53.682 -59.665 -78.558 1.00 68.33 531 ARG B C 1
ATOM 10766 O O . ARG B 1 514 ? 53.014 -60.645 -78.915 1.00 61.47 531 ARG B O 1
ATOM 10774 N N . ARG B 1 515 ? 53.827 -58.581 -79.299 1.00 67.95 532 ARG B N 1
ATOM 10775 C CA . ARG B 1 515 ? 53.109 -58.402 -80.536 1.00 69.61 532 ARG B CA 1
ATOM 10776 C C . ARG B 1 515 ? 53.944 -58.718 -81.768 1.00 69.84 532 ARG B C 1
ATOM 10777 O O . ARG B 1 515 ? 55.116 -58.371 -81.839 1.00 69.01 532 ARG B O 1
ATOM 10785 N N . SER B 1 516 ? 53.289 -59.318 -82.755 1.00 69.66 533 SER B N 1
ATOM 10786 C CA . SER B 1 516 ? 53.859 -59.552 -84.087 1.00 75.49 533 SER B CA 1
ATOM 10787 C C . SER B 1 516 ? 53.135 -58.639 -85.112 1.00 76.25 533 SER B C 1
ATOM 10788 O O . SER B 1 516 ? 52.217 -59.069 -85.814 1.00 73.78 533 SER B O 1
ATOM 10791 N N . TYR B 1 517 ? 53.571 -57.380 -85.188 1.00 80.77 534 TYR B N 1
ATOM 10792 C CA . TYR B 1 517 ? 52.713 -56.282 -85.702 1.00 85.46 534 TYR B CA 1
ATOM 10793 C C . TYR B 1 517 ? 52.081 -56.467 -87.093 1.00 89.92 534 TYR B C 1
ATOM 10794 O O . TYR B 1 517 ? 50.948 -56.022 -87.334 1.00 91.20 534 TYR B O 1
ATOM 10803 N N . ASP B 1 518 ? 52.802 -57.146 -87.976 1.00 92.97 535 ASP B N 1
ATOM 10804 C CA . ASP B 1 518 ? 52.385 -57.326 -89.364 1.00 102.58 535 ASP B CA 1
ATOM 10805 C C . ASP B 1 518 ? 51.344 -58.437 -89.614 1.00 106.19 535 ASP B C 1
ATOM 10806 O O . ASP B 1 518 ? 50.406 -58.257 -90.396 1.00 105.66 535 ASP B O 1
ATOM 10811 N N . THR B 1 519 ? 51.555 -59.597 -88.999 1.00 107.33 536 THR B N 1
ATOM 10812 C CA . THR B 1 519 ? 50.781 -60.798 -89.303 1.00 105.42 536 THR B CA 1
ATOM 10813 C C . THR B 1 519 ? 49.249 -60.728 -89.051 1.00 103.38 536 THR B C 1
ATOM 10814 O O . THR B 1 519 ? 48.501 -61.454 -89.704 1.00 108.55 536 THR B O 1
ATOM 10818 N N . GLY B 1 520 ? 48.752 -59.943 -88.104 1.00 94.39 537 GLY B N 1
ATOM 10819 C CA . GLY B 1 520 ? 49.452 -59.502 -86.939 1.00 89.85 537 GLY B CA 1
ATOM 10820 C C . GLY B 1 520 ? 48.895 -60.413 -85.860 1.00 88.77 537 GLY B C 1
ATOM 10821 O O . GLY B 1 520 ? 47.688 -60.592 -85.751 1.00 93.44 537 GLY B O 1
ATOM 10822 N N . ASP B 1 521 ? 49.776 -60.979 -85.058 1.00 85.30 538 ASP B N 1
ATOM 10823 C CA . ASP B 1 521 ? 49.403 -61.989 -84.064 1.00 76.95 538 ASP B CA 1
ATOM 10824 C C . ASP B 1 521 ? 49.812 -61.484 -82.728 1.00 69.04 538 ASP B C 1
ATOM 10825 O O . ASP B 1 521 ? 50.516 -60.484 -82.614 1.00 65.71 538 ASP B O 1
ATOM 10830 N N . VAL B 1 522 ? 49.414 -62.200 -81.701 1.00 66.35 539 VAL B N 1
ATOM 10831 C CA . VAL B 1 522 ? 49.846 -61.847 -80.367 1.00 63.87 539 VAL B CA 1
ATOM 10832 C C . VAL B 1 522 ? 50.200 -63.070 -79.565 1.00 58.76 539 VAL B C 1
ATOM 10833 O O . VAL B 1 522 ? 49.507 -64.083 -79.631 1.00 56.80 539 VAL B O 1
ATOM 10837 N N . ILE B 1 523 ? 51.320 -62.977 -78.857 1.00 56.85 540 ILE B N 1
ATOM 10838 C CA . ILE B 1 523 ? 51.690 -64.006 -77.920 1.00 56.84 540 ILE B CA 1
ATOM 10839 C C . ILE B 1 523 ? 51.602 -63.441 -76.543 1.00 54.86 540 ILE B C 1
ATOM 10840 O O . ILE B 1 523 ? 52.071 -62.341 -76.278 1.00 52.18 540 ILE B O 1
ATOM 10845 N N . ILE B 1 524 ? 51.031 -64.261 -75.672 1.00 55.37 541 ILE B N 1
ATOM 10846 C CA . ILE B 1 524 ? 50.864 -63.951 -74.283 1.00 50.69 541 ILE B CA 1
ATOM 10847 C C . ILE B 1 524 ? 51.465 -65.070 -73.481 1.00 51.40 541 ILE B C 1
ATOM 10848 O O . ILE B 1 524 ? 51.525 -66.214 -73.926 1.00 51.72 541 ILE B O 1
ATOM 10853 N N . SER B 1 525 ? 51.902 -64.722 -72.281 1.00 51.45 542 SER B N 1
ATOM 10854 C CA . SER B 1 525 ? 52.566 -65.657 -71.399 1.00 49.55 542 SER B CA 1
ATOM 10855 C C . SER B 1 525 ? 52.491 -65.138 -70.003 1.00 49.56 542 SER B C 1
ATOM 10856 O O . SER B 1 525 ? 52.408 -63.919 -69.798 1.00 52.44 542 SER B O 1
ATOM 10859 N N . GLN B 1 526 ? 52.594 -66.048 -69.047 1.00 48.34 543 GLN B N 1
ATOM 10860 C CA . GLN B 1 526 ? 52.471 -65.689 -67.660 1.00 45.75 543 GLN B CA 1
ATOM 10861 C C . GLN B 1 526 ? 53.664 -66.161 -66.848 1.00 46.56 543 GLN B C 1
ATOM 10862 O O . GLN B 1 526 ? 54.166 -67.274 -67.019 1.00 47.20 543 GLN B O 1
ATOM 10868 N 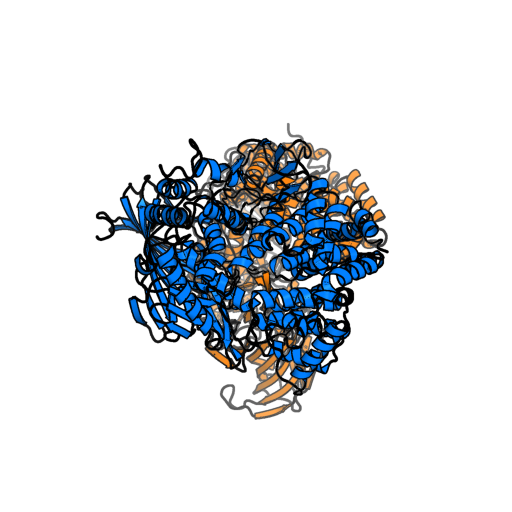N . GLU B 1 527 ? 54.114 -65.280 -65.968 1.00 47.38 544 GLU B N 1
ATOM 10869 C CA . GLU B 1 527 ? 55.065 -65.600 -64.937 1.00 47.41 544 GLU B CA 1
ATOM 10870 C C . GLU B 1 527 ? 54.645 -64.848 -63.687 1.00 43.67 544 GLU B C 1
ATOM 10871 O O . GLU B 1 527 ? 53.929 -63.841 -63.745 1.00 43.91 544 GLU B O 1
ATOM 10877 N N . ARG B 1 528 ? 55.052 -65.365 -62.536 1.00 40.43 545 ARG B N 1
ATOM 10878 C CA . ARG B 1 528 ? 54.811 -64.706 -61.281 1.00 38.48 545 ARG B CA 1
ATOM 10879 C C . ARG B 1 528 ? 55.457 -63.316 -61.241 1.00 41.20 545 ARG B C 1
ATOM 10880 O O . ARG B 1 528 ? 56.600 -63.156 -61.659 1.00 40.08 545 ARG B O 1
ATOM 10888 N N . PHE B 1 529 ? 54.724 -62.332 -60.720 1.00 41.62 546 PHE B N 1
ATOM 10889 C CA . PHE B 1 529 ? 55.251 -61.000 -60.593 1.00 44.07 546 PHE B CA 1
ATOM 10890 C C . PHE B 1 529 ? 55.833 -60.743 -59.209 1.00 43.92 546 PHE B C 1
ATOM 10891 O O . PHE B 1 529 ? 55.148 -60.957 -58.208 1.00 44.99 546 PHE B O 1
ATOM 10899 N N . TYR B 1 530 ? 57.075 -60.259 -59.171 1.00 42.86 547 TYR B N 1
ATOM 10900 C CA . TYR B 1 530 ? 57.712 -59.786 -57.954 1.00 42.67 547 TYR B CA 1
ATOM 10901 C C . TYR B 1 530 ? 58.098 -58.330 -58.126 1.00 46.09 547 TYR B C 1
ATOM 10902 O O . TYR B 1 530 ? 58.378 -57.870 -59.253 1.00 50.25 547 TYR B O 1
ATOM 10911 N N . ASN B 1 531 ? 58.134 -57.589 -57.020 1.00 46.68 548 ASN B N 1
ATOM 10912 C CA . ASN B 1 531 ? 58.398 -56.146 -57.067 1.00 49.43 548 ASN B CA 1
ATOM 10913 C C . ASN B 1 531 ? 59.892 -55.855 -57.318 1.00 55.02 548 ASN B C 1
ATOM 10914 O O . ASN B 1 531 ? 60.275 -54.735 -57.662 1.00 57.71 548 ASN B O 1
ATOM 10919 N N . ASP B 1 532 ? 60.676 -56.927 -57.262 1.00 55.65 549 ASP B N 1
ATOM 10920 C CA . ASP B 1 532 ? 61.994 -56.975 -56.665 1.00 54.60 549 ASP B CA 1
ATOM 10921 C C . ASP B 1 532 ? 62.994 -57.750 -57.524 1.00 56.75 549 ASP B C 1
ATOM 10922 O O . ASP B 1 532 ? 64.198 -57.692 -57.301 1.00 58.44 549 ASP B O 1
ATOM 10927 N N . ARG B 1 533 ? 62.477 -58.528 -58.481 1.00 54.48 550 ARG B N 1
ATOM 10928 C CA . ARG B 1 533 ? 63.176 -59.640 -59.066 1.00 53.19 550 ARG B CA 1
ATOM 10929 C C . ARG B 1 533 ? 62.309 -60.347 -60.107 1.00 53.21 550 ARG B C 1
ATOM 10930 O O . ARG B 1 533 ? 61.081 -60.247 -60.092 1.00 53.46 550 ARG B O 1
ATOM 10938 N N . LYS B 1 534 ? 62.952 -61.126 -60.964 1.00 52.21 551 LYS B N 1
ATOM 10939 C CA . LYS B 1 534 ? 62.268 -61.919 -61.950 1.00 52.16 551 LYS B CA 1
ATOM 10940 C C . LYS B 1 534 ? 62.805 -63.341 -61.799 1.00 52.36 551 LYS B C 1
ATOM 10941 O O . LYS B 1 534 ? 63.988 -63.596 -62.018 1.00 54.91 551 LYS B O 1
ATOM 10947 N N . VAL B 1 535 ? 61.942 -64.261 -61.389 1.00 49.58 552 VAL B N 1
ATOM 10948 C CA . VAL B 1 535 ? 62.359 -65.604 -61.015 1.00 51.42 552 VAL B CA 1
ATOM 10949 C C . VAL B 1 535 ? 61.342 -66.570 -61.583 1.00 50.90 552 VAL B C 1
ATOM 10950 O O . VAL B 1 535 ? 60.176 -66.467 -61.261 1.00 55.42 552 VAL B O 1
ATOM 10954 N N . PRO B 1 536 ? 61.771 -67.540 -62.381 1.00 54.67 553 PRO B N 1
ATOM 10955 C CA . PRO B 1 536 ? 60.766 -68.407 -63.010 1.00 57.71 553 PRO B CA 1
ATOM 10956 C C . PRO B 1 536 ? 59.939 -69.177 -61.970 1.00 52.96 553 PRO B C 1
ATOM 10957 O O . PRO B 1 536 ? 60.375 -69.348 -60.840 1.00 51.54 553 PRO B O 1
ATOM 10961 N N . ASN B 1 537 ? 58.752 -69.609 -62.352 1.00 47.94 554 ASN B N 1
ATOM 10962 C CA . ASN B 1 537 ? 57.853 -70.243 -61.419 1.00 46.09 554 ASN B CA 1
ATOM 10963 C C . ASN B 1 537 ? 57.133 -71.317 -62.170 1.00 45.11 554 ASN B C 1
ATOM 10964 O O . ASN B 1 537 ? 56.743 -71.117 -63.304 1.00 41.30 554 ASN B O 1
ATOM 10969 N N . THR B 1 538 ? 56.951 -72.462 -61.519 1.00 47.60 555 THR B N 1
ATOM 10970 C CA . THR B 1 538 ? 56.373 -73.646 -62.167 1.00 45.55 555 THR B CA 1
ATOM 10971 C C . THR B 1 538 ? 54.838 -73.638 -62.183 1.00 44.63 555 THR B C 1
ATOM 10972 O O . THR B 1 538 ? 54.270 -74.095 -63.149 1.00 43.28 555 THR B O 1
ATOM 10976 N N . ASN B 1 539 ? 54.190 -73.093 -61.148 1.00 43.80 556 ASN B N 1
ATOM 10977 C CA . ASN B 1 539 ? 52.724 -73.029 -61.074 1.00 46.06 556 ASN B CA 1
ATOM 10978 C C . ASN B 1 539 ? 52.103 -72.235 -62.204 1.00 44.31 556 ASN B C 1
ATOM 10979 O O . ASN B 1 539 ? 52.675 -71.274 -62.686 1.00 46.69 556 ASN B O 1
ATOM 10984 N N . ILE B 1 540 ? 50.912 -72.642 -62.617 1.00 46.23 557 ILE B N 1
ATOM 10985 C CA . ILE B 1 540 ? 50.213 -72.033 -63.759 1.00 46.26 557 ILE B CA 1
ATOM 10986 C C . ILE B 1 540 ? 48.825 -71.532 -63.364 1.00 44.66 557 ILE B C 1
ATOM 10987 O O . ILE B 1 540 ? 47.910 -72.309 -63.124 1.00 42.43 557 ILE B O 1
ATOM 10992 N N . TRP B 1 541 ? 48.656 -70.224 -63.310 1.00 44.46 558 TRP B N 1
ATOM 10993 C CA . TRP B 1 541 ? 47.350 -69.669 -62.988 1.00 44.54 558 TRP B CA 1
ATOM 10994 C C . TRP B 1 541 ? 46.402 -69.873 -64.147 1.00 44.16 558 TRP B C 1
ATOM 10995 O O . TRP B 1 541 ? 46.772 -69.632 -65.310 1.00 46.46 558 TRP B O 1
ATOM 11006 N N . MET B 1 542 ? 45.175 -70.275 -63.859 1.00 44.43 559 MET B N 1
ATOM 11007 C CA . MET B 1 542 ? 44.139 -70.220 -64.887 1.00 49.23 559 MET B CA 1
ATOM 11008 C C . MET B 1 542 ? 43.589 -68.799 -64.968 1.00 44.07 559 MET B C 1
ATOM 11009 O O . MET B 1 542 ? 42.863 -68.354 -64.109 1.00 39.46 559 MET B O 1
ATOM 11014 N N . ILE B 1 543 ? 44.007 -68.073 -65.993 1.00 44.83 560 ILE B N 1
ATOM 11015 C CA . ILE B 1 543 ? 43.831 -66.627 -66.044 1.00 43.82 560 ILE B CA 1
ATOM 11016 C C . ILE B 1 543 ? 42.779 -66.269 -67.048 1.00 44.99 560 ILE B C 1
ATOM 11017 O O . ILE B 1 543 ? 42.903 -66.610 -68.226 1.00 50.52 560 ILE B O 1
ATOM 11022 N N . PRO B 1 544 ? 41.744 -65.535 -66.616 1.00 45.95 561 PRO B N 1
ATOM 11023 C CA . PRO B 1 544 ? 40.769 -64.993 -67.562 1.00 44.99 561 PRO B CA 1
ATOM 11024 C C . PRO B 1 544 ? 41.209 -63.644 -68.137 1.00 46.78 561 PRO B C 1
ATOM 11025 O O . PRO B 1 544 ? 41.611 -62.727 -67.401 1.00 46.39 561 PRO B O 1
ATOM 11029 N N . TYR B 1 545 ? 41.133 -63.521 -69.458 1.00 48.88 562 TYR B N 1
ATOM 11030 C CA . TYR B 1 545 ? 41.536 -62.286 -70.111 1.00 53.19 562 TYR B CA 1
ATOM 11031 C C . TYR B 1 545 ? 40.591 -61.907 -71.224 1.00 53.06 562 TYR B C 1
ATOM 11032 O O . TYR B 1 545 ? 39.766 -62.698 -71.668 1.00 55.38 562 TYR B O 1
ATOM 11041 N N . ASN B 1 546 ? 40.713 -60.660 -71.637 1.00 53.61 563 ASN B N 1
ATOM 11042 C CA . ASN B 1 546 ? 40.022 -60.158 -72.795 1.00 56.59 563 ASN B CA 1
ATOM 11043 C C . ASN B 1 546 ? 40.923 -59.053 -73.325 1.00 55.59 563 ASN B C 1
ATOM 11044 O O . ASN B 1 546 ? 41.993 -58.838 -72.775 1.00 49.28 563 ASN B O 1
ATOM 11049 N N . TYR B 1 547 ? 40.554 -58.374 -74.397 1.00 56.94 564 TYR B N 1
ATOM 11050 C CA . TYR B 1 547 ? 41.398 -57.270 -74.866 1.00 58.18 564 TYR B CA 1
ATOM 11051 C C . TYR B 1 547 ? 40.630 -56.316 -75.759 1.00 56.80 564 TYR B C 1
ATOM 11052 O O . TYR B 1 547 ? 39.525 -56.622 -76.191 1.00 55.80 564 TYR B O 1
ATOM 11061 N N . VAL B 1 548 ? 41.235 -55.164 -76.024 1.00 56.69 565 VAL B N 1
ATOM 11062 C CA . VAL B 1 548 ? 40.553 -54.067 -76.658 1.00 62.38 565 VAL B CA 1
ATOM 11063 C C . VAL B 1 548 ? 41.520 -53.308 -77.542 1.00 66.47 565 VAL B C 1
ATOM 11064 O O . VAL B 1 548 ? 42.638 -53.031 -77.132 1.00 70.97 565 VAL B O 1
ATOM 11068 N N . HIS B 1 549 ? 41.102 -52.969 -78.761 1.00 71.22 566 HIS B N 1
ATOM 11069 C CA . HIS B 1 549 ? 41.992 -52.266 -79.701 1.00 70.46 566 HIS B CA 1
ATOM 11070 C C . HIS B 1 549 ? 41.479 -50.871 -80.099 1.00 72.45 566 HIS B C 1
ATOM 11071 O O . HIS B 1 549 ? 40.287 -50.567 -79.965 1.00 68.83 566 HIS B O 1
ATOM 11078 N N . GLN B 1 550 ? 42.401 -50.040 -80.594 1.00 76.20 567 GLN B N 1
ATOM 11079 C CA . GLN B 1 550 ? 42.209 -48.580 -80.724 1.00 79.46 567 GLN B CA 1
ATOM 11080 C C . GLN B 1 550 ? 40.961 -48.128 -81.513 1.00 82.91 567 GLN B C 1
ATOM 11081 O O . GLN B 1 550 ? 40.319 -47.128 -81.134 1.00 82.25 567 GLN B O 1
ATOM 11087 N N . ALA B 1 551 ? 40.629 -48.848 -82.591 1.00 81.55 568 ALA B N 1
ATOM 11088 C CA . ALA B 1 551 ? 39.446 -48.533 -83.397 1.00 86.01 568 ALA B CA 1
ATOM 11089 C C . ALA B 1 551 ? 38.133 -48.868 -82.687 1.00 88.22 568 ALA B C 1
ATOM 11090 O O . ALA B 1 551 ? 37.188 -48.087 -82.733 1.00 92.71 568 ALA B O 1
ATOM 11092 N N . LYS B 1 552 ? 38.080 -50.048 -82.078 1.00 90.81 569 LYS B N 1
ATOM 11093 C CA . LYS B 1 552 ? 36.937 -50.497 -81.278 1.00 92.50 569 LYS B CA 1
ATOM 11094 C C . LYS B 1 552 ? 37.310 -50.334 -79.820 1.00 94.86 569 LYS B C 1
ATOM 11095 O O . LYS B 1 552 ? 37.881 -51.261 -79.245 1.00 105.04 569 LYS B O 1
ATOM 11101 N N . ALA B 1 553 ? 37.002 -49.188 -79.214 1.00 89.34 570 ALA B N 1
ATOM 11102 C CA . ALA B 1 553 ? 37.482 -48.884 -77.861 1.00 84.24 570 ALA B CA 1
ATOM 11103 C C . ALA B 1 553 ? 36.390 -49.006 -76.786 1.00 82.33 570 ALA B C 1
ATOM 11104 O O . ALA B 1 553 ? 36.156 -48.060 -76.031 1.00 68.60 570 ALA B O 1
ATOM 11106 N N . ASP B 1 554 ? 35.773 -50.191 -76.711 1.00 83.84 571 ASP B N 1
ATOM 11107 C CA . ASP B 1 554 ? 34.725 -50.478 -75.738 1.00 79.68 571 ASP B CA 1
ATOM 11108 C C . ASP B 1 554 ? 35.237 -51.356 -74.584 1.00 76.22 571 ASP B C 1
ATOM 11109 O O . ASP B 1 554 ? 35.537 -52.526 -74.768 1.00 76.03 571 ASP B O 1
ATOM 11114 N N . PHE B 1 555 ? 35.265 -50.800 -73.381 1.00 71.22 572 PHE B N 1
ATOM 11115 C CA . PHE B 1 555 ? 35.762 -51.504 -72.220 1.00 60.94 572 PHE B CA 1
ATOM 11116 C C . PHE B 1 555 ? 34.664 -51.901 -71.243 1.00 61.76 572 PHE B C 1
ATOM 11117 O O . PHE B 1 555 ? 34.971 -52.402 -70.153 1.00 66.10 572 PHE B O 1
ATOM 11125 N N . ASN B 1 556 ? 33.399 -51.785 -71.632 1.00 62.28 573 ASN B N 1
ATOM 11126 C CA . ASN B 1 556 ? 32.293 -51.946 -70.673 1.00 60.17 573 ASN B CA 1
ATOM 11127 C C . ASN B 1 556 ? 31.616 -53.318 -70.618 1.00 62.73 573 ASN B C 1
ATOM 11128 O O . ASN B 1 556 ? 30.812 -53.550 -69.733 1.00 64.25 573 ASN B O 1
ATOM 11133 N N . GLU B 1 557 ? 31.908 -54.235 -71.539 1.00 67.51 574 GLU B N 1
ATOM 11134 C CA . GLU B 1 557 ? 31.226 -55.546 -71.515 1.00 71.78 574 GLU B CA 1
ATOM 11135 C C . GLU B 1 557 ? 32.142 -56.645 -70.961 1.00 68.76 574 GLU B C 1
ATOM 11136 O O . GLU B 1 557 ? 33.366 -56.526 -71.021 1.00 61.35 574 GLU B O 1
ATOM 11142 N N . PHE B 1 558 ? 31.540 -57.711 -70.432 1.00 66.18 575 PHE B N 1
ATOM 11143 C CA . PHE B 1 558 ? 32.304 -58.842 -69.912 1.00 65.46 575 PHE B CA 1
ATOM 11144 C C . PHE B 1 558 ? 31.791 -60.215 -70.387 1.00 68.06 575 PHE B C 1
ATOM 11145 O O . PHE B 1 558 ? 31.980 -61.244 -69.728 1.00 68.79 575 PHE B O 1
ATOM 11153 N N . ASP B 1 559 ? 31.220 -60.210 -71.589 1.00 69.74 576 ASP B N 1
ATOM 11154 C CA . ASP B 1 559 ? 30.805 -61.424 -72.309 1.00 72.69 576 ASP B CA 1
ATOM 11155 C C . ASP B 1 559 ? 31.946 -62.131 -73.086 1.00 70.10 576 ASP B C 1
ATOM 11156 O O . ASP B 1 559 ? 31.800 -63.289 -73.483 1.00 73.03 576 ASP B O 1
ATOM 11161 N N . ASP B 1 560 ? 33.071 -61.446 -73.290 1.00 64.96 577 ASP B N 1
ATOM 11162 C CA . ASP B 1 560 ? 34.163 -61.950 -74.143 1.00 63.46 577 ASP B CA 1
ATOM 11163 C C . ASP B 1 560 ? 35.373 -62.553 -73.397 1.00 62.98 577 ASP B C 1
ATOM 11164 O O . ASP B 1 560 ? 36.518 -62.417 -73.848 1.00 57.56 577 ASP B O 1
ATOM 11169 N N . PHE B 1 561 ? 35.130 -63.234 -72.273 1.00 67.86 578 PHE B N 1
ATOM 11170 C CA . PHE B 1 561 ? 36.252 -63.737 -71.455 1.00 66.61 578 PHE B CA 1
ATOM 11171 C C . PHE B 1 561 ? 36.914 -64.954 -72.075 1.00 66.58 578 PHE B C 1
ATOM 11172 O O . PHE B 1 561 ? 36.258 -65.928 -72.442 1.00 66.62 578 PHE B O 1
ATOM 11180 N N . GLN B 1 562 ? 38.230 -64.872 -72.130 1.00 66.93 579 GLN B N 1
ATOM 11181 C CA . GLN B 1 562 ? 39.059 -65.893 -72.709 1.00 73.54 579 GLN B CA 1
ATOM 11182 C C . GLN B 1 562 ? 39.988 -66.423 -71.629 1.00 65.13 579 GLN B C 1
ATOM 11183 O O . GLN B 1 562 ? 40.239 -65.734 -70.637 1.00 61.42 579 GLN B O 1
ATOM 11189 N N . TRP B 1 563 ? 40.514 -67.629 -71.802 1.00 61.89 580 TRP B N 1
ATOM 11190 C CA . TRP B 1 563 ? 41.371 -68.259 -70.738 1.00 56.02 580 TRP B CA 1
ATOM 11191 C C . TRP B 1 563 ? 42.787 -68.644 -71.152 1.00 52.87 580 TRP B C 1
ATOM 11192 O O . TRP B 1 563 ? 42.976 -69.267 -72.172 1.00 53.37 580 TRP B O 1
ATOM 11203 N N . LEU B 1 564 ? 43.775 -68.265 -70.354 1.00 50.73 581 LEU B N 1
ATOM 11204 C CA . LEU B 1 564 ? 45.117 -68.817 -70.460 1.00 47.67 581 LEU B CA 1
ATOM 11205 C C . LEU B 1 564 ? 45.286 -69.847 -69.359 1.00 48.33 581 LEU B C 1
ATOM 11206 O O . LEU B 1 564 ? 45.278 -69.519 -68.165 1.00 49.93 581 LEU B O 1
ATOM 11211 N N . ALA B 1 565 ? 45.408 -71.104 -69.757 1.00 47.94 582 ALA B N 1
ATOM 11212 C CA . ALA B 1 565 ? 45.509 -72.206 -68.825 1.00 48.50 582 ALA B CA 1
ATOM 11213 C C . ALA B 1 565 ? 46.852 -72.895 -68.926 1.00 45.73 582 ALA B C 1
ATOM 11214 O O . ALA B 1 565 ? 47.058 -73.956 -68.324 1.00 47.63 582 ALA B O 1
ATOM 11216 N N . THR B 1 566 ? 47.752 -72.284 -69.673 1.00 43.60 583 THR B N 1
ATOM 11217 C CA . THR B 1 566 ? 49.113 -72.774 -69.835 1.00 45.76 583 THR B CA 1
ATOM 11218 C C . THR B 1 566 ? 50.104 -71.612 -69.654 1.00 44.81 583 THR B C 1
ATOM 11219 O O . THR B 1 566 ? 49.710 -70.469 -69.464 1.00 46.00 583 THR B O 1
ATOM 11223 N N . LYS B 1 567 ? 51.393 -71.907 -69.727 1.00 44.81 584 LYS B N 1
ATOM 11224 C CA . LYS B 1 567 ? 52.390 -70.866 -69.562 1.00 43.37 584 LYS B CA 1
ATOM 11225 C C . LYS B 1 567 ? 52.276 -69.763 -70.596 1.00 44.06 584 LYS B C 1
ATOM 11226 O O . LYS B 1 567 ? 52.514 -68.594 -70.282 1.00 46.95 584 LYS B O 1
ATOM 11232 N N . ALA B 1 568 ? 51.950 -70.127 -71.833 1.00 43.69 585 ALA B N 1
ATOM 11233 C CA . ALA B 1 568 ? 51.883 -69.150 -72.925 1.00 42.93 585 ALA B CA 1
ATOM 11234 C C . ALA B 1 568 ? 50.933 -69.587 -74.041 1.00 44.76 585 ALA B C 1
ATOM 11235 O O . ALA B 1 568 ? 50.475 -70.734 -74.060 1.00 44.40 585 ALA B O 1
ATOM 11237 N N . ALA B 1 569 ? 50.628 -68.659 -74.950 1.00 44.90 586 ALA B N 1
ATOM 11238 C CA . ALA B 1 569 ? 49.689 -68.930 -76.036 1.00 48.63 586 ALA B CA 1
ATOM 11239 C C . ALA B 1 569 ? 49.813 -67.939 -77.193 1.00 52.77 586 ALA B C 1
ATOM 11240 O O . ALA B 1 569 ? 50.243 -66.798 -77.020 1.00 51.56 586 ALA B O 1
ATOM 11242 N N . ARG B 1 570 ? 49.513 -68.416 -78.397 1.00 58.86 587 ARG B N 1
ATOM 11243 C CA . ARG B 1 570 ? 49.481 -67.548 -79.584 1.00 63.42 587 ARG B CA 1
ATOM 11244 C C . ARG B 1 570 ? 48.046 -67.132 -79.831 1.00 60.90 587 ARG B C 1
ATOM 11245 O O . ARG B 1 570 ? 47.153 -67.964 -79.925 1.00 59.74 587 ARG B O 1
ATOM 11253 N N . ILE B 1 571 ? 47.825 -65.834 -79.912 1.00 63.58 588 ILE B N 1
ATOM 11254 C CA . ILE B 1 571 ? 46.501 -65.314 -80.189 1.00 68.12 588 ILE B CA 1
ATOM 11255 C C . ILE B 1 571 ? 46.529 -64.793 -81.597 1.00 66.63 588 ILE B C 1
ATOM 11256 O O . ILE B 1 571 ? 47.309 -63.883 -81.912 1.00 67.78 588 ILE B O 1
ATOM 11261 N N . GLU B 1 572 ? 45.693 -65.384 -82.441 1.00 66.42 589 GLU B N 1
ATOM 11262 C CA . GLU B 1 572 ? 45.612 -64.933 -83.824 1.00 74.22 589 GLU B CA 1
ATOM 11263 C C . GLU B 1 572 ? 44.618 -63.799 -83.901 1.00 73.39 589 GLU B C 1
ATOM 11264 O O . GLU B 1 572 ? 43.593 -63.832 -83.228 1.00 69.88 589 GLU B O 1
ATOM 11270 N N . THR B 1 573 ? 44.927 -62.787 -84.704 1.00 77.07 590 THR B N 1
ATOM 11271 C CA . THR B 1 573 ? 44.130 -61.584 -84.672 1.00 82.84 590 THR B CA 1
ATOM 11272 C C . THR B 1 573 ? 44.203 -60.674 -85.901 1.00 86.10 590 THR B C 1
ATOM 11273 O O . THR B 1 573 ? 44.955 -60.893 -86.850 1.00 93.26 590 THR B O 1
ATOM 11277 N N . THR B 1 574 ? 43.426 -59.604 -85.798 1.00 89.64 591 THR B N 1
ATOM 11278 C CA . THR B 1 574 ? 42.900 -58.823 -86.913 1.00 86.26 591 THR B CA 1
ATOM 11279 C C . THR B 1 574 ? 43.430 -57.366 -86.912 1.00 81.77 591 THR B C 1
ATOM 11280 O O . THR B 1 574 ? 43.149 -56.579 -87.809 1.00 81.43 591 THR B O 1
ATOM 11284 N N . VAL B 1 575 ? 44.225 -57.033 -85.904 1.00 77.20 592 VAL B N 1
ATOM 11285 C CA . VAL B 1 575 ? 44.444 -55.657 -85.530 1.00 73.03 592 VAL B CA 1
ATOM 11286 C C . VAL B 1 575 ? 45.649 -55.087 -86.259 1.00 70.31 592 VAL B C 1
ATOM 11287 O O . VAL B 1 575 ? 46.701 -55.720 -86.316 1.00 64.51 592 VAL B O 1
ATOM 11291 N N . PRO B 1 576 ? 45.492 -53.879 -86.821 1.00 70.94 593 PRO B N 1
ATOM 11292 C CA . PRO B 1 576 ? 46.579 -53.192 -87.517 1.00 70.07 593 PRO B CA 1
ATOM 11293 C C . PRO B 1 576 ? 47.745 -52.832 -86.611 1.00 68.56 593 PRO B C 1
ATOM 11294 O O . PRO B 1 576 ? 47.528 -52.487 -85.440 1.00 67.09 593 PRO B O 1
ATOM 11298 N N . ALA B 1 577 ? 48.954 -52.879 -87.177 1.00 68.62 594 ALA B N 1
ATOM 11299 C CA . ALA B 1 577 ? 50.201 -52.460 -86.510 1.00 69.93 594 ALA B CA 1
ATOM 11300 C C . ALA B 1 577 ? 50.208 -51.001 -86.028 1.00 70.51 594 ALA B C 1
ATOM 11301 O O . ALA B 1 577 ? 51.069 -50.611 -85.235 1.00 70.48 594 ALA B O 1
ATOM 11303 N N . ASN B 1 578 ? 49.259 -50.213 -86.529 1.00 73.10 595 ASN B N 1
ATOM 11304 C CA . ASN B 1 578 ? 49.078 -48.814 -86.126 1.00 76.12 595 ASN B CA 1
ATOM 11305 C C . ASN B 1 578 ? 48.148 -48.656 -84.908 1.00 73.57 595 ASN B C 1
ATOM 11306 O O . ASN B 1 578 ? 48.257 -47.692 -84.174 1.00 73.60 595 ASN B O 1
ATOM 11311 N N . GLU B 1 579 ? 47.233 -49.597 -84.722 1.00 74.08 596 GLU B N 1
ATOM 11312 C CA . GLU B 1 579 ? 46.333 -49.583 -83.581 1.00 72.83 596 GLU B CA 1
ATOM 11313 C C . GLU B 1 579 ? 46.987 -50.183 -82.326 1.00 69.43 596 GLU B C 1
ATOM 11314 O O . GLU B 1 579 ? 47.649 -51.214 -82.396 1.00 68.69 596 GLU B O 1
ATOM 11320 N N . TRP B 1 580 ? 46.778 -49.545 -81.179 1.00 69.92 597 TRP B N 1
ATOM 11321 C CA . TRP B 1 580 ? 47.132 -50.148 -79.883 1.00 70.93 597 TRP B CA 1
ATOM 11322 C C . TRP B 1 580 ? 46.183 -51.270 -79.459 1.00 68.97 597 TRP B C 1
ATOM 11323 O O . TRP B 1 580 ? 45.032 -51.343 -79.894 1.00 69.23 597 TRP B O 1
ATOM 11334 N N . ILE B 1 581 ? 46.689 -52.138 -78.593 1.00 69.14 598 ILE B N 1
ATOM 11335 C CA . ILE B 1 581 ? 45.853 -53.116 -77.879 1.00 69.14 598 ILE B CA 1
ATOM 11336 C C . ILE B 1 581 ? 46.096 -52.983 -76.381 1.00 64.43 598 ILE B C 1
ATOM 11337 O O . ILE B 1 581 ? 47.195 -52.639 -75.950 1.00 66.61 598 ILE B O 1
ATOM 11342 N N . VAL B 1 582 ? 45.065 -53.251 -75.599 1.00 63.76 599 VAL B N 1
ATOM 11343 C CA . VAL B 1 582 ? 45.150 -53.227 -74.143 1.00 61.43 599 VAL B CA 1
ATOM 11344 C C . VAL B 1 582 ? 44.380 -54.416 -73.625 1.00 57.09 599 VAL B C 1
ATOM 11345 O O . VAL B 1 582 ? 43.253 -54.661 -74.035 1.00 55.28 599 VAL B O 1
ATOM 11349 N N . PHE B 1 583 ? 44.955 -55.131 -72.685 1.00 60.33 600 PHE B N 1
ATOM 11350 C CA . PHE B 1 583 ? 44.361 -56.409 -72.304 1.00 62.70 600 PHE B CA 1
ATOM 11351 C C . PHE B 1 583 ? 43.349 -56.468 -71.166 1.00 64.21 600 PHE B C 1
ATOM 11352 O O . PHE B 1 583 ? 42.287 -57.052 -71.329 1.00 71.99 600 PHE B O 1
ATOM 11360 N N . ASN B 1 584 ? 43.632 -55.922 -70.010 1.00 60.69 601 ASN B N 1
ATOM 11361 C CA . ASN B 1 584 ? 42.721 -56.249 -68.894 1.00 63.10 601 ASN B CA 1
ATOM 11362 C C . ASN B 1 584 ? 41.583 -55.246 -68.707 1.00 60.93 601 ASN B C 1
ATOM 11363 O O . ASN B 1 584 ? 41.794 -54.160 -68.172 1.00 57.25 601 ASN B O 1
ATOM 11368 N N . LYS B 1 585 ? 40.381 -55.616 -69.141 1.00 62.36 602 LYS B N 1
ATOM 11369 C CA . LYS B 1 585 ? 39.258 -54.674 -69.131 1.00 60.54 602 LYS B CA 1
ATOM 11370 C C . LYS B 1 585 ? 38.944 -54.228 -67.718 1.00 57.27 602 LYS B C 1
ATOM 11371 O O . LYS B 1 585 ? 38.558 -55.052 -66.895 1.00 53.28 602 LYS B O 1
ATOM 11377 N N . GLN B 1 586 ? 39.130 -52.924 -67.484 1.00 56.10 603 GLN B N 1
ATOM 11378 C CA . GLN B 1 586 ? 38.917 -52.247 -66.201 1.00 54.34 603 GLN B CA 1
ATOM 11379 C C . GLN B 1 586 ? 39.654 -52.870 -64.997 1.00 53.18 603 GLN B C 1
ATOM 11380 O O . GLN B 1 586 ? 39.256 -52.690 -63.844 1.00 52.44 603 GLN B O 1
ATOM 11386 N N . GLN B 1 587 ? 40.752 -53.565 -65.292 1.00 51.69 604 GLN B N 1
ATOM 11387 C CA . GLN B 1 587 ? 41.609 -54.239 -64.324 1.00 49.21 604 GLN B CA 1
ATOM 11388 C C . GLN B 1 587 ? 40.849 -55.199 -63.429 1.00 48.71 604 GLN B C 1
ATOM 11389 O O . GLN B 1 587 ? 41.156 -55.338 -62.253 1.00 54.20 604 GLN B O 1
ATOM 11395 N N . VAL B 1 588 ? 39.861 -55.863 -64.002 1.00 45.73 605 VAL B N 1
ATOM 11396 C CA . VAL B 1 588 ? 39.047 -56.815 -63.283 1.00 43.54 605 VAL B CA 1
ATOM 11397 C C . VAL B 1 588 ? 39.838 -58.067 -62.962 1.00 43.10 605 VAL B C 1
ATOM 11398 O O . VAL B 1 588 ? 39.598 -58.735 -61.947 1.00 43.81 605 VAL B O 1
ATOM 11402 N N . GLY B 1 589 ? 40.736 -58.417 -63.871 1.00 44.52 606 GLY B N 1
ATOM 11403 C CA . GLY B 1 589 ? 41.622 -59.544 -63.677 1.00 46.04 606 GLY B CA 1
ATOM 11404 C C . GLY B 1 589 ? 42.749 -59.213 -62.713 1.00 44.04 606 GLY B C 1
ATOM 11405 O O . GLY B 1 589 ? 43.389 -58.182 -62.822 1.00 43.16 606 GLY B O 1
ATOM 11406 N N . TYR B 1 590 ? 43.014 -60.115 -61.780 1.00 44.02 607 TYR B N 1
ATOM 11407 C CA . TYR B 1 590 ? 44.038 -59.866 -60.768 1.00 44.07 607 TYR B CA 1
ATOM 11408 C C . TYR B 1 590 ? 45.420 -60.219 -61.314 1.00 44.83 607 TYR B C 1
ATOM 11409 O O . TYR B 1 590 ? 46.047 -61.222 -60.919 1.00 40.71 607 TYR B O 1
ATOM 11418 N N . TYR B 1 591 ? 45.880 -59.382 -62.245 1.00 47.14 608 TYR B N 1
ATOM 11419 C CA . TYR B 1 591 ? 47.222 -59.502 -62.807 1.00 44.70 608 TYR B CA 1
ATOM 11420 C C . TYR B 1 591 ? 47.682 -58.210 -63.433 1.00 44.81 608 TYR B C 1
ATOM 11421 O O . TYR B 1 591 ? 46.872 -57.374 -63.849 1.00 51.97 608 TYR B O 1
ATOM 11430 N N . ARG B 1 592 ? 48.991 -58.040 -63.478 1.00 43.85 609 ARG B N 1
ATOM 11431 C CA . ARG B 1 592 ? 49.582 -56.911 -64.155 1.00 46.69 609 ARG B CA 1
ATOM 11432 C C . ARG B 1 592 ? 49.750 -57.272 -65.612 1.00 47.64 609 ARG B C 1
ATOM 11433 O O . ARG B 1 592 ? 49.674 -58.444 -65.959 1.00 46.32 609 ARG B O 1
ATOM 11441 N N . VAL B 1 593 ? 49.963 -56.262 -66.465 1.00 48.56 610 VAL B N 1
ATOM 11442 C CA . VAL B 1 593 ? 50.118 -56.492 -67.908 1.00 48.81 610 VAL B CA 1
ATOM 11443 C C . VAL B 1 593 ? 51.298 -55.698 -68.462 1.00 49.55 610 VAL B C 1
ATOM 11444 O O . VAL B 1 593 ? 51.410 -54.501 -68.253 1.00 50.52 610 VAL B O 1
ATOM 11448 N N . ASN B 1 594 ? 52.182 -56.382 -69.178 1.00 53.43 611 ASN B N 1
ATOM 11449 C CA . ASN B 1 594 ? 53.303 -55.735 -69.843 1.00 53.41 611 ASN B CA 1
ATOM 11450 C C . ASN B 1 594 ? 53.190 -55.900 -71.346 1.00 51.26 611 ASN B C 1
ATOM 11451 O O . ASN B 1 594 ? 52.694 -56.908 -71.827 1.00 52.25 611 ASN B O 1
ATOM 11456 N N . TYR B 1 595 ? 53.685 -54.911 -72.074 1.00 50.54 612 TYR B N 1
ATOM 11457 C CA . TYR B 1 595 ? 53.610 -54.885 -73.528 1.00 52.93 612 TYR B CA 1
ATOM 11458 C C . TYR B 1 595 ? 55.032 -54.709 -74.109 1.00 55.66 612 TYR B C 1
ATOM 11459 O O . TYR B 1 595 ? 55.967 -54.345 -73.396 1.00 53.87 612 TYR B O 1
ATOM 11468 N N . ASP B 1 596 ? 55.189 -54.941 -75.405 1.00 59.82 613 ASP B N 1
ATOM 11469 C CA . ASP B 1 596 ? 56.454 -54.585 -76.085 1.00 63.25 613 ASP B CA 1
ATOM 11470 C C . ASP B 1 596 ? 56.530 -53.069 -76.172 1.00 65.07 613 ASP B C 1
ATOM 11471 O O . ASP B 1 596 ? 55.504 -52.398 -76.089 1.00 66.29 613 ASP B O 1
ATOM 11476 N N . GLU B 1 597 ? 57.728 -52.514 -76.326 1.00 66.74 614 GLU B N 1
ATOM 11477 C CA . GLU B 1 597 ? 57.897 -51.054 -76.261 1.00 72.03 614 GLU B CA 1
ATOM 11478 C C . GLU B 1 597 ? 57.162 -50.285 -77.354 1.00 73.91 614 GLU B C 1
ATOM 11479 O O . GLU B 1 597 ? 56.939 -49.070 -77.226 1.00 71.76 614 GLU B O 1
ATOM 11485 N N . HIS B 1 598 ? 56.819 -50.967 -78.441 1.00 77.51 615 HIS B N 1
ATOM 11486 C CA . HIS B 1 598 ? 56.185 -50.300 -79.565 1.00 84.27 615 HIS B CA 1
ATOM 11487 C C . HIS B 1 598 ? 54.745 -50.047 -79.182 1.00 78.24 615 HIS B C 1
ATOM 11488 O O . HIS B 1 598 ? 54.245 -48.957 -79.387 1.00 83.91 615 HIS B O 1
ATOM 11495 N N . ASN B 1 599 ? 54.104 -51.060 -78.605 1.00 69.43 616 ASN B N 1
ATOM 11496 C CA . ASN B 1 599 ? 52.743 -50.933 -78.116 1.00 66.59 616 ASN B CA 1
ATOM 11497 C C . ASN B 1 599 ? 52.640 -49.944 -76.969 1.00 61.63 616 ASN B C 1
ATOM 11498 O O . ASN B 1 599 ? 51.710 -49.158 -76.900 1.00 58.14 616 ASN B O 1
ATOM 11503 N N . TRP B 1 600 ? 53.628 -49.961 -76.087 1.00 60.85 617 TRP B N 1
ATOM 11504 C CA . TRP B 1 600 ? 53.670 -48.966 -75.032 1.00 61.52 617 TRP B CA 1
ATOM 11505 C C . TRP B 1 600 ? 53.722 -47.575 -75.681 1.00 64.76 617 TRP B C 1
ATOM 11506 O O . TRP B 1 600 ? 53.139 -46.620 -75.172 1.00 61.62 617 TRP B O 1
ATOM 11517 N N . GLU B 1 601 ? 54.413 -47.467 -76.810 1.00 71.36 618 GLU B N 1
ATOM 11518 C CA . GLU B 1 601 ? 54.497 -46.179 -77.479 1.00 79.90 618 GLU B CA 1
ATOM 11519 C C . GLU B 1 601 ? 53.267 -45.818 -78.308 1.00 76.44 618 GLU B C 1
ATOM 11520 O O . GLU B 1 601 ? 52.949 -44.630 -78.447 1.00 76.58 618 GLU B O 1
ATOM 11526 N N . LEU B 1 602 ? 52.569 -46.817 -78.835 1.00 71.77 619 LEU B N 1
ATOM 11527 C CA . LEU B 1 602 ? 51.290 -46.565 -79.492 1.00 73.18 619 LEU B CA 1
ATOM 11528 C C . LEU B 1 602 ? 50.329 -45.972 -78.461 1.00 74.70 619 LEU B C 1
ATOM 11529 O O . LEU B 1 602 ? 49.694 -44.938 -78.686 1.00 78.19 619 LEU B O 1
ATOM 11534 N N . ILE B 1 603 ? 50.250 -46.652 -77.319 1.00 72.71 620 ILE B N 1
ATOM 11535 C CA . ILE B 1 603 ? 49.345 -46.280 -76.242 1.00 71.55 620 ILE B CA 1
ATOM 11536 C C . ILE B 1 603 ? 49.644 -44.856 -75.810 1.00 69.17 620 ILE B C 1
ATOM 11537 O O . ILE B 1 603 ? 48.744 -44.021 -75.728 1.00 67.16 620 ILE B O 1
ATOM 11542 N N . THR B 1 604 ? 50.924 -44.614 -75.538 1.00 67.57 621 THR B N 1
ATOM 11543 C CA . THR B 1 604 ? 51.410 -43.329 -75.050 1.00 67.49 621 THR B CA 1
ATOM 11544 C C . THR B 1 604 ? 50.989 -42.200 -75.980 1.00 71.38 621 THR B C 1
ATOM 11545 O O . THR B 1 604 ? 50.535 -41.145 -75.521 1.00 71.85 621 THR B O 1
ATOM 11549 N N . ASN B 1 605 ? 51.143 -42.428 -77.286 1.00 72.79 622 ASN B N 1
ATOM 11550 C CA . ASN B 1 605 ? 50.761 -41.445 -78.277 1.00 71.14 622 ASN B CA 1
ATOM 11551 C C . ASN B 1 605 ? 49.272 -41.214 -78.286 1.00 70.72 622 ASN B C 1
ATOM 11552 O O . ASN B 1 605 ? 48.808 -40.052 -78.328 1.00 75.71 622 ASN B O 1
ATOM 11557 N N . ALA B 1 606 ? 48.517 -42.309 -78.246 1.00 66.91 623 ALA B N 1
ATOM 11558 C CA . ALA B 1 606 ? 47.063 -42.236 -78.287 1.00 68.58 623 ALA B CA 1
ATOM 11559 C C . ALA B 1 606 ? 46.475 -41.349 -77.161 1.00 69.96 623 ALA B C 1
ATOM 11560 O O . ALA B 1 606 ? 45.472 -40.648 -77.365 1.00 68.68 623 ALA B O 1
ATOM 11562 N N . LEU B 1 607 ? 47.105 -41.399 -75.981 1.00 69.64 624 LEU B N 1
ATOM 11563 C CA . LEU B 1 607 ? 46.641 -40.636 -74.796 1.00 69.94 624 LEU B CA 1
ATOM 11564 C C . LEU B 1 607 ? 47.169 -39.212 -74.783 1.00 70.45 624 LEU B C 1
ATOM 11565 O O . LEU B 1 607 ? 46.717 -38.378 -73.990 1.00 67.56 624 LEU B O 1
ATOM 11570 N N . HIS B 1 608 ? 48.160 -38.955 -75.628 1.00 71.38 625 HIS B N 1
ATOM 11571 C CA . HIS B 1 608 ? 48.607 -37.602 -75.831 1.00 75.43 625 HIS B CA 1
ATOM 11572 C C . HIS B 1 608 ? 47.647 -36.858 -76.722 1.00 77.79 625 HIS B C 1
ATOM 11573 O O . HIS B 1 608 ? 47.369 -35.693 -76.467 1.00 78.60 625 HIS B O 1
ATOM 11580 N N . GLU B 1 609 ? 47.125 -37.521 -77.755 1.00 81.40 626 GLU B N 1
ATOM 11581 C CA . GLU B 1 609 ? 46.213 -36.846 -78.705 1.00 86.94 626 GLU B CA 1
ATOM 11582 C C . GLU B 1 609 ? 44.819 -36.691 -78.105 1.00 84.78 626 GLU B C 1
ATOM 11583 O O . GLU B 1 609 ? 44.210 -35.626 -78.217 1.00 86.79 626 GLU B O 1
ATOM 11589 N N . ASN B 1 610 ? 44.341 -37.754 -77.466 1.00 80.77 627 ASN B N 1
ATOM 11590 C CA . ASN B 1 610 ? 43.058 -37.747 -76.771 1.00 80.25 627 ASN B CA 1
ATOM 11591 C C . ASN B 1 610 ? 43.182 -38.507 -75.448 1.00 78.23 627 ASN B C 1
ATOM 11592 O O . ASN B 1 610 ? 43.115 -39.743 -75.422 1.00 75.47 627 ASN B O 1
ATOM 11597 N N . TRP B 1 611 ? 43.362 -37.760 -74.362 1.00 73.59 628 TRP B N 1
ATOM 11598 C CA . TRP B 1 611 ? 43.630 -38.339 -73.052 1.00 70.19 628 TRP B CA 1
ATOM 11599 C C . TRP B 1 611 ? 42.511 -39.239 -72.495 1.00 66.48 628 TRP B C 1
ATOM 11600 O O . TRP B 1 611 ? 42.708 -39.925 -71.499 1.00 66.11 628 TRP B O 1
ATOM 11611 N N . ALA B 1 612 ? 41.335 -39.198 -73.101 1.00 64.60 629 ALA B N 1
ATOM 11612 C CA . ALA B 1 612 ? 40.193 -39.930 -72.597 1.00 62.69 629 ALA B CA 1
ATOM 11613 C C . ALA B 1 612 ? 39.784 -41.044 -73.558 1.00 63.85 629 ALA B C 1
ATOM 11614 O O . ALA B 1 612 ? 38.731 -41.656 -73.408 1.00 59.89 629 ALA B O 1
ATOM 11616 N N . SER B 1 613 ? 40.636 -41.310 -74.541 1.00 68.98 630 SER B N 1
ATOM 11617 C CA . SER B 1 613 ? 40.399 -42.381 -75.514 1.00 72.02 630 SER B CA 1
ATOM 11618 C C . SER B 1 613 ? 40.330 -43.788 -74.874 1.00 69.19 630 SER B C 1
ATOM 11619 O O . SER B 1 613 ? 39.715 -44.695 -75.421 1.00 72.92 630 SER B O 1
ATOM 11622 N N . ILE B 1 614 ? 40.975 -43.964 -73.726 1.00 67.62 631 ILE B N 1
ATOM 11623 C CA . ILE B 1 614 ? 41.001 -45.252 -73.013 1.00 63.13 631 ILE B CA 1
ATOM 11624 C C . ILE B 1 614 ? 40.286 -45.125 -71.690 1.00 59.75 631 ILE B C 1
ATOM 11625 O O . ILE B 1 614 ? 40.390 -44.110 -71.025 1.00 58.86 631 ILE B O 1
ATOM 11630 N N . HIS B 1 615 ? 39.567 -46.173 -71.305 1.00 60.61 632 HIS B N 1
ATOM 11631 C CA . HIS B 1 615 ? 38.811 -46.178 -70.048 1.00 58.24 632 HIS B CA 1
ATOM 11632 C C . HIS B 1 615 ? 39.726 -45.756 -68.882 1.00 57.95 632 HIS B C 1
ATOM 11633 O O . HIS B 1 615 ? 40.864 -46.250 -68.733 1.00 57.22 632 HIS B O 1
ATOM 11640 N N . ARG B 1 616 ? 39.202 -44.855 -68.058 1.00 55.48 633 ARG B N 1
ATOM 11641 C CA . ARG B 1 616 ? 39.967 -44.241 -66.991 1.00 54.39 633 ARG B CA 1
ATOM 11642 C C . ARG B 1 616 ? 40.549 -45.242 -65.999 1.00 54.99 633 ARG B C 1
ATOM 11643 O O . ARG B 1 616 ? 41.598 -44.970 -65.409 1.00 59.06 633 ARG B O 1
ATOM 11651 N N . LEU B 1 617 ? 39.879 -46.380 -65.795 1.00 54.56 634 LEU B N 1
ATOM 11652 C CA . LEU B 1 617 ? 40.420 -47.481 -64.963 1.00 53.49 634 LEU B CA 1
ATOM 11653 C C . LEU B 1 617 ? 41.580 -48.165 -65.641 1.00 53.09 634 LEU B C 1
ATOM 11654 O O . LEU B 1 617 ? 42.563 -48.539 -65.008 1.00 51.53 634 LEU B O 1
ATOM 11659 N N . ASN B 1 618 ? 41.471 -48.298 -66.947 1.00 55.33 635 ASN B N 1
ATOM 11660 C CA . ASN B 1 618 ? 42.579 -48.823 -67.698 1.00 54.72 635 ASN B CA 1
ATOM 11661 C C . ASN B 1 618 ? 43.737 -47.833 -67.782 1.00 54.81 635 ASN B C 1
ATOM 11662 O O . ASN B 1 618 ? 44.895 -48.250 -67.785 1.00 58.21 635 ASN B O 1
ATOM 11667 N N . ARG B 1 619 ? 43.450 -46.535 -67.833 1.00 52.93 636 ARG B N 1
ATOM 11668 C CA . ARG B 1 619 ? 44.541 -45.566 -67.766 1.00 54.48 636 ARG B CA 1
ATOM 11669 C C . ARG B 1 619 ? 45.225 -45.755 -66.426 1.00 53.52 636 ARG B C 1
ATOM 11670 O O . ARG B 1 619 ? 46.465 -45.693 -66.338 1.00 54.20 636 ARG B O 1
ATOM 11678 N N . ALA B 1 620 ? 44.414 -45.983 -65.385 1.00 49.77 637 ALA B N 1
ATOM 11679 C CA . ALA B 1 620 ? 44.941 -46.145 -64.045 1.00 48.11 637 ALA B CA 1
ATOM 11680 C C . ALA B 1 620 ? 45.736 -47.426 -63.953 1.00 48.45 637 ALA B C 1
ATOM 11681 O O . ALA B 1 620 ? 46.750 -47.476 -63.244 1.00 49.11 637 ALA B O 1
ATOM 11683 N N . GLN B 1 621 ? 45.289 -48.465 -64.648 1.00 49.00 638 GLN B N 1
ATOM 11684 C CA . GLN B 1 621 ? 46.057 -49.690 -64.719 1.00 53.32 638 GLN B CA 1
ATOM 11685 C C . GLN B 1 621 ? 47.443 -49.467 -65.354 1.00 51.78 638 GLN B C 1
ATOM 11686 O O . GLN B 1 621 ? 48.497 -49.883 -64.839 1.00 47.10 638 GLN B O 1
ATOM 11692 N N . LEU B 1 622 ? 47.425 -48.802 -66.486 1.00 52.58 639 LEU B N 1
ATOM 11693 C CA . LEU B 1 622 ? 48.658 -48.549 -67.205 1.00 55.85 639 LEU B CA 1
ATOM 11694 C C . LEU B 1 622 ? 49.637 -47.766 -66.339 1.00 54.48 639 LEU B C 1
ATOM 11695 O O . LEU B 1 622 ? 50.837 -48.075 -66.294 1.00 51.64 639 LEU B O 1
ATOM 11700 N N . ILE B 1 623 ? 49.128 -46.767 -65.629 1.00 50.94 640 ILE B N 1
ATOM 11701 C CA . ILE B 1 623 ? 50.011 -45.940 -64.842 1.00 51.60 640 ILE B CA 1
ATOM 11702 C C . ILE B 1 623 ? 50.721 -46.768 -63.793 1.00 51.24 640 ILE B C 1
ATOM 11703 O O . ILE B 1 623 ? 51.957 -46.675 -63.634 1.00 50.26 640 ILE B O 1
ATOM 11708 N N . ASP B 1 624 ? 49.938 -47.588 -63.085 1.00 50.91 641 ASP B N 1
ATOM 11709 C CA . ASP B 1 624 ? 50.436 -48.383 -61.956 1.00 48.20 641 ASP B CA 1
ATOM 11710 C C . ASP B 1 624 ? 51.234 -49.567 -62.434 1.00 50.68 641 ASP B C 1
ATOM 11711 O O . ASP B 1 624 ? 52.226 -49.942 -61.796 1.00 53.46 641 ASP B O 1
ATOM 11716 N N . ASP B 1 625 ? 50.823 -50.135 -63.559 1.00 49.38 642 ASP B N 1
ATOM 11717 C CA . ASP B 1 625 ? 51.579 -51.197 -64.146 1.00 49.07 642 ASP B CA 1
ATOM 11718 C C . ASP B 1 625 ? 52.957 -50.667 -64.606 1.00 51.39 642 ASP B C 1
ATOM 11719 O O . ASP B 1 625 ? 54.008 -51.176 -64.198 1.00 48.20 642 ASP B O 1
ATOM 11724 N N . ALA B 1 626 ? 52.969 -49.623 -65.420 1.00 54.81 643 ALA B N 1
ATOM 11725 C CA . ALA B 1 626 ? 54.239 -49.057 -65.885 1.00 52.79 643 ALA B CA 1
ATOM 11726 C C . ALA B 1 626 ? 55.169 -48.785 -64.742 1.00 50.23 643 ALA B C 1
ATOM 11727 O O . ALA B 1 626 ? 56.326 -49.167 -64.756 1.00 50.10 643 ALA B O 1
ATOM 11729 N N . TYR B 1 627 ? 54.641 -48.140 -63.722 1.00 48.20 644 TYR B N 1
ATOM 11730 C CA . TYR B 1 627 ? 55.405 -47.866 -62.509 1.00 49.15 644 TYR B CA 1
ATOM 11731 C C . TYR B 1 627 ? 56.090 -49.117 -61.949 1.00 49.98 644 TYR B C 1
ATOM 11732 O O . TYR B 1 627 ? 57.299 -49.148 -61.799 1.00 51.90 644 TYR B O 1
ATOM 11741 N N . TRP B 1 628 ? 55.312 -50.152 -61.650 1.00 49.74 645 TRP B N 1
ATOM 11742 C CA . TRP B 1 628 ? 55.864 -51.352 -61.020 1.00 49.38 645 TRP B CA 1
ATOM 11743 C C . TRP B 1 628 ? 56.690 -52.221 -61.962 1.00 51.18 645 TRP B C 1
ATOM 11744 O O . TRP B 1 628 ? 57.611 -52.887 -61.526 1.00 50.29 645 TRP B O 1
ATOM 11755 N N . LEU B 1 629 ? 56.361 -52.219 -63.241 1.00 51.10 646 LEU B N 1
ATOM 11756 C CA . LEU B 1 629 ? 57.167 -52.970 -64.175 1.00 52.79 646 LEU B CA 1
ATOM 11757 C C . LEU B 1 629 ? 58.575 -52.350 -64.219 1.00 55.44 646 LEU B C 1
ATOM 11758 O O . LEU B 1 629 ? 59.585 -53.059 -64.171 1.00 50.31 646 LEU B O 1
ATOM 11763 N N . ALA B 1 630 ? 58.628 -51.017 -64.250 1.00 57.45 647 ALA B N 1
ATOM 11764 C CA . ALA B 1 630 ? 59.906 -50.321 -64.232 1.00 56.82 647 ALA B CA 1
ATOM 11765 C C . ALA B 1 630 ? 60.693 -50.586 -62.965 1.00 56.25 647 ALA B C 1
ATOM 11766 O O . ALA B 1 630 ? 61.886 -50.816 -63.018 1.00 57.21 647 ALA B O 1
ATOM 11768 N N . ARG B 1 631 ? 60.030 -50.547 -61.822 1.00 55.41 648 ARG B N 1
ATOM 11769 C CA . ARG B 1 631 ? 60.732 -50.773 -60.573 1.00 54.77 648 ARG B CA 1
ATOM 11770 C C . ARG B 1 631 ? 61.280 -52.159 -60.473 1.00 54.83 648 ARG B C 1
ATOM 11771 O O . ARG B 1 631 ? 62.318 -52.359 -59.895 1.00 61.85 648 ARG B O 1
ATOM 11779 N N . SER B 1 632 ? 60.578 -53.137 -61.029 1.00 54.99 649 SER B N 1
ATOM 11780 C CA . SER B 1 632 ? 61.028 -54.515 -60.966 1.00 51.96 649 SER B CA 1
ATOM 11781 C C . SER B 1 632 ? 62.046 -54.817 -62.079 1.00 54.32 649 SER B C 1
ATOM 11782 O O . SER B 1 632 ? 62.646 -55.887 -62.109 1.00 49.24 649 SER B O 1
ATOM 11785 N N . GLY B 1 633 ? 62.243 -53.864 -62.989 1.00 56.71 650 GLY B N 1
ATOM 11786 C CA . GLY B 1 633 ? 63.139 -54.063 -64.133 1.00 57.00 650 GLY B CA 1
ATOM 11787 C C . GLY B 1 633 ? 62.580 -55.002 -65.195 1.00 54.21 650 GLY B C 1
ATOM 11788 O O . GLY B 1 633 ? 63.332 -55.702 -65.873 1.00 55.56 650 GLY B O 1
ATOM 11789 N N . ARG B 1 634 ? 61.259 -55.041 -65.314 1.00 51.86 651 ARG B N 1
ATOM 11790 C CA . ARG B 1 634 ? 60.613 -55.719 -66.414 1.00 53.15 651 ARG B CA 1
ATOM 11791 C C . ARG B 1 634 ? 60.286 -54.738 -67.542 1.00 52.10 651 ARG B C 1
ATOM 11792 O O . ARG B 1 634 ? 59.727 -55.125 -68.559 1.00 46.76 651 ARG B O 1
ATOM 11800 N N . LEU B 1 635 ? 60.575 -53.458 -67.319 1.00 55.00 652 LEU B N 1
ATOM 11801 C CA . LEU B 1 635 ? 60.308 -52.426 -68.316 1.00 56.57 652 LEU B CA 1
ATOM 11802 C C . LEU B 1 635 ? 61.220 -51.236 -68.140 1.00 60.50 652 LEU B C 1
ATOM 11803 O O . LEU B 1 635 ? 61.519 -50.815 -67.036 1.00 56.77 652 LEU B O 1
ATOM 11808 N N . ASP B 1 636 ? 61.680 -50.721 -69.273 1.00 72.11 653 ASP B N 1
ATOM 11809 C CA . ASP B 1 636 ? 62.568 -49.570 -69.340 1.00 71.64 653 ASP B CA 1
ATOM 11810 C C . ASP B 1 636 ? 61.918 -48.352 -68.668 1.00 69.49 653 ASP B C 1
ATOM 11811 O O . ASP B 1 636 ? 60.875 -47.851 -69.090 1.00 68.21 653 ASP B O 1
ATOM 11816 N N . LEU B 1 637 ? 62.558 -47.898 -67.600 1.00 69.69 654 LEU B N 1
ATOM 11817 C CA . LEU B 1 637 ? 62.080 -46.773 -66.825 1.00 71.08 654 LEU B CA 1
ATOM 11818 C C . LEU B 1 637 ? 61.742 -45.614 -67.728 1.00 71.37 654 LEU B C 1
ATOM 11819 O O . LEU B 1 637 ? 60.729 -44.951 -67.549 1.00 70.66 654 LEU B O 1
ATOM 11824 N N . ARG B 1 638 ? 62.611 -45.379 -68.699 1.00 74.77 655 ARG B N 1
ATOM 11825 C CA . ARG B 1 638 ? 62.420 -44.308 -69.657 1.00 78.94 655 ARG B CA 1
ATOM 11826 C C . ARG B 1 638 ? 61.047 -44.388 -70.340 1.00 73.51 655 ARG B C 1
ATOM 11827 O O . ARG B 1 638 ? 60.401 -43.373 -70.585 1.00 68.36 655 ARG B O 1
ATOM 11835 N N . VAL B 1 639 ? 60.615 -45.596 -70.662 1.00 71.69 656 VAL B N 1
ATOM 11836 C CA . VAL B 1 639 ? 59.324 -45.781 -71.306 1.00 71.19 656 VAL B CA 1
ATOM 11837 C C . VAL B 1 639 ? 58.186 -45.349 -70.379 1.00 71.49 656 VAL B C 1
ATOM 11838 O O . VAL B 1 639 ? 57.309 -44.561 -70.758 1.00 69.05 656 VAL B O 1
ATOM 11842 N N . ALA B 1 640 ? 58.210 -45.888 -69.164 1.00 69.38 657 ALA B N 1
ATOM 11843 C CA . ALA B 1 640 ? 57.157 -45.638 -68.183 1.00 65.13 657 ALA B CA 1
ATOM 11844 C C . ALA B 1 640 ? 57.020 -44.155 -67.898 1.00 67.58 657 ALA B C 1
ATOM 11845 O O . ALA B 1 640 ? 55.910 -43.639 -67.839 1.00 69.81 657 ALA B O 1
ATOM 11847 N N . LEU B 1 641 ? 58.153 -43.484 -67.698 1.00 67.78 658 LEU B N 1
ATOM 11848 C CA . LEU B 1 641 ? 58.171 -42.037 -67.509 1.00 68.13 658 LEU B CA 1
ATOM 11849 C C . LEU B 1 641 ? 57.628 -41.312 -68.727 1.00 68.48 658 LEU B C 1
ATOM 11850 O O . LEU B 1 641 ? 56.905 -40.326 -68.595 1.00 68.37 658 LEU B O 1
ATOM 11855 N N . ARG B 1 642 ? 57.994 -41.781 -69.913 1.00 69.71 659 ARG B N 1
ATOM 11856 C CA . ARG B 1 642 ? 57.459 -41.207 -71.141 1.00 74.79 659 ARG B CA 1
ATOM 11857 C C . ARG B 1 642 ? 55.932 -41.348 -71.147 1.00 70.82 659 ARG B C 1
ATOM 11858 O O . ARG B 1 642 ? 55.221 -40.396 -71.467 1.00 69.36 659 ARG B O 1
ATOM 11866 N N . PHE B 1 643 ? 55.419 -42.512 -70.761 1.00 68.55 660 PHE B N 1
ATOM 11867 C CA . PHE B 1 643 ? 53.963 -42.732 -70.721 1.00 67.85 660 PHE B CA 1
ATOM 11868 C C . PHE B 1 643 ? 53.199 -41.799 -69.777 1.00 69.99 660 PHE B C 1
ATOM 11869 O O . PHE B 1 643 ? 52.014 -41.519 -69.981 1.00 66.48 660 PHE B O 1
ATOM 11877 N N . MET B 1 644 ? 53.866 -41.344 -68.734 1.00 72.66 661 MET B N 1
ATOM 11878 C CA . MET B 1 644 ? 53.187 -40.554 -67.739 1.00 79.28 661 MET B CA 1
ATOM 11879 C C . MET B 1 644 ? 53.042 -39.099 -68.137 1.00 79.41 661 MET B C 1
ATOM 11880 O O . MET B 1 644 ? 52.235 -38.358 -67.561 1.00 80.96 661 MET B O 1
ATOM 11885 N N . THR B 1 645 ? 53.821 -38.676 -69.119 1.00 77.14 662 THR B N 1
ATOM 11886 C CA . THR B 1 645 ? 53.700 -37.306 -69.602 1.00 79.81 662 THR B CA 1
ATOM 11887 C C . THR B 1 645 ? 52.261 -36.974 -70.034 1.00 80.33 662 THR B C 1
ATOM 11888 O O . THR B 1 645 ? 51.863 -35.812 -69.947 1.00 87.83 662 THR B O 1
ATOM 11892 N N . TYR B 1 646 ? 51.490 -37.983 -70.455 1.00 77.51 663 TYR B N 1
ATOM 11893 C CA . TYR B 1 646 ? 50.129 -37.740 -70.942 1.00 74.49 663 TYR B CA 1
ATOM 11894 C C . TYR B 1 646 ? 49.261 -37.078 -69.882 1.00 74.35 663 TYR B C 1
ATOM 11895 O O . TYR B 1 646 ? 48.218 -36.492 -70.204 1.00 75.71 663 TYR B O 1
ATOM 11904 N N . LEU B 1 647 ? 49.691 -37.169 -68.626 1.00 72.49 664 LEU B N 1
ATOM 11905 C CA . LEU B 1 647 ? 48.930 -36.624 -67.496 1.00 72.02 664 LEU B CA 1
ATOM 11906 C C . LEU B 1 647 ? 48.677 -35.096 -67.484 1.00 73.47 664 LEU B C 1
ATOM 11907 O O . LEU B 1 647 ? 47.738 -34.652 -66.816 1.00 70.19 664 LEU B O 1
ATOM 11912 N N . ARG B 1 648 ? 49.474 -34.309 -68.210 1.00 75.71 665 ARG B N 1
ATOM 11913 C CA . ARG B 1 648 ? 49.129 -32.905 -68.485 1.00 83.08 665 ARG B CA 1
ATOM 11914 C C . ARG B 1 648 ? 47.636 -32.714 -68.771 1.00 81.39 665 ARG B C 1
ATOM 11915 O O . ARG B 1 648 ? 47.025 -31.769 -68.268 1.00 82.32 665 ARG B O 1
ATOM 11923 N N . ASN B 1 649 ? 47.070 -33.625 -69.571 1.00 78.92 666 ASN B N 1
ATOM 11924 C CA . ASN B 1 649 ? 45.676 -33.542 -70.042 1.00 76.66 666 ASN B CA 1
ATOM 11925 C C . ASN B 1 649 ? 44.652 -34.328 -69.239 1.00 72.68 666 ASN B C 1
ATOM 11926 O O . ASN B 1 649 ? 43.443 -34.108 -69.380 1.00 71.69 666 ASN B O 1
ATOM 11931 N N . GLU B 1 650 ? 45.147 -35.241 -68.400 1.00 69.44 667 GLU B N 1
ATOM 11932 C CA . GLU B 1 650 ? 44.300 -36.047 -67.531 1.00 65.87 667 GLU B CA 1
ATOM 11933 C C . GLU B 1 650 ? 43.452 -35.192 -66.564 1.00 67.79 667 GLU B C 1
ATOM 11934 O O . GLU B 1 650 ? 43.901 -34.150 -66.067 1.00 68.94 667 GLU B O 1
ATOM 11940 N N . ARG B 1 651 ? 42.219 -35.632 -66.315 1.00 66.23 668 ARG B N 1
ATOM 11941 C CA . ARG B 1 651 ? 41.306 -34.874 -65.488 1.00 68.03 668 ARG B CA 1
ATOM 11942 C C . ARG B 1 651 ? 40.428 -35.694 -64.528 1.00 68.57 668 ARG B C 1
ATOM 11943 O O . ARG B 1 651 ? 39.649 -35.100 -63.801 1.00 70.48 668 ARG B O 1
ATOM 11951 N N . GLU B 1 652 ? 40.599 -37.023 -64.464 1.00 66.94 669 GLU B N 1
ATOM 11952 C CA . GLU B 1 652 ? 39.754 -37.890 -63.623 1.00 66.70 669 GLU B CA 1
ATOM 11953 C C . GLU B 1 652 ? 40.453 -38.529 -62.393 1.00 63.99 669 GLU B C 1
ATOM 11954 O O . GLU B 1 652 ? 41.691 -38.584 -62.308 1.00 63.13 669 GLU B O 1
ATOM 11960 N N . TYR B 1 653 ? 39.627 -39.017 -61.465 1.00 59.59 670 TYR B N 1
ATOM 11961 C CA . TYR B 1 653 ? 40.067 -39.450 -60.141 1.00 56.50 670 TYR B CA 1
ATOM 11962 C C . TYR B 1 653 ? 40.983 -40.685 -60.193 1.00 55.32 670 TYR B C 1
ATOM 11963 O O . TYR B 1 653 ? 42.078 -40.688 -59.620 1.00 53.12 670 TYR B O 1
ATOM 11972 N N . ALA B 1 654 ? 40.550 -41.744 -60.855 1.00 52.32 671 ALA B N 1
ATOM 11973 C CA . ALA B 1 654 ? 41.316 -42.970 -60.818 1.00 51.66 671 ALA B CA 1
ATOM 11974 C C . ALA B 1 654 ? 42.789 -42.797 -61.270 1.00 51.52 671 ALA B C 1
ATOM 11975 O O . ALA B 1 654 ? 43.724 -43.065 -60.488 1.00 49.00 671 ALA B O 1
ATOM 11977 N N . PRO B 1 655 ? 43.006 -42.335 -62.510 1.00 52.42 672 PRO B N 1
ATOM 11978 C CA . PRO B 1 655 ? 44.390 -42.255 -63.007 1.00 52.23 672 PRO B CA 1
ATOM 11979 C C . PRO B 1 655 ? 45.294 -41.392 -62.134 1.00 51.24 672 PRO B C 1
ATOM 11980 O O . PRO B 1 655 ? 46.428 -41.745 -61.872 1.00 48.28 672 PRO B O 1
ATOM 11984 N N . TRP B 1 656 ? 44.784 -40.258 -61.687 1.00 53.48 673 TRP B N 1
ATOM 11985 C CA . TRP B 1 656 ? 45.593 -39.396 -60.849 1.00 56.24 673 TRP B CA 1
ATOM 11986 C C . TRP B 1 656 ? 45.929 -40.033 -59.486 1.00 59.34 673 TRP B C 1
ATOM 11987 O O . TRP B 1 656 ? 47.040 -39.812 -58.956 1.00 60.81 673 TRP B O 1
ATOM 11998 N N . THR B 1 657 ? 44.986 -40.807 -58.929 1.00 54.78 674 THR B N 1
ATOM 11999 C CA . THR B 1 657 ? 45.225 -41.550 -57.678 1.00 51.15 674 THR B CA 1
ATOM 12000 C C . THR B 1 657 ? 46.340 -42.567 -57.905 1.00 48.77 674 THR B C 1
ATOM 12001 O O . THR B 1 657 ? 47.210 -42.748 -57.069 1.00 52.95 674 THR B O 1
ATOM 12005 N N . ALA B 1 658 ? 46.319 -43.223 -59.050 1.00 48.96 675 ALA B N 1
ATOM 12006 C CA . ALA B 1 658 ? 47.390 -44.142 -59.428 1.00 47.29 675 ALA B CA 1
ATOM 12007 C C . ALA B 1 658 ? 48.734 -43.413 -59.532 1.00 50.47 675 ALA B C 1
ATOM 12008 O O . ALA B 1 658 ? 49.742 -43.788 -58.885 1.00 46.59 675 ALA B O 1
ATOM 12010 N N . ALA B 1 659 ? 48.728 -42.364 -60.347 1.00 53.85 676 ALA B N 1
ATOM 12011 C CA . ALA B 1 659 ? 49.916 -41.564 -60.586 1.00 54.47 676 ALA B CA 1
ATOM 12012 C C . ALA B 1 659 ? 50.513 -41.119 -59.268 1.00 56.05 676 ALA B C 1
ATOM 12013 O O . ALA B 1 659 ? 51.726 -41.043 -59.099 1.00 58.36 676 ALA B O 1
ATOM 12015 N N . ASN B 1 660 ? 49.635 -40.816 -58.328 1.00 54.83 677 ASN B N 1
ATOM 12016 C CA . ASN B 1 660 ? 50.079 -40.268 -57.079 1.00 54.57 677 ASN B CA 1
ATOM 12017 C C . ASN B 1 660 ? 51.047 -41.206 -56.370 1.00 50.88 677 ASN B C 1
ATOM 12018 O O . ASN B 1 660 ? 51.948 -40.776 -55.646 1.00 48.38 677 ASN B O 1
ATOM 12023 N N . VAL B 1 661 ? 50.833 -42.491 -56.552 1.00 50.42 678 VAL B N 1
ATOM 12024 C CA . VAL B 1 661 ? 51.685 -43.466 -55.907 1.00 52.90 678 VAL B CA 1
ATOM 12025 C C . VAL B 1 661 ? 53.080 -43.506 -56.497 1.00 54.30 678 VAL B C 1
ATOM 12026 O O . VAL B 1 661 ? 54.063 -43.626 -55.751 1.00 56.57 678 VAL B O 1
ATOM 12030 N N . ALA B 1 662 ? 53.152 -43.462 -57.824 1.00 51.42 679 ALA B N 1
ATOM 12031 C CA . ALA B 1 662 ? 54.421 -43.455 -58.522 1.00 53.01 679 ALA B CA 1
ATOM 12032 C C . ALA B 1 662 ? 55.184 -42.204 -58.181 1.00 53.81 679 ALA B C 1
ATOM 12033 O O . ALA B 1 662 ? 56.371 -42.258 -57.797 1.00 52.98 679 ALA B O 1
ATOM 12035 N N . LEU B 1 663 ? 54.496 -41.079 -58.305 1.00 52.41 680 LEU B N 1
ATOM 12036 C CA . LEU B 1 663 ? 55.112 -39.787 -58.025 1.00 56.34 680 LEU B CA 1
ATOM 12037 C C . LEU B 1 663 ? 55.614 -39.636 -56.600 1.00 53.89 680 LEU B C 1
ATOM 12038 O O . LEU B 1 663 ? 56.668 -39.010 -56.362 1.00 55.27 680 LEU B O 1
ATOM 12043 N N . THR B 1 664 ? 54.890 -40.237 -55.667 1.00 51.67 681 THR B N 1
ATOM 12044 C CA . THR B 1 664 ? 55.257 -40.137 -54.272 1.00 53.87 681 THR B CA 1
ATOM 12045 C C . THR B 1 664 ? 56.621 -40.816 -54.083 1.00 56.61 681 THR B C 1
ATOM 12046 O O . THR B 1 664 ? 57.500 -40.314 -53.363 1.00 56.60 681 THR B O 1
ATOM 12050 N N . TYR B 1 665 ? 56.785 -41.973 -54.727 1.00 59.69 682 TYR B N 1
ATOM 12051 C CA . TYR B 1 665 ? 58.008 -42.778 -54.590 1.00 58.46 682 TYR B CA 1
ATOM 12052 C C . TYR B 1 665 ? 59.213 -42.007 -55.118 1.00 59.88 682 TYR B C 1
ATOM 12053 O O . TYR B 1 665 ? 60.249 -41.921 -54.450 1.00 59.77 682 TYR B O 1
ATOM 12062 N N . PHE B 1 666 ? 59.065 -41.441 -56.315 1.00 62.24 683 PHE B N 1
ATOM 12063 C CA . PHE B 1 666 ? 60.162 -40.704 -56.916 1.00 62.29 683 PHE B CA 1
ATOM 12064 C C . PHE B 1 666 ? 60.448 -39.491 -56.093 1.00 59.05 683 PHE B C 1
ATOM 12065 O O . PHE B 1 666 ? 61.614 -39.132 -55.871 1.00 57.91 683 PHE B O 1
ATOM 12073 N N . ASN B 1 667 ? 59.368 -38.875 -55.625 1.00 56.17 684 ASN B N 1
ATOM 12074 C CA . ASN B 1 667 ? 59.510 -37.703 -54.826 1.00 58.34 684 ASN B CA 1
ATOM 12075 C C . ASN B 1 667 ? 60.336 -37.994 -53.581 1.00 58.81 684 ASN B C 1
ATOM 12076 O O . ASN B 1 667 ? 61.228 -37.235 -53.238 1.00 60.92 684 ASN B O 1
ATOM 12081 N N . ASN B 1 668 ? 60.034 -39.087 -52.894 1.00 60.57 685 ASN B N 1
ATOM 12082 C CA . ASN B 1 668 ? 60.771 -39.416 -51.671 1.00 62.11 685 ASN B CA 1
ATOM 12083 C C . ASN B 1 668 ? 62.239 -39.751 -51.905 1.00 65.32 685 ASN B C 1
ATOM 12084 O O . ASN B 1 668 ? 63.056 -39.517 -51.009 1.00 69.39 685 ASN B O 1
ATOM 12089 N N . ARG B 1 669 ? 62.576 -40.315 -53.064 1.00 63.62 686 ARG B N 1
ATOM 12090 C CA . ARG B 1 669 ? 63.963 -40.696 -53.298 1.00 67.33 686 ARG B CA 1
ATOM 12091 C C . ARG B 1 669 ? 64.788 -39.487 -53.701 1.00 68.82 686 ARG B C 1
ATOM 12092 O O . ARG B 1 669 ? 65.962 -39.419 -53.370 1.00 60.99 686 ARG B O 1
ATOM 12100 N N . LEU B 1 670 ? 64.173 -38.539 -54.405 1.00 72.76 687 LEU B N 1
ATOM 12101 C CA . LEU B 1 670 ? 64.887 -37.358 -54.882 1.00 76.06 687 LEU B CA 1
ATOM 12102 C C . LEU B 1 670 ? 64.940 -36.180 -53.896 1.00 76.32 687 LEU B C 1
ATOM 12103 O O . LEU B 1 670 ? 65.823 -35.365 -53.976 1.00 74.15 687 LEU B O 1
ATOM 12108 N N . ARG B 1 671 ? 64.032 -36.149 -52.935 1.00 80.13 688 ARG B N 1
ATOM 12109 C CA . ARG B 1 671 ? 63.824 -34.999 -52.053 1.00 79.30 688 ARG B CA 1
ATOM 12110 C C . ARG B 1 671 ? 65.064 -34.229 -51.654 1.00 88.26 688 ARG B C 1
ATOM 12111 O O . ARG B 1 671 ? 65.232 -33.100 -52.083 1.00 96.98 688 ARG B O 1
ATOM 12119 N N . GLY B 1 672 ? 65.927 -34.790 -50.812 1.00 88.47 689 GLY B N 1
ATOM 12120 C CA . GLY B 1 672 ? 67.087 -34.002 -50.365 1.00 88.13 689 GLY B CA 1
ATOM 12121 C C . GLY B 1 672 ? 68.226 -33.830 -51.385 1.00 87.55 689 GLY B C 1
ATOM 12122 O O . GLY B 1 672 ? 69.240 -33.254 -51.043 1.00 85.10 689 GLY B O 1
ATOM 12123 N N . THR B 1 673 ? 68.055 -34.319 -52.623 1.00 88.06 690 THR B N 1
ATOM 12124 C CA . THR B 1 673 ? 69.138 -34.492 -53.625 1.00 87.36 690 THR B CA 1
ATOM 12125 C C . THR B 1 673 ? 69.239 -33.345 -54.622 1.00 91.48 690 THR B C 1
ATOM 12126 O O . THR B 1 673 ? 68.306 -32.580 -54.767 1.00 95.47 690 THR B O 1
ATOM 12130 N N . ALA B 1 674 ? 70.377 -33.235 -55.308 1.00 96.78 691 ALA B N 1
ATOM 12131 C CA . ALA B 1 674 ? 70.591 -32.163 -56.280 1.00 100.14 691 ALA B CA 1
ATOM 12132 C C . ALA B 1 674 ? 69.617 -32.249 -57.435 1.00 99.06 691 ALA B C 1
ATOM 12133 O O . ALA B 1 674 ? 69.029 -31.255 -57.826 1.00 101.17 691 ALA B O 1
ATOM 12135 N N . GLU B 1 675 ? 69.421 -33.444 -57.957 1.00 97.99 692 GLU B N 1
ATOM 12136 C CA . GLU B 1 675 ? 68.551 -33.617 -59.106 1.00 102.94 692 GLU B CA 1
ATOM 12137 C C . GLU B 1 675 ? 67.091 -33.284 -58.806 1.00 99.30 692 GLU B C 1
ATOM 12138 O O . GLU B 1 675 ? 66.256 -33.280 -59.719 1.00 102.60 692 GLU B O 1
ATOM 12144 N N . TYR B 1 676 ? 66.791 -32.998 -57.537 1.00 91.95 693 TYR B N 1
ATOM 12145 C CA . TYR B 1 676 ? 65.422 -32.766 -57.087 1.00 87.60 693 TYR B CA 1
ATOM 12146 C C . TYR B 1 676 ? 64.707 -31.667 -57.861 1.00 83.56 693 TYR B C 1
ATOM 12147 O O . TYR B 1 676 ? 63.525 -31.789 -58.189 1.00 79.48 693 TYR B O 1
ATOM 12156 N N . HIS B 1 677 ? 65.427 -30.587 -58.115 1.00 90.01 694 HIS B N 1
ATOM 12157 C CA . HIS B 1 677 ? 64.903 -29.461 -58.878 1.00 94.54 694 HIS B CA 1
ATOM 12158 C C . HIS B 1 677 ? 64.260 -29.944 -60.173 1.00 92.20 694 HIS B C 1
ATOM 12159 O O . HIS B 1 677 ? 63.208 -29.459 -60.571 1.00 93.58 694 HIS B O 1
ATOM 12166 N N . ASN B 1 678 ? 64.901 -30.884 -60.834 1.00 88.81 695 ASN B N 1
ATOM 12167 C CA . ASN B 1 678 ? 64.434 -31.343 -62.137 1.00 92.83 695 ASN B CA 1
ATOM 12168 C C . ASN B 1 678 ? 63.201 -32.200 -62.026 1.00 92.24 695 ASN B C 1
ATOM 12169 O O . ASN B 1 678 ? 62.416 -32.298 -62.973 1.00 96.20 695 ASN B O 1
ATOM 12174 N N . PHE B 1 679 ? 63.031 -32.818 -60.865 1.00 92.70 696 PHE B N 1
ATOM 12175 C CA . PHE B 1 679 ? 61.819 -33.556 -60.565 1.00 88.23 696 PHE B CA 1
ATOM 12176 C C . PHE B 1 679 ? 60.639 -32.601 -60.395 1.00 86.87 696 PHE B C 1
ATOM 12177 O O . PHE B 1 679 ? 59.578 -32.791 -60.987 1.00 88.73 696 PHE B O 1
ATOM 12185 N N . LEU B 1 680 ? 60.836 -31.559 -59.603 1.00 86.97 697 LEU B N 1
ATOM 12186 C CA . LEU B 1 680 ? 59.790 -30.549 -59.384 1.00 90.11 697 LEU B CA 1
ATOM 12187 C C . LEU B 1 680 ? 59.277 -29.954 -60.707 1.00 88.44 697 LEU B C 1
ATOM 12188 O O . LEU B 1 680 ? 58.075 -29.842 -60.937 1.00 81.98 697 LEU B O 1
ATOM 12193 N N . ILE B 1 681 ? 60.222 -29.612 -61.580 1.00 88.40 698 ILE B N 1
ATOM 12194 C CA . ILE B 1 681 ? 59.898 -29.116 -62.913 1.00 86.10 698 ILE B CA 1
ATOM 12195 C C . ILE B 1 681 ? 59.002 -30.125 -63.634 1.00 84.57 698 ILE B C 1
ATOM 12196 O O . ILE B 1 681 ? 57.929 -29.798 -64.137 1.00 84.32 698 ILE B O 1
ATOM 12201 N N . PHE B 1 682 ? 59.485 -31.358 -63.692 1.00 82.80 699 PHE B N 1
ATOM 12202 C CA . PHE B 1 682 ? 58.791 -32.410 -64.401 1.00 85.40 699 PHE B CA 1
ATOM 12203 C C . PHE B 1 682 ? 57.353 -32.600 -63.926 1.00 84.78 699 PHE B C 1
ATOM 12204 O O . PHE B 1 682 ? 56.440 -32.793 -64.728 1.00 85.16 699 PHE B O 1
ATOM 12212 N N . VAL B 1 683 ? 57.144 -32.529 -62.615 1.00 83.72 700 VAL B N 1
ATOM 12213 C CA . VAL B 1 683 ? 55.801 -32.705 -62.073 1.00 80.69 700 VAL B CA 1
ATOM 12214 C C . VAL B 1 683 ? 54.977 -31.442 -62.353 1.00 81.39 700 VAL B C 1
ATOM 12215 O O . VAL B 1 683 ? 53.811 -31.520 -62.752 1.00 79.83 700 VAL B O 1
ATOM 12219 N N . ASP B 1 684 ? 55.599 -30.286 -62.138 1.00 83.15 701 ASP B N 1
ATOM 12220 C CA . ASP B 1 684 ? 54.961 -29.000 -62.362 1.00 88.19 701 ASP B CA 1
ATOM 12221 C C . ASP B 1 684 ? 54.316 -29.035 -63.757 1.00 86.44 701 ASP B C 1
ATOM 12222 O O . ASP B 1 684 ? 53.174 -28.585 -63.958 1.00 90.89 701 ASP B O 1
ATOM 12227 N N . ALA B 1 685 ? 55.038 -29.611 -64.703 1.00 81.52 702 ALA B N 1
ATOM 12228 C CA . ALA B 1 685 ? 54.511 -29.819 -66.039 1.00 80.84 702 ALA B CA 1
ATOM 12229 C C . ALA B 1 685 ? 53.225 -30.665 -66.041 1.00 78.01 702 ALA B C 1
ATOM 12230 O O . ALA B 1 685 ? 52.279 -30.395 -66.793 1.00 76.44 702 ALA B O 1
ATOM 12232 N N . LEU B 1 686 ? 53.212 -31.701 -65.216 1.00 76.80 703 LEU B N 1
ATOM 12233 C CA . LEU B 1 686 ? 52.100 -32.632 -65.205 1.00 74.33 703 LEU B CA 1
ATOM 12234 C C . LEU B 1 686 ? 50.806 -32.080 -64.661 1.00 75.41 703 LEU B C 1
ATOM 12235 O O . LEU B 1 686 ? 49.718 -32.453 -65.124 1.00 74.10 703 LEU B O 1
ATOM 12240 N N . ILE B 1 687 ? 50.898 -31.193 -63.681 1.00 79.66 704 ILE B N 1
ATOM 12241 C CA . ILE B 1 687 ? 49.704 -30.718 -63.001 1.00 81.45 704 ILE B CA 1
ATOM 12242 C C . ILE B 1 687 ? 49.129 -29.475 -63.616 1.00 89.65 704 ILE B C 1
ATOM 12243 O O . ILE B 1 687 ? 47.959 -29.442 -63.983 1.00 98.75 704 ILE B O 1
ATOM 12248 N N . GLU B 1 688 ? 49.974 -28.442 -63.675 1.00 91.23 705 GLU B N 1
ATOM 12249 C CA . GLU B 1 688 ? 49.531 -27.046 -63.749 1.00 85.46 705 GLU B CA 1
ATOM 12250 C C . GLU B 1 688 ? 48.254 -26.842 -64.560 1.00 79.08 705 GLU B C 1
ATOM 12251 O O . GLU B 1 688 ? 47.495 -25.951 -64.247 1.00 77.50 705 GLU B O 1
ATOM 12257 N N . ASP B 1 689 ? 48.031 -27.671 -65.580 1.00 75.81 706 ASP B N 1
ATOM 12258 C CA . ASP B 1 689 ? 46.760 -27.682 -66.304 1.00 75.44 706 ASP B CA 1
ATOM 12259 C C . ASP B 1 689 ? 45.592 -28.012 -65.388 1.00 74.85 706 ASP B C 1
ATOM 12260 O O . ASP B 1 689 ? 44.745 -27.165 -65.105 1.00 72.98 706 ASP B O 1
ATOM 12265 N N . ILE B 1 690 ? 45.558 -29.251 -64.905 1.00 76.82 707 ILE B N 1
ATOM 12266 C CA . ILE B 1 690 ? 44.472 -29.717 -64.038 1.00 71.57 707 ILE B CA 1
ATOM 12267 C C . ILE B 1 690 ? 44.264 -28.815 -62.825 1.00 74.64 707 ILE B C 1
ATOM 12268 O O . ILE B 1 690 ? 43.154 -28.694 -62.342 1.00 77.89 707 ILE B O 1
ATOM 12273 N N . TYR B 1 691 ? 45.319 -28.173 -62.333 1.00 74.72 708 TYR B N 1
ATOM 12274 C CA . TYR B 1 691 ? 45.182 -27.108 -61.335 1.00 74.63 708 TYR B CA 1
ATOM 12275 C C . TYR B 1 691 ? 44.421 -25.930 -61.987 1.00 75.82 708 TYR B C 1
ATOM 12276 O O . TYR B 1 691 ? 44.929 -24.832 -62.187 1.00 77.12 708 TYR B O 1
ATOM 12285 N N . SER B 1 692 ? 43.217 -26.275 -62.439 1.00 78.16 709 SER B N 1
ATOM 12286 C CA . SER B 1 692 ? 42.163 -25.382 -62.873 1.00 80.31 709 SER B CA 1
ATOM 12287 C C . SER B 1 692 ? 40.924 -25.983 -62.197 1.00 80.39 709 SER B C 1
ATOM 12288 O O . SER B 1 692 ? 39.916 -26.301 -62.832 1.00 80.10 709 SER B O 1
ATOM 12291 N N . LEU B 1 693 ? 41.047 -26.184 -60.895 1.00 76.68 710 LEU B N 1
ATOM 12292 C CA . LEU B 1 693 ? 39.928 -26.480 -60.040 1.00 75.45 710 LEU B CA 1
ATOM 12293 C C . LEU B 1 693 ? 39.851 -25.357 -59.021 1.00 74.65 710 LEU B C 1
ATOM 12294 O O . LEU B 1 693 ? 40.616 -24.393 -59.077 1.00 69.08 710 LEU B O 1
ATOM 12299 N N . LEU B 1 694 ? 38.942 -25.507 -58.066 1.00 72.90 711 LEU B N 1
ATOM 12300 C CA . LEU B 1 694 ? 38.873 -24.589 -56.962 1.00 72.51 711 LEU B CA 1
ATOM 12301 C C . LEU B 1 694 ? 39.342 -25.382 -55.762 1.00 68.63 711 LEU B C 1
ATOM 12302 O O . LEU B 1 694 ? 38.837 -26.467 -55.493 1.00 67.21 711 LEU B O 1
ATOM 12307 N N . THR B 1 695 ? 40.380 -24.872 -55.117 1.00 66.89 712 THR B N 1
ATOM 12308 C CA . THR B 1 695 ? 40.897 -25.423 -53.885 1.00 65.13 712 THR B CA 1
ATOM 12309 C C . THR B 1 695 ? 40.633 -24.465 -52.748 1.00 71.13 712 THR B C 1
ATOM 12310 O O . THR B 1 695 ? 40.588 -24.870 -51.603 1.00 74.35 712 THR B O 1
ATOM 12314 N N . ILE B 1 696 ? 40.436 -23.194 -53.091 1.00 82.74 713 ILE B N 1
ATOM 12315 C CA . ILE B 1 696 ? 40.268 -22.091 -52.150 1.00 83.17 713 ILE B CA 1
ATOM 12316 C C . ILE B 1 696 ? 38.973 -22.352 -51.424 1.00 83.76 713 ILE B C 1
ATOM 12317 O O . ILE B 1 696 ? 38.920 -22.306 -50.224 1.00 88.83 713 ILE B O 1
ATOM 12322 N N . ASP B 1 697 ? 37.914 -22.650 -52.146 1.00 85.67 714 ASP B N 1
ATOM 12323 C CA . ASP B 1 697 ? 36.623 -22.731 -51.521 1.00 87.63 714 ASP B CA 1
ATOM 12324 C C . ASP B 1 697 ? 35.929 -23.928 -52.115 1.00 87.28 714 ASP B C 1
ATOM 12325 O O . ASP B 1 697 ? 34.717 -24.105 -51.972 1.00 83.34 714 ASP B O 1
ATOM 12330 N N . ALA B 1 698 ? 36.761 -24.822 -52.656 1.00 91.02 715 ALA B N 1
ATOM 12331 C CA . ALA B 1 698 ? 36.371 -25.919 -53.559 1.00 96.41 715 ALA B CA 1
ATOM 12332 C C . ALA B 1 698 ? 34.899 -26.282 -53.499 1.00 90.86 715 ALA B C 1
ATOM 12333 O O . ALA B 1 698 ? 34.299 -26.600 -54.535 1.00 102.91 715 ALA B O 1
ATOM 12335 N N . VAL B 1 699 ? 34.316 -26.207 -52.305 1.00 75.99 716 VAL B N 1
ATOM 12336 C CA . VAL B 1 699 ? 33.104 -26.941 -52.060 1.00 69.40 716 VAL B CA 1
ATOM 12337 C C . VAL B 1 699 ? 31.897 -26.169 -52.515 1.00 66.01 716 VAL B C 1
ATOM 12338 O O . VAL B 1 699 ? 31.497 -25.204 -51.900 1.00 63.09 716 VAL B O 1
ATOM 12342 N N . SER B 1 700 ? 31.399 -26.590 -53.666 1.00 66.54 717 SER B N 1
ATOM 12343 C CA . SER B 1 700 ? 30.068 -26.305 -54.101 1.00 69.34 717 SER B CA 1
ATOM 12344 C C . SER B 1 700 ? 29.241 -27.538 -53.799 1.00 67.79 717 SER B C 1
ATOM 12345 O O . SER B 1 700 ? 29.735 -28.644 -53.881 1.00 72.09 717 SER B O 1
ATOM 12348 N N . PRO B 1 701 ? 27.956 -27.363 -53.497 1.00 73.11 718 PRO B N 1
ATOM 12349 C CA . PRO B 1 701 ? 27.098 -28.516 -53.190 1.00 70.52 718 PRO B CA 1
ATOM 12350 C C . PRO B 1 701 ? 26.993 -29.554 -54.308 1.00 67.78 718 PRO B C 1
ATOM 12351 O O . PRO B 1 701 ? 26.537 -30.654 -54.060 1.00 69.79 718 PRO B O 1
ATOM 12355 N N . ASP B 1 702 ? 27.414 -29.212 -55.513 1.00 69.11 719 ASP B N 1
ATOM 12356 C CA . ASP B 1 702 ? 27.268 -30.112 -56.637 1.00 75.50 719 ASP B CA 1
ATOM 12357 C C . ASP B 1 702 ? 28.544 -30.883 -56.944 1.00 73.14 719 ASP B C 1
ATOM 12358 O O . ASP B 1 702 ? 28.619 -31.510 -57.993 1.00 77.53 719 ASP B O 1
ATOM 12363 N N . ASP B 1 703 ? 29.560 -30.817 -56.090 1.00 73.57 720 ASP B N 1
ATOM 12364 C CA . ASP B 1 703 ? 30.816 -31.546 -56.332 1.00 71.96 720 ASP B CA 1
ATOM 12365 C C . ASP B 1 703 ? 30.681 -32.959 -55.904 1.00 69.79 720 ASP B C 1
ATOM 12366 O O . ASP B 1 703 ? 30.179 -33.215 -54.821 1.00 67.81 720 ASP B O 1
ATOM 12371 N N . THR B 1 704 ? 31.151 -33.883 -56.728 1.00 68.37 721 THR B N 1
ATOM 12372 C CA . THR B 1 704 ? 30.970 -35.271 -56.399 1.00 63.70 721 THR B CA 1
ATOM 12373 C C . THR B 1 704 ? 32.034 -35.761 -55.426 1.00 59.39 721 THR B C 1
ATOM 12374 O O . THR B 1 704 ? 33.048 -35.094 -55.156 1.00 59.69 721 THR B O 1
ATOM 12378 N N . LEU B 1 705 ? 31.782 -36.938 -54.890 1.00 53.39 722 LEU B N 1
ATOM 12379 C CA . LEU B 1 705 ? 32.751 -37.628 -54.053 1.00 50.77 722 LEU B CA 1
ATOM 12380 C C . LEU B 1 705 ? 34.117 -37.749 -54.742 1.00 49.22 722 LEU B C 1
ATOM 12381 O O . LEU B 1 705 ? 35.147 -37.239 -54.271 1.00 47.81 722 LEU B O 1
ATOM 12386 N N . LEU B 1 706 ? 34.102 -38.354 -55.918 1.00 49.99 723 LEU B N 1
ATOM 12387 C CA . LEU B 1 706 ? 35.312 -38.498 -56.695 1.00 51.98 723 LEU B CA 1
ATOM 12388 C C . LEU B 1 706 ? 36.000 -37.177 -56.991 1.00 53.77 723 LEU B C 1
ATOM 12389 O O . LEU B 1 706 ? 37.221 -37.105 -56.989 1.00 56.91 723 LEU B O 1
ATOM 12394 N N . HIS B 1 707 ? 35.235 -36.122 -57.218 1.00 54.57 724 HIS B N 1
ATOM 12395 C CA . HIS B 1 707 ? 35.834 -34.833 -57.425 1.00 53.34 724 HIS B CA 1
ATOM 12396 C C . HIS B 1 707 ? 36.617 -34.425 -56.178 1.00 52.98 724 HIS B C 1
ATOM 12397 O O . HIS B 1 707 ? 37.723 -33.868 -56.264 1.00 52.82 724 HIS B O 1
ATOM 12404 N N . LYS B 1 708 ? 36.052 -34.709 -55.008 1.00 50.27 725 LYS B N 1
ATOM 12405 C CA . LYS B 1 708 ? 36.702 -34.342 -53.759 1.00 50.58 725 LYS B CA 1
ATOM 12406 C C . LYS B 1 708 ? 38.062 -35.036 -53.577 1.00 47.87 725 LYS B C 1
ATOM 12407 O O . LYS B 1 708 ? 39.079 -34.412 -53.248 1.00 47.15 725 LYS B O 1
ATOM 12413 N N . TYR B 1 709 ? 38.087 -36.331 -53.772 1.00 45.68 726 TYR B N 1
ATOM 12414 C CA . TYR B 1 709 ? 39.378 -37.020 -53.736 1.00 45.89 726 TYR B CA 1
ATOM 12415 C C . TYR B 1 709 ? 40.369 -36.361 -54.710 1.00 43.74 726 TYR B C 1
ATOM 12416 O O . TYR B 1 709 ? 41.501 -36.021 -54.356 1.00 44.63 726 TYR B O 1
ATOM 12425 N N . LEU B 1 710 ? 39.924 -36.151 -55.928 1.00 42.78 727 LEU B N 1
ATOM 12426 C CA . LEU B 1 710 ? 40.777 -35.527 -56.935 1.00 47.99 727 LEU B CA 1
ATOM 12427 C C . LEU B 1 710 ? 41.339 -34.191 -56.435 1.00 48.44 727 LEU B C 1
ATOM 12428 O O . LEU B 1 710 ? 42.544 -33.984 -56.406 1.00 46.09 727 LEU B O 1
ATOM 12433 N N . VAL B 1 711 ? 40.449 -33.312 -56.000 1.00 48.72 728 VAL B N 1
ATOM 12434 C CA . VAL B 1 711 ? 40.868 -32.004 -55.569 1.00 50.12 728 VAL B CA 1
ATOM 12435 C C . VAL B 1 711 ? 41.884 -32.127 -54.463 1.00 50.75 728 VAL B C 1
ATOM 12436 O O . VAL B 1 711 ? 42.831 -31.342 -54.376 1.00 54.49 728 VAL B O 1
ATOM 12440 N N . GLN B 1 712 ? 41.707 -33.116 -53.609 1.00 49.74 729 GLN B N 1
ATOM 12441 C CA . GLN B 1 712 ? 42.621 -33.257 -52.517 1.00 49.47 729 GLN B CA 1
ATOM 12442 C C . GLN B 1 712 ? 44.010 -33.678 -53.045 1.00 52.15 729 GLN B C 1
ATOM 12443 O O . GLN B 1 712 ? 45.052 -33.120 -52.619 1.00 52.83 729 GLN B O 1
ATOM 12449 N N . THR B 1 713 ? 44.033 -34.676 -53.934 1.00 47.14 730 THR B N 1
ATOM 12450 C CA . THR B 1 713 ? 45.297 -35.148 -54.482 1.00 48.56 730 THR B CA 1
ATOM 12451 C C . THR B 1 713 ? 46.065 -34.073 -55.268 1.00 50.08 730 THR B C 1
ATOM 12452 O O . THR B 1 713 ? 47.266 -33.913 -55.083 1.00 44.97 730 THR B O 1
ATOM 12456 N N . ILE B 1 714 ? 45.371 -33.305 -56.107 1.00 51.67 731 ILE B N 1
ATOM 12457 C CA . ILE B 1 714 ? 46.047 -32.300 -56.871 1.00 53.54 731 ILE B CA 1
ATOM 12458 C C . ILE B 1 714 ? 46.553 -31.178 -55.973 1.00 55.63 731 ILE B C 1
ATOM 12459 O O . ILE B 1 714 ? 47.732 -30.826 -56.010 1.00 59.88 731 ILE B O 1
ATOM 12464 N N . SER B 1 715 ? 45.683 -30.614 -55.161 1.00 55.39 732 SER B N 1
ATOM 12465 C CA . SER B 1 715 ? 46.073 -29.450 -54.372 1.00 60.48 732 SER B CA 1
ATOM 12466 C C . SER B 1 715 ? 47.190 -29.822 -53.398 1.00 61.06 732 SER B C 1
ATOM 12467 O O . SER B 1 715 ? 48.088 -29.018 -53.106 1.00 59.99 732 SER B O 1
ATOM 12470 N N . THR B 1 716 ? 47.161 -31.068 -52.945 1.00 60.24 733 THR B N 1
ATOM 12471 C CA . THR B 1 716 ? 48.165 -31.562 -52.007 1.00 59.56 733 THR B CA 1
ATOM 12472 C C . THR B 1 716 ? 49.562 -31.517 -52.707 1.00 57.00 733 THR B C 1
ATOM 12473 O O . THR B 1 716 ? 50.526 -30.983 -52.149 1.00 56.65 733 THR B O 1
ATOM 12477 N N . TRP B 1 717 ? 49.647 -31.975 -53.956 1.00 55.07 734 TRP B N 1
ATOM 12478 C CA . TRP B 1 717 ? 50.898 -31.852 -54.742 1.00 58.65 734 TRP B CA 1
ATOM 12479 C C . TRP B 1 717 ? 51.383 -30.444 -54.991 1.00 59.60 734 TRP B C 1
ATOM 12480 O O . TRP B 1 717 ? 52.572 -30.146 -54.839 1.00 60.09 734 TRP B O 1
ATOM 12491 N N . ALA B 1 718 ? 50.456 -29.576 -55.371 1.00 62.42 735 ALA B N 1
ATOM 12492 C CA . ALA B 1 718 ? 50.794 -28.189 -55.660 1.00 63.07 735 ALA B CA 1
ATOM 12493 C C . ALA B 1 718 ? 51.384 -27.539 -54.421 1.00 63.75 735 ALA B C 1
ATOM 12494 O O . ALA B 1 718 ? 52.401 -26.841 -54.484 1.00 61.30 735 ALA B O 1
ATOM 12496 N N . CYS B 1 719 ? 50.745 -27.784 -53.283 1.00 65.12 736 CYS B N 1
ATOM 12497 C CA . CYS B 1 719 ? 51.207 -27.197 -52.029 1.00 70.42 736 CYS B CA 1
ATOM 12498 C C . CYS B 1 719 ? 52.538 -27.842 -51.588 1.00 72.13 736 CYS B C 1
ATOM 12499 O O . CYS B 1 719 ? 53.425 -27.135 -51.103 1.00 74.14 736 CYS B O 1
ATOM 12502 N N . SER B 1 720 ? 52.689 -29.155 -51.808 1.00 72.48 737 SER B N 1
ATOM 12503 C CA . SER B 1 720 ? 53.953 -29.841 -51.544 1.00 71.17 737 SER B CA 1
ATOM 12504 C C . SER B 1 720 ? 55.074 -29.256 -52.320 1.00 70.36 737 SER B C 1
ATOM 12505 O O . SER B 1 720 ? 56.183 -29.243 -51.827 1.00 69.18 737 SER B O 1
ATOM 12508 N N . MET B 1 721 ? 54.804 -28.865 -53.564 1.00 74.38 738 MET B N 1
ATOM 12509 C CA . MET B 1 721 ? 55.809 -28.189 -54.409 1.00 82.47 738 MET B CA 1
ATOM 12510 C C . MET B 1 721 ? 56.043 -26.692 -54.191 1.00 77.08 738 MET B C 1
ATOM 12511 O O . MET B 1 721 ? 56.968 -26.153 -54.747 1.00 74.64 738 MET B O 1
ATOM 12516 N N . GLY B 1 722 ? 55.187 -26.025 -53.428 1.00 75.90 739 GLY B N 1
ATOM 12517 C CA . GLY B 1 722 ? 55.345 -24.595 -53.180 1.00 74.86 739 GLY B CA 1
ATOM 12518 C C . GLY B 1 722 ? 54.664 -23.667 -54.162 1.00 72.76 739 GLY B C 1
ATOM 12519 O O . GLY B 1 722 ? 54.988 -22.496 -54.181 1.00 76.38 739 GLY B O 1
ATOM 12520 N N . TYR B 1 723 ? 53.720 -24.173 -54.960 1.00 72.52 740 TYR B N 1
ATOM 12521 C CA . TYR B 1 723 ? 52.830 -23.294 -55.733 1.00 73.27 740 TYR B CA 1
ATOM 12522 C C . TYR B 1 723 ? 52.391 -22.201 -54.784 1.00 72.86 740 TYR B C 1
ATOM 12523 O O . TYR B 1 723 ? 51.768 -22.483 -53.757 1.00 71.95 740 TYR B O 1
ATOM 12532 N N . THR B 1 724 ? 52.716 -20.959 -55.100 1.00 74.17 741 THR B N 1
ATOM 12533 C CA . THR B 1 724 ? 52.386 -19.864 -54.192 1.00 76.63 741 THR B CA 1
ATOM 12534 C C . THR B 1 724 ? 50.882 -19.535 -54.195 1.00 74.06 741 THR B C 1
ATOM 12535 O O . THR B 1 724 ? 50.358 -18.994 -53.222 1.00 73.95 741 THR B O 1
ATOM 12539 N N . ASP B 1 725 ? 50.197 -19.856 -55.286 1.00 73.23 742 ASP B N 1
ATOM 12540 C CA . ASP B 1 725 ? 48.745 -19.752 -55.336 1.00 71.65 742 ASP B CA 1
ATOM 12541 C C . ASP B 1 725 ? 48.129 -20.654 -54.262 1.00 72.99 742 ASP B C 1
ATOM 12542 O O . ASP B 1 725 ? 47.299 -20.198 -53.453 1.00 72.93 742 ASP B O 1
ATOM 12547 N N . CYS B 1 726 ? 48.556 -21.922 -54.247 1.00 68.89 743 CYS B N 1
ATOM 12548 C CA . CYS B 1 726 ? 48.122 -22.898 -53.248 1.00 66.91 743 CYS B CA 1
ATOM 12549 C C . CYS B 1 726 ? 48.474 -22.474 -51.821 1.00 67.81 743 CYS B C 1
ATOM 12550 O O . CYS B 1 726 ? 47.637 -22.547 -50.903 1.00 67.87 743 CYS B O 1
ATOM 12553 N N . LEU B 1 727 ? 49.713 -22.044 -51.616 1.00 68.07 744 LEU B N 1
ATOM 12554 C CA . LEU B 1 727 ? 50.178 -21.745 -50.257 1.00 68.36 744 LEU B CA 1
ATOM 12555 C C . LEU B 1 727 ? 49.505 -20.524 -49.652 1.00 68.86 744 LEU B C 1
ATOM 12556 O O . LEU B 1 727 ? 49.349 -20.438 -48.425 1.00 62.88 744 LEU B O 1
ATOM 12561 N N . MET B 1 728 ? 49.121 -19.584 -50.513 1.00 73.79 745 MET B N 1
ATOM 12562 C CA . MET B 1 728 ? 48.563 -18.313 -50.058 1.00 78.09 745 MET B CA 1
ATOM 12563 C C . MET B 1 728 ? 47.077 -18.441 -49.802 1.00 73.22 745 MET B C 1
ATOM 12564 O O . MET B 1 728 ? 46.569 -17.908 -48.826 1.00 70.43 745 MET B O 1
ATOM 12569 N N . LYS B 1 729 ? 46.394 -19.164 -50.679 1.00 71.78 746 LYS B N 1
ATOM 12570 C CA . LYS B 1 729 ? 44.979 -19.415 -50.490 1.00 71.45 746 LYS B CA 1
ATOM 12571 C C . LYS B 1 729 ? 44.672 -20.201 -49.226 1.00 67.67 746 LYS B C 1
ATOM 12572 O O . LYS B 1 729 ? 43.770 -19.837 -48.466 1.00 67.49 746 LYS B O 1
ATOM 12578 N N . THR B 1 730 ? 45.407 -21.283 -48.993 1.00 66.26 747 THR B N 1
ATOM 12579 C CA . THR B 1 730 ? 45.185 -22.074 -47.779 1.00 65.89 747 THR B CA 1
ATOM 12580 C C . THR B 1 730 ? 45.492 -21.210 -46.579 1.00 63.03 747 THR B C 1
ATOM 12581 O O . THR B 1 730 ? 44.734 -21.206 -45.607 1.00 64.79 747 THR B O 1
ATOM 12585 N N . ALA B 1 731 ? 46.591 -20.466 -46.653 1.00 60.48 748 ALA B N 1
ATOM 12586 C CA . ALA B 1 731 ? 47.000 -19.608 -45.542 1.00 60.27 748 ALA B CA 1
ATOM 12587 C C . ALA B 1 731 ? 45.924 -18.592 -45.181 1.00 60.78 748 ALA B C 1
ATOM 12588 O O . ALA B 1 731 ? 45.683 -18.334 -44.006 1.00 61.51 748 ALA B O 1
ATOM 12590 N N . ALA B 1 732 ? 45.269 -18.037 -46.192 1.00 61.20 749 ALA B N 1
ATOM 12591 C CA . ALA B 1 732 ? 44.275 -17.006 -45.967 1.00 63.52 749 ALA B CA 1
ATOM 12592 C C . ALA B 1 732 ? 43.045 -17.610 -45.311 1.00 62.46 749 ALA B C 1
ATOM 12593 O O . ALA B 1 732 ? 42.502 -17.041 -44.357 1.00 63.10 749 ALA B O 1
ATOM 12595 N N . LEU B 1 733 ? 42.622 -18.762 -45.818 1.00 61.53 750 LEU B N 1
ATOM 12596 C CA . LEU B 1 733 ? 41.465 -19.457 -45.267 1.00 62.46 750 LEU B CA 1
ATOM 12597 C C . LEU B 1 733 ? 41.574 -19.792 -43.820 1.00 62.55 750 LEU B C 1
ATOM 12598 O O . LEU B 1 733 ? 40.627 -19.580 -43.045 1.00 62.84 750 LEU B O 1
ATOM 12603 N N . LEU B 1 734 ? 42.705 -20.376 -43.471 1.00 64.45 751 LEU B N 1
ATOM 12604 C CA . LEU B 1 734 ? 42.990 -20.673 -42.092 1.00 66.99 751 LEU B CA 1
ATOM 12605 C C . LEU B 1 734 ? 42.956 -19.398 -41.266 1.00 66.74 751 LEU B C 1
ATOM 12606 O O . LEU B 1 734 ? 42.328 -19.369 -40.202 1.00 64.50 751 LEU B O 1
ATOM 12611 N N . LYS B 1 735 ? 43.605 -18.346 -41.769 1.00 66.53 752 LYS B N 1
ATOM 12612 C CA . LYS B 1 735 ? 43.524 -17.033 -41.114 1.00 71.95 752 LYS B CA 1
ATOM 12613 C C . LYS B 1 735 ? 42.071 -16.546 -40.976 1.00 66.51 752 LYS B C 1
ATOM 12614 O O . LYS B 1 735 ? 41.665 -16.133 -39.891 1.00 69.57 752 LYS B O 1
ATOM 12620 N N . ALA B 1 736 ? 41.308 -16.592 -42.063 1.00 63.37 753 ALA B N 1
ATOM 12621 C CA . ALA B 1 736 ? 39.913 -16.143 -42.031 1.00 62.58 753 ALA B CA 1
ATOM 12622 C C . ALA B 1 736 ? 39.104 -16.833 -40.905 1.00 61.89 753 ALA B C 1
ATOM 12623 O O . ALA B 1 736 ? 38.303 -16.195 -40.215 1.00 62.18 753 ALA B O 1
ATOM 12625 N N . GLU B 1 737 ? 39.321 -18.135 -40.718 1.00 61.82 754 GLU B N 1
ATOM 12626 C CA . GLU B 1 737 ? 38.604 -18.888 -39.690 1.00 58.95 754 GLU B CA 1
ATOM 12627 C C . GLU B 1 737 ? 39.192 -18.602 -38.297 1.00 61.20 754 GLU B C 1
ATOM 12628 O O . GLU B 1 737 ? 38.456 -18.441 -37.325 1.00 60.85 754 GLU B O 1
ATOM 12634 N N . ALA B 1 738 ? 40.505 -18.551 -38.163 1.00 64.03 755 ALA B N 1
ATOM 12635 C CA . ALA B 1 738 ? 41.060 -18.339 -36.819 1.00 65.22 755 ALA B CA 1
ATOM 12636 C C . ALA B 1 738 ? 40.860 -16.885 -36.370 1.00 66.67 755 ALA B C 1
ATOM 12637 O O . ALA B 1 738 ? 41.029 -16.563 -35.191 1.00 67.41 755 ALA B O 1
ATOM 12639 N N . SER B 1 739 ? 40.501 -16.001 -37.288 1.00 67.61 756 SER B N 1
ATOM 12640 C CA . SER B 1 739 ? 40.370 -14.594 -36.926 1.00 73.83 756 SER B CA 1
ATOM 12641 C C . SER B 1 739 ? 38.955 -14.183 -36.531 1.00 72.17 756 SER B C 1
ATOM 12642 O O . SER B 1 739 ? 38.795 -13.374 -35.632 1.00 71.48 756 SER B O 1
ATOM 12645 N N . GLY B 1 740 ? 37.954 -14.731 -37.216 1.00 73.27 757 GLY B N 1
ATOM 12646 C CA . GLY B 1 740 ? 36.578 -14.233 -37.168 1.00 75.79 757 GLY B CA 1
ATOM 12647 C C . GLY B 1 740 ? 36.223 -13.604 -38.505 1.00 81.04 757 GLY B C 1
ATOM 12648 O O . GLY B 1 740 ? 35.062 -13.448 -38.828 1.00 84.07 757 GLY B O 1
ATOM 12649 N N . THR B 1 741 ? 37.248 -13.230 -39.273 1.00 85.19 758 THR B N 1
ATOM 12650 C CA . THR B 1 741 ? 37.128 -12.584 -40.583 1.00 84.09 758 THR B CA 1
ATOM 12651 C C . THR B 1 741 ? 36.145 -13.285 -41.489 1.00 83.25 758 THR B C 1
ATOM 12652 O O . THR B 1 741 ? 35.545 -12.658 -42.370 1.00 81.96 758 THR B O 1
ATOM 12656 N N . GLY B 1 742 ? 36.003 -14.595 -41.289 1.00 80.65 759 GLY B N 1
ATOM 12657 C CA . GLY B 1 742 ? 35.343 -15.438 -42.267 1.00 77.31 759 GLY B CA 1
ATOM 12658 C C . GLY B 1 742 ? 34.891 -16.755 -41.724 1.00 76.39 759 GLY B C 1
ATOM 12659 O O . GLY B 1 742 ? 35.018 -17.034 -40.512 1.00 79.75 759 GLY B O 1
ATOM 12660 N N . PRO B 1 743 ? 34.376 -17.595 -42.625 1.00 73.24 760 PRO B N 1
ATOM 12661 C CA . PRO B 1 743 ? 33.774 -18.833 -42.161 1.00 70.48 760 PRO B CA 1
ATOM 12662 C C . PRO B 1 743 ? 34.790 -19.822 -41.612 1.00 67.96 760 PRO B C 1
ATOM 12663 O O . PRO B 1 743 ? 36.012 -19.579 -41.686 1.00 66.25 760 PRO B O 1
ATOM 12667 N N . ALA B 1 744 ? 34.267 -20.921 -41.056 1.00 63.89 761 ALA B N 1
ATOM 12668 C CA . ALA B 1 744 ? 35.071 -22.107 -40.870 1.00 60.09 761 ALA B CA 1
ATOM 12669 C C . ALA B 1 744 ? 35.365 -22.645 -42.256 1.00 58.52 761 ALA B C 1
ATOM 12670 O O . ALA B 1 744 ? 34.591 -22.460 -43.204 1.00 56.04 761 ALA B O 1
ATOM 12672 N N . VAL B 1 745 ? 36.509 -23.302 -42.355 1.00 56.31 762 VAL B N 1
ATOM 12673 C CA . VAL B 1 745 ? 36.930 -23.951 -43.575 1.00 56.24 762 VAL B CA 1
ATOM 12674 C C . VAL B 1 745 ? 36.034 -25.169 -43.756 1.00 53.13 762 VAL B C 1
ATOM 12675 O O . VAL B 1 745 ? 35.761 -25.895 -42.802 1.00 57.75 762 VAL B O 1
ATOM 12679 N N . HIS B 1 746 ? 35.544 -25.402 -44.952 1.00 51.43 763 HIS B N 1
ATOM 12680 C CA . HIS B 1 746 ? 34.698 -26.582 -45.168 1.00 50.22 763 HIS B CA 1
ATOM 12681 C C . HIS B 1 746 ? 35.522 -27.838 -44.924 1.00 49.45 763 HIS B C 1
ATOM 12682 O O . HIS B 1 746 ? 36.670 -27.891 -45.330 1.00 51.13 763 HIS B O 1
ATOM 12689 N N . PRO B 1 747 ? 34.938 -28.852 -44.251 1.00 48.45 764 PRO B N 1
ATOM 12690 C CA . PRO B 1 747 ? 35.654 -30.076 -43.941 1.00 45.10 764 PRO B CA 1
ATOM 12691 C C . PRO B 1 747 ? 36.319 -30.768 -45.132 1.00 42.94 764 PRO B C 1
ATOM 12692 O O . PRO B 1 747 ? 37.440 -31.199 -45.024 1.00 43.82 764 PRO B O 1
ATOM 12696 N N . ASP B 1 748 ? 35.623 -30.872 -46.246 1.00 43.68 765 ASP B N 1
ATOM 12697 C CA . ASP B 1 748 ? 36.143 -31.525 -47.431 1.00 42.92 765 ASP B CA 1
ATOM 12698 C C . ASP B 1 748 ? 37.402 -30.883 -48.015 1.00 42.16 765 ASP B C 1
ATOM 12699 O O . ASP B 1 748 ? 37.946 -31.377 -48.964 1.00 43.18 765 ASP B O 1
ATOM 12704 N N . ILE B 1 749 ? 37.867 -29.778 -47.462 1.00 42.33 766 ILE B N 1
ATOM 12705 C CA . ILE B 1 749 ? 39.177 -29.260 -47.846 1.00 43.50 766 ILE B CA 1
ATOM 12706 C C . ILE B 1 749 ? 40.007 -28.806 -46.645 1.00 43.89 766 ILE B C 1
ATOM 12707 O O . ILE B 1 749 ? 41.008 -28.107 -46.815 1.00 43.45 766 ILE B O 1
ATOM 12712 N N . ALA B 1 750 ? 39.604 -29.234 -45.455 1.00 42.71 767 ALA B N 1
ATOM 12713 C CA . ALA B 1 750 ? 40.287 -28.867 -44.232 1.00 48.44 767 ALA B CA 1
ATOM 12714 C C . ALA B 1 750 ? 41.648 -29.511 -44.141 1.00 49.30 767 ALA B C 1
ATOM 12715 O O . ALA B 1 750 ? 42.599 -28.877 -43.694 1.00 52.69 767 ALA B O 1
ATOM 12717 N N . SER B 1 751 ? 41.727 -30.773 -44.544 1.00 51.91 768 SER B N 1
ATOM 12718 C CA . SER B 1 751 ? 42.966 -31.529 -44.481 1.00 53.23 768 SER B CA 1
ATOM 12719 C C . SER B 1 751 ? 44.073 -30.773 -45.124 1.00 54.89 768 SER B C 1
ATOM 12720 O O . SER B 1 751 ? 45.085 -30.500 -44.492 1.00 52.84 768 SER B O 1
ATOM 12723 N N . VAL B 1 752 ? 43.867 -30.410 -46.389 1.00 55.90 769 VAL B N 1
ATOM 12724 C CA . VAL B 1 752 ? 44.884 -29.661 -47.108 1.00 57.68 769 VAL B CA 1
ATOM 12725 C C . VAL B 1 752 ? 45.099 -28.272 -46.480 1.00 57.36 769 VAL B C 1
ATOM 12726 O O . VAL B 1 752 ? 46.232 -27.899 -46.154 1.00 59.26 769 VAL B O 1
ATOM 12730 N N . THR B 1 753 ? 44.002 -27.523 -46.352 1.00 54.00 770 THR B N 1
ATOM 12731 C CA . THR B 1 753 ? 44.017 -26.122 -45.947 1.00 53.61 770 THR B CA 1
ATOM 12732 C C . THR B 1 753 ? 44.683 -25.952 -44.576 1.00 53.91 770 THR B C 1
ATOM 12733 O O . THR B 1 753 ? 45.417 -25.000 -44.351 1.00 51.76 770 THR B O 1
ATOM 12737 N N . TYR B 1 754 ? 44.398 -26.854 -43.637 1.00 54.34 771 TYR B N 1
ATOM 12738 C CA . TYR B 1 754 ? 44.902 -26.701 -42.263 1.00 53.08 771 TYR B CA 1
ATOM 12739 C C . TYR B 1 754 ? 46.390 -27.063 -42.160 1.00 54.61 771 TYR B C 1
ATOM 12740 O O . TYR B 1 754 ? 47.137 -26.487 -41.352 1.00 53.58 771 TYR B O 1
ATOM 12749 N N . CYS B 1 755 ? 46.829 -28.001 -42.992 1.00 56.46 772 CYS B N 1
ATOM 12750 C CA . CYS B 1 755 ? 48.240 -28.364 -43.027 1.00 58.43 772 CYS B CA 1
ATOM 12751 C C . CYS B 1 755 ? 49.070 -27.244 -43.694 1.00 61.88 772 CYS B C 1
ATOM 12752 O O . CYS B 1 755 ? 49.910 -26.652 -43.049 1.00 60.11 772 CYS B O 1
ATOM 12755 N N . TYR B 1 756 ? 48.832 -26.963 -44.970 1.00 64.55 773 TYR B N 1
ATOM 12756 C CA . TYR B 1 756 ? 49.636 -25.946 -45.703 1.00 65.70 773 TYR B CA 1
ATOM 12757 C C . TYR B 1 756 ? 49.534 -24.505 -45.247 1.00 62.85 773 TYR B C 1
ATOM 12758 O O . TYR B 1 756 ? 50.557 -23.845 -45.012 1.00 64.21 773 TYR B O 1
ATOM 12767 N N . GLY B 1 757 ? 48.311 -24.040 -45.104 1.00 60.71 774 GLY B N 1
ATOM 12768 C CA . GLY B 1 757 ? 48.021 -22.787 -44.442 1.00 58.49 774 GLY B CA 1
ATOM 12769 C C . GLY B 1 757 ? 48.715 -22.634 -43.095 1.00 58.42 774 GLY B C 1
ATOM 12770 O O . GLY B 1 757 ? 48.901 -21.535 -42.624 1.00 60.91 774 GLY B O 1
ATOM 12771 N N . MET B 1 758 ? 49.098 -23.733 -42.458 1.00 62.02 775 MET B N 1
ATOM 12772 C CA . MET B 1 758 ? 49.939 -23.669 -41.246 1.00 62.56 775 MET B CA 1
ATOM 12773 C C . MET B 1 758 ? 51.442 -23.514 -41.532 1.00 63.56 775 MET B C 1
ATOM 12774 O O . MET B 1 758 ? 52.206 -23.184 -40.621 1.00 65.76 775 MET B O 1
ATOM 12779 N N . ARG B 1 759 ? 51.863 -23.742 -42.774 1.00 65.72 776 ARG B N 1
ATOM 12780 C CA . ARG B 1 759 ? 53.293 -23.707 -43.119 1.00 72.89 776 ARG B CA 1
ATOM 12781 C C . ARG B 1 759 ? 54.084 -22.557 -42.494 1.00 74.85 776 ARG B C 1
ATOM 12782 O O . ARG B 1 759 ? 54.970 -22.785 -41.665 1.00 75.95 776 ARG B O 1
ATOM 12790 N N . SER B 1 760 ? 53.748 -21.331 -42.874 1.00 77.17 777 SER B N 1
ATOM 12791 C CA . SER B 1 760 ? 54.380 -20.146 -42.292 1.00 79.26 777 SER B CA 1
ATOM 12792 C C . SER B 1 760 ? 53.370 -19.295 -41.518 1.00 78.52 777 SER B C 1
ATOM 12793 O O . SER B 1 760 ? 53.443 -18.083 -41.531 1.00 78.62 777 SER B O 1
ATOM 12796 N N . ALA B 1 761 ? 52.444 -19.940 -40.817 1.00 81.22 778 ALA B N 1
ATOM 12797 C CA . ALA B 1 761 ? 51.431 -19.216 -40.055 1.00 81.68 778 ALA B CA 1
ATOM 12798 C C . ALA B 1 761 ? 51.995 -18.714 -38.745 1.00 81.94 778 ALA B C 1
ATOM 12799 O O . ALA B 1 761 ? 52.984 -19.243 -38.228 1.00 80.29 778 ALA B O 1
ATOM 12801 N N . LEU B 1 762 ? 51.360 -17.682 -38.213 1.00 84.16 779 LEU B N 1
ATOM 12802 C CA . LEU B 1 762 ? 51.823 -17.083 -36.976 1.00 84.71 779 LEU B CA 1
ATOM 12803 C C . LEU B 1 762 ? 51.184 -17.712 -35.751 1.00 84.09 779 LEU B C 1
ATOM 12804 O O . LEU B 1 762 ? 50.221 -18.481 -35.834 1.00 80.64 779 LEU B O 1
ATOM 12809 N N . GLU B 1 763 ? 51.760 -17.369 -34.609 1.00 84.08 780 GLU B N 1
ATOM 12810 C CA . GLU B 1 763 ? 51.382 -17.922 -33.320 1.00 85.86 780 GLU B CA 1
ATOM 12811 C C . GLU B 1 763 ? 49.856 -17.907 -33.048 1.00 83.54 780 GLU B C 1
ATOM 12812 O O . GLU B 1 763 ? 49.339 -18.807 -32.381 1.00 79.37 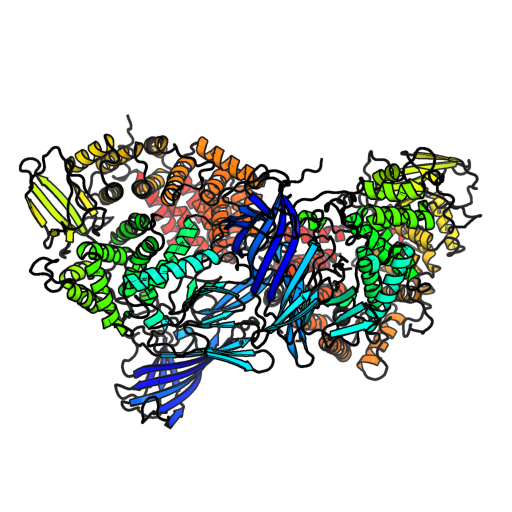780 GLU B O 1
ATOM 12818 N N . SER B 1 764 ? 49.120 -16.925 -33.565 1.00 80.63 781 SER B N 1
ATOM 12819 C CA . SER B 1 764 ? 47.687 -16.874 -33.266 1.00 77.70 781 SER B CA 1
ATOM 12820 C C . SER B 1 764 ? 46.940 -17.987 -34.000 1.00 75.03 781 SER B C 1
ATOM 12821 O O . SER B 1 764 ? 46.034 -18.573 -33.441 1.00 71.36 781 SER B O 1
ATOM 12824 N N . GLU B 1 765 ? 47.331 -18.284 -35.237 1.00 78.29 782 GLU B N 1
ATOM 12825 C CA . GLU B 1 765 ? 46.669 -19.340 -36.006 1.00 78.10 782 GLU B CA 1
ATOM 12826 C C . GLU B 1 765 ? 47.042 -20.733 -35.515 1.00 73.48 782 GLU B C 1
ATOM 12827 O O . GLU B 1 765 ? 46.224 -21.663 -35.565 1.00 78.45 782 GLU B O 1
ATOM 12833 N N . PHE B 1 766 ? 48.274 -20.878 -35.044 1.00 68.39 783 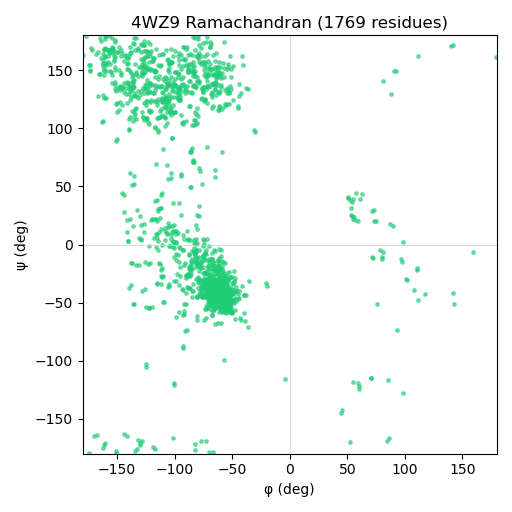PHE B N 1
ATOM 12834 C CA . PHE B 1 766 ? 48.745 -22.140 -34.473 1.00 64.30 783 PHE B CA 1
ATOM 12835 C C . PHE B 1 766 ? 48.024 -22.396 -33.157 1.00 63.43 783 PHE B C 1
ATOM 12836 O O . PHE B 1 766 ? 47.528 -23.490 -32.922 1.00 63.74 783 PHE B O 1
ATOM 12844 N N . GLN B 1 767 ? 47.938 -21.377 -32.311 1.00 65.38 784 GLN B N 1
ATOM 12845 C CA . GLN B 1 767 ? 47.269 -21.517 -31.037 1.00 65.02 784 GLN B CA 1
ATOM 12846 C C . GLN B 1 767 ? 45.799 -21.775 -31.246 1.00 57.77 784 GLN B C 1
ATOM 12847 O O . GLN B 1 767 ? 45.188 -22.535 -30.511 1.00 59.53 784 GLN B O 1
ATOM 12853 N N . TYR B 1 768 ? 45.229 -21.173 -32.276 1.00 55.96 785 TYR B N 1
ATOM 12854 C CA . TYR B 1 768 ? 43.801 -21.327 -32.556 1.00 55.80 785 TYR B CA 1
ATOM 12855 C C . TYR B 1 768 ? 43.462 -22.778 -32.838 1.00 57.87 785 TYR B C 1
ATOM 12856 O O . TYR B 1 768 ? 42.646 -23.432 -32.149 1.00 55.81 785 TYR B O 1
ATOM 12865 N N . LEU B 1 769 ? 44.151 -23.286 -33.849 1.00 60.17 786 LEU B N 1
ATOM 12866 C CA . LEU B 1 769 ? 43.973 -24.651 -34.282 1.00 61.35 786 LEU B CA 1
ATOM 12867 C C . LEU B 1 769 ? 44.268 -25.645 -33.147 1.00 57.20 786 LEU B C 1
ATOM 12868 O O . LEU B 1 769 ? 43.647 -26.694 -33.039 1.00 56.42 786 LEU B O 1
ATOM 12873 N N . TYR B 1 770 ? 45.248 -25.304 -32.331 1.00 55.49 787 TYR B N 1
ATOM 12874 C CA . TYR B 1 770 ? 45.624 -26.117 -31.206 1.00 57.47 787 TYR B CA 1
ATOM 12875 C C . TYR B 1 770 ? 44.538 -26.157 -30.147 1.00 57.34 787 TYR B C 1
ATOM 12876 O O . TYR B 1 770 ? 44.225 -27.236 -29.626 1.00 53.63 787 TYR B O 1
ATOM 12885 N N . ARG B 1 771 ? 43.961 -24.995 -29.824 1.00 59.91 788 ARG B N 1
ATOM 12886 C CA . ARG B 1 771 ? 42.846 -24.947 -28.866 1.00 60.38 788 ARG B CA 1
ATOM 12887 C C . ARG B 1 771 ? 41.623 -25.658 -29.440 1.00 56.04 788 ARG B C 1
ATOM 12888 O O . ARG B 1 771 ? 40.848 -26.294 -28.701 1.00 48.40 788 ARG B O 1
ATOM 12896 N N . LYS B 1 772 ? 41.441 -25.534 -30.751 1.00 53.20 789 LYS B N 1
ATOM 12897 C CA . LYS B 1 772 ? 40.321 -26.180 -31.406 1.00 50.96 789 LYS B CA 1
ATOM 12898 C C . LYS B 1 772 ? 40.417 -27.695 -31.266 1.00 54.24 789 LYS B C 1
ATOM 12899 O O . LYS B 1 772 ? 39.406 -28.368 -30.988 1.00 51.06 789 LYS B O 1
ATOM 12905 N N . MET B 1 773 ? 41.633 -28.227 -31.413 1.00 52.79 790 MET B N 1
ATOM 12906 C CA . MET B 1 773 ? 41.843 -29.645 -31.223 1.00 49.67 790 MET B CA 1
ATOM 12907 C C . MET B 1 773 ? 41.564 -30.042 -29.770 1.00 49.63 790 MET B C 1
ATOM 12908 O O . MET B 1 773 ? 40.847 -31.022 -29.505 1.00 49.60 790 MET B O 1
ATOM 12913 N N . MET B 1 774 ? 42.107 -29.283 -28.824 1.00 52.14 791 MET B N 1
ATOM 12914 C CA . MET B 1 774 ? 41.920 -29.586 -27.372 1.00 60.04 791 MET B CA 1
ATOM 12915 C C . MET B 1 774 ? 40.454 -29.659 -26.896 1.00 59.69 791 MET B C 1
ATOM 12916 O O . MET B 1 774 ? 40.110 -30.433 -25.987 1.00 65.84 791 MET B O 1
ATOM 12921 N N . ASN B 1 775 ? 39.609 -28.844 -27.518 1.00 59.26 792 ASN B N 1
ATOM 12922 C CA . ASN B 1 775 ? 38.212 -28.711 -27.136 1.00 56.57 792 ASN B CA 1
ATOM 12923 C C . ASN B 1 775 ? 37.314 -29.643 -27.881 1.00 54.70 792 ASN B C 1
ATOM 12924 O O . ASN B 1 775 ? 36.181 -29.857 -27.463 1.00 55.09 792 ASN B O 1
ATOM 12929 N N . SER B 1 776 ? 37.796 -30.182 -28.998 1.00 50.04 793 SER B N 1
ATOM 12930 C CA . SER B 1 776 ? 37.031 -31.165 -29.710 1.00 47.59 793 SER B CA 1
ATOM 12931 C C . SER B 1 776 ? 36.969 -32.425 -28.859 1.00 46.38 793 SER B C 1
ATOM 12932 O O . SER B 1 776 ? 37.934 -32.793 -28.211 1.00 42.12 793 SER B O 1
ATOM 12935 N N . LYS B 1 777 ? 35.784 -33.030 -28.819 1.00 47.21 794 LYS B N 1
ATOM 12936 C CA . LYS B 1 777 ? 35.602 -34.374 -28.295 1.00 45.56 794 LYS B CA 1
ATOM 12937 C C . LYS B 1 777 ? 35.469 -35.394 -29.437 1.00 40.82 794 LYS B C 1
ATOM 12938 O O . LYS B 1 777 ? 35.015 -36.497 -29.198 1.00 35.62 794 LYS B O 1
ATOM 12944 N N . ASN B 1 778 ? 35.856 -34.998 -30.654 1.00 37.48 795 ASN B N 1
ATOM 12945 C CA . ASN B 1 778 ? 35.768 -35.853 -31.823 1.00 39.93 795 ASN B CA 1
ATOM 12946 C C . ASN B 1 778 ? 37.139 -36.406 -32.233 1.00 39.98 795 ASN B C 1
ATOM 12947 O O . ASN B 1 778 ? 38.022 -35.650 -32.649 1.00 45.23 795 ASN B O 1
ATOM 12952 N N . LEU B 1 779 ? 37.320 -37.719 -32.126 1.00 40.21 796 LEU B N 1
ATOM 12953 C CA . LEU B 1 779 ? 38.648 -38.346 -32.349 1.00 37.77 796 LEU B CA 1
ATOM 12954 C C . LEU B 1 779 ? 39.184 -38.132 -33.766 1.00 36.73 796 LEU B C 1
ATOM 12955 O O . LEU B 1 779 ? 40.350 -37.763 -33.949 1.00 40.92 796 LEU B O 1
ATOM 12960 N N . ALA B 1 780 ? 38.343 -38.256 -34.775 1.00 37.42 797 ALA B N 1
ATOM 12961 C CA . ALA B 1 780 ? 38.858 -38.067 -36.137 1.00 39.70 797 ALA B CA 1
ATOM 12962 C C . ALA B 1 780 ? 39.260 -36.626 -36.367 1.00 42.56 797 ALA B C 1
ATOM 12963 O O . ALA B 1 780 ? 40.319 -36.355 -36.945 1.00 42.01 797 ALA B O 1
ATOM 12965 N N . GLU B 1 781 ? 38.430 -35.698 -35.887 1.00 43.61 798 GLU B N 1
ATOM 12966 C CA . GLU B 1 781 ? 38.800 -34.289 -35.934 1.00 44.81 798 GLU B CA 1
ATOM 12967 C C . GLU B 1 781 ? 40.151 -34.065 -35.253 1.00 42.19 798 GLU B C 1
ATOM 12968 O O . GLU B 1 781 ? 41.064 -33.528 -35.857 1.00 40.93 798 GLU B O 1
ATOM 12974 N N . ARG B 1 782 ? 40.283 -34.529 -34.016 1.00 40.92 799 ARG B N 1
ATOM 12975 C CA . ARG B 1 782 ? 41.525 -34.337 -33.266 1.00 44.51 799 ARG B CA 1
ATOM 12976 C C . ARG B 1 782 ? 42.753 -34.803 -34.048 1.00 45.05 799 ARG B C 1
ATOM 12977 O O . ARG B 1 782 ? 43.761 -34.109 -34.077 1.00 42.84 799 ARG B O 1
ATOM 12985 N N . THR B 1 783 ? 42.639 -35.972 -34.689 1.00 43.34 800 THR B N 1
ATOM 12986 C CA . THR B 1 783 ? 43.730 -36.530 -35.431 1.00 41.80 800 THR B CA 1
ATOM 12987 C C . THR B 1 783 ? 44.108 -35.616 -36.591 1.00 42.92 800 THR B C 1
ATOM 12988 O O . THR B 1 783 ? 45.313 -35.328 -36.815 1.00 41.29 800 THR B O 1
ATOM 12992 N N . MET B 1 784 ? 43.099 -35.159 -37.329 1.00 40.50 801 MET B N 1
ATOM 12993 C CA . MET B 1 784 ? 43.362 -34.283 -38.453 1.00 44.78 801 MET B CA 1
ATOM 12994 C C . MET B 1 784 ? 44.045 -32.959 -38.004 1.00 46.55 801 MET B C 1
ATOM 12995 O O . MET B 1 784 ? 44.970 -32.460 -38.669 1.00 45.85 801 MET B O 1
ATOM 13000 N N . LEU B 1 785 ? 43.596 -32.407 -36.882 1.00 40.64 802 LEU B N 1
ATOM 13001 C CA . LEU B 1 785 ? 44.218 -31.218 -36.369 1.00 43.33 802 LEU B CA 1
ATOM 13002 C C . LEU B 1 785 ? 45.628 -31.485 -35.855 1.00 42.44 802 LEU B C 1
ATOM 13003 O O . LEU B 1 785 ? 46.506 -30.679 -36.046 1.00 41.76 802 LEU B O 1
ATOM 13008 N N . ILE B 1 786 ? 45.861 -32.631 -35.239 1.00 44.70 803 ILE B N 1
ATOM 13009 C CA . ILE B 1 786 ? 47.221 -32.962 -34.785 1.00 47.27 803 ILE B CA 1
ATOM 13010 C C . ILE B 1 786 ? 48.203 -33.045 -35.965 1.00 47.59 803 ILE B C 1
ATOM 13011 O O . ILE B 1 786 ? 49.302 -32.476 -35.897 1.00 44.35 803 ILE B O 1
ATOM 13016 N N . ASP B 1 787 ? 47.788 -33.742 -37.030 1.00 46.01 804 ASP B N 1
ATOM 13017 C CA . ASP B 1 787 ? 48.552 -33.770 -38.264 1.00 47.61 804 ASP B CA 1
ATOM 13018 C C . ASP B 1 787 ? 48.750 -32.372 -38.834 1.00 48.02 804 ASP B C 1
ATOM 13019 O O . ASP B 1 787 ? 49.818 -32.042 -39.347 1.00 47.87 804 ASP B O 1
ATOM 13024 N N . SER B 1 788 ? 47.729 -31.534 -38.716 1.00 48.28 805 SER B N 1
ATOM 13025 C CA . SER B 1 788 ? 47.775 -30.213 -39.324 1.00 48.84 805 SER B CA 1
ATOM 13026 C C . SER B 1 788 ? 48.753 -29.280 -38.638 1.00 49.97 805 SER B C 1
ATOM 13027 O O . SER B 1 788 ? 49.492 -28.548 -39.282 1.00 47.65 805 SER B O 1
ATOM 13030 N N . LEU B 1 789 ? 48.771 -29.343 -37.319 1.00 51.24 806 LEU B N 1
ATOM 13031 C CA . LEU B 1 789 ? 49.734 -28.596 -36.547 1.00 54.40 806 LEU B CA 1
ATOM 13032 C C . LEU B 1 789 ? 51.130 -29.090 -36.853 1.00 57.29 806 LEU B C 1
ATOM 13033 O O . LEU B 1 789 ? 52.073 -28.314 -36.807 1.00 62.46 806 LEU B O 1
ATOM 13038 N N . GLY B 1 790 ? 51.244 -30.378 -37.180 1.00 56.68 807 GLY B N 1
ATOM 13039 C CA . GLY B 1 790 ? 52.505 -30.968 -37.539 1.00 55.99 807 GLY B CA 1
ATOM 13040 C C . GLY B 1 790 ? 53.161 -30.286 -38.706 1.00 58.98 807 GLY B C 1
ATOM 13041 O O . GLY B 1 790 ? 54.368 -30.309 -38.812 1.00 67.40 807 GLY B O 1
ATOM 13042 N N . CYS B 1 791 ? 52.373 -29.699 -39.597 1.00 60.53 808 CYS B N 1
ATOM 13043 C CA . CYS B 1 791 ? 52.907 -29.137 -40.843 1.00 63.36 808 CYS B CA 1
ATOM 13044 C C . CYS B 1 791 ? 53.530 -27.727 -40.692 1.00 64.80 808 CYS B C 1
ATOM 13045 O O . CYS B 1 791 ? 53.903 -27.113 -41.705 1.00 59.76 808 CYS B O 1
ATOM 13048 N N . SER B 1 792 ? 53.627 -27.186 -39.470 1.00 65.43 809 SER B N 1
ATOM 13049 C CA . SER B 1 792 ? 54.311 -25.885 -39.289 1.00 70.11 809 SER B CA 1
ATOM 13050 C C . SER B 1 792 ? 55.769 -25.997 -39.731 1.00 70.71 809 SER B C 1
ATOM 13051 O O . SER B 1 792 ? 56.366 -27.052 -39.587 1.00 71.30 809 SER B O 1
ATOM 13054 N N . ASN B 1 793 ? 56.314 -24.928 -40.301 1.00 72.51 810 ASN B N 1
ATOM 13055 C CA . ASN B 1 793 ? 57.749 -24.838 -40.561 1.00 73.12 810 ASN B CA 1
ATOM 13056 C C . ASN B 1 793 ? 58.485 -24.175 -39.418 1.00 69.69 810 ASN B C 1
ATOM 13057 O O . ASN B 1 793 ? 59.689 -24.091 -39.437 1.00 66.91 810 ASN B O 1
ATOM 13062 N N . ASN B 1 794 ? 57.746 -23.705 -38.425 1.00 69.50 811 ASN B N 1
ATOM 13063 C CA . ASN B 1 794 ? 58.345 -23.128 -37.244 1.00 69.78 811 ASN B CA 1
ATOM 13064 C C . ASN B 1 794 ? 58.764 -24.206 -36.232 1.00 71.13 811 ASN B C 1
ATOM 13065 O O . ASN B 1 794 ? 57.918 -24.807 -35.536 1.00 66.08 811 ASN B O 1
ATOM 13070 N N . LYS B 1 795 ? 60.075 -24.421 -36.139 1.00 69.23 812 LYS B N 1
ATOM 13071 C CA . LYS B 1 795 ? 60.624 -25.443 -35.252 1.00 68.81 812 LYS B CA 1
ATOM 13072 C C . LYS B 1 795 ? 60.344 -25.213 -33.767 1.00 70.78 812 LYS B C 1
ATOM 13073 O O . LYS B 1 795 ? 60.252 -26.158 -32.994 1.00 71.79 812 LYS B O 1
ATOM 13079 N N . GLU B 1 796 ? 60.204 -23.964 -33.361 1.00 73.37 813 GLU B N 1
ATOM 13080 C CA . GLU B 1 796 ? 59.917 -23.685 -31.966 1.00 76.80 813 GLU B CA 1
ATOM 13081 C C . GLU B 1 796 ? 58.477 -24.070 -31.648 1.00 71.85 813 GLU B C 1
ATOM 13082 O O . GLU B 1 796 ? 58.207 -24.554 -30.553 1.00 72.69 813 GLU B O 1
ATOM 13088 N N . PHE B 1 797 ? 57.560 -23.836 -32.590 1.00 68.42 814 PHE B N 1
ATOM 13089 C CA . PHE B 1 797 ? 56.178 -24.263 -32.427 1.00 67.58 814 PHE B CA 1
ATOM 13090 C C . PHE B 1 797 ? 56.179 -25.803 -32.278 1.00 65.97 814 PHE B C 1
ATOM 13091 O O . PHE B 1 797 ? 55.646 -26.376 -31.314 1.00 60.23 814 PHE B O 1
ATOM 13099 N N . LEU B 1 798 ? 56.831 -26.471 -33.217 1.00 64.97 815 LEU B N 1
ATOM 13100 C CA . LEU B 1 798 ? 56.846 -27.929 -33.232 1.00 62.01 815 LEU B CA 1
ATOM 13101 C C . LEU B 1 798 ? 57.363 -28.548 -31.916 1.00 60.94 815 LEU B C 1
ATOM 13102 O O . LEU B 1 798 ? 56.806 -29.530 -31.413 1.00 54.57 815 LEU B O 1
ATOM 13107 N N . LYS B 1 799 ? 58.401 -27.953 -31.343 1.00 62.42 816 LYS B N 1
ATOM 13108 C CA . LYS B 1 799 ? 58.982 -28.512 -30.128 1.00 64.93 816 LYS B CA 1
ATOM 13109 C C . LYS B 1 799 ? 58.037 -28.291 -28.933 1.00 62.52 816 LYS B C 1
ATOM 13110 O O . LYS B 1 799 ? 57.874 -29.141 -28.065 1.00 55.56 816 LYS B O 1
ATOM 13116 N N . ALA B 1 800 ? 57.424 -27.123 -28.893 1.00 62.49 817 ALA B N 1
ATOM 13117 C CA . ALA B 1 800 ? 56.494 -26.837 -27.825 1.00 63.66 817 ALA B CA 1
ATOM 13118 C C . ALA B 1 800 ? 55.331 -27.806 -27.971 1.00 59.17 817 ALA B C 1
ATOM 13119 O O . ALA B 1 800 ? 54.834 -28.379 -27.003 1.00 57.52 817 ALA B O 1
ATOM 13121 N N . PHE B 1 801 ? 54.911 -27.972 -29.218 1.00 58.39 818 PHE B N 1
ATOM 13122 C CA . PHE B 1 801 ? 53.833 -28.871 -29.536 1.00 57.69 818 PHE B CA 1
ATOM 13123 C C . PHE B 1 801 ? 54.199 -30.249 -29.019 1.00 56.17 818 PHE B C 1
ATOM 13124 O O . PHE B 1 801 ? 53.391 -30.882 -28.353 1.00 54.39 818 PHE B O 1
ATOM 13132 N N . LEU B 1 802 ? 55.425 -30.690 -29.283 1.00 54.96 819 LEU B N 1
ATOM 13133 C CA . LEU B 1 802 ? 55.808 -31.989 -28.849 1.00 54.77 819 LEU B CA 1
ATOM 13134 C C . LEU B 1 802 ? 55.803 -32.059 -27.362 1.00 54.72 819 LEU B C 1
ATOM 13135 O O . LEU B 1 802 ? 55.486 -33.086 -26.779 1.00 57.14 819 LEU B O 1
ATOM 13140 N N . THR B 1 803 ? 56.163 -30.967 -26.724 1.00 57.27 820 THR B N 1
ATOM 13141 C CA . THR B 1 803 ? 56.219 -30.938 -25.277 1.00 58.88 820 THR B CA 1
ATOM 13142 C C . THR B 1 803 ? 54.878 -31.222 -24.634 1.00 56.69 820 THR B C 1
ATOM 13143 O O . THR B 1 803 ? 54.838 -31.824 -23.564 1.00 56.31 820 THR B O 1
ATOM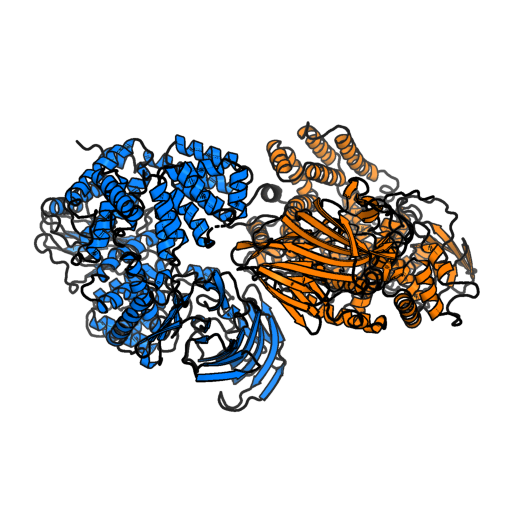 13147 N N . THR B 1 804 ? 53.799 -30.782 -25.283 1.00 55.47 821 THR B N 1
ATOM 13148 C CA . THR B 1 804 ? 52.443 -31.014 -24.771 1.00 54.29 821 THR B CA 1
ATOM 13149 C C . THR B 1 804 ? 52.118 -32.491 -24.720 1.00 50.76 821 THR B C 1
ATOM 13150 O O . THR B 1 804 ? 51.453 -32.925 -23.807 1.00 48.27 821 THR B O 1
ATOM 13154 N N . ALA B 1 805 ? 52.593 -33.255 -25.707 1.00 51.88 822 ALA B N 1
ATOM 13155 C CA . ALA B 1 805 ? 52.398 -34.717 -25.731 1.00 53.11 822 ALA B CA 1
ATOM 13156 C C . ALA B 1 805 ? 53.145 -35.443 -24.624 1.00 57.97 822 ALA B C 1
ATOM 13157 O O . ALA B 1 805 ? 52.928 -36.625 -24.394 1.00 53.58 822 ALA B O 1
ATOM 13159 N N . LEU B 1 806 ? 54.061 -34.757 -23.955 1.00 67.35 823 LEU B N 1
ATOM 13160 C CA . LEU B 1 806 ? 54.751 -35.367 -22.844 1.00 68.13 823 LEU B CA 1
ATOM 13161 C C . LEU B 1 806 ? 54.077 -34.816 -21.629 1.00 71.54 823 LEU B C 1
ATOM 13162 O O . LEU B 1 806 ? 53.666 -33.654 -21.608 1.00 69.83 823 LEU B O 1
ATOM 13167 N N . GLY B 1 807 ? 53.877 -35.660 -20.632 1.00 74.41 824 GLY B N 1
ATOM 13168 C CA . GLY B 1 807 ? 53.078 -35.216 -19.490 1.00 81.96 824 GLY B CA 1
ATOM 13169 C C . GLY B 1 807 ? 51.711 -34.623 -19.852 1.00 84.41 824 GLY B C 1
ATOM 13170 O O . GLY B 1 807 ? 51.270 -34.665 -21.006 1.00 81.77 824 GLY B O 1
ATOM 13171 N N . SER B 1 808 ? 51.064 -34.023 -18.858 1.00 86.81 825 SER B N 1
ATOM 13172 C CA . SER B 1 808 ? 49.659 -33.659 -18.949 1.00 82.43 825 SER B CA 1
ATOM 13173 C C . SER B 1 808 ? 49.451 -32.160 -19.253 1.00 76.61 825 SER B C 1
ATOM 13174 O O . SER B 1 808 ? 50.397 -31.461 -19.639 1.00 79.20 825 SER B O 1
ATOM 13177 N N . GLY B 1 809 ? 48.208 -31.691 -19.080 1.00 75.33 826 GLY B N 1
ATOM 13178 C CA . GLY B 1 809 ? 47.779 -30.325 -19.433 1.00 77.39 826 GLY B CA 1
ATOM 13179 C C . GLY B 1 809 ? 47.169 -29.488 -18.301 1.00 79.36 826 GLY B C 1
ATOM 13180 O O . GLY B 1 809 ? 46.903 -29.976 -17.206 1.00 78.91 826 GLY B O 1
ATOM 13181 N N . THR B 1 810 ? 46.893 -28.224 -18.597 1.00 82.43 827 THR B N 1
ATOM 13182 C CA . THR B 1 810 ? 46.710 -27.182 -17.553 1.00 89.40 827 THR B CA 1
ATOM 13183 C C . THR B 1 810 ? 45.249 -26.883 -17.067 1.00 92.62 827 THR B C 1
ATOM 13184 O O . THR B 1 810 ? 44.438 -26.321 -17.800 1.00 90.22 827 THR B O 1
ATOM 13188 N N . GLY B 1 811 ? 44.948 -27.237 -15.812 1.00 93.32 828 GLY B N 1
ATOM 13189 C CA . GLY B 1 811 ? 43.702 -26.815 -15.123 1.00 87.13 828 GLY B CA 1
ATOM 13190 C C . GLY B 1 811 ? 42.463 -27.671 -15.367 1.00 81.33 828 GLY B C 1
ATOM 13191 O O . GLY B 1 811 ? 42.413 -28.848 -15.002 1.00 74.64 828 GLY B O 1
ATOM 13192 N N . VAL B 1 812 ? 41.445 -27.067 -15.976 1.00 82.10 829 VAL B N 1
ATOM 13193 C CA . VAL B 1 812 ? 40.290 -27.817 -16.457 1.00 84.16 829 VAL B CA 1
ATOM 13194 C C . VAL B 1 812 ? 40.710 -28.531 -17.737 1.00 87.01 829 VAL B C 1
ATOM 13195 O O . VAL B 1 812 ? 40.022 -29.443 -18.198 1.00 77.56 829 VAL B O 1
ATOM 13199 N N . GLU B 1 813 ? 41.852 -28.118 -18.298 1.00 96.06 830 GLU B N 1
ATOM 13200 C CA . GLU B 1 813 ? 42.325 -28.648 -19.577 1.00 102.94 830 GLU B CA 1
ATOM 13201 C C . GLU B 1 813 ? 42.386 -30.175 -19.633 1.00 105.85 830 GLU B C 1
ATOM 13202 O O . GLU B 1 813 ? 42.378 -30.890 -18.616 1.00 90.99 830 GLU B O 1
ATOM 13208 N N . ILE B 1 814 ? 42.446 -30.620 -20.876 1.00 118.65 831 ILE B N 1
ATOM 13209 C CA . ILE B 1 814 ? 42.293 -31.994 -21.289 1.00 131.94 831 ILE B CA 1
ATOM 13210 C C . ILE B 1 814 ? 43.617 -32.469 -21.866 1.00 131.87 831 ILE B C 1
ATOM 13211 O O . ILE B 1 814 ? 44.417 -31.659 -22.358 1.00 140.20 831 ILE B O 1
ATOM 13216 N N . ASN B 1 815 ? 43.848 -33.773 -21.807 1.00 114.62 832 ASN B N 1
ATOM 13217 C CA . ASN B 1 815 ? 45.030 -34.313 -22.453 1.00 113.26 832 ASN B CA 1
ATOM 13218 C C . ASN B 1 815 ? 44.688 -35.340 -23.492 1.00 100.72 832 ASN B C 1
ATOM 13219 O O . ASN B 1 815 ? 43.577 -35.861 -23.596 1.00 103.03 832 ASN B O 1
ATOM 13224 N N . TYR B 1 816 ? 45.716 -35.575 -24.267 1.00 78.83 833 TYR B N 1
ATOM 13225 C CA . TYR B 1 816 ? 45.809 -36.665 -25.162 1.00 64.61 833 TYR B CA 1
ATOM 13226 C C . TYR B 1 816 ? 45.512 -38.051 -24.570 1.00 57.68 833 TYR B C 1
ATOM 13227 O O . TYR B 1 816 ? 45.804 -38.339 -23.425 1.00 57.96 833 TYR B O 1
ATOM 13236 N N . ARG B 1 817 ? 44.890 -38.888 -25.381 1.00 53.78 834 ARG B N 1
ATOM 13237 C CA . ARG B 1 817 ? 44.931 -40.333 -25.195 1.00 54.00 834 ARG B CA 1
ATOM 13238 C C . ARG B 1 817 ? 46.329 -40.781 -25.575 1.00 53.53 834 ARG B C 1
ATOM 13239 O O . ARG B 1 817 ? 47.060 -40.070 -26.288 1.00 51.82 834 ARG B O 1
ATOM 13247 N N . ALA B 1 818 ? 46.677 -41.996 -25.172 1.00 51.21 835 ALA B N 1
ATOM 13248 C CA . ALA B 1 818 ? 47.982 -42.539 -25.499 1.00 52.43 835 ALA B CA 1
ATOM 13249 C C . ALA B 1 818 ? 48.224 -42.538 -27.014 1.00 50.83 835 ALA B C 1
ATOM 13250 O O . ALA B 1 818 ? 49.284 -42.079 -27.479 1.00 52.13 835 ALA B O 1
ATOM 13252 N N . ASP B 1 819 ? 47.245 -43.013 -27.770 1.00 45.99 836 ASP B N 1
ATOM 13253 C CA . ASP B 1 819 ? 47.387 -43.029 -29.217 1.00 47.92 836 ASP B CA 1
ATOM 13254 C C . ASP B 1 819 ? 47.632 -41.626 -29.786 1.00 46.87 836 ASP B C 1
ATOM 13255 O O . ASP B 1 819 ? 48.414 -41.451 -30.716 1.00 47.29 836 ASP B O 1
ATOM 13260 N N . GLU B 1 820 ? 47.015 -40.620 -29.193 1.00 50.18 837 GLU B N 1
ATOM 13261 C CA . GLU B 1 820 ? 47.190 -39.264 -29.681 1.00 53.77 837 GLU B CA 1
ATOM 13262 C C . GLU B 1 820 ? 48.585 -38.694 -29.394 1.00 54.65 837 GLU B C 1
ATOM 13263 O O . GLU B 1 820 ? 49.127 -37.964 -30.218 1.00 56.32 837 GLU B O 1
ATOM 13269 N N . ARG B 1 821 ? 49.177 -39.036 -28.258 1.00 49.09 838 ARG B N 1
ATOM 13270 C CA . ARG B 1 821 ? 50.489 -38.533 -27.965 1.00 51.64 838 ARG B CA 1
ATOM 13271 C C . ARG B 1 821 ? 51.460 -39.025 -29.047 1.00 54.97 838 ARG B C 1
ATOM 13272 O O . ARG B 1 821 ? 52.194 -38.241 -29.659 1.00 54.89 838 ARG B O 1
ATOM 13280 N N . ARG B 1 822 ? 51.451 -40.336 -29.281 1.00 55.68 839 ARG B N 1
ATOM 13281 C CA . ARG B 1 822 ? 52.216 -40.936 -30.370 1.00 53.78 839 ARG B CA 1
ATOM 13282 C C . ARG B 1 822 ? 51.929 -40.210 -31.691 1.00 52.95 839 ARG B C 1
ATOM 13283 O O . ARG B 1 822 ? 52.828 -39.988 -32.515 1.00 48.45 839 ARG B O 1
ATOM 13291 N N . ARG B 1 823 ? 50.674 -39.820 -31.881 1.00 49.02 840 ARG B N 1
ATOM 13292 C CA . ARG B 1 823 ? 50.284 -39.185 -33.122 1.00 48.64 840 ARG B CA 1
ATOM 13293 C C . ARG B 1 823 ? 50.993 -37.852 -33.342 1.00 50.26 840 ARG B C 1
ATOM 13294 O O . ARG B 1 823 ? 51.355 -37.507 -34.463 1.00 46.36 840 ARG B O 1
ATOM 13302 N N . VAL B 1 824 ? 51.212 -37.121 -32.258 1.00 52.78 841 VAL B N 1
ATOM 13303 C CA . VAL B 1 824 ? 51.913 -35.838 -32.322 1.00 53.40 841 VAL B CA 1
ATOM 13304 C C . VAL B 1 824 ? 53.352 -36.021 -32.825 1.00 49.12 841 VAL B C 1
ATOM 13305 O O . VAL B 1 824 ? 53.799 -35.295 -33.727 1.00 51.12 841 VAL B O 1
ATOM 13309 N N . VAL B 1 825 ? 54.069 -36.989 -32.262 1.00 45.42 842 VAL B N 1
ATOM 13310 C CA . VAL B 1 825 ? 55.397 -37.310 -32.783 1.00 46.68 842 VAL B CA 1
ATOM 13311 C C . VAL B 1 825 ? 55.357 -37.553 -34.313 1.00 47.81 842 VAL B C 1
ATOM 13312 O O . VAL B 1 825 ? 56.094 -36.941 -35.088 1.00 49.04 842 VAL B O 1
ATOM 13316 N N . GLN B 1 826 ? 54.470 -38.441 -34.734 1.00 45.78 843 GLN B N 1
ATOM 13317 C CA . GLN B 1 826 ? 54.330 -38.763 -36.128 1.00 47.04 843 GLN B CA 1
ATOM 13318 C C . GLN B 1 826 ? 53.940 -37.585 -37.023 1.00 47.58 843 GLN B C 1
ATOM 13319 O O . GLN B 1 826 ? 54.460 -37.459 -38.135 1.00 46.59 843 GLN B O 1
ATOM 13325 N N . ALA B 1 827 ? 53.036 -36.729 -36.542 1.00 44.30 844 ALA B N 1
ATOM 13326 C CA . ALA B 1 827 ? 52.656 -35.537 -37.276 1.00 43.66 844 ALA B CA 1
ATOM 13327 C C . ALA B 1 827 ? 53.893 -34.672 -37.540 1.00 45.82 844 ALA B C 1
ATOM 13328 O O . ALA B 1 827 ? 54.112 -34.149 -38.659 1.00 45.59 844 ALA B O 1
ATOM 13330 N N . ILE B 1 828 ? 54.716 -34.535 -36.512 1.00 46.22 845 ILE B N 1
ATOM 13331 C CA . ILE B 1 828 ? 55.895 -33.669 -36.615 1.00 49.91 845 ILE B CA 1
ATOM 13332 C C . ILE B 1 828 ? 56.889 -34.194 -37.641 1.00 50.70 845 ILE B C 1
ATOM 13333 O O . ILE B 1 828 ? 57.314 -33.441 -38.508 1.00 53.34 845 ILE B O 1
ATOM 13338 N N . TYR B 1 829 ? 57.258 -35.480 -37.569 1.00 52.58 846 TYR B N 1
ATOM 13339 C CA . TYR B 1 829 ? 58.226 -36.007 -38.562 1.00 53.43 846 TYR B CA 1
ATOM 13340 C C . TYR B 1 829 ? 57.623 -36.209 -39.962 1.00 49.14 846 TYR B C 1
ATOM 13341 O O . TYR B 1 829 ? 58.339 -36.174 -40.947 1.00 45.94 846 TYR B O 1
ATOM 13350 N N . SER B 1 830 ? 56.311 -36.400 -40.039 1.00 50.75 847 SER B N 1
ATOM 13351 C CA . SER B 1 830 ? 55.648 -36.595 -41.334 1.00 50.44 847 SER B CA 1
ATOM 13352 C C . SER B 1 830 ? 55.379 -35.258 -42.013 1.00 52.68 847 SER B C 1
ATOM 13353 O O . SER B 1 830 ? 54.958 -35.221 -43.152 1.00 50.58 847 SER B O 1
ATOM 13356 N N . GLY B 1 831 ? 55.572 -34.156 -41.289 1.00 56.85 848 GLY B N 1
ATOM 13357 C CA . GLY B 1 831 ? 55.258 -32.846 -41.820 1.00 56.83 848 GLY B CA 1
ATOM 13358 C C . GLY B 1 831 ? 56.205 -32.408 -42.905 1.00 57.46 848 GLY B C 1
ATOM 13359 O O . GLY B 1 831 ? 55.842 -31.595 -43.738 1.00 61.81 848 GLY B O 1
ATOM 13360 N N . GLY B 1 832 ? 57.424 -32.928 -42.902 1.00 56.30 849 GLY B N 1
ATOM 13361 C CA . GLY B 1 832 ? 58.463 -32.456 -43.809 1.00 57.20 849 GLY B CA 1
ATOM 13362 C C . GLY B 1 832 ? 59.794 -32.425 -43.110 1.00 61.70 849 GLY B C 1
ATOM 13363 O O . GLY B 1 832 ? 59.880 -32.596 -41.890 1.00 65.71 849 GLY B O 1
ATOM 13364 N N . ARG B 1 833 ? 60.844 -32.170 -43.875 1.00 69.40 850 ARG B N 1
ATOM 13365 C CA . ARG B 1 833 ? 62.191 -32.267 -43.342 1.00 69.26 850 ARG B CA 1
ATOM 13366 C C . ARG B 1 833 ? 62.411 -31.317 -42.175 1.00 64.88 850 ARG B C 1
ATOM 13367 O O . ARG B 1 833 ? 63.148 -31.643 -41.255 1.00 63.94 850 ARG B O 1
ATOM 13375 N N . THR B 1 834 ? 61.722 -30.181 -42.180 1.00 64.87 851 THR B N 1
ATOM 13376 C CA . THR B 1 834 ? 61.841 -29.216 -41.078 1.00 67.19 851 THR B CA 1
ATOM 13377 C C . THR B 1 834 ? 61.368 -29.794 -39.720 1.00 64.62 851 THR B C 1
ATOM 13378 O O . THR B 1 834 ? 61.974 -29.546 -38.670 1.00 62.24 851 THR B O 1
ATOM 13382 N N . GLY B 1 835 ? 60.298 -30.581 -39.744 1.00 61.74 852 GLY B N 1
ATOM 13383 C CA . GLY B 1 835 ? 59.787 -31.220 -38.528 1.00 60.81 852 GLY B CA 1
ATOM 13384 C C . GLY B 1 835 ? 60.681 -32.347 -38.062 1.00 59.16 852 GLY B C 1
ATOM 13385 O O . GLY B 1 835 ? 60.867 -32.556 -36.864 1.00 57.23 852 GLY B O 1
ATOM 13386 N N . VAL B 1 836 ? 61.307 -33.039 -38.998 1.00 60.07 853 VAL B N 1
ATOM 13387 C CA . VAL B 1 836 ? 62.335 -34.009 -38.612 1.00 62.95 853 VAL B CA 1
ATOM 13388 C C . VAL B 1 836 ? 63.487 -33.318 -37.876 1.00 64.11 853 VAL B C 1
ATOM 13389 O O . VAL B 1 836 ? 63.985 -33.798 -36.850 1.00 59.05 853 VAL B O 1
ATOM 13393 N N . ASP B 1 837 ? 63.876 -32.163 -38.394 1.00 65.82 854 ASP B N 1
ATOM 13394 C CA . ASP B 1 837 ? 64.984 -31.441 -37.827 1.00 68.09 854 ASP B CA 1
ATOM 13395 C C . ASP B 1 837 ? 64.633 -30.944 -36.427 1.00 66.99 854 ASP B C 1
ATOM 13396 O O . ASP B 1 837 ? 65.437 -31.016 -35.489 1.00 67.17 854 ASP B O 1
ATOM 13401 N N . ALA B 1 838 ? 63.400 -30.501 -36.269 1.00 66.11 855 ALA B N 1
ATOM 13402 C CA . ALA B 1 838 ? 62.899 -30.090 -34.958 1.00 67.21 855 ALA B CA 1
ATOM 13403 C C . ALA B 1 838 ? 62.902 -31.249 -33.967 1.00 64.09 855 ALA B C 1
ATOM 13404 O O . ALA B 1 838 ? 63.229 -31.099 -32.797 1.00 68.83 855 ALA B O 1
ATOM 13406 N N . LEU B 1 839 ? 62.541 -32.419 -34.450 1.00 63.50 856 LEU B N 1
ATOM 13407 C CA . LEU B 1 839 ? 62.502 -33.605 -33.604 1.00 65.22 856 LEU B CA 1
ATOM 13408 C C . LEU B 1 839 ? 63.909 -34.062 -33.181 1.00 68.15 856 LEU B C 1
ATOM 13409 O O . LEU B 1 839 ? 64.105 -34.426 -32.027 1.00 68.54 856 LEU B O 1
ATOM 13414 N N . ILE B 1 840 ? 64.868 -34.017 -34.112 1.00 67.82 857 ILE B N 1
ATOM 13415 C CA . ILE B 1 840 ? 66.266 -34.310 -33.796 1.00 70.24 857 ILE B CA 1
ATOM 13416 C C . ILE B 1 840 ? 66.811 -33.332 -32.733 1.00 73.34 857 ILE B C 1
ATOM 13417 O O . ILE B 1 840 ? 67.353 -33.752 -31.711 1.00 71.34 857 ILE B O 1
ATOM 13422 N N . GLU B 1 841 ? 66.641 -32.038 -32.975 1.00 72.98 858 GLU B N 1
ATOM 13423 C CA . GLU B 1 841 ? 67.053 -31.023 -32.012 1.00 75.84 858 GLU B CA 1
ATOM 13424 C C . GLU B 1 841 ? 66.435 -31.217 -30.639 1.00 71.89 858 GLU B C 1
ATOM 13425 O O . GLU B 1 841 ? 67.046 -30.931 -29.602 1.00 72.74 858 GLU B O 1
ATOM 13431 N N . PHE B 1 842 ? 65.222 -31.720 -30.626 1.00 67.37 859 PHE B N 1
ATOM 13432 C CA . PHE B 1 842 ? 64.546 -31.966 -29.366 1.00 68.08 859 PHE B CA 1
ATOM 13433 C C . PHE B 1 842 ? 65.263 -33.087 -28.609 1.00 70.71 859 PHE B C 1
ATOM 13434 O O . PHE B 1 842 ? 65.553 -32.950 -27.415 1.00 73.12 859 PHE B O 1
ATOM 13442 N N . LEU B 1 843 ? 65.568 -34.172 -29.324 1.00 72.03 860 LEU B N 1
ATOM 13443 C CA . LEU B 1 843 ? 66.125 -35.388 -28.732 1.00 72.96 860 LEU B CA 1
ATOM 13444 C C . LEU B 1 843 ? 67.622 -35.292 -28.421 1.00 77.33 860 LEU B C 1
ATOM 13445 O O . LEU B 1 843 ? 68.155 -36.103 -27.681 1.00 79.28 860 LEU B O 1
ATOM 13450 N N . MET B 1 844 ? 68.297 -34.286 -28.968 1.00 78.96 861 MET B N 1
ATOM 13451 C CA . MET B 1 844 ? 69.671 -33.992 -28.576 1.00 76.07 861 MET B CA 1
ATOM 13452 C C . MET B 1 844 ? 69.730 -33.727 -27.058 1.00 76.67 861 MET B C 1
ATOM 13453 O O . MET B 1 844 ? 70.602 -34.254 -26.378 1.00 75.03 861 MET B O 1
ATOM 13458 N N . ASP B 1 845 ? 68.790 -32.939 -26.540 1.00 74.78 862 ASP B N 1
ATOM 13459 C CA . ASP B 1 845 ? 68.754 -32.587 -25.116 1.00 75.96 862 ASP B CA 1
ATOM 13460 C C . ASP B 1 845 ? 68.466 -33.834 -24.280 1.00 73.22 862 ASP B C 1
ATOM 13461 O O . ASP B 1 845 ? 67.427 -34.423 -24.407 1.00 69.72 862 ASP B O 1
ATOM 13466 N N . PRO B 1 846 ? 69.373 -34.220 -23.377 1.00 78.89 863 PRO B N 1
ATOM 13467 C CA . PRO B 1 846 ? 69.152 -35.467 -22.616 1.00 78.43 863 PRO B CA 1
ATOM 13468 C C . PRO B 1 846 ? 67.973 -35.444 -21.645 1.00 75.08 863 PRO B C 1
ATOM 13469 O O . PRO B 1 846 ? 67.335 -36.478 -21.418 1.00 69.24 863 PRO B O 1
ATOM 13473 N N . ALA B 1 847 ? 67.730 -34.282 -21.043 1.00 76.90 864 ALA B N 1
ATOM 13474 C CA . ALA B 1 847 ? 66.596 -34.099 -20.141 1.00 76.49 864 ALA B CA 1
ATOM 13475 C C . ALA B 1 847 ? 65.285 -34.271 -20.911 1.00 77.12 864 ALA B C 1
ATOM 13476 O O . ALA B 1 847 ? 64.279 -34.781 -20.372 1.00 75.49 864 ALA B O 1
ATOM 13478 N N . LEU B 1 848 ? 65.315 -33.881 -22.188 1.00 76.39 865 LEU B N 1
ATOM 13479 C CA . LEU B 1 848 ? 64.161 -34.044 -23.060 1.00 72.87 865 LEU B CA 1
ATOM 13480 C C . LEU B 1 848 ? 63.918 -35.491 -23.515 1.00 69.79 865 LEU B C 1
ATOM 13481 O O . LEU B 1 848 ? 62.772 -35.915 -23.574 1.00 66.11 865 LEU B O 1
ATOM 13486 N N . VAL B 1 849 ? 64.964 -36.262 -23.788 1.00 69.00 866 VAL B N 1
ATOM 13487 C CA . VAL B 1 849 ? 64.728 -37.659 -24.109 1.00 70.10 866 VAL B CA 1
ATOM 13488 C C . VAL B 1 849 ? 64.251 -38.370 -22.860 1.00 70.73 866 VAL B C 1
ATOM 13489 O O . VAL B 1 849 ? 63.541 -39.356 -22.953 1.00 70.68 866 VAL B O 1
ATOM 13493 N N . ASN B 1 850 ? 64.633 -37.871 -21.690 1.00 74.58 867 ASN B N 1
ATOM 13494 C CA . ASN B 1 850 ? 64.166 -38.466 -20.428 1.00 79.33 867 ASN B CA 1
ATOM 13495 C C . ASN B 1 850 ? 62.649 -38.372 -20.277 1.00 80.12 867 ASN B C 1
ATOM 13496 O O . ASN B 1 850 ? 61.984 -39.363 -19.981 1.00 76.39 867 ASN B O 1
ATOM 13501 N N . GLU B 1 851 ? 62.114 -37.163 -20.461 1.00 82.61 868 GLU B N 1
ATOM 13502 C CA . GLU B 1 851 ? 60.671 -36.930 -20.395 1.00 79.28 868 GLU B CA 1
ATOM 13503 C C . GLU B 1 851 ? 60.003 -37.731 -21.512 1.00 76.42 868 GLU B C 1
ATOM 13504 O O . GLU B 1 851 ? 59.083 -38.507 -21.267 1.00 70.24 868 GLU B O 1
ATOM 13510 N N . PHE B 1 852 ? 60.519 -37.564 -22.730 1.00 71.96 869 PHE B N 1
ATOM 13511 C CA . PHE B 1 852 ? 60.072 -38.315 -23.894 1.00 65.19 869 PHE B CA 1
ATOM 13512 C C . PHE B 1 852 ? 59.887 -39.788 -23.593 1.00 64.22 869 PHE B C 1
ATOM 13513 O O . PHE B 1 852 ? 58.893 -40.387 -23.986 1.00 71.15 869 PHE B O 1
ATOM 13521 N N . VAL B 1 853 ? 60.848 -40.390 -22.917 1.00 65.45 870 VAL B N 1
ATOM 13522 C CA . VAL B 1 853 ? 60.810 -41.830 -22.757 1.00 65.24 870 VAL B CA 1
ATOM 13523 C C . VAL B 1 853 ? 59.976 -42.289 -21.570 1.00 66.53 870 VAL B C 1
ATOM 13524 O O . VAL B 1 853 ? 59.548 -43.426 -21.529 1.00 73.57 870 VAL B O 1
ATOM 13528 N N . SER B 1 854 ? 59.739 -41.440 -20.595 1.00 69.73 871 SER B N 1
ATOM 13529 C CA . SER B 1 854 ? 59.026 -41.910 -19.433 1.00 68.70 871 SER B CA 1
ATOM 13530 C C . SER B 1 854 ? 57.528 -41.978 -19.720 1.00 66.09 871 SER B C 1
ATOM 13531 O O . SER B 1 854 ? 56.820 -42.800 -19.130 1.00 63.00 871 SER B O 1
ATOM 13534 N N . THR B 1 855 ? 57.049 -41.099 -20.606 1.00 65.39 872 THR B N 1
ATOM 13535 C CA . THR B 1 855 ? 55.615 -40.984 -20.863 1.00 67.10 872 THR B CA 1
ATOM 13536 C C . THR B 1 855 ? 55.224 -41.743 -22.119 1.00 66.09 872 THR B C 1
ATOM 13537 O O . THR B 1 855 ? 54.114 -42.239 -22.202 1.00 71.00 872 THR B O 1
ATOM 13541 N N . LEU B 1 856 ? 56.124 -41.817 -23.099 1.00 66.32 873 LEU B N 1
ATOM 13542 C CA . LEU B 1 856 ? 55.994 -42.742 -24.249 1.00 68.67 873 LEU B CA 1
ATOM 13543 C C . LEU B 1 856 ? 57.033 -43.840 -24.024 1.00 74.54 873 LEU B C 1
ATOM 13544 O O . LEU B 1 856 ? 57.884 -43.671 -23.173 1.00 81.06 873 LEU B O 1
ATOM 13549 N N . SER B 1 857 ? 56.985 -44.952 -24.750 1.00 74.82 874 SER B N 1
ATOM 13550 C CA . SER B 1 857 ? 57.922 -46.064 -24.489 1.00 75.34 874 SER B CA 1
ATOM 13551 C C . SER B 1 857 ? 59.328 -45.709 -24.943 1.00 76.04 874 SER B C 1
ATOM 13552 O O . SER B 1 857 ? 59.539 -44.640 -25.470 1.00 74.08 874 SER B O 1
ATOM 13555 N N . THR B 1 858 ? 60.290 -46.614 -24.739 1.00 77.04 875 THR B N 1
ATOM 13556 C CA . THR B 1 858 ? 61.550 -46.601 -25.503 1.00 76.48 875 THR B CA 1
ATOM 13557 C C . THR B 1 858 ? 61.233 -47.074 -26.908 1.00 71.36 875 THR B C 1
ATOM 13558 O O . THR B 1 858 ? 61.854 -46.673 -27.884 1.00 68.59 875 THR B O 1
ATOM 13562 N N . SER B 1 859 ? 60.264 -47.964 -26.996 1.00 69.71 876 SER B N 1
ATOM 13563 C CA . SER B 1 859 ? 59.781 -48.411 -28.278 1.00 69.48 876 SER B CA 1
ATOM 13564 C C . SER B 1 859 ? 59.297 -47.259 -29.132 1.00 63.32 876 SER B C 1
ATOM 13565 O O . SER B 1 859 ? 59.487 -47.269 -30.344 1.00 64.08 876 SER B O 1
ATOM 13568 N N . THR B 1 860 ? 58.708 -46.248 -28.522 1.00 59.55 877 THR B N 1
ATOM 13569 C CA . THR B 1 860 ? 58.346 -45.064 -29.293 1.00 61.80 877 THR B CA 1
ATOM 13570 C C . THR B 1 860 ? 59.599 -44.309 -29.736 1.00 62.60 877 THR B C 1
ATOM 13571 O O . THR B 1 860 ? 59.676 -43.841 -30.887 1.00 62.04 877 THR B O 1
ATOM 13575 N N . LEU B 1 861 ? 60.589 -44.216 -28.853 1.00 61.54 878 LEU B N 1
ATOM 13576 C CA . LEU B 1 861 ? 61.880 -43.611 -29.231 1.00 61.58 878 LEU B CA 1
ATOM 13577 C C . LEU B 1 861 ? 62.527 -44.270 -30.458 1.00 58.09 878 LEU B C 1
ATOM 13578 O O . LEU B 1 861 ? 62.923 -43.587 -31.407 1.00 55.40 878 LEU B O 1
ATOM 13583 N N . ASN B 1 862 ? 62.609 -45.597 -30.458 1.00 57.69 879 ASN B N 1
ATOM 13584 C CA . ASN B 1 862 ? 63.272 -46.295 -31.575 1.00 57.94 879 ASN B CA 1
ATOM 13585 C C . ASN B 1 862 ? 62.502 -46.101 -32.827 1.00 53.06 879 ASN B C 1
ATOM 13586 O O . ASN B 1 862 ? 63.048 -45.967 -33.915 1.00 53.23 879 ASN B O 1
ATOM 13591 N N . SER B 1 863 ? 61.201 -46.055 -32.642 1.00 52.71 880 SER B N 1
ATOM 13592 C CA . SER B 1 863 ? 60.299 -45.930 -33.749 1.00 54.12 880 SER B CA 1
ATOM 13593 C C . SER B 1 863 ? 60.518 -44.590 -34.476 1.00 55.28 880 SER B C 1
ATOM 13594 O O . SER B 1 863 ? 60.717 -44.549 -35.709 1.00 53.36 880 SER B O 1
ATOM 13597 N N . ALA B 1 864 ? 60.540 -43.510 -33.688 1.00 55.98 881 ALA B N 1
ATOM 13598 C CA . ALA B 1 864 ? 60.883 -42.184 -34.200 1.00 55.89 881 ALA B CA 1
ATOM 13599 C C . ALA B 1 864 ? 62.274 -42.144 -34.825 1.00 54.22 881 ALA B C 1
ATOM 13600 O O . ALA B 1 864 ? 62.472 -41.516 -35.867 1.00 55.00 881 ALA B O 1
ATOM 13602 N N . LEU B 1 865 ? 63.230 -42.824 -34.212 1.00 54.41 882 LEU B N 1
ATOM 13603 C CA . LEU B 1 865 ? 64.573 -42.898 -34.789 1.00 57.69 882 LEU B CA 1
ATOM 13604 C C . LEU B 1 865 ? 64.554 -43.524 -36.165 1.00 55.65 882 LEU B C 1
ATOM 13605 O O . LEU B 1 865 ? 65.209 -43.025 -37.089 1.00 52.04 882 LEU B O 1
ATOM 13610 N N . SER B 1 866 ? 63.815 -44.622 -36.301 1.00 54.06 883 SER B N 1
ATOM 13611 C CA . SER B 1 866 ? 63.728 -45.269 -37.595 1.00 55.26 883 SER B CA 1
ATOM 13612 C C . SER B 1 866 ? 63.071 -44.324 -38.578 1.00 55.27 883 SER B C 1
ATOM 13613 O O . SER B 1 866 ? 63.523 -44.198 -39.705 1.00 55.19 883 SER B O 1
ATOM 13616 N N . ALA B 1 867 ? 62.006 -43.648 -38.146 1.00 53.05 884 ALA B N 1
ATOM 13617 C CA . ALA B 1 867 ? 61.336 -42.712 -39.020 1.00 53.39 884 ALA B CA 1
ATOM 13618 C C . ALA B 1 867 ? 62.340 -41.642 -39.522 1.00 56.24 884 ALA B C 1
ATOM 13619 O O . ALA B 1 867 ? 62.405 -41.360 -40.726 1.00 55.25 884 ALA B O 1
ATOM 13621 N N . ILE B 1 868 ? 63.124 -41.068 -38.602 1.00 54.80 885 ILE B N 1
ATOM 13622 C CA . ILE B 1 868 ? 64.159 -40.092 -38.977 1.00 58.49 885 ILE B CA 1
ATOM 13623 C C . ILE B 1 868 ? 65.168 -40.655 -39.975 1.00 58.05 885 ILE B C 1
ATOM 13624 O O . ILE B 1 868 ? 65.523 -40.004 -40.959 1.00 57.07 885 ILE B O 1
ATOM 13629 N N . ALA B 1 869 ? 65.628 -41.863 -39.697 1.00 58.44 886 ALA B N 1
ATOM 13630 C CA . ALA B 1 869 ? 66.549 -42.539 -40.600 1.00 63.47 886 ALA B CA 1
ATOM 13631 C C . ALA B 1 869 ? 65.940 -42.688 -41.998 1.00 63.91 886 ALA B C 1
ATOM 13632 O O . ALA B 1 869 ? 66.611 -42.433 -43.000 1.00 66.39 886 ALA B O 1
ATOM 13634 N N . SER B 1 870 ? 64.663 -43.082 -42.073 1.00 61.91 887 SER B N 1
ATOM 13635 C CA . SER B 1 870 ? 64.021 -43.282 -43.370 1.00 62.76 887 SER B CA 1
ATOM 13636 C C . SER B 1 870 ? 64.003 -42.001 -44.182 1.00 64.70 887 SER B C 1
ATOM 13637 O O . SER B 1 870 ? 63.980 -42.035 -45.415 1.00 66.85 887 SER B O 1
ATOM 13640 N N . ARG B 1 871 ? 64.027 -40.877 -43.482 1.00 66.37 888 ARG B N 1
ATOM 13641 C CA . ARG B 1 871 ? 63.952 -39.580 -44.113 1.00 69.21 888 ARG B CA 1
ATOM 13642 C C . ARG B 1 871 ? 65.282 -38.811 -44.159 1.00 72.40 888 ARG B C 1
ATOM 13643 O O . ARG B 1 871 ? 65.265 -37.613 -44.421 1.00 72.91 888 ARG B O 1
ATOM 13651 N N . THR B 1 872 ? 66.433 -39.459 -43.932 1.00 73.80 889 THR B N 1
ATOM 13652 C CA . THR B 1 872 ? 67.715 -38.771 -44.187 1.00 79.15 889 THR B CA 1
ATOM 13653 C C . THR B 1 872 ? 68.225 -39.154 -45.599 1.00 75.03 889 THR B C 1
ATOM 13654 O O . THR B 1 872 ? 68.327 -40.319 -45.912 1.00 76.08 889 THR B O 1
ATOM 13658 N N . ASN B 1 873 ? 68.470 -38.150 -46.444 1.00 76.63 890 ASN B N 1
ATOM 13659 C CA . ASN B 1 873 ? 68.894 -38.308 -47.844 1.00 77.12 890 ASN B CA 1
ATOM 13660 C C . ASN B 1 873 ? 70.183 -37.507 -48.187 1.00 82.43 890 ASN B C 1
ATOM 13661 O O . ASN B 1 873 ? 70.535 -37.338 -49.356 1.00 79.71 890 ASN B O 1
ATOM 13666 N N . ASN B 1 874 ? 70.848 -36.972 -47.162 1.00 89.95 891 ASN B N 1
ATOM 13667 C CA . ASN B 1 874 ? 71.982 -36.060 -47.289 1.00 86.37 891 ASN B CA 1
ATOM 13668 C C . ASN B 1 874 ? 73.120 -36.392 -46.406 1.00 88.63 891 ASN B C 1
ATOM 13669 O O . ASN B 1 874 ? 72.936 -36.964 -45.346 1.00 91.22 891 ASN B O 1
ATOM 13674 N N . VAL B 1 875 ? 74.284 -35.945 -46.837 1.00 91.18 892 VAL B N 1
ATOM 13675 C CA . VAL B 1 875 ? 75.465 -35.991 -46.018 1.00 88.76 892 VAL B CA 1
ATOM 13676 C C . VAL B 1 875 ? 75.178 -35.147 -44.813 1.00 85.90 892 VAL B C 1
ATOM 13677 O O . VAL B 1 875 ? 75.424 -35.542 -43.674 1.00 84.41 892 VAL B O 1
ATOM 13681 N N . GLU B 1 876 ? 74.591 -33.992 -45.087 1.00 85.96 893 GLU B N 1
ATOM 13682 C CA . GLU B 1 876 ? 74.277 -33.032 -44.040 1.00 88.26 893 GLU B CA 1
ATOM 13683 C C . GLU B 1 876 ? 73.230 -33.611 -43.047 1.00 85.20 893 GLU B C 1
ATOM 13684 O O . GLU B 1 876 ? 73.281 -33.361 -41.832 1.00 83.87 893 GLU B O 1
ATOM 13690 N N . GLU B 1 877 ? 72.294 -34.402 -43.561 1.00 85.28 894 GLU B N 1
ATOM 13691 C CA . GLU B 1 877 ? 71.305 -35.051 -42.700 1.00 83.93 894 GLU B CA 1
ATOM 13692 C C . GLU B 1 877 ? 71.905 -36.255 -41.983 1.00 84.19 894 GLU B C 1
ATOM 13693 O O . GLU B 1 877 ? 71.602 -36.522 -40.807 1.00 83.49 894 GLU B O 1
ATOM 13699 N N . MET B 1 878 ? 72.773 -36.971 -42.684 1.00 79.95 895 MET B N 1
ATOM 13700 C CA . MET B 1 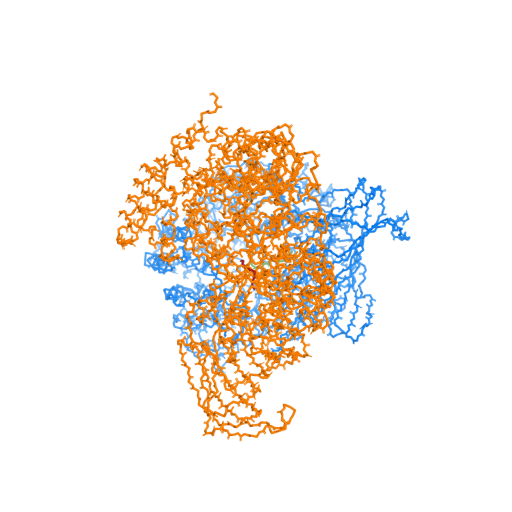878 ? 73.498 -38.079 -42.090 1.00 79.21 895 MET B CA 1
ATOM 13701 C C . MET B 1 878 ? 74.321 -37.596 -40.905 1.00 79.01 895 MET B C 1
ATOM 13702 O O . MET B 1 878 ? 74.438 -38.272 -39.870 1.00 76.01 895 MET B O 1
ATOM 13707 N N . ASN B 1 879 ? 74.910 -36.423 -41.061 1.00 77.98 896 ASN B N 1
ATOM 13708 C CA . ASN B 1 879 ? 75.654 -35.829 -39.974 1.00 83.62 896 ASN B CA 1
ATOM 13709 C C . ASN B 1 879 ? 74.766 -35.556 -38.768 1.00 83.92 896 ASN B C 1
ATOM 13710 O O . ASN B 1 879 ? 75.112 -35.931 -37.641 1.00 80.36 896 ASN B O 1
ATOM 13715 N N . LYS B 1 880 ? 73.604 -34.947 -39.012 1.00 84.69 897 LYS B N 1
ATOM 13716 C CA . LYS B 1 880 ? 72.643 -34.689 -37.939 1.00 83.40 897 LYS B CA 1
ATOM 13717 C C . LYS B 1 880 ? 72.270 -35.987 -37.228 1.00 77.55 897 LYS B C 1
ATOM 13718 O O . LYS B 1 880 ? 72.253 -36.068 -36.009 1.00 77.09 897 LYS B O 1
ATOM 13724 N N . LEU B 1 881 ? 72.016 -37.016 -38.009 1.00 77.46 898 LEU B N 1
ATOM 13725 C CA . LEU B 1 881 ? 71.636 -38.305 -37.456 1.00 78.60 898 LEU B CA 1
ATOM 13726 C C . LEU B 1 881 ? 72.740 -38.897 -36.561 1.00 76.15 898 LEU B C 1
ATOM 13727 O O . LEU B 1 881 ? 72.483 -39.354 -35.446 1.00 71.13 898 LEU B O 1
ATOM 13732 N N . ASN B 1 882 ? 73.961 -38.913 -37.075 1.00 77.59 899 ASN B N 1
ATOM 13733 C CA . ASN B 1 882 ? 75.079 -39.443 -36.318 1.00 77.46 899 ASN B CA 1
ATOM 13734 C C . ASN B 1 882 ? 75.313 -38.658 -35.028 1.00 78.48 899 ASN B C 1
ATOM 13735 O O . ASN B 1 882 ? 75.592 -39.240 -33.971 1.00 77.15 899 ASN B O 1
ATOM 13740 N N . ALA B 1 883 ? 75.151 -37.341 -35.113 1.00 78.18 900 ALA B N 1
ATOM 13741 C CA . ALA B 1 883 ? 75.230 -36.498 -33.924 1.00 77.82 900 ALA B CA 1
ATOM 13742 C C . ALA B 1 883 ? 74.159 -36.894 -32.900 1.00 77.99 900 ALA B C 1
ATOM 13743 O O . ALA B 1 883 ? 74.422 -36.895 -31.707 1.00 78.09 900 ALA B O 1
ATOM 13745 N N . LEU B 1 884 ? 72.966 -37.256 -33.360 1.00 76.70 901 LEU B N 1
ATOM 13746 C CA . LEU B 1 884 ? 71.897 -37.636 -32.432 1.00 76.06 901 LEU B CA 1
ATOM 13747 C C . LEU B 1 884 ? 72.264 -38.950 -31.755 1.00 77.61 901 LEU B C 1
ATOM 13748 O O . LEU B 1 884 ? 72.187 -39.085 -30.517 1.00 72.16 901 LEU B O 1
ATOM 13753 N N . ILE B 1 885 ? 72.608 -39.932 -32.583 1.00 80.92 902 ILE B N 1
ATOM 13754 C CA . ILE B 1 885 ? 72.961 -41.257 -32.090 1.00 82.69 902 ILE B CA 1
ATOM 13755 C C . ILE B 1 885 ? 74.024 -41.129 -31.003 1.00 81.55 902 ILE B C 1
ATOM 13756 O O . ILE B 1 885 ? 73.947 -41.775 -29.944 1.00 82.07 902 ILE B O 1
ATOM 13761 N N . THR B 1 886 ? 75.001 -40.284 -31.263 1.00 77.47 903 THR B N 1
ATOM 13762 C CA . THR B 1 886 ? 76.053 -40.139 -30.309 1.00 85.20 903 THR B CA 1
ATOM 13763 C C . THR B 1 886 ? 75.527 -39.395 -29.072 1.00 88.01 903 THR B C 1
ATOM 13764 O O . THR B 1 886 ? 75.737 -39.829 -27.934 1.00 88.18 903 THR B O 1
ATOM 13768 N N . ALA B 1 887 ? 74.795 -38.309 -29.300 1.00 87.53 904 ALA B N 1
ATOM 13769 C CA . ALA B 1 887 ? 74.170 -37.577 -28.211 1.00 82.15 904 ALA B CA 1
ATOM 13770 C C . ALA B 1 887 ? 73.278 -38.483 -27.340 1.00 80.00 904 ALA B C 1
ATOM 13771 O O . ALA B 1 887 ? 73.288 -38.391 -26.120 1.00 80.48 904 ALA B O 1
ATOM 13773 N N . LEU B 1 888 ? 72.548 -39.404 -27.948 1.00 78.56 905 LEU B N 1
ATOM 13774 C CA . LEU B 1 888 ? 71.707 -40.324 -27.184 1.00 76.85 905 LEU B CA 1
ATOM 13775 C C . LEU B 1 888 ? 72.473 -41.316 -26.327 1.00 77.06 905 LEU B C 1
ATOM 13776 O O . LEU B 1 888 ? 71.912 -41.876 -25.388 1.00 72.69 905 LEU B O 1
ATOM 13781 N N . GLY B 1 889 ? 73.729 -41.577 -26.679 1.00 80.80 906 GLY B N 1
ATOM 13782 C CA . GLY B 1 889 ? 74.608 -42.409 -25.860 1.00 81.39 906 GLY B CA 1
ATOM 13783 C C . GLY B 1 889 ? 74.093 -43.800 -25.512 1.00 81.64 906 GLY B C 1
ATOM 13784 O O . GLY B 1 889 ? 73.841 -44.640 -26.393 1.00 81.13 906 GLY B O 1
ATOM 13785 N N . SER B 1 890 ? 73.934 -44.021 -24.206 1.00 82.97 907 SER B N 1
ATOM 13786 C CA . SER B 1 890 ? 73.498 -45.301 -23.645 1.00 84.00 907 SER B CA 1
ATOM 13787 C C . SER B 1 890 ? 72.003 -45.613 -23.824 1.00 79.99 907 SER B C 1
ATOM 13788 O O . SER B 1 890 ? 71.537 -46.652 -23.357 1.00 77.34 907 SER B O 1
ATOM 13791 N N . ARG B 1 891 ? 71.251 -44.728 -24.470 1.00 81.65 908 ARG B N 1
ATOM 13792 C CA . ARG B 1 891 ? 69.887 -45.083 -24.862 1.00 86.45 908 ARG B CA 1
ATOM 13793 C C . ARG B 1 891 ? 69.941 -46.047 -26.061 1.00 85.82 908 ARG B C 1
ATOM 13794 O O . ARG B 1 891 ? 69.006 -46.798 -26.268 1.00 85.96 908 ARG B O 1
ATOM 13802 N N . VAL B 1 892 ? 71.024 -46.014 -26.846 1.00 85.68 909 VAL B N 1
ATOM 13803 C CA . VAL B 1 892 ? 71.119 -46.781 -28.108 1.00 83.00 909 VAL B CA 1
ATOM 13804 C C . VAL B 1 892 ? 72.186 -47.881 -28.054 1.00 83.17 909 VAL B C 1
ATOM 13805 O O . VAL B 1 892 ? 73.350 -47.578 -27.794 1.00 85.44 909 VAL B O 1
ATOM 13809 N N . ASN B 1 893 ? 71.816 -49.135 -28.340 1.00 80.71 910 ASN B N 1
ATOM 13810 C CA . ASN B 1 893 ? 72.822 -50.204 -28.457 1.00 82.06 910 ASN B CA 1
ATOM 13811 C C . ASN B 1 893 ? 73.433 -50.230 -29.856 1.00 79.36 910 ASN B C 1
ATOM 13812 O O . ASN B 1 893 ? 73.069 -49.432 -30.697 1.00 75.77 910 ASN B O 1
ATOM 13817 N N . SER B 1 894 ? 74.384 -51.133 -30.094 1.00 81.78 911 SER B N 1
ATOM 13818 C CA . SER B 1 894 ? 75.155 -51.141 -31.351 1.00 79.73 911 SER B CA 1
ATOM 13819 C C . SER B 1 894 ? 74.295 -51.562 -32.502 1.00 77.52 911 SER B C 1
ATOM 13820 O O . SER B 1 894 ? 74.374 -50.984 -33.573 1.00 70.25 911 SER B O 1
ATOM 13823 N N . GLN B 1 895 ? 73.491 -52.593 -32.272 1.00 80.56 912 GLN B N 1
ATOM 13824 C CA . GLN B 1 895 ? 72.680 -53.125 -33.338 1.00 86.69 912 GLN B CA 1
ATOM 13825 C C . GLN B 1 895 ? 71.764 -52.025 -33.896 1.00 82.87 912 GLN B C 1
ATOM 13826 O O . GLN B 1 895 ? 71.854 -51.677 -35.078 1.00 84.65 912 GLN B O 1
ATOM 13832 N N . THR B 1 896 ? 70.952 -51.443 -33.023 1.00 75.15 913 THR B N 1
ATOM 13833 C CA . THR B 1 896 ? 70.016 -50.425 -33.455 1.00 76.39 913 THR B CA 1
ATOM 13834 C C . THR B 1 896 ? 70.753 -49.214 -34.086 1.00 73.16 913 THR B C 1
ATOM 13835 O O . THR B 1 896 ? 70.310 -48.698 -35.098 1.00 78.72 913 THR B O 1
ATOM 13839 N N . ALA B 1 897 ? 71.891 -48.799 -33.548 1.00 71.94 914 ALA B N 1
ATOM 13840 C CA . ALA B 1 897 ? 72.701 -47.717 -34.169 1.00 74.30 914 ALA B CA 1
ATOM 13841 C C . ALA B 1 897 ? 73.246 -48.070 -35.559 1.00 75.18 914 ALA B C 1
ATOM 13842 O O . ALA B 1 897 ? 73.423 -47.197 -36.433 1.00 73.69 914 ALA B O 1
ATOM 13844 N N . ALA B 1 898 ? 73.556 -49.349 -35.746 1.00 77.13 915 ALA B N 1
ATOM 13845 C CA . ALA B 1 898 ? 73.961 -49.848 -37.058 1.00 74.34 915 ALA B CA 1
ATOM 13846 C C . ALA B 1 898 ? 72.795 -49.766 -38.031 1.00 71.30 915 ALA B C 1
ATOM 13847 O O . ALA B 1 898 ? 72.950 -49.304 -39.165 1.00 69.18 915 ALA B O 1
ATOM 13849 N N . ASN B 1 899 ? 71.625 -50.187 -37.561 1.00 70.46 916 ASN B N 1
ATOM 13850 C CA . ASN B 1 899 ? 70.449 -50.292 -38.410 1.00 72.45 916 ASN B CA 1
ATOM 13851 C C . ASN B 1 899 ? 70.058 -48.943 -38.973 1.00 74.92 916 ASN B C 1
ATOM 13852 O O . ASN B 1 899 ? 69.788 -48.792 -40.174 1.00 81.45 916 ASN B O 1
ATOM 13857 N N . LEU B 1 900 ? 70.035 -47.954 -38.097 1.00 74.99 917 LEU B N 1
ATOM 13858 C CA . LEU B 1 900 ? 69.684 -46.605 -38.501 1.00 77.11 917 LEU B CA 1
ATOM 13859 C C . LEU B 1 900 ? 70.607 -46.134 -39.611 1.00 74.16 917 LEU B C 1
ATOM 13860 O O . LEU B 1 900 ? 70.141 -45.651 -40.653 1.00 77.30 917 LEU B O 1
ATOM 13865 N N . ARG B 1 901 ? 71.903 -46.310 -39.396 1.00 70.72 918 ARG B N 1
ATOM 13866 C CA . ARG B 1 901 ? 72.886 -45.920 -40.397 1.00 73.78 918 ARG B CA 1
ATOM 13867 C C . ARG B 1 901 ? 72.682 -46.649 -41.695 1.00 70.83 918 ARG B C 1
ATOM 13868 O O . ARG B 1 901 ? 72.745 -46.053 -42.756 1.00 65.36 918 ARG B O 1
ATOM 13876 N N . THR B 1 902 ? 72.456 -47.951 -41.579 1.00 70.00 919 THR B N 1
ATOM 13877 C CA . THR B 1 902 ? 72.162 -48.768 -42.714 1.00 71.81 919 THR B CA 1
ATOM 13878 C C . THR B 1 902 ? 71.019 -48.175 -43.562 1.00 70.86 919 THR B C 1
ATOM 13879 O O . THR B 1 902 ? 71.208 -47.930 -44.758 1.00 70.69 919 THR B O 1
ATOM 13883 N N . THR B 1 903 ? 69.845 -47.967 -42.960 1.00 71.18 920 THR B N 1
ATOM 13884 C CA . THR B 1 903 ? 68.690 -47.505 -43.753 1.00 74.40 920 THR B CA 1
ATOM 13885 C C . THR B 1 903 ? 68.981 -46.104 -44.288 1.00 73.65 920 THR B C 1
ATOM 13886 O O . THR B 1 903 ? 68.545 -45.738 -45.389 1.00 74.11 920 THR B O 1
ATOM 13890 N N . ALA B 1 904 ? 69.714 -45.316 -43.512 1.00 67.66 921 ALA B N 1
ATOM 13891 C CA . ALA B 1 904 ? 70.026 -43.989 -43.974 1.00 69.00 921 ALA B CA 1
ATOM 13892 C C . ALA B 1 904 ? 70.935 -44.130 -45.180 1.00 68.56 921 ALA B C 1
ATOM 13893 O O . ALA B 1 904 ? 70.728 -43.498 -46.219 1.00 64.80 921 ALA B O 1
ATOM 13895 N N . GLN B 1 905 ? 71.937 -44.986 -45.036 1.00 68.77 922 GLN B N 1
ATOM 13896 C CA . GLN B 1 905 ? 72.914 -45.182 -46.092 1.00 69.43 922 GLN B CA 1
ATOM 13897 C C . GLN B 1 905 ? 72.263 -45.732 -47.364 1.00 66.96 922 GLN B C 1
ATOM 13898 O O . GLN B 1 905 ? 72.628 -45.322 -48.480 1.00 67.66 922 GLN B O 1
ATOM 13904 N N . ALA B 1 906 ? 71.320 -46.658 -47.194 1.00 59.65 923 ALA B N 1
ATOM 13905 C CA . ALA B 1 906 ? 70.515 -47.146 -48.299 1.00 56.83 923 ALA B CA 1
ATOM 13906 C C . ALA B 1 906 ? 69.921 -45.990 -49.120 1.00 59.54 923 ALA B C 1
ATOM 13907 O O . ALA B 1 906 ? 69.866 -46.081 -50.335 1.00 58.20 923 ALA B O 1
ATOM 13909 N N . ASN B 1 907 ? 69.478 -44.913 -48.469 1.00 63.24 924 ASN B N 1
ATOM 13910 C CA . ASN B 1 907 ? 68.998 -43.719 -49.196 1.00 66.06 924 ASN B CA 1
ATOM 13911 C C . ASN B 1 907 ? 70.058 -43.018 -49.986 1.00 67.38 924 ASN B C 1
ATOM 13912 O O . ASN B 1 907 ? 69.858 -42.660 -51.154 1.00 67.67 924 ASN B O 1
ATOM 13917 N N . LEU B 1 908 ? 71.178 -42.776 -49.335 1.00 75.83 925 LEU B N 1
ATOM 13918 C CA . LEU B 1 908 ? 72.250 -41.999 -49.953 1.00 83.77 925 LEU B CA 1
ATOM 13919 C C . LEU B 1 908 ? 72.757 -42.720 -51.204 1.00 80.44 925 LEU B C 1
ATOM 13920 O O . LEU B 1 908 ? 72.964 -42.096 -52.238 1.00 79.05 925 LEU B O 1
ATOM 13925 N N . ASP B 1 909 ? 72.864 -44.039 -51.106 1.00 79.62 926 ASP B N 1
ATOM 13926 C CA . ASP B 1 909 ? 73.291 -44.874 -52.215 1.00 81.23 926 ASP B CA 1
ATOM 13927 C C . ASP B 1 909 ? 72.321 -44.851 -53.403 1.00 82.79 926 ASP B C 1
ATOM 13928 O O . ASP B 1 909 ? 72.758 -44.866 -54.557 1.00 87.13 926 ASP B O 1
ATOM 13933 N N . TRP B 1 910 ? 71.016 -44.788 -53.132 1.00 78.80 927 TRP B N 1
ATOM 13934 C CA . TRP B 1 910 ? 70.014 -44.876 -54.207 1.00 78.86 927 TRP B CA 1
ATOM 13935 C C . TRP B 1 910 ? 70.298 -43.939 -55.390 1.00 79.17 927 TRP B C 1
ATOM 13936 O O . TRP B 1 910 ? 69.997 -44.273 -56.554 1.00 82.88 927 TRP B O 1
ATOM 13947 N N . VAL B 1 911 ? 70.867 -42.780 -55.085 1.00 81.35 928 VAL B N 1
ATOM 13948 C CA . VAL B 1 911 ? 71.055 -41.720 -56.082 1.00 86.70 928 VAL B CA 1
ATOM 13949 C C . VAL B 1 911 ? 71.970 -42.160 -57.241 1.00 88.78 928 VAL B C 1
ATOM 13950 O O . VAL B 1 911 ? 71.866 -41.630 -58.368 1.00 81.93 928 VAL B O 1
ATOM 13954 N N . ASN B 1 912 ? 72.851 -43.124 -56.955 1.00 90.56 929 ASN B N 1
ATOM 13955 C CA . ASN B 1 912 ? 73.808 -43.643 -57.938 1.00 94.40 929 ASN B CA 1
ATOM 13956 C C . ASN B 1 912 ? 73.600 -45.092 -58.314 1.00 95.27 929 ASN B C 1
ATOM 13957 O O . ASN B 1 912 ? 74.527 -45.752 -58.789 1.00 102.21 929 ASN B O 1
ATOM 13962 N N . GLY B 1 913 ? 72.398 -45.601 -58.066 1.00 88.74 930 GLY B N 1
ATOM 13963 C CA . GLY B 1 913 ? 72.027 -46.912 -58.558 1.00 85.58 930 GLY B CA 1
ATOM 13964 C C . GLY B 1 913 ? 71.646 -46.718 -60.009 1.00 84.43 930 GLY B C 1
ATOM 13965 O O . GLY B 1 913 ? 71.632 -45.581 -60.515 1.00 81.29 930 GLY B O 1
ATOM 13966 N N . PHE B 1 914 ? 71.323 -47.814 -60.685 1.00 78.28 931 PHE B N 1
ATOM 13967 C CA . PHE B 1 914 ? 70.908 -47.733 -62.084 1.00 77.82 931 PHE B CA 1
ATOM 13968 C C . PHE B 1 914 ? 69.613 -46.898 -62.185 1.00 78.84 931 PHE B C 1
ATOM 13969 O O . PHE B 1 914 ? 69.527 -45.950 -62.965 1.00 82.19 931 PHE B O 1
ATOM 13977 N N . GLU B 1 915 ? 68.626 -47.259 -61.367 1.00 77.18 932 GLU B N 1
ATOM 13978 C CA . GLU B 1 915 ? 67.476 -46.422 -61.111 1.00 78.85 932 GLU B CA 1
ATOM 13979 C C . GLU B 1 915 ? 68.038 -45.258 -60.343 1.00 80.68 932 GLU B C 1
ATOM 13980 O O . GLU B 1 915 ? 68.763 -45.427 -59.350 1.00 82.19 932 GLU B O 1
ATOM 13986 N N . GLY B 1 916 ? 67.717 -44.062 -60.776 1.00 82.01 933 GLY B N 1
ATOM 13987 C CA . GLY B 1 916 ? 68.266 -42.921 -60.070 1.00 82.44 933 GLY B CA 1
ATOM 13988 C C . GLY B 1 916 ? 69.298 -42.287 -60.928 1.00 82.39 933 GLY B C 1
ATOM 13989 O O . GLY B 1 916 ? 69.397 -41.067 -60.994 1.00 87.54 933 GLY B O 1
ATOM 13990 N N . LEU B 1 917 ? 70.063 -43.129 -61.600 1.00 85.09 934 LEU B N 1
ATOM 13991 C CA . LEU B 1 917 ? 70.837 -42.681 -62.728 1.00 86.38 934 LEU B CA 1
ATOM 13992 C C . LEU B 1 917 ? 69.971 -42.694 -63.989 1.00 82.69 934 LEU B C 1
ATOM 13993 O O . LEU B 1 917 ? 69.945 -41.722 -64.720 1.00 75.62 934 LEU B O 1
ATOM 13998 N N . MET B 1 918 ? 69.211 -43.754 -64.211 1.00 85.40 935 MET B N 1
ATOM 13999 C CA . MET B 1 918 ? 68.250 -43.759 -65.315 1.00 89.72 935 MET B CA 1
ATOM 14000 C C . MET B 1 918 ? 67.301 -42.577 -65.232 1.00 88.99 935 MET B C 1
ATOM 14001 O O . MET B 1 918 ? 67.033 -41.908 -66.238 1.00 83.89 935 MET B O 1
ATOM 14006 N N . LEU B 1 919 ? 66.791 -42.327 -64.021 1.00 87.11 936 LEU B N 1
ATOM 14007 C CA . LEU B 1 919 ? 65.963 -41.166 -63.737 1.00 82.32 936 LEU B CA 1
ATOM 14008 C C . LEU B 1 919 ? 66.994 -40.039 -63.637 1.00 83.64 936 LEU B C 1
ATOM 14009 O O . LEU B 1 919 ? 68.184 -40.308 -63.580 1.00 91.85 936 LEU B O 1
ATOM 14014 N N . SER B 1 920 ? 66.566 -38.789 -63.591 1.00 86.39 937 SER B N 1
ATOM 14015 C CA . SER B 1 920 ? 67.483 -37.620 -63.508 1.00 89.37 937 SER B CA 1
ATOM 14016 C C . SER B 1 920 ? 68.116 -37.372 -64.865 1.00 86.16 937 SER B C 1
ATOM 14017 O O . SER B 1 920 ? 68.105 -36.249 -65.370 1.00 87.36 937 SER B O 1
ATOM 14020 N N . ASN B 1 921 ? 68.675 -38.444 -65.416 1.00 82.20 938 ASN B N 1
ATOM 14021 C CA . ASN B 1 921 ? 68.972 -38.546 -66.826 1.00 83.38 938 ASN B CA 1
ATOM 14022 C C . ASN B 1 921 ? 67.724 -38.204 -67.607 1.00 82.90 938 ASN B C 1
ATOM 14023 O O . ASN B 1 921 ? 67.720 -37.264 -68.395 1.00 88.52 938 ASN B O 1
ATOM 14028 N N . PHE B 1 922 ? 66.652 -38.953 -67.367 1.00 78.99 939 PHE B N 1
ATOM 14029 C CA . PHE B 1 922 ? 65.421 -38.719 -68.076 1.00 80.81 939 PHE B CA 1
ATOM 14030 C C . PHE B 1 922 ? 64.923 -37.305 -67.803 1.00 86.34 939 PHE B C 1
ATOM 14031 O O . PHE B 1 922 ? 64.262 -36.694 -68.657 1.00 83.06 939 PHE B O 1
ATOM 14039 N N . LEU B 1 923 ? 65.245 -36.785 -66.621 1.00 93.16 940 LEU B N 1
ATOM 14040 C CA . LEU B 1 923 ? 64.952 -35.399 -66.295 1.00 96.04 940 LEU B CA 1
ATOM 14041 C C . LEU B 1 923 ? 65.985 -34.473 -67.023 1.00 102.30 940 LEU B C 1
ATOM 14042 O O . LEU B 1 923 ? 66.677 -33.683 -66.386 1.00 100.51 940 LEU B O 1
ATOM 14047 N N . ALA B 1 924 ? 66.117 -34.666 -68.354 1.00 109.81 941 ALA B N 1
ATOM 14048 C CA . ALA B 1 924 ? 66.716 -33.746 -69.328 1.00 107.48 941 ALA B CA 1
ATOM 14049 C C . ALA B 1 924 ? 65.555 -33.384 -70.240 1.00 113.38 941 ALA B C 1
ATOM 14050 O O . ALA B 1 924 ? 65.461 -33.842 -71.361 1.00 107.27 941 ALA B O 1
ATOM 14052 N N . GLU B 1 925 ? 64.642 -32.626 -69.647 1.00 121.53 942 GLU B N 1
ATOM 14053 C CA . GLU B 1 925 ? 63.381 -32.093 -70.216 1.00 124.95 942 GLU B CA 1
ATOM 14054 C C . GLU B 1 925 ? 63.322 -31.560 -71.661 1.00 126.91 942 GLU B C 1
ATOM 14055 O O . GLU B 1 925 ? 62.338 -31.803 -72.361 1.00 130.01 942 GLU B O 1
ATOM 14061 N N . ALA B 1 926 ? 64.317 -30.787 -72.083 1.00 121.90 943 ALA B N 1
ATOM 14062 C CA . ALA B 1 926 ? 64.208 -30.022 -73.318 1.00 114.32 943 ALA B CA 1
ATOM 14063 C C . ALA B 1 926 ? 65.520 -29.341 -73.538 1.00 112.03 943 ALA B C 1
ATOM 14064 O O . ALA B 1 926 ? 66.191 -29.064 -72.563 1.00 111.00 943 ALA B O 1
ATOM 14066 N N . ALA C 2 1 ? 19.045 -14.948 -12.777 1.00 78.26 1 ALA M N 1
ATOM 14067 C CA . ALA C 2 1 ? 19.109 -16.065 -11.782 1.00 83.78 1 ALA M CA 1
ATOM 14068 C C . ALA C 2 1 ? 19.503 -15.454 -10.445 1.00 82.30 1 ALA M C 1
ATOM 14069 O O . ALA C 2 1 ? 19.639 -14.231 -10.357 1.00 88.11 1 ALA M O 1
ATOM 14071 N N . ALA C 2 2 ? 19.640 -16.295 -9.410 1.00 72.77 2 ALA M N 1
ATOM 14072 C CA . ALA C 2 2 ? 20.508 -15.980 -8.264 1.00 70.15 2 ALA M CA 1
ATOM 14073 C C . ALA C 2 2 ? 21.728 -16.888 -8.412 1.00 69.83 2 ALA M C 1
ATOM 14074 O O . ALA C 2 2 ? 21.578 -18.088 -8.741 1.00 48.11 2 ALA M O 1
ATOM 14076 N N . ALA C 2 3 ? 22.915 -16.299 -8.197 1.00 68.10 3 ALA M N 1
ATOM 14077 C CA . ALA C 2 3 ? 24.198 -16.981 -8.396 1.00 74.44 3 ALA M CA 1
ATOM 14078 C C . ALA C 2 3 ? 24.523 -17.826 -7.147 1.00 76.88 3 ALA M C 1
ATOM 14079 O O . ALA C 2 3 ? 23.710 -17.871 -6.241 1.00 83.17 3 ALA M O 1
ATOM 14081 N N . LYS C 2 4 ? 25.681 -18.486 -7.073 1.00 82.02 4 LYS M N 1
ATOM 14082 C CA . LYS C 2 4 ? 25.953 -19.382 -5.926 1.00 84.73 4 LYS M CA 1
ATOM 14083 C C . LYS C 2 4 ? 26.908 -18.842 -4.812 1.00 89.60 4 LYS M C 1
ATOM 14084 O O . LYS C 2 4 ? 27.980 -19.413 -4.530 1.00 76.42 4 LYS M O 1
ATOM 14090 N N . ALA C 2 5 ? 26.464 -17.743 -4.188 1.00 92.23 5 ALA M N 1
ATOM 14091 C CA . ALA C 2 5 ? 26.978 -17.249 -2.902 1.00 88.82 5 ALA M CA 1
ATOM 14092 C C . ALA C 2 5 ? 28.396 -16.741 -3.038 1.00 89.51 5 ALA M C 1
ATOM 14093 O O . ALA C 2 5 ? 28.821 -16.398 -4.134 1.00 87.28 5 ALA M O 1
ATOM 14095 N N . ALA D 3 1 ? 36.553 -58.482 -38.415 1.00 91.14 0 ALA N N 1
ATOM 14096 C CA . ALA D 3 1 ? 37.279 -57.212 -38.148 1.00 96.38 0 ALA N CA 1
ATOM 14097 C C . ALA D 3 1 ? 37.515 -56.473 -39.454 1.00 95.68 0 ALA N C 1
ATOM 14098 O O . ALA D 3 1 ? 37.950 -57.091 -40.437 1.00 82.90 0 ALA N O 1
ATOM 14100 N N . ALA D 3 2 ? 37.199 -55.169 -39.467 1.00 89.56 1 ALA N N 1
ATOM 14101 C CA . ALA D 3 2 ? 37.756 -54.246 -40.472 1.00 86.51 1 ALA N CA 1
ATOM 14102 C C . ALA D 3 2 ? 38.987 -53.590 -39.860 1.00 84.14 1 ALA N C 1
ATOM 14103 O O . ALA D 3 2 ? 38.968 -53.149 -38.702 1.00 70.17 1 ALA N O 1
ATOM 14105 N N . LYS D 3 3 ? 40.068 -53.573 -40.626 1.00 82.08 2 LYS N N 1
ATOM 14106 C CA . LYS D 3 3 ? 41.317 -53.050 -40.102 1.00 83.17 2 LYS N CA 1
ATOM 14107 C C . LYS D 3 3 ? 41.251 -51.526 -40.062 1.00 76.68 2 LYS N C 1
ATOM 14108 O O . LYS D 3 3 ? 41.793 -50.918 -39.149 1.00 72.50 2 LYS N O 1
#

Organism: Anopheles gambiae (NCBI:txid7165)